Protein AF-0000000083114485 (afdb_homodimer)

Secondary structure (DSSP, 8-state):
-HHHHT---SSHHHHHHHHHHHHHHHHHHHHHHHHHHHHHHHHHHHHHHHHHHHHHHHHHHHHHHHHHHH-HHHHHHHHHHHT---HHHHHHHHHHHHHHHHHHHHHHTTSS-S-SS--S-------HHHHHHHHT--------PPPPEE-GGG-EEETTEEEEEEE--TT--S--SEEEEEE--SBS---EEEEEES-SEEEE-SPPTT-EEEEEEEEEETTEE----PPEEEE--SS-PPPB-GGGS-TTEEEETTTTEEEE-SSS-EEEEBSS-B-SSEEEEEEEEEE--SS---EEEEE-TT--TTS-TTSSTTEEEEEE-SSEEEEEETTEEEEEEE----TT-EEEEEEETTTTEEEEEETTEE-SS-SEE---SSBEEEEEE-TT-EEEEE------EEEEEE-S------HHHHHHHHHT-HHHHHHHHHHTT--HHHHHHHSPPPSS--SHHHHHHHHHHHHHHHTT--EEEEEE--SS-S-EEEEETTEEEEE---TTTT--TT-EE-GGG-EEEEES-EEEEETTEEEEESPEEEEEEEEEEEEE-TTSS-EEEEEEEEEE-S-S--HHHHHTT-HHHHTHHHHHHHGGGT-SS--TTSHHHHHHHHHHHHHHHHHHHHHHHHHHHHHHTTS---GGGTTTTTT-SS---GGG-SS--EEEEEEESSTTTTHHHHHHHIIIIIS---HHHHHHHHHHHEEEE-----GGGS-EEEHHHHHHH-HHHHHHHHHHHHHHHHHHHHH-TT-HHHHHHH-SEE-TTS-EEEHHHHHHHH-SEEEESSHHHHHHIIIIITHHHHHH-GGGEEE------HIIIIIIT-HHHHHHHHHHH-SGGGT-GGGGGGGGGGTT-HHHHHHHHHHHHHHHHHHHHHIIIII-----TTSEEEEEES---GGGTHHHHHHHHHHHHHHHHH-TTS----EEEEEE----TT-HHHHHHHHHHHHHHHHHHT-TTTTTSEEEEEETT--HHHHHHHHHH-SEEEE-PPTTT-S--SHHHHHHHTTPEEEE-S-THHHHHHHHH-GGGSEE-S--HHHHHHHHHH---HHHHHHH-HHHHHHHHHHHTTTT-TT-TTTTHHHHHIIIII--/-HHHHTS--SSHHHHHHHHHHHHHHHHHHHHHHHHHHHHHHHHHHHHHHHHHHHHHHHHHHHHHHHHTTT-HHHHHHHHHHTT---HHHHHHHHHHHHHHHHHHHHHHHTSS-S-SS--S-------HHHHHHHHT--------PPPPEE-GGG-EEETTEEEEEEE--TT--S--SEEEEEE--SBS---EEEEEES-SEEEE-SPPTT-EEEEEEEEEETTEE----PPEEEE--SS--PPB-GGGS-TTEEEETTTTEEEE-SSS-EEEEBSS-B-SSEEEEEEEEEE--SS---EEEEE-TT--TTS-TTSSTTEEEEEE-SSEEEEEETTEEEEEEE----TT-EEEEEEETTTTEEEEEETTEE-SS-SEE---SSBEEEEEE-TT-EEEEE------EEEEEE-S------HHHHHHHHHT-HHHHHHHHHHTT--HHHHHHHSPPPSS--SHHHHHHHHHHHHHHHTT--EEEEEE--SS-S-EEEEETTEEEEE---TTTT--TT-EE-GGG-EEEEES-EEEEETTEEEEES-EEEEEEEEEEEEE-TTSS-EEEEEEEEEE-S-S--HHHHHTT-HHHHTHHHHHHHGGGT-SS--TTSHHHHHHHHHHHHHHHHHHHHHHHHHHHHHHTTS---GGGTTTTTT-SS---GGG-SS--EEEEEEESSTTTTHHHHHHHIIIIIS---HHHHHHHHHHHEEEE-----GGGS-EEEHHHHHHH-HHHHHHHHHHHHHHHHHHHHH-TT-HHHHHHH-SEE-TTS-EEEHHHHHHHH-SEEEESSHHHHHHIIIIITHHHHHH-GGGEEE------HIIIIIIT-HHHHHHHHHHH-SGGGT-GGGGGGGGGGTT-HHHHHHHHHHHHHHHHHHHHHIIIII-----TTSEEEEEES---GGGTHHHHHHHHHHHHHHHHH-TTS----EEEEEE----TT-HHHHHHHHHHHHHHHHHHT-TTTTTSEEEEEETT--HHHHHHHHHH-SEEEE-PPTTT-S--SHHHHHHHTTPEEEE-S-THHHHHHHHH-GGGSEE-S--HHHHHHHHHH---HHHHHHH-HHHHHHHHHHHTTTT-TT-TTTTHHHHHIIIII--

InterPro domains:
  IPR000811 Glycosyl transferase, family 35 [PF00343] (438-1107)
  IPR000811 Glycosyl transferase, family 35 [PTHR11468] (405-1107)
  IPR001870 B30.2/SPRY domain [PS50188] (221-405)
  IPR003649 B-box, C-terminal [SM00502] (1-107)
  IPR003877 SPRY domain [PF00622] (282-392)
  IPR003877 SPRY domain [SM00449] (280-402)
  IPR003961 Fibronectin type III [PF00041] (159-232)
  IPR003961 Fibronectin type III [PS50853] (144-239)
  IPR003961 Fibronectin type III [SM00060] (145-226)
  IPR003961 Fibronectin type III [cd00063] (157-236)
  IPR011833 Glycogen/starch/alpha-glucan phosphorylase [TIGR02093] (405-1106)
  IPR013320 Concanavalin A-like lectin/glucanase domain superfamily [SSF49899] (208-393)
  IPR013783 Immunoglobulin-like fold [G3DSA:2.60.40.10] (140-240)
  IPR017903 COS domain [PS51262] (82-140)
  IPR035090 Phosphorylase pyridoxal-phosphate attachment site [PS00102] (1010-1022)
  IPR036116 Fibronectin type III superfamily [SSF49265] (144-237)
  IPR043136 B30.2/SPRY domain superfamily [G3DSA:2.60.120.920] (244-395)

Sequence (2216 aa):
MLISRRWPKPSGRAENSVEFEACLVAQCDALIDALNRRKAQLLARVNKEHEHKLKVVRDQISHCTVKLRQTTGLMEYCLEVIKENDPSGFLQISDALIRRVHLTEDQWGKGTLTPRMTTDFDLSLDNSPLLQSIHQLDFVQMKIPATPILQLEECCTHNNSATLSWKQPPLSTVPADGYILELDDGNGGQFREVYVGKETMCTVDGLHFNSTYNARIKAFNKTGVSQYSKTLVLQTSEVAWFAFDPGSAHSDIIFSNDNLTVTCSSYDDRVVLGKTGFSKGVHYWELTVDRYDNHPDPAFGVARIDVMKDVMLGKDDKAWAMYVDNNRSWFMHNNSHTNRTEGGITKGSTIGILLDLNRKTLTFFINDEQQGPIAFENVEGLFFPAVSLNRNVQPLTRPLSSLFQRVYYLSLEFYMGRTLQNTMINLGLQNACDEAIYQLGLDMEDLEEVEEDAGLGNGGLGRLAACFLDSMATLGLAAYGYGIRYEYGIFNQKIREGWQIEEADDWLRHGNPWEKARPEFMLPVHFYGKVEHTEAGAKWINTQVVLALPYDTPVPGYLNNTVNTMRLWSARAPNDFNLRDFNVGDYIQAVLDRNLAENISRVLYPNDNFFEGKELRLKQEYFAVAATLQDVIRRFKASKLGSSGSAATAFDAFPDQASIQPERRREQLRVAIQLNDTHPALAIPELMRIFVDIEKLPWSKAWDITQKTFAYTNHTVLPEALERWPVELVEKLLPRHLQIIYEMNQKHLDKIAALFPKDVDRLRRMSLIEEEGGKRINMAHLCIVGSHAVNGVAKIHSDIVKNQVFKDFSELEPDKFQNKTNGITPRRWLLLCNPGLAELIAEKIGEDYVKDLSQLTKLNGFLGDDIFLREISNVKQENKMKFSQFLETEYKVKINPSSMFDVQVKRIHEYKRQLLNCLHVVTMYNRIKKDPKKLFVPRTVIIGGKAAPGYHMAKLIIKLITSVAEVVNNDPMVGSKLKLIFLENYRVSLAEKVIPATDLSEQISTAGTEASGTGNMKFMLNGALTIGTMDGANVEMAEEAGEENLFIFGMRVEDVAALDKKGYKAKEYYEALPELKLAIDQIDKGFFSPKQPDLFKDLVNMLFYHDRMLISRRWPKPSGRAENSVEFEACLVAQCDALIDALNRRKAQLLARVNKEHEHKLKVVRDQISHCTVKLRQTTGLMEYCLEVIKENDPSGFLQISDALIRRVHLTEDQWGKGTLTPRMTTDFDLSLDNSPLLQSIHQLDFVQMKIPATPILQLEECCTHNNSATLSWKQPPLSTVPADGYILELDDGNGGQFREVYVGKETMCTVDGLHFNSTYNARIKAFNKTGVSQYSKTLVLQTSEVAWFAFDPGSAHSDIIFSNDNLTVTCSSYDDRVVLGKTGFSKGVHYWELTVDRYDNHPDPAFGVARIDVMKDVMLGKDDKAWAMYVDNNRSWFMHNNSHTNRTEGGITKGSTIGILLDLNRKTLTFFINDEQQGPIAFENVEGLFFPAVSLNRNVQPLTRPLSSLFQRVYYLSLEFYMGRTLQNTMINLGLQNACDEAIYQLGLDMEDLEEVEEDAGLGNGGLGRLAACFLDSMATLGLAAYGYGIRYEYGIFNQKIREGWQIEEADDWLRHGNPWEKARPEFMLPVHFYGKVEHTEAGAKWINTQVVLALPYDTPVPGYLNNTVNTMRLWSARAPNDFNLRDFNVGDYIQAVLDRNLAENISRVLYPNDNFFEGKELRLKQEYFAVAATLQDVIRRFKASKLGSSGSAATAFDAFPDQASIQPERRREQLRVAIQLNDTHPALAIPELMRIFVDIEKLPWSKAWDITQKTFAYTNHTVLPEALERWPVELVEKLLPRHLQIIYEMNQKHLDKIAALFPKDVDRLRRMSLIEEEGGKRINMAHLCIVGSHAVNGVAKIHSDIVKNQVFKDFSELEPDKFQNKTNGITPRRWLLLCNPGLAELIAEKIGEDYVKDLSQLTKLNGFLGDDIFLREISNVKQENKMKFSQFLETEYKVKINPSSMFDVQVKRIHEYKRQLLNCLHVVTMYNRIKKDPKKLFVPRTVIIGGKAAPGYHMAKLIIKLITSVAEVVNNDPMVGSKLKLIFLENYRVSLAEKVIPATDLSEQISTAGTEASGTGNMKFMLNGALTIGTMDGANVEMAEEAGEENLFIFGMRVEDVAALDKKGYKAKEYYEALPELKLAIDQIDKGFFSPKQPDLFKDLVNMLFYHDR

Foldseek 3Di:
DVVPVVDDPPPVVVVVVVVVVVVVVVVVVVVVVVVVVVVVVVVVVVVVVVVVLVVLVVVLVVVVVPVVPPPPVVVVVVVVLVPPPDVVVNLQCQQVFQVVVQVVCVVPPCYGDPSPDPPPCPPDPPCVVVVVCVVPPDDDPAAWWAEKAWPVVQWAAEAQKIKTAIGGDPPTPDDFQWKFKWKALLAPHDTDGQDTGRHRMDMRGQHDAQGKIWMWMWGTDRRGIHDIYHIDIYHHHNFNDFAWDPVLWDPQWDADPNRQKIWGQAQFKFKIWTPHWHFAAKDKWKKAWQDDPDQKWKKWFKFDSPDDGRHHAQCCQGGWIWTATAFWIFIHHVNRTHGIFTDHDDHGWMKMWIQHQVQQFIWIAINNHTTGPGRHGNNGGGITTMMITRNTTMIGTDSPQPPQAEEEEEDAAAFQFFDVLQVCQLQVCVVVVQVVQVVVVHGPVVVSVVQGGQLRHAADLNQLLNQVQQLCQQVPHHYEYFHARAQQRAFFWDQDLLFTDGHGRRNCVVHDPQKDKDQVLKDKDWWFADWDQDPLGIDGDPTAIKIWIWIWGWRHYRNDPGIYIYIHTFTAHPQQADVVCVVVPNRCVRRVRGVVRRLLRHYDQFDVPDPVSVLSLLVNLRVRLLSVVVVLVVVQVVQCVVPPDDLQCSCVQALPPPPPPVPPSHRGHYAAYEDSALSNLLNLLSQLCCCCPPSNHDNVVSLVSQQSRYEYEHFALDLVPFDKAFLVSCCRTPVPSSVSLVVLQVVVLVVVCVVCVPCPVLSQLLGQWHDPPGIIGGSVSSRLSRYQAYEFAFPLSLCSVCCPNPVSSCVVPVVRYYYHHREGQCCQLDVSLQVQVQVLQCVVQRNCCNSPVVSSVVCVVCPVPPVSVVSLVVSLLVLLVVLQVVCCVPVVAHADLQAAEEEEEGAQDVQQPPVVVLLVLLLVLVVCVVPVPDDAGAYEYEYEHDYRPPDPLSSLSSSLQVLSQVVQRPDVSCDRSYHGYYDGRDGSVVCSRSLLNHAEYERAGDASRGRADHSVVSNVSNPHAYEYECHHCVVVVCVVVPVVSHNYDDDHPVRVVVCVVVPDALVVVCVVDVSSVVSLVCLQQCVSNVVCNNSCVVVSCCSGPVND/DVVPPVDPDDPVVVVVVVVVVVVVVVVVVVVVVVVVVVVVVVVVVVVVVVVVVVVLVVVLVVVVVPVVVPPPCVVPVVVVLVPPPDVVVNQAFQQVFLVVVQVVVVVPVVDGHPSPDPPPCPPDPPCVVVVVCVVPPDDDPAAWWAEKEWPVVPWAAEAQKIKTAIGRDPPTPDDFQWKFKWKALLAPHDTDGQDTGRHRMDMRGQHDAQGKMWMWMWGTDRRGIYDIYHIDIYHHHNFNDFAWDPVLWDPQWDADPNRQKIWGQAQFKFKIWTPAWHFAFKDKWKKAWQDDPDQKWKKWFKFDSPDDGRHHAQCCQGGWIWTATAFWIFIHHVNDTGRIHTDHDDHGKMKMWIQGQVQQFIWIAINNHTTRPGSHGNNGGGITTMMITRNTTMIGTDSCLVLAAEEEEEDAAAFQFFDVLQVCQQQVCVVVVQVVQVVVVHGPVVVSVVQGGQLRHAADLNQLLNQVQQLCQQVPHHYEYFHARAQQRAFAWDQDLLFTDGHGRRNCVVHDPQKDKDQVLKDWDWWFADWDQDPLGIDGDPTAIKIWIWIWGWRHYRNDPGIYIYIHTFTAHPQQADVVCVVVPNRCVRRVRGVVRRLLRHYDQFDVPDPVSVLSLLVNLRVRLLSVVVVLVVVQVVQCVVPPDDLQCSCVQALPPPPPPVPPSRGGHYAAYEYSALSNLLNLLSQLCCCCPPSNHDNVVSLVSQQSRYEYEHFALDLVPFDKAFLVSCCRTPVPSSVSLVVLQVVVLVVVCVVPVPCPVLSQLLGQWHDPPGIIGGSVSSRLSRYQAYEFAFPLSLCSVCCPNPVSSCVVPVVRYYYHHREGQCCLLDVSLQVQVQVLQCVVQRNCCNSPVVSSVVCVVCPVPPVSVVSLVVSLLVLLVVLQVVCCVPVVAHADSQAAEEEEEGAQDVQQPPVVVLLVLLLVLVVCVVPVPDDAGAYEYEYEHDYRPVDPLSSLSSSLQVLSQVVQRPDVSCDRSYHGYYDGRDGSVVCSRSLLNHAEYERAGDASRGRADHSVVSNVSNPHAYEYECHHCVVVVCVVVPVVSHNYDDDHPVRVVVCVVVPDALVVVCVVDVSSVVSLVCLQQCVSNVVCNNSCVVVSCCSGPVND

Nearest PDB structures (foldseek):
  1fc0-assembly1_B  TM=9.814E-01  e=0.000E+00  Homo sapiens
  3ddw-assembly1_A  TM=9.812E-01  e=0.000E+00  Homo sapiens
  3mrx-assembly1_A  TM=9.806E-01  e=0.000E+00  Oryctolagus cuniculus
  2qn8-assembly1_A-2  TM=9.835E-01  e=0.000E+00  Oryctolagus cuniculus
  2g9u-assembly1_A-2  TM=9.840E-01  e=0.000E+00  Oryctolagus cuniculus

Solvent-accessible surface area (backbone atoms only — not comparable to full-atom values): 114164 Å² total; per-residue (Å²): 106,78,70,52,75,75,43,76,77,81,64,69,58,51,50,54,47,50,49,43,49,50,44,46,51,55,55,51,48,54,50,53,51,44,41,52,52,33,47,51,49,54,53,54,46,56,53,46,51,51,52,45,55,51,44,54,52,46,43,55,54,53,55,58,57,50,67,66,62,76,57,57,60,67,64,48,44,59,55,56,58,71,69,62,72,60,59,69,56,39,42,64,44,35,11,58,46,7,50,44,50,49,49,37,41,57,63,50,30,88,71,90,69,71,61,90,54,83,76,72,74,80,56,55,72,72,49,61,63,42,50,52,43,36,69,65,56,49,68,66,96,78,79,62,18,58,46,31,38,72,38,65,91,64,36,45,54,58,42,32,20,38,32,42,25,40,41,69,48,87,83,57,83,55,72,55,67,24,30,38,30,24,34,25,75,26,78,79,56,65,67,34,79,77,38,74,37,72,62,48,58,48,69,49,67,79,42,52,45,53,16,48,23,43,30,31,31,19,14,26,29,98,43,30,65,21,51,64,23,77,68,41,77,40,57,21,33,71,55,79,51,53,34,47,25,72,88,60,33,45,89,58,51,45,69,37,79,87,25,25,23,44,34,16,73,37,83,57,32,32,18,34,32,28,64,46,60,43,60,67,49,74,43,70,46,33,30,34,23,76,33,63,47,90,98,38,69,36,18,44,39,37,21,35,92,83,41,69,37,75,38,50,47,6,50,46,84,41,22,47,15,39,38,32,32,72,60,30,26,29,29,25,40,52,64,40,72,18,25,26,27,80,50,40,53,50,62,68,32,32,38,32,40,35,40,26,46,76,76,12,30,34,36,42,20,51,66,86,36,67,48,62,62,75,64,38,67,81,49,78,56,70,31,15,47,26,38,11,26,14,42,45,27,22,43,28,51,38,58,50,48,73,76,50,55,39,37,34,39,38,30,80,32,41,31,64,30,54,58,68,66,54,50,25,56,18,66,68,36,49,69,61,50,44,53,54,34,43,73,72,74,39,53,54,71,56,55,58,67,68,54,57,53,50,34,31,36,89,45,68,67,9,36,41,47,29,29,50,51,45,48,33,10,46,73,60,46,52,39,37,38,40,30,46,43,29,52,24,4,67,53,36,55,38,71,56,96,45,31,78,42,78,36,59,24,62,52,53,77,84,54,61,91,66,50,44,79,36,69,93,64,48,39,79,43,75,33,40,47,48,72,43,82,50,96,92,41,66,42,85,43,82,52,49,66,32,29,33,35,36,29,40,27,75,38,61,4,59,75,53,94,29,66,22,38,37,38,21,32,30,42,32,31,84,58,58,53,40,48,68,40,39,55,72,54,37,58,63,70,16,35,43,56,23,53,62,30,30,54,50,19,30,48,49,80,52,43,58,90,42,69,62,18,41,51,47,45,53,47,34,33,44,51,44,33,52,50,46,51,53,50,52,49,48,53,45,48,64,64,36,69,80,59,85,71,63,77,86,65,62,59,63,39,34,22,56,79,73,82,69,55,80,81,85,62,64,71,61,56,25,44,40,36,39,25,54,36,58,62,41,37,59,38,53,46,50,50,43,44,46,32,39,62,71,69,60,38,57,65,71,62,36,50,54,40,45,22,54,20,28,31,32,37,51,73,72,72,46,72,86,71,51,60,66,44,50,46,67,60,40,43,51,43,36,40,62,45,48,54,50,50,52,53,53,37,51,56,49,44,52,53,46,45,70,78,40,72,87,46,67,64,53,52,61,75,68,39,33,59,41,74,74,96,57,47,25,35,32,33,58,49,47,35,58,72,39,22,59,35,36,29,22,30,7,69,63,34,22,49,43,41,42,67,58,68,37,28,72,58,28,69,75,41,51,87,33,56,41,69,46,62,72,68,77,46,57,49,59,56,30,50,62,43,29,47,64,55,42,48,53,47,27,72,73,74,40,68,61,38,69,86,37,65,75,55,56,65,64,55,67,76,47,74,83,36,62,67,59,53,48,51,54,49,47,44,37,46,50,34,20,44,54,43,35,50,46,36,32,71,77,67,69,43,86,67,65,60,84,31,46,31,36,34,36,72,48,68,45,39,78,63,49,32,60,62,57,54,46,50,48,50,46,40,51,51,51,50,40,69,74,41,65,83,55,90,68,80,30,29,37,39,35,37,27,42,58,48,59,92,85,37,63,68,33,38,49,47,48,29,47,50,45,32,45,22,55,54,45,59,69,34,78,79,49,44,79,43,39,39,50,46,76,44,73,52,61,43,59,73,53,47,40,45,50,38,40,31,30,46,31,34,57,46,54,32,48,39,70,69,44,37,27,68,62,61,65,55,46,26,44,73,43,66,19,37,42,37,24,23,55,25,23,38,47,45,57,48,29,69,72,68,35,57,87,68,38,50,72,50,83,52,42,49,68,52,48,53,50,41,55,71,72,58,78,60,49,58,60,56,37,71,69,33,66,65,55,35,52,42,53,47,37,49,48,68,9,69,56,34,71,95,45,34,68,73,42,43,66,58,53,47,38,52,56,73,64,59,127,108,78,74,54,71,70,41,76,77,81,64,70,60,50,51,56,47,51,50,42,49,51,46,44,50,57,54,58,49,54,51,55,53,46,40,52,53,36,50,50,47,52,54,53,46,53,54,50,53,52,52,46,56,52,46,51,54,50,42,54,54,53,53,58,59,53,61,71,64,72,70,62,61,71,66,51,50,65,56,56,60,73,69,62,75,60,59,67,56,40,23,60,46,18,10,58,43,8,36,46,47,36,50,42,49,52,53,39,70,76,60,79,71,69,69,89,57,87,76,76,74,83,55,55,73,70,49,60,64,42,50,52,42,34,70,65,52,49,71,63,94,82,80,63,22,59,44,31,39,70,39,67,91,63,36,45,56,58,43,32,22,38,32,43,24,41,42,68,47,87,84,58,82,55,73,54,69,23,30,40,31,23,34,25,74,26,78,77,56,66,70,34,79,76,40,75,38,72,64,49,58,50,69,49,68,84,43,54,44,53,18,49,23,44,29,30,32,20,16,26,33,99,45,30,66,22,50,62,22,77,70,41,78,42,56,23,34,73,56,79,58,54,33,47,26,73,89,62,33,44,90,59,51,44,70,36,80,86,26,25,24,44,33,16,73,38,83,57,33,32,19,36,32,30,64,46,64,44,60,71,46,75,43,72,47,35,30,32,24,75,32,65,48,90,100,40,68,36,17,44,40,38,22,35,92,83,42,70,36,73,38,48,48,6,51,44,85,41,24,46,17,39,39,34,32,70,60,29,28,30,29,24,41,51,64,40,78,21,13,23,16,61,51,40,53,50,62,67,32,32,38,31,41,36,40,26,45,75,74,12,30,36,35,40,22,50,66,87,35,68,48,51,52,63,46,35,57,79,51,79,56,71,30,16,46,28,39,10,27,14,42,45,27,22,42,29,50,38,57,56,47,72,74,50,55,39,37,34,40,36,32,78,32,42,32,66,31,55,58,68,66,56,49,26,56,16,65,68,36,49,68,60,49,42,54,53,33,43,73,72,74,39,51,52,73,57,55,57,66,67,53,56,53,51,34,30,37,87,46,69,67,9,35,39,47,29,29,48,53,44,49,33,8,47,73,60,47,53,40,35,39,40,28,46,44,30,53,24,6,69,54,36,53,38,71,59,94,45,32,79,42,77,37,58,24,62,51,52,76,83,52,62,90,69,50,44,78,36,69,93,64,48,40,79,41,76,33,41,47,48,73,45,81,51,96,91,42,67,41,84,43,82,50,50,66,32,29,32,35,35,29,40,29,76,38,60,5,58,74,55,93,30,66,22,39,37,37,22,31,31,42,33,31,84,58,59,54,41,48,69,40,39,56,72,56,37,58,64,70,16,36,43,56,23,53,62,30,30,53,52,18,31,48,49,82,52,44,58,90,42,69,62,18,40,52,45,46,52,48,33,33,44,51,45,32,54,50,45,50,53,50,52,49,47,55,44,48,64,62,36,68,81,58,86,70,64,78,86,64,62,58,62,41,34,25,59,80,74,83,71,56,80,80,86,58,63,70,63,53,25,44,39,37,39,24,54,35,58,62,42,36,57,39,52,48,49,51,43,44,46,31,39,61,69,68,61,39,57,64,71,60,36,50,55,39,45,23,54,22,28,31,31,37,52,72,71,72,50,72,87,71,53,59,66,44,49,46,67,60,41,43,51,43,37,41,63,46,48,55,48,49,52,51,52,38,51,58,49,45,52,52,46,45,70,77,41,73,86,45,66,67,54,52,62,75,66,39,32,59,41,76,73,96,58,46,24,35,33,33,58,48,47,34,57,72,39,23,58,37,36,29,22,30,7,68,63,35,21,48,44,40,41,67,57,66,38,28,71,59,29,69,74,42,52,87,32,57,41,69,46,62,73,69,77,45,56,50,59,56,30,50,61,41,29,48,65,55,42,50,53,48,29,71,74,75,41,67,61,38,70,85,37,64,74,56,56,64,63,54,66,77,47,75,82,36,63,67,58,53,48,50,55,50,48,44,39,47,49,34,20,45,55,43,36,50,47,36,33,70,76,67,70,42,86,66,67,59,85,32,44,31,36,34,36,72,46,69,44,39,77,62,49,32,61,63,58,55,47,50,48,51,49,40,52,50,50,51,40,70,73,41,63,84,57,92,67,78,31,30,36,40,35,36,29,43,55,46,60,91,85,37,62,68,32,38,49,48,48,28,48,51,44,30,46,20,54,54,44,58,70,33,78,80,49,44,78,42,38,38,51,44,76,45,73,52,62,42,59,74,54,47,41,45,51,38,41,30,29,47,32,35,56,48,55,33,47,40,69,68,45,36,27,68,61,61,64,55,46,25,44,73,43,67,19,37,43,37,24,23,54,25,23,38,47,46,56,48,28,66,73,69,35,57,86,68,37,50,72,47,83,53,43,49,67,51,49,52,51,40,56,72,72,59,78,61,50,59,60,54,39,70,68,34,66,65,56,34,53,43,53,48,38,48,49,69,8,71,57,33,70,95,44,35,68,72,43,42,66,58,54,47,38,54,56,72,63,61,126

Structure (mmCIF, N/CA/C/O backbone):
data_AF-0000000083114485-model_v1
#
loop_
_entity.id
_entity.type
_entity.pdbx_description
1 polymer 'Alpha-1,4 glucan phosphorylase'
#
loop_
_atom_site.group_PDB
_atom_site.id
_atom_site.type_symbol
_atom_site.label_atom_id
_atom_site.label_alt_id
_atom_site.label_comp_id
_atom_site.label_asym_id
_atom_site.label_entity_id
_atom_site.label_seq_id
_atom_site.pdbx_PDB_ins_code
_atom_site.Cartn_x
_atom_site.Cartn_y
_atom_site.Cartn_z
_atom_site.occupancy
_atom_site.B_iso_or_equiv
_atom_site.auth_seq_id
_atom_site.auth_comp_id
_atom_site.auth_asym_id
_atom_site.auth_atom_id
_atom_site.pdbx_PDB_model_num
ATOM 1 N N . MET A 1 1 ? -7.068 16.331 71.438 1 25.59 1 MET A N 1
ATOM 2 C CA . MET A 1 1 ? -7.482 14.939 71.293 1 25.59 1 MET A CA 1
ATOM 3 C C . MET A 1 1 ? -6.732 14.265 70.149 1 25.59 1 MET A C 1
ATOM 5 O O . MET A 1 1 ? -6.267 13.132 70.288 1 25.59 1 MET A O 1
ATOM 9 N N . LEU A 1 2 ? -6.493 14.814 69.168 1 27.55 2 LEU A N 1
ATOM 10 C CA . LEU A 1 2 ? -6.002 14.116 67.985 1 27.55 2 LEU A CA 1
ATOM 11 C C . LEU A 1 2 ? -4.678 13.416 68.277 1 27.55 2 LEU A C 1
ATOM 13 O O . LEU A 1 2 ? -4.435 12.31 67.789 1 27.55 2 LEU A O 1
ATOM 17 N N . ILE A 1 3 ? -3.937 13.816 69.032 1 33.77 3 ILE A N 1
ATOM 18 C CA . ILE A 1 3 ? -2.81 13.201 69.724 1 33.77 3 ILE A CA 1
ATOM 19 C C . ILE A 1 3 ? -3.254 11.89 70.368 1 33.77 3 ILE A C 1
ATOM 21 O O . ILE A 1 3 ? -2.558 10.876 70.272 1 33.77 3 ILE A O 1
ATOM 25 N N . SER A 1 4 ? -4.206 11.943 71.053 1 33.06 4 SER A N 1
ATOM 26 C CA . SER A 1 4 ? -4.618 10.874 71.956 1 33.06 4 SER A CA 1
ATOM 27 C C . SER A 1 4 ? -5.033 9.627 71.183 1 33.06 4 SER A C 1
ATOM 29 O O . SER A 1 4 ? -4.797 8.504 71.634 1 33.06 4 SER A O 1
ATOM 31 N N . ARG A 1 5 ? -5.769 9.614 70.4 1 31.23 5 ARG A N 1
ATOM 32 C CA . ARG A 1 5 ? -6.217 8.349 69.827 1 31.23 5 ARG A CA 1
ATOM 33 C C . ARG A 1 5 ? -5.09 7.666 69.06 1 31.23 5 ARG A C 1
ATOM 35 O O . ARG A 1 5 ? -5.208 6.498 68.682 1 31.23 5 ARG A O 1
ATOM 42 N N . ARG A 1 6 ? -4.226 8.354 68.619 1 32.43 6 ARG A N 1
ATOM 43 C CA . ARG A 1 6 ? -3.007 7.801 68.037 1 32.43 6 ARG A CA 1
ATOM 44 C C . ARG A 1 6 ? -2.098 7.224 69.117 1 32.43 6 ARG A C 1
ATOM 46 O O . ARG A 1 6 ? -0.989 6.772 68.826 1 32.43 6 ARG A O 1
ATOM 53 N N . TRP A 1 7 ? -2.752 7.263 70.388 1 31.99 7 TRP A N 1
ATOM 54 C CA . TRP A 1 7 ? -1.975 6.689 71.482 1 31.99 7 TRP A CA 1
ATOM 55 C C . TRP A 1 7 ? -2.287 5.205 71.65 1 31.99 7 TRP A C 1
ATOM 57 O O . TRP A 1 7 ? -3.444 4.826 71.846 1 31.99 7 TRP A O 1
ATOM 67 N N . PRO A 1 8 ? -1.674 4.138 71.22 1 32.62 8 PRO A N 1
ATOM 68 C CA . PRO A 1 8 ? -2.068 2.889 71.875 1 32.62 8 PRO A CA 1
ATOM 69 C C . PRO A 1 8 ? -2.11 3.007 73.396 1 32.62 8 PRO A C 1
ATOM 71 O O . PRO A 1 8 ? -1.444 3.873 73.97 1 32.62 8 PRO A O 1
ATOM 74 N N . LYS A 1 9 ? -3.138 2.779 74.472 1 33.56 9 LYS A N 1
ATOM 75 C CA . LYS A 1 9 ? -2.753 2.476 75.848 1 33.56 9 LYS A CA 1
ATOM 76 C C . LYS A 1 9 ? -1.444 1.692 75.892 1 33.56 9 LYS A C 1
ATOM 78 O O . LYS A 1 9 ? -1.131 0.943 74.965 1 33.56 9 LYS A O 1
ATOM 83 N N . PRO A 1 10 ? -0.458 1.862 76.733 1 32.42 10 PRO A N 1
ATOM 84 C CA . PRO A 1 10 ? 0.864 1.251 76.888 1 32.42 10 PRO A CA 1
ATOM 85 C C . PRO A 1 10 ? 0.814 -0.275 76.862 1 32.42 10 PRO A C 1
ATOM 87 O O . PRO A 1 10 ? 1.701 -0.915 76.29 1 32.42 10 PRO A O 1
ATOM 90 N N . SER A 1 11 ? 0.092 -0.905 77.811 1 34.5 11 SER A N 1
ATOM 91 C CA . SER A 1 11 ? 0.181 -2.243 78.385 1 34.5 11 SER A CA 1
ATOM 92 C C . SER A 1 11 ? -0.319 -3.299 77.404 1 34.5 11 SER A C 1
ATOM 94 O O . SER A 1 11 ? 0.244 -4.393 77.322 1 34.5 11 SER A O 1
ATOM 96 N N . GLY A 1 12 ? -1.467 -3.233 77.065 1 35 12 GLY A N 1
ATOM 97 C CA . GLY A 1 12 ? -2.104 -4.317 76.334 1 35 12 GLY A CA 1
ATOM 98 C C . GLY A 1 12 ? -1.495 -4.551 74.964 1 35 12 GLY A C 1
ATOM 99 O O . GLY A 1 12 ? -1.929 -5.442 74.231 1 35 12 GLY A O 1
ATOM 100 N N . ARG A 1 13 ? -0.728 -3.843 74.555 1 37.33 13 ARG A N 1
ATOM 101 C CA . ARG A 1 13 ? 0.171 -3.852 73.406 1 37.33 13 ARG A CA 1
ATOM 102 C C . ARG A 1 13 ? 1.266 -4.9 73.574 1 37.33 13 ARG A C 1
ATOM 104 O O . ARG A 1 13 ? 1.692 -5.522 72.599 1 37.33 13 ARG A O 1
ATOM 111 N N . ALA A 1 14 ? 1.567 -5.017 74.705 1 37.27 14 ALA A N 1
ATOM 112 C CA . ALA A 1 14 ? 2.425 -6.094 75.19 1 37.27 14 ALA A CA 1
ATOM 113 C C . ALA A 1 14 ? 1.777 -7.457 74.962 1 37.27 14 ALA A C 1
ATOM 115 O O . ALA A 1 14 ? 2.449 -8.413 74.567 1 37.27 14 ALA A O 1
ATOM 116 N N . GLU A 1 15 ? 0.61 -7.575 75.451 1 40.5 15 GLU A N 1
ATOM 117 C CA . GLU A 1 15 ? -0.162 -8.814 75.442 1 40.5 15 GLU A CA 1
ATOM 118 C C . GLU A 1 15 ? -0.419 -9.294 74.017 1 40.5 15 GLU A C 1
ATOM 120 O O . GLU A 1 15 ? -0.351 -10.493 73.739 1 40.5 15 GLU A O 1
ATOM 125 N N . ASN A 1 16 ? -0.687 -8.407 73.3 1 40.3 16 ASN A N 1
ATOM 126 C CA . ASN A 1 16 ? -0.947 -8.786 71.916 1 40.3 16 ASN A CA 1
ATOM 127 C C . ASN A 1 16 ? 0.331 -9.215 71.202 1 40.3 16 ASN A C 1
ATOM 129 O O . ASN A 1 16 ? 0.295 -10.071 70.316 1 40.3 16 ASN A O 1
ATOM 133 N N . SER A 1 17 ? 1.448 -8.83 71.691 1 43.3 17 SER A N 1
ATOM 134 C CA . SER A 1 17 ? 2.756 -9.365 71.328 1 43.3 17 SER A CA 1
ATOM 135 C C . SER A 1 17 ? 2.904 -10.815 71.779 1 43.3 17 SER A C 1
ATOM 137 O O . SER A 1 17 ? 3.451 -11.644 71.05 1 43.3 17 SER A O 1
ATOM 139 N N . VAL A 1 18 ? 2.548 -10.944 73.03 1 50.38 18 VAL A N 1
ATOM 140 C CA . VAL A 1 18 ? 2.68 -12.251 73.666 1 50.38 18 VAL A CA 1
ATOM 141 C C . VAL A 1 18 ? 1.773 -13.261 72.966 1 50.38 18 VAL A C 1
ATOM 143 O O . VAL A 1 18 ? 2.176 -14.4 72.721 1 50.38 18 VAL A O 1
ATOM 146 N N . GLU A 1 19 ? 0.618 -12.881 72.836 1 53.14 19 GLU A N 1
ATOM 147 C CA . GLU A 1 19 ? -0.341 -13.718 72.121 1 53.14 19 GLU A CA 1
ATOM 148 C C . GLU A 1 19 ? 0.144 -14.03 70.708 1 53.14 19 GLU A C 1
ATOM 150 O O . GLU A 1 19 ? -0.023 -15.151 70.223 1 53.14 19 GLU A O 1
ATOM 155 N N . PHE A 1 20 ? 0.858 -13.086 70.046 1 52.49 20 PHE A N 1
ATOM 156 C CA . PHE A 1 20 ? 1.42 -13.238 68.709 1 52.49 20 PHE A CA 1
ATOM 157 C C . PHE A 1 20 ? 2.56 -14.25 68.713 1 52.49 20 PHE A C 1
ATOM 159 O O . PHE A 1 20 ? 2.683 -15.058 67.791 1 52.49 20 PHE A O 1
ATOM 166 N N . GLU A 1 21 ? 3.275 -14.002 69.697 1 57.41 21 GLU A N 1
ATOM 167 C CA . GLU A 1 21 ? 4.317 -15.006 69.897 1 57.41 21 GLU A CA 1
ATOM 168 C C . GLU A 1 21 ? 3.716 -16.398 70.07 1 57.41 21 GLU A C 1
ATOM 170 O O . GLU A 1 21 ? 4.22 -17.371 69.505 1 57.41 21 GLU A O 1
ATOM 175 N N . ALA A 1 22 ? 2.712 -16.321 70.945 1 63.56 22 ALA A N 1
ATOM 176 C CA . ALA A 1 22 ? 1.973 -17.556 71.196 1 63.56 22 ALA A CA 1
ATOM 177 C C . ALA A 1 22 ? 1.37 -18.105 69.906 1 63.56 22 ALA A C 1
ATOM 179 O O . ALA A 1 22 ? 1.402 -19.314 69.665 1 63.56 22 ALA A O 1
ATOM 180 N N . CYS A 1 23 ? 0.974 -16.593 69.41 1 58.58 23 CYS A N 1
ATOM 181 C CA . CYS A 1 23 ? 0.414 -16.98 68.12 1 58.58 23 CYS A CA 1
ATOM 182 C C . CYS A 1 23 ? 1.514 -17.404 67.154 1 58.58 23 CYS A C 1
ATOM 184 O O . CYS A 1 23 ? 1.353 -18.374 66.411 1 58.58 23 CYS A O 1
ATOM 186 N N . LEU A 1 24 ? 2.555 -17.476 67.01 1 58.47 24 LEU A N 1
ATOM 187 C CA . LEU A 1 24 ? 3.694 -17.84 66.175 1 58.47 24 LEU A CA 1
ATOM 188 C C . LEU A 1 24 ? 4.185 -19.244 66.507 1 58.47 24 LEU A C 1
ATOM 190 O O . LEU A 1 24 ? 4.453 -20.042 65.606 1 58.47 24 LEU A O 1
ATOM 194 N N . VAL A 1 25 ? 4.214 -19.452 67.728 1 66.28 25 VAL A N 1
ATOM 195 C CA . VAL A 1 25 ? 4.717 -20.734 68.21 1 66.28 25 VAL A CA 1
ATOM 196 C C . VAL A 1 25 ? 3.73 -21.844 67.853 1 66.28 25 VAL A C 1
ATOM 198 O O . VAL A 1 25 ? 4.13 -22.911 67.382 1 66.28 25 VAL A O 1
ATOM 201 N N . ALA A 1 26 ? 2.476 -21.578 68.036 1 70.01 26 ALA A N 1
ATOM 202 C CA . ALA A 1 26 ? 1.407 -22.514 67.697 1 70.01 26 ALA A CA 1
ATOM 203 C C . ALA A 1 26 ? 1.422 -22.848 66.208 1 70.01 26 ALA A C 1
ATOM 205 O O . ALA A 1 26 ? 1.238 -24.006 65.823 1 70.01 26 ALA A O 1
ATOM 206 N N . GLN A 1 27 ? 1.803 -21.402 65.494 1 63.35 27 GLN A N 1
ATOM 207 C CA . GLN A 1 27 ? 1.839 -21.558 64.043 1 63.35 27 GLN A CA 1
ATOM 208 C C . GLN A 1 27 ? 3.082 -22.326 63.604 1 63.35 27 GLN A C 1
ATOM 210 O O . GLN A 1 27 ? 3.016 -23.157 62.696 1 63.35 27 GLN A O 1
ATOM 215 N N . CYS A 1 28 ? 4.078 -22.493 64.023 1 63.03 28 CYS A N 1
ATOM 216 C CA . CYS A 1 28 ? 5.282 -23.253 63.705 1 63.03 28 CYS A CA 1
ATOM 217 C C . CYS A 1 28 ? 5.141 -24.706 64.144 1 63.03 28 CYS A C 1
ATOM 219 O O . CYS A 1 28 ? 5.55 -25.619 63.425 1 63.03 28 CYS A O 1
ATOM 221 N N . ASP A 1 29 ? 4.479 -24.907 65.247 1 72.62 29 ASP A N 1
ATOM 222 C CA . ASP A 1 29 ? 4.271 -26.254 65.769 1 72.62 29 ASP A CA 1
ATOM 223 C C . ASP A 1 29 ? 3.304 -27.041 64.887 1 72.62 29 ASP A C 1
ATOM 225 O O . ASP A 1 29 ? 3.488 -28.241 64.673 1 72.62 29 ASP A O 1
ATOM 229 N N . ALA A 1 30 ? 2.379 -26.592 64.484 1 72.66 30 ALA A N 1
ATOM 230 C CA . ALA A 1 30 ? 1.442 -27.203 63.544 1 72.66 30 ALA A CA 1
ATOM 231 C C . ALA A 1 30 ? 2.146 -27.604 62.251 1 72.66 30 ALA A C 1
ATOM 233 O O . ALA A 1 30 ? 1.829 -28.639 61.66 1 72.66 30 ALA A O 1
ATOM 234 N N . LEU A 1 31 ? 3.169 -26.734 61.718 1 65.78 31 LEU A N 1
ATOM 235 C CA . LEU A 1 31 ? 3.962 -27.013 60.526 1 65.78 31 LEU A CA 1
ATOM 236 C C . LEU A 1 31 ? 4.848 -28.236 60.737 1 65.78 31 LEU A C 1
ATOM 238 O O . LEU A 1 31 ? 4.994 -29.065 59.836 1 65.78 31 LEU A O 1
ATOM 242 N N . ILE A 1 32 ? 5.336 -28.238 61.862 1 72.94 32 ILE A N 1
ATOM 243 C CA . ILE A 1 32 ? 6.197 -29.37 62.188 1 72.94 32 ILE A CA 1
ATOM 244 C C . ILE A 1 32 ? 5.367 -30.65 62.245 1 72.94 32 ILE A C 1
ATOM 246 O O . ILE A 1 32 ? 5.793 -31.696 61.75 1 72.94 32 ILE A O 1
ATOM 250 N N . ASP A 1 33 ? 4.105 -30.598 62.769 1 75.75 33 ASP A N 1
ATOM 251 C CA . ASP A 1 33 ? 3.158 -31.708 62.828 1 75.75 33 ASP A CA 1
ATOM 252 C C . ASP A 1 33 ? 2.764 -32.17 61.427 1 75.75 33 ASP A C 1
ATOM 254 O O . ASP A 1 33 ? 2.638 -33.37 61.176 1 75.75 33 ASP A O 1
ATOM 258 N N . ALA A 1 34 ? 2.631 -31.411 60.595 1 71.78 34 ALA A N 1
ATOM 259 C CA . ALA A 1 34 ? 2.269 -31.707 59.212 1 71.78 34 ALA A CA 1
ATOM 260 C C . ALA A 1 34 ? 3.413 -32.406 58.482 1 71.78 34 ALA A C 1
ATOM 262 O O . ALA A 1 34 ? 3.187 -33.348 57.719 1 71.78 34 ALA A O 1
ATOM 263 N N . LEU A 1 35 ? 4.629 -31.827 58.652 1 66.79 35 LEU A N 1
ATOM 264 C CA . LEU A 1 35 ? 5.813 -32.452 58.072 1 66.79 35 LEU A CA 1
ATOM 265 C C . LEU A 1 35 ? 5.972 -33.883 58.573 1 66.79 35 LEU A C 1
ATOM 267 O O . LEU A 1 35 ? 6.319 -34.78 57.802 1 66.79 35 LEU A O 1
ATOM 271 N N . ASN A 1 36 ? 5.599 -33.959 59.801 1 75.43 36 ASN A N 1
ATOM 272 C CA . ASN A 1 36 ? 5.719 -35.289 60.389 1 75.43 36 ASN A CA 1
ATOM 273 C C . ASN A 1 36 ? 4.665 -36.244 59.836 1 75.43 36 ASN A C 1
ATOM 275 O O . ASN A 1 36 ? 4.951 -37.418 59.595 1 75.43 36 ASN A O 1
ATOM 279 N N . ARG A 1 37 ? 3.543 -35.744 59.578 1 75.25 37 ARG A N 1
ATOM 280 C CA . ARG A 1 37 ? 2.488 -36.52 58.934 1 75.25 37 ARG A CA 1
ATOM 281 C C . ARG A 1 37 ? 2.874 -36.891 57.506 1 75.25 37 ARG A C 1
ATOM 283 O O . ARG A 1 37 ? 2.668 -38.027 57.076 1 75.25 37 ARG A O 1
ATOM 290 N N . ARG A 1 38 ? 3.373 -35.057 57.097 1 72.09 38 ARG A N 1
ATOM 291 C CA . ARG A 1 38 ? 3.808 -35.328 55.731 1 72.09 38 ARG A CA 1
ATOM 292 C C . ARG A 1 38 ? 4.951 -36.337 55.71 1 72.09 38 ARG A C 1
ATOM 294 O O . ARG A 1 38 ? 5.009 -37.199 54.831 1 72.09 38 ARG A O 1
ATOM 301 N N . LYS A 1 39 ? 5.871 -36.894 56.23 1 70.95 39 LYS A N 1
ATOM 302 C CA . LYS A 1 39 ? 6.949 -37.869 56.369 1 70.95 39 LYS A CA 1
ATOM 303 C C . LYS A 1 39 ? 6.397 -39.287 56.476 1 70.95 39 LYS A C 1
ATOM 305 O O . LYS A 1 39 ? 6.882 -40.2 55.803 1 70.95 39 LYS A O 1
ATOM 310 N N . ALA A 1 40 ? 5.34 -39.487 57.158 1 74.78 40 ALA A N 1
ATOM 311 C CA . ALA A 1 40 ? 4.686 -40.773 57.386 1 74.78 40 ALA A CA 1
ATOM 312 C C . ALA A 1 40 ? 4.066 -41.309 56.099 1 74.78 40 ALA A C 1
ATOM 314 O O . ALA A 1 40 ? 4.153 -42.506 55.813 1 74.78 40 ALA A O 1
ATOM 315 N N . GLN A 1 41 ? 3.614 -40.522 55.388 1 71.34 41 GLN A N 1
ATOM 316 C CA . GLN A 1 41 ? 3 -40.892 54.117 1 71.34 41 GLN A CA 1
ATOM 317 C C . GLN A 1 41 ? 4.057 -41.295 53.092 1 71.34 41 GLN A C 1
ATOM 319 O O . GLN A 1 41 ? 3.875 -42.264 52.353 1 71.34 41 GLN A O 1
ATOM 324 N N . LEU A 1 42 ? 5.039 -39.753 53.229 1 64.75 42 LEU A N 1
ATOM 325 C CA . LEU A 1 42 ? 6.138 -40.064 52.322 1 64.75 42 LEU A CA 1
ATOM 326 C C . LEU A 1 42 ? 6.783 -41.397 52.686 1 64.75 42 LEU A C 1
ATOM 328 O O . LEU A 1 42 ? 7.119 -42.19 51.803 1 64.75 42 LEU A O 1
ATOM 332 N N . LEU A 1 43 ? 6.873 -41.958 53.681 1 70.82 43 LEU A N 1
ATOM 333 C CA . LEU A 1 43 ? 7.509 -43.203 54.096 1 70.82 43 LEU A CA 1
ATOM 334 C C . LEU A 1 43 ? 6.625 -44.402 53.767 1 70.82 43 LEU A C 1
ATOM 336 O O . LEU A 1 43 ? 7.123 -45.45 53.351 1 70.82 43 LEU A O 1
ATOM 340 N N . ALA A 1 44 ? 5.116 -44.104 53.846 1 73.28 44 ALA A N 1
ATOM 341 C CA . ALA A 1 44 ? 4.119 -45.106 53.477 1 73.28 44 ALA A CA 1
ATOM 342 C C . ALA A 1 44 ? 4.161 -45.397 51.98 1 73.28 44 ALA A C 1
ATOM 344 O O . ALA A 1 44 ? 4.02 -46.548 51.56 1 73.28 44 ALA A O 1
ATOM 345 N N . ARG A 1 45 ? 4.651 -44.708 51 1 63.73 45 ARG A N 1
ATOM 346 C CA . ARG A 1 45 ? 4.745 -44.819 49.548 1 63.73 45 ARG A CA 1
ATOM 347 C C . ARG A 1 45 ? 6.014 -45.558 49.137 1 63.73 45 ARG A C 1
ATOM 349 O O . ARG A 1 45 ? 5.997 -46.354 48.195 1 63.73 45 ARG A O 1
ATOM 356 N N . VAL A 1 46 ? 7.127 -45.283 49.655 1 56.73 46 VAL A N 1
ATOM 357 C CA . VAL A 1 46 ? 8.388 -45.978 49.413 1 56.73 46 VAL A CA 1
ATOM 358 C C . VAL A 1 46 ? 8.208 -47.475 49.652 1 56.73 46 VAL A C 1
ATOM 360 O O . VAL A 1 46 ? 8.678 -48.297 48.863 1 56.73 46 VAL A O 1
ATOM 363 N N . ASN A 1 47 ? 7.41 -47.627 50.62 1 64.8 47 ASN A N 1
ATOM 364 C CA . ASN A 1 47 ? 7.165 -49.024 50.962 1 64.8 47 ASN A CA 1
ATOM 365 C C . ASN A 1 47 ? 6.282 -49.709 49.924 1 64.8 47 ASN A C 1
ATOM 367 O O . ASN A 1 47 ? 6.527 -50.859 49.555 1 64.8 47 ASN A O 1
ATOM 371 N N . LYS A 1 48 ? 5.377 -49.101 49.384 1 61.54 48 LYS A N 1
ATOM 372 C CA . LYS A 1 48 ? 4.51 -49.63 48.335 1 61.54 48 LYS A CA 1
ATOM 373 C C . LYS A 1 48 ? 5.264 -49.768 47.015 1 61.54 48 LYS A C 1
ATOM 375 O O . LYS A 1 48 ? 5.091 -50.753 46.295 1 61.54 48 LYS A O 1
ATOM 380 N N . GLU A 1 49 ? 6.042 -48.637 46.61 1 54.23 49 GLU A N 1
ATOM 381 C CA . GLU A 1 49 ? 6.879 -48.697 45.416 1 54.23 49 GLU A CA 1
ATOM 382 C C . GLU A 1 49 ? 7.847 -49.874 45.478 1 54.23 49 GLU A C 1
ATOM 384 O O . GLU A 1 49 ? 8.094 -50.536 44.468 1 54.23 49 GLU A O 1
ATOM 389 N N . HIS A 1 50 ? 8.198 -49.94 46.567 1 54.98 50 HIS A N 1
ATOM 390 C CA . HIS A 1 50 ? 9.088 -51.072 46.798 1 54.98 50 HIS A CA 1
ATOM 391 C C . HIS A 1 50 ? 8.386 -52.394 46.506 1 54.98 50 HIS A C 1
ATOM 393 O O . HIS A 1 50 ? 8.94 -53.258 45.822 1 54.98 50 HIS A O 1
ATOM 399 N N . GLU A 1 51 ? 7.144 -52.408 46.915 1 60.9 51 GLU A N 1
ATOM 400 C CA . GLU A 1 51 ? 6.339 -53.607 46.706 1 60.9 51 GLU A CA 1
ATOM 401 C C . GLU A 1 51 ? 5.94 -53.756 45.241 1 60.9 51 GLU A C 1
ATOM 403 O O . GLU A 1 51 ? 5.96 -54.862 44.696 1 60.9 51 GLU A O 1
ATOM 408 N N . HIS A 1 52 ? 5.654 -52.735 44.602 1 54.3 52 HIS A N 1
ATOM 409 C CA . HIS A 1 52 ? 5.25 -52.72 43.201 1 54.3 52 HIS A CA 1
ATOM 410 C C . HIS A 1 52 ? 6.427 -53.034 42.284 1 54.3 52 HIS A C 1
ATOM 412 O O . HIS A 1 52 ? 6.294 -53.818 41.342 1 54.3 52 HIS A O 1
ATOM 418 N N . LYS A 1 53 ? 7.533 -52.392 42.447 1 46.51 53 LYS A N 1
ATOM 419 C CA . LYS A 1 53 ? 8.756 -52.737 41.73 1 46.51 53 LYS A CA 1
ATOM 420 C C . LYS A 1 53 ? 9.066 -54.226 41.857 1 46.51 53 LYS A C 1
ATOM 422 O O . LYS A 1 53 ? 9.475 -54.866 40.885 1 46.51 53 LYS A O 1
ATOM 427 N N . LEU A 1 54 ? 8.68 -54.437 42.931 1 52.43 54 LEU A N 1
ATOM 428 C CA . LEU A 1 54 ? 8.946 -55.857 43.129 1 52.43 54 LEU A CA 1
ATOM 429 C C . LEU A 1 54 ? 7.977 -56.711 42.318 1 52.43 54 LEU A C 1
ATOM 431 O O . LEU A 1 54 ? 8.374 -57.721 41.732 1 52.43 54 LEU A O 1
ATOM 435 N N . LYS A 1 55 ? 6.728 -56.26 42.059 1 55.99 55 LYS A N 1
ATOM 436 C CA . LYS A 1 55 ? 5.734 -56.973 41.261 1 55.99 55 LYS A CA 1
ATOM 437 C C . LYS A 1 55 ? 6.026 -56.836 39.77 1 55.99 55 LYS A C 1
ATOM 439 O O . LYS A 1 55 ? 5.94 -57.813 39.023 1 55.99 55 LYS A O 1
ATOM 444 N N . VAL A 1 56 ? 6.261 -55.636 39.301 1 47.19 56 VAL A N 1
ATOM 445 C CA . VAL A 1 56 ? 6.537 -55.354 37.896 1 47.19 56 VAL A CA 1
ATOM 446 C C . VAL A 1 56 ? 7.747 -56.164 37.434 1 47.19 56 VAL A C 1
ATOM 448 O O . VAL A 1 56 ? 7.741 -56.732 36.34 1 47.19 56 VAL A O 1
ATOM 451 N N . VAL A 1 57 ? 8.531 -56.323 38.28 1 45.69 57 VAL A N 1
ATOM 452 C CA . VAL A 1 57 ? 9.658 -57.224 38.059 1 45.69 57 VAL A CA 1
ATOM 453 C C . VAL A 1 57 ? 9.157 -58.664 37.962 1 45.69 57 VAL A C 1
ATOM 455 O O . VAL A 1 57 ? 9.578 -59.416 37.081 1 45.69 57 VAL A O 1
ATOM 458 N N . ARG A 1 58 ? 8.155 -58.751 38.739 1 52.38 58 ARG A N 1
ATOM 459 C CA . ARG A 1 58 ? 7.58 -60.092 38.728 1 52.38 58 ARG A CA 1
ATOM 460 C C . ARG A 1 58 ? 6.802 -60.344 37.44 1 52.38 58 ARG A C 1
ATOM 462 O O . ARG A 1 58 ? 6.92 -61.413 36.837 1 52.38 58 ARG A O 1
ATOM 469 N N . ASP A 1 59 ? 6.166 -59.467 36.94 1 47.44 59 ASP A N 1
ATOM 470 C CA . ASP A 1 59 ? 5.385 -59.633 35.718 1 47.44 59 ASP A CA 1
ATOM 471 C C . ASP A 1 59 ? 6.276 -59.546 34.481 1 47.44 59 ASP A C 1
ATOM 473 O O . ASP A 1 59 ? 6.076 -60.281 33.512 1 47.44 59 ASP A O 1
ATOM 477 N N . GLN A 1 60 ? 7.217 -58.714 34.41 1 41.68 60 GLN A N 1
ATOM 478 C CA . GLN A 1 60 ? 8.305 -58.786 33.44 1 41.68 60 GLN A CA 1
ATOM 479 C C . GLN A 1 60 ? 8.882 -60.197 33.365 1 41.68 60 GLN A C 1
ATOM 481 O O . GLN A 1 60 ? 9.126 -60.717 32.274 1 41.68 60 GLN A O 1
ATOM 486 N N . ILE A 1 61 ? 8.758 -60.446 34.458 1 45.67 61 ILE A N 1
ATOM 487 C CA . ILE A 1 61 ? 9.325 -61.79 34.473 1 45.67 61 ILE A CA 1
ATOM 488 C C . ILE A 1 61 ? 8.322 -62.78 33.885 1 45.67 61 ILE A C 1
ATOM 490 O O . ILE A 1 61 ? 8.683 -63.622 33.059 1 45.67 61 ILE A O 1
ATOM 494 N N . SER A 1 62 ? 6.919 -62.257 34.272 1 50.51 62 SER A N 1
ATOM 495 C CA . SER A 1 62 ? 5.867 -63.167 33.831 1 50.51 62 SER A CA 1
ATOM 496 C C . SER A 1 62 ? 5.544 -62.964 32.354 1 50.51 62 SER A C 1
ATOM 498 O O . SER A 1 62 ? 5.402 -63.933 31.605 1 50.51 62 SER A O 1
ATOM 500 N N . HIS A 1 63 ? 5.61 -62.012 31.486 1 43.83 63 HIS A N 1
ATOM 501 C CA . HIS A 1 63 ? 5.275 -61.701 30.101 1 43.83 63 HIS A CA 1
ATOM 502 C C . HIS A 1 63 ? 6.475 -61.912 29.183 1 43.83 63 HIS A C 1
ATOM 504 O O . HIS A 1 63 ? 6.324 -62.39 28.057 1 43.83 63 HIS A O 1
ATOM 510 N N . CYS A 1 64 ? 7.634 -61.868 29.453 1 40.61 64 CYS A N 1
ATOM 511 C CA . CYS A 1 64 ? 8.784 -62.513 28.829 1 40.61 64 CYS A CA 1
ATOM 512 C C . CYS A 1 64 ? 8.534 -64.004 28.633 1 40.61 64 CYS A C 1
ATOM 514 O O . CYS A 1 64 ? 8.837 -64.555 27.574 1 40.61 64 CYS A O 1
ATOM 516 N N . THR A 1 65 ? 7.815 -64.372 29.427 1 45.31 65 THR A N 1
ATOM 517 C CA . THR A 1 65 ? 7.741 -65.825 29.335 1 45.31 65 THR A CA 1
ATOM 518 C C . THR A 1 65 ? 6.715 -66.249 28.287 1 45.31 65 THR A C 1
ATOM 520 O O . THR A 1 65 ? 6.961 -67.174 27.509 1 45.31 65 THR A O 1
ATOM 523 N N . VAL A 1 66 ? 5.697 -65.522 27.844 1 45.65 66 VAL A N 1
ATOM 524 C CA . VAL A 1 66 ? 4.72 -65.943 26.845 1 45.65 66 VAL A CA 1
ATOM 525 C C . VAL A 1 66 ? 5.165 -65.479 25.459 1 45.65 66 VAL A C 1
ATOM 527 O O . VAL A 1 66 ? 5.105 -66.244 24.493 1 45.65 66 VAL A O 1
ATOM 530 N N . LYS A 1 67 ? 5.437 -64.337 24.982 1 40.01 67 LYS A N 1
ATOM 531 C CA . LYS A 1 67 ? 5.914 -63.878 23.681 1 40.01 67 LYS A CA 1
ATOM 532 C C . LYS A 1 67 ? 7.19 -64.609 23.274 1 40.01 67 LYS A C 1
ATOM 534 O O . LYS A 1 67 ? 7.457 -64.788 22.084 1 40.01 67 LYS A O 1
ATOM 539 N N . LEU A 1 68 ? 7.736 -65.168 24 1 38.11 68 LEU A N 1
ATOM 540 C CA . LEU A 1 68 ? 8.652 -66.226 23.588 1 38.11 68 LEU A CA 1
ATOM 541 C C . LEU A 1 68 ? 7.892 -67.389 22.96 1 38.11 68 LEU A C 1
ATOM 543 O O . LEU A 1 68 ? 8.345 -67.972 21.973 1 38.11 68 LEU A O 1
ATOM 547 N N . ARG A 1 69 ? 6.576 -67.334 23.02 1 42.96 69 ARG A N 1
ATOM 548 C CA . ARG A 1 69 ? 5.898 -68.492 22.446 1 42.96 69 ARG A CA 1
ATOM 549 C C . ARG A 1 69 ? 5.327 -68.165 21.07 1 42.96 69 ARG A C 1
ATOM 551 O O . ARG A 1 69 ? 5.345 -69.007 20.169 1 42.96 69 ARG A O 1
ATOM 558 N N . GLN A 1 70 ? 4.848 -66.98 20.389 1 38.15 70 GLN A N 1
ATOM 559 C CA . GLN A 1 70 ? 4.472 -66.973 18.979 1 38.15 70 GLN A CA 1
ATOM 560 C C . GLN A 1 70 ? 5.605 -66.433 18.111 1 38.15 70 GLN A C 1
ATOM 562 O O . GLN A 1 70 ? 5.466 -66.337 16.89 1 38.15 70 GLN A O 1
ATOM 567 N N . THR A 1 71 ? 6.85 -66.152 17.867 1 31.31 71 THR A N 1
ATOM 568 C CA . THR A 1 71 ? 8.038 -66.414 17.062 1 31.31 71 THR A CA 1
ATOM 569 C C . THR A 1 71 ? 8.084 -67.875 16.625 1 31.31 71 THR A C 1
ATOM 571 O O . THR A 1 71 ? 9.097 -68.339 16.098 1 31.31 71 THR A O 1
ATOM 574 N N . THR A 1 72 ? 7.298 -68.462 16.003 1 35.1 72 THR A N 1
ATOM 575 C CA . THR A 1 72 ? 7.697 -69.691 15.326 1 35.1 72 THR A CA 1
ATOM 576 C C . THR A 1 72 ? 7.904 -69.445 13.835 1 35.1 72 THR A C 1
ATOM 578 O O . THR A 1 72 ? 8.783 -70.049 13.216 1 35.1 72 THR A O 1
ATOM 581 N N . GLY A 1 73 ? 7.471 -68.498 12.913 1 37.89 73 GLY A N 1
ATOM 582 C CA . GLY A 1 73 ? 8.009 -68.562 11.563 1 37.89 73 GLY A CA 1
ATOM 583 C C . GLY A 1 73 ? 9.17 -67.612 11.338 1 37.89 73 GLY A C 1
ATOM 584 O O . GLY A 1 73 ? 10.071 -67.9 10.547 1 37.89 73 GLY A O 1
ATOM 585 N N . LEU A 1 74 ? 9.695 -66.453 11.863 1 36.68 74 LEU A N 1
ATOM 586 C CA . LEU A 1 74 ? 11.11 -66.183 12.095 1 36.68 74 LEU A CA 1
ATOM 587 C C . LEU A 1 74 ? 11.701 -67.188 13.078 1 36.68 74 LEU A C 1
ATOM 589 O O . LEU A 1 74 ? 12.837 -67.635 12.908 1 36.68 74 LEU A O 1
ATOM 593 N N . MET A 1 75 ? 11.551 -68.12 13.679 1 42.97 75 MET A N 1
ATOM 594 C CA . MET A 1 75 ? 12.631 -69.066 13.942 1 42.97 75 MET A CA 1
ATOM 595 C C . MET A 1 75 ? 12.798 -70.038 12.779 1 42.97 75 MET A C 1
ATOM 597 O O . MET A 1 75 ? 13.922 -70.371 12.399 1 42.97 75 MET A O 1
ATOM 601 N N . GLU A 1 76 ? 11.746 -69.937 11.757 1 43.11 76 GLU A N 1
ATOM 602 C CA . GLU A 1 76 ? 11.79 -70.863 10.629 1 43.11 76 GLU A CA 1
ATOM 603 C C . GLU A 1 76 ? 12.273 -70.165 9.361 1 43.11 76 GLU A C 1
ATOM 605 O O . GLU A 1 76 ? 13.063 -70.727 8.599 1 43.11 76 GLU A O 1
ATOM 610 N N . TYR A 1 77 ? 12.037 -68.805 9.131 1 43.88 77 TYR A N 1
ATOM 611 C CA . TYR A 1 77 ? 12.577 -68.19 7.924 1 43.88 77 TYR A CA 1
ATOM 612 C C . TYR A 1 77 ? 14.003 -67.701 8.151 1 43.88 77 TYR A C 1
ATOM 614 O O . TYR A 1 77 ? 14.871 -67.88 7.294 1 43.88 77 TYR A O 1
ATOM 622 N N . CYS A 1 78 ? 14.408 -67.2 9.059 1 38.95 78 CYS A N 1
ATOM 623 C CA . CYS A 1 78 ? 15.846 -67.119 9.293 1 38.95 78 CYS A CA 1
ATOM 624 C C . CYS A 1 78 ? 16.524 -68.45 8.992 1 38.95 78 CYS A C 1
ATOM 626 O O . CYS A 1 78 ? 17.605 -68.481 8.403 1 38.95 78 CYS A O 1
ATOM 628 N N . LEU A 1 79 ? 15.852 -69.508 9.275 1 44.95 79 LEU A N 1
ATOM 629 C CA . LEU A 1 79 ? 16.509 -70.782 9.008 1 44.95 79 LEU A CA 1
ATOM 630 C C . LEU A 1 79 ? 16.556 -71.066 7.51 1 44.95 79 LEU A C 1
ATOM 632 O O . LEU A 1 79 ? 17.541 -71.613 7.008 1 44.95 79 LEU A O 1
ATOM 636 N N . GLU A 1 80 ? 15.648 -70.48 6.801 1 46.05 80 GLU A N 1
ATOM 637 C CA . GLU A 1 80 ? 15.745 -70.821 5.385 1 46.05 80 GLU A CA 1
ATOM 638 C C . GLU A 1 80 ? 16.727 -69.903 4.662 1 46.05 80 GLU A C 1
ATOM 640 O O . GLU A 1 80 ? 17.467 -70.347 3.782 1 46.05 80 GLU A O 1
ATOM 645 N N . VAL A 1 81 ? 16.923 -68.527 5.026 1 44.32 81 VAL A N 1
ATOM 646 C CA . VAL A 1 81 ? 17.994 -67.748 4.413 1 44.32 81 VAL A CA 1
ATOM 647 C C . VAL A 1 81 ? 19.346 -68.224 4.938 1 44.32 81 VAL A C 1
ATOM 649 O O . VAL A 1 81 ? 20.329 -68.262 4.195 1 44.32 81 VAL A O 1
ATOM 652 N N . ILE A 1 82 ? 19.685 -68.605 5.845 1 43.6 82 ILE A N 1
ATOM 653 C CA . ILE A 1 82 ? 21.039 -68.966 6.247 1 43.6 82 ILE A CA 1
ATOM 654 C C . ILE A 1 82 ? 21.56 -70.092 5.356 1 43.6 82 ILE A C 1
ATOM 656 O O . ILE A 1 82 ? 22.768 -70.219 5.148 1 43.6 82 ILE A O 1
ATOM 660 N N . LYS A 1 83 ? 20.83 -70.926 4.643 1 47.2 83 LYS A N 1
ATOM 661 C CA . LYS A 1 83 ? 21.278 -72.001 3.763 1 47.2 83 LYS A CA 1
ATOM 662 C C . LYS A 1 83 ? 21.657 -71.462 2.386 1 47.2 83 LYS A C 1
ATOM 664 O O . LYS A 1 83 ? 22.164 -72.204 1.542 1 47.2 83 LYS A O 1
ATOM 669 N N . GLU A 1 84 ? 21.126 -70.408 2.081 1 44.23 84 GLU A N 1
ATOM 670 C CA . GLU A 1 84 ? 21.458 -69.967 0.729 1 44.23 84 GLU A CA 1
ATOM 671 C C . GLU A 1 84 ? 22.916 -69.525 0.635 1 44.23 84 GLU A C 1
ATOM 673 O O . GLU A 1 84 ? 23.375 -68.71 1.438 1 44.23 84 GLU A O 1
ATOM 678 N N . ASN A 1 85 ? 24.117 -70.158 -0.138 1 43.16 85 ASN A N 1
ATOM 679 C CA . ASN A 1 85 ? 25.559 -70.104 -0.359 1 43.16 85 ASN A CA 1
ATOM 680 C C . ASN A 1 85 ? 25.944 -68.936 -1.262 1 43.16 85 ASN A C 1
ATOM 682 O O . ASN A 1 85 ? 27.106 -68.527 -1.294 1 43.16 85 ASN A O 1
ATOM 686 N N . ASP A 1 86 ? 25.434 -69.142 -2.327 1 40.45 86 ASP A N 1
ATOM 687 C CA . ASP A 1 86 ? 26.056 -68.253 -3.303 1 40.45 86 ASP A CA 1
ATOM 688 C C . ASP A 1 86 ? 26.05 -66.807 -2.812 1 40.45 86 ASP A C 1
ATOM 690 O O . ASP A 1 86 ? 25.021 -66.305 -2.355 1 40.45 86 ASP A O 1
ATOM 694 N N . PRO A 1 87 ? 27.206 -66.013 -2.758 1 40.22 87 PRO A N 1
ATOM 695 C CA . PRO A 1 87 ? 27.428 -64.756 -2.04 1 40.22 87 PRO A CA 1
ATOM 696 C C . PRO A 1 87 ? 26.527 -63.627 -2.535 1 40.22 87 PRO A C 1
ATOM 698 O O . PRO A 1 87 ? 26.036 -62.827 -1.734 1 40.22 87 PRO A O 1
ATOM 701 N N . SER A 1 88 ? 26.692 -63.578 -3.581 1 42.5 88 SER A N 1
ATOM 702 C CA . SER A 1 88 ? 26.009 -62.55 -4.359 1 42.5 88 SER A CA 1
ATOM 703 C C . SER A 1 88 ? 24.536 -62.455 -3.976 1 42.5 88 SER A C 1
ATOM 705 O O . SER A 1 88 ? 23.987 -61.356 -3.869 1 42.5 88 SER A O 1
ATOM 707 N N . GLY A 1 89 ? 24.259 -63.554 -3.988 1 39.1 89 GLY A N 1
ATOM 708 C CA . GLY A 1 89 ? 22.903 -63.878 -3.573 1 39.1 89 GLY A CA 1
ATOM 709 C C . GLY A 1 89 ? 22.571 -63.381 -2.179 1 39.1 89 GLY A C 1
ATOM 710 O O . GLY A 1 89 ? 21.484 -62.848 -1.947 1 39.1 89 GLY A O 1
ATOM 711 N N . PHE A 1 90 ? 23.619 -63.755 -1.669 1 41.26 90 PHE A N 1
ATOM 712 C CA . PHE A 1 90 ? 23.491 -63.462 -0.247 1 41.26 90 PHE A CA 1
ATOM 713 C C . PHE A 1 90 ? 23.302 -61.967 -0.017 1 41.26 90 PHE A C 1
ATOM 715 O O . PHE A 1 90 ? 22.443 -61.558 0.768 1 41.26 90 PHE A O 1
ATOM 722 N N . LEU A 1 91 ? 24.099 -61.369 -0.797 1 38.12 91 LEU A N 1
ATOM 723 C CA . LEU A 1 91 ? 24.229 -59.93 -0.593 1 38.12 91 LEU A CA 1
ATOM 724 C C . LEU A 1 91 ? 22.907 -59.221 -0.867 1 38.12 91 LEU A C 1
ATOM 726 O O . LEU A 1 91 ? 22.547 -58.276 -0.161 1 38.12 91 LEU A O 1
ATOM 730 N N . GLN A 1 92 ? 22.387 -59.619 -1.766 1 41.14 92 GLN A N 1
ATOM 731 C CA . GLN A 1 92 ? 21.136 -59.237 -2.413 1 41.14 92 GLN A CA 1
ATOM 732 C C . GLN A 1 92 ? 19.961 -59.344 -1.446 1 41.14 92 GLN A C 1
ATOM 734 O O . GLN A 1 92 ? 19.105 -58.458 -1.401 1 41.14 92 GLN A O 1
ATOM 739 N N . ILE A 1 93 ? 20.038 -60.294 -0.722 1 40.77 93 ILE A N 1
ATOM 740 C CA . ILE A 1 93 ? 19.047 -60.79 0.227 1 40.77 93 ILE A CA 1
ATOM 741 C C . ILE A 1 93 ? 19.226 -60.09 1.573 1 40.77 93 ILE A C 1
ATOM 743 O O . ILE A 1 93 ? 18.253 -59.861 2.295 1 40.77 93 ILE A O 1
ATOM 747 N N . SER A 1 94 ? 20.407 -59.998 1.673 1 38.26 94 SER A N 1
ATOM 748 C CA . SER A 1 94 ? 20.753 -59.513 3.005 1 38.26 94 SER A CA 1
ATOM 749 C C . SER A 1 94 ? 19.989 -58.237 3.344 1 38.26 94 SER A C 1
ATOM 751 O O . SER A 1 94 ? 19.485 -58.086 4.459 1 38.26 94 SER A O 1
ATOM 753 N N . ASP A 1 95 ? 20.025 -57.456 2.374 1 39.69 95 ASP A N 1
ATOM 754 C CA . ASP A 1 95 ? 19.517 -56.113 2.636 1 39.69 95 ASP A CA 1
ATOM 755 C C . ASP A 1 95 ? 18.04 -56.151 3.021 1 39.69 95 ASP A C 1
ATOM 757 O O . ASP A 1 95 ? 17.608 -55.424 3.918 1 39.69 95 ASP A O 1
ATOM 761 N N . ALA A 1 96 ? 17.4 -56.863 2.593 1 40.56 96 ALA A N 1
ATOM 762 C CA . ALA A 1 96 ? 16.034 -57.328 2.821 1 40.56 96 ALA A CA 1
ATOM 763 C C . ALA A 1 96 ? 15.844 -57.782 4.265 1 40.56 96 ALA A C 1
ATOM 765 O O . ALA A 1 96 ? 14.827 -57.472 4.891 1 40.56 96 ALA A O 1
ATOM 766 N N . LEU A 1 97 ? 16.825 -58.687 4.611 1 44.12 97 LEU A N 1
ATOM 767 C CA . LEU A 1 97 ? 16.815 -59.27 5.949 1 44.12 97 LEU A CA 1
ATOM 768 C C . LEU A 1 97 ? 16.949 -58.187 7.014 1 44.12 97 LEU A C 1
ATOM 770 O O . LEU A 1 97 ? 16.22 -58.195 8.009 1 44.12 97 LEU A O 1
ATOM 774 N N . ILE A 1 98 ? 17.73 -57.476 6.656 1 41.96 98 ILE A N 1
ATOM 775 C CA . ILE A 1 98 ? 17.964 -56.463 7.68 1 41.96 98 ILE A CA 1
ATOM 776 C C . ILE A 1 98 ? 16.683 -55.667 7.92 1 41.96 98 ILE A C 1
ATOM 778 O O . ILE A 1 98 ? 16.313 -55.407 9.068 1 41.96 98 ILE A O 1
ATOM 782 N N . ARG A 1 99 ? 16.15 -55.445 7.075 1 49.02 99 ARG A N 1
ATOM 783 C CA . ARG A 1 99 ? 14.904 -54.688 7.022 1 49.02 99 ARG A CA 1
ATOM 784 C C . ARG A 1 99 ? 13.796 -55.403 7.788 1 49.02 99 ARG A C 1
ATOM 786 O O . ARG A 1 99 ? 13.042 -54.772 8.532 1 49.02 99 ARG A O 1
ATOM 793 N N . ARG A 1 100 ? 13.936 -56.553 7.723 1 42.54 100 ARG A N 1
ATOM 794 C CA . ARG A 1 100 ? 12.977 -57.426 8.392 1 42.54 100 ARG A CA 1
ATOM 795 C C . ARG A 1 100 ? 13.27 -57.518 9.886 1 42.54 100 ARG A C 1
ATOM 797 O O . ARG A 1 100 ? 12.35 -57.499 10.707 1 42.54 100 ARG A O 1
ATOM 804 N N . VAL A 1 101 ? 14.442 -57.886 10.022 1 43.09 101 VAL A N 1
ATOM 805 C CA . VAL A 1 101 ? 14.814 -57.948 11.432 1 43.09 101 VAL A CA 1
ATOM 806 C C . VAL A 1 101 ? 14.481 -56.623 12.114 1 43.09 101 VAL A C 1
ATOM 808 O O . VAL A 1 101 ? 13.918 -56.606 13.211 1 43.09 101 VAL A O 1
ATOM 811 N N . HIS A 1 102 ? 14.753 -55.576 11.411 1 41.72 102 HIS A N 1
ATOM 812 C CA . HIS A 1 102 ? 14.516 -54.27 12.016 1 41.72 102 HIS A CA 1
ATOM 813 C C . HIS A 1 102 ? 13.023 -53.997 12.17 1 41.72 102 HIS A C 1
ATOM 815 O O . HIS A 1 102 ? 12.593 -53.427 13.175 1 41.72 102 HIS A O 1
ATOM 821 N N . LEU A 1 103 ? 12.369 -54.343 11.562 1 41.5 103 LEU A N 1
ATOM 822 C CA . LEU A 1 103 ? 10.934 -54.592 11.48 1 41.5 103 LEU A CA 1
ATOM 823 C C . LEU A 1 103 ? 10.468 -55.467 12.639 1 41.5 103 LEU A C 1
ATOM 825 O O . LEU A 1 103 ? 9.432 -55.196 13.25 1 41.5 103 LEU A O 1
ATOM 829 N N . THR A 1 104 ? 11.252 -56.44 12.753 1 42.05 104 THR A N 1
ATOM 830 C CA . THR A 1 104 ? 10.86 -57.35 13.824 1 42.05 104 THR A CA 1
ATOM 831 C C . THR A 1 104 ? 11.313 -56.816 15.18 1 42.05 104 THR A C 1
ATOM 833 O O . THR A 1 104 ? 10.561 -56.867 16.155 1 42.05 104 THR A O 1
ATOM 836 N N . GLU A 1 105 ? 12.378 -56.666 15.159 1 39.39 105 GLU A N 1
ATOM 837 C CA . GLU A 1 105 ? 12.813 -56 16.383 1 39.39 105 GLU A CA 1
ATOM 838 C C . GLU A 1 105 ? 12.042 -54.702 16.609 1 39.39 105 GLU A C 1
ATOM 840 O O . GLU A 1 105 ? 11.669 -54.385 17.74 1 39.39 105 GLU A O 1
ATOM 845 N N . ASP A 1 106 ? 11.565 -53.754 15.681 1 38.09 106 ASP A N 1
ATOM 846 C CA . ASP A 1 106 ? 10.653 -52.618 15.589 1 38.09 106 ASP A CA 1
ATOM 847 C C . ASP A 1 106 ? 9.235 -53.018 15.989 1 38.09 106 ASP A C 1
ATOM 849 O O . ASP A 1 106 ? 8.543 -52.265 16.677 1 38.09 106 ASP A O 1
ATOM 853 N N . GLN A 1 107 ? 8.934 -54.024 15.756 1 37.04 107 GLN A N 1
ATOM 854 C CA . GLN A 1 107 ? 7.9 -54.932 16.239 1 37.04 107 GLN A CA 1
ATOM 855 C C . GLN A 1 107 ? 8.295 -55.554 17.575 1 37.04 107 GLN A C 1
ATOM 857 O O . GLN A 1 107 ? 7.454 -55.721 18.461 1 37.04 107 GLN A O 1
ATOM 862 N N . TRP A 1 108 ? 9.445 -56.373 17.563 1 37.88 108 TRP A N 1
ATOM 863 C CA . TRP A 1 108 ? 9.729 -56.876 18.904 1 37.88 108 TRP A CA 1
ATOM 864 C C . TRP A 1 108 ? 10.124 -55.738 19.839 1 37.88 108 TRP A C 1
ATOM 866 O O . TRP A 1 108 ? 9.744 -55.73 21.012 1 37.88 108 TRP A O 1
ATOM 876 N N . GLY A 1 109 ? 11.231 -55.408 19.286 1 32.98 109 GLY A N 1
ATOM 877 C CA . GLY A 1 109 ? 11.416 -54.397 20.314 1 32.98 109 GLY A CA 1
ATOM 878 C C . GLY A 1 109 ? 10.171 -53.567 20.566 1 32.98 109 GLY A C 1
ATOM 879 O O . GLY A 1 109 ? 9.834 -53.276 21.716 1 32.98 109 GLY A O 1
ATOM 880 N N . LYS A 1 110 ? 10.222 -52.374 19.393 1 42.32 110 LYS A N 1
ATOM 881 C CA . LYS A 1 110 ? 10.902 -51.213 19.959 1 42.32 110 LYS A CA 1
ATOM 882 C C . LYS A 1 110 ? 10.599 -51.069 21.448 1 42.32 110 LYS A C 1
ATOM 884 O O . LYS A 1 110 ? 10.208 -49.994 21.906 1 42.32 110 LYS A O 1
ATOM 889 N N . GLY A 1 111 ? 9.99 -52.339 22.403 1 34.07 111 GLY A N 1
ATOM 890 C CA . GLY A 1 111 ? 9.231 -53.36 23.106 1 34.07 111 GLY A CA 1
ATOM 891 C C . GLY A 1 111 ? 9.479 -53.364 24.603 1 34.07 111 GLY A C 1
ATOM 892 O O . GLY A 1 111 ? 10.288 -52.581 25.105 1 34.07 111 GLY A O 1
ATOM 893 N N . THR A 1 112 ? 10.218 -55.197 25.403 1 33.08 112 THR A N 1
ATOM 894 C CA . THR A 1 112 ? 9.965 -55.925 26.641 1 33.08 112 THR A CA 1
ATOM 895 C C . THR A 1 112 ? 10.842 -55.394 27.771 1 33.08 112 THR A C 1
ATOM 897 O O . THR A 1 112 ? 10.362 -55.169 28.883 1 33.08 112 THR A O 1
ATOM 900 N N . LEU A 1 113 ? 12.372 -55.979 28.116 1 32.75 113 LEU A N 1
ATOM 901 C CA . LEU A 1 113 ? 13.089 -56.263 29.355 1 32.75 113 LEU A CA 1
ATOM 902 C C . LEU A 1 113 ? 13.665 -54.985 29.955 1 32.75 113 LEU A C 1
ATOM 904 O O . LEU A 1 113 ? 14.288 -55.019 31.018 1 32.75 113 LEU A O 1
ATOM 908 N N . THR A 1 114 ? 14.581 -54.315 29.242 1 34.12 114 THR A N 1
ATOM 909 C CA . THR A 1 114 ? 15.284 -53.402 30.137 1 34.12 114 THR A CA 1
ATOM 910 C C . THR A 1 114 ? 14.304 -52.703 31.075 1 34.12 114 THR A C 1
ATOM 912 O O . THR A 1 114 ? 13.291 -52.16 30.631 1 34.12 114 THR A O 1
ATOM 915 N N . PRO A 1 115 ? 14.589 -53.116 32.439 1 35.26 115 PRO A N 1
ATOM 916 C CA . PRO A 1 115 ? 13.509 -52.892 33.402 1 35.26 115 PRO A CA 1
ATOM 917 C C . PRO A 1 115 ? 12.853 -51.522 33.246 1 35.26 115 PRO A C 1
ATOM 919 O O . PRO A 1 115 ? 13.55 -50.508 33.154 1 35.26 115 PRO A O 1
ATOM 922 N N . ARG A 1 116 ? 12.189 -51.435 32.253 1 35.06 116 ARG A N 1
ATOM 923 C CA . ARG A 1 116 ? 11.715 -50.177 31.684 1 35.06 116 ARG A CA 1
ATOM 924 C C . ARG A 1 116 ? 11.687 -49.075 32.739 1 35.06 116 ARG A C 1
ATOM 926 O O . ARG A 1 116 ? 11.247 -47.957 32.465 1 35.06 116 ARG A O 1
ATOM 933 N N . MET A 1 117 ? 12.129 -49.625 34.112 1 34.2 117 MET A N 1
ATOM 934 C CA . MET A 1 117 ? 11.937 -48.935 35.385 1 34.2 117 MET A CA 1
ATOM 935 C C . MET A 1 117 ? 13.274 -48.676 36.07 1 34.2 117 MET A C 1
ATOM 937 O O . MET A 1 117 ? 14.145 -49.548 36.092 1 34.2 117 MET A O 1
ATOM 941 N N . THR A 1 118 ? 14.088 -47.679 35.959 1 34.3 118 THR A N 1
ATOM 942 C CA . THR A 1 118 ? 15.282 -47.432 36.759 1 34.3 118 THR A CA 1
ATOM 943 C C . THR A 1 118 ? 15.116 -47.997 38.167 1 34.3 118 THR A C 1
ATOM 945 O O . THR A 1 118 ? 14.02 -47.966 38.729 1 34.3 118 THR A O 1
ATOM 948 N N . THR A 1 119 ? 15.666 -49.193 38.612 1 35.16 119 THR A N 1
ATOM 949 C CA . THR A 1 119 ? 15.706 -49.811 39.933 1 35.16 119 THR A CA 1
ATOM 950 C C . THR A 1 119 ? 15.958 -48.762 41.013 1 35.16 119 THR A C 1
ATOM 952 O O . THR A 1 119 ? 15.629 -48.976 42.181 1 35.16 119 THR A O 1
ATOM 955 N N . ASP A 1 120 ? 17.239 -48.156 40.839 1 36.97 120 ASP A N 1
ATOM 956 C CA . ASP A 1 120 ? 17.768 -47.418 41.982 1 36.97 120 ASP A CA 1
ATOM 957 C C . ASP A 1 120 ? 16.797 -46.328 42.43 1 36.97 120 ASP A C 1
ATOM 959 O O . ASP A 1 120 ? 16.095 -45.738 41.606 1 36.97 120 ASP A O 1
ATOM 963 N N . PHE A 1 121 ? 16.1 -46.481 43.473 1 38.1 121 PHE A N 1
ATOM 964 C CA . PHE A 1 121 ? 15.255 -45.496 44.136 1 38.1 121 PHE A CA 1
ATOM 965 C C . PHE A 1 121 ? 15.907 -44.119 44.112 1 38.1 121 PHE A C 1
ATOM 967 O O . PHE A 1 121 ? 16.631 -43.752 45.04 1 38.1 121 PHE A O 1
ATOM 974 N N . ASP A 1 122 ? 16.743 -43.734 43.314 1 40.05 122 ASP A N 1
ATOM 975 C CA . ASP A 1 122 ? 17.432 -42.476 43.586 1 40.05 122 ASP A CA 1
ATOM 976 C C . ASP A 1 122 ? 16.443 -41.317 43.683 1 40.05 122 ASP A C 1
ATOM 978 O O . ASP A 1 122 ? 16.309 -40.528 42.745 1 40.05 122 ASP A O 1
ATOM 982 N N . LEU A 1 123 ? 15.473 -41.578 44.482 1 43.87 123 LEU A N 1
ATOM 983 C CA . LEU A 1 123 ? 14.403 -40.648 44.825 1 43.87 123 LEU A CA 1
ATOM 984 C C . LEU A 1 123 ? 14.86 -39.665 45.898 1 43.87 123 LEU A C 1
ATOM 986 O O . LEU A 1 123 ? 15.56 -40.048 46.839 1 43.87 123 LEU A O 1
ATOM 990 N N . SER A 1 124 ? 15.473 -38.545 45.703 1 50.31 124 SER A N 1
ATOM 991 C CA . SER A 1 124 ? 15.759 -37.619 46.795 1 50.31 124 SER A CA 1
ATOM 992 C C . SER A 1 124 ? 14.513 -36.836 47.196 1 50.31 124 SER A C 1
ATOM 994 O O . SER A 1 124 ? 13.626 -36.605 46.371 1 50.31 124 SER A O 1
ATOM 996 N N . LEU A 1 125 ? 14.356 -36.886 48.459 1 50.96 125 LEU A N 1
ATOM 997 C CA . LEU A 1 125 ? 13.275 -36 48.877 1 50.96 125 LEU A CA 1
ATOM 998 C C . LEU A 1 125 ? 13.524 -34.575 48.397 1 50.96 125 LEU A C 1
ATOM 1000 O O . LEU A 1 125 ? 14.624 -34.042 48.564 1 50.96 125 LEU A O 1
ATOM 1004 N N . ASP A 1 126 ? 13.211 -34.068 47.35 1 51.38 126 ASP A N 1
ATOM 1005 C CA . ASP A 1 126 ? 13.475 -32.687 46.958 1 51.38 126 ASP A CA 1
ATOM 1006 C C . ASP A 1 126 ? 13.144 -31.721 48.094 1 51.38 126 ASP A C 1
ATOM 1008 O O . ASP A 1 126 ? 12.034 -31.187 48.159 1 51.38 126 ASP A O 1
ATOM 1012 N N . ASN A 1 127 ? 14.252 -31.639 49.067 1 52.31 127 ASN A N 1
ATOM 1013 C CA . ASN A 1 127 ? 13.999 -30.894 50.296 1 52.31 127 ASN A CA 1
ATOM 1014 C C . ASN A 1 127 ? 14.283 -29.405 50.117 1 52.31 127 ASN A C 1
ATOM 1016 O O . ASN A 1 127 ? 14.06 -28.612 51.034 1 52.31 127 ASN A O 1
ATOM 1020 N N . SER A 1 128 ? 14.975 -29.15 49.187 1 61.78 128 SER A N 1
ATOM 1021 C CA . SER A 1 128 ? 15.461 -27.787 49.005 1 61.78 128 SER A CA 1
ATOM 1022 C C . SER A 1 128 ? 14.318 -26.779 49.072 1 61.78 128 SER A C 1
ATOM 1024 O O . SER A 1 128 ? 14.431 -25.747 49.737 1 61.78 128 SER A O 1
ATOM 1026 N N . PRO A 1 129 ? 13.129 -27.297 48.362 1 56.72 129 PRO A N 1
ATOM 1027 C CA . PRO A 1 129 ? 12.041 -26.322 48.47 1 56.72 129 PRO A CA 1
ATOM 1028 C C . PRO A 1 129 ? 11.607 -26.08 49.914 1 56.72 129 PRO A C 1
ATOM 1030 O O . PRO A 1 129 ? 11.287 -24.948 50.285 1 56.72 129 PRO A O 1
ATOM 1033 N N . LEU A 1 130 ? 11.762 -27.055 50.409 1 64.18 130 LEU A N 1
ATOM 1034 C CA . LEU A 1 130 ? 11.241 -26.967 51.768 1 64.18 130 LEU A CA 1
ATOM 1035 C C . LEU A 1 130 ? 12.205 -26.206 52.673 1 64.18 130 LEU A C 1
ATOM 1037 O O . LEU A 1 130 ? 11.782 -25.366 53.471 1 64.18 130 LEU A O 1
ATOM 1041 N N . LEU A 1 131 ? 13.508 -26.41 52.563 1 67.76 131 LEU A N 1
ATOM 1042 C CA . LEU A 1 131 ? 14.58 -25.762 53.312 1 67.76 131 LEU A CA 1
ATOM 1043 C C . LEU A 1 131 ? 14.583 -24.258 53.064 1 67.76 131 LEU A C 1
ATOM 1045 O O . LEU A 1 131 ? 14.754 -23.471 53.999 1 67.76 131 LEU A O 1
ATOM 1049 N N . GLN A 1 132 ? 14.566 -23.953 51.909 1 63.92 132 GLN A N 1
ATOM 1050 C CA . GLN A 1 132 ? 14.532 -22.557 51.486 1 63.92 132 GLN A CA 1
ATOM 1051 C C . GLN A 1 132 ? 13.309 -21.84 52.052 1 63.92 132 GLN A C 1
ATOM 1053 O O . GLN A 1 132 ? 13.402 -20.688 52.481 1 63.92 132 GLN A O 1
ATOM 1058 N N . SER A 1 133 ? 12.101 -22.631 51.97 1 61.23 133 SER A N 1
ATOM 1059 C CA . SER A 1 133 ? 10.882 -22.102 52.573 1 61.23 133 SER A CA 1
ATOM 1060 C C . SER A 1 133 ? 11.074 -21.83 54.061 1 61.23 133 SER A C 1
ATOM 1062 O O . SER A 1 133 ? 10.5 -20.883 54.603 1 61.23 133 SER A O 1
ATOM 1064 N N . ILE A 1 134 ? 11.907 -22.587 54.474 1 67.53 134 ILE A N 1
ATOM 1065 C CA . ILE A 1 134 ? 12.131 -22.489 55.912 1 67.53 134 ILE A CA 1
ATOM 1066 C C . ILE A 1 134 ? 12.958 -21.243 56.221 1 67.53 134 ILE A C 1
ATOM 1068 O O . ILE A 1 134 ? 12.635 -20.489 57.142 1 67.53 134 ILE A O 1
ATOM 1072 N N . HIS A 1 135 ? 14.078 -21.017 55.617 1 63.31 135 HIS A N 1
ATOM 1073 C CA . HIS A 1 135 ? 15 -19.907 55.826 1 63.31 135 HIS A CA 1
ATOM 1074 C C . HIS A 1 135 ? 14.324 -18.569 55.546 1 63.31 135 HIS A C 1
ATOM 1076 O O . HIS A 1 135 ? 14.667 -17.555 56.158 1 63.31 135 HIS A O 1
ATOM 1082 N N . GLN A 1 136 ? 13.5 -18.492 54.492 1 53.04 136 GLN A N 1
ATOM 1083 C CA . GLN A 1 136 ? 12.83 -17.283 54.026 1 53.04 136 GLN A CA 1
ATOM 1084 C C . GLN A 1 136 ? 11.586 -16.987 54.859 1 53.04 136 GLN A C 1
ATOM 1086 O O . GLN A 1 136 ? 10.847 -16.045 54.566 1 53.04 136 GLN A O 1
ATOM 1091 N N . LEU A 1 137 ? 11.482 -17.807 55.605 1 52.58 137 LEU A N 1
ATOM 1092 C CA . LEU A 1 137 ? 10.348 -17.61 56.502 1 52.58 137 LEU A CA 1
ATOM 1093 C C . LEU A 1 137 ? 10.475 -16.29 57.256 1 52.58 137 LEU A C 1
ATOM 1095 O O . LEU A 1 137 ? 11.456 -16.07 57.97 1 52.58 137 LEU A O 1
ATOM 1099 N N . ASP A 1 138 ? 10.182 -15.23 56.789 1 57.04 138 ASP A N 1
ATOM 1100 C CA . ASP A 1 138 ? 10.264 -13.921 57.429 1 57.04 138 ASP A CA 1
ATOM 1101 C C . ASP A 1 138 ? 8.876 -13.316 57.623 1 57.04 138 ASP A C 1
ATOM 1103 O O . ASP A 1 138 ? 7.893 -13.815 57.071 1 57.04 138 ASP A O 1
ATOM 1107 N N . PHE A 1 139 ? 9.01 -12.051 58.26 1 46.54 139 PHE A N 1
ATOM 1108 C CA . PHE A 1 139 ? 7.693 -11.456 58.454 1 46.54 139 PHE A CA 1
ATOM 1109 C C . PHE A 1 139 ? 7.232 -10.737 57.192 1 46.54 139 PHE A C 1
ATOM 1111 O O . PHE A 1 139 ? 8.048 -10.181 56.455 1 46.54 139 PHE A O 1
ATOM 1118 N N . VAL A 1 140 ? 7.191 -10.614 55.91 1 41.25 140 VAL A N 1
ATOM 1119 C CA . VAL A 1 140 ? 6.875 -9.844 54.711 1 41.25 140 VAL A CA 1
ATOM 1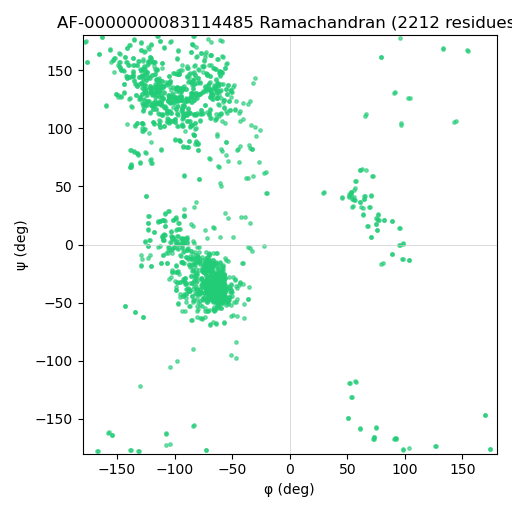120 C C . VAL A 1 140 ? 5.633 -8.991 54.958 1 41.25 140 VAL A C 1
ATOM 1122 O O . VAL A 1 140 ? 4.67 -9.449 55.578 1 41.25 140 VAL A O 1
ATOM 1125 N N . GLN A 1 141 ? 6.278 -7.354 54.594 1 39.96 141 GLN A N 1
ATOM 1126 C CA . GLN A 1 141 ? 5.048 -6.71 54.145 1 39.96 141 GLN A CA 1
ATOM 1127 C C . GLN A 1 141 ? 4.766 -7.024 52.679 1 39.96 141 GLN A C 1
ATOM 1129 O O . GLN A 1 141 ? 5.647 -6.886 51.828 1 39.96 141 GLN A O 1
ATOM 1134 N N . MET A 1 142 ? 5.118 -7.642 51.256 1 43.72 142 MET A N 1
ATOM 1135 C CA . MET A 1 142 ? 5.575 -8.287 50.029 1 43.72 142 MET A CA 1
ATOM 1136 C C . MET A 1 142 ? 5.42 -7.354 48.833 1 43.72 142 MET A C 1
ATOM 1138 O O . MET A 1 142 ? 4.324 -6.856 48.566 1 43.72 142 MET A O 1
ATOM 1142 N N . LYS A 1 143 ? 7.203 -6.168 47.779 1 50.94 143 LYS A N 1
ATOM 1143 C CA . LYS A 1 143 ? 6.954 -5.423 46.549 1 50.94 143 LYS A CA 1
ATOM 1144 C C . LYS A 1 143 ? 7.504 -6.166 45.335 1 50.94 143 LYS A C 1
ATOM 1146 O O . LYS A 1 143 ? 8.407 -6.995 45.465 1 50.94 143 LYS A O 1
ATOM 1151 N N . ILE A 1 144 ? 7.615 -5.555 43.66 1 58.3 144 ILE A N 1
ATOM 1152 C CA . ILE A 1 144 ? 7.945 -6.242 42.415 1 58.3 144 ILE A CA 1
ATOM 1153 C C . ILE A 1 144 ? 9.26 -5.699 41.86 1 58.3 144 ILE A C 1
ATOM 1155 O O . ILE A 1 144 ? 9.496 -4.489 41.876 1 58.3 144 ILE A O 1
ATOM 1159 N N . PRO A 1 145 ? 10.485 -6.316 41.178 1 67.92 145 PRO A N 1
ATOM 1160 C CA . PRO A 1 145 ? 11.781 -5.905 40.633 1 67.92 145 PRO A CA 1
ATOM 1161 C C . PRO A 1 145 ? 11.647 -5.063 39.366 1 67.92 145 PRO A C 1
ATOM 1163 O O . PRO A 1 145 ? 10.63 -5.141 38.673 1 67.92 145 PRO A O 1
ATOM 1166 N N . ALA A 1 146 ? 12.842 -4.347 39.037 1 69.65 146 ALA A N 1
ATOM 1167 C CA . ALA A 1 146 ? 12.853 -3.538 37.821 1 69.65 146 ALA A CA 1
ATOM 1168 C C . ALA A 1 146 ? 13.112 -4.401 36.59 1 69.65 146 ALA A C 1
ATOM 1170 O O . ALA A 1 146 ? 13.653 -5.504 36.7 1 69.65 146 ALA A O 1
ATOM 1171 N N . THR A 1 147 ? 13.017 -4.054 35.234 1 72.49 147 THR A N 1
ATOM 1172 C CA . THR A 1 147 ? 13.208 -4.786 33.987 1 72.49 147 THR A CA 1
ATOM 1173 C C . THR A 1 147 ? 14.692 -4.911 33.654 1 72.49 147 THR A C 1
ATOM 1175 O O . THR A 1 147 ? 15.403 -3.907 33.578 1 72.49 147 THR A O 1
ATOM 1178 N N . PRO A 1 148 ? 15.233 -6.062 33.376 1 77.54 148 PRO A N 1
ATOM 1179 C CA . PRO A 1 148 ? 16.641 -6.255 33.02 1 77.54 148 PRO A CA 1
ATOM 1180 C C . PRO A 1 148 ? 16.993 -5.656 31.66 1 77.54 148 PRO A C 1
ATOM 1182 O O . PRO A 1 148 ? 16.119 -5.507 30.802 1 77.54 148 PRO A O 1
ATOM 1185 N N . ILE A 1 149 ? 18.318 -5.337 31.597 1 75.49 149 ILE A N 1
ATOM 1186 C CA . ILE A 1 149 ? 18.829 -4.78 30.349 1 75.49 149 ILE A CA 1
ATOM 1187 C C . ILE A 1 149 ? 19.709 -5.812 29.647 1 75.49 149 ILE A C 1
ATOM 1189 O O . ILE A 1 149 ? 20.69 -6.294 30.219 1 75.49 149 ILE A O 1
ATOM 1193 N N . LEU A 1 150 ? 19.341 -6.271 28.362 1 72.16 150 LEU A N 1
ATOM 1194 C CA . LEU A 1 150 ? 20.148 -7.191 27.569 1 72.16 150 LEU A CA 1
ATOM 1195 C C . LEU A 1 150 ? 21.451 -6.531 27.13 1 72.16 150 LEU A C 1
ATOM 1197 O O . LEU A 1 150 ? 21.446 -5.396 26.648 1 72.16 150 LEU A O 1
ATOM 1201 N N . GLN A 1 151 ? 22.526 -7.148 27.434 1 68.71 151 GLN A N 1
ATOM 1202 C CA . GLN A 1 151 ? 23.836 -6.68 26.992 1 68.71 151 GLN A CA 1
ATOM 1203 C C . GLN A 1 151 ? 24.119 -7.11 25.556 1 68.71 151 GLN A C 1
ATOM 1205 O O . GLN A 1 151 ? 24.731 -8.155 25.324 1 68.71 151 GLN A O 1
ATOM 1210 N N . LEU A 1 152 ? 23.805 -6.467 24.548 1 63.16 152 LEU A N 1
ATOM 1211 C CA . LEU A 1 152 ? 23.787 -6.823 23.134 1 63.16 152 LEU A CA 1
ATOM 1212 C C . LEU A 1 152 ? 25.18 -7.22 22.655 1 63.16 152 LEU A C 1
ATOM 1214 O O . LEU A 1 152 ? 25.322 -8.117 21.822 1 63.16 152 LEU A O 1
ATOM 1218 N N . GLU A 1 153 ? 26.275 -6.657 23.197 1 62.31 153 GLU A N 1
ATOM 1219 C CA . GLU A 1 153 ? 27.638 -6.963 22.771 1 62.31 153 GLU A CA 1
ATOM 1220 C C . GLU A 1 153 ? 28.041 -8.375 23.186 1 62.31 153 GLU A C 1
ATOM 1222 O O . GLU A 1 153 ? 28.903 -8.991 22.555 1 62.31 153 GLU A O 1
ATOM 1227 N N . GLU A 1 154 ? 27.311 -8.82 24.15 1 65.41 154 GLU A N 1
ATOM 1228 C CA . GLU A 1 154 ? 27.686 -10.14 24.651 1 65.41 154 GLU A CA 1
ATOM 1229 C C . GLU A 1 154 ? 26.698 -11.206 24.188 1 65.41 154 GLU A C 1
ATOM 1231 O O . GLU A 1 154 ? 26.908 -12.398 24.422 1 65.41 154 GLU A O 1
ATOM 1236 N N . CYS A 1 155 ? 25.645 -10.701 23.569 1 68.57 155 CYS A N 1
ATOM 1237 C CA . CYS A 1 155 ? 24.693 -11.663 23.027 1 68.57 155 CYS A CA 1
ATOM 1238 C C . CYS A 1 155 ? 25.094 -12.097 21.622 1 68.57 155 CYS A C 1
ATOM 1240 O O . CYS A 1 155 ? 25.437 -11.261 20.784 1 68.57 155 CYS A O 1
ATOM 1242 N N . CYS A 1 156 ? 25.202 -13.45 21.383 1 67.26 156 CYS A N 1
ATOM 1243 C CA . CYS A 1 156 ? 25.604 -13.978 20.084 1 67.26 156 CYS A CA 1
ATOM 1244 C C . CYS A 1 156 ? 24.905 -15.3 19.792 1 67.26 156 CYS A C 1
ATOM 1246 O O . CYS A 1 156 ? 24.403 -15.957 20.706 1 67.26 156 CYS A O 1
ATOM 1248 N N . THR A 1 157 ? 24.74 -15.438 18.499 1 61.8 157 THR A N 1
ATOM 1249 C CA . THR A 1 157 ? 24.3 -16.744 18.023 1 61.8 157 THR A CA 1
ATOM 1250 C C . THR A 1 157 ? 25.454 -17.498 17.368 1 61.8 157 THR A C 1
ATOM 1252 O O . THR A 1 157 ? 26.305 -16.893 16.713 1 61.8 157 THR A O 1
ATOM 1255 N N . HIS A 1 158 ? 25.682 -18.689 17.766 1 59.76 158 HIS A N 1
ATOM 1256 C CA . HIS A 1 158 ? 26.617 -19.619 17.142 1 59.76 158 HIS A CA 1
ATOM 1257 C C . HIS A 1 158 ? 25.942 -20.95 16.828 1 59.76 158 HIS A C 1
ATOM 1259 O O . HIS A 1 158 ? 25.521 -21.668 17.738 1 59.76 158 HIS A O 1
ATOM 1265 N N . ASN A 1 159 ? 25.802 -21.341 15.492 1 55.67 159 ASN A N 1
ATOM 1266 C CA . ASN A 1 159 ? 25.08 -22.519 15.026 1 55.67 159 ASN A CA 1
ATOM 1267 C C . ASN A 1 159 ? 23.624 -22.501 15.483 1 55.67 159 ASN A C 1
ATOM 1269 O O . ASN A 1 159 ? 22.877 -21.579 15.152 1 55.67 159 ASN A O 1
ATOM 1273 N N . ASN A 1 160 ? 23.252 -23.418 16.228 1 55.62 160 ASN A N 1
ATOM 1274 C CA . ASN A 1 160 ? 21.886 -23.518 16.729 1 55.62 160 ASN A CA 1
ATOM 1275 C C . ASN A 1 160 ? 21.796 -23.116 18.198 1 55.62 160 ASN A C 1
ATOM 1277 O O . ASN A 1 160 ? 20.914 -23.582 18.921 1 55.62 160 ASN A O 1
ATOM 1281 N N . SER A 1 161 ? 22.804 -22.177 18.489 1 62.13 161 SER A N 1
ATOM 1282 C CA . SER A 1 161 ? 22.776 -21.729 19.878 1 62.13 161 SER A CA 1
ATOM 1283 C C . SER A 1 161 ? 22.79 -20.207 19.968 1 62.13 161 SER A C 1
ATOM 1285 O O . SER A 1 161 ? 23.339 -19.533 19.094 1 62.13 161 SER A O 1
ATOM 1287 N N . ALA A 1 162 ? 22.099 -19.667 20.96 1 69.73 162 ALA A N 1
ATOM 1288 C CA . ALA A 1 162 ? 22.085 -18.229 21.218 1 69.73 162 ALA A CA 1
ATOM 1289 C C . ALA A 1 162 ? 22.518 -17.925 22.649 1 69.73 162 ALA A C 1
ATOM 1291 O O . ALA A 1 162 ? 22.021 -18.536 23.598 1 69.73 162 ALA A O 1
ATOM 1292 N N . THR A 1 163 ? 23.498 -17.162 22.723 1 74.2 163 THR A N 1
ATOM 1293 C CA . THR A 1 163 ? 23.935 -16.696 24.035 1 74.2 163 THR A CA 1
ATOM 1294 C C . THR A 1 163 ? 23.368 -15.311 24.333 1 74.2 163 THR A C 1
ATOM 1296 O O . THR A 1 163 ? 23.565 -14.374 23.557 1 74.2 163 THR A O 1
ATOM 1299 N N . LEU A 1 164 ? 22.653 -15.24 25.453 1 76.11 164 LEU A N 1
ATOM 1300 C CA . LEU A 1 164 ? 22.082 -13.969 25.886 1 76.11 164 LEU A CA 1
ATOM 1301 C C . LEU A 1 164 ? 22.709 -13.511 27.198 1 76.11 164 LEU A C 1
ATOM 1303 O O . LEU A 1 164 ? 22.924 -14.319 28.104 1 76.11 164 LEU A O 1
ATOM 1307 N N . SER A 1 165 ? 23.096 -12.289 27.214 1 78.04 165 SER A N 1
ATOM 1308 C CA . SER A 1 165 ? 23.644 -11.65 28.406 1 78.04 165 SER A CA 1
ATOM 1309 C C . SER A 1 165 ? 22.818 -10.433 28.81 1 78.04 165 SER A C 1
ATOM 1311 O O . SER A 1 165 ? 22.394 -9.652 27.955 1 78.04 165 SER A O 1
ATOM 1313 N N . TRP A 1 166 ? 22.468 -10.367 30.084 1 76.33 166 TRP A N 1
ATOM 1314 C CA . TRP A 1 166 ? 21.694 -9.241 30.596 1 76.33 166 TRP A CA 1
ATOM 1315 C C . TRP A 1 166 ? 22.249 -8.761 31.932 1 76.33 166 TRP A C 1
ATOM 1317 O O . TRP A 1 166 ? 23.094 -9.426 32.536 1 76.33 166 TRP A O 1
ATOM 1327 N N . LYS A 1 167 ? 21.876 -7.471 32.295 1 75.88 167 LYS A N 1
ATOM 1328 C CA . LYS A 1 167 ? 22.249 -6.9 33.586 1 75.88 167 LYS A CA 1
ATOM 1329 C C . LYS A 1 167 ? 21.101 -6.089 34.18 1 75.88 167 LYS A C 1
ATOM 1331 O O . LYS A 1 167 ? 20.185 -5.682 33.463 1 75.88 167 LYS A O 1
ATOM 1336 N N . GLN A 1 168 ? 21.031 -5.937 35.388 1 67.23 168 GLN A N 1
ATOM 1337 C CA . GLN A 1 168 ? 20.111 -5.027 36.063 1 67.23 168 GLN A CA 1
ATOM 1338 C C . GLN A 1 168 ? 20.442 -3.573 35.743 1 67.23 168 GLN A C 1
ATOM 1340 O O . GLN A 1 168 ? 21.614 -3.208 35.628 1 67.23 168 GLN A O 1
ATOM 1345 N N . PRO A 1 169 ? 19.373 -2.791 35.438 1 63.66 169 PRO A N 1
ATOM 1346 C CA . PRO A 1 169 ? 19.695 -1.379 35.215 1 63.66 169 PRO A CA 1
ATOM 1347 C C . PRO A 1 169 ? 20.522 -0.776 36.347 1 63.66 169 PRO A C 1
ATOM 1349 O O . PRO A 1 169 ? 20.311 -1.109 37.516 1 63.66 169 PRO A O 1
ATOM 1352 N N . PRO A 1 170 ? 21.456 -0.176 36.101 1 53.61 170 PRO A N 1
ATOM 1353 C CA . PRO A 1 170 ? 22.36 0.354 37.125 1 53.61 170 PRO A CA 1
ATOM 1354 C C . PRO A 1 170 ? 21.621 1.074 38.25 1 53.61 170 PRO A C 1
ATOM 1356 O O . PRO A 1 170 ? 22.072 1.059 39.398 1 53.61 170 PRO A O 1
ATOM 1359 N N . LEU A 1 171 ? 20.432 1.735 38.012 1 48.66 171 LEU A N 1
ATOM 1360 C CA . LEU A 1 171 ? 19.788 2.521 39.059 1 48.66 171 LEU A CA 1
ATOM 1361 C C . LEU A 1 171 ? 18.737 1.693 39.792 1 48.66 171 LEU A C 1
ATOM 1363 O O . LEU A 1 171 ? 18.035 2.206 40.666 1 48.66 171 LEU A O 1
ATOM 1367 N N . SER A 1 172 ? 18.603 0.467 39.415 1 48.15 172 SER A N 1
ATOM 1368 C CA . SER A 1 172 ? 17.596 -0.342 40.094 1 48.15 172 SER A CA 1
ATOM 1369 C C . SER A 1 172 ? 18.087 -0.801 41.463 1 48.15 172 SER A C 1
ATOM 1371 O O . SER A 1 172 ? 19.185 -1.347 41.583 1 48.15 172 SER A O 1
ATOM 1373 N N . THR A 1 173 ? 17.503 -0.317 42.556 1 52.12 173 THR A N 1
ATOM 1374 C CA . THR A 1 173 ? 17.881 -0.656 43.923 1 52.12 173 THR A CA 1
ATOM 1375 C C . THR A 1 173 ? 17.187 -1.939 44.373 1 52.12 173 THR A C 1
ATOM 1377 O O . THR A 1 173 ? 17.465 -2.453 45.459 1 52.12 173 THR A O 1
ATOM 1380 N N . VAL A 1 174 ? 16.034 -2.467 43.667 1 53.96 174 VAL A N 1
ATOM 1381 C CA . VAL A 1 174 ? 15.334 -3.68 44.077 1 53.96 174 VAL A CA 1
ATOM 1382 C C . VAL A 1 174 ? 16.054 -4.906 43.517 1 53.96 174 VAL A C 1
ATOM 1384 O O . VAL A 1 174 ? 16.166 -5.065 42.3 1 53.96 174 VAL A O 1
ATOM 1387 N N . PRO A 1 175 ? 16.62 -5.659 44.345 1 61.09 175 PRO A N 1
ATOM 1388 C CA . PRO A 1 175 ? 17.372 -6.809 43.837 1 61.09 175 PRO A CA 1
ATOM 1389 C C . PRO A 1 175 ? 16.471 -7.879 43.225 1 61.09 175 PRO A C 1
ATOM 1391 O O . PRO A 1 175 ? 15.365 -8.116 43.717 1 61.09 175 PRO A O 1
ATOM 1394 N N . ALA A 1 176 ? 16.777 -8.376 42.026 1 64.2 176 ALA A N 1
ATOM 1395 C CA . ALA A 1 176 ? 16.073 -9.479 41.376 1 64.2 176 ALA A CA 1
ATOM 1396 C C . ALA A 1 176 ? 16.569 -10.826 41.893 1 64.2 176 ALA A C 1
ATOM 1398 O O . ALA A 1 176 ? 17.767 -11.008 42.122 1 64.2 176 ALA A O 1
ATOM 1399 N N . ASP A 1 177 ? 15.618 -11.704 42.298 1 64.67 177 ASP A N 1
ATOM 1400 C CA . ASP A 1 177 ? 15.954 -13.056 42.734 1 64.67 177 ASP A CA 1
ATOM 1401 C C . ASP A 1 177 ? 16.373 -13.926 41.55 1 64.67 177 ASP A C 1
ATOM 1403 O O . ASP A 1 177 ? 17.053 -14.939 41.727 1 64.67 177 ASP A O 1
ATOM 1407 N N . GLY A 1 178 ? 15.967 -13.543 40.437 1 68.79 178 GLY A N 1
ATOM 1408 C CA . GLY A 1 178 ? 16.262 -14.247 39.199 1 68.79 178 GLY A CA 1
ATOM 1409 C C . GLY A 1 178 ? 15.713 -13.547 37.97 1 68.79 178 GLY A C 1
ATOM 1410 O O . GLY A 1 178 ? 15.123 -12.47 38.074 1 68.79 178 GLY A O 1
ATOM 1411 N N . TYR A 1 179 ? 16.085 -14.14 36.891 1 77.39 179 TYR A N 1
ATOM 1412 C CA . TYR A 1 179 ? 15.66 -13.667 35.578 1 77.39 179 TYR A CA 1
ATOM 1413 C C . TYR A 1 179 ? 14.958 -14.774 34.8 1 77.39 179 TYR A C 1
ATOM 1415 O O . TYR A 1 179 ? 15.241 -15.958 35.001 1 77.39 179 TYR A O 1
ATOM 1423 N N . ILE A 1 180 ? 14.046 -14.376 34.114 1 74.23 180 ILE A N 1
ATOM 1424 C CA . ILE A 1 180 ? 13.366 -15.284 33.197 1 74.23 180 ILE A CA 1
ATOM 1425 C C . ILE A 1 180 ? 13.64 -14.863 31.755 1 74.23 180 ILE A C 1
ATOM 1427 O O . ILE A 1 180 ? 13.27 -13.762 31.342 1 74.23 180 ILE A O 1
ATOM 1431 N N . LEU A 1 181 ? 14.38 -15.762 31.124 1 78.21 181 LEU A N 1
ATOM 1432 C CA . LEU A 1 181 ? 14.618 -15.565 29.699 1 78.21 181 LEU A CA 1
ATOM 1433 C C . LEU A 1 181 ? 13.6 -16.337 28.866 1 78.21 181 LEU A C 1
ATOM 1435 O O . LEU A 1 181 ? 13.405 -17.537 29.072 1 78.21 181 LEU A O 1
ATOM 1439 N N . GLU A 1 182 ? 13.039 -15.662 28.082 1 75.22 182 GLU A N 1
ATOM 1440 C CA . GLU A 1 182 ? 12.091 -16.298 27.171 1 75.22 182 GLU A CA 1
ATOM 1441 C C . GLU A 1 182 ? 12.536 -16.148 25.719 1 75.22 182 GLU A C 1
ATOM 1443 O O . GLU A 1 182 ? 13.064 -15.103 25.331 1 75.22 182 GLU A O 1
ATOM 1448 N N . LEU A 1 183 ? 12.543 -17.237 25.03 1 75.23 183 LEU A N 1
ATOM 1449 C CA . LEU A 1 183 ? 12.807 -17.307 23.597 1 75.23 183 LEU A CA 1
ATOM 1450 C C . LEU A 1 183 ? 11.582 -17.815 22.844 1 75.23 183 LEU A C 1
ATOM 1452 O O . LEU A 1 183 ? 10.879 -18.708 23.323 1 75.23 183 LEU A O 1
ATOM 1456 N N . ASP A 1 184 ? 11.367 -17.283 21.763 1 67.42 184 ASP A N 1
ATOM 1457 C CA . ASP A 1 184 ? 10.263 -17.811 20.967 1 67.42 184 ASP A CA 1
ATOM 1458 C C . ASP A 1 184 ? 10.683 -19.07 20.213 1 67.42 184 ASP A C 1
ATOM 1460 O O . ASP A 1 184 ? 11.836 -19.496 20.299 1 67.42 184 ASP A O 1
ATOM 1464 N N . ASP A 1 185 ? 9.848 -19.866 19.742 1 61.91 185 ASP A N 1
ATOM 1465 C CA . ASP A 1 185 ? 10.137 -21.151 19.112 1 61.91 185 ASP A CA 1
ATOM 1466 C C . ASP A 1 185 ? 10.892 -20.961 17.798 1 61.91 185 ASP A C 1
ATOM 1468 O O . ASP A 1 185 ? 11.137 -21.926 17.072 1 61.91 185 ASP A O 1
ATOM 1472 N N . GLY A 1 186 ? 11.5 -19.76 17.459 1 59.46 186 GLY A N 1
ATOM 1473 C CA . GLY A 1 186 ? 12.267 -19.488 16.254 1 59.46 186 GLY A CA 1
ATOM 1474 C C . GLY A 1 186 ? 11.396 -19.221 15.04 1 59.46 186 GLY A C 1
ATOM 1475 O O . GLY A 1 186 ? 11.902 -18.871 13.972 1 59.46 186 GLY A O 1
ATOM 1476 N N . ASN A 1 187 ? 10.059 -19.55 14.985 1 50.61 187 ASN A N 1
ATOM 1477 C CA . ASN A 1 187 ? 9.105 -19.352 13.9 1 50.61 187 ASN A CA 1
ATOM 1478 C C . ASN A 1 187 ? 8.101 -18.251 14.23 1 50.61 187 ASN A C 1
ATOM 1480 O O . ASN A 1 187 ? 6.975 -18.26 13.729 1 50.61 187 ASN A O 1
ATOM 1484 N N . GLY A 1 188 ? 8.54 -17.286 15.111 1 53.43 188 GLY A N 1
ATOM 1485 C CA . GLY A 1 188 ? 7.686 -16.172 15.491 1 53.43 188 GLY A CA 1
ATOM 1486 C C . GLY A 1 188 ? 6.601 -16.56 16.476 1 53.43 188 GLY A C 1
ATOM 1487 O O . GLY A 1 188 ? 5.599 -15.855 16.615 1 53.43 188 GLY A O 1
ATOM 1488 N N . GLY A 1 189 ? 6.526 -17.632 17.127 1 54.06 189 GLY A N 1
ATOM 1489 C CA . GLY A 1 189 ? 5.52 -18.165 18.032 1 54.06 189 GLY A CA 1
ATOM 1490 C C . GLY A 1 189 ? 5.667 -17.657 19.454 1 54.06 189 GLY A C 1
ATOM 1491 O O . GLY A 1 189 ? 6.198 -16.567 19.677 1 54.06 189 GLY A O 1
ATOM 1492 N N . GLN A 1 190 ? 5.102 -18.485 20.426 1 55.23 190 GLN A N 1
ATOM 1493 C CA . GLN A 1 190 ? 4.961 -18.167 21.843 1 55.23 190 GLN A CA 1
ATOM 1494 C C . GLN A 1 190 ? 6.319 -18.139 22.539 1 55.23 190 GLN A C 1
ATOM 1496 O O . GLN A 1 190 ? 7.209 -18.925 22.207 1 55.23 190 GLN A O 1
ATOM 1501 N N . PHE A 1 191 ? 6.562 -17.195 23.27 1 71.21 191 PHE A N 1
ATOM 1502 C CA . PHE A 1 191 ? 7.753 -17.151 24.11 1 71.21 191 PHE A CA 1
ATOM 1503 C C . PHE A 1 191 ? 7.735 -18.278 25.135 1 71.21 191 PHE A C 1
ATOM 1505 O O . PHE A 1 191 ? 6.688 -18.586 25.71 1 71.21 191 PHE A O 1
ATOM 1512 N N . ARG A 1 192 ? 8.799 -18.947 25.07 1 65.04 192 ARG A N 1
ATOM 1513 C CA . ARG A 1 192 ? 8.977 -19.975 26.09 1 65.04 192 ARG A CA 1
ATOM 1514 C C . ARG A 1 192 ? 10.136 -19.63 27.018 1 65.04 192 ARG A C 1
ATOM 1516 O O . ARG A 1 192 ? 11.149 -19.081 26.578 1 65.04 192 ARG A O 1
ATOM 1523 N N . GLU A 1 193 ? 9.864 -19.863 28.201 1 66.54 193 GLU A N 1
ATOM 1524 C CA . GLU A 1 193 ? 10.942 -19.671 29.167 1 66.54 193 GLU A CA 1
ATOM 1525 C C . GLU A 1 193 ? 12.091 -20.642 28.911 1 66.54 193 GLU A C 1
ATOM 1527 O O . GLU A 1 193 ? 11.895 -21.859 28.913 1 66.54 193 GLU A O 1
ATOM 1532 N N . VAL A 1 194 ? 13.124 -20.106 28.442 1 66.23 194 VAL A N 1
ATOM 1533 C CA . VAL A 1 194 ? 14.254 -20.966 28.105 1 66.23 194 VAL A CA 1
ATOM 1534 C C . VAL A 1 194 ? 15.281 -20.937 29.235 1 66.23 194 VAL A C 1
ATOM 1536 O O . VAL A 1 194 ? 16.189 -21.77 29.278 1 66.23 194 VAL A O 1
ATOM 1539 N N . TYR A 1 195 ? 15.076 -19.853 30.019 1 69.2 195 TYR A N 1
ATOM 1540 C CA . TYR A 1 195 ? 15.982 -19.715 31.155 1 69.2 195 TYR A CA 1
ATOM 1541 C C . TYR A 1 195 ? 15.291 -19.022 32.322 1 69.2 195 TYR A C 1
ATOM 1543 O O . TYR A 1 195 ? 14.548 -18.057 32.128 1 69.2 195 TYR A O 1
ATOM 1551 N N . VAL A 1 196 ? 15.312 -19.613 33.508 1 66.63 196 VAL A N 1
ATOM 1552 C CA . VAL A 1 196 ? 14.968 -18.961 34.768 1 66.63 196 VAL A CA 1
ATOM 1553 C C . VAL A 1 196 ? 16.091 -19.172 35.781 1 66.63 196 VAL A C 1
ATOM 1555 O O . VAL A 1 196 ? 16.379 -20.306 36.171 1 66.63 196 VAL A O 1
ATOM 1558 N N . GLY A 1 197 ? 16.873 -18.13 35.99 1 66.51 197 GLY A N 1
ATOM 1559 C CA . GLY A 1 197 ? 17.974 -18.282 36.928 1 66.51 197 GLY A CA 1
ATOM 1560 C C . GLY A 1 197 ? 18.539 -16.957 37.404 1 66.51 197 GLY A C 1
ATOM 1561 O O . GLY A 1 197 ? 18.048 -15.893 37.021 1 66.51 197 GLY A O 1
ATOM 1562 N N . LYS A 1 198 ? 19.505 -17.024 38.273 1 63.6 198 LYS A N 1
ATOM 1563 C CA . LYS A 1 198 ? 20.162 -15.854 38.847 1 63.6 198 LYS A CA 1
ATOM 1564 C C . LYS A 1 198 ? 21.251 -15.324 37.918 1 63.6 198 LYS A C 1
ATOM 1566 O O . LYS A 1 198 ? 21.678 -14.175 38.046 1 63.6 198 LYS A O 1
ATOM 1571 N N . GLU A 1 199 ? 21.668 -16.216 36.906 1 69.48 199 GLU A N 1
ATOM 1572 C CA . GLU A 1 199 ? 22.744 -15.791 36.016 1 69.48 199 GLU A CA 1
ATOM 1573 C C . GLU A 1 199 ? 22.268 -14.704 35.056 1 69.48 199 GLU A C 1
ATOM 1575 O O . GLU A 1 199 ? 21.084 -14.641 34.718 1 69.48 199 GLU A O 1
ATOM 1580 N N . THR A 1 200 ? 23.233 -13.924 34.827 1 74.36 200 THR A N 1
ATOM 1581 C CA . THR A 1 200 ? 22.903 -12.821 33.931 1 74.36 200 THR A CA 1
ATOM 1582 C C . THR A 1 200 ? 23.341 -13.133 32.503 1 74.36 200 THR A C 1
ATOM 1584 O O . THR A 1 200 ? 23.448 -12.232 31.669 1 74.36 200 THR A O 1
ATOM 1587 N N . MET A 1 201 ? 23.691 -14.351 32.175 1 76.16 201 MET A N 1
ATOM 1588 C CA . MET A 1 201 ? 24.033 -14.854 30.847 1 76.16 201 MET A CA 1
ATOM 1589 C C . MET A 1 201 ? 23.53 -16.281 30.66 1 76.16 201 MET A C 1
ATOM 1591 O O . MET A 1 201 ? 23.639 -17.106 31.569 1 76.16 201 MET A O 1
ATOM 1595 N N . CYS A 1 202 ? 22.864 -16.475 29.565 1 73.48 202 CYS A N 1
ATOM 1596 C CA . CYS A 1 202 ? 22.35 -17.807 29.267 1 73.48 202 CYS A CA 1
ATOM 1597 C C . CYS A 1 202 ? 22.53 -18.142 27.791 1 73.48 202 CYS A C 1
ATOM 1599 O O . CYS A 1 202 ? 22.224 -17.324 26.922 1 73.48 202 CYS A O 1
ATOM 1601 N N . THR A 1 203 ? 23.147 -19.231 27.481 1 68.53 203 THR A N 1
ATOM 1602 C CA . THR A 1 203 ? 23.192 -19.772 26.126 1 68.53 203 THR A CA 1
ATOM 1603 C C . THR A 1 203 ? 22.086 -20.802 25.918 1 68.53 203 THR A C 1
ATOM 1605 O O . THR A 1 203 ? 22.013 -21.798 26.641 1 68.53 203 THR A O 1
ATOM 1608 N N . VAL A 1 204 ? 21.222 -20.479 25.089 1 68.04 204 VAL A N 1
ATOM 1609 C CA . VAL A 1 204 ? 20.14 -21.384 24.715 1 68.04 204 VAL A CA 1
ATOM 1610 C C . VAL A 1 204 ? 20.555 -22.214 23.503 1 68.04 204 VAL A C 1
ATOM 1612 O O . VAL A 1 204 ? 20.786 -21.671 22.42 1 68.04 204 VAL A O 1
ATOM 1615 N N . ASP A 1 205 ? 20.741 -23.458 23.68 1 57.38 205 ASP A N 1
ATOM 1616 C CA . ASP A 1 205 ? 21.137 -24.387 22.625 1 57.38 205 ASP A CA 1
ATOM 1617 C C . ASP A 1 205 ? 19.923 -25.113 22.049 1 57.38 205 ASP A C 1
ATOM 1619 O O . ASP A 1 205 ? 18.841 -25.09 22.64 1 57.38 205 ASP A O 1
ATOM 1623 N N . GLY A 1 206 ? 20.029 -25.828 20.855 1 53.24 206 GLY A N 1
ATOM 1624 C CA . GLY A 1 206 ? 18.979 -26.599 20.209 1 53.24 206 GLY A CA 1
ATOM 1625 C C . GLY A 1 206 ? 17.967 -25.736 19.48 1 53.24 206 GLY A C 1
ATOM 1626 O O . GLY A 1 206 ? 16.799 -26.112 19.355 1 53.24 206 GLY A O 1
ATOM 1627 N N . LEU A 1 207 ? 18.439 -24.59 19.101 1 60.53 207 LEU A N 1
ATOM 1628 C CA . LEU A 1 207 ? 17.558 -23.718 18.333 1 60.53 207 LEU A CA 1
ATOM 1629 C C . LEU A 1 207 ? 17.548 -24.113 16.86 1 60.53 207 LEU A C 1
ATOM 1631 O O . LEU A 1 207 ? 18.456 -24.805 16.394 1 60.53 207 LEU A O 1
ATOM 1635 N N . HIS A 1 208 ? 16.482 -23.79 16.243 1 56.54 208 HIS A N 1
ATOM 1636 C CA . HIS A 1 208 ? 16.424 -24.077 14.814 1 56.54 208 HIS A CA 1
ATOM 1637 C C . HIS A 1 208 ? 17.475 -23.279 14.049 1 56.54 208 HIS A C 1
ATOM 1639 O O . HIS A 1 208 ? 17.759 -22.129 14.393 1 56.54 208 HIS A O 1
ATOM 1645 N N . PHE A 1 209 ? 18.116 -24.006 13.244 1 53.24 209 PHE A N 1
ATOM 1646 C CA . PHE A 1 209 ? 19.019 -23.265 12.371 1 53.24 209 PHE A CA 1
ATOM 1647 C C . PHE A 1 209 ? 18.241 -22.301 11.482 1 53.24 209 PHE A C 1
ATOM 1649 O O . PHE A 1 209 ? 17.057 -22.513 11.216 1 53.24 209 PHE A O 1
ATOM 1656 N N . ASN A 1 210 ? 18.923 -21.403 11.032 1 51.38 210 ASN A N 1
ATOM 1657 C CA . ASN A 1 210 ? 18.353 -20.381 10.161 1 51.38 210 ASN A CA 1
ATOM 1658 C C . ASN A 1 210 ? 17.021 -19.866 10.698 1 51.38 210 ASN A C 1
ATOM 1660 O O . ASN A 1 210 ? 16.035 -19.795 9.962 1 51.38 210 ASN A O 1
ATOM 1664 N N . SER A 1 211 ? 17 -19.708 11.959 1 56.8 211 SER A N 1
ATOM 1665 C CA . SER A 1 211 ? 15.768 -19.288 12.619 1 56.8 211 SER A CA 1
ATOM 1666 C C . SER A 1 211 ? 15.987 -18.025 13.445 1 56.8 211 SER A C 1
ATOM 1668 O O . SER A 1 211 ? 17.066 -17.822 14.005 1 56.8 211 SER A O 1
ATOM 1670 N N . THR A 1 212 ? 14.997 -17.292 13.332 1 64.37 212 THR A N 1
ATOM 1671 C CA . THR A 1 212 ? 15.046 -16.056 14.105 1 64.37 212 THR A CA 1
ATOM 1672 C C . THR A 1 212 ? 14.293 -16.212 15.423 1 64.37 212 THR A C 1
ATOM 1674 O O . THR A 1 212 ? 13.114 -16.573 15.431 1 64.37 212 THR A O 1
ATOM 1677 N N . TYR A 1 213 ? 15.045 -16.043 16.389 1 66.22 213 TYR A N 1
ATOM 1678 C CA . TYR A 1 213 ? 14.462 -16.126 17.723 1 66.22 213 TYR A CA 1
ATOM 1679 C C . TYR A 1 213 ? 14.345 -14.743 18.354 1 66.22 213 TYR A C 1
ATOM 1681 O O . TYR A 1 213 ? 15.24 -13.908 18.203 1 66.22 213 TYR A O 1
ATOM 1689 N N . ASN A 1 214 ? 13.233 -14.554 18.973 1 73.27 214 ASN A N 1
ATOM 1690 C CA . ASN A 1 214 ? 13.073 -13.391 19.839 1 73.27 214 ASN A CA 1
ATOM 1691 C C . ASN A 1 214 ? 13.315 -13.745 21.303 1 73.27 214 ASN A C 1
ATOM 1693 O O . ASN A 1 214 ? 12.811 -14.757 21.793 1 73.27 214 ASN A O 1
ATOM 1697 N N . ALA A 1 215 ? 14.18 -13.005 21.841 1 77.2 215 ALA A N 1
ATOM 1698 C CA . ALA A 1 215 ? 14.493 -13.248 23.247 1 77.2 215 ALA A CA 1
ATOM 1699 C C . ALA A 1 215 ? 14.1 -12.053 24.111 1 77.2 215 ALA A C 1
ATOM 1701 O O . ALA A 1 215 ? 14.239 -10.902 23.69 1 77.2 215 ALA A O 1
ATOM 1702 N N . ARG A 1 216 ? 13.467 -12.3 25.238 1 78.52 216 ARG A N 1
ATOM 1703 C CA . ARG A 1 216 ? 13.164 -11.293 26.249 1 78.52 216 ARG A CA 1
ATOM 1704 C C . ARG A 1 216 ? 13.46 -11.817 27.65 1 78.52 216 ARG A C 1
ATOM 1706 O O . ARG A 1 216 ? 13.454 -13.028 27.88 1 78.52 216 ARG A O 1
ATOM 1713 N N . ILE A 1 217 ? 13.837 -10.833 28.412 1 78.33 217 ILE A N 1
ATOM 1714 C CA . ILE A 1 217 ? 14.223 -11.221 29.764 1 78.33 217 ILE A CA 1
ATOM 1715 C C . ILE A 1 217 ? 13.478 -10.359 30.78 1 78.33 217 ILE A C 1
ATOM 1717 O O . ILE A 1 217 ? 13.198 -9.186 30.522 1 78.33 217 ILE A O 1
ATOM 1721 N N . LYS A 1 218 ? 12.992 -10.892 31.851 1 77.68 218 LYS A N 1
ATOM 1722 C CA . LYS A 1 218 ? 12.441 -10.164 32.99 1 77.68 218 LYS A CA 1
ATOM 1723 C C . LYS A 1 218 ? 13.091 -10.612 34.296 1 77.68 218 LYS A C 1
ATOM 1725 O O . LYS A 1 218 ? 13.647 -11.71 34.374 1 77.68 218 LYS A O 1
ATOM 1730 N N . ALA A 1 219 ? 12.997 -9.751 35.211 1 75.59 219 ALA A N 1
ATOM 1731 C CA . ALA A 1 219 ? 13.529 -10.03 36.543 1 75.59 219 ALA A CA 1
ATOM 1732 C C . ALA A 1 219 ? 12.404 -10.317 37.534 1 75.59 219 ALA A C 1
ATOM 1734 O O . ALA A 1 219 ? 11.276 -9.854 37.352 1 75.59 219 ALA A O 1
ATOM 1735 N N . PHE A 1 220 ? 12.57 -11.212 38.333 1 67.59 220 PHE A N 1
ATOM 1736 C CA . PHE A 1 220 ? 11.555 -11.48 39.345 1 67.59 220 PHE A CA 1
ATOM 1737 C C . PHE A 1 220 ? 12.174 -11.51 40.738 1 67.59 220 PHE A C 1
ATOM 1739 O O . PHE A 1 220 ? 13.37 -11.767 40.886 1 67.59 220 PHE A O 1
ATOM 1746 N N . ASN A 1 221 ? 11.319 -10.996 41.661 1 63.39 221 ASN A N 1
ATOM 1747 C CA . ASN A 1 221 ? 11.614 -11.234 43.07 1 63.39 221 ASN A CA 1
ATOM 1748 C C . ASN A 1 221 ? 10.387 -11.742 43.821 1 63.39 221 ASN A C 1
ATOM 1750 O O . ASN A 1 221 ? 9.349 -12.009 43.215 1 63.39 221 ASN A O 1
ATOM 1754 N N . LYS A 1 222 ? 10.354 -11.984 45.039 1 50.77 222 LYS A N 1
ATOM 1755 C CA . LYS A 1 222 ? 9.308 -12.564 45.877 1 50.77 222 LYS A CA 1
ATOM 1756 C C . LYS A 1 222 ? 8.024 -11.743 45.8 1 50.77 222 LYS A C 1
ATOM 1758 O O . LYS A 1 222 ? 6.928 -12.276 45.988 1 50.77 222 LYS A O 1
ATOM 1763 N N . THR A 1 223 ? 7.968 -10.482 45.435 1 54.24 223 THR A N 1
ATOM 1764 C CA . THR A 1 223 ? 6.856 -9.542 45.339 1 54.24 223 THR A CA 1
ATOM 1765 C C . THR A 1 223 ? 6.178 -9.643 43.976 1 54.24 223 THR A C 1
ATOM 1767 O O . THR A 1 223 ? 4.965 -9.454 43.865 1 54.24 223 THR A O 1
ATOM 1770 N N . GLY A 1 224 ? 7.064 -9.838 42.881 1 60.83 224 GLY A N 1
ATOM 1771 C CA . GLY A 1 224 ? 6.488 -9.954 41.551 1 60.83 224 GLY A CA 1
ATOM 1772 C C . GLY A 1 224 ? 7.532 -10.02 40.452 1 60.83 224 GLY A C 1
ATOM 1773 O O . GLY A 1 224 ? 8.709 -10.267 40.722 1 60.83 224 GLY A O 1
ATOM 1774 N N . VAL A 1 225 ? 7.165 -10.049 39.207 1 65.94 225 VAL A N 1
ATOM 1775 C CA . VAL A 1 225 ? 7.973 -10.123 37.994 1 65.94 225 VAL A CA 1
ATOM 1776 C C . VAL A 1 225 ? 8.049 -8.746 37.339 1 65.94 225 VAL A C 1
ATOM 1778 O O . VAL A 1 225 ? 7.059 -8.011 37.308 1 65.94 225 VAL A O 1
ATOM 1781 N N . SER A 1 226 ? 9.208 -8.429 37.006 1 69.12 226 SER A N 1
ATOM 1782 C CA . SER A 1 226 ? 9.381 -7.157 36.313 1 69.12 226 SER A CA 1
ATOM 1783 C C . SER A 1 226 ? 8.765 -7.199 34.919 1 69.12 226 SER A C 1
ATOM 1785 O O . SER A 1 226 ? 8.355 -8.262 34.447 1 69.12 226 SER A O 1
ATOM 1787 N N . GLN A 1 227 ? 8.782 -6.244 34.396 1 71.03 227 GLN A N 1
ATOM 1788 C CA . GLN A 1 227 ? 8.439 -6.231 32.978 1 71.03 227 GLN A CA 1
ATOM 1789 C C . GLN A 1 227 ? 9.555 -6.84 32.136 1 71.03 227 GLN A C 1
ATOM 1791 O O . GLN A 1 227 ? 10.713 -6.87 32.558 1 71.03 227 GLN A O 1
ATOM 1796 N N . TYR A 1 228 ? 9.23 -7.542 30.948 1 74.74 228 TYR A N 1
ATOM 1797 C CA . TYR A 1 228 ? 10.23 -8.099 30.044 1 74.74 228 TYR A CA 1
ATOM 1798 C C . TYR A 1 228 ? 11.139 -7.005 29.495 1 74.74 228 TYR A C 1
ATOM 1800 O O . TYR A 1 228 ? 10.716 -5.857 29.343 1 74.74 228 TYR A O 1
ATOM 1808 N N . SER A 1 229 ? 12.408 -7.363 29.313 1 73.85 229 SER A N 1
ATOM 1809 C CA . SER A 1 229 ? 13.332 -6.508 28.576 1 73.85 229 SER A CA 1
ATOM 1810 C C . SER A 1 229 ? 12.837 -6.254 27.156 1 73.85 229 SER A C 1
ATOM 1812 O O . SER A 1 229 ? 11.895 -6.902 26.696 1 73.85 229 SER A O 1
ATOM 1814 N N . LYS A 1 230 ? 13.472 -5.504 26.494 1 68.67 230 LYS A N 1
ATOM 1815 C CA . LYS A 1 230 ? 13.254 -5.417 25.053 1 68.67 230 LYS A CA 1
ATOM 1816 C C . LYS A 1 230 ? 13.63 -6.723 24.36 1 68.67 230 LYS A C 1
ATOM 1818 O O . LYS A 1 230 ? 14.626 -7.357 24.717 1 68.67 230 LYS A O 1
ATOM 1823 N N . THR A 1 231 ? 12.822 -7.182 23.428 1 70.58 231 THR A N 1
ATOM 1824 C CA . THR A 1 231 ? 13.071 -8.446 22.744 1 70.58 231 THR A CA 1
ATOM 1825 C C . THR A 1 231 ? 14.3 -8.342 21.845 1 70.58 231 THR A C 1
ATOM 1827 O O . THR A 1 231 ? 14.451 -7.371 21.101 1 70.58 231 THR A O 1
ATOM 1830 N N . LEU A 1 232 ? 15.172 -9.203 21.999 1 72.41 232 LEU A N 1
ATOM 1831 C CA . LEU A 1 232 ? 16.348 -9.364 21.152 1 72.41 232 LEU A CA 1
ATOM 1832 C C . LEU A 1 232 ? 16.108 -10.426 20.084 1 72.41 232 LEU A C 1
ATOM 1834 O O . LEU A 1 232 ? 15.664 -11.534 20.392 1 72.41 232 LEU A O 1
ATOM 1838 N N . VAL A 1 233 ? 16.33 -10.052 18.909 1 66.1 233 VAL A N 1
ATOM 1839 C CA . VAL A 1 233 ? 16.221 -11.009 17.812 1 66.1 233 VAL A CA 1
ATOM 1840 C C . VAL A 1 233 ? 17.578 -11.662 17.56 1 66.1 233 VAL A C 1
ATOM 1842 O O . VAL A 1 233 ? 18.577 -10.971 17.351 1 66.1 233 VAL A O 1
ATOM 1845 N N . LEU A 1 234 ? 17.494 -12.888 17.649 1 64.87 234 LEU A N 1
ATOM 1846 C CA . LEU A 1 234 ? 18.668 -13.719 17.406 1 64.87 234 LEU A CA 1
ATOM 1847 C C . LEU A 1 234 ? 18.45 -14.628 16.2 1 64.87 234 LEU A C 1
ATOM 1849 O O . LEU A 1 234 ? 17.394 -15.25 16.07 1 64.87 234 LEU A O 1
ATOM 1853 N N . GLN A 1 235 ? 19.289 -14.59 15.325 1 58.53 235 GLN A N 1
ATOM 1854 C CA . GLN A 1 235 ? 19.259 -15.481 14.171 1 58.53 235 GLN A CA 1
ATOM 1855 C C . GLN A 1 235 ? 20.357 -16.537 14.262 1 58.53 235 GLN A C 1
ATOM 1857 O O . GLN A 1 235 ? 21.54 -16.204 14.357 1 58.53 235 GLN A O 1
ATOM 1862 N N . THR A 1 236 ? 19.807 -17.652 14.316 1 58.46 236 THR A N 1
ATOM 1863 C CA . THR A 1 236 ? 20.757 -18.759 14.349 1 58.46 236 THR A CA 1
ATOM 1864 C C . THR A 1 236 ? 21.396 -18.964 12.979 1 58.46 236 THR A C 1
ATOM 1866 O O . THR A 1 236 ? 20.884 -18.476 11.969 1 58.46 236 THR A O 1
ATOM 1869 N N . SER A 1 237 ? 22.498 -19.628 12.84 1 50.78 237 SER A N 1
ATOM 1870 C CA . SER A 1 237 ? 23.254 -19.847 11.611 1 50.78 237 SER A CA 1
ATOM 1871 C C . SER A 1 237 ? 22.41 -20.566 10.564 1 50.78 237 SER A C 1
ATOM 1873 O O . SER A 1 237 ? 21.563 -21.395 10.903 1 50.78 237 SER A O 1
ATOM 1875 N N . GLU A 1 238 ? 22.232 -20.074 9.285 1 44.91 238 GLU A N 1
ATOM 1876 C CA . GLU A 1 238 ? 21.462 -20.61 8.167 1 44.91 238 GLU A CA 1
ATOM 1877 C C . GLU A 1 238 ? 21.73 -22.1 7.976 1 44.91 238 GLU A C 1
ATOM 1879 O O . GLU A 1 238 ? 20.846 -22.846 7.547 1 44.91 238 GLU A O 1
ATOM 1884 N N . VAL A 1 239 ? 22.923 -22.678 7.912 1 43.78 239 VAL A N 1
ATOM 1885 C CA . VAL A 1 239 ? 23.349 -24.047 7.64 1 43.78 239 VAL A CA 1
ATOM 1886 C C . VAL A 1 239 ? 23.676 -24.757 8.951 1 43.78 239 VAL A C 1
ATOM 1888 O O . VAL A 1 239 ? 24.329 -24.185 9.828 1 43.78 239 VAL A O 1
ATOM 1891 N N . ALA A 1 240 ? 22.79 -25.576 9.224 1 44.97 240 ALA A N 1
ATOM 1892 C CA . ALA A 1 240 ? 23.113 -26.517 10.294 1 44.97 240 ALA A CA 1
ATOM 1893 C C . ALA A 1 240 ? 24.428 -27.238 10.011 1 44.97 240 ALA A C 1
ATOM 1895 O O . ALA A 1 240 ? 24.516 -28.039 9.077 1 44.97 240 ALA A O 1
ATOM 1896 N N . TRP A 1 241 ? 25.498 -26.655 10.095 1 50.55 241 TRP A N 1
ATOM 1897 C CA . TRP A 1 241 ? 26.783 -27.33 9.947 1 50.55 241 TRP A CA 1
ATOM 1898 C C . TRP A 1 241 ? 27.337 -27.751 11.304 1 50.55 241 TRP A C 1
ATOM 1900 O O . TRP A 1 241 ? 27.083 -27.093 12.316 1 50.55 241 TRP A O 1
ATOM 1910 N N . PHE A 1 242 ? 27.41 -29.192 11.26 1 59.51 242 PHE A N 1
ATOM 1911 C CA . PHE A 1 242 ? 28.1 -29.551 12.493 1 59.51 242 PHE A CA 1
ATOM 1912 C C . PHE A 1 242 ? 29.589 -29.759 12.239 1 59.51 242 PHE A C 1
ATOM 1914 O O . PHE A 1 242 ? 29.998 -30.037 11.11 1 59.51 242 PHE A O 1
ATOM 1921 N N . ALA A 1 243 ? 30.356 -29.188 13.008 1 69.84 243 ALA A N 1
ATOM 1922 C CA . ALA A 1 243 ? 31.742 -29.641 13.093 1 69.84 243 ALA A CA 1
ATOM 1923 C C . ALA A 1 243 ? 31.873 -30.835 14.034 1 69.84 243 ALA A C 1
ATOM 1925 O O . ALA A 1 243 ? 31.049 -31.017 14.934 1 69.84 243 ALA A O 1
ATOM 1926 N N . PHE A 1 244 ? 32.752 -31.723 13.599 1 79.96 244 PHE A N 1
ATOM 1927 C CA . PHE A 1 244 ? 32.98 -32.838 14.512 1 79.96 244 PHE A CA 1
ATOM 1928 C C . PHE A 1 244 ? 33.467 -32.337 15.866 1 79.96 244 PHE A C 1
ATOM 1930 O O . PHE A 1 244 ? 34.176 -31.332 15.944 1 79.96 244 PHE A O 1
ATOM 1937 N N . ASP A 1 245 ? 33.029 -32.843 16.891 1 78.17 245 ASP A N 1
ATOM 1938 C CA . ASP A 1 245 ? 33.352 -32.452 18.26 1 78.17 245 ASP A CA 1
ATOM 1939 C C . ASP A 1 245 ? 34.615 -33.158 18.749 1 78.17 245 ASP A C 1
ATOM 1941 O O . ASP A 1 245 ? 34.581 -34.346 19.076 1 78.17 245 ASP A O 1
ATOM 1945 N N . PRO A 1 246 ? 35.659 -32.483 18.762 1 78.32 246 PRO A N 1
ATOM 1946 C CA . PRO A 1 246 ? 36.867 -33.119 19.292 1 78.32 246 PRO A CA 1
ATOM 1947 C C . PRO A 1 246 ? 36.69 -33.621 20.723 1 78.32 246 PRO A C 1
ATOM 1949 O O . PRO A 1 246 ? 37.388 -34.546 21.148 1 78.32 246 PRO A O 1
ATOM 1952 N N . GLY A 1 247 ? 35.815 -33.074 21.489 1 76.15 247 GLY A N 1
ATOM 1953 C CA . GLY A 1 247 ? 35.613 -33.438 22.882 1 76.15 247 GLY A CA 1
ATOM 1954 C C . GLY A 1 247 ? 34.989 -34.81 23.056 1 76.15 247 GLY A C 1
ATOM 1955 O O . GLY A 1 247 ? 35.152 -35.444 24.1 1 76.15 247 GLY A O 1
ATOM 1956 N N . SER A 1 248 ? 34.293 -35.322 21.999 1 71.68 248 SER A N 1
ATOM 1957 C CA . SER A 1 248 ? 33.618 -36.613 22.081 1 71.68 248 SER A CA 1
ATOM 1958 C C . SER A 1 248 ? 34.436 -37.708 21.405 1 71.68 248 SER A C 1
ATOM 1960 O O . SER A 1 248 ? 34.033 -38.873 21.393 1 71.68 248 SER A O 1
ATOM 1962 N N . ALA A 1 249 ? 35.51 -37.293 20.861 1 76.8 249 ALA A N 1
ATOM 1963 C CA . ALA A 1 249 ? 36.196 -38.224 19.969 1 76.8 249 ALA A CA 1
ATOM 1964 C C . ALA A 1 249 ? 37.316 -38.958 20.7 1 76.8 249 ALA A C 1
ATOM 1966 O O . ALA A 1 249 ? 37.865 -38.449 21.68 1 76.8 249 ALA A O 1
ATOM 1967 N N . HIS A 1 250 ? 37.564 -40.158 20.351 1 75.77 250 HIS A N 1
ATOM 1968 C CA . HIS A 1 250 ? 38.72 -40.919 20.811 1 75.77 250 HIS A CA 1
ATOM 1969 C C . HIS A 1 250 ? 40.023 -40.247 20.393 1 75.77 250 HIS A C 1
ATOM 1971 O O . HIS A 1 250 ? 40.071 -39.556 19.373 1 75.77 250 HIS A O 1
ATOM 1977 N N . SER A 1 251 ? 41.043 -40.393 21.17 1 76.45 251 SER A N 1
ATOM 1978 C CA . SER A 1 251 ? 42.338 -39.763 20.936 1 76.45 251 SER A CA 1
ATOM 1979 C C . SER A 1 251 ? 42.912 -40.166 19.582 1 76.45 251 SER A C 1
ATOM 1981 O O . SER A 1 251 ? 43.761 -39.464 19.028 1 76.45 251 SER A O 1
ATOM 1983 N N . ASP A 1 252 ? 42.426 -41.249 18.965 1 81.68 252 ASP A N 1
ATOM 1984 C CA . ASP A 1 252 ? 42.951 -41.724 17.688 1 81.68 252 ASP A CA 1
ATOM 1985 C C . ASP A 1 252 ? 42.379 -40.918 16.525 1 81.68 252 ASP A C 1
ATOM 1987 O O . ASP A 1 252 ? 42.798 -41.089 15.378 1 81.68 252 ASP A O 1
ATOM 1991 N N . ILE A 1 253 ? 41.437 -40.127 16.807 1 81.14 253 ILE A N 1
ATOM 1992 C CA . ILE A 1 253 ? 40.796 -39.339 15.761 1 81.14 253 ILE A CA 1
ATOM 1993 C C . ILE A 1 253 ? 41.522 -38.005 15.601 1 81.14 253 ILE A C 1
ATOM 1995 O O . ILE A 1 253 ? 41.76 -37.3 16.585 1 81.14 253 ILE A O 1
ATOM 1999 N N . ILE A 1 254 ? 41.941 -37.703 14.466 1 84.12 254 ILE A N 1
ATOM 2000 C CA . ILE A 1 254 ? 42.614 -36.453 14.131 1 84.12 254 ILE A CA 1
ATOM 2001 C C . ILE A 1 254 ? 41.644 -35.522 13.407 1 84.12 254 ILE A C 1
ATOM 2003 O O . ILE A 1 254 ? 40.98 -35.929 12.452 1 84.12 254 ILE A O 1
ATOM 2007 N N . PHE A 1 255 ? 41.503 -34.366 13.869 1 82.33 255 PHE A N 1
ATOM 2008 C CA . PHE A 1 255 ? 40.607 -33.353 13.324 1 82.33 255 PHE A CA 1
ATOM 2009 C C . PHE A 1 255 ? 41.369 -32.379 12.434 1 82.33 255 PHE A C 1
ATOM 2011 O O . PHE A 1 255 ? 42.522 -32.045 12.714 1 82.33 255 PHE A O 1
ATOM 2018 N N . SER A 1 256 ? 40.818 -32.141 11.35 1 78.12 256 SER A N 1
ATOM 2019 C CA . SER A 1 256 ? 41.381 -31.126 10.465 1 78.12 256 SER A CA 1
ATOM 2020 C C . SER A 1 256 ? 40.283 -30.289 9.816 1 78.12 256 SER A C 1
ATOM 2022 O O . SER A 1 256 ? 39.102 -30.629 9.905 1 78.12 256 SER A O 1
ATOM 2024 N N . ASN A 1 257 ? 40.649 -29.27 9.162 1 69.15 257 ASN A N 1
ATOM 2025 C CA . ASN A 1 257 ? 39.786 -28.349 8.428 1 69.15 257 ASN A CA 1
ATOM 2026 C C . ASN A 1 257 ? 38.708 -27.753 9.329 1 69.15 257 ASN A C 1
ATOM 2028 O O . ASN A 1 257 ? 37.522 -27.796 8.996 1 69.15 257 ASN A O 1
ATOM 2032 N N . ASP A 1 258 ? 39.103 -27.244 10.505 1 66.73 258 ASP A N 1
ATOM 2033 C CA . ASP A 1 258 ? 38.207 -26.66 11.497 1 66.73 258 ASP A CA 1
ATOM 2034 C C . ASP A 1 258 ? 37.197 -27.689 11.999 1 66.73 258 ASP A C 1
ATOM 2036 O O . ASP A 1 258 ? 36.005 -27.394 12.111 1 66.73 258 ASP A O 1
ATOM 2040 N N . ASN A 1 259 ? 37.584 -28.961 12.066 1 76.25 259 ASN A N 1
ATOM 2041 C CA . ASN A 1 259 ? 36.848 -30.104 12.596 1 76.25 259 ASN A CA 1
ATOM 2042 C C . ASN A 1 259 ? 35.773 -30.579 11.622 1 76.25 259 ASN A C 1
ATOM 2044 O O . ASN A 1 259 ? 34.785 -31.192 12.032 1 76.25 259 ASN A O 1
ATOM 2048 N N . LEU A 1 260 ? 36.009 -30.192 10.424 1 75.18 260 LEU A N 1
ATOM 2049 C CA . LEU A 1 260 ? 35.074 -30.664 9.408 1 75.18 260 LEU A CA 1
ATOM 2050 C C . LEU A 1 260 ? 35.56 -31.969 8.787 1 75.18 260 LEU A C 1
ATOM 2052 O O . LEU A 1 260 ? 34.809 -32.639 8.074 1 75.18 260 LEU A O 1
ATOM 2056 N N . THR A 1 261 ? 36.784 -32.152 9.055 1 80.53 261 THR A N 1
ATOM 2057 C CA . THR A 1 261 ? 37.397 -33.386 8.578 1 80.53 261 THR A CA 1
ATOM 2058 C C . THR A 1 261 ? 37.946 -34.203 9.744 1 80.53 261 THR A C 1
ATOM 2060 O O . THR A 1 261 ? 38.572 -33.654 10.653 1 80.53 261 THR A O 1
ATOM 2063 N N . VAL A 1 262 ? 37.604 -35.489 9.716 1 86.01 262 VAL A N 1
ATOM 2064 C CA . VAL A 1 262 ? 38.135 -36.358 10.761 1 86.01 262 VAL A CA 1
ATOM 2065 C C . VAL A 1 262 ? 38.793 -37.583 10.129 1 86.01 262 VAL A C 1
ATOM 2067 O O . VAL A 1 262 ? 38.315 -38.099 9.116 1 86.01 262 VAL A O 1
ATOM 2070 N N . THR A 1 263 ? 39.987 -37.901 10.655 1 85.55 263 THR A N 1
ATOM 2071 C CA . THR A 1 263 ? 40.727 -39.078 10.214 1 85.55 263 THR A CA 1
ATOM 2072 C C . THR A 1 263 ? 41.098 -39.961 11.402 1 85.55 263 THR A C 1
ATOM 2074 O O . THR A 1 263 ? 41.437 -39.457 12.475 1 85.55 263 THR A O 1
ATOM 2077 N N . CYS A 1 264 ? 40.844 -41.289 11.291 1 83.56 264 CYS A N 1
ATOM 2078 C CA . CYS A 1 264 ? 41.243 -42.235 12.327 1 83.56 264 CYS A CA 1
ATOM 2079 C C . CYS A 1 264 ? 42.363 -43.143 11.835 1 83.56 264 CYS A C 1
ATOM 2081 O O . CYS A 1 264 ? 42.199 -43.857 10.844 1 83.56 264 CYS A O 1
ATOM 2083 N N . SER A 1 265 ? 43.528 -43.118 12.498 1 77.12 265 SER A N 1
ATOM 2084 C CA . SER A 1 265 ? 44.678 -43.92 12.094 1 77.12 265 SER A CA 1
ATOM 2085 C C . SER A 1 265 ? 44.608 -45.324 12.686 1 77.12 265 SER A C 1
ATOM 2087 O O . SER A 1 265 ? 45.339 -46.22 12.259 1 77.12 265 SER A O 1
ATOM 2089 N N . SER A 1 266 ? 43.742 -45.639 13.619 1 79.97 266 SER A N 1
ATOM 2090 C CA . SER A 1 266 ? 43.649 -46.916 14.319 1 79.97 266 SER A CA 1
ATOM 2091 C C . SER A 1 266 ? 42.947 -47.966 13.465 1 79.97 266 SER A C 1
ATOM 2093 O O . SER A 1 266 ? 42.16 -47.627 12.579 1 79.97 266 SER A O 1
ATOM 2095 N N . TYR A 1 267 ? 43.321 -49.235 13.672 1 80.54 267 TYR A N 1
ATOM 2096 C CA . TYR A 1 267 ? 42.627 -50.346 13.031 1 80.54 267 TYR A CA 1
ATOM 2097 C C . TYR A 1 267 ? 41.282 -50.607 13.698 1 80.54 267 TYR A C 1
ATOM 2099 O O . TYR A 1 267 ? 40.39 -51.209 13.096 1 80.54 267 TYR A O 1
ATOM 2107 N N . ASP A 1 268 ? 41.13 -50.126 14.9 1 81.84 268 ASP A N 1
ATOM 2108 C CA . ASP A 1 268 ? 39.87 -50.272 15.622 1 81.84 268 ASP A CA 1
ATOM 2109 C C . ASP A 1 268 ? 38.911 -49.131 15.288 1 81.84 268 ASP A C 1
ATOM 2111 O O . ASP A 1 268 ? 39.342 -48.007 15.025 1 81.84 268 ASP A O 1
ATOM 2115 N N . ASP A 1 269 ? 37.621 -49.438 15.275 1 86.35 269 ASP A N 1
ATOM 2116 C CA . ASP A 1 269 ? 36.613 -48.421 14.993 1 86.35 269 ASP A CA 1
ATOM 2117 C C . ASP A 1 269 ? 36.551 -47.384 16.113 1 86.35 269 ASP A C 1
ATOM 2119 O O . ASP A 1 269 ? 36.563 -47.737 17.294 1 86.35 269 ASP A O 1
ATOM 2123 N N . ARG A 1 270 ? 36.619 -46.127 15.737 1 90.13 270 ARG A N 1
ATOM 2124 C CA . ARG A 1 270 ? 36.46 -45.005 16.657 1 90.13 270 ARG A CA 1
ATOM 2125 C C . ARG A 1 270 ? 35.302 -44.108 16.232 1 90.13 270 ARG A C 1
ATOM 2127 O O . ARG A 1 270 ? 35.155 -43.795 15.049 1 90.13 270 ARG A O 1
ATOM 2134 N N . VAL A 1 271 ? 34.468 -43.725 17.163 1 89.24 271 VAL A N 1
ATOM 2135 C CA . VAL A 1 271 ? 33.287 -42.921 16.864 1 89.24 271 VAL A CA 1
ATOM 2136 C C . VAL A 1 271 ? 33.563 -41.455 17.188 1 89.24 271 VAL A C 1
ATOM 2138 O O . VAL A 1 271 ? 34.198 -41.145 18.199 1 89.24 271 VAL A O 1
ATOM 2141 N N . VAL A 1 272 ? 33.196 -40.553 16.309 1 88.69 272 VAL A N 1
ATOM 2142 C CA . VAL A 1 272 ? 33.203 -39.113 16.544 1 88.69 272 VAL A CA 1
ATOM 2143 C C . VAL A 1 272 ? 31.818 -38.536 16.262 1 88.69 272 VAL A C 1
ATOM 2145 O O . VAL A 1 272 ? 31.156 -38.934 15.301 1 88.69 272 VAL A O 1
ATOM 2148 N N . LEU A 1 273 ? 31.382 -37.747 17.124 1 85.8 273 LEU A N 1
ATOM 2149 C CA . LEU A 1 273 ? 30.074 -37.113 17.005 1 85.8 273 LEU A CA 1
ATOM 2150 C C . LEU A 1 273 ? 30.208 -35.677 16.51 1 85.8 273 LEU A C 1
ATOM 2152 O O . LEU A 1 273 ? 31.249 -35.044 16.705 1 85.8 273 LEU A O 1
ATOM 2156 N N . GLY A 1 274 ? 29.234 -35.259 15.782 1 80.68 274 GLY A N 1
ATOM 2157 C CA . GLY A 1 274 ? 29.129 -33.839 15.486 1 80.68 274 GLY A CA 1
ATOM 2158 C C . GLY A 1 274 ? 28.835 -32.994 16.711 1 80.68 274 GLY A C 1
ATOM 2159 O O . GLY A 1 274 ? 28.303 -33.495 17.704 1 80.68 274 GLY A O 1
ATOM 2160 N N . LYS A 1 275 ? 29.255 -31.855 16.658 1 72.47 275 LYS A N 1
ATOM 2161 C CA . LYS A 1 275 ? 29.098 -30.936 17.782 1 72.47 275 LYS A CA 1
ATOM 2162 C C . LYS A 1 275 ? 27.636 -30.542 17.969 1 72.47 275 LYS A C 1
ATOM 2164 O O . LYS A 1 275 ? 27.218 -30.193 19.075 1 72.47 275 LYS A O 1
ATOM 2169 N N . THR A 1 276 ? 26.928 -30.718 16.897 1 67.42 276 THR A N 1
ATOM 2170 C CA . THR A 1 276 ? 25.557 -30.223 16.919 1 67.42 276 THR A CA 1
ATOM 2171 C C . THR A 1 276 ? 24.564 -31.382 16.946 1 67.42 276 THR A C 1
ATOM 2173 O O . THR A 1 276 ? 24.635 -32.287 16.113 1 67.42 276 THR A O 1
ATOM 2176 N N . GLY A 1 277 ? 23.667 -31.459 17.883 1 66.99 277 GLY A N 1
ATOM 2177 C CA . GLY A 1 277 ? 22.64 -32.486 17.946 1 66.99 277 GLY A CA 1
ATOM 2178 C C . GLY A 1 277 ? 21.315 -32.042 17.356 1 66.99 277 GLY A C 1
ATOM 2179 O O . GLY A 1 277 ? 21.011 -30.848 17.328 1 66.99 277 GLY A O 1
ATOM 2180 N N . PHE A 1 278 ? 20.596 -32.986 16.767 1 67.01 278 PHE A N 1
ATOM 2181 C CA . PHE A 1 278 ? 19.297 -32.753 16.147 1 67.01 278 PHE A CA 1
ATOM 2182 C C . PHE A 1 278 ? 18.196 -33.485 16.905 1 67.01 278 PHE A C 1
ATOM 2184 O O . PHE A 1 278 ? 18.337 -34.666 17.228 1 67.01 278 PHE A O 1
ATOM 2191 N N . SER A 1 279 ? 17.12 -32.797 17.327 1 62.75 279 SER A N 1
ATOM 2192 C CA . SER A 1 279 ? 16.034 -33.466 18.035 1 62.75 279 SER A CA 1
ATOM 2193 C C . SER A 1 279 ? 14.706 -33.288 17.305 1 62.75 279 SER A C 1
ATOM 2195 O O . SER A 1 279 ? 13.708 -33.92 17.657 1 62.75 279 SER A O 1
ATOM 2197 N N . LYS A 1 280 ? 14.688 -32.431 16.296 1 61.61 280 LYS A N 1
ATOM 2198 C CA . LYS A 1 280 ? 13.483 -32.22 15.498 1 61.61 280 LYS A CA 1
ATOM 2199 C C . LYS A 1 280 ? 13.831 -31.71 14.103 1 61.61 280 LYS A C 1
ATOM 2201 O O . LYS A 1 280 ? 14.954 -31.262 13.862 1 61.61 280 LYS A O 1
ATOM 2206 N N . GLY A 1 281 ? 12.936 -31.91 13.091 1 61.76 281 GLY A N 1
ATOM 2207 C CA . GLY A 1 281 ? 13.104 -31.401 11.739 1 61.76 281 GLY A CA 1
ATOM 2208 C C . GLY A 1 281 ? 13.712 -32.416 10.79 1 61.76 281 GLY A C 1
ATOM 2209 O O . GLY A 1 281 ? 13.889 -33.582 11.15 1 61.76 281 GLY A O 1
ATOM 2210 N N . VAL A 1 282 ? 13.836 -32.008 9.558 1 64.26 282 VAL A N 1
ATOM 2211 C CA . VAL A 1 282 ? 14.488 -32.811 8.529 1 64.26 282 VAL A CA 1
ATOM 2212 C C . VAL A 1 282 ? 15.904 -32.292 8.288 1 64.26 282 VAL A C 1
ATOM 2214 O O . VAL A 1 282 ? 16.099 -31.102 8.027 1 64.26 282 VAL A O 1
ATOM 2217 N N . HIS A 1 283 ? 16.796 -33.147 8.55 1 67.44 283 HIS A N 1
ATOM 2218 C CA . HIS A 1 283 ? 18.205 -32.786 8.431 1 67.44 283 HIS A CA 1
ATOM 2219 C C . HIS A 1 283 ? 18.914 -33.666 7.408 1 67.44 283 HIS A C 1
ATOM 2221 O O . HIS A 1 283 ? 18.712 -34.882 7.381 1 67.44 283 HIS A O 1
ATOM 2227 N N . TYR A 1 284 ? 19.575 -32.997 6.526 1 71.62 284 TYR A N 1
ATOM 2228 C CA . TYR A 1 284 ? 20.381 -33.726 5.553 1 71.62 284 TYR A CA 1
ATOM 2229 C C . TYR A 1 284 ? 21.81 -33.197 5.524 1 71.62 284 TYR A C 1
ATOM 2231 O O . TYR A 1 284 ? 22.029 -31.984 5.518 1 71.62 284 TYR A O 1
ATOM 2239 N N . TRP A 1 285 ? 22.732 -34.054 5.787 1 72.86 285 TRP A N 1
ATOM 2240 C CA . TRP A 1 285 ? 24.127 -33.672 5.596 1 72.86 285 TRP A CA 1
ATOM 2241 C C . TRP A 1 285 ? 24.869 -34.716 4.768 1 72.86 285 TRP A C 1
ATOM 2243 O O . TRP A 1 285 ? 24.443 -35.87 4.685 1 72.86 285 TRP A O 1
ATOM 2253 N N . GLU A 1 286 ? 25.8 -34.217 4.077 1 73.73 286 GLU A N 1
ATOM 2254 C CA . GLU A 1 286 ? 26.621 -35.11 3.265 1 73.73 286 GLU A CA 1
ATOM 2255 C C . GLU A 1 286 ? 28.072 -35.109 3.738 1 73.73 286 GLU A C 1
ATOM 2257 O O . GLU A 1 286 ? 28.581 -34.083 4.194 1 73.73 286 GLU A O 1
ATOM 2262 N N . LEU A 1 287 ? 28.567 -36.284 3.766 1 79.25 287 LEU A N 1
ATOM 2263 C CA . LEU A 1 287 ? 29.996 -36.454 4.009 1 79.25 287 LEU A CA 1
ATOM 2264 C C . LEU A 1 287 ? 30.702 -36.975 2.762 1 79.25 287 LEU A C 1
ATOM 2266 O O . LEU A 1 287 ? 30.166 -37.83 2.052 1 79.25 287 LEU A O 1
ATOM 2270 N N . THR A 1 288 ? 31.722 -36.275 2.421 1 79.32 288 THR A N 1
ATOM 2271 C CA . THR A 1 288 ? 32.525 -36.766 1.307 1 79.32 288 THR A CA 1
ATOM 2272 C C . THR A 1 288 ? 33.74 -37.538 1.815 1 79.32 288 THR A C 1
ATOM 2274 O O . THR A 1 288 ? 34.433 -37.084 2.728 1 79.32 288 THR A O 1
ATOM 2277 N N . VAL A 1 289 ? 33.971 -38.689 1.187 1 80.79 289 VAL A N 1
ATOM 2278 C CA . VAL A 1 289 ? 35.121 -39.5 1.571 1 80.79 289 VAL A CA 1
ATOM 2279 C C . VAL A 1 289 ? 36.364 -39.02 0.826 1 80.79 289 VAL A C 1
ATOM 2281 O O . VAL A 1 289 ? 36.517 -39.278 -0.37 1 80.79 289 VAL A O 1
ATOM 2284 N N . ASP A 1 290 ? 37.184 -38.301 1.55 1 78.57 290 ASP A N 1
ATOM 2285 C CA . ASP A 1 290 ? 38.372 -37.718 0.934 1 78.57 290 ASP A CA 1
ATOM 2286 C C . ASP A 1 290 ? 39.5 -38.743 0.838 1 78.57 290 ASP A C 1
ATOM 2288 O O . ASP A 1 290 ? 40.373 -38.633 -0.025 1 78.57 290 ASP A O 1
ATOM 2292 N N . ARG A 1 291 ? 39.534 -39.752 1.796 1 80.86 291 ARG A N 1
ATOM 2293 C CA . ARG A 1 291 ? 40.552 -40.797 1.802 1 80.86 291 ARG A CA 1
ATOM 2294 C C . ARG A 1 291 ? 39.936 -42.16 2.098 1 80.86 291 ARG A C 1
ATOM 2296 O O . ARG A 1 291 ? 39.109 -42.291 3.002 1 80.86 291 ARG A O 1
ATOM 2303 N N . TYR A 1 292 ? 40.031 -43.05 1.239 1 80.75 292 TYR A N 1
ATOM 2304 C CA . TYR A 1 292 ? 39.554 -44.419 1.394 1 80.75 292 TYR A CA 1
ATOM 2305 C C . TYR A 1 292 ? 40.627 -45.421 0.985 1 80.75 292 TYR A C 1
ATOM 2307 O O . TYR A 1 292 ? 40.66 -45.87 -0.163 1 80.75 292 TYR A O 1
ATOM 2315 N N . ASP A 1 293 ? 41.594 -45.603 1.898 1 75.76 293 ASP A N 1
ATOM 2316 C CA . ASP A 1 293 ? 42.723 -46.493 1.643 1 75.76 293 ASP A CA 1
ATOM 2317 C C . ASP A 1 293 ? 42.576 -47.8 2.419 1 75.76 293 ASP A C 1
ATOM 2319 O O . ASP A 1 293 ? 41.961 -47.829 3.487 1 75.76 293 ASP A O 1
ATOM 2323 N N . ASN A 1 294 ? 43.019 -49.157 1.93 1 69.74 294 ASN A N 1
ATOM 2324 C CA . ASN A 1 294 ? 43.233 -50.433 2.605 1 69.74 294 ASN A CA 1
ATOM 2325 C C . ASN A 1 294 ? 41.914 -51.072 3.028 1 69.74 294 ASN A C 1
ATOM 2327 O O . ASN A 1 294 ? 41.818 -51.65 4.112 1 69.74 294 ASN A O 1
ATOM 2331 N N . HIS A 1 295 ? 40.465 -51.607 2.256 1 74.88 295 HIS A N 1
ATOM 2332 C CA . HIS A 1 295 ? 39.17 -52.25 2.447 1 74.88 295 HIS A CA 1
ATOM 2333 C C . HIS A 1 295 ? 38.617 -51.972 3.841 1 74.88 295 HIS A C 1
ATOM 2335 O O . HIS A 1 295 ? 38.336 -52.903 4.599 1 74.88 295 HIS A O 1
ATOM 2341 N N . PRO A 1 296 ? 38.843 -49.982 4.298 1 81.85 296 PRO A N 1
ATOM 2342 C CA . PRO A 1 296 ? 38.246 -49.636 5.59 1 81.85 296 PRO A CA 1
ATOM 2343 C C . PRO A 1 296 ? 36.753 -49.952 5.654 1 81.85 296 PRO A C 1
ATOM 2345 O O . PRO A 1 296 ? 36.126 -50.199 4.621 1 81.85 296 PRO A O 1
ATOM 2348 N N . ASP A 1 297 ? 36.212 -50.012 6.898 1 80.83 297 ASP A N 1
ATOM 2349 C CA . ASP A 1 297 ? 34.795 -50.249 7.154 1 80.83 297 ASP A CA 1
ATOM 2350 C C . ASP A 1 297 ? 34.175 -49.088 7.93 1 80.83 297 ASP A C 1
ATOM 2352 O O . ASP A 1 297 ? 33.799 -49.244 9.093 1 80.83 297 ASP A O 1
ATOM 2356 N N . PRO A 1 298 ? 34.059 -47.967 7.223 1 87.92 298 PRO A N 1
ATOM 2357 C CA . PRO A 1 298 ? 33.454 -46.848 7.949 1 87.92 298 PRO A CA 1
ATOM 2358 C C . PRO A 1 298 ? 31.945 -47.003 8.121 1 87.92 298 PRO A C 1
ATOM 2360 O O . PRO A 1 298 ? 31.3 -47.711 7.343 1 87.92 298 PRO A O 1
ATOM 2363 N N . ALA A 1 299 ? 31.329 -46.442 9.122 1 91.48 299 ALA A N 1
ATOM 2364 C CA . ALA A 1 299 ? 29.891 -46.351 9.362 1 91.48 299 ALA A CA 1
ATOM 2365 C C . ALA A 1 299 ? 29.463 -44.903 9.583 1 91.48 299 ALA A C 1
ATOM 2367 O O . ALA A 1 299 ? 30.173 -44.131 10.231 1 91.48 299 ALA A O 1
ATOM 2368 N N . PHE A 1 300 ? 28.483 -44.514 8.928 1 91.94 300 PHE A N 1
ATOM 2369 C CA . PHE A 1 300 ? 27.925 -43.168 8.983 1 91.94 300 PHE A CA 1
ATOM 2370 C C . PHE A 1 300 ? 26.513 -43.189 9.556 1 91.94 300 PHE A C 1
ATOM 2372 O O . PHE A 1 300 ? 25.732 -44.096 9.26 1 91.94 300 PHE A O 1
ATOM 2379 N N . GLY A 1 301 ? 26.164 -42.229 10.335 1 91.11 301 GLY A N 1
ATOM 2380 C CA . GLY A 1 301 ? 24.802 -42.171 10.842 1 91.11 301 GLY A CA 1
ATOM 2381 C C . GLY A 1 301 ? 24.615 -41.134 11.933 1 91.11 301 GLY A C 1
ATOM 2382 O O . GLY A 1 301 ? 25.214 -40.058 11.883 1 91.11 301 GLY A O 1
ATOM 2383 N N . VAL A 1 302 ? 23.728 -41.461 12.849 1 89.72 302 VAL A N 1
ATOM 2384 C CA . VAL A 1 302 ? 23.4 -40.601 13.981 1 89.72 302 VAL A CA 1
ATOM 2385 C C . VAL A 1 302 ? 23.558 -41.381 15.285 1 89.72 302 VAL A C 1
ATOM 2387 O O . VAL A 1 302 ? 23.475 -42.611 15.294 1 89.72 302 VAL A O 1
ATOM 2390 N N . ALA A 1 303 ? 23.851 -40.626 16.327 1 89.4 303 ALA A N 1
ATOM 2391 C CA . ALA A 1 303 ? 24.055 -41.273 17.621 1 89.4 303 ALA A CA 1
ATOM 2392 C C . ALA A 1 303 ? 23.602 -40.368 18.763 1 89.4 303 ALA A C 1
ATOM 2394 O O . ALA A 1 303 ? 23.498 -39.151 18.595 1 89.4 303 ALA A O 1
ATOM 2395 N N . ARG A 1 304 ? 23.328 -40.981 19.795 1 83.77 304 ARG A N 1
ATOM 2396 C CA . ARG A 1 304 ? 23.124 -40.257 21.046 1 83.77 304 ARG A CA 1
ATOM 2397 C C . ARG A 1 304 ? 24.455 -39.821 21.65 1 83.77 304 ARG A C 1
ATOM 2399 O O . ARG A 1 304 ? 25.51 -40.338 21.277 1 83.77 304 ARG A O 1
ATOM 2406 N N . ILE A 1 305 ? 24.358 -38.944 22.565 1 77.62 305 ILE A N 1
ATOM 2407 C CA . ILE A 1 305 ? 25.563 -38.325 23.106 1 77.62 305 ILE A CA 1
ATOM 2408 C C . ILE A 1 305 ? 26.401 -39.375 23.83 1 77.62 305 ILE A C 1
ATOM 2410 O O . ILE A 1 305 ? 27.63 -39.274 23.877 1 77.62 305 ILE A O 1
ATOM 2414 N N . ASP A 1 306 ? 25.834 -40.36 24.396 1 78.79 306 ASP A N 1
ATOM 2415 C CA . ASP A 1 306 ? 26.532 -41.342 25.221 1 78.79 306 ASP A CA 1
ATOM 2416 C C . ASP A 1 306 ? 26.839 -42.609 24.425 1 78.79 306 ASP A C 1
ATOM 2418 O O . ASP A 1 306 ? 27.049 -43.676 25.005 1 78.79 306 ASP A O 1
ATOM 2422 N N . VAL A 1 307 ? 26.915 -42.546 23.13 1 86.55 307 VAL A N 1
ATOM 2423 C CA . VAL A 1 307 ? 27.269 -43.666 22.265 1 86.55 307 VAL A CA 1
ATOM 2424 C C . VAL A 1 307 ? 28.662 -44.179 22.627 1 86.55 307 VAL A C 1
ATOM 2426 O O . VAL A 1 307 ? 29.518 -43.408 23.067 1 86.55 307 VAL A O 1
ATOM 2429 N N . MET A 1 308 ? 28.893 -45.493 22.461 1 83.12 308 MET A N 1
ATOM 2430 C CA . MET A 1 308 ? 30.218 -46.059 22.694 1 83.12 308 MET A CA 1
ATOM 2431 C C . MET A 1 308 ? 31.21 -45.577 21.64 1 83.12 308 MET A C 1
ATOM 2433 O O . MET A 1 308 ? 30.974 -45.736 20.441 1 83.12 308 MET A O 1
ATOM 2437 N N . LYS A 1 309 ? 32.246 -45.112 22.062 1 85.04 309 LYS A N 1
ATOM 2438 C CA . LYS A 1 309 ? 33.165 -44.431 21.155 1 85.04 309 LYS A CA 1
ATOM 2439 C C . LYS A 1 309 ? 34.237 -45.387 20.639 1 85.04 309 LYS A C 1
ATOM 2441 O O . LYS A 1 309 ? 34.988 -45.05 19.722 1 85.04 309 LYS A O 1
ATOM 2446 N N . ASP A 1 310 ? 34.341 -46.597 21.203 1 82.99 310 ASP A N 1
ATOM 2447 C CA . ASP A 1 310 ? 35.434 -47.497 20.85 1 82.99 310 ASP A CA 1
ATOM 2448 C C . ASP A 1 310 ? 34.929 -48.677 20.023 1 82.99 310 ASP A C 1
ATOM 2450 O O . ASP A 1 310 ? 35.632 -49.677 19.865 1 82.99 310 ASP A O 1
ATOM 2454 N N . VAL A 1 311 ? 33.667 -48.68 19.577 1 85.68 311 VAL A N 1
ATOM 2455 C CA . VAL A 1 311 ? 33.117 -49.706 18.698 1 85.68 311 VAL A CA 1
ATOM 2456 C C . VAL A 1 311 ? 32.508 -49.054 17.458 1 85.68 311 VAL A C 1
ATOM 2458 O O . VAL A 1 311 ? 32.32 -47.836 17.419 1 85.68 311 VAL A O 1
ATOM 2461 N N . MET A 1 312 ? 32.23 -49.846 16.498 1 87.09 312 MET A N 1
ATOM 2462 C CA . MET A 1 312 ? 31.616 -49.34 15.274 1 87.09 312 MET A CA 1
ATOM 2463 C C . MET A 1 312 ? 30.238 -48.751 15.56 1 87.09 312 MET A C 1
ATOM 2465 O O . MET A 1 312 ? 29.463 -49.32 16.33 1 87.09 312 MET A O 1
ATOM 2469 N N . LEU A 1 313 ? 30.033 -47.694 14.931 1 89.61 313 LEU A N 1
ATOM 2470 C CA . LEU A 1 313 ? 28.737 -47.036 15.061 1 89.61 313 LEU A CA 1
ATOM 2471 C C . LEU A 1 313 ? 27.604 -47.998 14.72 1 89.61 313 LEU A C 1
ATOM 2473 O O . LEU A 1 313 ? 27.647 -48.676 13.691 1 89.61 313 LEU A O 1
ATOM 2477 N N . GLY A 1 314 ? 26.609 -48.099 15.571 1 86.64 314 GLY A N 1
ATOM 2478 C CA . GLY A 1 314 ? 25.487 -48.999 15.358 1 86.64 314 GLY A CA 1
ATOM 2479 C C . GLY A 1 314 ? 25.626 -50.313 16.103 1 86.64 314 GLY A C 1
ATOM 2480 O O . GLY A 1 314 ? 24.68 -51.102 16.164 1 86.64 314 GLY A O 1
ATOM 2481 N N . LYS A 1 315 ? 26.755 -50.584 16.612 1 87.3 315 LYS A N 1
ATOM 2482 C CA . LYS A 1 315 ? 26.965 -51.823 17.356 1 87.3 315 LYS A CA 1
ATOM 2483 C C . LYS A 1 315 ? 26.261 -51.778 18.709 1 87.3 315 LYS A C 1
ATOM 2485 O O . LYS A 1 315 ? 25.924 -52.82 19.275 1 87.3 315 LYS A O 1
ATOM 2490 N N . ASP A 1 316 ? 26.117 -50.588 19.193 1 81.93 316 ASP A N 1
ATOM 2491 C CA . ASP A 1 316 ? 25.333 -50.445 20.415 1 81.93 316 ASP A CA 1
ATOM 2492 C C . ASP A 1 316 ? 23.943 -49.889 20.114 1 81.93 316 ASP A C 1
ATOM 2494 O O . ASP A 1 316 ? 23.615 -49.614 18.958 1 81.93 316 ASP A O 1
ATOM 2498 N N . ASP A 1 317 ? 23.027 -49.8 21.121 1 82.69 317 ASP A N 1
ATOM 2499 C CA . ASP A 1 317 ? 21.64 -49.386 20.926 1 82.69 317 ASP A CA 1
ATOM 2500 C C . ASP A 1 317 ? 21.515 -47.864 20.936 1 82.69 317 ASP A C 1
ATOM 2502 O O . ASP A 1 317 ? 20.409 -47.328 21.029 1 82.69 317 ASP A O 1
ATOM 2506 N N . LYS A 1 318 ? 22.609 -47.232 20.795 1 87.54 318 LYS A N 1
ATOM 2507 C CA . LYS A 1 318 ? 22.577 -45.776 20.902 1 87.54 318 LYS A CA 1
ATOM 2508 C C . LYS A 1 318 ? 22.879 -45.119 19.558 1 87.54 318 LYS A C 1
ATOM 2510 O O . LYS A 1 318 ? 22.925 -43.892 19.457 1 87.54 318 LYS A O 1
ATOM 2515 N N . ALA A 1 319 ? 23.125 -45.912 18.586 1 89.95 319 ALA A N 1
ATOM 2516 C CA . ALA A 1 319 ? 23.483 -45.34 17.291 1 89.95 319 ALA A CA 1
ATOM 2517 C C . ALA A 1 319 ? 22.763 -46.062 16.155 1 89.95 319 ALA A C 1
ATOM 2519 O O . ALA A 1 319 ? 22.416 -47.239 16.28 1 89.95 319 ALA A O 1
ATOM 2520 N N . TRP A 1 320 ? 22.389 -45.385 15.117 1 91.28 320 TRP A N 1
ATOM 2521 C CA . TRP A 1 320 ? 21.837 -45.847 13.848 1 91.28 320 TRP A CA 1
ATOM 2522 C C . TRP A 1 320 ? 22.777 -45.52 12.693 1 91.28 320 TRP A C 1
ATOM 2524 O O . TRP A 1 320 ? 23.063 -44.35 12.429 1 91.28 320 TRP A O 1
ATOM 2534 N N . ALA A 1 321 ? 23.273 -46.542 12.047 1 92.33 321 ALA A N 1
ATOM 2535 C CA . ALA A 1 321 ? 24.347 -46.243 11.102 1 92.33 321 ALA A CA 1
ATOM 2536 C C . ALA A 1 321 ? 24.226 -47.101 9.846 1 92.33 321 ALA A C 1
ATOM 2538 O O . ALA A 1 321 ? 23.524 -48.115 9.843 1 92.33 321 ALA A O 1
ATOM 2539 N N . MET A 1 322 ? 24.793 -46.604 8.848 1 91.26 322 MET A N 1
ATOM 2540 C CA . MET A 1 322 ? 25.063 -47.384 7.643 1 91.26 322 MET A CA 1
ATOM 2541 C C . MET A 1 322 ? 26.54 -47.756 7.556 1 91.26 322 MET A C 1
ATOM 2543 O O . MET A 1 322 ? 27.404 -46.879 7.52 1 91.26 322 MET A O 1
ATOM 2547 N N . TYR A 1 323 ? 26.742 -49.052 7.637 1 89.13 323 TYR A N 1
ATOM 2548 C CA . TYR A 1 323 ? 28.063 -49.628 7.412 1 89.13 323 TYR A CA 1
ATOM 2549 C C . TYR A 1 323 ? 28.308 -49.869 5.928 1 89.13 323 TYR A C 1
ATOM 2551 O O . TYR A 1 323 ? 27.461 -50.44 5.237 1 89.13 323 TYR A O 1
ATOM 2559 N N . VAL A 1 324 ? 29.382 -49.263 5.458 1 86.89 324 VAL A N 1
ATOM 2560 C CA . VAL A 1 324 ? 29.572 -49.324 4.013 1 86.89 324 VAL A CA 1
ATOM 2561 C C . VAL A 1 324 ? 30.98 -49.824 3.697 1 86.89 324 VAL A C 1
ATOM 2563 O O . VAL A 1 324 ? 31.953 -49.393 4.321 1 86.89 324 VAL A O 1
ATOM 2566 N N . ASP A 1 325 ? 31.127 -50.807 2.854 1 80.84 325 ASP A N 1
ATOM 2567 C CA . ASP A 1 325 ? 32.427 -51.214 2.331 1 80.84 325 ASP A CA 1
ATOM 2568 C C . ASP A 1 325 ? 32.58 -50.813 0.866 1 80.84 325 ASP A C 1
ATOM 2570 O O . ASP A 1 325 ? 31.841 -49.961 0.369 1 80.84 325 ASP A O 1
ATOM 2574 N N . ASN A 1 326 ? 33.495 -51.368 0.133 1 78.31 326 ASN A N 1
ATOM 2575 C CA . ASN A 1 326 ? 33.794 -50.976 -1.24 1 78.31 326 ASN A CA 1
ATOM 2576 C C . ASN A 1 326 ? 32.666 -51.364 -2.192 1 78.31 326 ASN A C 1
ATOM 2578 O O . ASN A 1 326 ? 32.548 -50.801 -3.282 1 78.31 326 ASN A O 1
ATOM 2582 N N . ASN A 1 327 ? 31.835 -52.281 -1.89 1 78.34 327 ASN A N 1
ATOM 2583 C CA . ASN A 1 327 ? 30.862 -52.795 -2.849 1 78.34 327 ASN A CA 1
ATOM 2584 C C . ASN A 1 327 ? 29.45 -52.797 -2.269 1 78.34 327 ASN A C 1
ATOM 2586 O O . ASN A 1 327 ? 28.473 -52.949 -3.004 1 78.34 327 ASN A O 1
ATOM 2590 N N . ARG A 1 328 ? 29.406 -52.709 -1 1 81.28 328 ARG A N 1
ATOM 2591 C CA . ARG A 1 328 ? 28.111 -52.906 -0.357 1 81.28 328 ARG A CA 1
ATOM 2592 C C . ARG A 1 328 ? 27.944 -51.972 0.837 1 81.28 328 ARG A C 1
ATOM 2594 O O . ARG A 1 328 ? 28.929 -51.46 1.374 1 81.28 328 ARG A O 1
ATOM 2601 N N . SER A 1 329 ? 26.616 -51.802 1.255 1 84.46 329 SER A N 1
ATOM 2602 C CA . SER A 1 329 ? 26.259 -51.077 2.47 1 84.46 329 SER A CA 1
ATOM 2603 C C . SER A 1 329 ? 25.19 -51.822 3.263 1 84.46 329 SER A C 1
ATOM 2605 O O . SER A 1 329 ? 24.418 -52.598 2.697 1 84.46 329 SER A O 1
ATOM 2607 N N . TRP A 1 330 ? 25.264 -51.753 4.614 1 86.28 330 TRP A N 1
ATOM 2608 C CA . TRP A 1 330 ? 24.32 -52.335 5.562 1 86.28 330 TRP A CA 1
ATOM 2609 C C . TRP A 1 330 ? 23.86 -51.296 6.579 1 86.28 330 TRP A C 1
ATOM 2611 O O . TRP A 1 330 ? 24.585 -50.342 6.873 1 86.28 330 TRP A O 1
ATOM 2621 N N . PHE A 1 331 ? 22.667 -51.52 7.016 1 89.79 331 PHE A N 1
ATOM 2622 C CA . PHE A 1 331 ? 22.212 -50.715 8.144 1 89.79 331 PHE A CA 1
ATOM 2623 C C . PHE A 1 331 ? 22.508 -51.417 9.464 1 89.79 331 PHE A C 1
ATOM 2625 O O . PHE A 1 331 ? 22.387 -52.64 9.564 1 89.79 331 PHE A O 1
ATOM 2632 N N . MET A 1 332 ? 22.972 -50.659 10.367 1 89.45 332 MET A N 1
ATOM 2633 C CA . MET A 1 332 ? 23.393 -51.265 11.627 1 89.45 332 MET A CA 1
ATOM 2634 C C . MET A 1 332 ? 22.79 -50.523 12.815 1 89.45 332 MET A C 1
ATOM 2636 O O . MET A 1 332 ? 22.856 -49.294 12.884 1 89.45 332 MET A O 1
ATOM 2640 N N . HIS A 1 333 ? 22.154 -51.233 13.678 1 89.11 333 HIS A N 1
ATOM 2641 C CA . HIS A 1 333 ? 21.651 -50.758 14.961 1 89.11 333 HIS A CA 1
ATOM 2642 C C . HIS A 1 333 ? 21.618 -51.883 15.991 1 89.11 333 HIS A C 1
ATOM 2644 O O . HIS A 1 333 ? 21.079 -52.959 15.723 1 89.11 333 HIS A O 1
ATOM 2650 N N . ASN A 1 334 ? 22.17 -51.63 17.115 1 85.79 334 ASN A N 1
ATOM 2651 C CA . ASN A 1 334 ? 22.201 -52.594 18.211 1 85.79 334 ASN A CA 1
ATOM 2652 C C . ASN A 1 334 ? 22.807 -53.923 17.771 1 85.79 334 ASN A C 1
ATOM 2654 O O . ASN A 1 334 ? 22.246 -54.986 18.042 1 85.79 334 ASN A O 1
ATOM 2658 N N . ASN A 1 335 ? 23.821 -53.794 16.969 1 80.84 335 ASN A N 1
ATOM 2659 C CA . ASN A 1 335 ? 24.637 -54.901 16.482 1 80.84 335 ASN A CA 1
ATOM 2660 C C . ASN A 1 335 ? 23.844 -55.816 15.553 1 80.84 335 ASN A C 1
ATOM 2662 O O . ASN A 1 335 ? 24.181 -56.991 15.397 1 80.84 335 ASN A O 1
ATOM 2666 N N . SER A 1 336 ? 22.64 -55.321 15.041 1 80.22 336 SER A N 1
ATOM 2667 C CA . SER A 1 336 ? 21.87 -56.058 14.044 1 80.22 336 SER A CA 1
ATOM 2668 C C . SER A 1 336 ? 22.038 -55.449 12.656 1 80.22 336 SER A C 1
ATOM 2670 O O . SER A 1 336 ? 21.918 -54.234 12.486 1 80.22 336 SER A O 1
ATOM 2672 N N . HIS A 1 337 ? 22.473 -56.194 11.789 1 79.25 337 HIS A N 1
ATOM 2673 C CA . HIS A 1 337 ? 22.619 -55.8 10.392 1 79.25 337 HIS A CA 1
ATOM 2674 C C . HIS A 1 337 ? 21.349 -56.094 9.601 1 79.25 337 HIS A C 1
ATOM 2676 O O . HIS A 1 337 ? 20.837 -57.215 9.633 1 79.25 337 HIS A O 1
ATOM 2682 N N . THR A 1 338 ? 20.701 -55.083 9.176 1 74.92 338 THR A N 1
ATOM 2683 C CA . THR A 1 338 ? 19.522 -55.335 8.355 1 74.92 338 THR A CA 1
ATOM 2684 C C . THR A 1 338 ? 19.705 -54.758 6.954 1 74.92 338 THR A C 1
ATOM 2686 O O . THR A 1 338 ? 20.557 -53.893 6.74 1 74.92 338 THR A O 1
ATOM 2689 N N . ASN A 1 339 ? 19.17 -55.216 5.887 1 75.49 339 ASN A N 1
ATOM 2690 C CA . ASN A 1 339 ? 18.988 -54.676 4.544 1 75.49 339 ASN A CA 1
ATOM 2691 C C . ASN A 1 339 ? 20.324 -54.494 3.828 1 75.49 339 ASN A C 1
ATOM 2693 O O . ASN A 1 339 ? 20.686 -53.376 3.456 1 75.49 339 ASN A O 1
ATOM 2697 N N . ARG A 1 340 ? 21.105 -55.495 3.515 1 76.37 340 ARG A N 1
ATOM 2698 C CA . ARG A 1 340 ? 22.333 -55.444 2.729 1 76.37 340 ARG A CA 1
ATOM 2699 C C . ARG A 1 340 ? 22.047 -55.015 1.294 1 76.37 340 ARG A C 1
ATOM 2701 O O . ARG A 1 340 ? 21.229 -55.631 0.607 1 76.37 340 ARG A O 1
ATOM 2708 N N . THR A 1 341 ? 22.407 -53.844 0.953 1 77.34 341 THR A N 1
ATOM 2709 C CA . THR A 1 341 ? 22.16 -53.286 -0.371 1 77.34 341 THR A CA 1
ATOM 2710 C C . THR A 1 341 ? 23.467 -53.122 -1.142 1 77.34 341 THR A C 1
ATOM 2712 O O . THR A 1 341 ? 24.529 -52.942 -0.542 1 77.34 341 THR A O 1
ATOM 2715 N N . GLU A 1 342 ? 23.321 -53.198 -2.426 1 77.18 342 GLU A N 1
ATOM 2716 C CA . GLU A 1 342 ? 24.478 -52.922 -3.273 1 77.18 342 GLU A CA 1
ATOM 2717 C C . GLU A 1 342 ? 24.804 -51.431 -3.293 1 77.18 342 GLU A C 1
ATOM 2719 O O . GLU A 1 342 ? 23.904 -50.593 -3.205 1 77.18 342 GLU A O 1
ATOM 2724 N N . GLY A 1 343 ? 26.025 -51.046 -3.152 1 75.79 343 GLY A N 1
ATOM 2725 C CA . GLY A 1 343 ? 26.526 -49.681 -3.151 1 75.79 343 GLY A CA 1
ATOM 2726 C C . GLY A 1 343 ? 27.65 -49.459 -2.156 1 75.79 343 GLY A C 1
ATOM 2727 O O . GLY A 1 343 ? 27.42 -49.449 -0.945 1 75.79 343 GLY A O 1
ATOM 2728 N N . GLY A 1 344 ? 28.749 -49.359 -2.59 1 79.23 344 GLY A N 1
ATOM 2729 C CA . GLY A 1 344 ? 29.927 -49.12 -1.771 1 79.23 344 GLY A CA 1
ATOM 2730 C C . GLY A 1 344 ? 30.502 -47.727 -1.943 1 79.23 344 GLY A C 1
ATOM 2731 O O . GLY A 1 344 ? 29.921 -46.892 -2.64 1 79.23 344 GLY A O 1
ATOM 2732 N N . ILE A 1 345 ? 31.462 -47.449 -1.006 1 82.32 345 ILE A N 1
ATOM 2733 C CA . ILE A 1 345 ? 32.053 -46.116 -1.058 1 82.32 345 ILE A CA 1
ATOM 2734 C C . ILE A 1 345 ? 33.505 -46.212 -1.521 1 82.32 345 ILE A C 1
ATOM 2736 O O . ILE A 1 345 ? 34.163 -47.234 -1.311 1 82.32 345 ILE A O 1
ATOM 2740 N N . THR A 1 346 ? 33.88 -45.321 -2.397 1 80.39 346 THR A N 1
ATOM 2741 C CA . THR A 1 346 ? 35.266 -45.109 -2.797 1 80.39 346 THR A CA 1
ATOM 2742 C C . THR A 1 346 ? 35.702 -43.678 -2.497 1 80.39 346 THR A C 1
ATOM 2744 O O . THR A 1 346 ? 34.91 -42.872 -2.003 1 80.39 346 THR A O 1
ATOM 2747 N N . LYS A 1 347 ? 36.964 -43.518 -2.692 1 80.02 347 LYS A N 1
ATOM 2748 C CA . LYS A 1 347 ? 37.43 -42.142 -2.553 1 80.02 347 LYS A CA 1
ATOM 2749 C C . LYS A 1 347 ? 36.613 -41.194 -3.425 1 80.02 347 LYS A C 1
ATOM 2751 O O . LYS A 1 347 ? 36.406 -41.457 -4.612 1 80.02 347 LYS A O 1
ATOM 2756 N N . GLY A 1 348 ? 36.024 -40.2 -2.836 1 75.35 348 GLY A N 1
ATOM 2757 C CA . GLY A 1 348 ? 35.218 -39.227 -3.556 1 75.35 348 GLY A CA 1
ATOM 2758 C C . GLY A 1 348 ? 33.727 -39.443 -3.385 1 75.35 348 GLY A C 1
ATOM 2759 O O . GLY A 1 348 ? 32.923 -38.591 -3.768 1 75.35 348 GLY A O 1
ATOM 2760 N N . SER A 1 349 ? 33.36 -40.574 -2.866 1 80.12 349 SER A N 1
ATOM 2761 C CA . SER A 1 349 ? 31.943 -40.854 -2.659 1 80.12 349 SER A CA 1
ATOM 2762 C C . SER A 1 349 ? 31.331 -39.889 -1.649 1 80.12 349 SER A C 1
ATOM 2764 O O . SER A 1 349 ? 32.01 -39.434 -0.727 1 80.12 349 SER A O 1
ATOM 2766 N N . THR A 1 350 ? 30.147 -39.54 -1.958 1 80.7 350 THR A N 1
ATOM 2767 C CA . THR A 1 350 ? 29.389 -38.72 -1.019 1 80.7 350 THR A CA 1
ATOM 2768 C C . THR A 1 350 ? 28.355 -39.562 -0.277 1 80.7 350 THR A C 1
ATOM 2770 O O . THR A 1 350 ? 27.628 -40.345 -0.892 1 80.7 350 THR A O 1
ATOM 2773 N N . ILE A 1 351 ? 28.441 -39.455 1.025 1 84.07 351 ILE A N 1
ATOM 2774 C CA . ILE A 1 351 ? 27.467 -40.132 1.874 1 84.07 351 ILE A CA 1
ATOM 2775 C C . ILE A 1 351 ? 26.448 -39.122 2.399 1 84.07 351 ILE A C 1
ATOM 2777 O O . ILE A 1 351 ? 26.814 -38.155 3.072 1 84.07 351 ILE A O 1
ATOM 2781 N N . GLY A 1 352 ? 25.284 -39.31 1.935 1 81.74 352 GLY A N 1
ATOM 2782 C CA . GLY A 1 352 ? 24.206 -38.472 2.434 1 81.74 352 GLY A CA 1
ATOM 2783 C C . GLY A 1 352 ? 23.395 -39.133 3.532 1 81.74 352 GLY A C 1
ATOM 2784 O O . GLY A 1 352 ? 23.139 -40.338 3.482 1 81.74 352 GLY A O 1
ATOM 2785 N N . ILE A 1 353 ? 23.125 -38.465 4.574 1 84.3 353 ILE A N 1
ATOM 2786 C CA . ILE A 1 353 ? 22.29 -38.916 5.682 1 84.3 353 ILE A CA 1
ATOM 2787 C C . ILE A 1 353 ? 21.078 -37.998 5.822 1 84.3 353 ILE A C 1
ATOM 2789 O O . ILE A 1 353 ? 21.226 -36.783 5.973 1 84.3 353 ILE A O 1
ATOM 2793 N N . LEU A 1 354 ? 20.023 -38.543 5.63 1 81.67 354 LEU A N 1
ATOM 2794 C CA . LEU A 1 354 ? 18.769 -37.821 5.816 1 81.67 354 LEU A CA 1
ATOM 2795 C C . LEU A 1 354 ? 18.086 -38.244 7.112 1 81.67 354 LEU A C 1
ATOM 2797 O O . LEU A 1 354 ? 17.604 -39.373 7.225 1 81.67 354 LEU A O 1
ATOM 2801 N N . LEU A 1 355 ? 18.192 -37.401 8.001 1 80 355 LEU A N 1
ATOM 2802 C CA . LEU A 1 355 ? 17.488 -37.588 9.265 1 80 355 LEU A CA 1
ATOM 2803 C C . LEU A 1 355 ? 16.176 -36.812 9.276 1 80 355 LEU A C 1
ATOM 2805 O O . LEU A 1 355 ? 16.177 -35.583 9.37 1 80 355 LEU A O 1
ATOM 2809 N N . ASP A 1 356 ? 15.148 -37.472 9.079 1 75.6 356 ASP A N 1
ATOM 2810 C CA . ASP A 1 356 ? 13.815 -36.878 9.102 1 75.6 356 ASP A CA 1
ATOM 2811 C C . ASP A 1 356 ? 13.125 -37.13 10.44 1 75.6 356 ASP A C 1
ATOM 2813 O O . ASP A 1 356 ? 12.53 -38.19 10.648 1 75.6 356 ASP A O 1
ATOM 2817 N N . LEU A 1 357 ? 13.29 -36.316 11.308 1 67.94 357 LEU A N 1
ATOM 2818 C CA . LEU A 1 357 ? 12.737 -36.511 12.644 1 67.94 357 LEU A CA 1
ATOM 2819 C C . LEU A 1 357 ? 11.236 -36.241 12.656 1 67.94 357 LEU A C 1
ATOM 2821 O O . LEU A 1 357 ? 10.541 -36.619 13.602 1 67.94 357 LEU A O 1
ATOM 2825 N N . ASN A 1 358 ? 10.741 -35.687 11.592 1 64.12 358 ASN A N 1
ATOM 2826 C CA . ASN A 1 358 ? 9.294 -35.569 11.439 1 64.12 358 ASN A CA 1
ATOM 2827 C C . ASN A 1 358 ? 8.655 -36.912 11.099 1 64.12 358 ASN A C 1
ATOM 2829 O O . ASN A 1 358 ? 7.619 -37.271 11.66 1 64.12 358 ASN A O 1
ATOM 2833 N N . ARG A 1 359 ? 9.215 -37.616 10.201 1 66.05 359 ARG A N 1
ATOM 2834 C CA . ARG A 1 359 ? 8.782 -38.954 9.808 1 66.05 359 ARG A CA 1
ATOM 2835 C C . ARG A 1 359 ? 9.521 -40.024 10.605 1 66.05 359 ARG A C 1
ATOM 2837 O O . ARG A 1 359 ? 9.278 -41.219 10.424 1 66.05 359 ARG A O 1
ATOM 2844 N N . LYS A 1 360 ? 10.367 -39.543 11.484 1 77.88 360 LYS A N 1
ATOM 2845 C CA . LYS A 1 360 ? 11.161 -40.421 12.338 1 77.88 360 LYS A CA 1
ATOM 2846 C C . LYS A 1 360 ? 11.896 -41.474 11.513 1 77.88 360 LYS A C 1
ATOM 2848 O O . LYS A 1 360 ? 11.895 -42.656 11.863 1 77.88 360 LYS A O 1
ATOM 2853 N N . THR A 1 361 ? 12.414 -40.996 10.489 1 85.09 361 THR A N 1
ATOM 2854 C CA . THR A 1 361 ? 13.118 -41.937 9.625 1 85.09 361 THR A CA 1
ATOM 2855 C C . THR A 1 361 ? 14.56 -41.49 9.401 1 85.09 361 THR A C 1
ATOM 2857 O O . THR A 1 361 ? 14.877 -40.306 9.537 1 85.09 361 THR A O 1
ATOM 2860 N N . LEU A 1 362 ? 15.337 -42.46 9.124 1 88.61 362 LEU A N 1
ATOM 2861 C CA . LEU A 1 362 ? 16.729 -42.258 8.737 1 88.61 362 LEU A CA 1
ATOM 2862 C C . LEU A 1 362 ? 17.034 -42.958 7.417 1 88.61 362 LEU A C 1
ATOM 2864 O O . LEU A 1 362 ? 16.811 -44.164 7.283 1 88.61 362 LEU A O 1
ATOM 2868 N N . THR A 1 363 ? 17.39 -42.115 6.481 1 88.11 363 THR A N 1
ATOM 2869 C CA . THR A 1 363 ? 17.699 -42.64 5.156 1 88.11 363 THR A CA 1
ATOM 2870 C C . THR A 1 363 ? 19.128 -42.287 4.754 1 88.11 363 THR A C 1
ATOM 2872 O O . THR A 1 363 ? 19.63 -41.216 5.102 1 88.11 363 THR A O 1
ATOM 2875 N N . PHE A 1 364 ? 19.738 -43.187 4.089 1 87.08 364 PHE A N 1
ATOM 2876 C CA . PHE A 1 364 ? 21.125 -42.98 3.69 1 87.08 364 PHE A CA 1
ATOM 2877 C C . PHE A 1 364 ? 21.253 -42.948 2.172 1 87.08 364 PHE A C 1
ATOM 2879 O O . PHE A 1 364 ? 20.513 -43.635 1.466 1 87.08 364 PHE A O 1
ATOM 2886 N N . PHE A 1 365 ? 22.167 -42.151 1.759 1 83.67 365 PHE A N 1
ATOM 2887 C CA . PHE A 1 365 ? 22.442 -41.999 0.336 1 83.67 365 PHE A CA 1
ATOM 2888 C C . PHE A 1 365 ? 23.93 -42.164 0.051 1 83.67 365 PHE A C 1
ATOM 2890 O O . PHE A 1 365 ? 24.77 -41.753 0.854 1 83.67 365 PHE A O 1
ATOM 2897 N N . ILE A 1 366 ? 24.252 -42.84 -1.002 1 82.18 366 ILE A N 1
ATOM 2898 C CA . ILE A 1 366 ? 25.615 -42.871 -1.523 1 82.18 366 ILE A CA 1
ATOM 2899 C C . ILE A 1 366 ? 25.638 -42.301 -2.94 1 82.18 366 ILE A C 1
ATOM 2901 O O . ILE A 1 366 ? 24.936 -42.794 -3.826 1 82.18 366 ILE A O 1
ATOM 2905 N N . ASN A 1 367 ? 26.405 -41.223 -3.051 1 73.94 367 ASN A N 1
ATOM 2906 C CA . ASN A 1 367 ? 26.476 -40.525 -4.33 1 73.94 367 ASN A CA 1
ATOM 2907 C C . ASN A 1 367 ? 25.088 -40.163 -4.85 1 73.94 367 ASN A C 1
ATOM 2909 O O . ASN A 1 367 ? 24.763 -40.435 -6.007 1 73.94 367 ASN A O 1
ATOM 2913 N N . ASP A 1 368 ? 24.336 -39.663 -3.921 1 69.32 368 ASP A N 1
ATOM 2914 C CA . ASP A 1 368 ? 23.004 -39.117 -4.16 1 69.32 368 ASP A CA 1
ATOM 2915 C C . ASP A 1 368 ? 22.007 -40.226 -4.49 1 69.32 368 ASP A C 1
ATOM 2917 O O . ASP A 1 368 ? 20.901 -39.954 -4.96 1 69.32 368 ASP A O 1
ATOM 2921 N N . GLU A 1 369 ? 22.401 -41.391 -4.386 1 75.57 369 GLU A N 1
ATOM 2922 C CA . GLU A 1 369 ? 21.505 -42.531 -4.556 1 75.57 369 GLU A CA 1
ATOM 2923 C C . GLU A 1 369 ? 21.142 -43.153 -3.211 1 75.57 369 GLU A C 1
ATOM 2925 O O . GLU A 1 369 ? 22.024 -43.518 -2.432 1 75.57 369 GLU A O 1
ATOM 2930 N N . GLN A 1 370 ? 19.846 -43.185 -3.01 1 80.31 370 GLN A N 1
ATOM 2931 C CA . GLN A 1 370 ? 19.4 -43.776 -1.753 1 80.31 370 GLN A CA 1
ATOM 2932 C C . GLN A 1 370 ? 19.844 -45.232 -1.642 1 80.31 370 GLN A C 1
ATOM 2934 O O . GLN A 1 370 ? 19.68 -46.01 -2.584 1 80.31 370 GLN A O 1
ATOM 2939 N N . GLN A 1 371 ? 20.36 -45.541 -0.592 1 81.2 371 GLN A N 1
ATOM 2940 C CA . GLN A 1 371 ? 20.812 -46.908 -0.355 1 81.2 371 GLN A CA 1
ATOM 2941 C C . GLN A 1 371 ? 19.73 -47.733 0.335 1 81.2 371 GLN A C 1
ATOM 2943 O O . GLN A 1 371 ? 19.465 -47.549 1.525 1 81.2 371 GLN A O 1
ATOM 2948 N N . GLY A 1 372 ? 19.046 -48.564 -0.451 1 73.38 372 GLY A N 1
ATOM 2949 C CA . GLY A 1 372 ? 18.028 -49.43 0.122 1 73.38 372 GLY A CA 1
ATOM 2950 C C . GLY A 1 372 ? 16.77 -48.684 0.527 1 73.38 372 GLY A C 1
ATOM 2951 O O . GLY A 1 372 ? 16.593 -47.517 0.172 1 73.38 372 GLY A O 1
ATOM 2952 N N . PRO A 1 373 ? 15.939 -49.275 1.244 1 76.94 373 PRO A N 1
ATOM 2953 C CA . PRO A 1 373 ? 14.743 -48.626 1.785 1 76.94 373 PRO A CA 1
ATOM 2954 C C . PRO A 1 373 ? 15.06 -47.655 2.92 1 76.94 373 PRO A C 1
ATOM 2956 O O . PRO A 1 373 ? 16.23 -47.456 3.258 1 76.94 373 PRO A O 1
ATOM 2959 N N . ILE A 1 374 ? 14.054 -47.11 3.469 1 80.28 374 ILE A N 1
ATOM 2960 C CA . ILE A 1 374 ? 14.26 -46.349 4.697 1 80.28 374 ILE A CA 1
ATOM 2961 C C . ILE A 1 374 ? 15.028 -47.197 5.708 1 80.28 374 ILE A C 1
ATOM 2963 O O . ILE A 1 374 ? 14.589 -48.291 6.071 1 80.28 374 ILE A O 1
ATOM 2967 N N . ALA A 1 375 ? 16.181 -46.736 6.015 1 87.32 375 ALA A N 1
ATOM 2968 C CA . ALA A 1 375 ? 17.095 -47.554 6.809 1 87.32 375 ALA A CA 1
ATOM 2969 C C . ALA A 1 375 ? 16.509 -47.85 8.187 1 87.32 375 ALA A C 1
ATOM 2971 O O . ALA A 1 375 ? 16.565 -48.987 8.661 1 87.32 375 ALA A O 1
ATOM 2972 N N . PHE A 1 376 ? 16.064 -46.77 8.787 1 86.38 376 PHE A N 1
ATOM 2973 C CA . PHE A 1 376 ? 15.507 -46.918 10.127 1 86.38 376 PHE A CA 1
ATOM 2974 C C . PHE A 1 376 ? 14.205 -46.138 10.261 1 86.38 376 PHE A C 1
ATOM 2976 O O . PHE A 1 376 ? 14.064 -45.052 9.695 1 86.38 376 PHE A O 1
ATOM 2983 N N . GLU A 1 377 ? 13.399 -46.675 10.873 1 80.33 377 GLU A N 1
ATOM 2984 C CA . GLU A 1 377 ? 12.117 -46.063 11.212 1 80.33 377 GLU A CA 1
ATOM 2985 C C . GLU A 1 377 ? 11.962 -45.911 12.722 1 80.33 377 GLU A C 1
ATOM 2987 O O . GLU A 1 377 ? 12.671 -46.56 13.494 1 80.33 377 GLU A O 1
ATOM 2992 N N . ASN A 1 378 ? 11.15 -45.034 13.258 1 75.91 378 ASN A N 1
ATOM 2993 C CA . ASN A 1 378 ? 10.872 -44.739 14.659 1 75.91 378 ASN A CA 1
ATOM 2994 C C . ASN A 1 378 ? 12.105 -44.191 15.372 1 75.91 378 ASN A C 1
ATOM 2996 O O . ASN A 1 378 ? 12.409 -44.596 16.495 1 75.91 378 ASN A O 1
ATOM 3000 N N . VAL A 1 379 ? 12.855 -43.332 14.62 1 78.64 379 VAL A N 1
ATOM 3001 C CA . VAL A 1 379 ? 14.028 -42.666 15.174 1 78.64 379 VAL A CA 1
ATOM 3002 C C . VAL A 1 379 ? 13.607 -41.377 15.877 1 78.64 379 VAL A C 1
ATOM 3004 O O . VAL A 1 379 ? 13.242 -40.397 15.224 1 78.64 379 VAL A O 1
ATOM 3007 N N . GLU A 1 380 ? 13.53 -41.43 17.188 1 74.76 380 GLU A N 1
ATOM 3008 C CA . GLU A 1 380 ? 13.098 -40.286 17.986 1 74.76 380 GLU A CA 1
ATOM 3009 C C . GLU A 1 380 ? 14.129 -39.939 19.056 1 74.76 380 GLU A C 1
ATOM 3011 O O . GLU A 1 380 ? 14.831 -40.82 19.558 1 74.76 380 GLU A O 1
ATOM 3016 N N . GLY A 1 381 ? 14.45 -38.577 19.297 1 68.33 381 GLY A N 1
ATOM 3017 C CA . GLY A 1 381 ? 15.35 -38.11 20.339 1 68.33 381 GLY A CA 1
ATOM 3018 C C . GLY A 1 381 ? 16.355 -37.087 19.845 1 68.33 381 GLY A C 1
ATOM 3019 O O . GLY A 1 381 ? 16.221 -36.562 18.737 1 68.33 381 GLY A O 1
ATOM 3020 N N . LEU A 1 382 ? 17.271 -36.246 20.98 1 73.38 382 LEU A N 1
ATOM 3021 C CA . LEU A 1 382 ? 18.407 -35.394 20.643 1 73.38 382 LEU A CA 1
ATOM 3022 C C . LEU A 1 382 ? 19.53 -36.21 20.012 1 73.38 382 LEU A C 1
ATOM 3024 O O . LEU A 1 382 ? 20.061 -37.131 20.637 1 73.38 382 LEU A O 1
ATOM 3028 N N . PHE A 1 383 ? 19.754 -36.433 18.493 1 82.95 383 PHE A N 1
ATOM 3029 C CA . PHE A 1 383 ? 20.764 -37.178 17.752 1 82.95 383 PHE A CA 1
ATOM 3030 C C . PHE A 1 383 ? 21.884 -36.255 17.285 1 82.95 383 PHE A C 1
ATOM 3032 O O . PHE A 1 383 ? 21.639 -35.096 16.945 1 82.95 383 PHE A O 1
ATOM 3039 N N . PHE A 1 384 ? 23.056 -36.874 17.269 1 83.31 384 PHE A N 1
ATOM 3040 C CA . PHE A 1 384 ? 24.23 -36.197 16.729 1 83.31 384 PHE A CA 1
ATOM 3041 C C . PHE A 1 384 ? 24.725 -36.894 15.467 1 83.31 384 PHE A C 1
ATOM 3043 O O . PHE A 1 384 ? 24.745 -38.125 15.399 1 83.31 384 PHE A O 1
ATOM 3050 N N . PRO A 1 385 ? 25.032 -36.14 14.427 1 86.05 385 PRO A N 1
ATOM 3051 C CA . PRO A 1 385 ? 25.766 -36.803 13.347 1 86.05 385 PRO A CA 1
ATOM 3052 C C . PRO A 1 385 ? 26.992 -37.565 13.846 1 86.05 385 PRO A C 1
ATOM 3054 O O . PRO A 1 385 ? 27.696 -37.09 14.742 1 86.05 385 PRO A O 1
ATOM 3057 N N . ALA A 1 386 ? 27.087 -38.733 13.382 1 89.68 386 ALA A N 1
ATOM 3058 C CA . ALA A 1 386 ? 28.181 -39.555 13.894 1 89.68 386 ALA A CA 1
ATOM 3059 C C . ALA A 1 386 ? 28.833 -40.359 12.774 1 89.68 386 ALA A C 1
ATOM 3061 O O . ALA A 1 386 ? 28.161 -40.772 11.825 1 89.68 386 ALA A O 1
ATOM 3062 N N . VAL A 1 387 ? 30.121 -40.495 12.905 1 90.73 387 VAL A N 1
ATOM 3063 C CA . VAL A 1 387 ? 30.854 -41.364 11.991 1 90.73 387 VAL A CA 1
ATOM 3064 C C . VAL A 1 387 ? 31.789 -42.276 12.782 1 90.73 387 VAL A C 1
ATOM 3066 O O . VAL A 1 387 ? 32.305 -41.885 13.832 1 90.73 387 VAL A O 1
ATOM 3069 N N . SER A 1 388 ? 31.881 -43.529 12.484 1 91.41 388 SER A N 1
ATOM 3070 C CA . SER A 1 388 ? 32.925 -44.423 12.975 1 91.41 388 SER A CA 1
ATOM 3071 C C . SER A 1 388 ? 33.951 -44.724 11.888 1 91.41 388 SER A C 1
ATOM 3073 O O . SER A 1 388 ? 33.588 -45.067 10.761 1 91.41 388 SER A O 1
ATOM 3075 N N . LEU A 1 389 ? 35.096 -44.502 12.206 1 89.42 389 LEU A N 1
ATOM 3076 C CA . LEU A 1 389 ? 36.175 -44.581 11.226 1 89.42 389 LEU A CA 1
ATOM 3077 C C . LEU A 1 389 ? 37.269 -45.532 11.698 1 89.42 389 LEU A C 1
ATOM 3079 O O . LEU A 1 389 ? 37.437 -45.745 12.901 1 89.42 389 LEU A O 1
ATOM 3083 N N . ASN A 1 390 ? 37.877 -46.143 10.731 1 86.04 390 ASN A N 1
ATOM 3084 C CA . ASN A 1 390 ? 39.076 -46.945 10.952 1 86.04 390 ASN A CA 1
ATOM 3085 C C . ASN A 1 390 ? 40.003 -46.912 9.741 1 86.04 390 ASN A C 1
ATOM 3087 O O . ASN A 1 390 ? 39.632 -46.402 8.683 1 86.04 390 ASN A O 1
ATOM 3091 N N . ARG A 1 391 ? 41.176 -47.284 9.83 1 84.23 391 ARG A N 1
ATOM 3092 C CA . ARG A 1 391 ? 42.17 -47.54 8.793 1 84.23 391 ARG A CA 1
ATOM 3093 C C . ARG A 1 391 ? 42.36 -46.318 7.901 1 84.23 391 ARG A C 1
ATOM 3095 O O . ARG A 1 391 ? 42.368 -46.434 6.674 1 84.23 391 ARG A O 1
ATOM 3102 N N . ASN A 1 392 ? 42.353 -45.034 8.389 1 79.62 392 ASN A N 1
ATOM 3103 C CA . ASN A 1 392 ? 42.728 -43.776 7.752 1 79.62 392 ASN A CA 1
ATOM 3104 C C . ASN A 1 392 ? 41.669 -43.314 6.756 1 79.62 392 ASN A C 1
ATOM 3106 O O . ASN A 1 392 ? 41.983 -42.622 5.786 1 79.62 392 ASN A O 1
ATOM 3110 N N . VAL A 1 393 ? 40.426 -43.772 6.907 1 83.01 393 VAL A N 1
ATOM 3111 C CA . VAL A 1 393 ? 39.35 -43.175 6.122 1 83.01 393 VAL A CA 1
ATOM 3112 C C . VAL A 1 393 ? 39.055 -41.768 6.636 1 83.01 393 VAL A C 1
ATOM 3114 O O . VAL A 1 393 ? 39.097 -41.519 7.843 1 83.01 393 VAL A O 1
ATOM 3117 N N . GLN A 1 394 ? 38.851 -40.798 5.682 1 82.23 394 GLN A N 1
ATOM 3118 C CA . GLN A 1 394 ? 38.672 -39.39 6.024 1 82.23 394 GLN A CA 1
ATOM 3119 C C . GLN A 1 394 ? 37.387 -38.836 5.417 1 82.23 394 GLN A C 1
ATOM 3121 O O . GLN A 1 394 ? 37.333 -38.546 4.22 1 82.23 394 GLN A O 1
ATOM 3126 N N . PRO A 1 395 ? 36.372 -38.786 6.265 1 79.73 395 PRO A N 1
ATOM 3127 C CA . PRO A 1 395 ? 35.171 -38.084 5.806 1 79.73 395 PRO A CA 1
ATOM 3128 C C . PRO A 1 395 ? 35.241 -36.577 6.045 1 79.73 395 PRO A C 1
ATOM 3130 O O . PRO A 1 395 ? 35.829 -36.132 7.034 1 79.73 395 PRO A O 1
ATOM 3133 N N . LEU A 1 396 ? 34.849 -35.82 5.214 1 74.83 396 LEU A N 1
ATOM 3134 C CA . LEU A 1 396 ? 34.714 -34.368 5.279 1 74.83 396 LEU A CA 1
ATOM 3135 C C . LEU A 1 396 ? 33.245 -33.958 5.273 1 74.83 396 LEU A C 1
ATOM 3137 O O . LEU A 1 396 ? 32.473 -34.413 4.425 1 74.83 396 LEU A O 1
ATOM 3141 N N . THR A 1 397 ? 32.933 -33.424 6.481 1 66.21 397 THR A N 1
ATOM 3142 C CA . THR A 1 397 ? 31.575 -32.892 6.533 1 66.21 397 THR A CA 1
ATOM 3143 C C . THR A 1 397 ? 31.4 -31.759 5.526 1 66.21 397 THR A C 1
ATOM 3145 O O . THR A 1 397 ? 32.252 -30.874 5.425 1 66.21 397 THR A O 1
ATOM 3148 N N . ARG A 1 398 ? 30.752 -31.957 4.702 1 49.15 398 ARG A N 1
ATOM 3149 C CA . ARG A 1 398 ? 30.477 -30.908 3.725 1 49.15 398 ARG A CA 1
ATOM 3150 C C . ARG A 1 398 ? 29.292 -30.052 4.16 1 49.15 398 ARG A C 1
ATOM 3152 O O . ARG A 1 398 ? 28.206 -30.573 4.421 1 49.15 398 ARG A O 1
ATOM 3159 N N . PRO A 1 399 ? 29.584 -29.058 4.885 1 43.21 399 PRO A N 1
ATOM 3160 C CA . PRO A 1 399 ? 28.404 -28.209 5.058 1 43.21 399 PRO A CA 1
ATOM 3161 C C . PRO A 1 399 ? 27.508 -28.185 3.822 1 43.21 399 PRO A C 1
ATOM 3163 O O . PRO A 1 399 ? 28.004 -28.085 2.697 1 43.21 399 PRO A O 1
ATOM 3166 N N . LEU A 1 400 ? 26.781 -29.209 3.883 1 36.22 400 LEU A N 1
ATOM 3167 C CA . LEU A 1 400 ? 25.954 -29.073 2.689 1 36.22 400 LEU A CA 1
ATOM 3168 C C . LEU A 1 400 ? 25.583 -27.613 2.448 1 36.22 400 LEU A C 1
ATOM 3170 O O . LEU A 1 400 ? 24.97 -26.974 3.306 1 36.22 400 LEU A O 1
ATOM 3174 N N . SER A 1 401 ? 26.544 -26.885 2.349 1 32.88 401 SER A N 1
ATOM 3175 C CA . SER A 1 401 ? 26.054 -25.708 1.639 1 32.88 401 SER A CA 1
ATOM 3176 C C . SER A 1 401 ? 24.853 -26.051 0.763 1 32.88 401 SER A C 1
ATOM 3178 O O . SER A 1 401 ? 24.803 -27.127 0.162 1 32.88 401 SER A O 1
ATOM 3180 N N . SER A 1 402 ? 23.73 -25.802 1.216 1 33.91 402 SER A N 1
ATOM 3181 C CA . SER A 1 402 ? 22.524 -25.921 0.402 1 33.91 402 SER A CA 1
ATOM 3182 C C . SER A 1 402 ? 22.849 -25.82 -1.085 1 33.91 402 SER A C 1
ATOM 3184 O O . SER A 1 402 ? 23.388 -24.81 -1.541 1 33.91 402 SER A O 1
ATOM 3186 N N . LEU A 1 403 ? 23.567 -26.595 -1.691 1 34.33 403 LEU A N 1
ATOM 3187 C CA . LEU A 1 403 ? 23.46 -26.793 -3.132 1 34.33 403 LEU A CA 1
ATOM 3188 C C . LEU A 1 403 ? 22.092 -26.352 -3.641 1 34.33 403 LEU A C 1
ATOM 3190 O O . LEU A 1 403 ? 21.139 -27.135 -3.634 1 34.33 403 LEU A O 1
ATOM 3194 N N . PHE A 1 404 ? 21.677 -25.375 -3.255 1 38.16 404 PHE A N 1
ATOM 3195 C CA . PHE A 1 404 ? 20.326 -24.92 -3.562 1 38.16 404 PHE A CA 1
ATOM 3196 C C . PHE A 1 404 ? 20.205 -24.539 -5.033 1 38.16 404 PHE A C 1
ATOM 3198 O O . PHE A 1 404 ? 20.958 -23.695 -5.525 1 38.16 404 PHE A O 1
ATOM 3205 N N . GLN A 1 405 ? 20.174 -25.43 -5.904 1 47.1 405 GLN A N 1
ATOM 3206 C CA . GLN A 1 405 ? 19.638 -25.095 -7.219 1 47.1 405 GLN A CA 1
ATOM 3207 C C . GLN A 1 405 ? 18.313 -24.348 -7.098 1 47.1 405 GLN A C 1
ATOM 3209 O O . GLN A 1 405 ? 17.398 -24.803 -6.408 1 47.1 405 GLN A O 1
ATOM 3214 N N . ARG A 1 406 ? 18.374 -23.027 -7.589 1 67.3 406 ARG A N 1
ATOM 3215 C CA . ARG A 1 406 ? 17.128 -22.267 -7.622 1 67.3 406 ARG 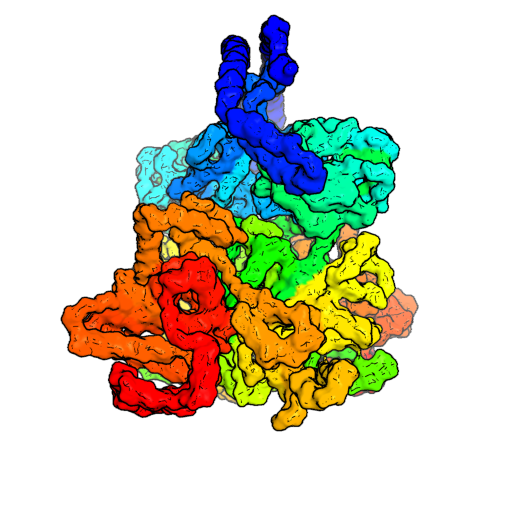A CA 1
ATOM 3216 C C . ARG A 1 406 ? 16.449 -22.388 -8.982 1 67.3 406 ARG A C 1
ATOM 3218 O O . ARG A 1 406 ? 17.1 -22.257 -10.021 1 67.3 406 ARG A O 1
ATOM 3225 N N . VAL A 1 407 ? 15.329 -22.925 -9.033 1 84.97 407 VAL A N 1
ATOM 3226 C CA . VAL A 1 407 ? 14.525 -23.054 -10.244 1 84.97 407 VAL A CA 1
ATOM 3227 C C . VAL A 1 407 ? 13.743 -21.765 -10.486 1 84.97 407 VAL A C 1
ATOM 3229 O O . VAL A 1 407 ? 13.148 -21.21 -9.559 1 84.97 407 VAL A O 1
ATOM 3232 N N . TYR A 1 408 ? 14.004 -21.292 -11.696 1 93.56 408 TYR A N 1
ATOM 3233 C CA . TYR A 1 408 ? 13.225 -20.131 -12.112 1 93.56 408 TYR A CA 1
ATOM 3234 C C . TYR A 1 408 ? 12.183 -20.518 -13.155 1 93.56 408 TYR A C 1
ATOM 3236 O O . TYR A 1 408 ? 12.527 -21.004 -14.235 1 93.56 408 TYR A O 1
ATOM 3244 N N . TYR A 1 409 ? 10.987 -20.415 -12.757 1 96.33 409 TYR A N 1
ATOM 3245 C CA . TYR A 1 409 ? 9.873 -20.763 -13.632 1 96.33 409 TYR A CA 1
ATOM 3246 C C . TYR A 1 409 ? 9.293 -19.521 -14.298 1 96.33 409 TYR A C 1
ATOM 3248 O O . TYR A 1 409 ? 8.655 -18.696 -13.639 1 96.33 409 TYR A O 1
ATOM 3256 N N . LEU A 1 410 ? 9.459 -19.366 -15.671 1 97.31 410 LEU A N 1
ATOM 3257 C CA . LEU A 1 410 ? 8.974 -18.2 -16.4 1 97.31 410 LEU A CA 1
ATOM 3258 C C . LEU A 1 410 ? 7.644 -18.5 -17.083 1 97.31 410 LEU A C 1
ATOM 3260 O O . LEU A 1 410 ? 7.562 -19.397 -17.925 1 97.31 410 LEU A O 1
ATOM 3264 N N . SER A 1 411 ? 6.673 -17.797 -16.657 1 95.57 411 SER A N 1
ATOM 3265 C CA . SER A 1 411 ? 5.34 -17.904 -17.242 1 95.57 411 SER A CA 1
ATOM 3266 C C . SER A 1 411 ? 4.665 -16.539 -17.333 1 95.57 411 SER A C 1
ATOM 3268 O O . SER A 1 411 ? 4.834 -15.697 -16.449 1 95.57 411 SER A O 1
ATOM 3270 N N . LEU A 1 412 ? 3.912 -16.327 -18.344 1 93.23 412 LEU A N 1
ATOM 3271 C CA . LEU A 1 412 ? 3.221 -15.05 -18.485 1 93.23 412 LEU A CA 1
ATOM 3272 C C . LEU A 1 412 ? 1.974 -15.007 -17.609 1 93.23 412 LEU A C 1
ATOM 3274 O O . LEU A 1 412 ? 1.41 -13.936 -17.376 1 93.23 412 LEU A O 1
ATOM 3278 N N . GLU A 1 413 ? 1.589 -16.211 -17.131 1 92.78 413 GLU A N 1
ATOM 3279 C CA . GLU A 1 413 ? 0.382 -16.173 -16.311 1 92.78 413 GLU A CA 1
ATOM 3280 C C . GLU A 1 413 ? 0.49 -17.126 -15.124 1 92.78 413 GLU A C 1
ATOM 3282 O O . GLU A 1 413 ? 1.088 -18.198 -15.234 1 92.78 413 GLU A O 1
ATOM 3287 N N . PHE A 1 414 ? -0.03 -16.744 -13.999 1 94.92 414 PHE A N 1
ATOM 3288 C CA . PHE A 1 414 ? -0.219 -17.505 -12.77 1 94.92 414 PHE A CA 1
ATOM 3289 C C . PHE A 1 414 ? -1.634 -17.325 -12.233 1 94.92 414 PHE A C 1
ATOM 3291 O O . PHE A 1 414 ? -1.947 -16.299 -11.625 1 94.92 414 PHE A O 1
ATOM 3298 N N . TYR A 1 415 ? -2.377 -18.339 -12.438 1 93.72 415 TYR A N 1
ATOM 3299 C CA . TYR A 1 415 ? -3.747 -18.229 -11.951 1 93.72 415 TYR A CA 1
ATOM 3300 C C . TYR A 1 415 ? -3.871 -18.794 -10.541 1 93.72 415 TYR A C 1
ATOM 3302 O O . TYR A 1 415 ? -4.447 -19.867 -10.344 1 93.72 415 TYR A O 1
ATOM 3310 N N . MET A 1 416 ? -3.594 -18.073 -9.535 1 91.4 416 MET A N 1
ATOM 3311 C CA . MET A 1 416 ? -3.394 -18.529 -8.162 1 91.4 416 MET A CA 1
ATOM 3312 C C . MET A 1 416 ? -4.729 -18.696 -7.445 1 91.4 416 MET A C 1
ATOM 3314 O O . MET A 1 416 ? -4.854 -19.527 -6.543 1 91.4 416 MET A O 1
ATOM 3318 N N . GLY A 1 417 ? -5.719 -17.974 -7.828 1 90.77 417 GLY A N 1
ATOM 3319 C CA . GLY A 1 417 ? -6.925 -17.907 -7.018 1 90.77 417 GLY A CA 1
ATOM 3320 C C . GLY A 1 417 ? -6.76 -17.058 -5.772 1 90.77 417 GLY A C 1
ATOM 3321 O O . GLY A 1 417 ? -5.915 -16.162 -5.732 1 90.77 417 GLY A O 1
ATOM 3322 N N . ARG A 1 418 ? -7.59 -17.317 -4.817 1 91.31 418 ARG A N 1
ATOM 3323 C CA . ARG A 1 418 ? -7.541 -16.565 -3.568 1 91.31 418 ARG A CA 1
ATOM 3324 C C . ARG A 1 418 ? -6.404 -17.054 -2.678 1 91.31 418 ARG A C 1
ATOM 3326 O O . ARG A 1 418 ? -6.12 -18.253 -2.627 1 91.31 418 ARG A O 1
ATOM 3333 N N . THR A 1 419 ? -5.761 -16.183 -2.076 1 91.63 419 THR A N 1
ATOM 3334 C CA . THR A 1 419 ? -4.541 -16.482 -1.334 1 91.63 419 THR A CA 1
ATOM 3335 C C . THR A 1 419 ? -4.856 -16.766 0.132 1 91.63 419 THR A C 1
ATOM 3337 O O . THR A 1 419 ? -4.194 -17.59 0.766 1 91.63 419 THR A O 1
ATOM 3340 N N . LEU A 1 420 ? -5.874 -16.165 0.71 1 89.63 420 LEU A N 1
ATOM 3341 C CA . LEU A 1 420 ? -6.151 -16.247 2.14 1 89.63 420 LEU A CA 1
ATOM 3342 C C . LEU A 1 420 ? -6.378 -17.693 2.568 1 89.63 420 LEU A C 1
ATOM 3344 O O . LEU A 1 420 ? -5.697 -18.192 3.467 1 89.63 420 LEU A O 1
ATOM 3348 N N . GLN A 1 421 ? -7.296 -18.362 1.922 1 87.19 421 GLN A N 1
ATOM 3349 C CA . GLN A 1 421 ? -7.63 -19.73 2.305 1 87.19 421 GLN A CA 1
ATOM 3350 C C . GLN A 1 421 ? -6.453 -20.671 2.068 1 87.19 421 GLN A C 1
ATOM 3352 O O . GLN A 1 421 ? -6.163 -21.532 2.901 1 87.19 421 GLN A O 1
ATOM 3357 N N . ASN A 1 422 ? -5.865 -20.557 0.914 1 90.28 422 ASN A N 1
ATOM 3358 C CA . ASN A 1 422 ? -4.729 -21.408 0.578 1 90.28 422 ASN A CA 1
ATOM 3359 C C . ASN A 1 422 ? -3.587 -21.239 1.576 1 90.28 422 ASN A C 1
ATOM 3361 O O . ASN A 1 422 ? -2.957 -22.22 1.976 1 90.28 422 ASN A O 1
ATOM 3365 N N . THR A 1 423 ? -3.341 -20.007 1.933 1 89.84 423 THR A N 1
ATOM 3366 C CA . THR A 1 423 ? -2.274 -19.729 2.888 1 89.84 423 THR A CA 1
ATOM 3367 C C . THR A 1 423 ? -2.626 -20.277 4.268 1 89.84 423 THR A C 1
ATOM 3369 O O . THR A 1 423 ? -1.766 -20.82 4.964 1 89.84 423 THR A O 1
ATOM 3372 N N . MET A 1 424 ? -3.879 -20.179 4.687 1 87.48 424 MET A N 1
ATOM 3373 C CA . MET A 1 424 ? -4.308 -20.695 5.983 1 87.48 424 MET A CA 1
ATOM 3374 C C . MET A 1 424 ? -4.119 -22.207 6.056 1 87.48 424 MET A C 1
ATOM 3376 O O . MET A 1 424 ? -3.665 -22.731 7.075 1 87.48 424 MET A O 1
ATOM 3380 N N . ILE A 1 425 ? -4.41 -22.867 4.971 1 87.59 425 ILE A N 1
ATOM 3381 C CA . ILE A 1 425 ? -4.3 -24.321 4.918 1 87.59 425 ILE A CA 1
ATOM 3382 C C . ILE A 1 425 ? -2.828 -24.727 4.914 1 87.59 425 ILE A C 1
ATOM 3384 O O . ILE A 1 425 ? -2.426 -25.635 5.645 1 87.59 425 ILE A O 1
ATOM 3388 N N . ASN A 1 426 ? -2.071 -24.103 4.084 1 90.5 426 ASN A N 1
ATOM 3389 C CA . ASN A 1 426 ? -0.661 -24.452 3.945 1 90.5 426 ASN A CA 1
ATOM 3390 C C . ASN A 1 426 ? 0.112 -24.187 5.233 1 90.5 426 ASN A C 1
ATOM 3392 O O . ASN A 1 426 ? 1.071 -24.896 5.544 1 90.5 426 ASN A O 1
ATOM 3396 N N . LEU A 1 427 ? -0.41 -23.144 6.017 1 85.75 427 LEU A N 1
ATOM 3397 C CA . LEU A 1 427 ? 0.271 -22.813 7.264 1 85.75 427 LEU A CA 1
ATOM 3398 C C . LEU A 1 427 ? -0.345 -23.568 8.437 1 85.75 427 LEU A C 1
ATOM 3400 O O . LEU A 1 427 ? 0.172 -23.514 9.556 1 85.75 427 LEU A O 1
ATOM 3404 N N . GLY A 1 428 ? -1.442 -24.282 8.216 1 80.49 428 GLY A N 1
ATOM 3405 C CA . GLY A 1 428 ? -2.112 -25.011 9.281 1 80.49 428 GLY A CA 1
ATOM 3406 C C . GLY A 1 428 ? -2.79 -24.104 10.29 1 80.49 428 GLY A C 1
ATOM 3407 O O . GLY A 1 428 ? -2.786 -24.389 11.489 1 80.49 428 GLY A O 1
ATOM 3408 N N . LEU A 1 429 ? -3.3 -22.904 9.808 1 80.71 429 LEU A N 1
ATOM 3409 C CA . LEU A 1 429 ? -3.851 -21.897 10.709 1 80.71 429 LEU A CA 1
ATOM 3410 C C . LEU A 1 429 ? -5.361 -21.78 10.536 1 80.71 429 LEU A C 1
ATOM 3412 O O . LEU A 1 429 ? -5.983 -20.862 11.074 1 80.71 429 LEU A O 1
ATOM 3416 N N . GLN A 1 430 ? -5.964 -22.611 9.782 1 81.42 430 GLN A N 1
ATOM 3417 C CA . GLN A 1 430 ? -7.38 -22.488 9.45 1 81.42 430 GLN A CA 1
ATOM 3418 C C . GLN A 1 430 ? -8.234 -22.391 10.711 1 81.42 430 GLN A C 1
ATOM 3420 O O . GLN A 1 430 ? -9.067 -21.491 10.834 1 81.42 430 GLN A O 1
ATOM 3425 N N . ASN A 1 431 ? -7.98 -23.293 11.615 1 69.82 431 ASN A N 1
ATOM 3426 C CA . ASN A 1 431 ? -8.803 -23.338 12.818 1 69.82 431 ASN A CA 1
ATOM 3427 C C . ASN A 1 431 ? -8.552 -22.129 13.715 1 69.82 431 ASN A C 1
ATOM 3429 O O . ASN A 1 431 ? -9.492 -21.551 14.264 1 69.82 431 ASN A O 1
ATOM 3433 N N . ALA A 1 432 ? -7.324 -21.781 13.788 1 73.08 432 ALA A N 1
ATOM 3434 C CA . ALA A 1 432 ? -6.953 -20.637 14.616 1 73.08 432 ALA A CA 1
ATOM 3435 C C . ALA A 1 432 ? -7.547 -19.344 14.064 1 73.08 432 ALA A C 1
ATOM 3437 O O . ALA A 1 432 ? -8.02 -18.496 14.824 1 73.08 432 ALA A O 1
ATOM 3438 N N . CYS A 1 433 ? -7.522 -19.136 12.757 1 80.47 433 CYS A N 1
ATOM 3439 C CA . CYS A 1 433 ? -8.063 -17.942 12.117 1 80.47 433 CYS A CA 1
ATOM 3440 C C . CYS A 1 433 ? -9.582 -17.899 12.239 1 80.47 433 CYS A C 1
ATOM 3442 O O . CYS A 1 433 ? -10.16 -16.837 12.48 1 80.47 433 CYS A O 1
ATOM 3444 N N . ASP A 1 434 ? -10.147 -19.033 12.039 1 73.67 434 ASP A N 1
ATOM 3445 C CA . ASP A 1 434 ? -11.601 -19.11 12.143 1 73.67 434 ASP A CA 1
ATOM 3446 C C . ASP A 1 434 ? -12.076 -18.687 13.532 1 73.67 434 ASP A C 1
ATOM 3448 O O . ASP A 1 434 ? -13.056 -17.951 13.662 1 73.67 434 ASP A O 1
ATOM 3452 N N . GLU A 1 435 ? -11.397 -19.112 14.477 1 66.74 435 GLU A N 1
ATOM 3453 C CA . GLU A 1 435 ? -11.734 -18.779 15.858 1 66.74 435 GLU A CA 1
ATOM 3454 C C . GLU A 1 435 ? -11.506 -17.297 16.139 1 66.74 435 GLU A C 1
ATOM 3456 O O . GLU A 1 435 ? -12.338 -16.646 16.775 1 66.74 435 GLU A O 1
ATOM 3461 N N . ALA A 1 436 ? -10.412 -16.824 15.664 1 74.1 436 ALA A N 1
ATOM 3462 C CA . ALA A 1 436 ? -10.056 -15.426 15.887 1 74.1 436 ALA A CA 1
ATOM 3463 C C . ALA A 1 436 ? -11.053 -14.491 15.208 1 74.1 436 ALA A C 1
ATOM 3465 O O . ALA A 1 436 ? -11.452 -13.475 15.783 1 74.1 436 ALA A O 1
ATOM 3466 N N . ILE A 1 437 ? -11.498 -14.754 13.999 1 76.36 437 ILE A N 1
ATOM 3467 C CA . ILE A 1 437 ? -12.407 -13.925 13.214 1 76.36 437 ILE A CA 1
ATOM 3468 C C . ILE A 1 437 ? -13.808 -13.981 13.819 1 76.36 437 ILE A C 1
ATOM 3470 O O . ILE A 1 437 ? -14.514 -12.971 13.86 1 76.36 437 ILE A O 1
ATOM 3474 N N . TYR A 1 438 ? -14.112 -15.144 14.275 1 61.87 438 TYR A N 1
ATOM 3475 C CA . TYR A 1 438 ? -15.401 -15.295 14.94 1 61.87 438 TYR A CA 1
ATOM 3476 C C . TYR A 1 438 ? -15.471 -14.434 16.195 1 61.87 438 TYR A C 1
ATOM 3478 O O . TYR A 1 438 ? -16.507 -13.83 16.484 1 61.87 438 TYR A O 1
ATOM 3486 N N . GLN A 1 439 ? -14.353 -14.189 16.848 1 53.84 439 GLN A N 1
ATOM 3487 C CA . GLN A 1 439 ? -14.256 -13.395 18.068 1 53.84 439 GLN A CA 1
ATOM 3488 C C . GLN A 1 439 ? -14.41 -11.906 17.769 1 53.84 439 GLN A C 1
ATOM 3490 O O . GLN A 1 439 ? -14.868 -11.141 18.62 1 53.84 439 GLN A O 1
ATOM 3495 N N . LEU A 1 440 ? -14.096 -11.665 16.533 1 63.83 440 LEU A N 1
ATOM 3496 C CA . LEU A 1 440 ? -14.231 -10.283 16.085 1 63.83 440 LEU A CA 1
ATOM 3497 C C . LEU A 1 440 ? -15.629 -10.026 15.532 1 63.83 440 LEU A C 1
ATOM 3499 O O . LEU A 1 440 ? -15.93 -8.916 15.087 1 63.83 440 LEU A O 1
ATOM 3503 N N . GLY A 1 441 ? -16.527 -11.083 15.668 1 62.58 441 GLY A N 1
ATOM 3504 C CA . GLY A 1 441 ? -17.884 -10.968 15.16 1 62.58 441 GLY A CA 1
ATOM 3505 C C . GLY A 1 441 ? -17.968 -11.081 13.649 1 62.58 441 GLY A C 1
ATOM 3506 O O . GLY A 1 441 ? -18.957 -10.662 13.044 1 62.58 441 GLY A O 1
ATOM 3507 N N . LEU A 1 442 ? -16.883 -11.616 13.149 1 76.47 442 LEU A N 1
ATOM 3508 C CA . LEU A 1 442 ? -16.842 -11.772 11.7 1 76.47 442 LEU A CA 1
ATOM 3509 C C . LEU A 1 442 ? -16.909 -13.244 11.309 1 76.47 442 LEU A C 1
ATOM 3511 O O . LEU A 1 442 ? -16.75 -14.124 12.158 1 76.47 442 LEU A O 1
ATOM 3515 N N . ASP A 1 443 ? -17.354 -13.505 10.111 1 77.6 443 ASP A N 1
ATOM 3516 C CA . ASP A 1 443 ? -17.43 -14.852 9.552 1 77.6 443 ASP A CA 1
ATOM 3517 C C . ASP A 1 443 ? -16.336 -15.077 8.51 1 77.6 443 ASP A C 1
ATOM 3519 O O . ASP A 1 443 ? -16.204 -14.299 7.563 1 77.6 443 ASP A O 1
ATOM 3523 N N . MET A 1 444 ? -15.592 -16.128 8.809 1 78.59 444 MET A N 1
ATOM 3524 C CA . MET A 1 444 ? -14.459 -16.411 7.934 1 78.59 444 MET A CA 1
ATOM 3525 C C . MET A 1 444 ? -14.922 -16.633 6.498 1 78.59 444 MET A C 1
ATOM 3527 O O . MET A 1 444 ? -14.224 -16.263 5.552 1 78.59 444 MET A O 1
ATOM 3531 N N . GLU A 1 445 ? -16.058 -17.289 6.337 1 76.32 445 GLU A N 1
ATOM 3532 C CA . GLU A 1 445 ? -16.578 -17.545 4.997 1 76.32 445 GLU A CA 1
ATOM 3533 C C . GLU A 1 445 ? -16.869 -16.24 4.26 1 76.32 445 GLU A C 1
ATOM 3535 O O . GLU A 1 445 ? -16.618 -16.131 3.058 1 76.32 445 GLU A O 1
ATOM 3540 N N . ASP A 1 446 ? -17.255 -15.302 5.054 1 78.93 446 ASP A N 1
ATOM 3541 C CA . ASP A 1 446 ? -17.527 -13.991 4.471 1 78.93 446 ASP A CA 1
ATOM 3542 C C . ASP A 1 446 ? -16.231 -13.286 4.077 1 78.93 446 ASP A C 1
ATOM 3544 O O . ASP A 1 446 ? -16.18 -12.596 3.056 1 78.93 446 ASP A O 1
ATOM 3548 N N . LEU A 1 447 ? -15.296 -13.471 4.927 1 81.96 447 LEU A N 1
ATOM 3549 C CA . LEU A 1 447 ? -14.015 -12.828 4.654 1 81.96 447 LEU A CA 1
ATOM 3550 C C . LEU A 1 447 ? -13.362 -13.423 3.411 1 81.96 447 LEU A C 1
ATOM 3552 O O . LEU A 1 447 ? -12.708 -12.71 2.646 1 81.96 447 LEU A O 1
ATOM 3556 N N . GLU A 1 448 ? -13.558 -14.702 3.279 1 84.05 448 GLU A N 1
ATOM 3557 C CA . GLU A 1 448 ? -13.01 -15.372 2.103 1 84.05 448 GLU A CA 1
ATOM 3558 C C . GLU A 1 448 ? -13.661 -14.858 0.822 1 84.05 448 GLU A C 1
ATOM 3560 O O . GLU A 1 448 ? -13.008 -14.773 -0.22 1 84.05 448 GLU A O 1
ATOM 3565 N N . GLU A 1 449 ? -14.898 -14.456 0.93 1 83.51 449 GLU A N 1
ATOM 3566 C CA . GLU A 1 449 ? -15.648 -14.029 -0.248 1 83.51 449 GLU A CA 1
ATOM 3567 C C . GLU A 1 449 ? -15.303 -12.593 -0.631 1 83.51 449 GLU A C 1
ATOM 3569 O O . GLU A 1 449 ? -15.556 -12.169 -1.761 1 83.51 449 GLU A O 1
ATOM 3574 N N . VAL A 1 450 ? -14.658 -11.923 0.332 1 82.77 450 VAL A N 1
ATOM 3575 C CA . VAL A 1 450 ? -14.282 -10.538 0.068 1 82.77 450 VAL A CA 1
ATOM 3576 C C . VAL A 1 450 ? -13.051 -10.499 -0.834 1 82.77 450 VAL A C 1
ATOM 3578 O O . VAL A 1 450 ? -12.891 -9.577 -1.637 1 82.77 450 VAL A O 1
ATOM 3581 N N . GLU A 1 451 ? -12.226 -11.477 -0.743 1 88.22 451 GLU A N 1
ATOM 3582 C CA . GLU A 1 451 ? -11.021 -11.514 -1.566 1 88.22 451 GLU A CA 1
ATOM 3583 C C . GLU A 1 451 ? -11.349 -11.894 -3.008 1 88.22 451 GLU A C 1
ATOM 3585 O O . GLU A 1 451 ? -12.043 -12.883 -3.252 1 88.22 451 GLU A O 1
ATOM 3590 N N . GLU A 1 452 ? -10.844 -11.167 -3.925 1 87.71 452 GLU A N 1
ATOM 3591 C CA . GLU A 1 452 ? -11.028 -11.467 -5.341 1 87.71 452 GLU A CA 1
ATOM 3592 C C . GLU A 1 452 ? -9.929 -12.391 -5.857 1 87.71 452 GLU A C 1
ATOM 3594 O O . GLU A 1 452 ? -8.826 -12.42 -5.307 1 87.71 452 GLU A O 1
ATOM 3599 N N . ASP A 1 453 ? -10.286 -13.154 -6.868 1 91.47 453 ASP A N 1
ATOM 3600 C CA . ASP A 1 453 ? -9.243 -13.911 -7.553 1 91.47 453 ASP A CA 1
ATOM 3601 C C . ASP A 1 453 ? -8.239 -12.978 -8.226 1 91.47 453 ASP A C 1
ATOM 3603 O O . ASP A 1 453 ? -8.627 -12.021 -8.9 1 91.47 453 ASP A O 1
ATOM 3607 N N . ALA A 1 454 ? -7.023 -13.219 -8.006 1 90.61 454 ALA A N 1
ATOM 3608 C CA . ALA A 1 454 ? -6.019 -12.387 -8.665 1 90.61 454 ALA A CA 1
ATOM 3609 C C . ALA A 1 454 ? -6.091 -12.539 -10.182 1 90.61 454 ALA A C 1
ATOM 3611 O O . ALA A 1 454 ? -6.145 -13.657 -10.698 1 90.61 454 ALA A O 1
ATOM 3612 N N . GLY A 1 455 ? -6.206 -11.481 -10.925 1 91.1 455 GLY A N 1
ATOM 3613 C CA . GLY A 1 455 ? -6.302 -11.506 -12.376 1 91.1 455 GLY A CA 1
ATOM 3614 C C . GLY A 1 455 ? -4.962 -11.702 -13.06 1 91.1 455 GLY A C 1
ATOM 3615 O O . GLY A 1 455 ? -4.592 -10.929 -13.946 1 91.1 455 GLY A O 1
ATOM 3616 N N . LEU A 1 456 ? -4.222 -12.804 -12.722 1 92.24 456 LEU A N 1
ATOM 3617 C CA . LEU A 1 456 ? -2.865 -13.032 -13.207 1 92.24 456 LEU A CA 1
ATOM 3618 C C . LEU A 1 456 ? -2.835 -14.173 -14.218 1 92.24 456 LEU A C 1
ATOM 3620 O O . LEU A 1 456 ? -1.759 -14.618 -14.626 1 92.24 456 LEU A O 1
ATOM 3624 N N . GLY A 1 457 ? -4.099 -14.662 -14.494 1 87.73 457 GLY A N 1
ATOM 3625 C CA . GLY A 1 457 ? -4.15 -15.762 -15.443 1 87.73 457 GLY A CA 1
ATOM 3626 C C . GLY A 1 457 ? -5.547 -16.032 -15.97 1 87.73 457 GLY A C 1
ATOM 3627 O O . GLY A 1 457 ? -6.519 -15.436 -15.501 1 87.73 457 GLY A O 1
ATOM 3628 N N . ASN A 1 458 ? -5.842 -16.711 -16.99 1 75.05 458 ASN A N 1
ATOM 3629 C CA . ASN A 1 458 ? -7.144 -16.959 -17.599 1 75.05 458 ASN A CA 1
ATOM 3630 C C . ASN A 1 458 ? -7.38 -18.448 -17.831 1 75.05 458 ASN A C 1
ATOM 3632 O O . ASN A 1 458 ? -8.508 -18.868 -18.097 1 75.05 458 ASN A O 1
ATOM 3636 N N . GLY A 1 459 ? -6.366 -19.343 -17.658 1 74.53 459 GLY A N 1
ATOM 3637 C CA . GLY A 1 459 ? -6.662 -20.688 -18.124 1 74.53 459 GLY A CA 1
ATOM 3638 C C . GLY A 1 459 ? -5.791 -21.749 -17.477 1 74.53 459 GLY A C 1
ATOM 3639 O O . GLY A 1 459 ? -5.322 -21.572 -16.351 1 74.53 459 GLY A O 1
ATOM 3640 N N . GLY A 1 460 ? -5.89 -22.818 -18.264 1 80.61 460 GLY A N 1
ATOM 3641 C CA . GLY A 1 460 ? -5.23 -24.012 -17.763 1 80.61 460 GLY A CA 1
ATOM 3642 C C . GLY A 1 460 ? -3.734 -23.836 -17.582 1 80.61 460 GLY A C 1
ATOM 3643 O O . GLY A 1 460 ? -3.156 -24.343 -16.618 1 80.61 460 GLY A O 1
ATOM 3644 N N . LEU A 1 461 ? -3.189 -22.969 -18.496 1 85.79 461 LEU A N 1
ATOM 3645 C CA . LEU A 1 461 ? -1.747 -22.77 -18.406 1 85.79 461 LEU A CA 1
ATOM 3646 C C . LEU A 1 461 ? -1.38 -22.023 -17.128 1 85.79 461 LEU A C 1
ATOM 3648 O O . LEU A 1 461 ? -0.406 -22.371 -16.458 1 85.79 461 LEU A O 1
ATOM 3652 N N . GLY A 1 462 ? -2.226 -21.015 -16.859 1 91.07 462 GLY A N 1
ATOM 3653 C CA . GLY A 1 462 ? -1.975 -20.258 -15.642 1 91.07 462 GLY A CA 1
ATOM 3654 C C . GLY A 1 462 ? -2.232 -21.057 -14.379 1 91.07 462 GLY A C 1
ATOM 3655 O O . GLY A 1 462 ? -1.518 -20.904 -13.386 1 91.07 462 GLY A O 1
ATOM 3656 N N . ARG A 1 463 ? -3.259 -21.829 -14.439 1 92.83 463 ARG A N 1
ATOM 3657 C CA . ARG A 1 463 ? -3.57 -22.656 -13.277 1 92.83 463 ARG A CA 1
ATOM 3658 C C . ARG A 1 463 ? -2.493 -23.712 -13.053 1 92.83 463 ARG A C 1
ATOM 3660 O O . ARG A 1 463 ? -2.14 -24.013 -11.91 1 92.83 463 ARG A O 1
ATOM 3667 N N . LEU A 1 464 ? -2.035 -24.3 -14.128 1 93.56 464 LEU A N 1
ATOM 3668 C CA . LEU A 1 464 ? -0.946 -25.268 -14.042 1 93.56 464 LEU A CA 1
ATOM 3669 C C . LEU A 1 464 ? 0.293 -24.637 -13.416 1 93.56 464 LEU A C 1
ATOM 3671 O O . LEU A 1 464 ? 0.915 -25.227 -12.529 1 93.56 464 LEU A O 1
ATOM 3675 N N . ALA A 1 465 ? 0.63 -23.453 -13.952 1 94.63 465 ALA A N 1
ATOM 3676 C CA . ALA A 1 465 ? 1.789 -22.751 -13.406 1 94.63 465 ALA A CA 1
ATOM 3677 C C . ALA A 1 465 ? 1.626 -22.505 -11.908 1 94.63 465 ALA A C 1
ATOM 3679 O O . ALA A 1 465 ? 2.588 -22.623 -11.145 1 94.63 465 ALA A O 1
ATOM 3680 N N . ALA A 1 466 ? 0.4 -22.153 -11.504 1 94.46 466 ALA A N 1
ATOM 3681 C CA . ALA A 1 466 ? 0.112 -21.94 -10.088 1 94.46 466 ALA A CA 1
ATOM 3682 C C . ALA A 1 466 ? 0.287 -23.231 -9.293 1 94.46 466 ALA A C 1
ATOM 3684 O O . ALA A 1 466 ? 0.81 -23.213 -8.176 1 94.46 466 ALA A O 1
ATOM 3685 N N . CYS A 1 467 ? -0.168 -24.321 -9.816 1 93.98 467 CYS A N 1
ATOM 3686 C CA . CYS A 1 467 ? -0.03 -25.617 -9.16 1 93.98 467 CYS A CA 1
ATOM 3687 C C . CYS A 1 467 ? 1.439 -25.987 -8.989 1 93.98 467 CYS A C 1
ATOM 3689 O O . CYS A 1 467 ? 1.828 -26.539 -7.958 1 93.98 467 CYS A O 1
ATOM 3691 N N . PHE A 1 468 ? 2.258 -25.701 -9.992 1 93.3 468 PHE A N 1
ATOM 3692 C CA . PHE A 1 468 ? 3.685 -25.992 -9.908 1 93.3 468 PHE A CA 1
ATOM 3693 C C . PHE A 1 468 ? 4.33 -25.212 -8.768 1 93.3 468 PHE A C 1
ATOM 3695 O O . PHE A 1 468 ? 5.139 -25.759 -8.015 1 93.3 468 PHE A O 1
ATOM 3702 N N . LEU A 1 469 ? 3.941 -23.964 -8.674 1 93.56 469 LEU A N 1
ATOM 3703 C CA . LEU A 1 469 ? 4.534 -23.14 -7.627 1 93.56 469 LEU A CA 1
ATOM 3704 C C . LEU A 1 469 ? 4.163 -23.667 -6.244 1 93.56 469 LEU A C 1
ATOM 3706 O O . LEU A 1 469 ? 5.009 -23.721 -5.349 1 93.56 469 LEU A O 1
ATOM 3710 N N . ASP A 1 470 ? 2.914 -23.974 -6.118 1 92.1 470 ASP A N 1
ATOM 3711 C CA . ASP A 1 470 ? 2.449 -24.543 -4.857 1 92.1 470 ASP A CA 1
ATOM 3712 C C . ASP A 1 470 ? 3.158 -25.861 -4.554 1 92.1 470 ASP A C 1
ATOM 3714 O O . ASP A 1 470 ? 3.602 -26.089 -3.427 1 92.1 470 ASP A O 1
ATOM 3718 N N . SER A 1 471 ? 3.26 -26.709 -5.523 1 91.44 471 SER A N 1
ATOM 3719 C CA . SER A 1 471 ? 3.854 -28.029 -5.34 1 91.44 471 SER A CA 1
ATOM 3720 C C . SER A 1 471 ? 5.351 -27.928 -5.067 1 91.44 471 SER A C 1
ATOM 3722 O O . SER A 1 471 ? 5.891 -28.681 -4.254 1 91.44 471 SER A O 1
ATOM 3724 N N . MET A 1 472 ? 6.025 -27.024 -5.758 1 91.15 472 MET A N 1
ATOM 3725 C CA . MET A 1 472 ? 7.454 -26.841 -5.516 1 91.15 472 MET A CA 1
ATOM 3726 C C . MET A 1 472 ? 7.711 -26.405 -4.078 1 91.15 472 MET A C 1
ATOM 3728 O O . MET A 1 472 ? 8.65 -26.882 -3.438 1 91.15 472 MET A O 1
ATOM 3732 N N . ALA A 1 473 ? 6.862 -25.482 -3.634 1 90.43 473 ALA A N 1
ATOM 3733 C CA . ALA A 1 473 ? 6.998 -25.033 -2.25 1 90.43 473 ALA A CA 1
ATOM 3734 C C . ALA A 1 473 ? 6.759 -26.183 -1.275 1 90.43 473 ALA A C 1
ATOM 3736 O O . ALA A 1 473 ? 7.48 -26.325 -0.285 1 90.43 473 ALA A O 1
ATOM 3737 N N . THR A 1 474 ? 5.759 -27 -1.568 1 88.58 474 THR A N 1
ATOM 3738 C CA . THR A 1 474 ? 5.392 -28.112 -0.698 1 88.58 474 THR A CA 1
ATOM 3739 C C . THR A 1 474 ? 6.473 -29.189 -0.713 1 88.58 474 THR A C 1
ATOM 3741 O O . THR A 1 474 ? 6.733 -29.829 0.308 1 88.58 474 THR A O 1
ATOM 3744 N N . LEU A 1 475 ? 7.183 -29.369 -1.843 1 84.41 475 LEU A N 1
ATOM 3745 C CA . LEU A 1 475 ? 8.232 -30.374 -1.978 1 84.41 475 LEU A CA 1
ATOM 3746 C C . LEU A 1 475 ? 9.567 -29.837 -1.474 1 84.41 475 LEU A C 1
ATOM 3748 O O . LEU A 1 475 ? 10.571 -30.554 -1.477 1 84.41 475 LEU A O 1
ATOM 3752 N N . GLY A 1 476 ? 9.542 -28.543 -1.132 1 76.93 476 GLY A N 1
ATOM 3753 C CA . GLY A 1 476 ? 10.733 -27.938 -0.556 1 76.93 476 GLY A CA 1
ATOM 3754 C C . GLY A 1 476 ? 11.755 -27.523 -1.598 1 76.93 476 GLY A C 1
ATOM 3755 O O . GLY A 1 476 ? 12.952 -27.461 -1.311 1 76.93 476 GLY A O 1
ATOM 3756 N N . LEU A 1 477 ? 11.376 -27.34 -2.806 1 82.58 477 LEU A N 1
ATOM 3757 C CA . LEU A 1 477 ? 12.267 -26.89 -3.87 1 82.58 477 LEU A CA 1
ATOM 3758 C C . LEU A 1 477 ? 12.36 -25.368 -3.893 1 82.58 477 LEU A C 1
ATOM 3760 O O . LEU A 1 477 ? 11.339 -24.678 -3.83 1 82.58 477 LEU A O 1
ATOM 3764 N N . ALA A 1 478 ? 13.497 -24.844 -3.854 1 80.37 478 ALA A N 1
ATOM 3765 C CA . ALA A 1 478 ? 13.688 -23.399 -3.951 1 80.37 478 ALA A CA 1
ATOM 3766 C C . ALA A 1 478 ? 13.379 -22.898 -5.359 1 80.37 478 ALA A C 1
ATOM 3768 O O . ALA A 1 478 ? 14.075 -23.247 -6.315 1 80.37 478 ALA A O 1
ATOM 3769 N N . ALA A 1 479 ? 12.366 -22.192 -5.445 1 88.96 479 ALA A N 1
ATOM 3770 C CA . ALA A 1 479 ? 11.94 -21.79 -6.783 1 88.96 479 ALA A CA 1
ATOM 3771 C C . ALA A 1 479 ? 11.363 -20.377 -6.773 1 88.96 479 ALA A C 1
ATOM 3773 O O . ALA A 1 479 ? 10.914 -19.89 -5.733 1 88.96 479 ALA A O 1
ATOM 3774 N N . TYR A 1 480 ? 11.535 -19.682 -7.913 1 92.38 480 TYR A N 1
ATOM 3775 C CA . TYR A 1 480 ? 10.869 -18.416 -8.201 1 92.38 480 TYR A CA 1
ATOM 3776 C C . TYR A 1 480 ? 9.918 -18.557 -9.384 1 92.38 480 TYR A C 1
ATOM 3778 O O . TYR A 1 480 ? 10.229 -19.245 -10.359 1 92.38 480 TYR A O 1
ATOM 3786 N N . GLY A 1 481 ? 8.746 -18.079 -9.161 1 95.93 481 GLY A N 1
ATOM 3787 C CA . GLY A 1 481 ? 7.895 -17.851 -10.318 1 95.93 481 GLY A CA 1
ATOM 3788 C C . GLY A 1 481 ? 7.916 -16.413 -10.801 1 95.93 481 GLY A C 1
ATOM 3789 O O . GLY A 1 481 ? 7.801 -15.482 -10.001 1 95.93 481 GLY A O 1
ATOM 3790 N N . TYR A 1 482 ? 8.221 -16.219 -12.115 1 97.31 482 TYR A N 1
ATOM 3791 C CA . TYR A 1 482 ? 8.299 -14.869 -12.663 1 97.31 482 TYR A CA 1
ATOM 3792 C C . TYR A 1 482 ? 7.184 -14.625 -13.673 1 97.31 482 TYR A C 1
ATOM 3794 O O . TYR A 1 482 ? 6.908 -15.478 -14.52 1 97.31 482 TYR A O 1
ATOM 3802 N N . GLY A 1 483 ? 6.523 -13.563 -13.522 1 96.48 483 GLY A N 1
ATOM 3803 C CA . GLY A 1 483 ? 5.485 -13.143 -14.45 1 96.48 483 GLY A CA 1
ATOM 3804 C C . GLY A 1 483 ? 5.259 -11.643 -14.454 1 96.48 483 GLY A C 1
ATOM 3805 O O . GLY A 1 483 ? 6.166 -10.872 -14.134 1 96.48 483 GLY A O 1
ATOM 3806 N N . ILE A 1 484 ? 4.161 -11.184 -14.987 1 96.94 484 ILE A N 1
ATOM 3807 C CA . ILE A 1 484 ? 3.807 -9.77 -15.052 1 96.94 484 ILE A CA 1
ATOM 3808 C C . ILE A 1 484 ? 2.619 -9.493 -14.134 1 96.94 484 ILE A C 1
ATOM 3810 O O . ILE A 1 484 ? 1.699 -10.309 -14.034 1 96.94 484 ILE A O 1
ATOM 3814 N N . ARG A 1 485 ? 2.716 -8.43 -13.422 1 96.81 485 ARG A N 1
ATOM 3815 C CA . ARG A 1 485 ? 1.632 -7.998 -12.546 1 96.81 485 ARG A CA 1
ATOM 3816 C C . ARG A 1 485 ? 0.539 -7.288 -13.337 1 96.81 485 ARG A C 1
ATOM 3818 O O . ARG A 1 485 ? 0.411 -6.063 -13.268 1 96.81 485 ARG A O 1
ATOM 3825 N N . TYR A 1 486 ? -0.33 -8.015 -13.967 1 95.79 486 TYR A N 1
ATOM 3826 C CA . TYR A 1 486 ? -1.393 -7.419 -14.768 1 95.79 486 TYR A CA 1
ATOM 3827 C C . TYR A 1 486 ? -2.382 -6.664 -13.887 1 95.79 486 TYR A C 1
ATOM 3829 O O . TYR A 1 486 ? -2.971 -7.241 -12.969 1 95.79 486 TYR A O 1
ATOM 3837 N N . GLU A 1 487 ? -2.625 -5.506 -14.221 1 92.23 487 GLU A N 1
ATOM 3838 C CA . GLU A 1 487 ? -3.498 -4.668 -13.404 1 92.23 487 GLU A CA 1
ATOM 3839 C C . GLU A 1 487 ? -4.964 -5.037 -13.605 1 92.23 487 GLU A C 1
ATOM 3841 O O . GLU A 1 487 ? -5.769 -4.933 -12.676 1 92.23 487 GLU A O 1
ATOM 3846 N N . TYR A 1 488 ? -5.303 -5.429 -14.865 1 91.31 488 TYR A N 1
ATOM 3847 C CA . TYR A 1 488 ? -6.708 -5.682 -15.163 1 91.31 488 TYR A CA 1
ATOM 3848 C C . TYR A 1 488 ? -6.909 -7.101 -15.681 1 91.31 488 TYR A C 1
ATOM 3850 O O . TYR A 1 488 ? -7.918 -7.396 -16.325 1 91.31 488 TYR A O 1
ATOM 3858 N N . GLY A 1 489 ? -5.882 -7.948 -15.39 1 88.63 489 GLY A N 1
ATOM 3859 C CA . GLY A 1 489 ? -6.022 -9.328 -15.824 1 88.63 489 GLY A CA 1
ATOM 3860 C C . GLY A 1 489 ? -6.407 -9.458 -17.286 1 88.63 489 GLY A C 1
ATOM 3861 O O . GLY A 1 489 ? -5.949 -8.68 -18.125 1 88.63 489 GLY A O 1
ATOM 3862 N N . ILE A 1 490 ? -7.135 -10.485 -17.661 1 86.62 490 ILE A N 1
ATOM 3863 C CA . ILE A 1 490 ? -7.647 -10.638 -19.018 1 86.62 490 ILE A CA 1
ATOM 3864 C C . ILE A 1 490 ? -8.97 -9.888 -19.158 1 86.62 490 ILE A C 1
ATOM 3866 O O . ILE A 1 490 ? -9.07 -8.931 -19.93 1 86.62 490 ILE A O 1
ATOM 3870 N N . PHE A 1 491 ? -10.029 -10.299 -18.452 1 89.87 491 PHE A N 1
ATOM 3871 C CA . PHE A 1 491 ? -11.276 -9.549 -18.37 1 89.87 491 PHE A CA 1
ATOM 3872 C C . PHE A 1 491 ? -12.255 -10.228 -17.419 1 89.87 491 PHE A C 1
ATOM 3874 O O . PHE A 1 491 ? -12.071 -11.393 -17.059 1 89.87 491 PHE A O 1
ATOM 3881 N N . ASN A 1 492 ? -13.147 -9.493 -16.927 1 91.09 492 ASN A N 1
ATOM 3882 C CA . ASN A 1 492 ? -14.321 -9.985 -16.214 1 91.09 492 ASN A CA 1
ATOM 3883 C C . ASN A 1 492 ? -15.482 -10.257 -17.167 1 91.09 492 ASN A C 1
ATOM 3885 O O . ASN A 1 492 ? -15.959 -9.346 -17.846 1 91.09 492 ASN A O 1
ATOM 3889 N N . GLN A 1 493 ? -15.881 -11.528 -17.226 1 94.14 493 GLN A N 1
ATOM 3890 C CA . GLN A 1 493 ? -16.94 -11.928 -18.147 1 94.14 493 GLN A CA 1
ATOM 3891 C C . GLN A 1 493 ? -18.318 -11.615 -17.57 1 94.14 493 GLN A C 1
ATOM 3893 O O . GLN A 1 493 ? -18.619 -11.984 -16.433 1 94.14 493 GLN A O 1
ATOM 3898 N N . LYS A 1 494 ? -19.072 -10.904 -18.351 1 93.18 494 LYS A N 1
ATOM 3899 C CA . LYS A 1 494 ? -20.482 -10.675 -18.047 1 93.18 494 LYS A CA 1
ATOM 3900 C C . LYS A 1 494 ? -21.376 -11.178 -19.176 1 93.18 494 LYS A C 1
ATOM 3902 O O . LYS A 1 494 ? -21.01 -11.094 -20.35 1 93.18 494 LYS A O 1
ATOM 3907 N N . ILE A 1 495 ? -22.473 -11.864 -18.792 1 95.19 495 ILE A N 1
ATOM 3908 C CA . ILE A 1 495 ? -23.443 -12.304 -19.789 1 95.19 495 ILE A CA 1
ATOM 3909 C C . ILE A 1 495 ? -24.624 -11.338 -19.821 1 95.19 495 ILE A C 1
ATOM 3911 O O . ILE A 1 495 ? -25.362 -11.217 -18.84 1 95.19 495 ILE A O 1
ATOM 3915 N N . ARG A 1 496 ? -24.688 -10.505 -20.864 1 93.43 496 ARG A N 1
ATOM 3916 C CA . ARG A 1 496 ? -25.798 -9.579 -21.059 1 93.43 496 ARG A CA 1
ATOM 3917 C C . ARG A 1 496 ? -26.629 -9.969 -22.277 1 93.43 496 ARG A C 1
ATOM 3919 O O . ARG A 1 496 ? -26.103 -10.074 -23.387 1 93.43 496 ARG A O 1
ATOM 3926 N N . GLU A 1 497 ? -27.802 -10.218 -22.135 1 92.79 497 GLU A N 1
ATOM 3927 C CA . GLU A 1 497 ? -28.697 -10.686 -23.189 1 92.79 497 GLU A CA 1
ATOM 3928 C C . GLU A 1 497 ? -28.148 -11.94 -23.864 1 92.79 497 GLU A C 1
ATOM 3930 O O . GLU A 1 497 ? -28.214 -12.073 -25.087 1 92.79 497 GLU A O 1
ATOM 3935 N N . GLY A 1 498 ? -27.458 -12.756 -23.098 1 93.96 498 GLY A N 1
ATOM 3936 C CA . GLY A 1 498 ? -26.954 -14.039 -23.561 1 93.96 498 GLY A CA 1
ATOM 3937 C C . GLY A 1 498 ? -25.577 -13.947 -24.191 1 93.96 498 GLY A C 1
ATOM 3938 O O . GLY A 1 498 ? -24.959 -14.969 -24.497 1 93.96 498 GLY A O 1
ATOM 3939 N N . TRP A 1 499 ? -25.141 -12.713 -24.365 1 95.17 499 TRP A N 1
ATOM 3940 C CA . TRP A 1 499 ? -23.838 -12.522 -24.993 1 95.17 499 TRP A CA 1
ATOM 3941 C C . TRP A 1 499 ? -22.753 -12.31 -23.942 1 95.17 499 TRP A C 1
ATOM 3943 O O . TRP A 1 499 ? -22.99 -11.663 -22.919 1 95.17 499 TRP A O 1
ATOM 3953 N N . GLN A 1 500 ? -21.567 -12.8 -24.277 1 95.04 500 GLN A N 1
ATOM 3954 C CA . GLN A 1 500 ? -20.41 -12.46 -23.456 1 95.04 500 GLN A CA 1
ATOM 3955 C C . GLN A 1 500 ? -19.97 -11.019 -23.695 1 95.04 500 GLN A C 1
ATOM 3957 O O . GLN A 1 500 ? -19.745 -10.614 -24.837 1 95.04 500 GLN A O 1
ATOM 3962 N N . ILE A 1 501 ? -19.993 -10.215 -22.615 1 92.41 501 ILE A N 1
ATOM 3963 C CA . ILE A 1 501 ? -19.429 -8.87 -22.611 1 92.41 501 ILE A CA 1
ATOM 3964 C C . ILE A 1 501 ? -18.206 -8.825 -21.698 1 92.41 501 ILE A C 1
ATOM 3966 O O . ILE A 1 501 ? -18.227 -9.374 -20.594 1 92.41 501 ILE A O 1
ATOM 3970 N N . GLU A 1 502 ? -17.048 -8.214 -22.191 1 91.18 502 GLU A N 1
ATOM 3971 C CA . GLU A 1 502 ? -15.797 -8.189 -21.44 1 91.18 502 GLU A CA 1
ATOM 3972 C C . GLU A 1 502 ? -15.62 -6.863 -20.706 1 91.18 502 GLU A C 1
ATOM 3974 O O . GLU A 1 502 ? -15.738 -5.793 -21.309 1 91.18 502 GLU A O 1
ATOM 3979 N N . GLU A 1 503 ? -15.438 -7.01 -19.434 1 90.22 503 GLU A N 1
ATOM 3980 C CA . GLU A 1 503 ? -15.135 -5.844 -18.609 1 90.22 503 GLU A CA 1
ATOM 3981 C C . GLU A 1 503 ? -13.768 -5.978 -17.945 1 90.22 503 GLU A C 1
ATOM 3983 O O . GLU A 1 503 ? -13.25 -7.087 -17.798 1 90.22 503 GLU A O 1
ATOM 3988 N N . ALA A 1 504 ? -13.205 -4.823 -17.581 1 89.02 504 ALA A N 1
ATOM 3989 C CA . ALA A 1 504 ? -11.903 -4.851 -16.919 1 89.02 504 ALA A CA 1
ATOM 3990 C C . ALA A 1 504 ? -11.981 -5.591 -15.587 1 89.02 504 ALA A C 1
ATOM 3992 O O . ALA A 1 504 ? -12.95 -5.437 -14.84 1 89.02 504 ALA A O 1
ATOM 3993 N N . ASP A 1 505 ? -11.086 -6.467 -15.342 1 90.16 505 ASP A N 1
ATOM 3994 C CA . ASP A 1 505 ? -10.962 -7.174 -14.071 1 90.16 505 ASP A CA 1
ATOM 3995 C C . ASP A 1 505 ? -10.19 -6.34 -13.051 1 90.16 505 ASP A C 1
ATOM 3997 O O . ASP A 1 505 ? -8.96 -6.41 -12.988 1 90.16 505 ASP A O 1
ATOM 4001 N N . ASP A 1 506 ? -10.814 -5.625 -12.244 1 85.74 506 ASP A N 1
ATOM 4002 C CA . ASP A 1 506 ? -10.189 -4.697 -11.307 1 85.74 506 ASP A CA 1
ATOM 4003 C C . ASP A 1 506 ? -9.927 -5.369 -9.961 1 85.74 506 ASP A C 1
ATOM 4005 O O . ASP A 1 506 ? -10.364 -4.876 -8.919 1 85.74 506 ASP A O 1
ATOM 4009 N N . TRP A 1 507 ? -9.139 -6.429 -9.988 1 89.69 507 TRP A N 1
ATOM 4010 C CA . TRP A 1 507 ? -8.895 -7.227 -8.791 1 89.69 507 TRP A CA 1
ATOM 4011 C C . TRP A 1 507 ? -8.043 -6.456 -7.787 1 89.69 507 TRP A C 1
ATOM 4013 O O . TRP A 1 507 ? -8.018 -6.79 -6.6 1 89.69 507 TRP A O 1
ATOM 4023 N N . LEU A 1 508 ? -7.395 -5.343 -8.152 1 86.73 508 LEU A N 1
ATOM 4024 C CA . LEU A 1 508 ? -6.535 -4.545 -7.285 1 86.73 508 LEU A CA 1
ATOM 4025 C C . LEU A 1 508 ? -7.293 -3.35 -6.717 1 86.73 508 LEU A C 1
ATOM 4027 O O . LEU A 1 508 ? -6.698 -2.477 -6.081 1 86.73 508 LEU A O 1
ATOM 4031 N N . ARG A 1 509 ? -8.538 -3.273 -6.931 1 75.99 509 ARG A N 1
ATOM 4032 C CA . ARG A 1 509 ? -9.356 -2.131 -6.536 1 75.99 509 ARG A CA 1
ATOM 4033 C C . ARG A 1 509 ? -9.137 -1.782 -5.068 1 75.99 509 ARG A C 1
ATOM 4035 O O . ARG A 1 509 ? -9.081 -0.604 -4.706 1 75.99 509 ARG A O 1
ATOM 4042 N N . HIS A 1 510 ? -9.002 -2.792 -4.237 1 72.43 510 HIS A N 1
ATOM 4043 C CA . HIS A 1 510 ? -8.853 -2.557 -2.805 1 72.43 510 HIS A CA 1
ATOM 4044 C C . HIS A 1 510 ? -7.429 -2.85 -2.344 1 72.43 510 HIS A C 1
ATOM 4046 O O . HIS A 1 510 ? -7.182 -3.022 -1.148 1 72.43 510 HIS A O 1
ATOM 4052 N N . GLY A 1 511 ? -6.543 -2.925 -3.345 1 74.22 511 GLY A N 1
ATOM 4053 C CA . GLY A 1 511 ? -5.185 -3.308 -2.99 1 74.22 511 GLY A CA 1
ATOM 4054 C C . GLY A 1 511 ? -5.023 -4.8 -2.775 1 74.22 511 GLY A C 1
ATOM 4055 O O . GLY A 1 511 ? -6.009 -5.538 -2.736 1 74.22 511 GLY A O 1
ATOM 4056 N N . ASN A 1 512 ? -3.834 -5.271 -2.819 1 86.23 512 ASN A N 1
ATOM 4057 C CA . ASN A 1 512 ? -3.478 -6.658 -2.537 1 86.23 512 ASN A CA 1
ATOM 4058 C C . ASN A 1 512 ? -2.542 -6.763 -1.337 1 86.23 512 ASN A C 1
ATOM 4060 O O . ASN A 1 512 ? -1.361 -6.425 -1.434 1 86.23 512 ASN A O 1
ATOM 4064 N N . PRO A 1 513 ? -3.073 -7.172 -0.209 1 80.21 513 PRO A N 1
ATOM 4065 C CA . PRO A 1 513 ? -2.257 -7.215 1.006 1 80.21 513 PRO A CA 1
ATOM 4066 C C . PRO A 1 513 ? -1.191 -8.308 0.963 1 80.21 513 PRO A C 1
ATOM 4068 O O . PRO A 1 513 ? -0.273 -8.313 1.787 1 80.21 513 PRO A O 1
ATOM 4071 N N . TRP A 1 514 ? -1.27 -9.152 -0.03 1 88.91 514 TRP A N 1
ATOM 4072 C CA . TRP A 1 514 ? -0.391 -10.317 -0.044 1 88.91 514 TRP A CA 1
ATOM 4073 C C . TRP A 1 514 ? 0.877 -10.032 -0.844 1 88.91 514 TRP A C 1
ATOM 4075 O O . TRP A 1 514 ? 1.759 -10.888 -0.947 1 88.91 514 TRP A O 1
ATOM 4085 N N . GLU A 1 515 ? 0.993 -8.921 -1.408 1 89.99 515 GLU A N 1
ATOM 4086 C CA . GLU A 1 515 ? 2.175 -8.601 -2.203 1 89.99 515 GLU A CA 1
ATOM 4087 C C . GLU A 1 515 ? 2.97 -7.46 -1.574 1 89.99 515 GLU A C 1
ATOM 4089 O O . GLU A 1 515 ? 2.427 -6.672 -0.798 1 89.99 515 GLU A O 1
ATOM 4094 N N . LYS A 1 516 ? 4.25 -7.444 -1.766 1 83.55 516 LYS A N 1
ATOM 4095 C CA . LYS A 1 516 ? 5.147 -6.382 -1.318 1 83.55 516 LYS A CA 1
ATOM 4096 C C . LYS A 1 516 ? 5.952 -5.814 -2.484 1 83.55 516 LYS A C 1
ATOM 4098 O O . LYS A 1 516 ? 6.607 -6.56 -3.214 1 83.55 516 LYS A O 1
ATOM 4103 N N . ALA A 1 517 ? 5.797 -4.549 -2.733 1 85.71 517 ALA A N 1
ATOM 4104 C CA . ALA A 1 517 ? 6.603 -3.889 -3.756 1 85.71 517 ALA A CA 1
ATOM 4105 C C . ALA A 1 517 ? 8.061 -3.778 -3.318 1 85.71 517 ALA A C 1
ATOM 4107 O O . ALA A 1 517 ? 8.346 -3.518 -2.147 1 85.71 517 ALA A O 1
ATOM 4108 N N . ARG A 1 518 ? 8.946 -4.01 -4.267 1 81.87 518 ARG A N 1
ATOM 4109 C CA . ARG A 1 518 ? 10.379 -3.928 -4.004 1 81.87 518 ARG A CA 1
ATOM 4110 C C . ARG A 1 518 ? 11.043 -2.894 -4.907 1 81.87 518 ARG A C 1
ATOM 4112 O O . ARG A 1 518 ? 11.779 -3.249 -5.831 1 81.87 518 ARG A O 1
ATOM 4119 N N . PRO A 1 519 ? 10.812 -1.644 -4.637 1 78.42 519 PRO A N 1
ATOM 4120 C CA . PRO A 1 519 ? 11.389 -0.616 -5.506 1 78.42 519 PRO A CA 1
ATOM 4121 C C . PRO A 1 519 ? 12.916 -0.642 -5.518 1 78.42 519 PRO A C 1
ATOM 4123 O O . PRO A 1 519 ? 13.537 -0.187 -6.482 1 78.42 519 PRO A O 1
ATOM 4126 N N . GLU A 1 520 ? 13.573 -1.162 -4.435 1 73.35 520 GLU A N 1
ATOM 4127 C CA . GLU A 1 520 ? 15.029 -1.244 -4.36 1 73.35 520 GLU A CA 1
ATOM 4128 C C . GLU A 1 520 ? 15.585 -2.176 -5.432 1 73.35 520 GLU A C 1
ATOM 4130 O O . GLU A 1 520 ? 16.769 -2.106 -5.769 1 73.35 520 GLU A O 1
ATOM 4135 N N . PHE A 1 521 ? 14.718 -2.998 -6.034 1 83.74 521 PHE A N 1
ATOM 4136 C CA . PHE A 1 521 ? 15.163 -3.942 -7.052 1 83.74 521 PHE A CA 1
ATOM 4137 C C . PHE A 1 521 ? 14.594 -3.575 -8.417 1 83.74 521 PHE A C 1
ATOM 4139 O O . PHE A 1 521 ? 14.457 -4.434 -9.291 1 83.74 521 PHE A O 1
ATOM 4146 N N . MET A 1 522 ? 14.191 -2.334 -8.549 1 89.48 522 MET A N 1
ATOM 4147 C CA . MET A 1 522 ? 13.678 -1.864 -9.833 1 89.48 522 MET A CA 1
ATOM 4148 C C . MET A 1 522 ? 14.752 -1.95 -10.912 1 89.48 522 MET A C 1
ATOM 4150 O O . MET A 1 522 ? 15.915 -1.629 -10.663 1 89.48 522 MET A O 1
ATOM 4154 N N . LEU A 1 523 ? 14.44 -2.427 -12.142 1 93.16 523 LEU A N 1
ATOM 4155 C CA . LEU A 1 523 ? 15.405 -2.678 -13.207 1 93.16 523 LEU A CA 1
ATOM 4156 C C . LEU A 1 523 ? 14.983 -1.983 -14.498 1 93.16 523 LEU A C 1
ATOM 4158 O O . LEU A 1 523 ? 13.795 -1.935 -14.822 1 93.16 523 LEU A O 1
ATOM 4162 N N . PRO A 1 524 ? 15.876 -1.463 -15.254 1 94.79 524 PRO A N 1
ATOM 4163 C CA . PRO A 1 524 ? 15.565 -0.848 -16.547 1 94.79 524 PRO A CA 1
ATOM 4164 C C . PRO A 1 524 ? 15.482 -1.867 -17.68 1 94.79 524 PRO A C 1
ATOM 4166 O O . PRO A 1 524 ? 16.272 -2.814 -17.724 1 94.79 524 PRO A O 1
ATOM 4169 N N . VAL A 1 525 ? 14.528 -1.799 -18.477 1 97.55 525 VAL A N 1
ATOM 4170 C CA . VAL A 1 525 ? 14.369 -2.592 -19.692 1 97.55 525 VAL A CA 1
ATOM 4171 C C . VAL A 1 525 ? 14.375 -1.675 -20.913 1 97.55 525 VAL A C 1
ATOM 4173 O O . VAL A 1 525 ? 13.641 -0.685 -20.957 1 97.55 525 VAL A O 1
ATOM 4176 N N . HIS A 1 526 ? 15.147 -2.004 -21.916 1 96.59 526 HIS A N 1
ATOM 4177 C CA . HIS A 1 526 ? 15.362 -1.134 -23.067 1 96.59 526 HIS A CA 1
ATOM 4178 C C . HIS A 1 526 ? 14.574 -1.619 -24.279 1 96.59 526 HIS A C 1
ATOM 4180 O O . HIS A 1 526 ? 14.443 -2.825 -24.497 1 96.59 526 HIS A O 1
ATOM 4186 N N . PHE A 1 527 ? 14.016 -0.762 -25.031 1 97.01 527 PHE A N 1
ATOM 4187 C CA . PHE A 1 527 ? 13.323 -1.042 -26.283 1 97.01 527 PHE A CA 1
ATOM 4188 C C . PHE A 1 527 ? 13.806 -0.112 -27.39 1 97.01 527 PHE A C 1
ATOM 4190 O O . PHE A 1 527 ? 14.35 0.96 -27.114 1 97.01 527 PHE A O 1
ATOM 4197 N N . TYR A 1 528 ? 13.617 -0.531 -28.589 1 96.62 528 TYR A N 1
ATOM 4198 C CA . TYR A 1 528 ? 13.909 0.286 -29.762 1 96.62 528 TYR A CA 1
ATOM 4199 C C . TYR A 1 528 ? 15.386 0.657 -29.815 1 96.62 528 TYR A C 1
ATOM 4201 O O . TYR A 1 528 ? 16.241 -0.107 -29.361 1 96.62 528 TYR A O 1
ATOM 4209 N N . GLY A 1 529 ? 15.708 1.621 -30.475 1 95.02 529 GLY A N 1
ATOM 4210 C CA . GLY A 1 529 ? 17.083 2.082 -30.586 1 95.02 529 GLY A CA 1
ATOM 4211 C C . GLY A 1 529 ? 17.824 1.47 -31.761 1 95.02 529 GLY A C 1
ATOM 4212 O O . GLY A 1 529 ? 17.203 1.017 -32.725 1 95.02 529 GLY A O 1
ATOM 4213 N N . LYS A 1 530 ? 19.147 1.679 -31.683 1 95.32 530 LYS A N 1
ATOM 4214 C CA . LYS A 1 530 ? 20.005 1.188 -32.758 1 95.32 530 LYS A CA 1
ATOM 4215 C C . LYS A 1 530 ? 21.254 0.512 -32.199 1 95.32 530 LYS A C 1
ATOM 4217 O O . LYS A 1 530 ? 21.606 0.712 -31.034 1 95.32 530 LYS A O 1
ATOM 4222 N N . VAL A 1 531 ? 21.809 -0.404 -33.006 1 95.93 531 VAL A N 1
ATOM 4223 C CA . VAL A 1 531 ? 23.004 -1.125 -32.58 1 95.93 531 VAL A CA 1
ATOM 4224 C C . VAL A 1 531 ? 24.232 -0.548 -33.28 1 95.93 531 VAL A C 1
ATOM 4226 O O . VAL A 1 531 ? 24.252 -0.418 -34.506 1 95.93 531 VAL A O 1
ATOM 4229 N N . GLU A 1 532 ? 25.206 -0.098 -32.442 1 94.21 532 GLU A N 1
ATOM 4230 C CA . GLU A 1 532 ? 26.487 0.37 -32.965 1 94.21 532 GLU A CA 1
ATOM 4231 C C . GLU A 1 532 ? 27.589 -0.659 -32.726 1 94.21 532 GLU A C 1
ATOM 4233 O O . GLU A 1 532 ? 27.722 -1.189 -31.622 1 94.21 532 GLU A O 1
ATOM 4238 N N . HIS A 1 533 ? 28.285 -1.02 -33.81 1 91.92 533 HIS A N 1
ATOM 4239 C CA . HIS A 1 533 ? 29.387 -1.97 -33.704 1 91.92 533 HIS A CA 1
ATOM 4240 C C . HIS A 1 533 ? 30.718 -1.251 -33.512 1 91.92 533 HIS A C 1
ATOM 4242 O O . HIS A 1 533 ? 31.133 -0.465 -34.366 1 91.92 533 HIS A O 1
ATOM 4248 N N . THR A 1 534 ? 31.277 -1.442 -32.356 1 87.31 534 THR A N 1
ATOM 4249 C CA . THR A 1 534 ? 32.581 -0.873 -32.034 1 87.31 534 THR A CA 1
ATOM 4250 C C . THR A 1 534 ? 33.629 -1.972 -31.886 1 87.31 534 THR A C 1
ATOM 4252 O O . THR A 1 534 ? 33.305 -3.16 -31.955 1 87.31 534 THR A O 1
ATOM 4255 N N . GLU A 1 535 ? 34.93 -1.568 -31.691 1 80.92 535 GLU A N 1
ATOM 4256 C CA . GLU A 1 535 ? 36.008 -2.529 -31.479 1 80.92 535 GLU A CA 1
ATOM 4257 C C . GLU A 1 535 ? 35.797 -3.321 -30.192 1 80.92 535 GLU A C 1
ATOM 4259 O O . GLU A 1 535 ? 36.194 -4.484 -30.1 1 80.92 535 GLU A O 1
ATOM 4264 N N . ALA A 1 536 ? 35.125 -2.746 -29.34 1 81.04 536 ALA A N 1
ATOM 4265 C CA . ALA A 1 536 ? 34.907 -3.383 -28.044 1 81.04 536 ALA A CA 1
ATOM 4266 C C . ALA A 1 536 ? 33.664 -4.269 -28.07 1 81.04 536 ALA A C 1
ATOM 4268 O O . ALA A 1 536 ? 33.383 -4.983 -27.105 1 81.04 536 ALA A O 1
ATOM 4269 N N . GLY A 1 537 ? 32.98 -4.234 -29.225 1 86.44 537 GLY A N 1
ATOM 4270 C CA . GLY A 1 537 ? 31.777 -5.043 -29.332 1 86.44 537 GLY A CA 1
ATOM 4271 C C . GLY A 1 537 ? 30.563 -4.252 -29.78 1 86.44 537 GLY A C 1
ATOM 4272 O O . GLY A 1 537 ? 30.676 -3.072 -30.122 1 86.44 537 GLY A O 1
ATOM 4273 N N . ALA A 1 538 ? 29.362 -4.839 -29.795 1 92.77 538 ALA A N 1
ATOM 4274 C CA . ALA A 1 538 ? 28.107 -4.211 -30.201 1 92.77 538 ALA A CA 1
ATOM 4275 C C . ALA A 1 538 ? 27.468 -3.458 -29.037 1 92.77 538 ALA A C 1
ATOM 4277 O O . ALA A 1 538 ? 27.473 -3.939 -27.902 1 92.77 538 ALA A O 1
ATOM 4278 N N . LYS A 1 539 ? 27.064 -2.163 -29.281 1 92.26 539 LYS A N 1
ATOM 4279 C CA . LYS A 1 539 ? 26.405 -1.343 -28.268 1 92.26 539 LYS A CA 1
ATOM 4280 C C . LYS A 1 539 ? 24.99 -0.968 -28.699 1 92.26 539 LYS A C 1
ATOM 4282 O O . LYS A 1 539 ? 24.785 -0.472 -29.809 1 92.26 539 LYS A O 1
ATOM 4287 N N . TRP A 1 540 ? 23.999 -1.289 -27.917 1 94.72 540 TRP A N 1
ATOM 4288 C CA . TRP A 1 540 ? 22.599 -0.925 -28.112 1 94.72 540 TRP A CA 1
ATOM 4289 C C . TRP A 1 540 ? 22.303 0.443 -27.508 1 94.72 540 TRP A C 1
ATOM 4291 O O . TRP A 1 540 ? 22.306 0.603 -26.285 1 94.72 540 TRP A O 1
ATOM 4301 N N . ILE A 1 541 ? 22.106 1.607 -28.395 1 92.7 541 ILE A N 1
ATOM 4302 C CA . ILE A 1 541 ? 22.055 2.981 -27.91 1 92.7 541 ILE A CA 1
ATOM 4303 C C . ILE A 1 541 ? 20.736 3.628 -28.326 1 92.7 541 ILE A C 1
ATOM 4305 O O . ILE A 1 541 ? 20.018 3.096 -29.177 1 92.7 541 ILE A O 1
ATOM 4309 N N . ASN A 1 542 ? 20.312 4.838 -27.86 1 90.58 542 ASN A N 1
ATOM 4310 C CA . ASN A 1 542 ? 19.113 5.621 -28.141 1 90.58 542 ASN A CA 1
ATOM 4311 C C . ASN A 1 542 ? 17.845 4.801 -27.92 1 90.58 542 ASN A C 1
ATOM 4313 O O . ASN A 1 542 ? 16.947 4.8 -28.764 1 90.58 542 ASN A O 1
ATOM 4317 N N . THR A 1 543 ? 17.911 4.049 -26.72 1 94.89 543 THR A N 1
ATOM 4318 C CA . THR A 1 543 ? 16.804 3.145 -26.432 1 94.89 543 THR A CA 1
ATOM 4319 C C . THR A 1 543 ? 15.757 3.832 -25.56 1 94.89 543 THR A C 1
ATOM 4321 O O . THR A 1 543 ? 16.041 4.849 -24.925 1 94.89 543 THR A O 1
ATOM 4324 N N . GLN A 1 544 ? 14.548 3.446 -25.596 1 93.41 544 GLN A N 1
ATOM 4325 C CA . GLN A 1 544 ? 13.501 3.804 -24.644 1 93.41 544 GLN A CA 1
ATOM 4326 C C . GLN A 1 544 ? 13.558 2.916 -23.404 1 93.41 544 GLN A C 1
ATOM 4328 O O . GLN A 1 544 ? 13.563 1.688 -23.513 1 93.41 544 GLN A O 1
ATOM 4333 N N . VAL A 1 545 ? 13.603 3.577 -22.277 1 94.31 545 VAL A N 1
ATOM 4334 C CA . VAL A 1 545 ? 13.794 2.821 -21.044 1 94.31 545 VAL A CA 1
ATOM 4335 C C . VAL A 1 545 ? 12.464 2.691 -20.305 1 94.31 545 VAL A C 1
ATOM 4337 O O . VAL A 1 545 ? 11.739 3.676 -20.142 1 94.31 545 VAL A O 1
ATOM 4340 N N . VAL A 1 546 ? 12.088 1.502 -19.97 1 95.94 546 VAL A N 1
ATOM 4341 C CA . VAL A 1 546 ? 10.966 1.189 -19.09 1 95.94 546 VAL A CA 1
ATOM 4342 C C . VAL A 1 546 ? 11.48 0.528 -17.813 1 95.94 546 VAL A C 1
ATOM 4344 O O . VAL A 1 546 ? 12.36 -0.335 -17.863 1 95.94 546 VAL A O 1
ATOM 4347 N N . LEU A 1 547 ? 11.02 0.977 -16.688 1 94.61 547 LEU A N 1
ATOM 4348 C CA . LEU A 1 547 ? 11.458 0.4 -15.422 1 94.61 547 LEU A CA 1
ATOM 4349 C C . LEU A 1 547 ? 10.55 -0.752 -15.007 1 94.61 547 LEU A C 1
ATOM 4351 O O . LEU A 1 547 ? 9.33 -0.679 -15.173 1 94.61 547 LEU A O 1
ATOM 4355 N N . ALA A 1 548 ? 11.112 -1.827 -14.6 1 97.34 548 ALA A N 1
ATOM 4356 C CA . ALA A 1 548 ? 10.384 -2.979 -14.073 1 97.34 548 ALA A CA 1
ATOM 4357 C C . ALA A 1 548 ? 10.405 -2.99 -12.548 1 97.34 548 ALA A C 1
ATOM 4359 O O . ALA A 1 548 ? 11.455 -3.206 -11.937 1 97.34 548 ALA A O 1
ATOM 4360 N N . LEU A 1 549 ? 9.274 -2.699 -11.984 1 93.83 549 LEU A N 1
ATOM 4361 C CA . LEU A 1 549 ? 9.128 -2.734 -10.533 1 93.83 549 LEU A CA 1
ATOM 4362 C C . LEU A 1 549 ? 8.637 -4.101 -10.068 1 93.83 549 LEU A C 1
ATOM 4364 O O . LEU A 1 549 ? 7.567 -4.553 -10.481 1 93.83 549 LEU A O 1
ATOM 4368 N N . PRO A 1 550 ? 9.397 -4.809 -9.254 1 94.76 550 PRO A N 1
ATOM 4369 C CA . PRO A 1 550 ? 8.989 -6.148 -8.824 1 94.76 550 PRO A CA 1
ATOM 4370 C C . PRO A 1 550 ? 8.021 -6.119 -7.643 1 94.76 550 PRO A C 1
ATOM 4372 O O . PRO A 1 550 ? 8.159 -5.282 -6.747 1 94.76 550 PRO A O 1
ATOM 4375 N N . TYR A 1 551 ? 7.029 -6.923 -7.649 1 94.37 551 TYR A N 1
ATOM 4376 C CA . TYR A 1 551 ? 6.136 -7.25 -6.542 1 94.37 551 TYR A CA 1
ATOM 4377 C C . TYR A 1 551 ? 6.303 -8.704 -6.118 1 94.37 551 TYR A C 1
ATOM 4379 O O . TYR A 1 551 ? 6.124 -9.618 -6.927 1 94.37 551 TYR A O 1
ATOM 4387 N N . ASP A 1 552 ? 6.619 -8.945 -4.884 1 91.9 552 ASP A N 1
ATOM 4388 C CA . ASP A 1 552 ? 6.827 -10.299 -4.379 1 91.9 552 ASP A CA 1
ATOM 4389 C C . ASP A 1 552 ? 5.591 -10.804 -3.638 1 91.9 552 ASP A C 1
ATOM 4391 O O . ASP A 1 552 ? 5.009 -10.082 -2.826 1 91.9 552 ASP A O 1
ATOM 4395 N N . THR A 1 553 ? 5.111 -11.953 -4.014 1 93.78 553 THR A N 1
ATOM 4396 C CA . THR A 1 553 ? 4.071 -12.67 -3.286 1 93.78 553 THR A CA 1
ATOM 4397 C C . THR A 1 553 ? 4.608 -13.987 -2.733 1 93.78 553 THR A C 1
ATOM 4399 O O . THR A 1 553 ? 5.037 -14.857 -3.494 1 93.78 553 THR A O 1
ATOM 4402 N N . PRO A 1 554 ? 4.566 -14.187 -1.465 1 91.16 554 PRO A N 1
ATOM 4403 C CA . PRO A 1 554 ? 5.037 -15.447 -0.885 1 91.16 554 PRO A CA 1
ATOM 4404 C C . PRO A 1 554 ? 4.084 -16.61 -1.148 1 91.16 554 PRO A C 1
ATOM 4406 O O . PRO A 1 554 ? 2.863 -16.434 -1.109 1 91.16 554 PRO A O 1
ATOM 4409 N N . VAL A 1 555 ? 4.562 -17.694 -1.549 1 93.52 555 VAL A N 1
ATOM 4410 C CA . VAL A 1 555 ? 3.819 -18.935 -1.742 1 93.52 555 VAL A CA 1
ATOM 4411 C C . VAL A 1 555 ? 4.284 -19.978 -0.728 1 93.52 555 VAL A C 1
ATOM 4413 O O . VAL A 1 555 ? 5.253 -20.702 -0.973 1 93.52 555 VAL A O 1
ATOM 4416 N N . PRO A 1 556 ? 3.541 -20.18 0.324 1 90.55 556 PRO A N 1
ATOM 4417 C CA . PRO A 1 556 ? 3.969 -21.119 1.364 1 90.55 556 PRO A CA 1
ATOM 4418 C C . PRO A 1 556 ? 3.693 -22.574 0.995 1 90.55 556 PRO A C 1
ATOM 4420 O O . PRO A 1 556 ? 2.666 -22.875 0.38 1 90.55 556 PRO A O 1
ATOM 4423 N N . GLY A 1 557 ? 4.574 -23.455 1.278 1 89.39 557 GLY A N 1
ATOM 4424 C CA . GLY A 1 557 ? 4.351 -24.885 1.141 1 89.39 557 GLY A CA 1
ATOM 4425 C C . GLY A 1 557 ? 3.463 -25.458 2.229 1 89.39 557 GLY A C 1
ATOM 4426 O O . GLY A 1 557 ? 3.251 -24.821 3.263 1 89.39 557 GLY A O 1
ATOM 4427 N N . TYR A 1 558 ? 2.861 -26.595 1.923 1 90.63 558 TYR A N 1
ATOM 4428 C CA . TYR A 1 558 ? 1.935 -27.233 2.853 1 90.63 558 TYR A CA 1
ATOM 4429 C C . TYR A 1 558 ? 2.671 -27.764 4.077 1 90.63 558 TYR A C 1
ATOM 4431 O O . TYR A 1 558 ? 3.412 -28.746 3.986 1 90.63 558 TYR A O 1
ATOM 4439 N N . LEU A 1 559 ? 2.452 -27.098 5.202 1 79.57 559 LEU A N 1
ATOM 4440 C CA . LEU A 1 559 ? 2.917 -27.489 6.528 1 79.57 559 LEU A CA 1
ATOM 4441 C C . LEU A 1 559 ? 4.415 -27.774 6.517 1 79.57 559 LEU A C 1
ATOM 4443 O O . LEU A 1 559 ? 4.855 -28.825 6.989 1 79.57 559 LEU A O 1
ATOM 4447 N N . ASN A 1 560 ? 5.08 -26.892 5.773 1 73.7 560 ASN A N 1
ATOM 4448 C CA . ASN A 1 560 ? 6.538 -26.946 5.772 1 73.7 560 ASN A CA 1
ATOM 4449 C C . ASN A 1 560 ? 7.151 -25.555 5.91 1 73.7 560 ASN A C 1
ATOM 4451 O O . ASN A 1 560 ? 6.438 -24.579 6.148 1 73.7 560 ASN A O 1
ATOM 4455 N N . ASN A 1 561 ? 8.366 -25.352 6.005 1 62.31 561 ASN A N 1
ATOM 4456 C CA . ASN A 1 561 ? 9.013 -24.066 6.239 1 62.31 561 ASN A CA 1
ATOM 4457 C C . ASN A 1 561 ? 9.587 -23.485 4.95 1 62.31 561 ASN A C 1
ATOM 4459 O O . ASN A 1 561 ? 10.588 -22.767 4.98 1 62.31 561 ASN A O 1
ATOM 4463 N N . THR A 1 562 ? 9 -24.009 3.87 1 78.87 562 THR A N 1
ATOM 4464 C CA . THR A 1 562 ? 9.462 -23.498 2.584 1 78.87 562 THR A CA 1
ATOM 4465 C C . THR A 1 562 ? 8.456 -22.509 2.002 1 78.87 562 THR A C 1
ATOM 4467 O O . THR A 1 562 ? 7.257 -22.792 1.953 1 78.87 562 THR A O 1
ATOM 4470 N N . VAL A 1 563 ? 8.975 -21.309 1.757 1 87.41 563 VAL A N 1
ATOM 4471 C CA . VAL A 1 563 ? 8.154 -20.299 1.096 1 87.41 563 VAL A CA 1
ATOM 4472 C C . VAL A 1 563 ? 8.827 -19.853 -0.2 1 87.41 563 VAL A C 1
ATOM 4474 O O . VAL A 1 563 ? 9.976 -19.405 -0.188 1 87.41 563 VAL A O 1
ATOM 4477 N N . ASN A 1 564 ? 8.24 -20.15 -1.241 1 91.25 564 ASN A N 1
ATOM 4478 C CA . ASN A 1 564 ? 8.712 -19.655 -2.53 1 91.25 564 ASN A CA 1
ATOM 4479 C C . ASN A 1 564 ? 8.144 -18.274 -2.842 1 91.25 564 ASN A C 1
ATOM 4481 O O . ASN A 1 564 ? 7.243 -17.798 -2.15 1 91.25 564 ASN A O 1
ATOM 4485 N N . THR A 1 565 ? 8.727 -17.622 -3.827 1 91.69 565 THR A N 1
ATOM 4486 C CA . THR A 1 565 ? 8.322 -16.265 -4.175 1 91.69 565 THR A CA 1
ATOM 4487 C C . THR A 1 565 ? 7.813 -16.204 -5.613 1 91.69 565 THR A C 1
ATOM 4489 O O . THR A 1 565 ? 8.46 -16.718 -6.528 1 91.69 565 THR A O 1
ATOM 4492 N N . MET A 1 566 ? 6.68 -15.799 -5.741 1 96.12 566 MET A N 1
ATOM 4493 C CA . MET A 1 566 ? 6.224 -15.374 -7.061 1 96.12 566 MET A CA 1
ATOM 4494 C C . MET A 1 566 ? 6.502 -13.891 -7.281 1 96.12 566 MET A C 1
ATOM 4496 O O . MET A 1 566 ? 5.992 -13.044 -6.546 1 96.12 566 MET A O 1
ATOM 4500 N N . ARG A 1 567 ? 7.385 -13.545 -8.142 1 96.08 567 ARG A N 1
ATOM 4501 C CA . ARG A 1 567 ? 7.73 -12.157 -8.428 1 96.08 567 ARG A CA 1
ATOM 4502 C C . ARG A 1 567 ? 7.05 -11.675 -9.705 1 96.08 567 ARG A C 1
ATOM 4504 O O . ARG A 1 567 ? 7.287 -12.221 -10.785 1 96.08 567 ARG A O 1
ATOM 4511 N N . LEU A 1 568 ? 6.301 -10.666 -9.618 1 97.38 568 LEU A N 1
ATOM 4512 C CA . LEU A 1 568 ? 5.565 -10.089 -10.738 1 97.38 568 LEU A CA 1
ATOM 4513 C C . LEU A 1 568 ? 6.085 -8.694 -11.068 1 97.38 568 LEU A C 1
ATOM 4515 O O . LEU A 1 568 ? 6.3 -7.878 -10.169 1 97.38 568 LEU A O 1
ATOM 4519 N N . TRP A 1 569 ? 6.33 -8.431 -12.318 1 97.74 569 TRP A N 1
ATOM 4520 C CA . TRP A 1 569 ? 6.896 -7.159 -12.752 1 97.74 569 TRP A CA 1
ATOM 4521 C C . TRP A 1 569 ? 5.797 -6.182 -13.154 1 97.74 569 TRP A C 1
ATOM 4523 O O . TRP A 1 569 ? 4.859 -6.551 -13.865 1 97.74 569 TRP A O 1
ATOM 4533 N N . SER A 1 570 ? 5.905 -5.038 -12.655 1 96.19 570 SER A N 1
ATOM 4534 C CA . SER A 1 570 ? 5.062 -3.931 -13.094 1 96.19 570 SER A CA 1
ATOM 4535 C C . SER A 1 570 ? 5.863 -2.909 -13.893 1 96.19 570 SER A C 1
ATOM 4537 O O . SER A 1 570 ? 6.972 -2.539 -13.503 1 96.19 570 SER A O 1
ATOM 4539 N N . ALA A 1 571 ? 5.379 -2.514 -15.036 1 96.58 571 ALA A N 1
ATOM 4540 C CA . ALA A 1 571 ? 6.076 -1.555 -15.891 1 96.58 571 ALA A CA 1
ATOM 4541 C C . ALA A 1 571 ? 5.827 -0.124 -15.426 1 96.58 571 ALA A C 1
ATOM 4543 O O . ALA A 1 571 ? 4.687 0.256 -15.146 1 96.58 571 ALA A O 1
ATOM 4544 N N . ARG A 1 572 ? 6.906 0.654 -15.277 1 92.1 572 ARG A N 1
ATOM 4545 C CA . ARG A 1 572 ? 6.846 2.055 -14.873 1 92.1 572 ARG A CA 1
ATOM 4546 C C . ARG A 1 572 ? 7.718 2.923 -15.774 1 92.1 572 ARG A C 1
ATOM 4548 O O . ARG A 1 572 ? 8.681 2.436 -16.371 1 92.1 572 ARG A O 1
ATOM 4555 N N . ALA A 1 573 ? 7.374 4.139 -15.866 1 89.66 573 ALA A N 1
ATOM 4556 C CA . ALA A 1 573 ? 8.216 5.084 -16.596 1 89.66 573 ALA A CA 1
ATOM 4557 C C . ALA A 1 573 ? 9.256 5.717 -15.676 1 89.66 573 ALA A C 1
ATOM 4559 O O . ALA A 1 573 ? 9.01 5.896 -14.481 1 89.66 573 ALA A O 1
ATOM 4560 N N . PRO A 1 574 ? 10.467 5.961 -16.251 1 81.69 574 PRO A N 1
ATOM 4561 C CA . PRO A 1 574 ? 11.441 6.693 -15.437 1 81.69 574 PRO A CA 1
ATOM 4562 C C . PRO A 1 574 ? 10.918 8.048 -14.966 1 81.69 574 PRO A C 1
ATOM 4564 O O . PRO A 1 574 ? 11.147 8.437 -13.818 1 81.69 574 PRO A O 1
ATOM 4567 N N . ASN A 1 575 ? 10.212 8.716 -15.883 1 78.96 575 ASN A N 1
ATOM 4568 C CA . ASN A 1 575 ? 9.545 9.968 -15.54 1 78.96 575 ASN A CA 1
ATOM 4569 C C . ASN A 1 575 ? 8.029 9.8 -15.492 1 78.96 575 ASN A C 1
ATOM 4571 O O . ASN A 1 575 ? 7.377 9.71 -16.533 1 78.96 575 ASN A O 1
ATOM 4575 N N . ASP A 1 576 ? 7.605 9.716 -14.268 1 76.21 576 ASP A N 1
ATOM 4576 C CA . ASP A 1 576 ? 6.185 9.444 -14.064 1 76.21 576 ASP A CA 1
ATOM 4577 C C . ASP A 1 576 ? 5.341 10.683 -14.352 1 76.21 576 ASP A C 1
ATOM 4579 O O . ASP A 1 576 ? 4.14 10.577 -14.608 1 76.21 576 ASP A O 1
ATOM 4583 N N . PHE A 1 577 ? 5.99 11.854 -14.273 1 86.09 577 PHE A N 1
ATOM 4584 C CA . PHE A 1 577 ? 5.215 13.088 -14.336 1 86.09 577 PHE A CA 1
ATOM 4585 C C . PHE A 1 577 ? 6.099 14.263 -14.735 1 86.09 577 PHE A C 1
ATOM 4587 O O . PHE A 1 577 ? 7.137 14.505 -14.114 1 86.09 577 PHE A O 1
ATOM 4594 N N . ASN A 1 578 ? 5.706 14.8 -15.822 1 85.78 578 ASN A N 1
ATOM 4595 C CA . ASN A 1 578 ? 6.418 15.99 -16.278 1 85.78 578 ASN A CA 1
ATOM 4596 C C . ASN A 1 578 ? 5.744 17.268 -15.788 1 85.78 578 ASN A C 1
ATOM 4598 O O . ASN A 1 578 ? 4.785 17.743 -16.399 1 85.78 578 ASN A O 1
ATOM 4602 N N . LEU A 1 579 ? 6.326 17.849 -14.796 1 87.28 579 LEU A N 1
ATOM 4603 C CA . LEU A 1 579 ? 5.747 19.031 -14.169 1 87.28 579 LEU A CA 1
ATOM 4604 C C . LEU A 1 579 ? 5.716 20.204 -15.143 1 87.28 579 LEU A C 1
ATOM 4606 O O . LEU A 1 579 ? 4.796 21.024 -15.106 1 87.28 579 LEU A O 1
ATOM 4610 N N . ARG A 1 580 ? 6.648 20.384 -16.089 1 85.13 580 ARG A N 1
ATOM 4611 C CA . ARG A 1 580 ? 6.712 21.484 -17.045 1 85.13 580 ARG A CA 1
ATOM 4612 C C . ARG A 1 580 ? 5.49 21.487 -17.958 1 85.13 580 ARG A C 1
ATOM 4614 O O . ARG A 1 580 ? 4.848 22.524 -18.142 1 85.13 580 ARG A O 1
ATOM 4621 N N . ASP A 1 581 ? 5.214 20.291 -18.389 1 85.88 581 ASP A N 1
ATOM 4622 C CA . ASP A 1 581 ? 4.048 20.169 -19.259 1 85.88 581 ASP A CA 1
ATOM 4623 C C . ASP A 1 581 ? 2.757 20.432 -18.488 1 85.88 581 ASP A C 1
ATOM 4625 O O . ASP A 1 581 ? 1.828 21.048 -19.014 1 85.88 581 ASP A O 1
ATOM 4629 N N . PHE A 1 582 ? 2.744 19.982 -17.331 1 87.97 582 PHE A N 1
ATOM 4630 C CA . PHE A 1 582 ? 1.562 20.184 -16.502 1 87.97 582 PHE A CA 1
ATOM 4631 C C . PHE A 1 582 ? 1.318 21.669 -16.262 1 87.97 582 PHE A C 1
ATOM 4633 O O . PHE A 1 582 ? 0.175 22.13 -16.303 1 87.97 582 PHE A O 1
ATOM 4640 N N . ASN A 1 583 ? 2.373 22.362 -16.002 1 84.55 583 ASN A N 1
ATOM 4641 C CA . ASN A 1 583 ? 2.275 23.775 -15.649 1 84.55 583 ASN A CA 1
ATOM 4642 C C . ASN A 1 583 ? 1.831 24.62 -16.84 1 84.55 583 ASN A C 1
ATOM 4644 O O . ASN A 1 583 ? 1.404 25.763 -16.67 1 84.55 583 ASN A O 1
ATOM 4648 N N . VAL A 1 584 ? 1.93 24.02 -18.109 1 82.77 584 VAL A N 1
ATOM 4649 C CA . VAL A 1 584 ? 1.479 24.788 -19.265 1 82.77 584 VAL A CA 1
ATOM 4650 C C . VAL A 1 584 ? 0.101 24.299 -19.705 1 82.77 584 VAL A C 1
ATOM 4652 O O . VAL A 1 584 ? -0.392 24.686 -20.767 1 82.77 584 VAL A O 1
ATOM 4655 N N . GLY A 1 585 ? -0.489 23.382 -18.914 1 79.48 585 GLY A N 1
ATOM 4656 C CA . GLY A 1 585 ? -1.869 22.987 -19.147 1 79.48 585 GLY A CA 1
ATOM 4657 C C . GLY A 1 585 ? -1.996 21.734 -19.993 1 79.48 585 GLY A C 1
ATOM 4658 O O . GLY A 1 585 ? -3.106 21.31 -20.32 1 79.48 585 GLY A O 1
ATOM 4659 N N . ASP A 1 586 ? -0.9 21.164 -20.408 1 84.38 586 ASP A N 1
ATOM 4660 C CA . ASP A 1 586 ? -0.94 19.917 -21.164 1 84.38 586 ASP A CA 1
ATOM 4661 C C . ASP A 1 586 ? -0.925 18.708 -20.232 1 84.38 586 ASP A C 1
ATOM 4663 O O . ASP A 1 586 ? 0.076 17.994 -20.149 1 84.38 586 ASP A O 1
ATOM 4667 N N . TYR A 1 587 ? -2.01 18.429 -19.817 1 84.77 587 TYR A N 1
ATOM 4668 C CA . TYR A 1 587 ? -2.126 17.45 -18.742 1 84.77 587 TYR A CA 1
ATOM 4669 C C . TYR A 1 587 ? -1.936 16.033 -19.271 1 84.77 587 TYR A C 1
ATOM 4671 O O . TYR A 1 587 ? -1.448 15.156 -18.555 1 84.77 587 TYR A O 1
ATOM 4679 N N . ILE A 1 588 ? -2.282 15.779 -20.557 1 80.71 588 ILE A N 1
ATOM 4680 C CA . ILE A 1 588 ? -2.121 14.449 -21.133 1 80.71 588 ILE A CA 1
ATOM 4681 C C . ILE A 1 588 ? -0.644 14.185 -21.417 1 80.71 588 ILE A C 1
ATOM 4683 O O . ILE A 1 588 ? -0.128 13.11 -21.104 1 80.71 588 ILE A O 1
ATOM 4687 N N . GLN A 1 589 ? -0.027 15.195 -21.921 1 81.56 589 GLN A N 1
ATOM 4688 C CA . GLN A 1 589 ? 1.393 15.057 -22.226 1 81.56 589 GLN A CA 1
ATOM 4689 C C . GLN A 1 589 ? 2.212 14.856 -20.954 1 81.56 589 GLN A C 1
ATOM 4691 O O . GLN A 1 589 ? 3.245 14.183 -20.973 1 81.56 589 GLN A O 1
ATOM 4696 N N . ALA A 1 590 ? 1.654 15.395 -19.899 1 87.01 590 ALA A N 1
ATOM 4697 C CA . ALA A 1 590 ? 2.378 15.334 -18.631 1 87.01 590 ALA A CA 1
ATOM 4698 C C . ALA A 1 590 ? 2.478 13.897 -18.126 1 87.01 590 ALA A C 1
ATOM 4700 O O . ALA A 1 590 ? 3.387 13.563 -17.363 1 87.01 590 ALA A O 1
ATOM 4701 N N . VAL A 1 591 ? 1.551 13.055 -18.608 1 86.28 591 VAL A N 1
ATOM 4702 C CA . VAL A 1 591 ? 1.539 11.694 -18.081 1 86.28 591 VAL A CA 1
ATOM 4703 C C . VAL A 1 591 ? 1.695 10.696 -19.226 1 86.28 591 VAL A C 1
ATOM 4705 O O . VAL A 1 591 ? 1.491 9.494 -19.042 1 86.28 591 VAL A O 1
ATOM 4708 N N . LEU A 1 592 ? 2.059 11.111 -20.392 1 85.19 592 LEU A N 1
ATOM 4709 C CA . LEU A 1 592 ? 2.107 10.263 -21.579 1 85.19 592 LEU A CA 1
ATOM 4710 C C . LEU A 1 592 ? 3.123 9.139 -21.404 1 85.19 592 LEU A C 1
ATOM 4712 O O . LEU A 1 592 ? 2.829 7.98 -21.703 1 85.19 592 LEU A O 1
ATOM 4716 N N . ASP A 1 593 ? 4.306 9.425 -20.91 1 85.07 593 ASP A N 1
ATOM 4717 C CA . ASP A 1 593 ? 5.35 8.422 -20.726 1 85.07 593 ASP A CA 1
ATOM 4718 C C . ASP A 1 593 ? 4.906 7.34 -19.744 1 85.07 593 ASP A C 1
ATOM 4720 O O . ASP A 1 593 ? 5.163 6.154 -19.962 1 85.07 593 ASP A O 1
ATOM 4724 N N . ARG A 1 594 ? 4.283 7.788 -18.785 1 87.96 594 ARG A N 1
ATOM 4725 C CA . ARG A 1 594 ? 3.783 6.856 -17.781 1 87.96 594 ARG A CA 1
ATOM 4726 C C . ARG A 1 594 ? 2.745 5.912 -18.378 1 87.96 594 ARG A C 1
ATOM 4728 O O . ARG A 1 594 ? 2.8 4.7 -18.156 1 87.96 594 ARG A O 1
ATOM 4735 N N . ASN A 1 595 ? 1.842 6.385 -19.138 1 87.16 595 ASN A N 1
ATOM 4736 C CA . ASN A 1 595 ? 0.766 5.579 -19.706 1 87.16 595 ASN A CA 1
ATOM 4737 C C . ASN A 1 595 ? 1.294 4.583 -20.734 1 87.16 595 ASN A C 1
ATOM 4739 O O . ASN A 1 595 ? 0.843 3.437 -20.782 1 87.16 595 ASN A O 1
ATOM 4743 N N . LEU A 1 596 ? 2.223 5.043 -21.444 1 87.75 596 LEU A N 1
ATOM 4744 C CA . LEU A 1 596 ? 2.803 4.159 -22.449 1 87.75 596 LEU A CA 1
ATOM 4745 C C . LEU A 1 596 ? 3.562 3.012 -21.79 1 87.75 596 LEU A C 1
ATOM 4747 O O . LEU A 1 596 ? 3.467 1.864 -22.232 1 87.75 596 LEU A O 1
ATOM 4751 N N . ALA A 1 597 ? 4.252 3.328 -20.792 1 92.26 597 ALA A N 1
ATOM 4752 C CA . ALA A 1 597 ? 5.011 2.298 -20.088 1 92.26 597 ALA A CA 1
ATOM 4753 C C . ALA A 1 597 ? 4.08 1.32 -19.376 1 92.26 597 ALA A C 1
ATOM 4755 O O . ALA A 1 597 ? 4.264 0.104 -19.461 1 92.26 597 ALA A O 1
ATOM 4756 N N . GLU A 1 598 ? 3.069 1.799 -18.794 1 92.05 598 GLU A N 1
ATOM 4757 C CA . GLU A 1 598 ? 2.19 0.985 -17.959 1 92.05 598 GLU A CA 1
ATOM 4758 C C . GLU A 1 598 ? 1.314 0.07 -18.81 1 92.05 598 GLU A C 1
ATOM 4760 O O . GLU A 1 598 ? 0.752 -0.904 -18.306 1 92.05 598 GLU A O 1
ATOM 4765 N N . ASN A 1 599 ? 1.172 0.335 -20.044 1 91.99 599 ASN A N 1
ATOM 4766 C CA . ASN A 1 599 ? 0.389 -0.531 -20.92 1 91.99 599 ASN A CA 1
ATOM 4767 C C . ASN A 1 599 ? 0.951 -1.949 -20.955 1 91.99 599 ASN A C 1
ATOM 4769 O O . ASN A 1 599 ? 0.207 -2.912 -21.151 1 91.99 599 ASN A O 1
ATOM 4773 N N . ILE A 1 600 ? 2.181 -2.043 -20.725 1 95.31 600 ILE A N 1
ATOM 4774 C CA . ILE A 1 600 ? 2.855 -3.335 -20.793 1 95.31 600 ILE A CA 1
ATOM 4775 C C . ILE A 1 600 ? 2.314 -4.258 -19.703 1 95.31 600 ILE A C 1
ATOM 4777 O O . ILE A 1 600 ? 2.206 -5.469 -19.904 1 95.31 600 ILE A O 1
ATOM 4781 N N . SER A 1 601 ? 1.923 -3.719 -18.608 1 95.08 601 SER A N 1
ATOM 4782 C CA . SER A 1 601 ? 1.496 -4.557 -17.493 1 95.08 601 SER A CA 1
ATOM 4783 C C . SER A 1 601 ? 0.01 -4.372 -17.2 1 95.08 601 SER A C 1
ATOM 4785 O O . SER A 1 601 ? -0.469 -4.752 -16.13 1 95.08 601 SER A O 1
ATOM 4787 N N . ARG A 1 602 ? -0.761 -3.878 -18.088 1 92.98 602 ARG A N 1
ATOM 4788 C CA . ARG A 1 602 ? -2.162 -3.591 -17.795 1 92.98 602 ARG A CA 1
ATOM 4789 C C . ARG A 1 602 ? -3.034 -4.82 -18.033 1 92.98 602 ARG A C 1
ATOM 4791 O O . ARG A 1 602 ? -3.801 -5.222 -17.155 1 92.98 602 ARG A O 1
ATOM 4798 N N . VAL A 1 603 ? -2.874 -5.368 -19.25 1 92.09 603 VAL A N 1
ATOM 4799 C CA . VAL A 1 603 ? -3.796 -6.435 -19.622 1 92.09 603 VAL A CA 1
ATOM 4800 C C . VAL A 1 603 ? -3.011 -7.654 -20.101 1 92.09 603 VAL A C 1
ATOM 4802 O O . VAL A 1 603 ? -2.01 -7.516 -20.808 1 92.09 603 VAL A O 1
ATOM 4805 N N . LEU A 1 604 ? -3.485 -8.752 -19.681 1 90.96 604 LEU A N 1
ATOM 4806 C CA . LEU A 1 604 ? -2.939 -10.019 -20.153 1 90.96 604 LEU A CA 1
ATOM 4807 C C . LEU A 1 604 ? -3.471 -10.358 -21.541 1 90.96 604 LEU A C 1
ATOM 4809 O O . LEU A 1 604 ? -4.677 -10.276 -21.785 1 90.96 604 LEU A O 1
ATOM 4813 N N . TYR A 1 605 ? -2.626 -10.697 -22.536 1 81.06 605 TYR A N 1
ATOM 4814 C CA . TYR A 1 605 ? -2.949 -11.134 -23.89 1 81.06 605 TYR A CA 1
ATOM 4815 C C . TYR A 1 605 ? -3.718 -10.055 -24.642 1 81.06 605 TYR A C 1
ATOM 4817 O O . TYR A 1 605 ? -4.881 -10.25 -25.003 1 81.06 605 TYR A O 1
ATOM 4825 N N . PRO A 1 606 ? -3.116 -8.951 -24.864 1 85.01 606 PRO A N 1
ATOM 4826 C CA . PRO A 1 606 ? -3.79 -7.934 -25.674 1 85.01 606 PRO A CA 1
ATOM 4827 C C . PRO A 1 606 ? -4.207 -8.454 -27.048 1 85.01 606 PRO A C 1
ATOM 4829 O O . PRO A 1 606 ? -3.595 -9.389 -27.57 1 85.01 606 PRO A O 1
ATOM 4832 N N . ASN A 1 607 ? -5.238 -7.87 -27.549 1 80.72 607 ASN A N 1
ATOM 4833 C CA . ASN A 1 607 ? -5.756 -8.268 -28.854 1 80.72 607 ASN A CA 1
ATOM 4834 C C . ASN A 1 607 ? -4.712 -8.085 -29.951 1 80.72 607 ASN A C 1
ATOM 4836 O O . ASN A 1 607 ? -4.304 -6.96 -30.245 1 80.72 607 ASN A O 1
ATOM 4840 N N . ASP A 1 608 ? -4.273 -9.181 -30.505 1 77.12 608 ASP A N 1
ATOM 4841 C CA . ASP A 1 608 ? -3.174 -9.114 -31.464 1 77.12 608 ASP A CA 1
ATOM 4842 C C . ASP A 1 608 ? -3.698 -9.098 -32.899 1 77.12 608 ASP A C 1
ATOM 4844 O O . ASP A 1 608 ? -2.973 -9.444 -33.834 1 77.12 608 ASP A O 1
ATOM 4848 N N . ASN A 1 609 ? -4.969 -8.754 -33.011 1 77.12 609 ASN A N 1
ATOM 4849 C CA . ASN A 1 609 ? -5.525 -8.65 -34.356 1 77.12 609 ASN A CA 1
ATOM 4850 C C . ASN A 1 609 ? -5.036 -7.393 -35.07 1 77.12 609 ASN A C 1
ATOM 4852 O O . ASN A 1 609 ? -5.129 -7.293 -36.294 1 77.12 609 ASN A O 1
ATOM 4856 N N . PHE A 1 610 ? -4.5 -6.461 -34.27 1 81.54 610 PHE A N 1
ATOM 4857 C CA . PHE A 1 610 ? -3.962 -5.227 -34.829 1 81.54 610 PHE A CA 1
ATOM 4858 C C . PHE A 1 610 ? -2.485 -5.076 -34.488 1 81.54 610 PHE A C 1
ATOM 4860 O O . PHE A 1 610 ? -1.976 -5.755 -33.594 1 81.54 610 PHE A O 1
ATOM 4867 N N . PHE A 1 611 ? -1.842 -4.281 -35.225 1 84.26 611 PHE A N 1
ATOM 4868 C CA . PHE A 1 611 ? -0.398 -4.112 -35.107 1 84.26 611 PHE A CA 1
ATOM 4869 C C . PHE A 1 611 ? -0.017 -3.676 -33.697 1 84.26 611 PHE A C 1
ATOM 4871 O O . PHE A 1 611 ? 0.942 -4.194 -33.12 1 84.26 611 PHE A O 1
ATOM 4878 N N . GLU A 1 612 ? -0.788 -2.72 -33.138 1 85.84 612 GLU A N 1
ATOM 4879 C CA . GLU A 1 612 ? -0.485 -2.203 -31.806 1 85.84 612 GLU A CA 1
ATOM 4880 C C . GLU A 1 612 ? -0.563 -3.306 -30.755 1 85.84 612 GLU A C 1
ATOM 4882 O O . GLU A 1 612 ? 0.229 -3.329 -29.811 1 85.84 612 GLU A O 1
ATOM 4887 N N . GLY A 1 613 ? -1.462 -4.156 -30.977 1 87.63 613 GLY A N 1
ATOM 4888 C CA . GLY A 1 613 ? -1.607 -5.27 -30.054 1 87.63 613 GLY A CA 1
ATOM 4889 C C . GLY A 1 613 ? -0.483 -6.283 -30.158 1 87.63 613 GLY A C 1
ATOM 4890 O O . GLY A 1 613 ? -0.027 -6.819 -29.146 1 87.63 613 GLY A O 1
ATOM 4891 N N . LYS A 1 614 ? -0.058 -6.528 -31.33 1 90.8 614 LYS A N 1
ATOM 4892 C CA . LYS A 1 614 ? 1.066 -7.436 -31.54 1 90.8 614 LYS A CA 1
ATOM 4893 C C . LYS A 1 614 ? 2.346 -6.879 -30.924 1 90.8 614 LYS A C 1
ATOM 4895 O O . LYS A 1 614 ? 3.114 -7.616 -30.303 1 90.8 614 LYS A O 1
ATOM 4900 N N . GLU A 1 615 ? 2.503 -5.628 -31.199 1 93.83 615 GLU A N 1
ATOM 4901 C CA . GLU A 1 615 ? 3.68 -4.978 -30.631 1 93.83 615 GLU A CA 1
ATOM 4902 C C . GLU A 1 615 ? 3.662 -5.038 -29.107 1 93.83 615 GLU A C 1
ATOM 4904 O O . GLU A 1 615 ? 4.683 -5.327 -28.479 1 93.83 615 GLU A O 1
ATOM 4909 N N . LEU A 1 616 ? 2.499 -4.732 -28.583 1 93.87 616 LEU A N 1
ATOM 4910 C CA . LEU A 1 616 ? 2.378 -4.75 -27.13 1 93.87 616 LEU A CA 1
ATOM 4911 C C . LEU A 1 616 ? 2.635 -6.148 -26.58 1 93.87 616 LEU A C 1
ATOM 4913 O O . LEU A 1 616 ? 3.266 -6.301 -25.531 1 93.87 616 LEU A O 1
ATOM 4917 N N . ARG A 1 617 ? 2.173 -7.158 -27.252 1 93.26 617 ARG A N 1
ATOM 4918 C CA . ARG A 1 617 ? 2.371 -8.532 -26.803 1 93.26 617 ARG A CA 1
ATOM 4919 C C . ARG A 1 617 ? 3.851 -8.903 -26.81 1 93.26 617 ARG A C 1
ATOM 4921 O O . ARG A 1 617 ? 4.344 -9.529 -25.87 1 93.26 617 ARG A O 1
ATOM 4928 N N . LEU A 1 618 ? 4.489 -8.558 -27.867 1 95.7 618 LEU A N 1
ATOM 4929 C CA . LEU A 1 618 ? 5.92 -8.833 -27.938 1 95.7 618 LEU A CA 1
ATOM 4930 C C . LEU A 1 618 ? 6.678 -8.051 -26.87 1 95.7 618 LEU A C 1
ATOM 4932 O O . LEU A 1 618 ? 7.624 -8.566 -26.271 1 95.7 618 LEU A O 1
ATOM 4936 N N . LYS A 1 619 ? 6.24 -6.801 -26.593 1 96.37 619 LYS A N 1
ATOM 4937 C CA . LYS A 1 619 ? 6.847 -5.995 -25.537 1 96.37 619 LYS A CA 1
ATOM 4938 C C . LYS A 1 619 ? 6.679 -6.66 -24.173 1 96.37 619 LYS A C 1
ATOM 4940 O O . LYS A 1 619 ? 7.596 -6.638 -23.349 1 96.37 619 LYS A O 1
ATOM 4945 N N . GLN A 1 620 ? 5.543 -7.21 -23.987 1 96.31 620 GLN A N 1
ATOM 4946 C CA . GLN A 1 620 ? 5.269 -7.887 -22.723 1 96.31 620 GLN A CA 1
ATOM 4947 C C . GLN A 1 620 ? 6.2 -9.079 -22.525 1 96.31 620 GLN A C 1
ATOM 4949 O O . GLN A 1 620 ? 6.761 -9.263 -21.443 1 96.31 620 GLN A O 1
ATOM 4954 N N . GLU A 1 621 ? 6.312 -9.809 -23.532 1 96.74 621 GLU A N 1
ATOM 4955 C CA . GLU A 1 621 ? 7.148 -11.003 -23.454 1 96.74 621 GLU A CA 1
ATOM 4956 C C . GLU A 1 621 ? 8.601 -10.642 -23.159 1 96.74 621 GLU A C 1
ATOM 4958 O O . GLU A 1 621 ? 9.223 -11.226 -22.269 1 96.74 621 GLU A O 1
ATOM 4963 N N . TYR A 1 622 ? 9.106 -9.704 -23.877 1 98.01 622 TYR A N 1
ATOM 4964 C CA . TYR A 1 622 ? 10.496 -9.315 -23.665 1 98.01 622 TYR A CA 1
ATOM 4965 C C . TYR A 1 622 ? 10.672 -8.637 -22.312 1 98.01 622 TYR A C 1
ATOM 4967 O O . TYR A 1 622 ? 11.674 -8.856 -21.626 1 98.01 622 TYR A O 1
ATOM 4975 N N . PHE A 1 623 ? 9.727 -7.784 -21.945 1 97.99 623 PHE A N 1
ATOM 4976 C CA . PHE A 1 623 ? 9.774 -7.089 -20.664 1 97.99 623 PHE A CA 1
ATOM 4977 C C . PHE A 1 623 ? 9.931 -8.08 -19.516 1 97.99 623 PHE A C 1
ATOM 4979 O O . PHE A 1 623 ? 10.773 -7.891 -18.636 1 97.99 623 PHE A O 1
ATOM 4986 N N . ALA A 1 624 ? 9.11 -9.057 -19.599 1 97.58 624 ALA A N 1
ATOM 4987 C CA . ALA A 1 624 ? 9.107 -10.067 -18.544 1 97.58 624 ALA A CA 1
ATOM 4988 C C . ALA A 1 624 ? 10.45 -10.788 -18.47 1 97.58 624 ALA A C 1
ATOM 4990 O O . ALA A 1 624 ? 11.016 -10.949 -17.386 1 97.58 624 ALA A O 1
ATOM 4991 N N . VAL A 1 625 ? 10.989 -11.2 -19.577 1 97.87 625 VAL A N 1
ATOM 4992 C CA . VAL A 1 625 ? 12.189 -12.029 -19.554 1 97.87 625 VAL A CA 1
ATOM 4993 C C . VAL A 1 625 ? 13.414 -11.158 -19.284 1 97.87 625 VAL A C 1
ATOM 4995 O O . VAL A 1 625 ? 14.369 -11.602 -18.642 1 97.87 625 VAL A O 1
ATOM 4998 N N . ALA A 1 626 ? 13.453 -9.952 -19.846 1 98.17 626 ALA A N 1
ATOM 4999 C CA . ALA A 1 626 ? 14.587 -9.059 -19.622 1 98.17 626 ALA A CA 1
ATOM 5000 C C . ALA A 1 626 ? 14.739 -8.725 -18.141 1 98.17 626 ALA A C 1
ATOM 5002 O O . ALA A 1 626 ? 15.843 -8.787 -17.594 1 98.17 626 ALA A O 1
ATOM 5003 N N . ALA A 1 627 ? 13.621 -8.325 -17.535 1 97.79 627 ALA A N 1
ATOM 5004 C CA . ALA A 1 627 ? 13.649 -8.02 -16.106 1 97.79 627 ALA A CA 1
ATOM 5005 C C . ALA A 1 627 ? 14.061 -9.243 -15.292 1 97.79 627 ALA A C 1
ATOM 5007 O O . ALA A 1 627 ? 14.872 -9.138 -14.369 1 97.79 627 ALA A O 1
ATOM 5008 N N . THR A 1 628 ? 13.553 -10.386 -15.636 1 97.79 628 THR A N 1
ATOM 5009 C CA . THR A 1 628 ? 13.797 -11.623 -14.903 1 97.79 628 THR A CA 1
ATOM 5010 C C . THR A 1 628 ? 15.269 -12.017 -14.981 1 97.79 628 THR A C 1
ATOM 5012 O O . THR A 1 628 ? 15.885 -12.34 -13.964 1 97.79 628 THR A O 1
ATOM 5015 N N . LEU A 1 629 ? 15.837 -12.003 -16.145 1 97.53 629 LEU A N 1
ATOM 5016 C CA . LEU A 1 629 ? 17.214 -12.452 -16.317 1 97.53 629 LEU A CA 1
ATOM 5017 C C . LEU A 1 629 ? 18.184 -11.513 -15.607 1 97.53 629 LEU A C 1
ATOM 5019 O O . LEU A 1 629 ? 19.199 -11.956 -15.065 1 97.53 629 LEU A O 1
ATOM 5023 N N . GLN A 1 630 ? 17.912 -10.221 -15.639 1 95.65 630 GLN A N 1
ATOM 5024 C CA . GLN A 1 630 ? 18.732 -9.294 -14.867 1 95.65 630 GLN A CA 1
ATOM 5025 C C . GLN A 1 630 ? 18.695 -9.634 -13.38 1 95.65 630 GLN A C 1
ATOM 5027 O O . GLN A 1 630 ? 19.719 -9.567 -12.696 1 95.65 630 GLN A O 1
ATOM 5032 N N . ASP A 1 631 ? 17.522 -9.934 -12.936 1 93.7 631 ASP A N 1
ATOM 5033 C CA . ASP A 1 631 ? 17.369 -10.289 -11.529 1 93.7 631 ASP A CA 1
ATOM 5034 C C . ASP A 1 631 ? 18.099 -11.591 -11.208 1 93.7 631 ASP A C 1
ATOM 5036 O O . ASP A 1 631 ? 18.723 -11.715 -10.152 1 93.7 631 ASP A O 1
ATOM 5040 N N . VAL A 1 632 ? 17.957 -12.598 -12.075 1 91.96 632 VAL A N 1
ATOM 5041 C CA . VAL A 1 632 ? 18.593 -13.897 -11.879 1 91.96 632 VAL A CA 1
ATOM 5042 C C . VAL A 1 632 ? 20.109 -13.728 -11.831 1 91.96 632 VAL A C 1
ATOM 5044 O O . VAL A 1 632 ? 20.779 -14.311 -10.975 1 91.96 632 VAL A O 1
ATOM 5047 N N . ILE A 1 633 ? 20.629 -12.962 -12.724 1 90 633 ILE A N 1
ATOM 5048 C CA . ILE A 1 633 ? 22.069 -12.74 -12.786 1 90 633 ILE A CA 1
ATOM 5049 C C . ILE A 1 633 ? 22.527 -11.973 -11.548 1 90 633 ILE A C 1
ATOM 5051 O O . ILE A 1 633 ? 23.58 -12.271 -10.979 1 90 633 ILE A O 1
ATOM 5055 N N . ARG A 1 634 ? 21.737 -10.928 -11.206 1 85.4 634 ARG A N 1
ATOM 5056 C CA . ARG A 1 634 ? 22.057 -10.191 -9.988 1 85.4 634 ARG A CA 1
ATOM 5057 C C . ARG A 1 634 ? 22.133 -11.126 -8.786 1 85.4 634 ARG A C 1
ATOM 5059 O O . ARG A 1 634 ? 23.066 -11.04 -7.984 1 85.4 634 ARG A O 1
ATOM 5066 N N . ARG A 1 635 ? 21.14 -11.94 -8.637 1 78.99 635 ARG A N 1
ATOM 5067 C CA . ARG A 1 635 ? 21.098 -12.879 -7.52 1 78.99 635 ARG A CA 1
ATOM 5068 C C . ARG A 1 635 ? 22.27 -13.852 -7.579 1 78.99 635 ARG A C 1
ATOM 5070 O O . ARG A 1 635 ? 22.835 -14.214 -6.545 1 78.99 635 ARG A O 1
ATOM 5077 N N . PHE A 1 636 ? 22.653 -14.31 -8.768 1 82.52 636 PHE A N 1
ATOM 5078 C CA . PHE A 1 636 ? 23.782 -15.212 -8.963 1 82.52 636 PHE A CA 1
ATOM 5079 C C . PHE A 1 636 ? 25.087 -14.543 -8.55 1 82.52 636 PHE A C 1
ATOM 5081 O O . PHE A 1 636 ? 25.9 -15.14 -7.841 1 82.52 636 PHE A O 1
ATOM 5088 N N . LYS A 1 637 ? 25.172 -13.269 -8.968 1 75.6 637 LYS A N 1
ATOM 5089 C CA . LYS A 1 637 ? 26.389 -12.527 -8.651 1 75.6 637 LYS A CA 1
ATOM 5090 C C . LYS A 1 637 ? 26.475 -12.225 -7.158 1 75.6 637 LYS A C 1
ATOM 5092 O O . LYS A 1 637 ? 27.564 -12.232 -6.58 1 75.6 637 LYS A O 1
ATOM 5097 N N . ALA A 1 638 ? 25.352 -11.797 -6.623 1 63.21 638 ALA A N 1
ATOM 5098 C CA . ALA A 1 638 ? 25.32 -11.482 -5.197 1 63.21 638 ALA A CA 1
ATOM 5099 C C . ALA A 1 638 ? 25.694 -12.701 -4.358 1 63.21 638 ALA A C 1
ATOM 5101 O O . ALA A 1 638 ? 26.262 -12.563 -3.272 1 63.21 638 ALA A O 1
ATOM 5102 N N . SER A 1 639 ? 25.341 -13.791 -4.748 1 52.96 639 SER A N 1
ATOM 5103 C CA . SER A 1 639 ? 25.638 -15.023 -4.025 1 52.96 639 SER A CA 1
ATOM 5104 C C . SER A 1 639 ? 27.122 -15.366 -4.103 1 52.96 639 SER A C 1
ATOM 5106 O O . SER A 1 639 ? 27.665 -16.004 -3.199 1 52.96 639 SER A O 1
ATOM 5108 N N . LYS A 1 640 ? 27.918 -14.966 -5.143 1 48.46 640 LYS A N 1
ATOM 5109 C CA . LYS A 1 640 ? 29.329 -15.28 -5.348 1 48.46 640 LYS A CA 1
ATOM 5110 C C . LYS A 1 640 ? 30.226 -14.251 -4.666 1 48.46 640 LYS A C 1
ATOM 5112 O O . LYS A 1 640 ? 31.436 -14.457 -4.545 1 48.46 640 LYS A O 1
ATOM 5117 N N . LEU A 1 641 ? 29.955 -12.942 -4.609 1 42.93 641 LEU A N 1
ATOM 5118 C CA . LEU A 1 641 ? 30.894 -11.935 -4.127 1 42.93 641 LEU A CA 1
ATOM 5119 C C . LEU A 1 641 ? 31.654 -12.44 -2.905 1 42.93 641 LEU A C 1
ATOM 5121 O O . LEU A 1 641 ? 32.602 -11.797 -2.449 1 42.93 641 LEU A O 1
ATOM 5125 N N . GLY A 1 642 ? 31.388 -13.393 -2.175 1 34.41 642 GLY A N 1
ATOM 5126 C CA . GLY A 1 642 ? 32.493 -13.706 -1.283 1 34.41 642 GLY A CA 1
ATOM 5127 C C . GLY A 1 642 ? 33.705 -14.262 -2.006 1 34.41 642 GLY A C 1
ATOM 5128 O O . GLY A 1 642 ? 34.752 -14.481 -1.394 1 34.41 642 GLY A O 1
ATOM 5129 N N . SER A 1 643 ? 33.542 -14.981 -3.127 1 33.39 643 SER A N 1
ATOM 5130 C CA . SER A 1 643 ? 34.766 -15.619 -3.6 1 33.39 643 SER A CA 1
ATOM 5131 C C . SER A 1 643 ? 35.497 -14.736 -4.606 1 33.39 643 SER A C 1
ATOM 5133 O O . SER A 1 643 ? 34.865 -14.056 -5.416 1 33.39 643 SER A O 1
ATOM 5135 N N . SER A 1 644 ? 36.586 -14.143 -4.374 1 34.39 644 SER A N 1
ATOM 5136 C CA . SER A 1 644 ? 37.591 -13.345 -5.067 1 34.39 644 SER A CA 1
ATOM 5137 C C . SER A 1 644 ? 37.79 -13.829 -6.5 1 34.39 644 SER A C 1
ATOM 5139 O O . SER A 1 644 ? 38.777 -13.477 -7.148 1 34.39 644 SER A O 1
ATOM 5141 N N . GLY A 1 645 ? 37.206 -14.861 -7.127 1 35.16 645 GLY A N 1
ATOM 5142 C CA . GLY A 1 645 ? 37.804 -15.337 -8.364 1 35.16 645 GLY A CA 1
ATOM 5143 C C . GLY A 1 645 ? 37.542 -14.421 -9.544 1 35.16 645 GLY A C 1
ATOM 5144 O O . GLY A 1 645 ? 36.682 -13.54 -9.474 1 35.16 645 GLY A O 1
ATOM 5145 N N . SER A 1 646 ? 38.416 -14.361 -10.609 1 39.32 646 SER A N 1
ATOM 5146 C CA . SER A 1 646 ? 38.416 -13.601 -11.855 1 39.32 646 SER A CA 1
ATOM 5147 C C . SER A 1 646 ? 37.065 -13.691 -12.557 1 39.32 646 SER A C 1
ATOM 5149 O O . SER A 1 646 ? 36.36 -14.695 -12.432 1 39.32 646 SER A O 1
ATOM 5151 N N . ALA A 1 647 ? 36.466 -12.635 -13.114 1 43.83 647 ALA A N 1
ATOM 5152 C CA . ALA A 1 647 ? 35.238 -12.45 -13.883 1 43.83 647 ALA A CA 1
ATOM 5153 C C . ALA A 1 647 ? 34.98 -13.643 -14.799 1 43.83 647 ALA A C 1
ATOM 5155 O O . ALA A 1 647 ? 33.83 -14.037 -15.006 1 43.83 647 ALA A O 1
ATOM 5156 N N . ALA A 1 648 ? 35.967 -14.162 -15.568 1 45.06 648 ALA A N 1
ATOM 5157 C CA . ALA A 1 648 ? 35.882 -15.143 -16.646 1 45.06 648 ALA A CA 1
ATOM 5158 C C . ALA A 1 648 ? 35.369 -16.484 -16.129 1 45.06 648 ALA A C 1
ATOM 5160 O O . ALA A 1 648 ? 34.671 -17.206 -16.845 1 45.06 648 ALA A O 1
ATOM 5161 N N . THR A 1 649 ? 35.603 -16.935 -15.066 1 52.35 649 THR A N 1
ATOM 5162 C CA . THR A 1 649 ? 35.251 -18.234 -14.503 1 52.35 649 THR A CA 1
ATOM 5163 C C . THR A 1 649 ? 34.045 -18.113 -13.576 1 52.35 649 THR A C 1
ATOM 5165 O O . THR A 1 649 ? 33.515 -19.12 -13.104 1 52.35 649 THR A O 1
ATOM 5168 N N . ALA A 1 650 ? 33.572 -16.875 -13.599 1 60.67 650 ALA A N 1
ATOM 5169 C CA . ALA A 1 650 ? 32.534 -16.608 -12.606 1 60.67 650 ALA A CA 1
ATOM 5170 C C . ALA A 1 650 ? 31.206 -17.236 -13.02 1 60.67 650 ALA A C 1
ATOM 5172 O O . ALA A 1 650 ? 30.443 -17.704 -12.172 1 60.67 650 ALA A O 1
ATOM 5173 N N . PHE A 1 651 ? 31.01 -17.494 -14.481 1 76.86 651 PHE A N 1
ATOM 5174 C CA . PHE A 1 651 ? 29.697 -17.938 -14.932 1 76.86 651 PHE A CA 1
ATOM 5175 C C . PHE A 1 651 ? 29.716 -19.422 -15.278 1 76.86 651 PHE A C 1
ATOM 5177 O O . PHE A 1 651 ? 28.705 -19.976 -15.714 1 76.86 651 PHE A O 1
ATOM 5184 N N . ASP A 1 652 ? 30.836 -20.053 -15.17 1 68.9 652 ASP A N 1
ATOM 5185 C CA . ASP A 1 652 ? 30.912 -21.486 -15.437 1 68.9 652 ASP A CA 1
ATOM 5186 C C . ASP A 1 652 ? 29.95 -22.263 -14.542 1 68.9 652 ASP A C 1
ATOM 5188 O O . ASP A 1 652 ? 29.408 -23.293 -14.949 1 68.9 652 ASP A O 1
ATOM 5192 N N . ALA A 1 653 ? 29.695 -21.63 -13.398 1 65.4 653 ALA A N 1
ATOM 5193 C CA . ALA A 1 653 ? 28.84 -22.303 -12.424 1 65.4 653 ALA A CA 1
ATOM 5194 C C . ALA A 1 653 ? 27.37 -21.964 -12.659 1 65.4 653 ALA A C 1
ATOM 5196 O O . ALA A 1 653 ? 26.486 -22.52 -12.002 1 65.4 653 ALA A O 1
ATOM 5197 N N . PHE A 1 654 ? 27.135 -21.176 -13.701 1 78.65 654 PHE A N 1
ATOM 5198 C CA . PHE A 1 654 ? 25.781 -20.685 -13.928 1 78.65 654 PHE A CA 1
ATOM 5199 C C . PHE A 1 654 ? 24.837 -21.834 -14.262 1 78.65 654 PHE A C 1
ATOM 5201 O O . PHE A 1 654 ? 23.83 -22.035 -13.58 1 78.65 654 PHE A O 1
ATOM 5208 N N . PRO A 1 655 ? 25.179 -22.69 -15.402 1 59.15 655 PRO A N 1
ATOM 5209 C CA . PRO A 1 655 ? 24.293 -23.811 -15.727 1 59.15 655 PRO A CA 1
ATOM 5210 C C . PRO A 1 655 ? 24.701 -25.107 -15.032 1 59.15 655 PRO A C 1
ATOM 5212 O O . PRO A 1 655 ? 23.991 -26.112 -15.124 1 59.15 655 PRO A O 1
ATOM 5215 N N . ASP A 1 656 ? 26.013 -25.295 -14.742 1 50.77 656 ASP A N 1
ATOM 5216 C CA . ASP A 1 656 ? 26.723 -26.544 -14.487 1 50.77 656 ASP A CA 1
ATOM 5217 C C . ASP A 1 656 ? 25.815 -27.561 -13.799 1 50.77 656 ASP A C 1
ATOM 5219 O O . ASP A 1 656 ? 25.492 -27.414 -12.619 1 50.77 656 ASP A O 1
ATOM 5223 N N . GLN A 1 657 ? 25.099 -28.141 -14.669 1 41.25 657 GLN A N 1
ATOM 5224 C CA . GLN A 1 657 ? 24.374 -29.351 -14.297 1 41.25 657 GLN A CA 1
ATOM 5225 C C . GLN A 1 657 ? 25.324 -30.42 -13.764 1 41.25 657 GLN A C 1
ATOM 5227 O O . GLN A 1 657 ? 24.967 -31.181 -12.862 1 41.25 657 GLN A O 1
ATOM 5232 N N . ALA A 1 658 ? 26.339 -31.088 -14.684 1 32.9 658 ALA A N 1
ATOM 5233 C CA . ALA A 1 658 ? 27.198 -32.267 -14.618 1 32.9 658 ALA A CA 1
ATOM 5234 C C . ALA A 1 658 ? 28.318 -32.074 -13.599 1 32.9 658 ALA A C 1
ATOM 5236 O O . ALA A 1 658 ? 28.77 -33.037 -12.975 1 32.9 658 ALA A O 1
ATOM 5237 N N . SER A 1 659 ? 29.284 -31.098 -14.024 1 30.18 659 SER A N 1
ATOM 5238 C CA . SER A 1 659 ? 30.639 -31.301 -13.524 1 30.18 659 SER A CA 1
ATOM 5239 C C . SER A 1 659 ? 30.682 -31.233 -12.001 1 30.18 659 SER A C 1
ATOM 5241 O O . SER A 1 659 ? 30.693 -30.145 -11.423 1 30.18 659 SER A O 1
ATOM 5243 N N . ILE A 1 660 ? 30.115 -32.098 -11.467 1 31.55 660 ILE A N 1
ATOM 5244 C CA . ILE A 1 660 ? 30.244 -32.468 -10.062 1 31.55 660 ILE A CA 1
ATOM 5245 C C . ILE A 1 660 ? 31.715 -32.694 -9.72 1 31.55 660 ILE A C 1
ATOM 5247 O O . ILE A 1 660 ? 32.206 -33.824 -9.777 1 31.55 660 ILE A O 1
ATOM 5251 N N . GLN A 1 661 ? 32.665 -32.154 -10.424 1 27.33 661 GLN A N 1
ATOM 5252 C CA . GLN A 1 661 ? 33.94 -32.401 -9.76 1 27.33 661 GLN A CA 1
ATOM 5253 C C . GLN A 1 661 ? 33.908 -31.926 -8.311 1 27.33 661 GLN A C 1
ATOM 5255 O O . GLN A 1 661 ? 33.498 -30.797 -8.031 1 27.33 661 GLN A O 1
ATOM 5260 N N . PRO A 1 662 ? 33.987 -32.976 -7.32 1 29.21 662 PRO A N 1
ATOM 5261 C CA . PRO A 1 662 ? 33.892 -32.849 -5.864 1 29.21 662 PRO A CA 1
ATOM 5262 C C . PRO A 1 662 ? 34.635 -31.626 -5.33 1 29.21 662 PRO A C 1
ATOM 5264 O O . PRO A 1 662 ? 34.425 -31.225 -4.182 1 29.21 662 PRO A O 1
ATOM 5267 N N . GLU A 1 663 ? 35.723 -31.271 -5.954 1 28.88 663 GLU A N 1
ATOM 5268 C CA . GLU A 1 663 ? 36.592 -30.338 -5.241 1 28.88 663 GLU A CA 1
ATOM 5269 C C . GLU A 1 663 ? 35.899 -28.997 -5.022 1 28.88 663 GLU A C 1
ATOM 5271 O O . GLU A 1 663 ? 36.11 -28.344 -3.997 1 28.88 663 GLU A O 1
ATOM 5276 N N . ARG A 1 664 ? 35.627 -28.191 -5.988 1 30.28 664 ARG A N 1
ATOM 5277 C CA . ARG A 1 664 ? 35.294 -26.771 -5.939 1 30.28 664 ARG A CA 1
ATOM 5278 C C . ARG A 1 664 ? 33.785 -26.565 -5.859 1 30.28 664 ARG A C 1
ATOM 5280 O O . ARG A 1 664 ? 33.218 -25.788 -6.63 1 30.28 664 ARG A O 1
ATOM 5287 N N . ARG A 1 665 ? 32.88 -27.503 -5.339 1 32.13 665 ARG A N 1
ATOM 5288 C CA . ARG A 1 665 ? 31.427 -27.634 -5.38 1 32.13 665 ARG A CA 1
ATOM 5289 C C . ARG A 1 665 ? 30.758 -26.591 -4.492 1 32.13 665 ARG A C 1
ATOM 5291 O O . ARG A 1 665 ? 29.542 -26.627 -4.29 1 32.13 665 ARG A O 1
ATOM 5298 N N . ARG A 1 666 ? 31.444 -25.972 -3.644 1 32.89 666 ARG A N 1
ATOM 5299 C CA . ARG A 1 666 ? 30.754 -25.257 -2.575 1 32.89 666 ARG A CA 1
ATOM 5300 C C . ARG A 1 666 ? 29.666 -24.349 -3.138 1 32.89 666 ARG A C 1
ATOM 5302 O O . ARG A 1 666 ? 28.541 -24.333 -2.634 1 32.89 666 ARG A O 1
ATOM 5309 N N . GLU A 1 667 ? 29.945 -23.11 -3.352 1 34.63 667 GLU A N 1
ATOM 5310 C CA . GLU A 1 667 ? 29.37 -21.769 -3.284 1 34.63 667 GLU A CA 1
ATOM 5311 C C . GLU A 1 667 ? 28.559 -21.452 -4.537 1 34.63 667 GLU A C 1
ATOM 5313 O O . GLU A 1 667 ? 28.228 -20.292 -4.791 1 34.63 667 GLU A O 1
ATOM 5318 N N . GLN A 1 668 ? 28.397 -22.399 -5.585 1 38.78 668 GLN A N 1
ATOM 5319 C CA . GLN A 1 668 ? 27.999 -21.656 -6.776 1 38.78 668 GLN A CA 1
ATOM 5320 C C . GLN A 1 668 ? 26.518 -21.858 -7.082 1 38.78 668 GLN A C 1
ATOM 5322 O O . GLN A 1 668 ? 26.026 -22.989 -7.074 1 38.78 668 GLN A O 1
ATOM 5327 N N . LEU A 1 669 ? 25.564 -20.924 -6.913 1 49.24 669 LEU A N 1
ATOM 5328 C CA . LEU A 1 669 ? 24.186 -20.804 -7.378 1 49.24 669 LEU A CA 1
ATOM 5329 C C . LEU A 1 669 ? 24.057 -21.274 -8.823 1 49.24 669 LEU A C 1
ATOM 5331 O O . LEU A 1 669 ? 24.809 -20.831 -9.694 1 49.24 669 LEU A O 1
ATOM 5335 N N . ARG A 1 670 ? 23.36 -22.573 -8.949 1 66.47 670 ARG A N 1
ATOM 5336 C CA . ARG A 1 670 ? 23.021 -23.004 -10.302 1 66.47 670 ARG A CA 1
ATOM 5337 C C . ARG A 1 670 ? 21.656 -22.469 -10.722 1 66.47 670 ARG A C 1
ATOM 5339 O O . ARG A 1 670 ? 20.774 -22.276 -9.882 1 66.47 670 ARG A O 1
ATOM 5346 N N . VAL A 1 671 ? 21.64 -22.092 -11.926 1 83.52 671 VAL A N 1
ATOM 5347 C CA . VAL A 1 671 ? 20.438 -21.462 -12.463 1 83.52 671 VAL A CA 1
ATOM 5348 C C . VAL A 1 671 ? 19.778 -22.391 -13.48 1 83.52 671 VAL A C 1
ATOM 5350 O O . VAL A 1 671 ? 20.431 -22.866 -14.411 1 83.52 671 VAL A O 1
ATOM 5353 N N . ALA A 1 672 ? 18.641 -22.904 -13.137 1 89.95 672 ALA A N 1
ATOM 5354 C CA . ALA A 1 672 ? 17.788 -23.59 -14.103 1 89.95 672 ALA A CA 1
ATOM 5355 C C . ALA A 1 672 ? 16.53 -22.778 -14.399 1 89.95 672 ALA A C 1
ATOM 5357 O O . ALA A 1 672 ? 15.825 -22.356 -13.479 1 89.95 672 ALA A O 1
ATOM 5358 N N . ILE A 1 673 ? 16.316 -22.536 -15.692 1 95.14 673 ILE A N 1
ATOM 5359 C CA . ILE A 1 673 ? 15.167 -21.723 -16.075 1 95.14 673 ILE A CA 1
ATOM 5360 C C . ILE A 1 673 ? 14.217 -22.547 -16.942 1 95.14 673 ILE A C 1
ATOM 5362 O O . ILE A 1 673 ? 14.628 -23.114 -17.957 1 95.14 673 ILE A O 1
ATOM 5366 N N . GLN A 1 674 ? 13.044 -22.693 -16.483 1 96.03 674 GLN A N 1
ATOM 5367 C CA . GLN A 1 674 ? 12.013 -23.377 -17.257 1 96.03 674 GLN A CA 1
ATOM 5368 C C . GLN A 1 674 ? 11.168 -22.383 -18.048 1 96.03 674 GLN A C 1
ATOM 5370 O O . GLN A 1 674 ? 10.602 -21.448 -17.476 1 96.03 674 GLN A O 1
ATOM 5375 N N . LEU A 1 675 ? 11.091 -22.585 -19.364 1 97.08 675 LEU A N 1
ATOM 5376 C CA . LEU A 1 675 ? 10.232 -21.791 -20.236 1 97.08 675 LEU A CA 1
ATOM 5377 C C . LEU A 1 675 ? 8.87 -22.455 -20.41 1 97.08 675 LEU A C 1
ATOM 5379 O O . LEU A 1 675 ? 8.766 -23.513 -21.035 1 97.08 675 LEU A O 1
ATOM 5383 N N . ASN A 1 676 ? 7.924 -21.816 -19.81 1 94.55 676 ASN A N 1
ATOM 5384 C CA . ASN A 1 676 ? 6.572 -22.35 -19.934 1 94.55 676 ASN A CA 1
ATOM 5385 C C . ASN A 1 676 ? 5.907 -21.895 -21.23 1 94.55 676 ASN A C 1
ATOM 5387 O O . ASN A 1 676 ? 5.297 -20.825 -21.278 1 94.55 676 ASN A O 1
ATOM 5391 N N . ASP A 1 677 ? 6.011 -22.71 -22.218 1 91.81 677 ASP A N 1
ATOM 5392 C CA . ASP A 1 677 ? 5.528 -22.43 -23.567 1 91.81 677 ASP A CA 1
ATOM 5393 C C . ASP A 1 677 ? 6.428 -21.42 -24.274 1 91.81 677 ASP A C 1
ATOM 5395 O O . ASP A 1 677 ? 7.527 -21.122 -23.801 1 91.81 677 ASP A O 1
ATOM 5399 N N . THR A 1 678 ? 6.025 -20.814 -25.371 1 93.13 678 THR A N 1
ATOM 5400 C CA . THR A 1 678 ? 6.905 -20.012 -26.214 1 93.13 678 THR A CA 1
ATOM 5401 C C . THR A 1 678 ? 6.919 -18.558 -25.752 1 93.13 678 THR A C 1
ATOM 5403 O O . THR A 1 678 ? 7.772 -17.775 -26.176 1 93.13 678 THR A O 1
ATOM 5406 N N . HIS A 1 679 ? 6.16 -18.211 -24.838 1 92.01 679 HIS A N 1
ATOM 5407 C CA . HIS A 1 679 ? 6.049 -16.812 -24.439 1 92.01 679 HIS A CA 1
ATOM 5408 C C . HIS A 1 679 ? 7.377 -16.282 -23.911 1 92.01 679 HIS A C 1
ATOM 5410 O O . HIS A 1 679 ? 7.768 -15.155 -24.222 1 92.01 679 HIS A O 1
ATOM 5416 N N . PRO A 1 680 ? 8.032 -17.075 -23.121 1 96.09 680 PRO A N 1
ATOM 5417 C CA . PRO A 1 680 ? 9.309 -16.569 -22.613 1 96.09 680 PRO A CA 1
ATOM 5418 C C . PRO A 1 680 ? 10.492 -16.957 -23.497 1 96.09 680 PRO A C 1
ATOM 5420 O O . PRO A 1 680 ? 11.621 -17.066 -23.012 1 96.09 680 PRO A O 1
ATOM 5423 N N . ALA A 1 681 ? 10.283 -17.218 -24.719 1 96.91 681 ALA A N 1
ATOM 5424 C CA . ALA A 1 681 ? 11.307 -17.725 -25.629 1 96.91 681 ALA A CA 1
ATOM 5425 C C . ALA A 1 681 ? 12.438 -16.714 -25.8 1 96.91 681 ALA A C 1
ATOM 5427 O O . ALA A 1 681 ? 13.593 -17.095 -26.003 1 96.91 681 ALA A O 1
ATOM 5428 N N . LEU A 1 682 ? 12.157 -15.444 -25.657 1 97.97 682 LEU A N 1
ATOM 5429 C CA . LEU A 1 682 ? 13.151 -14.392 -25.844 1 97.97 682 LEU A CA 1
ATOM 5430 C C . LEU A 1 682 ? 14.18 -14.411 -24.719 1 97.97 682 LEU A C 1
ATOM 5432 O O . LEU A 1 682 ? 15.199 -13.72 -24.793 1 97.97 682 LEU A O 1
ATOM 5436 N N . ALA A 1 683 ? 13.938 -15.215 -23.736 1 98.05 683 ALA A N 1
ATOM 5437 C CA . ALA A 1 683 ? 14.908 -15.361 -22.653 1 98.05 683 ALA A CA 1
ATOM 5438 C C . ALA A 1 683 ? 16.243 -15.88 -23.18 1 98.05 683 ALA A C 1
ATOM 5440 O O . ALA A 1 683 ? 17.303 -15.526 -22.657 1 98.05 683 ALA A O 1
ATOM 5441 N N . ILE A 1 684 ? 16.219 -16.653 -24.243 1 98.29 684 ILE A N 1
ATOM 5442 C CA . ILE A 1 684 ? 17.413 -17.283 -24.794 1 98.29 684 ILE A CA 1
ATOM 5443 C C . ILE A 1 684 ? 18.305 -16.224 -25.438 1 98.29 684 ILE A C 1
ATOM 5445 O O . ILE A 1 684 ? 19.46 -16.051 -25.041 1 98.29 684 ILE A O 1
ATOM 5449 N N . PRO A 1 685 ? 17.782 -15.45 -26.419 1 98.43 685 PRO A N 1
ATOM 5450 C CA . PRO A 1 685 ? 18.656 -14.413 -26.973 1 98.43 685 PRO A CA 1
ATOM 5451 C C . PRO A 1 685 ? 19 -13.327 -25.956 1 98.43 685 PRO A C 1
ATOM 5453 O O . PRO A 1 685 ? 20.072 -12.72 -26.035 1 98.43 685 PRO A O 1
ATOM 5456 N N . GLU A 1 686 ? 18.156 -13.028 -25.005 1 98.29 686 GLU A N 1
ATOM 5457 C CA . GLU A 1 686 ? 18.453 -12.025 -23.987 1 98.29 686 GLU A CA 1
ATOM 5458 C C . GLU A 1 686 ? 19.616 -12.464 -23.102 1 98.29 686 GLU A C 1
ATOM 5460 O O . GLU A 1 686 ? 20.475 -11.653 -22.749 1 98.29 686 GLU A O 1
ATOM 5465 N N . LEU A 1 687 ? 19.583 -13.703 -22.696 1 97.64 687 LEU A N 1
ATOM 5466 C CA . LEU A 1 687 ? 20.7 -14.193 -21.895 1 97.64 687 LEU A CA 1
ATOM 5467 C C . LEU A 1 687 ? 22.006 -14.114 -22.678 1 97.64 687 LEU A C 1
ATOM 5469 O O . LEU A 1 687 ? 23.044 -13.742 -22.127 1 97.64 687 LEU A O 1
ATOM 5473 N N . MET A 1 688 ? 22.001 -14.47 -23.958 1 97.51 688 MET A N 1
ATOM 5474 C CA . MET A 1 688 ? 23.167 -14.344 -24.827 1 97.51 688 MET A CA 1
ATOM 5475 C C . MET A 1 688 ? 23.657 -12.901 -24.876 1 97.51 688 MET A C 1
ATOM 5477 O O . MET A 1 688 ? 24.86 -12.647 -24.793 1 97.51 688 MET A O 1
ATOM 5481 N N . ARG A 1 689 ? 22.72 -12.011 -25.021 1 97.66 689 ARG A N 1
ATOM 5482 C CA . ARG A 1 689 ? 23.078 -10.598 -25.085 1 97.66 689 ARG A CA 1
ATOM 5483 C C . ARG A 1 689 ? 23.783 -10.154 -23.807 1 97.66 689 ARG A C 1
ATOM 5485 O O . ARG A 1 689 ? 24.799 -9.458 -23.863 1 97.66 689 ARG A O 1
ATOM 5492 N N . ILE A 1 690 ? 23.196 -10.49 -22.675 1 95.82 690 ILE A N 1
ATOM 5493 C CA . ILE A 1 690 ? 23.786 -10.103 -21.399 1 95.82 690 ILE A CA 1
ATOM 5494 C C . ILE A 1 690 ? 25.196 -10.68 -21.286 1 95.82 690 ILE A C 1
ATOM 5496 O O . ILE A 1 690 ? 26.133 -9.975 -20.902 1 95.82 690 ILE A O 1
ATOM 5500 N N . PHE A 1 691 ? 25.41 -11.928 -21.663 1 94.8 691 PHE A N 1
ATOM 5501 C CA . PHE A 1 691 ? 26.695 -12.602 -21.52 1 94.8 691 PHE A CA 1
ATOM 5502 C C . PHE A 1 691 ? 27.723 -12.017 -22.481 1 94.8 691 PHE A C 1
ATOM 5504 O O . PHE A 1 691 ? 28.875 -11.791 -22.103 1 94.8 691 PHE A O 1
ATOM 5511 N N . VAL A 1 692 ? 27.331 -11.739 -23.682 1 95.65 692 VAL A N 1
ATOM 5512 C CA . VAL A 1 692 ? 28.274 -11.332 -24.719 1 95.65 692 VAL A CA 1
ATOM 5513 C C . VAL A 1 692 ? 28.533 -9.831 -24.621 1 95.65 692 VAL A C 1
ATOM 5515 O O . VAL A 1 692 ? 29.685 -9.39 -24.657 1 95.65 692 VAL A O 1
ATOM 5518 N N . ASP A 1 693 ? 27.475 -9.057 -24.437 1 94.52 693 ASP A N 1
ATOM 5519 C CA . ASP A 1 693 ? 27.605 -7.607 -24.545 1 94.52 693 ASP A CA 1
ATOM 5520 C C . ASP A 1 693 ? 27.958 -6.985 -23.196 1 94.52 693 ASP A C 1
ATOM 5522 O O . ASP A 1 693 ? 28.638 -5.959 -23.138 1 94.52 693 ASP A O 1
ATOM 5526 N N . ILE A 1 694 ? 27.386 -7.504 -22.183 1 91.59 694 ILE A N 1
ATOM 5527 C CA . ILE A 1 694 ? 27.56 -6.874 -20.878 1 91.59 694 ILE A CA 1
ATOM 5528 C C . ILE A 1 694 ? 28.676 -7.578 -20.11 1 91.59 694 ILE A C 1
ATOM 5530 O O . ILE A 1 694 ? 29.628 -6.936 -19.66 1 91.59 694 ILE A O 1
ATOM 5534 N N . GLU A 1 695 ? 28.627 -8.901 -20.01 1 89.26 695 GLU A N 1
ATOM 5535 C CA . GLU A 1 695 ? 29.611 -9.659 -19.243 1 89.26 695 GLU A CA 1
ATOM 5536 C C . GLU A 1 695 ? 30.847 -9.965 -20.084 1 89.26 695 GLU A C 1
ATOM 5538 O O . GLU A 1 695 ? 31.863 -10.426 -19.558 1 89.26 695 GLU A O 1
ATOM 5543 N N . LYS A 1 696 ? 30.808 -9.766 -21.408 1 91.3 696 LYS A N 1
ATOM 5544 C CA . LYS A 1 696 ? 31.923 -9.853 -22.346 1 91.3 696 LYS A CA 1
ATOM 5545 C C . LYS A 1 696 ? 32.464 -11.278 -22.425 1 91.3 696 LYS A C 1
ATOM 5547 O O . LYS A 1 696 ? 33.679 -11.487 -22.41 1 91.3 696 LYS A O 1
ATOM 5552 N N . LEU A 1 697 ? 31.571 -12.248 -22.45 1 91.62 697 LEU A N 1
ATOM 5553 C CA . LEU A 1 697 ? 31.955 -13.635 -22.687 1 91.62 697 LEU A CA 1
ATOM 5554 C C . LEU A 1 697 ? 32.079 -13.917 -24.181 1 91.62 697 LEU A C 1
ATOM 5556 O O . LEU A 1 697 ? 31.343 -13.345 -24.988 1 91.62 697 LEU A O 1
ATOM 5560 N N . PRO A 1 698 ? 33.008 -14.815 -24.457 1 91.7 698 PRO A N 1
ATOM 5561 C CA . PRO A 1 698 ? 33.015 -15.246 -25.856 1 91.7 698 PRO A CA 1
ATOM 5562 C C . PRO A 1 698 ? 31.733 -15.973 -26.257 1 91.7 698 PRO A C 1
ATOM 5564 O O . PRO A 1 698 ? 31.138 -16.678 -25.439 1 91.7 698 PRO A O 1
ATOM 5567 N N . TRP A 1 699 ? 31.402 -15.89 -27.442 1 94.58 699 TRP A N 1
ATOM 5568 C CA . TRP A 1 699 ? 30.137 -16.409 -27.953 1 94.58 699 TRP A CA 1
ATOM 5569 C C . TRP A 1 699 ? 29.994 -17.896 -27.643 1 94.58 699 TRP A C 1
ATOM 5571 O O . TRP A 1 699 ? 28.928 -18.348 -27.22 1 94.58 699 TRP A O 1
ATOM 5581 N N . SER A 1 700 ? 31.032 -18.682 -27.891 1 93.22 700 SER A N 1
ATOM 5582 C CA . SER A 1 700 ? 30.952 -20.129 -27.722 1 93.22 700 SER A CA 1
ATOM 5583 C C . SER A 1 700 ? 30.683 -20.502 -26.268 1 93.22 700 SER A C 1
ATOM 5585 O O . SER A 1 700 ? 29.883 -21.397 -25.988 1 93.22 700 SER A O 1
ATOM 5587 N N . LYS A 1 701 ? 31.315 -19.82 -25.436 1 91.92 701 LYS A N 1
ATOM 5588 C CA . LYS A 1 701 ? 31.102 -20.07 -24.013 1 91.92 701 LYS A CA 1
ATOM 5589 C C . LYS A 1 701 ? 29.701 -19.645 -23.584 1 91.92 701 LYS A C 1
ATOM 5591 O O . LYS A 1 701 ? 29.022 -20.371 -22.854 1 91.92 701 LYS A O 1
ATOM 5596 N N . ALA A 1 702 ? 29.325 -18.459 -24.028 1 94.51 702 ALA A N 1
ATOM 5597 C CA . ALA A 1 702 ? 27.993 -17.948 -23.718 1 94.51 702 ALA A CA 1
ATOM 5598 C C . ALA A 1 702 ? 26.91 -18.906 -24.204 1 94.51 702 ALA A C 1
ATOM 5600 O O . ALA A 1 702 ? 25.938 -19.168 -23.492 1 94.51 702 ALA A O 1
ATOM 5601 N N . TRP A 1 703 ? 27.089 -19.451 -25.342 1 95.64 703 TRP A N 1
ATOM 5602 C CA . TRP A 1 703 ? 26.101 -20.336 -25.951 1 95.64 703 TRP A CA 1
ATOM 5603 C C . TRP A 1 703 ? 26.02 -21.66 -25.2 1 95.64 703 TRP A C 1
ATOM 5605 O O . TRP A 1 703 ? 24.93 -22.198 -24.992 1 95.64 703 TRP A O 1
ATOM 5615 N N . ASP A 1 704 ? 27.145 -22.159 -24.799 1 91.67 704 ASP A N 1
ATOM 5616 C CA . ASP A 1 704 ? 27.187 -23.403 -24.036 1 91.67 704 ASP A CA 1
ATOM 5617 C C . ASP A 1 704 ? 26.441 -23.259 -22.711 1 91.67 704 ASP A C 1
ATOM 5619 O O . ASP A 1 704 ? 25.648 -24.128 -22.342 1 91.67 704 ASP A O 1
ATOM 5623 N N . ILE A 1 705 ? 26.659 -22.158 -22.081 1 91.92 705 ILE A N 1
ATOM 5624 C CA . ILE A 1 705 ? 26 -21.903 -20.804 1 91.92 705 ILE A CA 1
ATOM 5625 C C . ILE A 1 705 ? 24.5 -21.724 -21.024 1 91.92 705 ILE A C 1
ATOM 5627 O O . ILE A 1 705 ? 23.687 -22.26 -20.267 1 91.92 705 ILE A O 1
ATOM 5631 N N . THR A 1 706 ? 24.127 -21.008 -22.065 1 95.25 706 THR A N 1
ATOM 5632 C CA . THR A 1 706 ? 22.728 -20.717 -22.356 1 95.25 706 THR A CA 1
ATOM 5633 C C . THR A 1 706 ? 21.951 -22.004 -22.618 1 95.25 706 THR A C 1
ATOM 5635 O O . THR A 1 706 ? 20.874 -22.211 -22.055 1 95.25 706 THR A O 1
ATOM 5638 N N . GLN A 1 707 ? 22.466 -22.892 -23.363 1 94.32 707 GLN A N 1
ATOM 5639 C CA . GLN A 1 707 ? 21.783 -24.135 -23.704 1 94.32 707 GLN A CA 1
ATOM 5640 C C . GLN A 1 707 ? 21.596 -25.015 -22.471 1 94.32 707 GLN A C 1
ATOM 5642 O O . GLN A 1 707 ? 20.581 -25.704 -22.342 1 94.32 707 GLN A O 1
ATOM 5647 N N . LYS A 1 708 ? 22.511 -24.949 -21.581 1 91.53 708 LYS A N 1
ATOM 5648 C CA . LYS A 1 708 ? 22.461 -25.785 -20.385 1 91.53 708 LYS A CA 1
ATOM 5649 C C . LYS A 1 708 ? 21.548 -25.175 -19.325 1 91.53 708 LYS A C 1
ATOM 5651 O O . LYS A 1 708 ? 21.153 -25.852 -18.374 1 91.53 708 LYS A O 1
ATOM 5656 N N . THR A 1 709 ? 21.181 -23.96 -19.548 1 92.98 709 THR A N 1
ATOM 5657 C CA . THR A 1 709 ? 20.415 -23.225 -18.547 1 92.98 709 THR A CA 1
ATOM 5658 C C . THR A 1 709 ? 18.917 -23.418 -18.765 1 92.98 709 THR A C 1
ATOM 5660 O O . THR A 1 709 ? 18.155 -23.539 -17.803 1 92.98 709 THR A O 1
ATOM 5663 N N . PHE A 1 710 ? 18.458 -23.569 -20.016 1 95.62 710 PHE A N 1
ATOM 5664 C CA . PHE A 1 710 ? 17.033 -23.485 -20.317 1 95.62 710 PHE A CA 1
ATOM 5665 C C . PHE A 1 710 ? 16.448 -24.871 -20.557 1 95.62 710 PHE A C 1
ATOM 5667 O O . PHE A 1 710 ? 17.121 -25.749 -21.101 1 95.62 710 PHE A O 1
ATOM 5674 N N . ALA A 1 711 ? 15.273 -25.091 -20.048 1 95.63 711 ALA A N 1
ATOM 5675 C CA . ALA A 1 711 ? 14.366 -26.174 -20.42 1 95.63 711 ALA A CA 1
ATOM 5676 C C . ALA A 1 711 ? 13.047 -25.625 -20.956 1 95.63 711 ALA A C 1
ATOM 5678 O O . ALA A 1 711 ? 12.634 -24.521 -20.594 1 95.63 711 ALA A O 1
ATOM 5679 N N . TYR A 1 712 ? 12.437 -26.354 -21.95 1 96.48 712 TYR A N 1
ATOM 5680 C CA . TYR A 1 712 ? 11.26 -25.858 -22.656 1 96.48 712 TYR A CA 1
ATOM 5681 C C . TYR A 1 712 ? 10.111 -26.855 -22.567 1 96.48 712 TYR A C 1
ATOM 5683 O O . TYR A 1 712 ? 10.292 -28.045 -22.835 1 96.48 712 TYR A O 1
ATOM 5691 N N . THR A 1 713 ? 8.882 -26.314 -22.127 1 95.88 713 THR A N 1
ATOM 5692 C CA . THR A 1 713 ? 7.653 -27.099 -22.175 1 95.88 713 THR A CA 1
ATOM 5693 C C . THR A 1 713 ? 6.75 -26.623 -23.309 1 95.88 713 THR A C 1
ATOM 5695 O O . THR A 1 713 ? 6.391 -25.445 -23.371 1 95.88 713 THR A O 1
ATOM 5698 N N . ASN A 1 714 ? 6.409 -27.479 -24.144 1 93.94 714 ASN A N 1
ATOM 5699 C CA . ASN A 1 714 ? 5.501 -27.156 -25.24 1 93.94 714 ASN A CA 1
ATOM 5700 C C . ASN A 1 714 ? 4.063 -27.544 -24.909 1 93.94 714 ASN A C 1
ATOM 5702 O O . ASN A 1 714 ? 3.812 -28.638 -24.401 1 93.94 714 ASN A O 1
ATOM 5706 N N . HIS A 1 715 ? 3.144 -26.655 -25.165 1 88.63 715 HIS A N 1
ATOM 5707 C CA . HIS A 1 715 ? 1.732 -26.92 -24.909 1 88.63 715 HIS A CA 1
ATOM 5708 C C . HIS A 1 715 ? 0.922 -26.88 -26.2 1 88.63 715 HIS A C 1
ATOM 5710 O O . HIS A 1 715 ? -0.31 -26.832 -26.164 1 88.63 715 HIS A O 1
ATOM 5716 N N . THR A 1 716 ? 1.623 -26.836 -27.333 1 83.18 716 THR A N 1
ATOM 5717 C CA . THR A 1 716 ? 0.93 -26.679 -28.606 1 83.18 716 THR A CA 1
ATOM 5718 C C . THR A 1 716 ? 1.004 -27.965 -29.425 1 83.18 716 THR A C 1
ATOM 5720 O O . THR A 1 716 ? 2.064 -28.589 -29.516 1 83.18 716 THR A O 1
ATOM 5723 N N . VAL A 1 717 ? -0.108 -28.328 -29.988 1 75.75 717 VAL A N 1
ATOM 5724 C CA . VAL A 1 717 ? -0.175 -29.574 -30.745 1 75.75 717 VAL A CA 1
ATOM 5725 C C . VAL A 1 717 ? -0.027 -29.282 -32.236 1 75.75 717 VAL A C 1
ATOM 5727 O O . VAL A 1 717 ? 0.445 -30.129 -32.997 1 75.75 717 VAL A O 1
ATOM 5730 N N . LEU A 1 718 ? -0.521 -28.139 -32.632 1 75.48 718 LEU A N 1
ATOM 5731 C CA . LEU A 1 718 ? -0.555 -27.851 -34.062 1 75.48 718 LEU A CA 1
ATOM 5732 C C . LEU A 1 718 ? 0.572 -26.901 -34.452 1 75.48 718 LEU A C 1
ATOM 5734 O O . LEU A 1 718 ? 0.749 -25.852 -33.829 1 75.48 718 LEU A O 1
ATOM 5738 N N . PRO A 1 719 ? 1.247 -27.288 -35.426 1 70.94 719 PRO A N 1
ATOM 5739 C CA . PRO A 1 719 ? 2.355 -26.437 -35.866 1 70.94 719 PRO A CA 1
ATOM 5740 C C . PRO A 1 719 ? 1.907 -25.022 -36.224 1 70.94 719 PRO A C 1
ATOM 5742 O O . PRO A 1 719 ? 2.632 -24.058 -35.968 1 70.94 719 PRO A O 1
ATOM 5745 N N . GLU A 1 720 ? 0.678 -24.93 -36.695 1 62.69 720 GLU A N 1
ATOM 5746 C CA . GLU A 1 720 ? 0.167 -23.631 -37.123 1 62.69 720 GLU A CA 1
ATOM 5747 C C . GLU A 1 720 ? -0.117 -22.728 -35.926 1 62.69 720 GLU A C 1
ATOM 5749 O O . GLU A 1 720 ? -0.176 -21.504 -36.065 1 62.69 720 GLU A O 1
ATOM 5754 N N . ALA A 1 721 ? -0.089 -23.373 -34.81 1 71.84 721 ALA A N 1
ATOM 5755 C CA . ALA A 1 721 ? -0.474 -22.607 -33.627 1 71.84 721 ALA A CA 1
ATOM 5756 C C . ALA A 1 721 ? 0.753 -22.173 -32.831 1 71.84 721 ALA A C 1
ATOM 5758 O O . ALA A 1 721 ? 0.633 -21.458 -31.833 1 71.84 721 ALA A O 1
ATOM 5759 N N . LEU A 1 722 ? 1.877 -22.465 -33.447 1 85.34 722 LEU A N 1
ATOM 5760 C CA . LEU A 1 722 ? 3.097 -22.044 -32.767 1 85.34 722 LEU A CA 1
ATOM 5761 C C . LEU A 1 722 ? 3.362 -20.559 -32.995 1 85.34 722 LEU A C 1
ATOM 5763 O O . LEU A 1 722 ? 3.107 -20.039 -34.084 1 85.34 722 LEU A O 1
ATOM 5767 N N . GLU A 1 723 ? 3.826 -19.965 -32.041 1 89.07 723 GLU A N 1
ATOM 5768 C CA . GLU A 1 723 ? 4.026 -18.519 -32.078 1 89.07 723 GLU A CA 1
ATOM 5769 C C . GLU A 1 723 ? 5.149 -18.142 -33.041 1 89.07 723 GLU A C 1
ATOM 5771 O O . GLU A 1 723 ? 6.207 -18.774 -33.046 1 89.07 723 GLU A O 1
ATOM 5776 N N . ARG A 1 724 ? 4.885 -17.174 -33.852 1 93.4 724 ARG A N 1
ATOM 5777 C CA . ARG A 1 724 ? 5.845 -16.604 -34.792 1 93.4 724 ARG A CA 1
ATOM 5778 C C . ARG A 1 724 ? 5.808 -15.08 -34.756 1 93.4 724 ARG A C 1
ATOM 5780 O O . ARG A 1 724 ? 4.738 -14.483 -34.622 1 93.4 724 ARG A O 1
ATOM 5787 N N . TRP A 1 725 ? 6.959 -14.509 -34.801 1 94.42 725 TRP A N 1
ATOM 5788 C CA . TRP A 1 725 ? 7.009 -13.051 -34.818 1 94.42 725 TRP A CA 1
ATOM 5789 C C . TRP A 1 725 ? 7.619 -12.543 -36.12 1 94.42 725 TRP A C 1
ATOM 5791 O O . TRP A 1 725 ? 8.625 -13.077 -36.592 1 94.42 725 TRP A O 1
ATOM 5801 N N . PRO A 1 726 ? 7.002 -11.505 -36.716 1 94.36 726 PRO A N 1
ATOM 5802 C CA . PRO A 1 726 ? 7.614 -10.908 -37.905 1 94.36 726 PRO A CA 1
ATOM 5803 C C . PRO A 1 726 ? 8.986 -10.301 -37.62 1 94.36 726 PRO A C 1
ATOM 5805 O O . PRO A 1 726 ? 9.171 -9.637 -36.597 1 94.36 726 PRO A O 1
ATOM 5808 N N . VAL A 1 727 ? 9.876 -10.513 -38.485 1 96.15 727 VAL A N 1
ATOM 5809 C CA . VAL A 1 727 ? 11.243 -10.032 -38.318 1 96.15 727 VAL A CA 1
ATOM 5810 C C . VAL A 1 727 ? 11.247 -8.508 -38.22 1 96.15 727 VAL A C 1
ATOM 5812 O O . VAL A 1 727 ? 12.028 -7.931 -37.46 1 96.15 727 VAL A O 1
ATOM 5815 N N . GLU A 1 728 ? 10.372 -7.821 -38.91 1 94.36 728 GLU A N 1
ATOM 5816 C CA . GLU A 1 728 ? 10.305 -6.363 -38.909 1 94.36 728 GLU A CA 1
ATOM 5817 C C . GLU A 1 728 ? 9.948 -5.828 -37.525 1 94.36 728 GLU A C 1
ATOM 5819 O O . GLU A 1 728 ? 10.493 -4.813 -37.086 1 94.36 728 GLU A O 1
ATOM 5824 N N . LEU A 1 729 ? 9.057 -6.501 -36.974 1 95.43 729 LEU A N 1
ATOM 5825 C CA . LEU A 1 729 ? 8.635 -6.093 -35.639 1 95.43 729 LEU A CA 1
ATOM 5826 C C . LEU A 1 729 ? 9.769 -6.265 -34.634 1 95.43 729 LEU A C 1
ATOM 5828 O O . LEU A 1 729 ? 10.01 -5.383 -33.807 1 95.43 729 LEU A O 1
ATOM 5832 N N . VAL A 1 730 ? 10.463 -7.36 -34.741 1 96.95 730 VAL A N 1
ATOM 5833 C CA . VAL A 1 730 ? 11.565 -7.627 -33.822 1 96.95 730 VAL A CA 1
ATOM 5834 C C . VAL A 1 730 ? 12.724 -6.677 -34.115 1 96.95 730 VAL A C 1
ATOM 5836 O O . VAL A 1 730 ? 13.415 -6.23 -33.197 1 96.95 730 VAL A O 1
ATOM 5839 N N . GLU A 1 731 ? 12.95 -6.353 -35.324 1 95.98 731 GLU A N 1
ATOM 5840 C CA . GLU A 1 731 ? 14.007 -5.421 -35.703 1 95.98 731 GLU A CA 1
ATOM 5841 C C . GLU A 1 731 ? 13.768 -4.04 -35.099 1 95.98 731 GLU A C 1
ATOM 5843 O O . GLU A 1 731 ? 14.701 -3.402 -34.607 1 95.98 731 GLU A O 1
ATOM 5848 N N . LYS A 1 732 ? 12.582 -3.653 -35.141 1 95.62 732 LYS A N 1
ATOM 5849 C CA . LYS A 1 732 ? 12.223 -2.337 -34.62 1 95.62 732 LYS A CA 1
ATOM 5850 C C . LYS A 1 732 ? 12.319 -2.304 -33.097 1 95.62 732 LYS A C 1
ATOM 5852 O O . LYS A 1 732 ? 12.863 -1.357 -32.525 1 95.62 732 LYS A O 1
ATOM 5857 N N . LEU A 1 733 ? 11.87 -3.323 -32.463 1 96.49 733 LEU A N 1
ATOM 5858 C CA . LEU A 1 733 ? 11.743 -3.341 -31.01 1 96.49 733 LEU A CA 1
ATOM 5859 C C . LEU A 1 733 ? 13.04 -3.807 -30.357 1 96.49 733 LEU A C 1
ATOM 5861 O O . LEU A 1 733 ? 13.42 -3.307 -29.296 1 96.49 733 LEU A O 1
ATOM 5865 N N . LEU A 1 734 ? 13.661 -4.829 -31.005 1 97.9 734 LEU A N 1
ATOM 5866 C CA . LEU A 1 734 ? 14.814 -5.495 -30.41 1 97.9 734 LEU A CA 1
ATOM 5867 C C . LEU A 1 734 ? 15.89 -5.759 -31.458 1 97.9 734 LEU A C 1
ATOM 5869 O O . LEU A 1 734 ? 16.252 -6.912 -31.705 1 97.9 734 LEU A O 1
ATOM 5873 N N . PRO A 1 735 ? 16.466 -4.692 -31.901 1 97.63 735 PRO A N 1
ATOM 5874 C CA . PRO A 1 735 ? 17.403 -4.86 -33.014 1 97.63 735 PRO A CA 1
ATOM 5875 C C . PRO A 1 735 ? 18.611 -5.716 -32.645 1 97.63 735 PRO A C 1
ATOM 5877 O O . PRO A 1 735 ? 19.075 -6.52 -33.458 1 97.63 735 PRO A O 1
ATOM 5880 N N . ARG A 1 736 ? 19.161 -5.627 -31.509 1 97.7 736 ARG A N 1
ATOM 5881 C CA . ARG A 1 736 ? 20.327 -6.41 -31.114 1 97.7 736 ARG A CA 1
ATOM 5882 C C . ARG A 1 736 ? 19.976 -7.888 -30.983 1 97.7 736 ARG A C 1
ATOM 5884 O O . ARG A 1 736 ? 20.759 -8.755 -31.376 1 97.7 736 ARG A O 1
ATOM 5891 N N . HIS A 1 737 ? 18.837 -8.216 -30.478 1 98.18 737 HIS A N 1
ATOM 5892 C CA . HIS A 1 737 ? 18.385 -9.593 -30.314 1 98.18 737 HIS A CA 1
ATOM 5893 C C . HIS A 1 737 ? 18.226 -10.285 -31.663 1 98.18 737 HIS A C 1
ATOM 5895 O O . HIS A 1 737 ? 18.525 -11.474 -31.794 1 98.18 737 HIS A O 1
ATOM 5901 N N . LEU A 1 738 ? 17.722 -9.488 -32.612 1 97.87 738 LEU A N 1
ATOM 5902 C CA . LEU A 1 738 ? 17.589 -10.064 -33.945 1 97.87 738 LEU A CA 1
ATOM 5903 C C . LEU A 1 738 ? 18.948 -10.485 -34.494 1 97.87 738 LEU A C 1
ATOM 5905 O O . LEU A 1 738 ? 19.072 -11.545 -35.112 1 97.87 738 LEU A O 1
ATOM 5909 N N . GLN A 1 739 ? 19.96 -9.687 -34.231 1 97.39 739 GLN A N 1
ATOM 5910 C CA . GLN A 1 739 ? 21.308 -10.025 -34.677 1 97.39 739 GLN A CA 1
ATOM 5911 C C . GLN A 1 739 ? 21.802 -11.306 -34.01 1 97.39 739 GLN A C 1
ATOM 5913 O O . GLN A 1 739 ? 22.438 -12.142 -34.655 1 97.39 739 GLN A O 1
ATOM 5918 N N . ILE A 1 740 ? 21.517 -11.448 -32.826 1 97.96 740 ILE A N 1
ATOM 5919 C CA . ILE A 1 740 ? 21.929 -12.628 -32.074 1 97.96 740 ILE A CA 1
ATOM 5920 C C . ILE A 1 740 ? 21.197 -13.859 -32.603 1 97.96 740 ILE A C 1
ATOM 5922 O O . ILE A 1 740 ? 21.797 -14.924 -32.764 1 97.96 740 ILE A O 1
ATOM 5926 N N . ILE A 1 741 ? 19.918 -13.753 -32.936 1 98.15 741 ILE A N 1
ATOM 5927 C CA . ILE A 1 741 ? 19.118 -14.861 -33.448 1 98.15 741 ILE A CA 1
ATOM 5928 C C . ILE A 1 741 ? 19.653 -15.297 -34.81 1 98.15 741 ILE A C 1
ATOM 5930 O O . ILE A 1 741 ? 19.729 -16.493 -35.1 1 98.15 741 ILE A O 1
ATOM 5934 N N . TYR A 1 742 ? 20.046 -14.466 -35.617 1 97.33 742 TYR A N 1
ATOM 5935 C CA . TYR A 1 742 ? 20.62 -14.795 -36.917 1 97.33 742 TYR A CA 1
ATOM 5936 C C . TYR A 1 742 ? 21.919 -15.575 -36.758 1 97.33 742 TYR A C 1
ATOM 5938 O O . TYR A 1 742 ? 22.171 -16.531 -37.495 1 97.33 742 TYR A O 1
ATOM 5946 N N . GLU A 1 743 ? 22.715 -15.032 -35.801 1 96.81 743 GLU A N 1
ATOM 5947 C CA . GLU A 1 743 ? 23.968 -15.738 -35.553 1 96.81 743 GLU A CA 1
ATOM 5948 C C . GLU A 1 743 ? 23.713 -17.147 -35.025 1 96.81 743 GLU A C 1
ATOM 5950 O O . GLU A 1 743 ? 24.381 -18.099 -35.434 1 96.81 743 GLU A O 1
ATOM 5955 N N . MET A 1 744 ? 22.803 -17.313 -34.142 1 97.14 744 MET A N 1
ATOM 5956 C CA . MET A 1 744 ? 22.399 -18.624 -33.642 1 97.14 744 MET A CA 1
ATOM 5957 C C . MET A 1 744 ? 21.919 -19.517 -34.782 1 97.14 744 MET A C 1
ATOM 5959 O O . MET A 1 744 ? 22.287 -20.691 -34.854 1 97.14 744 MET A O 1
ATOM 5963 N N . ASN A 1 745 ? 21.079 -19.245 -35.662 1 97.22 745 ASN A N 1
ATOM 5964 C CA . ASN A 1 745 ? 20.513 -19.984 -36.786 1 97.22 745 ASN A CA 1
ATOM 5965 C C . ASN A 1 745 ? 21.599 -20.46 -37.747 1 97.22 745 ASN A C 1
ATOM 5967 O O . ASN A 1 745 ? 21.554 -21.594 -38.228 1 97.22 745 ASN A O 1
ATOM 5971 N N . GLN A 1 746 ? 22.575 -19.247 -38.015 1 96.6 746 GLN A N 1
ATOM 5972 C CA . GLN A 1 746 ? 23.659 -19.602 -38.925 1 96.6 746 GLN A CA 1
ATOM 5973 C C . GLN A 1 746 ? 24.478 -20.767 -38.377 1 96.6 746 GLN A C 1
ATOM 5975 O O . GLN A 1 746 ? 24.755 -21.731 -39.095 1 96.6 746 GLN A O 1
ATOM 5980 N N . LYS A 1 747 ? 24.823 -20.68 -37.159 1 95.99 747 LYS A N 1
ATOM 5981 C CA . LYS A 1 747 ? 25.621 -21.733 -36.536 1 95.99 747 LYS A CA 1
ATOM 5982 C C . LYS A 1 747 ? 24.844 -23.044 -36.468 1 95.99 747 LYS A C 1
ATOM 5984 O O . LYS A 1 747 ? 25.421 -24.122 -36.626 1 95.99 747 LYS A O 1
ATOM 5989 N N . HIS A 1 748 ? 23.596 -22.956 -36.188 1 95.88 748 HIS A N 1
ATOM 5990 C CA . HIS A 1 748 ? 22.732 -24.13 -36.135 1 95.88 748 HIS A CA 1
ATOM 5991 C C . HIS A 1 748 ? 22.602 -24.78 -37.509 1 95.88 748 HIS A C 1
ATOM 5993 O O . HIS A 1 748 ? 22.74 -25.998 -37.64 1 95.88 748 HIS A O 1
ATOM 5999 N N . LEU A 1 749 ? 22.398 -23.988 -38.498 1 96.01 749 LEU A N 1
ATOM 6000 C CA . LEU A 1 749 ? 22.218 -24.52 -39.844 1 96.01 749 LEU A CA 1
ATOM 6001 C C . LEU A 1 749 ? 23.524 -25.098 -40.38 1 96.01 749 LEU A C 1
ATOM 6003 O O . LEU A 1 749 ? 23.513 -26.075 -41.132 1 96.01 749 LEU A O 1
ATOM 6007 N N . ASP A 1 750 ? 24.642 -24.493 -39.985 1 95.44 750 ASP A N 1
ATOM 6008 C CA . ASP A 1 750 ? 25.936 -25.053 -40.361 1 95.44 750 ASP A CA 1
ATOM 6009 C C . ASP A 1 750 ? 26.11 -26.462 -39.799 1 95.44 750 ASP A C 1
ATOM 6011 O O . ASP A 1 750 ? 26.626 -27.349 -40.481 1 95.44 750 ASP A O 1
ATOM 6015 N N . LYS A 1 751 ? 25.699 -26.615 -38.611 1 94.78 751 LYS A N 1
ATOM 6016 C CA . LYS A 1 751 ? 25.769 -27.926 -37.974 1 94.78 751 LYS A CA 1
ATOM 6017 C C . LYS A 1 751 ? 24.862 -28.93 -38.681 1 94.78 751 LYS A C 1
ATOM 6019 O O . LYS A 1 751 ? 25.258 -30.074 -38.915 1 94.78 751 LYS A O 1
ATOM 6024 N N . ILE A 1 752 ? 23.685 -28.527 -39.067 1 95.38 752 ILE A N 1
ATOM 6025 C CA . ILE A 1 752 ? 22.721 -29.399 -39.73 1 95.38 752 ILE A CA 1
ATOM 6026 C C . ILE A 1 752 ? 23.23 -29.767 -41.122 1 95.38 752 ILE A C 1
ATOM 6028 O O . ILE A 1 752 ? 23.117 -30.919 -41.546 1 95.38 752 ILE A O 1
ATOM 6032 N N . ALA A 1 753 ? 23.79 -28.761 -41.739 1 94.97 753 ALA A N 1
ATOM 6033 C CA . ALA A 1 753 ? 24.326 -29.002 -43.076 1 94.97 753 ALA A CA 1
ATOM 6034 C C . ALA A 1 753 ? 25.472 -30.009 -43.034 1 94.97 753 ALA A C 1
ATOM 6036 O O . ALA A 1 753 ? 25.646 -30.801 -43.963 1 94.97 753 ALA A O 1
ATOM 6037 N N . ALA A 1 754 ? 26.222 -29.962 -42.009 1 94.48 754 ALA A N 1
ATOM 6038 C CA . ALA A 1 754 ? 27.35 -30.876 -41.849 1 94.48 754 ALA A CA 1
ATOM 6039 C C . ALA A 1 754 ? 26.869 -32.291 -41.541 1 94.48 754 ALA A C 1
ATOM 6041 O O . ALA A 1 754 ? 27.448 -33.269 -42.021 1 94.48 754 ALA A O 1
ATOM 6042 N N . LEU A 1 755 ? 25.82 -32.479 -40.832 1 93.88 755 LEU A N 1
ATOM 6043 C CA . LEU A 1 755 ? 25.322 -33.778 -40.395 1 93.88 755 LEU A CA 1
ATOM 6044 C C . LEU A 1 755 ? 24.444 -34.413 -41.469 1 93.88 755 LEU A C 1
ATOM 6046 O O . LEU A 1 755 ? 24.413 -35.638 -41.608 1 93.88 755 LEU A O 1
ATOM 6050 N N . PHE A 1 756 ? 23.687 -33.469 -42.255 1 93.9 756 PHE A N 1
ATOM 6051 C CA . PHE A 1 756 ? 22.776 -33.976 -43.275 1 93.9 756 PHE A CA 1
ATOM 6052 C C . PHE A 1 756 ? 23.01 -33.272 -44.607 1 93.9 756 PHE A C 1
ATOM 6054 O O . PHE A 1 756 ? 22.119 -32.591 -45.119 1 93.9 756 PHE A O 1
ATOM 6061 N N . PRO A 1 757 ? 24.045 -33.464 -45.306 1 88.91 757 PRO A N 1
ATOM 6062 C CA . PRO A 1 757 ? 24.42 -32.708 -46.504 1 88.91 757 PRO A CA 1
ATOM 6063 C C . PRO A 1 757 ? 23.466 -32.944 -47.673 1 88.91 757 PRO A C 1
ATOM 6065 O O . PRO A 1 757 ? 23.32 -32.078 -48.539 1 88.91 757 PRO A O 1
ATOM 6068 N N . LYS A 1 758 ? 22.712 -34.059 -47.74 1 89.29 758 LYS A N 1
ATOM 6069 C CA . LYS A 1 758 ? 21.877 -34.388 -48.891 1 89.29 758 LYS A CA 1
ATOM 6070 C C . LYS A 1 758 ? 20.432 -33.954 -48.664 1 89.29 758 LYS A C 1
ATOM 6072 O O . LYS A 1 758 ? 19.599 -34.052 -49.568 1 89.29 758 LYS A O 1
ATOM 6077 N N . ASP A 1 759 ? 20.126 -33.449 -47.529 1 90.95 759 ASP A N 1
ATOM 6078 C CA . ASP A 1 759 ? 18.754 -33.077 -47.199 1 90.95 759 ASP A CA 1
ATOM 6079 C C . ASP A 1 759 ? 18.608 -31.561 -47.085 1 90.95 759 ASP A C 1
ATOM 6081 O O . ASP A 1 759 ? 18.546 -31.02 -45.979 1 90.95 759 ASP A O 1
ATOM 6085 N N . VAL A 1 760 ? 18.45 -30.868 -48.129 1 88.22 760 VAL A N 1
ATOM 6086 C CA . VAL A 1 760 ? 18.393 -29.411 -48.165 1 88.22 760 VAL A CA 1
ATOM 6087 C C . VAL A 1 760 ? 17.083 -28.929 -47.546 1 88.22 760 VAL A C 1
ATOM 6089 O O . VAL A 1 760 ? 17.034 -27.858 -46.936 1 88.22 760 VAL A O 1
ATOM 6092 N N . ASP A 1 761 ? 16.077 -29.686 -47.703 1 91.8 761 ASP A N 1
ATOM 6093 C CA . ASP A 1 761 ? 14.778 -29.293 -47.165 1 91.8 761 ASP A CA 1
ATOM 6094 C C . ASP A 1 761 ? 14.785 -29.318 -45.638 1 91.8 761 ASP A C 1
ATOM 6096 O O . ASP A 1 761 ? 14.033 -28.581 -44.997 1 91.8 761 ASP A O 1
ATOM 6100 N N . ARG A 1 762 ? 15.595 -30.088 -45.145 1 92.74 762 ARG A N 1
ATOM 6101 C CA . ARG A 1 762 ? 15.716 -30.163 -43.692 1 92.74 762 ARG A CA 1
ATOM 6102 C C . ARG A 1 762 ? 16.231 -28.847 -43.117 1 92.74 762 ARG A C 1
ATOM 6104 O O . ARG A 1 762 ? 15.844 -28.453 -42.015 1 92.74 762 ARG A O 1
ATOM 6111 N N . LEU A 1 763 ? 17.092 -28.142 -43.809 1 93.08 763 LEU A N 1
ATOM 6112 C CA . LEU A 1 763 ? 17.592 -26.843 -43.375 1 93.08 763 LEU A CA 1
ATOM 6113 C C . LEU A 1 763 ? 16.451 -25.842 -43.229 1 93.08 763 LEU A C 1
ATOM 6115 O O . LEU A 1 763 ? 16.405 -25.084 -42.258 1 93.08 763 LEU A O 1
ATOM 6119 N N . ARG A 1 764 ? 15.558 -25.966 -44.142 1 91.22 764 ARG A N 1
ATOM 6120 C CA . ARG A 1 764 ? 14.413 -25.061 -44.109 1 91.22 764 ARG A CA 1
ATOM 6121 C C . ARG A 1 764 ? 13.481 -25.398 -42.95 1 91.22 764 ARG A C 1
ATOM 6123 O O . ARG A 1 764 ? 13.003 -24.503 -42.25 1 91.22 764 ARG A O 1
ATOM 6130 N N . ARG A 1 765 ? 13.247 -26.644 -42.707 1 92.35 765 ARG A N 1
ATOM 6131 C CA . ARG A 1 765 ? 12.303 -27.091 -41.688 1 92.35 765 ARG A CA 1
ATOM 6132 C C . ARG A 1 765 ? 12.861 -26.863 -40.287 1 92.35 765 ARG A C 1
ATOM 6134 O O . ARG A 1 765 ? 12.103 -26.676 -39.333 1 92.35 765 ARG A O 1
ATOM 6141 N N . MET A 1 766 ? 14.158 -26.737 -40.175 1 95.47 766 MET A N 1
ATOM 6142 C CA . MET A 1 766 ? 14.762 -26.624 -38.85 1 95.47 766 MET A CA 1
ATOM 6143 C C . MET A 1 766 ? 15.301 -25.217 -38.615 1 95.47 766 MET A C 1
ATOM 6145 O O . MET A 1 766 ? 15.87 -24.935 -37.559 1 95.47 766 MET A O 1
ATOM 6149 N N . SER A 1 767 ? 15.067 -24.365 -39.557 1 95.53 767 SER A N 1
ATOM 6150 C CA . SER A 1 767 ? 15.556 -22.995 -39.439 1 95.53 767 SER A CA 1
ATOM 6151 C C . SER A 1 767 ? 14.774 -22.219 -38.384 1 95.53 767 SER A C 1
ATOM 6153 O O . SER A 1 767 ? 13.561 -22.393 -38.249 1 95.53 767 SER A O 1
ATOM 6155 N N . LEU A 1 768 ? 15.448 -21.322 -37.703 1 96.32 768 LEU A N 1
ATOM 6156 C CA . LEU A 1 768 ? 14.789 -20.421 -36.764 1 96.32 768 LEU A CA 1
ATOM 6157 C C . LEU A 1 768 ? 14.031 -19.323 -37.503 1 96.32 768 LEU A C 1
ATOM 6159 O O . LEU A 1 768 ? 13.132 -18.695 -36.939 1 96.32 768 LEU A O 1
ATOM 6163 N N . ILE A 1 769 ? 14.421 -19.051 -38.722 1 95.82 769 ILE A N 1
ATOM 6164 C CA . ILE A 1 769 ? 13.829 -17.983 -39.52 1 95.82 769 ILE A CA 1
ATOM 6165 C C . ILE A 1 769 ? 13.104 -18.58 -40.724 1 95.82 769 ILE A C 1
ATOM 6167 O O . ILE A 1 769 ? 13.688 -19.353 -41.487 1 95.82 769 ILE A O 1
ATOM 6171 N N . GLU A 1 770 ? 11.853 -18.245 -40.742 1 91.38 770 GLU A N 1
ATOM 6172 C CA . GLU A 1 770 ? 11.062 -18.626 -41.909 1 91.38 770 GLU A CA 1
ATOM 6173 C C . GLU A 1 770 ? 11.197 -17.597 -43.027 1 91.38 770 GLU A C 1
ATOM 6175 O O . GLU A 1 770 ? 11.059 -16.395 -42.792 1 91.38 770 GLU A O 1
ATOM 6180 N N . GLU A 1 771 ? 11.488 -17.978 -44.25 1 86.44 771 GLU A N 1
ATOM 6181 C CA . GLU A 1 771 ? 11.751 -17.066 -45.359 1 86.44 771 GLU A CA 1
ATOM 6182 C C . GLU A 1 771 ? 10.509 -16.878 -46.226 1 86.44 771 GLU A C 1
ATOM 6184 O O . GLU A 1 771 ? 10.376 -15.866 -46.917 1 86.44 771 GLU A O 1
ATOM 6189 N N . GLU A 1 772 ? 9.573 -17.802 -46.246 1 79.98 772 GLU A N 1
ATOM 6190 C CA . GLU A 1 772 ? 8.434 -17.743 -47.157 1 79.98 772 GLU A CA 1
ATOM 6191 C C . GLU A 1 772 ? 7.319 -16.868 -46.591 1 79.98 772 GLU A C 1
ATOM 6193 O O . GLU A 1 772 ? 6.934 -17.018 -45.429 1 79.98 772 GLU A O 1
ATOM 6198 N N . GLY A 1 773 ? 6.552 -16.011 -47.388 1 70.85 773 GLY A N 1
ATOM 6199 C CA . GLY A 1 773 ? 5.402 -15.192 -47.039 1 70.85 773 GLY A CA 1
ATOM 6200 C C . GLY A 1 773 ? 5.724 -14.114 -46.022 1 70.85 773 GLY A C 1
ATOM 6201 O O . GLY A 1 773 ? 4.855 -13.699 -45.253 1 70.85 773 GLY A O 1
ATOM 6202 N N . GLY A 1 774 ? 6.815 -13.622 -45.847 1 83.35 774 GLY A N 1
ATOM 6203 C CA . GLY A 1 774 ? 7.316 -12.687 -44.852 1 83.35 774 GLY A CA 1
ATOM 6204 C C . GLY A 1 774 ? 8.172 -13.348 -43.788 1 83.35 774 GLY A C 1
ATOM 6205 O O . GLY A 1 774 ? 7.797 -14.386 -43.239 1 83.35 774 GLY A O 1
ATOM 6206 N N . LYS A 1 775 ? 9.344 -12.889 -43.578 1 92.56 775 LYS A N 1
ATOM 6207 C CA . LYS A 1 775 ? 10.302 -13.474 -42.645 1 92.56 775 LYS A CA 1
ATOM 6208 C C . LYS A 1 775 ? 9.765 -13.451 -41.217 1 92.56 775 LYS A C 1
ATOM 6210 O O . LYS A 1 775 ? 9.253 -12.428 -40.758 1 92.56 775 LYS A O 1
ATOM 6215 N N . ARG A 1 776 ? 9.654 -14.609 -40.677 1 95.49 776 ARG A N 1
ATOM 6216 C CA . ARG A 1 776 ? 9.186 -14.74 -39.301 1 95.49 776 ARG A CA 1
ATOM 6217 C C . ARG A 1 776 ? 10.17 -15.551 -38.464 1 95.49 776 ARG A C 1
ATOM 6219 O O . ARG A 1 776 ? 10.886 -16.405 -38.992 1 95.49 776 ARG A O 1
ATOM 6226 N N . ILE A 1 777 ? 10.231 -15.311 -37.291 1 96.52 777 ILE A N 1
ATOM 6227 C CA . ILE A 1 777 ? 11.05 -16.07 -36.352 1 96.52 777 ILE A CA 1
ATOM 6228 C C . ILE A 1 777 ? 10.212 -17.174 -35.712 1 96.52 777 ILE A C 1
ATOM 6230 O O . ILE A 1 777 ? 9.148 -16.908 -35.15 1 96.52 777 ILE A O 1
ATOM 6234 N N . ASN A 1 778 ? 10.635 -18.392 -35.808 1 95.41 778 ASN A N 1
ATOM 6235 C CA . ASN A 1 778 ? 9.976 -19.523 -35.164 1 95.41 778 ASN A CA 1
ATOM 6236 C C . ASN A 1 778 ? 10.383 -19.649 -33.699 1 95.41 778 ASN A C 1
ATOM 6238 O O . ASN A 1 778 ? 11.421 -20.235 -33.387 1 95.41 778 ASN A O 1
ATOM 6242 N N . MET A 1 779 ? 9.481 -19.252 -32.919 1 96.51 779 MET A N 1
ATOM 6243 C CA . MET A 1 779 ? 9.833 -19.141 -31.506 1 96.51 779 MET A CA 1
ATOM 6244 C C . MET A 1 779 ? 10.014 -20.519 -30.88 1 96.51 779 MET A C 1
ATOM 6246 O O . MET A 1 779 ? 10.848 -20.697 -29.991 1 96.51 779 MET A O 1
ATOM 6250 N N . ALA A 1 780 ? 9.207 -21.493 -31.294 1 95.85 780 ALA A N 1
ATOM 6251 C CA . ALA A 1 780 ? 9.367 -22.846 -30.767 1 95.85 780 ALA A CA 1
ATOM 6252 C C . ALA A 1 780 ? 10.735 -23.417 -31.129 1 95.85 780 ALA A C 1
ATOM 6254 O O . ALA A 1 780 ? 11.369 -24.09 -30.313 1 95.85 780 ALA A O 1
ATOM 6255 N N . HIS A 1 781 ? 11.168 -23.167 -32.352 1 96.01 781 HIS A N 1
ATOM 6256 C CA . HIS A 1 781 ? 12.488 -23.614 -32.783 1 96.01 781 HIS A CA 1
ATOM 6257 C C . HIS A 1 781 ? 13.588 -22.974 -31.942 1 96.01 781 HIS A C 1
ATOM 6259 O O . HIS A 1 781 ? 14.555 -23.641 -31.567 1 96.01 781 HIS A O 1
ATOM 6265 N N . LEU A 1 782 ? 13.34 -21.719 -31.74 1 97.5 782 LEU A N 1
ATOM 6266 C CA . LEU A 1 782 ? 14.294 -20.998 -30.904 1 97.5 782 LEU A CA 1
ATOM 6267 C C . LEU A 1 782 ? 14.424 -21.657 -29.535 1 97.5 782 LEU A C 1
ATOM 6269 O O . LEU A 1 782 ? 15.533 -21.814 -29.02 1 97.5 782 LEU A O 1
ATOM 6273 N N . CYS A 1 783 ? 13.309 -22.078 -28.966 1 97.38 783 CYS A N 1
ATOM 6274 C CA . CYS A 1 783 ? 13.31 -22.731 -27.662 1 97.38 783 CYS A CA 1
ATOM 6275 C C . CYS A 1 783 ? 14.006 -24.085 -27.731 1 97.38 783 CYS A C 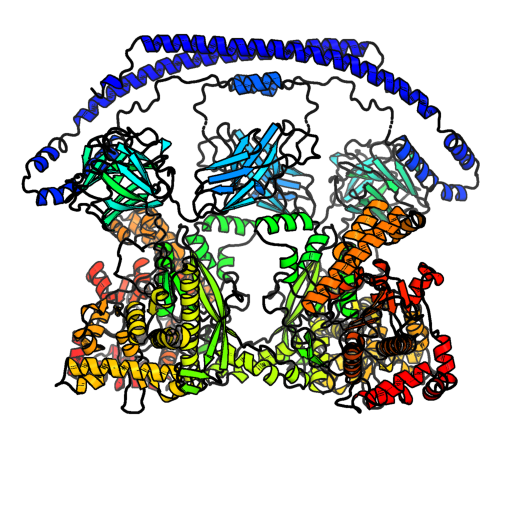1
ATOM 6277 O O . CYS A 1 783 ? 14.804 -24.424 -26.855 1 97.38 783 CYS A O 1
ATOM 6279 N N . ILE A 1 784 ? 13.756 -24.821 -28.73 1 96.39 784 ILE A N 1
ATOM 6280 C CA . ILE A 1 784 ? 14.303 -26.168 -28.854 1 96.39 784 ILE A CA 1
ATOM 6281 C C . ILE A 1 784 ? 15.82 -26.095 -29.017 1 96.39 784 ILE A C 1
ATOM 6283 O O . ILE A 1 784 ? 16.558 -26.818 -28.343 1 96.39 784 ILE A O 1
ATOM 6287 N N . VAL A 1 785 ? 16.282 -25.193 -29.854 1 96.78 785 VAL A N 1
ATOM 6288 C CA . VAL A 1 785 ? 17.706 -25.071 -30.146 1 96.78 785 VAL A CA 1
ATOM 6289 C C . VAL A 1 785 ? 18.439 -24.522 -28.923 1 96.78 785 VAL A C 1
ATOM 6291 O O . VAL A 1 785 ? 19.582 -24.899 -28.656 1 96.78 785 VAL A O 1
ATOM 6294 N N . GLY A 1 786 ? 17.755 -23.667 -28.193 1 96.57 786 GLY A N 1
ATOM 6295 C CA . GLY A 1 786 ? 18.407 -22.974 -27.093 1 96.57 786 GLY A CA 1
ATOM 6296 C C . GLY A 1 786 ? 18.256 -23.69 -25.764 1 96.57 786 GLY A C 1
ATOM 6297 O O . GLY A 1 786 ? 18.702 -23.189 -24.73 1 96.57 786 GLY A O 1
ATOM 6298 N N . SER A 1 787 ? 17.635 -24.92 -25.712 1 95.29 787 SER A N 1
ATOM 6299 C CA . SER A 1 787 ? 17.386 -25.608 -24.449 1 95.29 787 SER A CA 1
ATOM 6300 C C . SER A 1 787 ? 18.051 -26.98 -24.428 1 95.29 787 SER A C 1
ATOM 6302 O O . SER A 1 787 ? 18.359 -27.544 -25.48 1 95.29 787 SER A O 1
ATOM 6304 N N . HIS A 1 788 ? 18.307 -27.504 -23.204 1 93.4 788 HIS A N 1
ATOM 6305 C CA . HIS A 1 788 ? 18.911 -28.824 -23.06 1 93.4 788 HIS A CA 1
ATOM 6306 C C . HIS A 1 788 ? 17.845 -29.903 -22.901 1 93.4 788 HIS A C 1
ATOM 6308 O O . HIS A 1 788 ? 18.13 -31.092 -23.061 1 93.4 788 HIS A O 1
ATOM 6314 N N . ALA A 1 789 ? 16.619 -29.449 -22.602 1 94.58 789 ALA A N 1
ATOM 6315 C CA . ALA A 1 789 ? 15.515 -30.386 -22.409 1 94.58 789 ALA A CA 1
ATOM 6316 C C . ALA A 1 789 ? 14.206 -29.807 -22.938 1 94.58 789 ALA A C 1
ATOM 6318 O O . ALA A 1 789 ? 13.943 -28.611 -22.789 1 94.58 789 ALA A O 1
ATOM 6319 N N . VAL A 1 790 ? 13.378 -30.614 -23.636 1 95.52 790 VAL A N 1
ATOM 6320 C CA . VAL A 1 790 ? 12.069 -30.262 -24.175 1 95.52 790 VAL A CA 1
ATOM 6321 C C . VAL A 1 790 ? 11.043 -31.319 -23.774 1 95.52 790 VAL A C 1
ATOM 6323 O O . VAL A 1 790 ? 11.271 -32.517 -23.959 1 95.52 790 VAL A O 1
ATOM 6326 N N . ASN A 1 791 ? 9.994 -30.909 -23.169 1 93.87 791 ASN A N 1
ATOM 6327 C CA . ASN A 1 791 ? 9.032 -31.939 -22.79 1 93.87 791 ASN A CA 1
ATOM 6328 C C . ASN A 1 791 ? 7.631 -31.612 -23.3 1 93.87 791 ASN A C 1
ATOM 6330 O O . ASN A 1 791 ? 7.251 -30.442 -23.375 1 93.87 791 ASN A O 1
ATOM 6334 N N . GLY A 1 792 ? 6.852 -32.652 -23.665 1 93.5 792 GLY A N 1
ATOM 6335 C CA . GLY A 1 792 ? 5.41 -32.566 -23.832 1 93.5 792 GLY A CA 1
ATOM 6336 C C . GLY A 1 792 ? 4.648 -32.716 -22.529 1 93.5 792 GLY A C 1
ATOM 6337 O O . GLY A 1 792 ? 5.25 -32.904 -21.47 1 93.5 792 GLY A O 1
ATOM 6338 N N . VAL A 1 793 ? 3.347 -32.627 -22.623 1 93.8 793 VAL A N 1
ATOM 6339 C CA . VAL A 1 793 ? 2.641 -32.476 -21.354 1 93.8 793 VAL A CA 1
ATOM 6340 C C . VAL A 1 793 ? 1.643 -33.619 -21.179 1 93.8 793 VAL A C 1
ATOM 6342 O O . VAL A 1 793 ? 0.843 -33.614 -20.24 1 93.8 793 VAL A O 1
ATOM 6345 N N . ALA A 1 794 ? 1.526 -34.601 -22.012 1 92.67 794 ALA A N 1
ATOM 6346 C CA . ALA A 1 794 ? 0.89 -35.914 -21.938 1 92.67 794 ALA A CA 1
ATOM 6347 C C . ALA A 1 794 ? 1.566 -36.905 -22.882 1 92.67 794 ALA A C 1
ATOM 6349 O O . ALA A 1 794 ? 2.271 -36.504 -23.811 1 92.67 794 ALA A O 1
ATOM 6350 N N . LYS A 1 795 ? 1.402 -38.157 -22.625 1 90.68 795 LYS A N 1
ATOM 6351 C CA . LYS A 1 795 ? 2.098 -39.151 -23.439 1 90.68 795 LYS A CA 1
ATOM 6352 C C . LYS A 1 795 ? 1.739 -39.002 -24.914 1 90.68 795 LYS A C 1
ATOM 6354 O O . LYS A 1 795 ? 2.623 -38.961 -25.773 1 90.68 795 LYS A O 1
ATOM 6359 N N . ILE A 1 796 ? 0.515 -38.883 -25.147 1 87.63 796 ILE A N 1
ATOM 6360 C CA . ILE A 1 796 ? 0.062 -38.739 -26.526 1 87.63 796 ILE A CA 1
ATOM 6361 C C . ILE A 1 796 ? 0.616 -37.447 -27.12 1 87.63 796 ILE A C 1
ATOM 6363 O O . ILE A 1 796 ? 1.06 -37.425 -28.271 1 87.63 796 ILE A O 1
ATOM 6367 N N . HIS A 1 797 ? 0.541 -36.414 -26.426 1 90.45 797 HIS A N 1
ATOM 6368 C CA . HIS A 1 797 ? 1.06 -35.13 -26.882 1 90.45 797 HIS A CA 1
ATOM 6369 C C . HIS A 1 797 ? 2.561 -35.203 -27.143 1 90.45 797 HIS A C 1
ATOM 6371 O O . HIS A 1 797 ? 3.049 -34.664 -28.139 1 90.45 797 HIS A O 1
ATOM 6377 N N . SER A 1 798 ? 3.266 -35.837 -26.216 1 92.13 798 SER A N 1
ATOM 6378 C CA . SER A 1 798 ? 4.711 -35.979 -26.366 1 92.13 798 SER A CA 1
ATOM 6379 C C . SER A 1 798 ? 5.061 -36.761 -27.628 1 92.13 798 SER A C 1
ATOM 6381 O O . SER A 1 798 ? 6.036 -36.442 -28.312 1 92.13 798 SER A O 1
ATOM 6383 N N . ASP A 1 799 ? 4.283 -37.707 -27.866 1 89.39 799 ASP A N 1
ATOM 6384 C CA . ASP A 1 799 ? 4.508 -38.511 -29.063 1 89.39 799 ASP A CA 1
ATOM 6385 C C . ASP A 1 799 ? 4.246 -37.696 -30.328 1 89.39 799 ASP A C 1
ATOM 6387 O O . ASP A 1 799 ? 4.97 -37.825 -31.317 1 89.39 799 ASP A O 1
ATOM 6391 N N . ILE A 1 800 ? 3.23 -36.911 -30.261 1 87.27 800 ILE A N 1
ATOM 6392 C CA . ILE A 1 800 ? 2.907 -36.059 -31.401 1 87.27 800 ILE A CA 1
ATOM 6393 C C . ILE A 1 800 ? 4.033 -35.053 -31.628 1 87.27 800 ILE A C 1
ATOM 6395 O O . ILE A 1 800 ? 4.435 -34.809 -32.769 1 87.27 800 ILE A O 1
ATOM 6399 N N . VAL A 1 801 ? 4.503 -34.527 -30.557 1 90.3 801 VAL A N 1
ATOM 6400 C CA . VAL A 1 801 ? 5.568 -33.531 -30.627 1 90.3 801 VAL A CA 1
ATOM 6401 C C . VAL A 1 801 ? 6.84 -34.171 -31.177 1 90.3 801 VAL A C 1
ATOM 6403 O O . VAL A 1 801 ? 7.521 -33.587 -32.023 1 90.3 801 VAL A O 1
ATOM 6406 N N . LYS A 1 802 ? 7.105 -35.358 -30.778 1 91.17 802 LYS A N 1
ATOM 6407 C CA . LYS A 1 802 ? 8.329 -36.065 -31.144 1 91.17 802 LYS A CA 1
ATOM 6408 C C . LYS A 1 802 ? 8.261 -36.575 -32.581 1 91.17 802 LYS A C 1
ATOM 6410 O O . LYS A 1 802 ? 9.25 -36.512 -33.315 1 91.17 802 LYS A O 1
ATOM 6415 N N . ASN A 1 803 ? 7.11 -36.969 -32.97 1 88.37 803 ASN A N 1
ATOM 6416 C CA . ASN A 1 803 ? 7.036 -37.74 -34.206 1 88.37 803 ASN A CA 1
ATOM 6417 C C . ASN A 1 803 ? 6.451 -36.914 -35.348 1 88.37 803 ASN A C 1
ATOM 6419 O O . ASN A 1 803 ? 6.582 -37.283 -36.517 1 88.37 803 ASN A O 1
ATOM 6423 N N . GLN A 1 804 ? 5.819 -35.803 -35.001 1 87.34 804 GLN A N 1
ATOM 6424 C CA . GLN A 1 804 ? 5.149 -35.061 -36.064 1 87.34 804 GLN A CA 1
ATOM 6425 C C . GLN A 1 804 ? 5.575 -33.596 -36.066 1 87.34 804 GLN A C 1
ATOM 6427 O O . GLN A 1 804 ? 6.259 -33.145 -36.987 1 87.34 804 GLN A O 1
ATOM 6432 N N . VAL A 1 805 ? 5.301 -32.88 -35.025 1 89.15 805 VAL A N 1
ATOM 6433 C CA . VAL A 1 805 ? 5.487 -31.433 -34.995 1 89.15 805 VAL A CA 1
ATOM 6434 C C . VAL A 1 805 ? 6.974 -31.101 -35.095 1 89.15 805 VAL A C 1
ATOM 6436 O O . VAL A 1 805 ? 7.369 -30.217 -35.859 1 89.15 805 VAL A O 1
ATOM 6439 N N . PHE A 1 806 ? 7.804 -31.838 -34.297 1 94.15 806 PHE A N 1
ATOM 6440 C CA . PHE A 1 806 ? 9.236 -31.565 -34.264 1 94.15 806 PHE A CA 1
ATOM 6441 C C . PHE A 1 806 ? 10.034 -32.822 -34.592 1 94.15 806 PHE A C 1
ATOM 6443 O O . PHE A 1 806 ? 11.03 -33.122 -33.93 1 94.15 806 PHE A O 1
ATOM 6450 N N . LYS A 1 807 ? 9.622 -33.514 -35.488 1 93.06 807 LYS A N 1
ATOM 6451 C CA . LYS A 1 807 ? 10.223 -34.789 -35.865 1 93.06 807 LYS A CA 1
ATOM 6452 C C . LYS A 1 807 ? 11.705 -34.624 -36.193 1 93.06 807 LYS A C 1
ATOM 6454 O O . LYS A 1 807 ? 12.54 -35.401 -35.725 1 93.06 807 LYS A O 1
ATOM 6459 N N . ASP A 1 808 ? 12.075 -33.635 -36.985 1 94.47 808 ASP A N 1
ATOM 6460 C CA . ASP A 1 808 ? 13.454 -33.421 -37.416 1 94.47 808 ASP A CA 1
ATOM 6461 C C . ASP A 1 808 ? 14.363 -33.132 -36.224 1 94.47 808 ASP A C 1
ATOM 6463 O O . ASP A 1 808 ? 15.498 -33.609 -36.172 1 94.47 808 ASP A O 1
ATOM 6467 N N . PHE A 1 809 ? 13.856 -32.34 -35.331 1 95.89 809 PHE A N 1
ATOM 6468 C CA . PHE A 1 809 ? 14.641 -32.001 -34.15 1 95.89 809 PHE A CA 1
ATOM 6469 C C . PHE A 1 809 ? 14.815 -33.217 -33.248 1 95.89 809 PHE A C 1
ATOM 6471 O O . PHE A 1 809 ? 15.879 -33.411 -32.657 1 95.89 809 PHE A O 1
ATOM 6478 N N . SER A 1 810 ? 13.707 -33.967 -33.114 1 94.73 810 SER A N 1
ATOM 6479 C CA . SER A 1 810 ? 13.755 -35.165 -32.282 1 94.73 810 SER A CA 1
ATOM 6480 C C . SER A 1 810 ? 14.716 -36.2 -32.857 1 94.73 810 SER A C 1
ATOM 6482 O O . SER A 1 810 ? 15.373 -36.928 -32.11 1 94.73 810 SER A O 1
ATOM 6484 N N . GLU A 1 811 ? 14.811 -36.303 -34.108 1 93.14 811 GLU A N 1
ATOM 6485 C CA . GLU A 1 811 ? 15.751 -37.212 -34.756 1 93.14 811 GLU A CA 1
ATOM 6486 C C . GLU A 1 811 ? 17.194 -36.793 -34.495 1 93.14 811 GLU A C 1
ATOM 6488 O O . GLU A 1 811 ? 18.072 -37.642 -34.327 1 93.14 811 GLU A O 1
ATOM 6493 N N . LEU A 1 812 ? 17.366 -35.552 -34.511 1 93.83 812 LEU A N 1
ATOM 6494 C CA . LEU A 1 812 ? 18.7 -35.015 -34.272 1 93.83 812 LEU A CA 1
ATOM 6495 C C . LEU A 1 812 ? 19.134 -35.258 -32.83 1 93.83 812 LEU A C 1
ATOM 6497 O O . LEU A 1 812 ? 20.279 -35.64 -32.578 1 93.83 812 LEU A O 1
ATOM 6501 N N . GLU A 1 813 ? 18.201 -34.981 -31.871 1 93.13 813 GLU A N 1
ATOM 6502 C CA . GLU A 1 813 ? 18.479 -35.145 -30.447 1 93.13 813 GLU A CA 1
ATOM 6503 C C . GLU A 1 813 ? 17.318 -35.833 -29.734 1 93.13 813 GLU A C 1
ATOM 6505 O O . GLU A 1 813 ? 16.605 -35.205 -28.948 1 93.13 813 GLU A O 1
ATOM 6510 N N . PRO A 1 814 ? 17.224 -37.111 -29.831 1 88.18 814 PRO A N 1
ATOM 6511 C CA . PRO A 1 814 ? 16.073 -37.84 -29.292 1 88.18 814 PRO A CA 1
ATOM 6512 C C . PRO A 1 814 ? 15.986 -37.765 -27.77 1 88.18 814 PRO A C 1
ATOM 6514 O O . PRO A 1 814 ? 14.888 -37.695 -27.213 1 88.18 814 PRO A O 1
ATOM 6517 N N . ASP A 1 815 ? 17.105 -37.743 -27.096 1 87.97 815 ASP A N 1
ATOM 6518 C CA . ASP A 1 815 ? 17.115 -37.769 -25.636 1 87.97 815 ASP A CA 1
ATOM 6519 C C . ASP A 1 815 ? 16.672 -36.426 -25.06 1 87.97 815 ASP A C 1
ATOM 6521 O O . ASP A 1 815 ? 16.334 -36.333 -23.878 1 87.97 815 ASP A O 1
ATOM 6525 N N . LYS A 1 816 ? 16.646 -35.463 -25.903 1 92.99 816 LYS A N 1
ATOM 6526 C CA . LYS A 1 816 ? 16.238 -34.123 -25.489 1 92.99 816 LYS A CA 1
ATOM 6527 C C . LYS A 1 816 ? 14.732 -34.057 -25.249 1 92.99 816 LYS A C 1
ATOM 6529 O O . LYS A 1 816 ? 14.267 -33.293 -24.401 1 92.99 816 LYS A O 1
ATOM 6534 N N . PHE A 1 817 ? 13.942 -34.819 -25.945 1 94.86 817 PHE A N 1
ATOM 6535 C CA . PHE A 1 817 ? 12.486 -34.8 -25.879 1 94.86 817 PHE A CA 1
ATOM 6536 C C . PHE A 1 817 ? 11.976 -35.823 -24.871 1 94.86 817 PHE A C 1
ATOM 6538 O O . PHE A 1 817 ? 12.289 -37.011 -24.972 1 94.86 817 PHE A O 1
ATOM 6545 N N . GLN A 1 818 ? 11.266 -35.276 -23.871 1 92.94 818 GLN A N 1
ATOM 6546 C CA . GLN A 1 818 ? 10.765 -36.116 -22.788 1 92.94 818 GLN A CA 1
ATOM 6547 C C . GLN A 1 818 ? 9.275 -35.884 -22.555 1 92.94 818 GLN A C 1
ATOM 6549 O O . GLN A 1 818 ? 8.674 -35.006 -23.178 1 92.94 818 GLN A O 1
ATOM 6554 N N . ASN A 1 819 ? 8.686 -36.78 -21.777 1 92.33 819 ASN A N 1
ATOM 6555 C CA . ASN A 1 819 ? 7.277 -36.661 -21.417 1 92.33 819 ASN A CA 1
ATOM 6556 C C . ASN A 1 819 ? 7.101 -36.357 -19.932 1 92.33 819 ASN A C 1
ATOM 6558 O O . ASN A 1 819 ? 7.725 -37 -19.085 1 92.33 819 ASN A O 1
ATOM 6562 N N . LYS A 1 820 ? 6.462 -35.302 -19.678 1 91.85 820 LYS A N 1
ATOM 6563 C CA . LYS A 1 820 ? 6.006 -34.973 -18.33 1 91.85 820 LYS A CA 1
ATOM 6564 C C . LYS A 1 820 ? 4.52 -34.63 -18.321 1 91.85 820 LYS A C 1
ATOM 6566 O O . LYS A 1 820 ? 4.131 -33.523 -18.699 1 91.85 820 LYS A O 1
ATOM 6571 N N . THR A 1 821 ? 3.681 -35.503 -17.854 1 91.39 821 THR A N 1
ATOM 6572 C CA . THR A 1 821 ? 2.249 -35.226 -17.824 1 91.39 821 THR A CA 1
ATOM 6573 C C . THR A 1 821 ? 1.927 -34.155 -16.787 1 91.39 821 THR A C 1
ATOM 6575 O O . THR A 1 821 ? 2.412 -34.213 -15.655 1 91.39 821 THR A O 1
ATOM 6578 N N . ASN A 1 822 ? 1.106 -33.19 -17.181 1 91.25 822 ASN A N 1
ATOM 6579 C CA . ASN A 1 822 ? 0.701 -32.132 -16.262 1 91.25 822 ASN A CA 1
ATOM 6580 C C . ASN A 1 822 ? -0.039 -32.693 -15.052 1 91.25 822 ASN A C 1
ATOM 6582 O O . ASN A 1 822 ? -0.621 -33.777 -15.122 1 91.25 822 ASN A O 1
ATOM 6586 N N . GLY A 1 823 ? 0.09 -32.071 -13.952 1 90.01 823 GLY A N 1
ATOM 6587 C CA . GLY A 1 823 ? -0.6 -32.485 -12.74 1 90.01 823 GLY A CA 1
ATOM 6588 C C . GLY A 1 823 ? -1.348 -31.352 -12.063 1 90.01 823 GLY A C 1
ATOM 6589 O O . GLY A 1 823 ? -1.398 -30.236 -12.584 1 90.01 823 GLY A O 1
ATOM 6590 N N . ILE A 1 824 ? -2.099 -31.668 -11.034 1 92.26 824 ILE A N 1
ATOM 6591 C CA . ILE A 1 824 ? -2.855 -30.687 -10.263 1 92.26 824 ILE A CA 1
ATOM 6592 C C . ILE A 1 824 ? -2.416 -30.732 -8.801 1 92.26 824 ILE A C 1
ATOM 6594 O O . ILE A 1 824 ? -1.798 -31.705 -8.361 1 92.26 824 ILE A O 1
ATOM 6598 N N . THR A 1 825 ? -2.7 -29.7 -8.064 1 91.56 825 THR A N 1
ATOM 6599 C CA . THR A 1 825 ? -2.416 -29.645 -6.634 1 91.56 825 THR A CA 1
ATOM 6600 C C . THR A 1 825 ? -3.594 -30.184 -5.828 1 91.56 825 THR A C 1
ATOM 6602 O O . THR A 1 825 ? -4.617 -29.51 -5.688 1 91.56 825 THR A O 1
ATOM 6605 N N . PRO A 1 826 ? -3.447 -31.355 -5.293 1 91.59 826 PRO A N 1
ATOM 6606 C CA . PRO A 1 826 ? -4.575 -31.956 -4.579 1 91.59 826 PRO A CA 1
ATOM 6607 C C . PRO A 1 826 ? -4.988 -31.156 -3.345 1 91.59 826 PRO A C 1
ATOM 6609 O O . PRO A 1 826 ? -6.136 -31.243 -2.904 1 91.59 826 PRO A O 1
ATOM 6612 N N . ARG A 1 827 ? -4.157 -30.402 -2.774 1 92.13 827 ARG A N 1
ATOM 6613 C CA . ARG A 1 827 ? -4.474 -29.597 -1.599 1 92.13 827 ARG A CA 1
ATOM 6614 C C . ARG A 1 827 ? -5.544 -28.557 -1.92 1 92.13 827 ARG A C 1
ATOM 6616 O O . ARG A 1 827 ? -6.417 -28.283 -1.095 1 92.13 827 ARG A O 1
ATOM 6623 N N . ARG A 1 828 ? -5.426 -28.007 -3.107 1 91.48 828 ARG A N 1
ATOM 6624 C CA . ARG A 1 828 ? -6.42 -27.017 -3.51 1 91.48 828 ARG A CA 1
ATOM 6625 C C . ARG A 1 828 ? -7.718 -27.689 -3.945 1 91.48 828 ARG A C 1
ATOM 6627 O O . ARG A 1 828 ? -8.806 -27.266 -3.548 1 91.48 828 ARG A O 1
ATOM 6634 N N . TRP A 1 829 ? -7.564 -28.759 -4.658 1 95.28 829 TRP A N 1
ATOM 6635 C CA . TRP A 1 829 ? -8.722 -29.27 -5.384 1 95.28 829 TRP A CA 1
ATOM 6636 C C . TRP A 1 829 ? -9.38 -30.415 -4.622 1 95.28 829 TRP A C 1
ATOM 6638 O O . TRP A 1 829 ? -10.346 -31.014 -5.101 1 95.28 829 TRP A O 1
ATOM 6648 N N . LEU A 1 830 ? -8.847 -30.734 -3.451 1 95.11 830 LEU A N 1
ATOM 6649 C CA . LEU A 1 830 ? -9.495 -31.711 -2.582 1 95.11 830 LEU A CA 1
ATOM 6650 C C . LEU A 1 830 ? -9.53 -31.216 -1.14 1 95.11 830 LEU A C 1
ATOM 6652 O O . LEU A 1 830 ? -10.605 -30.957 -0.594 1 95.11 830 LEU A O 1
ATOM 6656 N N . LEU A 1 831 ? -8.45 -30.95 -0.613 1 93.12 831 LEU A N 1
ATOM 6657 C CA . LEU A 1 831 ? -8.362 -30.569 0.792 1 93.12 831 LEU A CA 1
ATOM 6658 C C . LEU A 1 831 ? -9.123 -29.274 1.053 1 93.12 831 LEU A C 1
ATOM 6660 O O . LEU A 1 831 ? -9.861 -29.17 2.036 1 93.12 831 LEU A O 1
ATOM 6664 N N . LEU A 1 832 ? -8.915 -28.345 0.185 1 91.29 832 LEU A N 1
ATOM 6665 C CA . LEU A 1 832 ? -9.51 -27.027 0.377 1 91.29 832 LEU A CA 1
ATOM 6666 C C . LEU A 1 832 ? -10.946 -26.998 -0.135 1 91.29 832 LEU A C 1
ATOM 6668 O O . LEU A 1 832 ? -11.854 -26.557 0.573 1 91.29 832 LEU A O 1
ATOM 6672 N N . CYS A 1 833 ? -11.212 -27.488 -1.308 1 92 833 CYS A N 1
ATOM 6673 C CA . CYS A 1 833 ? -12.493 -27.25 -1.963 1 92 833 CYS A CA 1
ATOM 6674 C C . CYS A 1 833 ? -13.522 -28.294 -1.545 1 92 833 CYS A C 1
ATOM 6676 O O . CYS A 1 833 ? -14.725 -28.088 -1.714 1 92 833 CYS A O 1
ATOM 6678 N N . ASN A 1 834 ? -13.06 -29.409 -0.982 1 95.44 834 ASN A N 1
ATOM 6679 C CA . ASN A 1 834 ? -13.945 -30.489 -0.56 1 95.44 834 ASN A CA 1
ATOM 6680 C C . ASN A 1 834 ? -13.527 -31.061 0.791 1 95.44 834 ASN A C 1
ATOM 6682 O O . ASN A 1 834 ? -13.151 -32.23 0.886 1 95.44 834 ASN A O 1
ATOM 6686 N N . PRO A 1 835 ? -13.68 -30.23 1.795 1 90.77 835 PRO A N 1
ATOM 6687 C CA . PRO A 1 835 ? -13.209 -30.668 3.111 1 90.77 835 PRO A CA 1
ATOM 6688 C C . PRO A 1 835 ? -13.943 -31.907 3.619 1 90.77 835 PRO A C 1
ATOM 6690 O O . PRO A 1 835 ? -13.353 -32.737 4.314 1 90.77 835 PRO A O 1
ATOM 6693 N N . GLY A 1 836 ? -15.244 -32.082 3.302 1 91.54 836 GLY A N 1
ATOM 6694 C CA . GLY A 1 836 ? -15.981 -33.267 3.711 1 91.54 836 GLY A CA 1
ATOM 6695 C C . GLY A 1 836 ? -15.374 -34.556 3.192 1 91.54 836 GLY A C 1
ATOM 6696 O O . GLY A 1 836 ? -15.198 -35.514 3.948 1 91.54 836 GLY A O 1
ATOM 6697 N N . LEU A 1 837 ? -15.079 -34.56 1.952 1 95.38 837 LEU A N 1
ATOM 6698 C CA . LEU A 1 837 ? -14.472 -35.743 1.353 1 95.38 837 LEU A CA 1
ATOM 6699 C C . LEU A 1 837 ? -13.057 -35.956 1.883 1 95.38 837 LEU A C 1
ATOM 6701 O O . LEU A 1 837 ? -12.65 -37.091 2.138 1 95.38 837 LEU A O 1
ATOM 6705 N N . ALA A 1 838 ? -12.322 -34.893 1.978 1 94.34 838 ALA A N 1
ATOM 6706 C CA . ALA A 1 838 ? -10.959 -34.968 2.499 1 94.34 838 ALA A CA 1
ATOM 6707 C C . ALA A 1 838 ? -10.937 -35.594 3.89 1 94.34 838 ALA A C 1
ATOM 6709 O O . ALA A 1 838 ? -10.067 -36.413 4.196 1 94.34 838 ALA A O 1
ATOM 6710 N N . GLU A 1 839 ? -11.901 -35.227 4.661 1 89.52 839 GLU A N 1
ATOM 6711 C CA . GLU A 1 839 ? -11.989 -35.75 6.021 1 89.52 839 GLU A CA 1
ATOM 6712 C C . GLU A 1 839 ? -12.355 -37.232 6.019 1 89.52 839 GLU A C 1
ATOM 6714 O O . GLU A 1 839 ? -11.82 -38.01 6.813 1 89.52 839 GLU A O 1
ATOM 6719 N N . LEU A 1 840 ? -13.279 -37.53 5.214 1 91.71 840 LEU A N 1
ATOM 6720 C CA . LEU A 1 840 ? -13.698 -38.923 5.105 1 91.71 840 LEU A CA 1
ATOM 6721 C C . LEU A 1 840 ? -12.536 -39.807 4.666 1 91.71 840 LEU A C 1
ATOM 6723 O O . LEU A 1 840 ? -12.349 -40.904 5.198 1 91.71 840 LEU A O 1
ATOM 6727 N N . ILE A 1 841 ? -11.782 -39.358 3.686 1 94.04 841 ILE A N 1
ATOM 6728 C CA . ILE A 1 841 ? -10.617 -40.094 3.21 1 94.04 841 ILE A CA 1
ATOM 6729 C C . ILE A 1 841 ? -9.588 -40.214 4.332 1 94.04 841 ILE A C 1
ATOM 6731 O O . ILE A 1 841 ? -9.037 -41.292 4.566 1 94.04 841 ILE A O 1
ATOM 6735 N N . ALA A 1 842 ? -9.385 -39.136 4.988 1 90.8 842 ALA A N 1
ATOM 6736 C CA . ALA A 1 842 ? -8.413 -39.116 6.077 1 90.8 842 ALA A CA 1
ATOM 6737 C C . ALA A 1 842 ? -8.811 -40.087 7.185 1 90.8 842 ALA A C 1
ATOM 6739 O O . ALA A 1 842 ? -7.951 -40.712 7.811 1 90.8 842 ALA A O 1
ATOM 6740 N N . GLU A 1 843 ? -10.097 -40.179 7.4 1 86.15 843 GLU A N 1
ATOM 6741 C CA . GLU A 1 843 ? -10.61 -41.077 8.43 1 86.15 843 GLU A CA 1
ATOM 6742 C C . GLU A 1 843 ? -10.337 -42.536 8.076 1 86.15 843 GLU A C 1
ATOM 6744 O O . GLU A 1 843 ? -10.088 -43.358 8.96 1 86.15 843 GLU A O 1
ATOM 6749 N N . LYS A 1 844 ?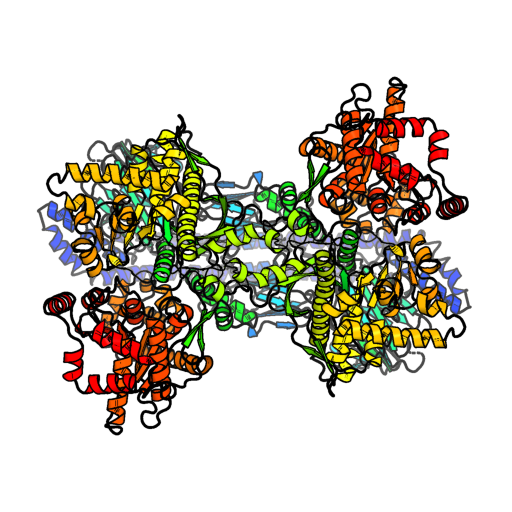 -10.361 -42.78 6.885 1 88.08 844 LYS A N 1
ATOM 6750 C CA . LYS A 1 844 ? -10.238 -44.169 6.452 1 88.08 844 LYS A CA 1
ATOM 6751 C C . LYS A 1 844 ? -8.778 -44.546 6.221 1 88.08 844 LYS A C 1
ATOM 6753 O O . LYS A 1 844 ? -8.357 -45.655 6.558 1 88.08 844 LYS A O 1
ATOM 6758 N N . ILE A 1 845 ? -8.036 -43.605 5.57 1 91.75 845 ILE A N 1
ATOM 6759 C CA . ILE A 1 845 ? -6.711 -44.047 5.15 1 91.75 845 ILE A CA 1
ATOM 6760 C C . ILE A 1 845 ? -5.647 -43.133 5.753 1 91.75 845 ILE A C 1
ATOM 6762 O O . ILE A 1 845 ? -4.453 -43.303 5.492 1 91.75 845 ILE A O 1
ATOM 6766 N N . GLY A 1 846 ? -5.991 -42.204 6.433 1 83.56 846 GLY A N 1
ATOM 6767 C CA . GLY A 1 846 ? -5.039 -41.274 7.019 1 83.56 846 GLY A CA 1
ATOM 6768 C C . GLY A 1 846 ? -4.881 -39.997 6.214 1 83.56 846 GLY A C 1
ATOM 6769 O O . GLY A 1 846 ? -5.521 -39.829 5.174 1 83.56 846 GLY A O 1
ATOM 6770 N N . GLU A 1 847 ? -3.996 -39.122 6.642 1 83.27 847 GLU A N 1
ATOM 6771 C CA . GLU A 1 847 ? -3.86 -37.787 6.067 1 83.27 847 GLU A CA 1
ATOM 6772 C C . GLU A 1 847 ? -2.649 -37.705 5.142 1 83.27 847 GLU A C 1
ATOM 6774 O O . GLU A 1 847 ? -2.435 -36.687 4.479 1 83.27 847 GLU A O 1
ATOM 6779 N N . ASP A 1 848 ? -1.955 -38.667 4.927 1 79.04 848 ASP A N 1
ATOM 6780 C CA . ASP A 1 848 ? -0.708 -38.652 4.169 1 79.04 848 ASP A CA 1
ATOM 6781 C C . ASP A 1 848 ? -0.974 -38.472 2.676 1 79.04 848 ASP A C 1
ATOM 6783 O O . ASP A 1 848 ? -0.086 -38.062 1.927 1 79.04 848 ASP A O 1
ATOM 6787 N N . TYR A 1 849 ? -2.143 -38.777 2.306 1 89.44 849 TYR A N 1
ATOM 6788 C CA . TYR A 1 849 ? -2.478 -38.68 0.89 1 89.44 849 TYR A CA 1
ATOM 6789 C C . TYR A 1 849 ? -2.352 -37.243 0.397 1 89.44 849 TYR A C 1
ATOM 6791 O O . TYR A 1 849 ? -2.205 -37.002 -0.804 1 89.44 849 TYR A O 1
ATOM 6799 N N . VAL A 1 850 ? -2.339 -36.259 1.348 1 87.75 850 VAL A N 1
ATOM 6800 C CA . VAL A 1 850 ? -2.298 -34.845 0.991 1 87.75 850 VAL A CA 1
ATOM 6801 C C . VAL A 1 850 ? -0.943 -34.507 0.373 1 87.75 850 VAL A C 1
ATOM 6803 O O . VAL A 1 850 ? -0.852 -33.651 -0.51 1 87.75 850 VAL A O 1
ATOM 6806 N N . LYS A 1 851 ? 0.066 -35.167 0.752 1 82.98 851 LYS A N 1
ATOM 6807 C CA . LYS A 1 851 ? 1.408 -34.933 0.228 1 82.98 851 LYS A CA 1
ATOM 6808 C C . LYS A 1 851 ? 1.788 -35.994 -0.802 1 82.98 851 LYS A C 1
ATOM 6810 O O . LYS A 1 851 ? 2.671 -35.771 -1.633 1 82.98 851 LYS A O 1
ATOM 6815 N N . ASP A 1 852 ? 1.088 -37.157 -0.643 1 83.99 852 ASP A N 1
ATOM 6816 C CA . ASP A 1 852 ? 1.341 -38.274 -1.548 1 83.99 852 ASP A CA 1
ATOM 6817 C C . ASP A 1 852 ? 0.033 -38.888 -2.042 1 83.99 852 ASP A C 1
ATOM 6819 O O . ASP A 1 852 ? -0.514 -39.792 -1.406 1 83.99 852 ASP A O 1
ATOM 6823 N N . LEU A 1 853 ? -0.296 -38.58 -3.179 1 89.78 853 LEU A N 1
ATOM 6824 C CA . LEU A 1 853 ? -1.605 -38.935 -3.716 1 89.78 853 LEU A CA 1
ATOM 6825 C C . LEU A 1 853 ? -1.673 -40.423 -4.044 1 89.78 853 LEU A C 1
ATOM 6827 O O . LEU A 1 853 ? -2.762 -40.977 -4.212 1 89.78 853 LEU A O 1
ATOM 6831 N N . SER A 1 854 ? -0.579 -41.116 -4.144 1 85.78 854 SER A N 1
ATOM 6832 C CA . SER A 1 854 ? -0.589 -42.546 -4.432 1 85.78 854 SER A CA 1
ATOM 6833 C C . SER A 1 854 ? -1.239 -43.334 -3.299 1 85.78 854 SER A C 1
ATOM 6835 O O . SER A 1 854 ? -1.727 -44.446 -3.51 1 85.78 854 SER A O 1
ATOM 6837 N N . GLN A 1 855 ? -1.368 -42.676 -2.182 1 87.86 855 GLN A N 1
ATOM 6838 C CA . GLN A 1 855 ? -1.963 -43.319 -1.015 1 87.86 855 GLN A CA 1
ATOM 6839 C C . GLN A 1 855 ? -3.462 -43.529 -1.207 1 87.86 855 GLN A C 1
ATOM 6841 O O . GLN A 1 855 ? -4.072 -44.352 -0.521 1 87.86 855 GLN A O 1
ATOM 6846 N N . LEU A 1 856 ? -3.994 -42.919 -2.198 1 91.69 856 LEU A N 1
ATOM 6847 C CA . LEU A 1 856 ? -5.424 -43.062 -2.447 1 91.69 856 LEU A CA 1
ATOM 6848 C C . LEU A 1 856 ? -5.754 -44.472 -2.924 1 91.69 856 LEU A C 1
ATOM 6850 O O . LEU A 1 856 ? -6.91 -44.899 -2.861 1 91.69 856 LEU A O 1
ATOM 6854 N N . THR A 1 857 ? -4.793 -45.174 -3.414 1 89.68 857 THR A N 1
ATOM 6855 C CA . THR A 1 857 ? -5.004 -46.547 -3.86 1 89.68 857 THR A CA 1
ATOM 6856 C C . THR A 1 857 ? -5.488 -47.421 -2.706 1 89.68 857 THR A C 1
ATOM 6858 O O . THR A 1 857 ? -6.132 -48.449 -2.927 1 89.68 857 THR A O 1
ATOM 6861 N N . LYS A 1 858 ? -5.347 -46.955 -1.543 1 88.01 858 LYS A N 1
ATOM 6862 C CA . LYS A 1 858 ? -5.789 -47.676 -0.353 1 88.01 858 LYS A CA 1
ATOM 6863 C C . LYS A 1 858 ? -7.311 -47.696 -0.256 1 88.01 858 LYS A C 1
ATOM 6865 O O . LYS A 1 858 ? -7.885 -48.564 0.405 1 88.01 858 LYS A O 1
ATOM 6870 N N . LEU A 1 859 ? -7.87 -46.882 -0.919 1 92.09 859 LEU A N 1
ATOM 6871 C CA . LEU A 1 859 ? -9.326 -46.806 -0.886 1 92.09 859 LEU A CA 1
ATOM 6872 C C . LEU A 1 859 ? -9.95 -48.002 -1.597 1 92.09 859 LEU A C 1
ATOM 6874 O O . LEU A 1 859 ? -11.127 -48.306 -1.394 1 92.09 859 LEU A O 1
ATOM 6878 N N . ASN A 1 860 ? -9.232 -48.686 -2.436 1 89.32 860 ASN A N 1
ATOM 6879 C CA . ASN A 1 860 ? -9.731 -49.864 -3.138 1 89.32 860 ASN A CA 1
ATOM 6880 C C . ASN A 1 860 ? -10.203 -50.94 -2.164 1 89.32 860 ASN A C 1
ATOM 6882 O O . ASN A 1 860 ? -11.063 -51.755 -2.502 1 89.32 860 ASN A O 1
ATOM 6886 N N . GLY A 1 861 ? -9.836 -50.87 -1.17 1 80.7 861 GLY A N 1
ATOM 6887 C CA . GLY A 1 861 ? -10.207 -51.846 -0.158 1 80.7 861 GLY A CA 1
ATOM 6888 C C . GLY A 1 861 ? -11.589 -51.61 0.421 1 80.7 861 GLY A C 1
ATOM 6889 O O . GLY A 1 861 ? -12.147 -52.485 1.086 1 80.7 861 GLY A O 1
ATOM 6890 N N . PHE A 1 862 ? -12.07 -50.57 0.191 1 91.91 862 PHE A N 1
ATOM 6891 C CA . PHE A 1 862 ? -13.359 -50.212 0.771 1 91.91 862 PHE A CA 1
ATOM 6892 C C . PHE A 1 862 ? -14.452 -50.217 -0.291 1 91.91 862 PHE A C 1
ATOM 6894 O O . PHE A 1 862 ? -15.513 -49.62 -0.101 1 91.91 862 PHE A O 1
ATOM 6901 N N . LEU A 1 863 ? -14.293 -50.869 -1.387 1 86.4 863 LEU A N 1
ATOM 6902 C CA . LEU A 1 863 ? -15.261 -50.932 -2.477 1 86.4 863 LEU A CA 1
ATOM 6903 C C . LEU A 1 863 ? -16.53 -51.654 -2.037 1 86.4 863 LEU A C 1
ATOM 6905 O O . LEU A 1 863 ? -17.615 -51.383 -2.556 1 86.4 863 LEU A O 1
ATOM 6909 N N . GLY A 1 864 ? -16.528 -52.555 -1.199 1 77.77 864 GLY A N 1
ATOM 6910 C CA . GLY A 1 864 ? -17.686 -53.293 -0.723 1 77.77 864 GLY A CA 1
ATOM 6911 C C . GLY A 1 864 ? -18.232 -52.764 0.59 1 77.77 864 GLY A C 1
ATOM 6912 O O . GLY A 1 864 ? -19.174 -53.329 1.15 1 77.77 864 GLY A O 1
ATOM 6913 N N . ASP A 1 865 ? -17.649 -51.691 1.105 1 88.75 865 ASP A N 1
ATOM 6914 C CA . ASP A 1 865 ? -18.112 -51.056 2.335 1 88.75 865 ASP A CA 1
ATOM 6915 C C . ASP A 1 865 ? -19.301 -50.136 2.065 1 88.75 865 ASP A C 1
ATOM 6917 O O . ASP A 1 865 ? -19.121 -48.966 1.722 1 88.75 865 ASP A O 1
ATOM 6921 N N . ASP A 1 866 ? -20.418 -50.607 2.332 1 84.81 866 ASP A N 1
ATOM 6922 C CA . ASP A 1 866 ? -21.646 -49.883 2.021 1 84.81 866 ASP A CA 1
ATOM 6923 C C . ASP A 1 866 ? -21.738 -48.586 2.822 1 84.81 866 ASP A C 1
ATOM 6925 O O . ASP A 1 866 ? -22.289 -47.592 2.345 1 84.81 866 ASP A O 1
ATOM 6929 N N . ILE A 1 867 ? -21.269 -48.603 4.034 1 85.49 867 ILE A N 1
ATOM 6930 C CA . ILE A 1 867 ? -21.329 -47.414 4.877 1 85.49 867 ILE A CA 1
ATOM 6931 C C . ILE A 1 867 ? -20.434 -46.323 4.295 1 85.49 867 ILE A C 1
ATOM 6933 O O . ILE A 1 867 ? -20.826 -45.155 4.237 1 85.49 867 ILE A O 1
ATOM 6937 N N . PHE A 1 868 ? -19.271 -46.735 3.919 1 90.59 868 PHE A N 1
ATOM 6938 C CA . PHE A 1 868 ? -18.34 -45.783 3.324 1 90.59 868 PHE A CA 1
ATOM 6939 C C . PHE A 1 868 ? -18.905 -45.208 2.031 1 90.59 868 PHE A C 1
ATOM 6941 O O . PHE A 1 868 ? -18.837 -43.999 1.801 1 90.59 868 PHE A O 1
ATOM 6948 N N . LEU A 1 869 ? -19.449 -46.023 1.274 1 90.2 869 LEU A N 1
ATOM 6949 C CA . LEU A 1 869 ? -20.007 -45.595 -0.004 1 90.2 869 LEU A CA 1
ATOM 6950 C C . LEU A 1 869 ? -21.199 -44.668 0.206 1 90.2 869 LEU A C 1
ATOM 6952 O O . LEU A 1 869 ? -21.394 -43.718 -0.555 1 90.2 869 LEU A O 1
ATOM 6956 N N . ARG A 1 870 ? -21.886 -44.902 1.197 1 89.1 870 ARG A N 1
ATOM 6957 C CA . ARG A 1 870 ? -23.011 -44.032 1.526 1 89.1 870 ARG A CA 1
ATOM 6958 C C . ARG A 1 870 ? -22.526 -42.675 2.025 1 89.1 870 ARG A C 1
ATOM 6960 O O . ARG A 1 870 ? -23.127 -41.644 1.715 1 89.1 870 ARG A O 1
ATOM 6967 N N . GLU A 1 871 ? -21.476 -42.754 2.826 1 91.13 871 GLU A N 1
ATOM 6968 C CA . GLU A 1 871 ? -20.922 -41.503 3.334 1 91.13 871 GLU A CA 1
ATOM 6969 C C . GLU A 1 871 ? -20.362 -40.647 2.201 1 91.13 871 GLU A C 1
ATOM 6971 O O . GLU A 1 871 ? -20.507 -39.423 2.211 1 91.13 871 GLU A O 1
ATOM 6976 N N . ILE A 1 872 ? -19.72 -41.271 1.259 1 93.13 872 ILE A N 1
ATOM 6977 C CA . ILE A 1 872 ? -19.211 -40.559 0.092 1 93.13 872 ILE A CA 1
ATOM 6978 C C . ILE A 1 872 ? -20.372 -39.934 -0.678 1 93.13 872 ILE A C 1
ATOM 6980 O O . ILE A 1 872 ? -20.288 -38.782 -1.111 1 93.13 872 ILE A O 1
ATOM 6984 N N . SER A 1 873 ? -21.395 -40.705 -0.781 1 93.01 873 SER A N 1
ATOM 6985 C CA . SER A 1 873 ? -22.584 -40.224 -1.478 1 93.01 873 SER A CA 1
ATOM 6986 C C . SER A 1 873 ? -23.217 -39.048 -0.744 1 93.01 873 SER A C 1
ATOM 6988 O O . SER A 1 873 ? -23.74 -38.125 -1.373 1 93.01 873 SER A O 1
ATOM 6990 N N . ASN A 1 874 ? -23.161 -39.124 0.541 1 91.6 874 ASN A N 1
ATOM 6991 C CA . ASN A 1 874 ? -23.713 -38.04 1.346 1 91.6 874 ASN A CA 1
ATOM 6992 C C . ASN A 1 874 ? -22.917 -36.75 1.17 1 91.6 874 ASN A C 1
ATOM 6994 O O . ASN A 1 874 ? -23.494 -35.663 1.11 1 91.6 874 ASN A O 1
ATOM 6998 N N . VAL A 1 875 ? -21.619 -36.88 1.17 1 95.49 875 VAL A N 1
ATOM 6999 C CA . VAL A 1 875 ? -20.772 -35.71 0.962 1 95.49 875 VAL A CA 1
ATOM 7000 C C . VAL A 1 875 ? -21.07 -35.092 -0.402 1 95.49 875 VAL A C 1
ATOM 7002 O O . VAL A 1 875 ? -21.144 -33.868 -0.533 1 95.49 875 VAL A O 1
ATOM 7005 N N . LYS A 1 876 ? -21.216 -35.945 -1.411 1 95.94 876 LYS A N 1
ATOM 7006 C CA . LYS A 1 876 ? -21.565 -35.481 -2.751 1 95.94 876 LYS A CA 1
ATOM 7007 C C . LYS A 1 876 ? -22.902 -34.746 -2.747 1 95.94 876 LYS A C 1
ATOM 7009 O O . LYS A 1 876 ? -23.029 -33.674 -3.343 1 95.94 876 LYS A O 1
ATOM 7014 N N . GLN A 1 877 ? -23.802 -35.285 -2.018 1 94.44 877 GLN A N 1
ATOM 7015 C CA . GLN A 1 877 ? -25.13 -34.683 -1.951 1 94.44 877 GLN A CA 1
ATOM 7016 C C . GLN A 1 877 ? -25.087 -33.334 -1.24 1 94.44 877 GLN A C 1
ATOM 7018 O O . GLN A 1 877 ? -25.777 -32.393 -1.639 1 94.44 877 GLN A O 1
ATOM 7023 N N . GLU A 1 878 ? -24.278 -33.315 -0.26 1 93.97 878 GLU A N 1
ATOM 7024 C CA . GLU A 1 878 ? -24.131 -32.057 0.466 1 93.97 878 GLU A CA 1
ATOM 7025 C C . GLU A 1 878 ? -23.514 -30.978 -0.419 1 93.97 878 GLU A C 1
ATOM 7027 O O . GLU A 1 878 ? -23.934 -29.819 -0.379 1 93.97 878 GLU A O 1
ATOM 7032 N N . ASN A 1 879 ? -22.518 -31.3 -1.154 1 96.54 879 ASN A N 1
ATOM 7033 C CA . ASN A 1 879 ? -21.884 -30.364 -2.077 1 96.54 879 ASN A CA 1
ATOM 7034 C C . ASN A 1 879 ? -22.858 -29.891 -3.153 1 96.54 879 ASN A C 1
ATOM 7036 O O . ASN A 1 879 ? -22.844 -28.72 -3.537 1 96.54 879 ASN A O 1
ATOM 7040 N N . LYS A 1 880 ? -23.689 -30.814 -3.62 1 96.61 880 LYS A N 1
ATOM 7041 C CA . LYS A 1 880 ? -24.685 -30.475 -4.632 1 96.61 880 LYS A CA 1
ATOM 7042 C C . LYS A 1 880 ? -25.739 -29.525 -4.069 1 96.61 880 LYS A C 1
ATOM 7044 O O . LYS A 1 880 ? -26.177 -28.599 -4.755 1 96.61 880 LYS A O 1
ATOM 7049 N N . MET A 1 881 ? -26.067 -29.73 -2.817 1 95.22 881 MET A N 1
ATOM 7050 C CA . MET A 1 881 ? -27.045 -28.855 -2.178 1 95.22 881 MET A CA 1
ATOM 7051 C C . MET A 1 881 ? -26.483 -27.448 -2.002 1 95.22 881 MET A C 1
ATOM 7053 O O . MET A 1 881 ? -27.165 -26.462 -2.288 1 95.22 881 MET A O 1
ATOM 7057 N N . LYS A 1 882 ? -25.255 -27.402 -1.535 1 92.96 882 LYS A N 1
ATOM 7058 C CA . LYS A 1 882 ? -24.603 -26.107 -1.365 1 92.96 882 LYS A CA 1
ATOM 7059 C C . LYS A 1 882 ? -24.489 -25.37 -2.697 1 92.96 882 LYS A C 1
ATOM 7061 O O . LYS A 1 882 ? -24.712 -24.159 -2.763 1 92.96 882 LYS A O 1
ATOM 7066 N N . PHE A 1 883 ? -24.13 -26.076 -3.735 1 96.3 883 PHE A N 1
ATOM 7067 C CA . PHE A 1 883 ? -23.961 -25.477 -5.053 1 96.3 883 PHE A CA 1
ATOM 7068 C C . PHE A 1 883 ? -25.306 -25.052 -5.631 1 96.3 883 PHE A C 1
ATOM 7070 O O . PHE A 1 883 ? -25.404 -24.017 -6.293 1 96.3 883 PHE A O 1
ATOM 7077 N N . SER A 1 884 ? -26.329 -25.848 -5.358 1 94.77 884 SER A N 1
ATOM 7078 C CA . SER A 1 884 ? -27.673 -25.5 -5.807 1 94.77 884 SER A CA 1
ATOM 7079 C C . SER A 1 884 ? -28.16 -24.213 -5.151 1 94.77 884 SER A C 1
ATOM 7081 O O . SER A 1 884 ? -28.806 -23.386 -5.798 1 94.77 884 SER A O 1
ATOM 7083 N N . GLN A 1 885 ? -27.795 -24.082 -3.927 1 92.11 885 GLN A N 1
ATOM 7084 C CA . GLN A 1 885 ? -28.154 -22.856 -3.223 1 92.11 885 GLN A CA 1
ATOM 7085 C C . GLN A 1 885 ? -27.412 -21.653 -3.798 1 92.11 885 GLN A C 1
ATOM 7087 O O . GLN A 1 885 ? -27.974 -20.561 -3.9 1 92.11 885 GLN A O 1
ATOM 7092 N N . PHE A 1 886 ? -26.265 -21.783 -4.098 1 92.42 886 PHE A N 1
ATOM 7093 C CA . PHE A 1 886 ? -25.464 -20.734 -4.718 1 92.42 886 PHE A CA 1
ATOM 7094 C C . PHE A 1 886 ? -26.063 -20.314 -6.055 1 92.42 886 PHE A C 1
ATOM 7096 O O . PHE A 1 886 ? -26.164 -19.121 -6.349 1 92.42 886 PHE A O 1
ATOM 7103 N N . LEU A 1 887 ? -26.436 -21.38 -6.892 1 94.37 887 LEU A N 1
ATOM 7104 C CA . LEU A 1 887 ? -27.023 -21.095 -8.197 1 94.37 887 LEU A CA 1
ATOM 7105 C C . LEU A 1 887 ? -28.351 -20.361 -8.047 1 94.37 887 LEU A C 1
ATOM 7107 O O . LEU A 1 887 ? -28.677 -19.488 -8.854 1 94.37 887 LEU A O 1
ATOM 7111 N N . GLU A 1 888 ? -29.008 -20.701 -6.989 1 92.09 888 GLU A N 1
ATOM 7112 C CA . GLU A 1 888 ? -30.285 -20.039 -6.743 1 92.09 888 GLU A CA 1
ATOM 7113 C C . GLU A 1 888 ? -30.083 -18.587 -6.32 1 92.09 888 GLU A C 1
ATOM 7115 O O . GLU A 1 888 ? -30.804 -17.696 -6.774 1 92.09 888 GLU A O 1
ATOM 7120 N N . THR A 1 889 ? -29.101 -18.385 -5.547 1 89.33 889 THR A N 1
ATOM 7121 C CA . THR A 1 889 ? -28.868 -17.055 -4.997 1 89.33 889 THR A CA 1
ATOM 7122 C C . THR A 1 889 ? -28.189 -16.155 -6.026 1 89.33 889 THR A C 1
ATOM 7124 O O . THR A 1 889 ? -28.593 -15.006 -6.216 1 89.33 889 THR A O 1
ATOM 7127 N N . GLU A 1 890 ? -27.21 -16.663 -6.76 1 87.38 890 GLU A N 1
ATOM 7128 C CA . GLU A 1 890 ? -26.38 -15.831 -7.626 1 87.38 890 GLU A CA 1
ATOM 7129 C C . GLU A 1 890 ? -26.903 -15.832 -9.059 1 87.38 890 GLU A C 1
ATOM 7131 O O . GLU A 1 890 ? -26.764 -14.84 -9.777 1 87.38 890 GLU A O 1
ATOM 7136 N N . TYR A 1 891 ? -27.511 -16.977 -9.506 1 89.37 891 TYR A N 1
ATOM 7137 C CA . TYR A 1 891 ? -27.949 -17.12 -10.89 1 89.37 891 TYR A CA 1
ATOM 7138 C C . TYR A 1 891 ? -29.47 -17.112 -10.984 1 89.37 891 TYR A C 1
ATOM 7140 O O . TYR A 1 891 ? -30.03 -17.058 -12.082 1 89.37 891 TYR A O 1
ATOM 7148 N N . LYS A 1 892 ? -30.15 -17.166 -9.871 1 89.25 892 LYS A N 1
ATOM 7149 C CA . LYS A 1 892 ? -31.607 -17.134 -9.793 1 89.25 892 LYS A CA 1
ATOM 7150 C C . LYS A 1 892 ? -32.223 -18.319 -10.531 1 89.25 892 LYS A C 1
ATOM 7152 O O . LYS A 1 892 ? -33.209 -18.162 -11.255 1 89.25 892 LYS A O 1
ATOM 7157 N N . VAL A 1 893 ? -31.546 -19.5 -10.459 1 89.7 893 VAL A N 1
ATOM 7158 C CA . VAL A 1 893 ? -32.048 -20.729 -11.066 1 89.7 893 VAL A CA 1
ATOM 7159 C C . VAL A 1 893 ? -32.185 -21.814 -10 1 89.7 893 VAL A C 1
ATOM 7161 O O . VAL A 1 893 ? -31.242 -22.079 -9.251 1 89.7 893 VAL A O 1
ATOM 7164 N N . LYS A 1 894 ? -33.308 -22.303 -9.896 1 89.84 894 LYS A N 1
ATOM 7165 C CA . LYS A 1 894 ? -33.554 -23.403 -8.968 1 89.84 894 LYS A CA 1
ATOM 7166 C C . LYS A 1 894 ? -33.323 -24.753 -9.642 1 89.84 894 LYS A C 1
ATOM 7168 O O . LYS A 1 894 ? -33.872 -25.019 -10.714 1 89.84 894 LYS A O 1
ATOM 7173 N N . ILE A 1 895 ? -32.467 -25.571 -9.104 1 92.99 895 ILE A N 1
ATOM 7174 C CA . ILE A 1 895 ? -32.176 -26.87 -9.699 1 92.99 895 ILE A CA 1
ATOM 7175 C C . ILE A 1 895 ? -32.447 -27.977 -8.682 1 92.99 895 ILE A C 1
ATOM 7177 O O . ILE A 1 895 ? -32.489 -27.723 -7.476 1 92.99 895 ILE A O 1
ATOM 7181 N N . ASN A 1 896 ? -32.673 -29.137 -9.203 1 92.03 896 ASN A N 1
ATOM 7182 C CA . ASN A 1 896 ? -32.867 -30.339 -8.399 1 92.03 896 ASN A CA 1
ATOM 7183 C C . ASN A 1 896 ? -31.535 -30.957 -7.983 1 92.03 896 ASN A C 1
ATOM 7185 O O . ASN A 1 896 ? -30.812 -31.504 -8.819 1 92.03 896 ASN A O 1
ATOM 7189 N N . PRO A 1 897 ? -31.215 -30.931 -6.755 1 93.23 897 PRO A N 1
ATOM 7190 C CA . PRO A 1 897 ? -29.926 -31.468 -6.313 1 93.23 897 PRO A CA 1
ATOM 7191 C C . PRO A 1 897 ? -29.825 -32.981 -6.492 1 93.23 897 PRO A C 1
ATOM 7193 O O . PRO A 1 897 ? -28.728 -33.542 -6.43 1 93.23 897 PRO A O 1
ATOM 7196 N N . SER A 1 898 ? -30.935 -33.584 -6.734 1 92.71 898 SER A N 1
ATOM 7197 C CA . SER A 1 898 ? -30.926 -35.031 -6.92 1 92.71 898 SER A CA 1
ATOM 7198 C C . SER A 1 898 ? -30.682 -35.4 -8.379 1 92.71 898 SER A C 1
ATOM 7200 O O . SER A 1 898 ? -30.464 -36.569 -8.702 1 92.71 898 SER A O 1
ATOM 7202 N N . SER A 1 899 ? -30.764 -34.446 -9.212 1 96.19 899 SER A N 1
ATOM 7203 C CA . SER A 1 899 ? -30.456 -34.709 -10.614 1 96.19 899 SER A CA 1
ATOM 7204 C C . SER A 1 899 ? -28.971 -34.997 -10.809 1 96.19 899 SER A C 1
ATOM 7206 O O . SER A 1 899 ? -28.154 -34.686 -9.94 1 96.19 899 SER A O 1
ATOM 7208 N N . MET A 1 900 ? -28.614 -35.567 -11.934 1 96.64 900 MET A N 1
ATOM 7209 C CA . MET A 1 900 ? -27.214 -35.785 -12.286 1 96.64 900 MET A CA 1
ATOM 7210 C C . MET A 1 900 ? -26.564 -34.489 -12.76 1 96.64 900 MET A C 1
ATOM 7212 O O . MET A 1 900 ? -26.983 -33.911 -13.764 1 96.64 900 MET A O 1
ATOM 7216 N N . PHE A 1 901 ? -25.58 -34.003 -12.009 1 98 901 PHE A N 1
ATOM 7217 C CA . PHE A 1 901 ? -24.841 -32.82 -12.433 1 98 901 PHE A CA 1
ATOM 7218 C C . PHE A 1 901 ? -23.817 -33.177 -13.504 1 98 901 PHE A C 1
ATOM 7220 O O . PHE A 1 901 ? -22.81 -33.827 -13.216 1 98 901 PHE A O 1
ATOM 7227 N N . ASP A 1 902 ? -24.045 -32.825 -14.727 1 97.76 902 ASP A N 1
ATOM 7228 C CA . ASP A 1 902 ? -23.212 -33.029 -15.908 1 97.76 902 ASP A CA 1
ATOM 7229 C C . ASP A 1 902 ? -22.482 -31.744 -16.293 1 97.76 902 ASP A C 1
ATOM 7231 O O . ASP A 1 902 ? -23.09 -30.815 -16.829 1 97.76 902 ASP A O 1
ATOM 7235 N N . VAL A 1 903 ? -21.156 -31.699 -16.033 1 98 903 VAL A N 1
ATOM 7236 C CA . VAL A 1 903 ? -20.468 -30.411 -16.016 1 98 903 VAL A CA 1
ATOM 7237 C C . VAL A 1 903 ? -19.361 -30.403 -17.068 1 98 903 VAL A C 1
ATOM 7239 O O . VAL A 1 903 ? -18.606 -31.37 -17.191 1 98 903 VAL A O 1
ATOM 7242 N N . GLN A 1 904 ? -19.281 -29.38 -17.855 1 97.31 904 GLN A N 1
ATOM 7243 C CA . GLN A 1 904 ? -18.185 -29.084 -18.771 1 97.31 904 GLN A CA 1
ATOM 7244 C C . GLN A 1 904 ? -17.66 -27.666 -18.561 1 97.31 904 GLN A C 1
ATOM 7246 O O . GLN A 1 904 ? -18.223 -26.706 -19.092 1 97.31 904 GLN A O 1
ATOM 7251 N N . VAL A 1 905 ? -16.591 -27.548 -17.82 1 95.05 905 VAL A N 1
ATOM 7252 C CA . VAL A 1 905 ? -16.026 -26.228 -17.562 1 95.05 905 VAL A CA 1
ATOM 7253 C C . VAL A 1 905 ? -14.603 -26.158 -18.112 1 95.05 905 VAL A C 1
ATOM 7255 O O . VAL A 1 905 ? -13.676 -26.722 -17.526 1 95.05 905 VAL A O 1
ATOM 7258 N N . LYS A 1 906 ? -14.412 -25.495 -19.197 1 91.21 906 LYS A N 1
ATOM 7259 C CA . LYS A 1 906 ? -13.167 -25.263 -19.925 1 91.21 906 LYS A CA 1
ATOM 7260 C C . LYS A 1 906 ? -13.255 -24 -20.777 1 91.21 906 LYS A C 1
ATOM 7262 O O . LYS A 1 906 ? -14.339 -23.444 -20.961 1 91.21 906 LYS A O 1
ATOM 7267 N N . ARG A 1 907 ? -12.022 -23.609 -21.263 1 88.82 907 ARG A N 1
ATOM 7268 C CA . ARG A 1 907 ? -12.038 -22.503 -22.215 1 88.82 907 ARG A CA 1
ATOM 7269 C C . ARG A 1 907 ? -12.981 -22.793 -23.377 1 88.82 907 ARG A C 1
ATOM 7271 O O . ARG A 1 907 ? -13.048 -23.924 -23.862 1 88.82 907 ARG A O 1
ATOM 7278 N N . ILE A 1 908 ? -13.746 -21.809 -23.759 1 92.55 908 ILE A N 1
ATOM 7279 C CA . ILE A 1 908 ? -14.692 -22.014 -24.85 1 92.55 908 ILE A CA 1
ATOM 7280 C C . ILE A 1 908 ? -13.969 -21.894 -26.19 1 92.55 908 ILE A C 1
ATOM 7282 O O . ILE A 1 908 ? -13.381 -20.854 -26.494 1 92.55 908 ILE A O 1
ATOM 7286 N N . HIS A 1 909 ? -13.879 -22.912 -26.858 1 87.71 909 HIS A N 1
ATOM 7287 C CA . HIS A 1 909 ? -13.26 -23.01 -28.175 1 87.71 909 HIS A CA 1
ATOM 7288 C C . HIS A 1 909 ? -13.874 -24.144 -28.989 1 87.71 909 HIS A C 1
ATOM 7290 O O . HIS A 1 909 ? -14.378 -25.117 -28.424 1 87.71 909 HIS A O 1
ATOM 7296 N N . GLU A 1 910 ? -13.735 -24.125 -30.19 1 86.21 910 GLU A N 1
ATOM 7297 C CA . GLU A 1 910 ? -14.354 -25.109 -31.073 1 86.21 910 GLU A CA 1
ATOM 7298 C C . GLU A 1 910 ? -13.802 -26.508 -30.813 1 86.21 910 GLU A C 1
ATOM 7300 O O . GLU A 1 910 ? -14.557 -27.482 -30.785 1 86.21 910 GLU A O 1
ATOM 7305 N N . TYR A 1 911 ? -12.505 -26.629 -30.537 1 81.02 911 TYR A N 1
ATOM 7306 C CA . TYR A 1 911 ? -11.914 -27.957 -30.406 1 81.02 911 TYR A CA 1
ATOM 7307 C C . TYR A 1 911 ? -12.239 -28.566 -29.047 1 81.02 911 TYR A C 1
ATOM 7309 O O . TYR A 1 911 ? -12.1 -29.776 -28.854 1 81.02 911 TYR A O 1
ATOM 7317 N N . LYS A 1 912 ? -12.671 -27.779 -28.127 1 88.21 912 LYS A N 1
ATOM 7318 C CA . LYS A 1 912 ? -13.081 -28.268 -26.813 1 88.21 912 LYS A CA 1
ATOM 7319 C C . LYS A 1 912 ? -14.519 -28.779 -26.841 1 88.21 912 LYS A C 1
ATOM 7321 O O . LYS A 1 912 ? -14.958 -29.463 -25.914 1 88.21 912 LYS A O 1
ATOM 7326 N N . ARG A 1 913 ? -15.318 -28.47 -27.78 1 92.04 913 ARG A N 1
ATOM 7327 C CA . ARG A 1 913 ? -16.566 -29.074 -28.235 1 92.04 913 ARG A CA 1
ATOM 7328 C C . ARG A 1 913 ? -17.684 -28.851 -27.223 1 92.04 913 ARG A C 1
ATOM 7330 O O . ARG A 1 913 ? -18.407 -29.786 -26.872 1 92.04 913 ARG A O 1
ATOM 7337 N N . GLN A 1 914 ? -17.752 -27.677 -26.699 1 95.45 914 GLN A N 1
ATOM 7338 C CA . GLN A 1 914 ? -18.948 -27.316 -25.946 1 95.45 914 GLN A CA 1
ATOM 7339 C C . GLN A 1 914 ? -20.185 -27.33 -26.838 1 95.45 914 GLN A C 1
ATOM 7341 O O . GLN A 1 914 ? -21.288 -27.628 -26.375 1 95.45 914 GLN A O 1
ATOM 7346 N N . LEU A 1 915 ? -19.914 -27.08 -28.112 1 95.1 915 LEU A N 1
ATOM 7347 C CA . LEU A 1 915 ? -21.001 -27.128 -29.084 1 95.1 915 LEU A CA 1
ATOM 7348 C C . LEU A 1 915 ? -21.598 -28.529 -29.164 1 95.1 915 LEU A C 1
ATOM 7350 O O . LEU A 1 915 ? -22.818 -28.683 -29.257 1 95.1 915 LEU A O 1
ATOM 7354 N N . LEU A 1 916 ? -20.759 -29.576 -29.167 1 94.6 916 LEU A N 1
ATOM 7355 C CA . LEU A 1 916 ? -21.236 -30.954 -29.192 1 94.6 916 LEU A CA 1
ATOM 7356 C C . LEU A 1 916 ? -22.112 -31.248 -27.978 1 94.6 916 LEU A C 1
ATOM 7358 O O . LEU A 1 916 ? -23.137 -31.923 -28.096 1 94.6 916 LEU A O 1
ATOM 7362 N N . ASN A 1 917 ? -21.713 -30.833 -26.861 1 96.58 917 ASN A N 1
ATOM 7363 C CA . ASN A 1 917 ? -22.497 -31.021 -25.645 1 96.58 917 ASN A CA 1
ATOM 7364 C C . ASN A 1 917 ? -23.845 -30.312 -25.733 1 96.58 917 ASN A C 1
ATOM 7366 O O . ASN A 1 917 ? -24.857 -30.833 -25.261 1 96.58 917 ASN A O 1
ATOM 7370 N N . CYS A 1 918 ? -23.795 -29.138 -26.318 1 97.13 918 CYS A N 1
ATOM 7371 C CA . CYS A 1 918 ? -25.036 -28.393 -26.499 1 97.13 918 CYS A CA 1
ATOM 7372 C C . CYS A 1 918 ? -25.988 -29.136 -27.428 1 97.13 918 CYS A C 1
ATOM 7374 O O . CYS A 1 918 ? -27.191 -29.202 -27.169 1 97.13 918 CYS A O 1
ATOM 7376 N N . LEU A 1 919 ? -25.463 -29.72 -28.469 1 96.7 919 LEU A N 1
ATOM 7377 C CA . LEU A 1 919 ? -26.267 -30.519 -29.387 1 96.7 919 LEU A CA 1
ATOM 7378 C C . LEU A 1 919 ? -26.866 -31.727 -28.676 1 96.7 919 LEU A C 1
ATOM 7380 O O . LEU A 1 919 ? -27.996 -32.127 -28.966 1 96.7 919 LEU A O 1
ATOM 7384 N N . HIS A 1 920 ? -26.141 -32.259 -27.806 1 96.38 920 HIS A N 1
ATOM 7385 C CA . HIS A 1 920 ? -26.642 -33.383 -27.023 1 96.38 920 HIS A CA 1
ATOM 7386 C C . HIS A 1 920 ? -27.817 -32.964 -26.147 1 96.38 920 HIS A C 1
ATOM 7388 O O . HIS A 1 920 ? -28.778 -33.72 -25.986 1 96.38 920 HIS A O 1
ATOM 7394 N N . VAL A 1 921 ? -27.701 -31.794 -25.527 1 97.28 921 VAL A N 1
ATOM 7395 C CA . VAL A 1 921 ? -28.785 -31.279 -24.698 1 97.28 921 VAL A CA 1
ATOM 7396 C C . VAL A 1 921 ? -30.047 -31.113 -25.542 1 97.28 921 VAL A C 1
ATOM 7398 O O . VAL A 1 921 ? -31.145 -31.461 -25.103 1 97.28 921 VAL A O 1
ATOM 7401 N N . VAL A 1 922 ? -29.868 -30.577 -26.718 1 97.86 922 VAL A N 1
ATOM 7402 C CA . VAL A 1 922 ? -30.998 -30.393 -27.622 1 97.86 922 VAL A CA 1
ATOM 7403 C C . VAL A 1 922 ? -31.609 -31.749 -27.968 1 97.86 922 VAL A C 1
ATOM 7405 O O . VAL A 1 922 ? -32.833 -31.885 -28.042 1 97.86 922 VAL A O 1
ATOM 7408 N N . THR A 1 923 ? -30.763 -32.75 -28.19 1 96.92 923 THR A N 1
ATOM 7409 C CA . THR A 1 923 ? -31.23 -34.097 -28.499 1 96.92 923 THR A CA 1
ATOM 7410 C C . THR A 1 923 ? -32.036 -34.67 -27.337 1 96.92 923 THR A C 1
ATOM 7412 O O . THR A 1 923 ? -33.091 -35.273 -27.544 1 96.92 923 THR A O 1
ATOM 7415 N N . MET A 1 924 ? -31.568 -34.508 -26.136 1 96.4 924 MET A N 1
ATOM 7416 C CA . MET A 1 924 ? -32.278 -34.982 -24.952 1 96.4 924 MET A CA 1
ATOM 7417 C C . MET A 1 924 ? -33.606 -34.252 -24.784 1 96.4 924 MET A C 1
ATOM 7419 O O . MET A 1 924 ? -34.604 -34.853 -24.384 1 96.4 924 MET A O 1
ATOM 7423 N N . TYR A 1 925 ? -33.604 -32.929 -25.042 1 96.91 925 TYR A N 1
ATOM 7424 C CA . TYR A 1 925 ? -34.822 -32.128 -25.006 1 96.91 925 TYR A CA 1
ATOM 7425 C C . TYR A 1 925 ? -35.875 -32.693 -25.952 1 96.91 925 TYR A C 1
ATOM 7427 O O . TYR A 1 925 ? -37.031 -32.876 -25.566 1 96.91 925 TYR A O 1
ATOM 7435 N N . ASN A 1 926 ? -35.387 -33.045 -27.16 1 96.86 926 ASN A N 1
ATOM 7436 C CA . ASN A 1 926 ? -36.294 -33.581 -28.169 1 96.86 926 ASN A CA 1
ATOM 7437 C C . ASN A 1 926 ? -36.813 -34.962 -27.779 1 96.86 926 ASN A C 1
ATOM 7439 O O . ASN A 1 926 ? -37.965 -35.299 -28.059 1 96.86 926 ASN A O 1
ATOM 7443 N N . ARG A 1 927 ? -35.998 -35.758 -27.154 1 95.79 927 ARG A N 1
ATOM 7444 C CA . ARG A 1 927 ? -36.417 -37.078 -26.693 1 95.79 927 ARG A CA 1
ATOM 7445 C C . ARG A 1 927 ? -37.489 -36.967 -25.615 1 95.79 927 ARG A C 1
ATOM 7447 O O . ARG A 1 927 ? -38.461 -37.725 -25.618 1 95.79 927 ARG A O 1
ATOM 7454 N N . ILE A 1 928 ? -37.304 -36.047 -24.712 1 95.91 928 ILE A N 1
ATOM 7455 C CA . ILE A 1 928 ? -38.257 -35.848 -23.626 1 95.91 928 ILE A CA 1
ATOM 7456 C C . ILE A 1 928 ? -39.577 -35.325 -24.187 1 95.91 928 ILE A C 1
ATOM 7458 O O . ILE A 1 928 ? -40.653 -35.743 -23.752 1 95.91 928 ILE A O 1
ATOM 7462 N N . LYS A 1 929 ? -39.493 -34.42 -25.165 1 94.82 929 LYS A N 1
ATOM 7463 C CA . LYS A 1 929 ? -40.684 -33.836 -25.775 1 94.82 929 LYS A CA 1
ATOM 7464 C C . LYS A 1 929 ? -41.459 -34.879 -26.575 1 94.82 929 LYS A C 1
ATOM 7466 O O . LYS A 1 929 ? -42.687 -34.816 -26.661 1 94.82 929 LYS A O 1
ATOM 7471 N N . LYS A 1 930 ? -40.722 -35.782 -27.147 1 93.71 930 LYS A N 1
ATOM 7472 C CA . LYS A 1 930 ? -41.342 -36.835 -27.946 1 93.71 930 LYS A CA 1
ATOM 7473 C C . LYS A 1 930 ? -42.091 -37.827 -27.061 1 93.71 930 LYS A C 1
ATOM 7475 O O . LYS A 1 930 ? -43.167 -38.303 -27.427 1 93.71 930 LYS A O 1
ATOM 7480 N N . ASP A 1 931 ? -41.493 -38.179 -25.934 1 91.99 931 ASP A N 1
ATOM 7481 C CA . ASP A 1 931 ? -42.128 -39.101 -24.997 1 91.99 931 ASP A CA 1
ATOM 7482 C C . ASP A 1 931 ? -42.043 -38.575 -23.566 1 91.99 931 ASP A C 1
ATOM 7484 O O . ASP A 1 931 ? -41.259 -39.078 -22.759 1 91.99 931 ASP A O 1
ATOM 7488 N N . PRO A 1 932 ? -42.904 -37.636 -23.199 1 88.11 932 PRO A N 1
ATOM 7489 C CA . PRO A 1 932 ? -42.801 -36.973 -21.897 1 88.11 932 PRO A CA 1
ATOM 7490 C C . PRO A 1 932 ? -43.066 -37.921 -20.729 1 88.11 932 PRO A C 1
ATOM 7492 O O . PRO A 1 932 ? -42.654 -37.644 -19.6 1 88.11 932 PRO A O 1
ATOM 7495 N N . LYS A 1 933 ? -43.722 -39.086 -21.035 1 84.73 933 LYS A N 1
ATOM 7496 C CA . LYS A 1 933 ? -44.105 -39.988 -19.953 1 84.73 933 LYS A CA 1
ATOM 7497 C C . LYS A 1 933 ? -43.005 -41.009 -19.672 1 84.73 933 LYS A C 1
ATOM 7499 O O . LYS A 1 933 ? -43.038 -41.701 -18.653 1 84.73 933 LYS A O 1
ATOM 7504 N N . LYS A 1 934 ? -42.081 -41.045 -20.524 1 90 934 LYS A N 1
ATOM 7505 C CA . LYS A 1 934 ? -40.968 -41.97 -20.335 1 90 934 LYS A CA 1
ATOM 7506 C C . LYS A 1 934 ? -40.098 -41.549 -19.154 1 90 934 LYS A C 1
ATOM 7508 O O . LYS A 1 934 ? -39.95 -40.357 -18.879 1 90 934 LYS A O 1
ATOM 7513 N N . LEU A 1 935 ? -39.593 -42.591 -18.475 1 87.96 935 LEU A N 1
ATOM 7514 C CA . LEU A 1 935 ? -38.735 -42.332 -17.324 1 87.96 935 LEU A CA 1
ATOM 7515 C C . LEU A 1 935 ? -37.345 -41.891 -17.769 1 87.96 935 LEU A C 1
ATOM 7517 O O . LEU A 1 935 ? -36.668 -42.61 -18.508 1 87.96 935 LEU A O 1
ATOM 7521 N N . PHE A 1 936 ? -36.975 -40.642 -17.506 1 91.88 936 PHE A N 1
ATOM 7522 C CA . PHE A 1 936 ? -35.648 -40.102 -17.775 1 91.88 936 PHE A CA 1
ATOM 7523 C C . PHE A 1 936 ? -34.902 -39.827 -16.475 1 91.88 936 PHE A C 1
ATOM 7525 O O . PHE A 1 936 ? -35.502 -39.399 -15.487 1 91.88 936 PHE A O 1
ATOM 7532 N N . VAL A 1 937 ? -33.663 -40.094 -16.431 1 92.58 937 VAL A N 1
ATOM 7533 C CA . VAL A 1 937 ? -32.84 -39.667 -15.304 1 92.58 937 VAL A CA 1
ATOM 7534 C C . VAL A 1 937 ? -32.679 -38.149 -15.328 1 92.58 937 VAL A C 1
ATOM 7536 O O . VAL A 1 937 ? -32.218 -37.583 -16.323 1 92.58 937 VAL A O 1
ATOM 7539 N N . PRO A 1 938 ? -33.196 -37.497 -14.31 1 94.68 938 PRO A N 1
ATOM 7540 C CA . PRO A 1 938 ? -33.058 -36.039 -14.292 1 94.68 938 PRO A CA 1
ATOM 7541 C C . PRO A 1 938 ? -31.605 -35.582 -14.412 1 94.68 938 PRO A C 1
ATOM 7543 O O . PRO A 1 938 ? -30.715 -36.177 -13.799 1 94.68 938 PRO A O 1
ATOM 7546 N N . ARG A 1 939 ? -31.386 -34.598 -15.277 1 96.14 939 ARG A N 1
ATOM 7547 C CA . ARG A 1 939 ? -30.029 -34.149 -15.57 1 96.14 939 ARG A CA 1
ATOM 7548 C C . ARG A 1 939 ? -29.939 -32.627 -15.549 1 96.14 939 ARG A C 1
ATOM 7550 O O . ARG A 1 939 ? -30.826 -31.941 -16.06 1 96.14 939 ARG A O 1
ATOM 7557 N N . THR A 1 940 ? -28.992 -32.074 -14.811 1 97.48 940 THR A N 1
ATOM 7558 C CA . THR A 1 940 ? -28.623 -30.663 -14.851 1 97.48 940 THR A CA 1
ATOM 7559 C C . THR A 1 940 ? -27.284 -30.475 -15.56 1 97.48 940 THR A C 1
ATOM 7561 O O . THR A 1 940 ? -26.233 -30.814 -15.013 1 97.48 940 THR A O 1
ATOM 7564 N N . VAL A 1 941 ? -27.288 -29.97 -16.79 1 97.9 941 VAL A N 1
ATOM 7565 C CA . VAL A 1 941 ? -26.077 -29.749 -17.573 1 97.9 941 VAL A CA 1
ATOM 7566 C C . VAL A 1 941 ? -25.506 -28.367 -17.264 1 97.9 941 VAL A C 1
ATOM 7568 O O . VAL A 1 941 ? -26.215 -27.362 -17.35 1 97.9 941 VAL A O 1
ATOM 7571 N N . ILE A 1 942 ? -24.276 -28.325 -16.859 1 97.97 942 ILE A N 1
ATOM 7572 C CA . ILE A 1 942 ? -23.618 -27.082 -16.472 1 97.97 942 ILE A CA 1
ATOM 7573 C C . ILE A 1 942 ? -22.397 -26.847 -17.359 1 97.97 942 ILE A C 1
ATOM 7575 O O . ILE A 1 942 ? -21.491 -27.682 -17.413 1 97.97 942 ILE A O 1
ATOM 7579 N N . ILE A 1 943 ? -22.382 -25.769 -18.07 1 97.49 943 ILE A N 1
ATOM 7580 C CA . ILE A 1 943 ? -21.272 -25.404 -18.944 1 97.49 943 ILE A CA 1
ATOM 7581 C C . ILE A 1 943 ? -20.672 -24.076 -18.488 1 97.49 943 ILE A C 1
ATOM 7583 O O . ILE A 1 943 ? -21.398 -23.169 -18.074 1 97.49 943 ILE A O 1
ATOM 7587 N N . GLY A 1 944 ? -19.437 -24.029 -18.439 1 95.03 944 GLY A N 1
ATOM 7588 C CA . GLY A 1 944 ? -18.779 -22.786 -18.068 1 95.03 944 GLY A CA 1
ATOM 7589 C C . GLY A 1 944 ? -17.443 -22.589 -18.757 1 95.03 944 GLY A C 1
ATOM 7590 O O . GLY A 1 944 ? -16.787 -23.56 -19.141 1 95.03 944 GLY A O 1
ATOM 7591 N N . GLY A 1 945 ? -17.033 -21.354 -18.966 1 93.66 945 GLY A N 1
ATOM 7592 C CA . GLY A 1 945 ? -15.781 -20.978 -19.604 1 93.66 945 GLY A CA 1
ATOM 7593 C C . GLY A 1 945 ? -15.826 -19.603 -20.243 1 93.66 945 GLY A C 1
ATOM 7594 O O . GLY A 1 945 ? -16.901 -19.017 -20.393 1 93.66 945 GLY A O 1
ATOM 7595 N N . LYS A 1 946 ? -14.613 -19.094 -20.599 1 92.1 946 LYS A N 1
ATOM 7596 C CA . LYS A 1 946 ? -14.498 -17.787 -21.239 1 92.1 946 LYS A CA 1
ATOM 7597 C C . LYS A 1 946 ? -13.996 -17.92 -22.674 1 92.1 946 LYS A C 1
ATOM 7599 O O . LYS A 1 946 ? -13.214 -18.822 -22.983 1 92.1 946 LYS A O 1
ATOM 7604 N N . ALA A 1 947 ? -14.538 -17.118 -23.472 1 91.45 947 ALA A N 1
ATOM 7605 C CA . ALA A 1 947 ? -14.023 -16.991 -24.833 1 91.45 947 ALA A CA 1
ATOM 7606 C C . ALA A 1 947 ? -13.095 -15.786 -24.958 1 91.45 947 ALA A C 1
ATOM 7608 O O . ALA A 1 947 ? -13.374 -14.72 -24.405 1 91.45 947 ALA A O 1
ATOM 7609 N N . ALA A 1 948 ? -11.975 -15.927 -25.61 1 84.15 948 ALA A N 1
ATOM 7610 C CA . ALA A 1 948 ? -11.093 -14.784 -25.831 1 84.15 948 ALA A CA 1
ATOM 7611 C C . ALA A 1 948 ? -11.81 -13.679 -26.603 1 84.15 948 ALA A C 1
ATOM 7613 O O . ALA A 1 948 ? -12.663 -13.958 -27.449 1 84.15 948 ALA A O 1
ATOM 7614 N N . PRO A 1 949 ? -11.499 -12.439 -26.37 1 79.49 949 PRO A N 1
ATOM 7615 C CA . PRO A 1 949 ? -12.216 -11.316 -26.978 1 79.49 949 PRO A CA 1
ATOM 7616 C C . PRO A 1 949 ? -12.229 -11.381 -28.504 1 79.49 949 PRO A C 1
ATOM 7618 O O . PRO A 1 949 ? -13.231 -11.03 -29.132 1 79.49 949 PRO A O 1
ATOM 7621 N N . GLY A 1 950 ? -11.273 -11.958 -29.11 1 77.71 950 GLY A N 1
ATOM 7622 C CA . GLY A 1 950 ? -11.179 -11.973 -30.562 1 77.71 950 GLY A CA 1
ATOM 7623 C C . GLY A 1 950 ? -11.814 -13.2 -31.188 1 77.71 950 GLY A C 1
ATOM 7624 O O . GLY A 1 950 ? -11.886 -13.311 -32.413 1 77.71 950 GLY A O 1
ATOM 7625 N N . TYR A 1 951 ? -12.395 -14.085 -30.362 1 84.93 951 TYR A N 1
ATOM 7626 C CA . TYR A 1 951 ? -12.95 -15.333 -30.874 1 84.93 951 TYR A CA 1
ATOM 7627 C C . TYR A 1 951 ? -14.45 -15.204 -31.115 1 84.93 951 TYR A C 1
ATOM 7629 O O . TYR A 1 951 ? -15.256 -15.557 -30.251 1 84.93 951 TYR A O 1
ATOM 7637 N N . HIS A 1 952 ? -14.731 -14.823 -32.23 1 87.6 952 HIS A N 1
ATOM 7638 C CA . HIS A 1 952 ? -16.126 -14.559 -32.564 1 87.6 952 HIS A CA 1
ATOM 7639 C C . HIS A 1 952 ? -16.963 -15.832 -32.483 1 87.6 952 HIS A C 1
ATOM 7641 O O . HIS A 1 952 ? -18.056 -15.826 -31.912 1 87.6 952 HIS A O 1
ATOM 7647 N N . MET A 1 953 ? -16.456 -16.943 -33.031 1 92.31 953 MET A N 1
ATOM 7648 C CA . MET A 1 953 ? -17.195 -18.203 -33.041 1 92.31 953 MET A CA 1
ATOM 7649 C C . MET A 1 953 ? -17.419 -18.713 -31.622 1 92.31 953 MET A C 1
ATOM 7651 O O . MET A 1 953 ? -18.499 -19.213 -31.301 1 92.31 953 MET A O 1
ATOM 7655 N N . ALA A 1 954 ? -16.443 -18.629 -30.808 1 93.84 954 ALA A N 1
ATOM 7656 C CA . ALA A 1 954 ? -16.564 -19.067 -29.419 1 93.84 954 ALA A CA 1
ATOM 7657 C C . ALA A 1 954 ? -17.643 -18.274 -28.687 1 93.84 954 ALA A C 1
ATOM 7659 O O . ALA A 1 954 ? -18.393 -18.831 -27.882 1 93.84 954 ALA A O 1
ATOM 7660 N N . LYS A 1 955 ? -17.743 -17.017 -28.955 1 94.17 955 LYS A N 1
ATOM 7661 C CA . LYS A 1 955 ? -18.765 -16.177 -28.338 1 94.17 955 LYS A CA 1
ATOM 7662 C C . LYS A 1 955 ? -20.156 -16.538 -28.848 1 94.17 955 LYS A C 1
ATOM 7664 O O . LYS A 1 955 ? -21.132 -16.485 -28.097 1 94.17 955 LYS A O 1
ATOM 7669 N N . LEU A 1 956 ? -20.195 -16.885 -30.114 1 96.24 956 LEU A N 1
ATOM 7670 C CA . LEU A 1 956 ? -21.464 -17.32 -30.688 1 96.24 956 LEU A CA 1
ATOM 7671 C C . LEU A 1 956 ? -21.931 -18.623 -30.049 1 96.24 956 LEU A C 1
ATOM 7673 O O . LEU A 1 956 ? -23.131 -18.83 -29.855 1 96.24 956 LEU A O 1
ATOM 7677 N N . ILE A 1 957 ? -20.991 -19.519 -29.736 1 96.65 957 ILE A N 1
ATOM 7678 C CA . ILE A 1 957 ? -21.323 -20.772 -29.066 1 96.65 957 ILE A CA 1
ATOM 7679 C C . ILE A 1 957 ? -21.91 -20.48 -27.687 1 96.65 957 ILE A C 1
ATOM 7681 O O . ILE A 1 957 ? -22.883 -21.115 -27.273 1 96.65 957 ILE A O 1
ATOM 7685 N N . ILE A 1 958 ? -21.327 -19.543 -27.012 1 97.42 958 ILE A N 1
ATOM 7686 C CA . ILE A 1 958 ? -21.853 -19.153 -25.708 1 97.42 958 ILE A CA 1
ATOM 7687 C C . ILE A 1 958 ? -23.283 -18.64 -25.861 1 97.42 958 ILE A C 1
ATOM 7689 O O . ILE A 1 958 ? -24.163 -18.993 -25.072 1 97.42 958 ILE A O 1
ATOM 7693 N N . LYS A 1 959 ? -23.517 -17.8 -26.883 1 97.87 959 LYS A N 1
ATOM 7694 C CA . LYS A 1 959 ? -24.853 -17.27 -27.14 1 97.87 959 LYS A CA 1
ATOM 7695 C C . LYS A 1 959 ? -25.846 -18.395 -27.416 1 97.87 959 LYS A C 1
ATOM 7697 O O . LYS A 1 959 ? -26.987 -18.351 -26.951 1 97.87 959 LYS A O 1
ATOM 7702 N N . LEU A 1 960 ? -25.395 -19.406 -28.132 1 97.93 960 LEU A N 1
ATOM 7703 C CA . LEU A 1 960 ? -26.264 -20.542 -28.418 1 97.93 960 LEU A CA 1
ATOM 7704 C C . LEU A 1 960 ? -26.626 -21.287 -27.137 1 97.93 960 LEU A C 1
ATOM 7706 O O . LEU A 1 960 ? -27.789 -21.638 -26.926 1 97.93 960 LEU A O 1
ATOM 7710 N N . ILE A 1 961 ? -25.664 -21.582 -26.324 1 97.99 961 ILE A N 1
ATOM 7711 C CA . ILE A 1 961 ? -25.878 -22.329 -25.089 1 97.99 961 ILE A CA 1
ATOM 7712 C C . ILE A 1 961 ? -26.889 -21.596 -24.211 1 97.99 961 ILE A C 1
ATOM 7714 O O . ILE A 1 961 ? -27.799 -22.213 -23.653 1 97.99 961 ILE A O 1
ATOM 7718 N N . THR A 1 962 ? -26.711 -20.28 -24.102 1 97.13 962 THR A N 1
ATOM 7719 C CA . THR A 1 962 ? -27.612 -19.51 -23.252 1 97.13 962 THR A CA 1
ATOM 7720 C C . THR A 1 962 ? -29.009 -19.449 -23.862 1 97.13 962 THR A C 1
ATOM 7722 O O . THR A 1 962 ? -30.007 -19.422 -23.139 1 97.13 962 THR A O 1
ATOM 7725 N N . SER A 1 963 ? -29.114 -19.394 -25.179 1 97.54 963 SER A N 1
ATOM 7726 C CA . SER A 1 963 ? -30.413 -19.402 -25.846 1 97.54 963 SER A CA 1
ATOM 7727 C C . SER A 1 963 ? -31.132 -20.73 -25.638 1 97.54 963 SER A C 1
ATOM 7729 O O . SER A 1 963 ? -32.339 -20.756 -25.388 1 97.54 963 SER A O 1
ATOM 7731 N N . VAL A 1 964 ? -30.404 -21.824 -25.769 1 97.76 964 VAL A N 1
ATOM 7732 C CA . VAL A 1 964 ? -30.972 -23.148 -25.539 1 97.76 964 VAL A CA 1
ATOM 7733 C C . VAL A 1 964 ? -31.422 -23.273 -24.085 1 97.76 964 VAL A C 1
ATOM 7735 O O . VAL A 1 964 ? -32.476 -23.847 -23.802 1 97.76 964 VAL A O 1
ATOM 7738 N N . ALA A 1 965 ? -30.605 -22.769 -23.185 1 96.96 965 ALA A N 1
ATOM 7739 C CA . ALA A 1 965 ? -30.934 -22.801 -21.763 1 96.96 965 ALA A CA 1
ATOM 7740 C C . ALA A 1 965 ? -32.258 -22.093 -21.489 1 96.96 965 ALA A C 1
ATOM 7742 O O . ALA A 1 965 ? -33.057 -22.552 -20.67 1 96.96 965 ALA A O 1
ATOM 7743 N N . GLU A 1 966 ? -32.451 -20.975 -22.168 1 94.76 966 GLU A N 1
ATOM 7744 C CA . GLU A 1 966 ? -33.675 -20.203 -21.974 1 94.76 966 GLU A CA 1
ATOM 7745 C C . GLU A 1 966 ? -34.907 -21.013 -22.37 1 94.76 966 GLU A C 1
ATOM 7747 O O . GLU A 1 966 ? -35.92 -20.995 -21.668 1 94.76 966 GLU A O 1
ATOM 7752 N N . VAL A 1 967 ? -34.812 -21.764 -23.425 1 95.59 967 VAL A N 1
ATOM 7753 C CA . VAL A 1 967 ? -35.935 -22.547 -23.93 1 95.59 967 VAL A CA 1
ATOM 7754 C C . VAL A 1 967 ? -36.146 -23.777 -23.05 1 95.59 967 VAL A C 1
ATOM 7756 O O . VAL A 1 967 ? -37.269 -24.061 -22.628 1 95.59 967 VAL A O 1
ATOM 7759 N N . VAL A 1 968 ? -35.124 -24.508 -22.722 1 95.71 968 VAL A N 1
ATOM 7760 C CA . VAL A 1 968 ? -35.185 -25.768 -21.989 1 95.71 968 VAL A CA 1
ATOM 7761 C C . VAL A 1 968 ? -35.66 -25.513 -20.561 1 95.71 968 VAL A C 1
ATOM 7763 O O . VAL A 1 968 ? -36.51 -26.241 -20.043 1 95.71 968 VAL A O 1
ATOM 7766 N N . ASN A 1 969 ? -35.12 -24.494 -19.907 1 94.71 969 ASN A N 1
ATOM 7767 C CA . ASN A 1 969 ? -35.371 -24.242 -18.492 1 94.71 969 ASN A CA 1
ATOM 7768 C C . ASN A 1 969 ? -36.775 -23.688 -18.262 1 94.71 969 ASN A C 1
ATOM 7770 O O . ASN A 1 969 ? -37.304 -23.766 -17.152 1 94.71 969 ASN A O 1
ATOM 7774 N N . ASN A 1 970 ? -37.389 -23.151 -19.368 1 91.65 970 ASN A N 1
ATOM 7775 C CA . ASN A 1 970 ? -38.696 -22.527 -19.192 1 91.65 970 ASN A CA 1
ATOM 7776 C C . ASN A 1 970 ? -39.807 -23.369 -19.814 1 91.65 970 ASN A C 1
ATOM 7778 O O . ASN A 1 970 ? -40.962 -22.941 -19.863 1 91.65 970 ASN A O 1
ATOM 7782 N N . ASP A 1 971 ? -39.51 -24.593 -20.249 1 93.17 971 ASP A N 1
ATOM 7783 C CA . ASP A 1 971 ? -40.512 -25.495 -20.809 1 93.17 971 ASP A CA 1
ATOM 7784 C C . ASP A 1 971 ? -41.148 -26.354 -19.72 1 93.17 971 ASP A C 1
ATOM 7786 O O . ASP A 1 971 ? -40.477 -27.187 -19.107 1 93.17 971 ASP A O 1
ATOM 7790 N N . PRO A 1 972 ? -42.511 -26.527 -19.414 1 90.79 972 PRO A N 1
ATOM 7791 C CA . PRO A 1 972 ? -43.172 -27.253 -18.326 1 90.79 972 PRO A CA 1
ATOM 7792 C C . PRO A 1 972 ? -43.217 -28.76 -18.564 1 90.79 972 PRO A C 1
ATOM 7794 O O . PRO A 1 972 ? -43.261 -29.539 -17.608 1 90.79 972 PRO A O 1
ATOM 7797 N N . MET A 1 973 ? -43.076 -28.9 -19.838 1 91.69 973 MET A N 1
ATOM 7798 C CA . MET A 1 973 ? -43.101 -30.327 -20.148 1 91.69 973 MET A CA 1
ATOM 7799 C C . MET A 1 973 ? -41.783 -30.991 -19.761 1 91.69 973 MET A C 1
ATOM 7801 O O . MET A 1 973 ? -41.753 -32.18 -19.442 1 91.69 973 MET A O 1
ATOM 7805 N N . VAL A 1 974 ? -40.752 -30.317 -19.853 1 92.07 974 VAL A N 1
ATOM 7806 C CA . VAL A 1 974 ? -39.432 -30.829 -19.501 1 92.07 974 VAL A CA 1
ATOM 7807 C C . VAL A 1 974 ? -39.232 -30.749 -17.989 1 92.07 974 VAL A C 1
ATOM 7809 O O . VAL A 1 974 ? -38.738 -31.695 -17.371 1 92.07 974 VAL A O 1
ATOM 7812 N N . GLY A 1 975 ? -39.755 -29.632 -17.353 1 86.79 975 GLY A N 1
ATOM 7813 C CA . GLY A 1 975 ? -39.714 -29.446 -15.912 1 86.79 975 GLY A CA 1
ATOM 7814 C C . GLY A 1 975 ? -38.326 -29.625 -15.326 1 86.79 975 GLY A C 1
ATOM 7815 O O . GLY A 1 975 ? -37.368 -28.999 -15.785 1 86.79 975 GLY A O 1
ATOM 7816 N N . SER A 1 976 ? -38.181 -30.658 -14.39 1 86.92 976 SER A N 1
ATOM 7817 C CA . SER A 1 976 ? -36.916 -30.848 -13.688 1 86.92 976 SER A CA 1
ATOM 7818 C C . SER A 1 976 ? -36.138 -32.027 -14.261 1 86.92 976 SER A C 1
ATOM 7820 O O . SER A 1 976 ? -35.103 -32.418 -13.717 1 86.92 976 SER A O 1
ATOM 7822 N N . LYS A 1 977 ? -36.604 -32.504 -15.401 1 93.79 977 LYS A N 1
ATOM 7823 C CA . LYS A 1 977 ? -35.924 -33.632 -16.03 1 93.79 977 LYS A CA 1
ATOM 7824 C C . LYS A 1 977 ? -34.612 -33.193 -16.675 1 93.79 977 LYS A C 1
ATOM 7826 O O . LYS A 1 977 ? -33.675 -33.985 -16.791 1 93.79 977 LYS A O 1
ATOM 7831 N N . LEU A 1 978 ? -34.648 -31.898 -17.156 1 95.92 978 LEU A N 1
ATOM 7832 C CA . LEU A 1 978 ? -33.466 -31.382 -17.837 1 95.92 978 LEU A CA 1
ATOM 7833 C C . LEU A 1 978 ? -33.299 -29.888 -17.58 1 95.92 978 LEU A C 1
ATOM 7835 O O . LEU A 1 978 ? -34.26 -29.124 -17.692 1 95.92 978 LEU A O 1
ATOM 7839 N N . LYS A 1 979 ? -32.153 -29.489 -17.135 1 96.58 979 LYS A N 1
ATOM 7840 C CA . LYS A 1 979 ? -31.785 -28.088 -16.949 1 96.58 979 LYS A CA 1
ATOM 7841 C C . LYS A 1 979 ? -30.43 -27.787 -17.582 1 96.58 979 LYS A C 1
ATOM 7843 O O . LYS A 1 979 ? -29.552 -28.651 -17.623 1 96.58 979 LYS A O 1
ATOM 7848 N N . LEU A 1 980 ? -30.264 -26.611 -18.145 1 97.02 980 LEU A N 1
ATOM 7849 C CA . LEU A 1 980 ? -29.009 -26.147 -18.726 1 97.02 980 LEU A CA 1
ATOM 7850 C C . LEU A 1 980 ? -28.6 -24.802 -18.134 1 97.02 980 LEU A C 1
ATOM 7852 O O . LEU A 1 980 ? -29.371 -23.841 -18.175 1 97.02 980 LEU A O 1
ATOM 7856 N N . ILE A 1 981 ? -27.424 -24.788 -17.52 1 96.93 981 ILE A N 1
ATOM 7857 C CA . ILE A 1 981 ? -26.951 -23.576 -16.86 1 96.93 981 ILE A CA 1
ATOM 7858 C C . ILE A 1 981 ? -25.57 -23.203 -17.395 1 96.93 981 ILE A C 1
ATOM 7860 O O . ILE A 1 981 ? -24.692 -24.06 -17.515 1 96.93 981 ILE A O 1
ATOM 7864 N N . PHE A 1 982 ? -25.402 -21.946 -17.759 1 97.4 982 PHE A N 1
ATOM 7865 C CA . PHE A 1 982 ? -24.085 -21.432 -18.115 1 97.4 982 PHE A CA 1
ATOM 7866 C C . PHE A 1 982 ? -23.478 -20.649 -16.956 1 97.4 982 PHE A C 1
ATOM 7868 O O . PHE A 1 982 ? -24.072 -19.683 -16.474 1 97.4 982 PHE A O 1
ATOM 7875 N N . LEU A 1 983 ? -22.272 -21.028 -16.572 1 96.45 983 LEU A N 1
ATOM 7876 C CA . LEU A 1 983 ? -21.605 -20.379 -15.45 1 96.45 983 LEU A CA 1
ATOM 7877 C C . LEU A 1 983 ? -20.834 -19.147 -15.913 1 96.45 983 LEU A C 1
ATOM 7879 O O . LEU A 1 983 ? -19.84 -19.266 -16.634 1 96.45 983 LEU A O 1
ATOM 7883 N N . GLU A 1 984 ? -21.298 -18.019 -15.465 1 95.19 984 GLU A N 1
ATOM 7884 C CA . GLU A 1 984 ? -20.693 -16.736 -15.813 1 95.19 984 GLU A CA 1
ATOM 7885 C C . GLU A 1 984 ? -19.372 -16.532 -15.078 1 95.19 984 GLU A C 1
ATOM 7887 O O . GLU A 1 984 ? -19.261 -16.844 -13.89 1 95.19 984 GLU A O 1
ATOM 7892 N N . ASN A 1 985 ? -18.35 -16.06 -15.783 1 93.55 985 ASN A N 1
ATOM 7893 C CA . ASN A 1 985 ? -17.05 -15.67 -15.246 1 93.55 985 ASN A CA 1
ATOM 7894 C C . ASN A 1 985 ? -16.387 -16.821 -14.494 1 93.55 985 ASN A C 1
ATOM 7896 O O . ASN A 1 985 ? -16.019 -16.676 -13.327 1 93.55 985 ASN A O 1
ATOM 7900 N N . TYR A 1 986 ? -16.28 -17.885 -15.19 1 93.39 986 TYR A N 1
ATOM 7901 C CA . TYR A 1 986 ? -15.643 -19.063 -14.612 1 93.39 986 TYR A CA 1
ATOM 7902 C C . TYR A 1 986 ? -14.227 -18.745 -14.147 1 93.39 986 TYR A C 1
ATOM 7904 O O . TYR A 1 986 ? -13.409 -18.249 -14.925 1 93.39 986 TYR A O 1
ATOM 7912 N N . ARG A 1 987 ? -14 -18.858 -12.935 1 92.44 987 ARG A N 1
ATOM 7913 C CA . ARG A 1 987 ? -12.739 -18.565 -12.261 1 92.44 987 ARG A CA 1
ATOM 7914 C C . ARG A 1 987 ? -12.412 -19.633 -11.222 1 92.44 987 ARG A C 1
ATOM 7916 O O . ARG A 1 987 ? -13.146 -20.613 -11.08 1 92.44 987 ARG A O 1
ATOM 7923 N N . VAL A 1 988 ? -11.33 -19.442 -10.509 1 92.85 988 VAL A N 1
ATOM 7924 C CA . VAL A 1 988 ? -10.86 -20.465 -9.581 1 92.85 988 VAL A CA 1
ATOM 7925 C C . VAL A 1 988 ? -11.874 -20.646 -8.454 1 92.85 988 VAL A C 1
ATOM 7927 O O . VAL A 1 988 ? -12.206 -21.775 -8.085 1 92.85 988 VAL A O 1
ATOM 7930 N N . SER A 1 989 ? -12.421 -19.572 -7.931 1 92.18 989 SER A N 1
ATOM 7931 C CA . SER A 1 989 ? -13.372 -19.637 -6.826 1 92.18 989 SER A CA 1
ATOM 7932 C C . SER A 1 989 ? -14.644 -20.373 -7.234 1 92.18 989 SER A C 1
ATOM 7934 O O . SER A 1 989 ? -15.246 -21.079 -6.422 1 92.18 989 SER A O 1
ATOM 7936 N N . LEU A 1 990 ? -15.045 -20.185 -8.437 1 93.57 990 LEU A N 1
ATOM 7937 C CA . LEU A 1 990 ? -16.221 -20.891 -8.935 1 93.57 990 LEU A CA 1
ATOM 7938 C C . LEU A 1 990 ? -15.912 -22.367 -9.164 1 93.57 990 LEU A C 1
ATOM 7940 O O . LEU A 1 990 ? -16.756 -23.229 -8.908 1 93.57 990 LEU A O 1
ATOM 7944 N N . ALA A 1 991 ? -14.742 -22.688 -9.639 1 94.9 991 ALA A N 1
ATOM 7945 C CA . ALA A 1 991 ? -14.309 -24.071 -9.823 1 94.9 991 ALA A CA 1
ATOM 7946 C C . ALA A 1 991 ? -14.312 -24.827 -8.497 1 94.9 991 ALA A C 1
ATOM 7948 O O . ALA A 1 991 ? -14.635 -26.016 -8.453 1 94.9 991 ALA A O 1
ATOM 7949 N N . GLU A 1 992 ? -13.989 -24.137 -7.472 1 93.62 992 GLU A N 1
ATOM 7950 C CA . GLU A 1 992 ? -13.925 -24.743 -6.146 1 93.62 992 GLU A CA 1
ATOM 7951 C C . GLU A 1 992 ? -15.312 -25.158 -5.662 1 93.62 992 GLU A C 1
ATOM 7953 O O . GLU A 1 992 ? -15.437 -25.991 -4.761 1 93.62 992 GLU A O 1
ATOM 7958 N N . LYS A 1 993 ? -16.302 -24.622 -6.276 1 94.42 993 LYS A N 1
ATOM 7959 C CA . LYS A 1 993 ? -17.67 -24.958 -5.891 1 94.42 993 LYS A CA 1
ATOM 7960 C C . LYS A 1 993 ? -18.257 -26.017 -6.82 1 94.42 993 LYS A C 1
ATOM 7962 O O . LYS A 1 993 ? -18.901 -26.963 -6.362 1 94.42 993 LYS A O 1
ATOM 7967 N N . VAL A 1 994 ? -17.973 -25.938 -8.085 1 96.92 994 VAL A N 1
ATOM 7968 C CA . VAL A 1 994 ? -18.65 -26.781 -9.064 1 96.92 994 VAL A CA 1
ATOM 7969 C C . VAL A 1 994 ? -17.977 -28.151 -9.121 1 96.92 994 VAL A C 1
ATOM 7971 O O . VAL A 1 994 ? -18.642 -29.168 -9.328 1 96.92 994 VAL A O 1
ATOM 7974 N N . ILE A 1 995 ? -16.734 -28.251 -8.896 1 97.2 995 ILE A N 1
ATOM 7975 C CA . ILE A 1 995 ? -15.986 -29.489 -9.083 1 97.2 995 ILE A CA 1
ATOM 7976 C C . ILE A 1 995 ? -16.406 -30.51 -8.028 1 97.2 995 ILE A C 1
ATOM 7978 O O . ILE A 1 995 ? -16.756 -31.646 -8.359 1 97.2 995 ILE A O 1
ATOM 7982 N N . PRO A 1 996 ? -16.537 -30.111 -6.764 1 97.01 996 PRO A N 1
ATOM 7983 C CA . PRO A 1 996 ? -16.968 -31.094 -5.767 1 97.01 996 PRO A CA 1
ATOM 7984 C C . PRO A 1 996 ? -18.416 -31.537 -5.962 1 97.01 996 PRO A C 1
ATOM 7986 O O . PRO A 1 996 ? -18.798 -32.624 -5.521 1 97.01 996 PRO A O 1
ATOM 7989 N N . ALA A 1 997 ? -19.213 -30.775 -6.666 1 97.8 997 ALA A N 1
ATOM 7990 C CA . ALA A 1 997 ? -20.643 -31.039 -6.812 1 97.8 997 ALA A CA 1
ATOM 7991 C C . ALA A 1 997 ? -20.923 -31.872 -8.059 1 97.8 997 ALA A C 1
ATOM 7993 O O . ALA A 1 997 ? -22.055 -32.307 -8.281 1 97.8 997 ALA A O 1
ATOM 7994 N N . THR A 1 998 ? -19.977 -32.299 -8.824 1 98.21 998 THR A N 1
ATOM 7995 C CA . THR A 1 998 ? -20.152 -32.868 -10.156 1 98.21 998 THR A CA 1
ATOM 7996 C C . THR A 1 998 ? -20.265 -34.388 -10.084 1 98.21 998 THR A C 1
ATOM 7998 O O . THR A 1 998 ? -19.508 -35.038 -9.361 1 98.21 998 THR A O 1
ATOM 8001 N N . ASP A 1 999 ? -21.243 -34.943 -10.787 1 97.26 999 ASP A N 1
ATOM 8002 C CA . ASP A 1 999 ? -21.394 -36.389 -10.92 1 97.26 999 ASP A CA 1
ATOM 8003 C C . ASP A 1 999 ? -20.686 -36.903 -12.171 1 97.26 999 ASP A C 1
ATOM 8005 O O . ASP A 1 999 ? -20.021 -37.94 -12.133 1 97.26 999 ASP A O 1
ATOM 8009 N N . LEU A 1 1000 ? -20.898 -36.161 -13.235 1 96.6 1000 LEU A N 1
ATOM 8010 C CA . LEU A 1 1000 ? -20.346 -36.521 -14.537 1 96.6 1000 LEU A CA 1
ATOM 8011 C C . LEU A 1 1000 ? -19.552 -35.363 -15.13 1 96.6 1000 LEU A C 1
ATOM 8013 O O . LEU A 1 1000 ? -20.063 -34.246 -15.239 1 96.6 1000 LEU A O 1
ATOM 8017 N N . SER A 1 1001 ? -18.294 -35.636 -15.473 1 96.41 1001 SER A N 1
ATOM 8018 C CA . SER A 1 1001 ? -17.425 -34.613 -16.047 1 96.41 1001 SER A CA 1
ATOM 8019 C C . SER A 1 1001 ? -17.249 -34.816 -17.548 1 96.41 1001 SER A C 1
ATOM 8021 O O . SER A 1 1001 ? -16.82 -35.884 -17.989 1 96.41 1001 SER A O 1
ATOM 8023 N N . GLU A 1 1002 ? -17.5 -33.769 -18.307 1 96.19 1002 GLU A N 1
ATOM 8024 C CA . GLU A 1 1002 ? -17.382 -33.821 -19.761 1 96.19 1002 GLU A CA 1
ATOM 8025 C C . GLU A 1 1002 ? -15.973 -33.448 -20.214 1 96.19 1002 GLU A C 1
ATOM 8027 O O . GLU A 1 1002 ? -15.509 -32.334 -19.962 1 96.19 1002 GLU A O 1
ATOM 8032 N N . GLN A 1 1003 ? -15.266 -34.419 -20.757 1 94.87 1003 GLN A N 1
ATOM 8033 C CA . GLN A 1 1003 ? -13.943 -34.232 -21.342 1 94.87 1003 GLN A CA 1
ATOM 8034 C C . GLN A 1 1003 ? -13.9 -34.74 -22.78 1 94.87 1003 GLN A C 1
ATOM 8036 O O . GLN A 1 1003 ? -13.304 -35.783 -23.059 1 94.87 1003 GLN A O 1
ATOM 8041 N N . ILE A 1 1004 ? -14.423 -33.916 -23.757 1 93.24 1004 ILE A N 1
ATOM 8042 C CA . ILE A 1 1004 ? -14.824 -34.503 -25.031 1 93.24 1004 ILE A CA 1
ATOM 8043 C C . ILE A 1 1004 ? -14.076 -33.818 -26.172 1 93.24 1004 ILE A C 1
ATOM 8045 O O . ILE A 1 1004 ? -14.58 -33.742 -27.295 1 93.24 1004 ILE A O 1
ATOM 8049 N N . SER A 1 1005 ? -12.945 -33.258 -25.907 1 89.8 1005 SER A N 1
ATOM 8050 C CA . SER A 1 1005 ? -12.158 -32.655 -26.978 1 89.8 1005 SER A CA 1
ATOM 8051 C C . SER A 1 1005 ? -11.888 -33.656 -28.096 1 89.8 1005 SER A C 1
ATOM 8053 O O . SER A 1 1005 ? -11.877 -34.867 -27.864 1 89.8 1005 SER A O 1
ATOM 8055 N N . THR A 1 1006 ? -11.667 -33.089 -29.217 1 84.42 1006 THR A N 1
ATOM 8056 C CA . THR A 1 1006 ? -11.327 -33.968 -30.331 1 84.42 1006 THR A CA 1
ATOM 8057 C C . THR A 1 1006 ? -9.999 -34.674 -30.077 1 84.42 1006 THR A C 1
ATOM 8059 O O . THR A 1 1006 ? -9.042 -34.058 -29.603 1 84.42 1006 THR A O 1
ATOM 8062 N N . ALA A 1 1007 ? -9.987 -35.954 -30.353 1 83.83 1007 ALA A N 1
ATOM 8063 C CA . ALA A 1 1007 ? -8.776 -36.733 -30.111 1 83.83 1007 ALA A CA 1
ATOM 8064 C C . ALA A 1 1007 ? -7.585 -36.143 -30.862 1 83.83 1007 ALA A C 1
ATOM 8066 O O . ALA A 1 1007 ? -7.669 -35.882 -32.065 1 83.83 1007 ALA A O 1
ATOM 8067 N N . GLY A 1 1008 ? -6.594 -35.865 -30.12 1 80.76 1008 GLY A N 1
ATOM 8068 C CA . GLY A 1 1008 ? -5.374 -35.358 -30.728 1 80.76 1008 GLY A CA 1
ATOM 8069 C C . GLY A 1 1008 ? -5.257 -33.847 -30.658 1 80.76 1008 GLY A C 1
ATOM 8070 O O . GLY A 1 1008 ? -4.263 -33.275 -31.111 1 80.76 1008 GLY A O 1
ATOM 8071 N N . THR A 1 1009 ? -6.191 -33.115 -30.074 1 84.06 1009 THR A N 1
ATOM 8072 C CA . THR A 1 1009 ? -6.175 -31.656 -30.085 1 84.06 1009 THR A CA 1
ATOM 8073 C C . THR A 1 1009 ? -5.925 -31.108 -28.683 1 84.06 1009 THR A C 1
ATOM 8075 O O . THR A 1 1009 ? -5.576 -29.936 -28.523 1 84.06 1009 THR A O 1
ATOM 8078 N N . GLU A 1 1010 ? -6.097 -31.942 -27.712 1 83.84 1010 GLU A N 1
ATOM 8079 C CA . GLU A 1 1010 ? -5.838 -31.517 -26.339 1 83.84 1010 GLU A CA 1
ATOM 8080 C C . GLU A 1 1010 ? -4.422 -31.882 -25.906 1 83.84 1010 GLU A C 1
ATOM 8082 O O . GLU A 1 1010 ? -4.001 -33.033 -26.046 1 83.84 1010 GLU A O 1
ATOM 8087 N N . ALA A 1 1011 ? -3.676 -30.908 -25.404 1 84.38 1011 ALA A N 1
ATOM 8088 C CA . ALA A 1 1011 ? -2.319 -31.188 -24.942 1 84.38 1011 ALA A CA 1
ATOM 8089 C C . ALA A 1 1011 ? -2.333 -32.109 -23.725 1 84.38 1011 ALA A C 1
ATOM 8091 O O . ALA A 1 1011 ? -1.742 -33.191 -23.752 1 84.38 1011 ALA A O 1
ATOM 8092 N N . SER A 1 1012 ? -2.985 -31.784 -22.661 1 88.12 1012 SER A N 1
ATOM 8093 C CA . SER A 1 1012 ? -3.063 -32.594 -21.449 1 88.12 1012 SER A CA 1
ATOM 8094 C C . SER A 1 1012 ? -4.444 -32.498 -20.809 1 88.12 1012 SER A C 1
ATOM 8096 O O . SER A 1 1012 ? -5.16 -33.496 -20.711 1 88.12 1012 SER A O 1
ATOM 8098 N N . GLY A 1 1013 ? -4.958 -31.407 -20.55 1 82.86 1013 GLY A N 1
ATOM 8099 C CA . GLY A 1 1013 ? -6.199 -31.192 -19.823 1 82.86 1013 GLY A CA 1
ATOM 8100 C C . GLY A 1 1013 ? -6.123 -31.627 -18.372 1 82.86 1013 GLY A C 1
ATOM 8101 O O . GLY A 1 1013 ? -5.946 -32.812 -18.082 1 82.86 1013 GLY A O 1
ATOM 8102 N N . THR A 1 1014 ? -6.15 -30.675 -17.478 1 89.03 1014 THR A N 1
ATOM 8103 C CA . THR A 1 1014 ? -6.048 -31.017 -16.064 1 89.03 1014 THR A CA 1
ATOM 8104 C C . THR A 1 1014 ? -7.41 -30.914 -15.383 1 89.03 1014 THR A C 1
ATOM 8106 O O . THR A 1 1014 ? -7.575 -31.35 -14.242 1 89.03 1014 THR A O 1
ATOM 8109 N N . GLY A 1 1015 ? -8.374 -30.464 -16.118 1 90.77 1015 GLY A N 1
ATOM 8110 C CA . GLY A 1 1015 ? -9.721 -30.422 -15.571 1 90.77 1015 GLY A CA 1
ATOM 8111 C C . GLY A 1 1015 ? -10.26 -31.792 -15.205 1 90.77 1015 GLY A C 1
ATOM 8112 O O . GLY A 1 1015 ? -10.917 -31.951 -14.175 1 90.77 1015 GLY A O 1
ATOM 8113 N N . ASN A 1 1016 ? -9.949 -32.758 -16.022 1 92.93 1016 ASN A N 1
ATOM 8114 C CA . ASN A 1 1016 ? -10.414 -34.119 -15.775 1 92.93 1016 ASN A CA 1
ATOM 8115 C C . ASN A 1 1016 ? -9.845 -34.677 -14.473 1 92.93 1016 ASN A C 1
ATOM 8117 O O . ASN A 1 1016 ? -10.537 -35.389 -13.744 1 92.93 1016 ASN A O 1
ATOM 8121 N N . MET A 1 1017 ? -8.618 -34.256 -14.183 1 93.29 1017 MET A N 1
ATOM 8122 C CA . MET A 1 1017 ? -7.977 -34.722 -12.957 1 93.29 1017 MET A CA 1
ATOM 8123 C C . MET A 1 1017 ? -8.66 -34.132 -11.727 1 93.29 1017 MET A C 1
ATOM 8125 O O . MET A 1 1017 ? -8.859 -34.827 -10.729 1 93.29 1017 MET A O 1
ATOM 8129 N N . LYS A 1 1018 ? -9.009 -32.903 -11.79 1 94.61 1018 LYS A N 1
ATOM 8130 C CA . LYS A 1 1018 ? -9.666 -32.226 -10.676 1 94.61 1018 LYS A CA 1
ATOM 8131 C C . LYS A 1 1018 ? -11.03 -32.845 -10.383 1 94.61 1018 LYS A C 1
ATOM 8133 O O . LYS A 1 1018 ? -11.379 -33.071 -9.223 1 94.61 1018 LYS A O 1
ATOM 8138 N N . PHE A 1 1019 ? -11.736 -33.171 -11.435 1 96.13 1019 PHE A N 1
ATOM 8139 C CA . PHE A 1 1019 ? -13.063 -33.756 -11.29 1 96.13 1019 PHE A CA 1
ATOM 8140 C C . PHE A 1 1019 ? -12.971 -35.183 -10.762 1 96.13 1019 PHE A C 1
ATOM 8142 O O . PHE A 1 1019 ? -13.716 -35.565 -9.857 1 96.13 1019 PHE A O 1
ATOM 8149 N N . MET A 1 1020 ? -12.093 -35.947 -11.288 1 93.9 1020 MET A N 1
ATOM 8150 C CA . MET A 1 1020 ? -11.963 -37.34 -10.871 1 93.9 1020 MET A CA 1
ATOM 8151 C C . MET A 1 1020 ? -11.512 -37.433 -9.417 1 93.9 1020 MET A C 1
ATOM 8153 O O . MET A 1 1020 ? -11.93 -38.335 -8.689 1 93.9 1020 MET A O 1
ATOM 8157 N N . LEU A 1 1021 ? -10.687 -36.529 -9.059 1 93.84 1021 LEU A N 1
ATOM 8158 C CA . LEU A 1 1021 ? -10.196 -36.479 -7.686 1 93.84 1021 LEU A CA 1
ATOM 8159 C C . LEU A 1 1021 ? -11.344 -36.27 -6.705 1 93.84 1021 LEU A C 1
ATOM 8161 O O . LEU A 1 1021 ? -11.265 -36.694 -5.55 1 93.84 1021 LEU A O 1
ATOM 8165 N N . ASN A 1 1022 ? -12.433 -35.698 -7.181 1 95.36 1022 ASN A N 1
ATOM 8166 C CA . ASN A 1 1022 ? -13.585 -35.415 -6.331 1 95.36 1022 ASN A CA 1
ATOM 8167 C C . ASN A 1 1022 ? -14.705 -36.428 -6.55 1 95.36 1022 ASN A C 1
ATOM 8169 O O . ASN A 1 1022 ? -15.84 -36.207 -6.124 1 95.36 1022 ASN A O 1
ATOM 8173 N N . GLY A 1 1023 ? -14.456 -37.463 -7.315 1 92.61 1023 GLY A N 1
ATOM 8174 C CA . GLY A 1 1023 ? -15.388 -38.574 -7.428 1 92.61 1023 GLY A CA 1
ATOM 8175 C C . GLY A 1 1023 ? -16.319 -38.453 -8.62 1 92.61 1023 GLY A C 1
ATOM 8176 O O . GLY A 1 1023 ? -17.287 -39.208 -8.737 1 92.61 1023 GLY A O 1
ATOM 8177 N N . ALA A 1 1024 ? -16.043 -37.598 -9.526 1 95.41 1024 ALA A N 1
ATOM 8178 C CA . ALA A 1 1024 ? -16.875 -37.476 -10.72 1 95.41 1024 ALA A CA 1
ATOM 8179 C C . ALA A 1 1024 ? -16.441 -38.466 -11.796 1 95.41 1024 ALA A C 1
ATOM 8181 O O . ALA A 1 1024 ? -15.245 -38.707 -11.981 1 95.41 1024 ALA A O 1
ATOM 8182 N N . LEU A 1 1025 ? -17.373 -39.035 -12.443 1 94.36 1025 LEU A N 1
ATOM 8183 C CA . LEU A 1 1025 ? -17.069 -39.935 -13.55 1 94.36 1025 LEU A CA 1
ATOM 8184 C C . LEU A 1 1025 ? -16.807 -39.151 -14.832 1 94.36 1025 LEU A C 1
ATOM 8186 O O . LEU A 1 1025 ? -17.433 -38.116 -15.07 1 94.36 1025 LEU A O 1
ATOM 8190 N N . THR A 1 1026 ? -15.932 -39.679 -15.596 1 94.55 1026 THR A N 1
ATOM 8191 C CA . THR A 1 1026 ? -15.534 -38.972 -16.809 1 94.55 1026 THR A CA 1
ATOM 8192 C C . THR A 1 1026 ? -16.264 -39.534 -18.026 1 94.55 1026 THR A C 1
ATOM 8194 O O . THR A 1 1026 ? -16.277 -40.747 -18.242 1 94.55 1026 THR A O 1
ATOM 8197 N N . ILE A 1 1027 ? -16.928 -38.734 -18.734 1 94.94 1027 ILE A N 1
ATOM 8198 C CA . ILE A 1 1027 ? -17.392 -39.051 -20.081 1 94.94 1027 ILE A CA 1
ATOM 8199 C C . ILE A 1 1027 ? -16.562 -38.283 -21.107 1 94.94 1027 ILE A C 1
ATOM 8201 O O . ILE A 1 1027 ? -16.485 -37.053 -21.057 1 94.94 1027 ILE A O 1
ATOM 8205 N N . GLY A 1 1028 ? -15.845 -39.064 -21.888 1 92.7 1028 GLY A N 1
ATOM 8206 C CA . GLY A 1 1028 ? -14.962 -38.303 -22.757 1 92.7 1028 GLY A CA 1
ATOM 8207 C C . GLY A 1 1028 ? -14.353 -39.138 -23.868 1 92.7 1028 GLY A C 1
ATOM 8208 O O . GLY A 1 1028 ? -14.766 -40.277 -24.094 1 92.7 1028 GLY A O 1
ATOM 8209 N N . THR A 1 1029 ? -13.506 -38.423 -24.613 1 91.81 1029 THR A N 1
ATOM 8210 C CA . THR A 1 1029 ? -12.758 -39.03 -25.708 1 91.81 1029 THR A CA 1
ATOM 8211 C C . THR A 1 1029 ? -11.349 -39.405 -25.258 1 91.81 1029 THR A C 1
ATOM 8213 O O . THR A 1 1029 ? -10.879 -38.939 -24.218 1 91.81 1029 THR A O 1
ATOM 8216 N N . MET A 1 1030 ? -10.789 -40.296 -26.026 1 90.16 1030 MET A N 1
ATOM 8217 C CA . MET A 1 1030 ? -9.43 -40.711 -25.69 1 90.16 1030 MET A CA 1
ATOM 8218 C C . MET A 1 1030 ? -8.411 -39.689 -26.183 1 90.16 1030 MET A C 1
ATOM 8220 O O . MET A 1 1030 ? -7.8 -39.875 -27.237 1 90.16 1030 MET A O 1
ATOM 8224 N N . ASP A 1 1031 ? -8.227 -38.784 -25.368 1 89.08 1031 ASP A N 1
ATOM 8225 C CA . ASP A 1 1031 ? -7.335 -37.675 -25.691 1 89.08 1031 ASP A CA 1
ATOM 8226 C C . ASP A 1 1031 ? -6.648 -37.14 -24.436 1 89.08 1031 ASP A C 1
ATOM 8228 O O . ASP A 1 1031 ? -7.146 -37.322 -23.323 1 89.08 1031 ASP A O 1
ATOM 8232 N N . GLY A 1 1032 ? -5.494 -36.562 -24.631 1 88.04 1032 GLY A N 1
ATOM 8233 C CA . GLY A 1 1032 ? -4.763 -35.954 -23.53 1 88.04 1032 GLY A CA 1
ATOM 8234 C C . GLY A 1 1032 ? -4.542 -36.902 -22.366 1 88.04 1032 GLY A C 1
ATOM 8235 O O . GLY A 1 1032 ? -4.143 -38.052 -22.562 1 88.04 1032 GLY A O 1
ATOM 8236 N N . ALA A 1 1033 ? -4.886 -36.36 -21.174 1 88.46 1033 ALA A N 1
ATOM 8237 C CA . ALA A 1 1033 ? -4.625 -37.137 -19.965 1 88.46 1033 ALA A CA 1
ATOM 8238 C C . ALA A 1 1033 ? -5.703 -38.196 -19.75 1 88.46 1033 ALA A C 1
ATOM 8240 O O . ALA A 1 1033 ? -5.548 -39.087 -18.912 1 88.46 1033 ALA A O 1
ATOM 8241 N N . ASN A 1 1034 ? -6.77 -38.101 -20.524 1 91.5 1034 ASN A N 1
ATOM 8242 C CA . ASN A 1 1034 ? -7.815 -39.112 -20.407 1 91.5 1034 ASN A CA 1
ATOM 8243 C C . ASN A 1 1034 ? -7.272 -40.513 -20.676 1 91.5 1034 ASN A C 1
ATOM 8245 O O . ASN A 1 1034 ? -7.74 -41.488 -20.087 1 91.5 1034 ASN A O 1
ATOM 8249 N N . VAL A 1 1035 ? -6.324 -40.581 -21.585 1 89.88 1035 VAL A N 1
ATOM 8250 C CA . VAL A 1 1035 ? -5.727 -41.866 -21.933 1 89.88 1035 VAL A CA 1
ATOM 8251 C C . VAL A 1 1035 ? -5.012 -42.45 -20.717 1 89.88 1035 VAL A C 1
ATOM 8253 O O . VAL A 1 1035 ? -5.229 -43.609 -20.358 1 89.88 1035 VAL A O 1
ATOM 8256 N N . GLU A 1 1036 ? -4.254 -41.6 -20.117 1 91.49 1036 GLU A N 1
ATOM 8257 C CA . GLU A 1 1036 ? -3.491 -42.053 -18.958 1 91.49 1036 GLU A CA 1
ATOM 8258 C C . GLU A 1 1036 ? -4.407 -42.343 -17.773 1 91.49 1036 GLU A C 1
ATOM 8260 O O . GLU A 1 1036 ? -4.138 -43.248 -16.98 1 91.49 1036 GLU A O 1
ATOM 8265 N N . MET A 1 1037 ? -5.433 -41.633 -17.669 1 91.49 1037 MET A N 1
ATOM 8266 C CA . MET A 1 1037 ? -6.399 -41.859 -16.598 1 91.49 1037 MET A CA 1
ATOM 8267 C C . MET A 1 1037 ? -7.14 -43.177 -16.803 1 91.49 1037 MET A C 1
ATOM 8269 O O . MET A 1 1037 ? -7.388 -43.91 -15.845 1 91.49 1037 MET A O 1
ATOM 8273 N N . ALA A 1 1038 ? -7.48 -43.432 -18.022 1 91.39 1038 ALA A N 1
ATOM 8274 C CA . ALA A 1 1038 ? -8.134 -44.697 -18.346 1 91.39 1038 ALA A CA 1
ATOM 8275 C C . ALA A 1 1038 ? -7.207 -45.878 -18.078 1 91.39 1038 ALA A C 1
ATOM 8277 O O . ALA A 1 1038 ? -7.655 -46.942 -17.643 1 91.39 1038 ALA A O 1
ATOM 8278 N N . GLU A 1 1039 ? -5.963 -45.67 -18.352 1 90.68 1039 GLU A N 1
ATOM 8279 C CA . GLU A 1 1039 ? -4.974 -46.713 -18.097 1 90.68 1039 GLU A CA 1
ATOM 8280 C C . GLU A 1 1039 ? -4.822 -46.976 -16.601 1 90.68 1039 GLU A C 1
ATOM 8282 O O . GLU A 1 1039 ? -4.686 -48.126 -16.178 1 90.68 1039 GLU A O 1
ATOM 8287 N N . GLU A 1 1040 ? -4.88 -45.932 -15.841 1 88.66 1040 GLU A N 1
ATOM 8288 C CA . GLU A 1 1040 ? -4.673 -46.047 -14.4 1 88.66 1040 GLU A CA 1
ATOM 8289 C C . GLU A 1 1040 ? -5.926 -46.569 -13.703 1 88.66 1040 GLU A C 1
ATOM 8291 O O . GLU A 1 1040 ? -5.842 -47.441 -12.834 1 88.66 1040 GLU A O 1
ATOM 8296 N N . ALA A 1 1041 ? -7.104 -46.083 -14.073 1 88.41 1041 ALA A N 1
ATOM 8297 C CA . ALA A 1 1041 ? -8.35 -46.418 -13.388 1 88.41 1041 ALA A CA 1
ATOM 8298 C C . ALA A 1 1041 ? -9.049 -47.594 -14.064 1 88.41 1041 ALA A C 1
ATOM 8300 O O . ALA A 1 1041 ? -9.91 -48.241 -13.463 1 88.41 1041 ALA A O 1
ATOM 8301 N N . GLY A 1 1042 ? -8.696 -47.956 -15.245 1 87.82 1042 GLY A N 1
ATOM 8302 C CA . GLY A 1 1042 ? -9.427 -48.914 -16.06 1 87.82 1042 GLY A CA 1
ATOM 8303 C C . GLY A 1 1042 ? -10.458 -48.264 -16.963 1 87.82 1042 GLY A C 1
ATOM 8304 O O . GLY A 1 1042 ? -11.204 -47.383 -16.529 1 87.82 1042 GLY A O 1
ATOM 8305 N N . GLU A 1 1043 ? -10.467 -48.584 -18.151 1 88.91 1043 GLU A N 1
ATOM 8306 C CA . GLU A 1 1043 ? -11.352 -47.987 -19.147 1 88.91 1043 GLU A CA 1
ATOM 8307 C C . GLU A 1 1043 ? -12.818 -48.191 -18.776 1 88.91 1043 GLU A C 1
ATOM 8309 O O . GLU A 1 1043 ? -13.676 -47.388 -19.149 1 88.91 1043 GLU A O 1
ATOM 8314 N N . GLU A 1 1044 ? -13.138 -49.19 -18.067 1 87.2 1044 GLU A N 1
ATOM 8315 C CA . GLU A 1 1044 ? -14.513 -49.5 -17.687 1 87.2 1044 GLU A CA 1
ATOM 8316 C C . GLU A 1 1044 ? -15.055 -48.477 -16.692 1 87.2 1044 GLU A C 1
ATOM 8318 O O . GLU A 1 1044 ? -16.27 -48.358 -16.516 1 87.2 1044 GLU A O 1
ATOM 8323 N N . ASN A 1 1045 ? -14.149 -47.84 -16.072 1 90.41 1045 ASN A N 1
ATOM 8324 C CA . ASN A 1 1045 ? -14.57 -46.849 -15.087 1 90.41 1045 ASN A CA 1
ATOM 8325 C C . ASN A 1 1045 ? -14.763 -45.475 -15.721 1 90.41 1045 ASN A C 1
ATOM 8327 O O . ASN A 1 1045 ? -14.992 -44.489 -15.018 1 90.41 1045 ASN A O 1
ATOM 8331 N N . LEU A 1 1046 ? -14.639 -45.356 -17.049 1 93.94 1046 LEU A N 1
ATOM 8332 C CA . LEU A 1 1046 ? -14.89 -44.145 -17.822 1 93.94 1046 LEU A CA 1
ATOM 8333 C C . LEU A 1 1046 ? -15.92 -44.401 -18.916 1 93.94 1046 LEU A C 1
ATOM 8335 O O . LEU A 1 1046 ? -16.058 -45.531 -19.392 1 93.94 1046 LEU A O 1
ATOM 8339 N N . PHE A 1 1047 ? -16.639 -43.437 -19.21 1 95.15 1047 PHE A N 1
ATOM 8340 C CA . PHE A 1 1047 ? -17.552 -43.525 -20.344 1 95.15 1047 PHE A CA 1
ATOM 8341 C C . PHE A 1 1047 ? -16.916 -42.936 -21.598 1 95.15 1047 PHE A C 1
ATOM 8343 O O . PHE A 1 1047 ? -17.018 -41.732 -21.845 1 95.15 1047 PHE A O 1
ATOM 8350 N N . ILE A 1 1048 ? -16.245 -43.787 -22.297 1 91.8 1048 ILE A N 1
ATOM 8351 C CA . ILE A 1 1048 ? -15.469 -43.34 -23.449 1 91.8 1048 ILE A CA 1
ATOM 8352 C C . ILE A 1 1048 ? -16.295 -43.506 -24.722 1 91.8 1048 ILE A C 1
ATOM 8354 O O . ILE A 1 1048 ? -17.008 -44.499 -24.883 1 91.8 1048 ILE A O 1
ATOM 8358 N N . PHE A 1 1049 ? -16.214 -42.428 -25.501 1 91.46 1049 PHE A N 1
ATOM 8359 C CA . PHE A 1 1049 ? -16.86 -42.53 -26.803 1 91.46 1049 PHE A CA 1
ATOM 8360 C C . PHE A 1 1049 ? -16.025 -41.844 -27.878 1 91.46 1049 PHE A C 1
ATOM 8362 O O . PHE A 1 1049 ? -15.009 -41.216 -27.574 1 91.46 1049 PHE A O 1
ATOM 8369 N N . GLY A 1 1050 ? -16.352 -42.033 -29.06 1 86.27 1050 GLY A N 1
ATOM 8370 C CA . GLY A 1 1050 ? -15.717 -41.337 -30.167 1 86.27 1050 GLY A CA 1
ATOM 8371 C C . GLY A 1 1050 ? -14.546 -42.098 -30.758 1 86.27 1050 GLY A C 1
ATOM 8372 O O . GLY A 1 1050 ? -14.31 -43.256 -30.407 1 86.27 1050 GLY A O 1
ATOM 8373 N N . MET A 1 1051 ? -13.829 -41.314 -31.561 1 86.94 1051 MET A N 1
ATOM 8374 C CA . MET A 1 1051 ? -12.728 -41.906 -32.316 1 86.94 1051 MET A CA 1
ATOM 8375 C C . MET A 1 1051 ? -11.406 -41.731 -31.577 1 86.94 1051 MET A C 1
ATOM 8377 O O . MET A 1 1051 ? -11.259 -40.813 -30.767 1 86.94 1051 MET A O 1
ATOM 8381 N N . ARG A 1 1052 ? -10.578 -42.648 -31.805 1 87.45 1052 ARG A N 1
ATOM 8382 C CA . ARG A 1 1052 ? -9.202 -42.502 -31.342 1 87.45 1052 ARG A CA 1
ATOM 8383 C C . ARG A 1 1052 ? -8.367 -41.712 -32.345 1 87.45 1052 ARG A C 1
ATOM 8385 O O . ARG A 1 1052 ? -8.836 -41.402 -33.442 1 87.45 1052 ARG A O 1
ATOM 8392 N N . VAL A 1 1053 ? -7.229 -41.401 -31.999 1 83.83 1053 VAL A N 1
ATOM 8393 C CA . VAL A 1 1053 ? -6.385 -40.526 -32.807 1 83.83 1053 VAL A CA 1
ATOM 8394 C C . VAL A 1 1053 ? -6.162 -41.15 -34.183 1 83.83 1053 VAL A C 1
ATOM 8396 O O . VAL A 1 1053 ? -6.218 -40.458 -35.202 1 83.83 1053 VAL A O 1
ATOM 8399 N N . GLU A 1 1054 ? -5.964 -42.471 -34.206 1 82.83 1054 GLU A N 1
ATOM 8400 C CA . GLU A 1 1054 ? -5.711 -43.173 -35.46 1 82.83 1054 GLU A CA 1
ATOM 8401 C C . GLU A 1 1054 ? -6.953 -43.187 -36.347 1 82.83 1054 GLU A C 1
ATOM 8403 O O . GLU A 1 1054 ? -6.85 -43.088 -37.571 1 82.83 1054 GLU A O 1
ATOM 8408 N N . ASP A 1 1055 ? -8.108 -43.29 -35.671 1 86.11 1055 ASP A N 1
ATOM 8409 C CA . ASP A 1 1055 ? -9.369 -43.309 -36.407 1 86.11 1055 ASP A CA 1
ATOM 8410 C C . ASP A 1 1055 ? -9.668 -41.943 -37.02 1 86.11 1055 ASP A C 1
ATOM 8412 O O . ASP A 1 1055 ? -10.236 -41.858 -38.111 1 86.11 1055 ASP A O 1
ATOM 8416 N N . VAL A 1 1056 ? -9.297 -40.917 -36.289 1 83.99 1056 VAL A N 1
ATOM 8417 C CA . VAL A 1 1056 ? -9.517 -39.563 -36.785 1 83.99 1056 VAL A CA 1
ATOM 8418 C C . VAL A 1 1056 ? -8.651 -39.317 -38.018 1 83.99 1056 VAL A C 1
ATOM 8420 O O . VAL A 1 1056 ? -9.119 -38.754 -39.011 1 83.99 1056 VAL A O 1
ATOM 8423 N N . ALA A 1 1057 ? -7.417 -39.782 -37.895 1 80.96 1057 ALA A N 1
ATOM 8424 C CA . ALA A 1 1057 ? -6.494 -39.622 -39.016 1 80.96 1057 ALA A CA 1
ATOM 8425 C C . ALA A 1 1057 ? -6.971 -40.406 -40.235 1 80.96 1057 ALA A C 1
ATOM 8427 O O . ALA A 1 1057 ? -6.853 -39.934 -41.369 1 80.96 1057 ALA A O 1
ATOM 8428 N N . ALA A 1 1058 ? -7.506 -41.587 -40.046 1 86.02 1058 ALA A N 1
ATOM 8429 C CA . ALA A 1 1058 ? -8.008 -42.432 -41.127 1 86.02 1058 ALA A CA 1
ATOM 8430 C C . ALA A 1 1058 ? -9.227 -41.802 -41.795 1 86.02 1058 ALA A C 1
ATOM 8432 O O . ALA A 1 1058 ? -9.38 -41.876 -43.016 1 86.02 1058 ALA A O 1
ATOM 8433 N N . LEU A 1 1059 ? -10.032 -41.255 -40.925 1 87.58 1059 LEU A N 1
ATOM 8434 C CA . LEU A 1 1059 ? -11.221 -40.6 -41.458 1 87.58 1059 LEU A CA 1
ATOM 8435 C C . LEU A 1 1059 ? -10.843 -39.371 -42.279 1 87.58 1059 LEU A C 1
ATOM 8437 O O . LEU A 1 1059 ? -11.462 -39.093 -43.309 1 87.58 1059 LEU A O 1
ATOM 8441 N N . ASP A 1 1060 ? -9.919 -38.689 -41.816 1 83.13 1060 ASP A N 1
ATOM 8442 C CA . ASP A 1 1060 ? -9.449 -37.507 -42.531 1 83.13 1060 ASP A CA 1
ATOM 8443 C C . ASP A 1 1060 ? -8.876 -37.881 -43.896 1 83.13 1060 ASP A C 1
ATOM 8445 O O . ASP A 1 1060 ? -9.081 -37.165 -44.879 1 83.13 1060 ASP A O 1
ATOM 8449 N N . LYS A 1 1061 ? -8.191 -38.965 -43.928 1 84.3 1061 LYS A N 1
ATOM 8450 C CA . LYS A 1 1061 ? -7.616 -39.445 -45.181 1 84.3 1061 LYS A CA 1
ATOM 8451 C C . LYS A 1 1061 ? -8.708 -39.877 -46.157 1 84.3 1061 LYS A C 1
ATOM 8453 O O . LYS A 1 1061 ? -8.584 -39.672 -47.366 1 84.3 1061 LYS A O 1
ATOM 8458 N N . LYS A 1 1062 ? -9.652 -40.537 -45.547 1 86.08 1062 LYS A N 1
ATOM 8459 C CA . LYS A 1 1062 ? -10.758 -41.001 -46.38 1 86.08 1062 LYS A CA 1
ATOM 8460 C C . LYS A 1 1062 ? -11.609 -39.832 -46.867 1 86.08 1062 LYS A C 1
ATOM 8462 O O . LYS A 1 1062 ? -12.264 -39.924 -47.907 1 86.08 1062 LYS A O 1
ATOM 8467 N N . GLY A 1 1063 ? -11.543 -38.711 -46.249 1 82.97 1063 GLY A N 1
ATOM 8468 C CA . GLY A 1 1063 ? -12.343 -37.545 -46.588 1 82.97 1063 GLY A CA 1
ATOM 8469 C C . GLY A 1 1063 ? -13.587 -37.406 -45.73 1 82.97 1063 GLY A C 1
ATOM 8470 O O . GLY A 1 1063 ? -14.558 -38.143 -45.912 1 82.97 1063 GLY A O 1
ATOM 8471 N N . TYR A 1 1064 ? -13.669 -36.58 -44.775 1 86.77 1064 TYR A N 1
ATOM 8472 C CA . TYR A 1 1064 ? -14.766 -36.34 -43.844 1 86.77 1064 TYR A CA 1
ATOM 8473 C C . TYR A 1 1064 ? -15.75 -35.323 -44.411 1 86.77 1064 TYR A C 1
ATOM 8475 O O . TYR A 1 1064 ? -15.358 -34.219 -44.796 1 86.77 1064 TYR A O 1
ATOM 8483 N N . LYS A 1 1065 ? -16.98 -35.754 -44.705 1 87.68 1065 LYS A N 1
ATOM 8484 C CA . LYS A 1 1065 ? -18.08 -34.887 -45.117 1 87.68 1065 LYS A CA 1
ATOM 8485 C C . LYS A 1 1065 ? -19.177 -34.851 -44.058 1 87.68 1065 LYS A C 1
ATOM 8487 O O . LYS A 1 1065 ? -19.985 -35.777 -43.961 1 87.68 1065 LYS A O 1
ATOM 8492 N N . ALA A 1 1066 ? -19.345 -33.836 -43.326 1 89.24 1066 ALA A N 1
ATOM 8493 C CA . ALA A 1 1066 ? -20.243 -33.666 -42.187 1 89.24 1066 ALA A CA 1
ATOM 8494 C C . ALA A 1 1066 ? -21.698 -33.867 -42.6 1 89.24 1066 ALA A C 1
ATOM 8496 O O . ALA A 1 1066 ? -22.505 -34.382 -41.823 1 89.24 1066 ALA A O 1
ATOM 8497 N N . LYS A 1 1067 ? -22.059 -33.556 -43.778 1 89.37 1067 LYS A N 1
ATOM 8498 C CA . LYS A 1 1067 ? -23.437 -33.597 -44.257 1 89.37 1067 LYS A CA 1
ATOM 8499 C C . LYS A 1 1067 ? -23.948 -35.033 -44.339 1 89.37 1067 LYS A C 1
ATOM 8501 O O . LYS A 1 1067 ? -25.138 -35.286 -44.141 1 89.37 1067 LYS A O 1
ATOM 8506 N N . GLU A 1 1068 ? -23.089 -35.96 -44.609 1 90.01 1068 GLU A N 1
ATOM 8507 C CA . GLU A 1 1068 ? -23.478 -37.365 -44.684 1 90.01 1068 GLU A CA 1
ATOM 8508 C C . GLU A 1 1068 ? -23.973 -37.873 -43.333 1 90.01 1068 GLU A C 1
ATOM 8510 O O . GLU A 1 1068 ? -24.92 -38.661 -43.269 1 90.01 1068 GLU A O 1
ATOM 8515 N N . TYR A 1 1069 ? -23.34 -37.463 -42.337 1 90.59 1069 TYR A N 1
ATOM 8516 C CA . TYR A 1 1069 ? -23.753 -37.874 -41 1 90.59 1069 TYR A CA 1
ATOM 8517 C C . TYR A 1 1069 ? -25.049 -37.182 -40.592 1 90.59 1069 TYR A C 1
ATOM 8519 O O . TYR A 1 1069 ? -25.89 -37.776 -39.914 1 90.59 1069 TYR A O 1
ATOM 8527 N N . TYR A 1 1070 ? -25.184 -35.955 -41.028 1 91.96 1070 TYR A N 1
ATOM 8528 C CA . TYR A 1 1070 ? -26.402 -35.182 -40.811 1 91.96 1070 TYR A CA 1
ATOM 8529 C C . TYR A 1 1070 ? -27.605 -35.87 -41.445 1 91.96 1070 TYR A C 1
ATOM 8531 O O . TYR A 1 1070 ? -28.665 -35.977 -40.825 1 91.96 1070 TYR A O 1
ATOM 8539 N N . GLU A 1 1071 ? -27.394 -36.41 -42.571 1 92.86 1071 GLU A N 1
ATOM 8540 C CA . GLU A 1 1071 ? -28.492 -37.042 -43.296 1 92.86 1071 GLU A CA 1
ATOM 8541 C C . GLU A 1 1071 ? -28.759 -38.451 -42.774 1 92.86 1071 GLU A C 1
ATOM 8543 O O . GLU A 1 1071 ? -29.895 -38.928 -42.811 1 92.86 1071 GLU A O 1
ATOM 8548 N N . ALA A 1 1072 ? -27.794 -39.03 -42.219 1 93.21 1072 ALA A N 1
ATOM 8549 C CA . ALA A 1 1072 ? -27.888 -40.429 -41.812 1 93.21 1072 ALA A CA 1
ATOM 8550 C C . ALA A 1 1072 ? -28.517 -40.557 -40.427 1 93.21 1072 ALA A C 1
ATOM 8552 O O . ALA A 1 1072 ? -29.135 -41.575 -40.111 1 93.21 1072 ALA A O 1
ATOM 8553 N N . LEU A 1 1073 ? -28.396 -39.57 -39.585 1 94.16 1073 LEU A N 1
ATOM 8554 C CA . LEU A 1 1073 ? -28.87 -39.653 -38.208 1 94.16 1073 LEU A CA 1
ATOM 8555 C C . LEU A 1 1073 ? -30.03 -38.692 -37.973 1 94.16 1073 LEU A C 1
ATOM 8557 O O . LEU A 1 1073 ? -29.817 -37.502 -37.727 1 94.16 1073 LEU A O 1
ATOM 8561 N N . PRO A 1 1074 ? -31.19 -39.142 -37.915 1 94.41 1074 PRO A N 1
ATOM 8562 C CA . PRO A 1 1074 ? -32.38 -38.294 -37.809 1 94.41 1074 PRO A CA 1
ATOM 8563 C C . PRO A 1 1074 ? -32.348 -37.384 -36.583 1 94.41 1074 PRO A C 1
ATOM 8565 O O . PRO A 1 1074 ? -32.793 -36.236 -36.65 1 94.41 1074 PRO A O 1
ATOM 8568 N N . GLU A 1 1075 ? -31.848 -37.851 -35.479 1 94.9 1075 GLU A N 1
ATOM 8569 C CA . GLU A 1 1075 ? -31.798 -37.04 -34.267 1 94.9 1075 GLU A CA 1
ATOM 8570 C C . GLU A 1 1075 ? -30.849 -35.856 -34.433 1 94.9 1075 GLU A C 1
ATOM 8572 O O . GLU A 1 1075 ? -31.119 -34.763 -33.932 1 94.9 1075 GLU A O 1
ATOM 8577 N N . LEU A 1 1076 ? -29.788 -36.103 -35.115 1 95.05 1076 LEU A N 1
ATOM 8578 C CA . LEU A 1 1076 ? -28.829 -35.036 -35.377 1 95.05 1076 LEU A CA 1
ATOM 8579 C C . LEU A 1 1076 ? -29.409 -34.01 -36.345 1 95.05 1076 LEU A C 1
ATOM 8581 O O . LEU A 1 1076 ? -29.226 -32.804 -36.162 1 95.05 1076 LEU A O 1
ATOM 8585 N N . LYS A 1 1077 ? -30.081 -34.5 -37.315 1 95.31 1077 LYS A N 1
ATOM 8586 C CA . LYS A 1 1077 ? -30.711 -33.628 -38.302 1 95.31 1077 LYS A CA 1
ATOM 8587 C C . LYS A 1 1077 ? -31.74 -32.71 -37.647 1 95.31 1077 LYS A C 1
ATOM 8589 O O . LYS A 1 1077 ? -31.773 -31.509 -37.923 1 95.31 1077 LYS A O 1
ATOM 8594 N N . LEU A 1 1078 ? -32.565 -33.264 -36.801 1 96.56 1078 LEU A N 1
ATOM 8595 C CA . LEU A 1 1078 ? -33.587 -32.476 -36.121 1 96.56 1078 LEU A CA 1
ATOM 8596 C C . LEU A 1 1078 ? -32.952 -31.379 -35.273 1 96.56 1078 LEU A C 1
ATOM 8598 O O . LEU A 1 1078 ? -33.42 -30.238 -35.274 1 96.56 1078 LEU A O 1
ATOM 8602 N N . ALA A 1 1079 ? -31.925 -31.705 -34.525 1 96.63 1079 ALA A N 1
ATOM 8603 C CA . ALA A 1 1079 ? -31.258 -30.743 -33.651 1 96.63 1079 ALA A CA 1
ATOM 8604 C C . ALA A 1 1079 ? -30.649 -29.6 -34.458 1 96.63 1079 ALA A C 1
ATOM 8606 O O . ALA A 1 1079 ? -30.804 -28.429 -34.102 1 96.63 1079 ALA A O 1
ATOM 8607 N N . ILE A 1 1080 ? -29.941 -29.865 -35.556 1 96.05 1080 ILE A N 1
ATOM 8608 C CA . ILE A 1 1080 ? -29.271 -28.865 -36.381 1 96.05 1080 ILE A CA 1
ATOM 8609 C C . ILE A 1 1080 ? -30.311 -27.997 -37.085 1 96.05 1080 ILE A C 1
ATOM 8611 O O . ILE A 1 1080 ? -30.142 -26.78 -37.194 1 96.05 1080 ILE A O 1
ATOM 8615 N N . ASP A 1 1081 ? -31.425 -28.635 -37.478 1 95.33 1081 ASP A N 1
ATOM 8616 C CA . ASP A 1 1081 ? -32.491 -27.891 -38.141 1 95.33 1081 ASP A CA 1
ATOM 8617 C C . ASP A 1 1081 ? -33.142 -26.894 -37.185 1 95.33 1081 ASP A C 1
ATOM 8619 O O . ASP A 1 1081 ? -33.498 -25.784 -37.586 1 95.33 1081 ASP A O 1
ATOM 8623 N N . GLN A 1 1082 ? -33.345 -27.265 -35.96 1 97.11 1082 GLN A N 1
ATOM 8624 C CA . GLN A 1 1082 ? -33.926 -26.373 -34.961 1 97.11 1082 GLN A CA 1
ATOM 8625 C C . GLN A 1 1082 ? -33.048 -25.144 -34.744 1 97.11 1082 GLN A C 1
ATOM 8627 O O . GLN A 1 1082 ? -33.556 -24.032 -34.588 1 97.11 1082 GLN A O 1
ATOM 8632 N N . ILE A 1 1083 ? -31.701 -25.333 -34.751 1 96.86 1083 ILE A N 1
ATOM 8633 C CA . ILE A 1 1083 ? -30.76 -24.234 -34.56 1 96.86 1083 ILE A CA 1
ATOM 8634 C C . ILE A 1 1083 ? -30.737 -23.352 -35.806 1 96.86 1083 ILE A C 1
ATOM 8636 O O . ILE A 1 1083 ? -30.729 -22.123 -35.704 1 96.86 1083 ILE A O 1
ATOM 8640 N N . ASP A 1 1084 ? -30.805 -24.021 -36.931 1 94.99 1084 ASP A N 1
ATOM 8641 C CA . ASP A 1 1084 ? -30.714 -23.332 -38.215 1 94.99 1084 ASP A CA 1
ATOM 8642 C C . ASP A 1 1084 ? -31.974 -22.516 -38.49 1 94.99 1084 ASP A C 1
ATOM 8644 O O . ASP A 1 1084 ? -31.902 -21.427 -39.063 1 94.99 1084 ASP A O 1
ATOM 8648 N N . LYS A 1 1085 ? -33.141 -23.023 -38.099 1 94.02 1085 LYS A N 1
ATOM 8649 C CA . LYS A 1 1085 ? -34.415 -22.399 -38.444 1 94.02 1085 LYS A CA 1
ATOM 8650 C C . LYS A 1 1085 ? -34.885 -21.459 -37.338 1 94.02 1085 LYS A C 1
ATOM 8652 O O . LYS A 1 1085 ? -36.037 -21.021 -37.335 1 94.02 1085 LYS A O 1
ATOM 8657 N N . GLY A 1 1086 ? -34.133 -21.205 -36.293 1 94.86 1086 GLY A N 1
ATOM 8658 C CA . GLY A 1 1086 ? -34.377 -20.148 -35.325 1 94.86 1086 GLY A CA 1
ATOM 8659 C C . GLY A 1 1086 ? -35.268 -20.583 -34.177 1 94.86 1086 GLY A C 1
ATOM 8660 O O . GLY A 1 1086 ? -35.882 -19.748 -33.51 1 94.86 1086 GLY A O 1
ATOM 8661 N N . PHE A 1 1087 ? -35.356 -21.859 -33.972 1 95.9 1087 PHE A N 1
ATOM 8662 C CA . PHE A 1 1087 ? -36.158 -22.364 -32.864 1 95.9 1087 PHE A CA 1
ATOM 8663 C C . PHE A 1 1087 ? -35.675 -21.787 -31.539 1 95.9 1087 PHE A C 1
ATOM 8665 O O . PHE A 1 1087 ? -36.483 -21.467 -30.664 1 95.9 1087 PHE A O 1
ATOM 8672 N N . PHE A 1 1088 ? -34.428 -21.543 -31.396 1 96.59 1088 PHE A N 1
ATOM 8673 C CA . PHE A 1 1088 ? -33.848 -21.071 -30.144 1 96.59 1088 PHE A CA 1
ATOM 8674 C C . PHE A 1 1088 ? -33.565 -19.574 -30.209 1 96.59 1088 PHE A C 1
ATOM 8676 O O . PHE A 1 1088 ? -33.017 -18.999 -29.266 1 96.59 1088 PHE A O 1
ATOM 8683 N N . SER A 1 1089 ? -33.761 -18.941 -31.276 1 93.85 1089 SER A N 1
ATOM 8684 C CA . SER A 1 1089 ? -33.644 -17.496 -31.444 1 93.85 1089 SER A CA 1
ATOM 8685 C C . SER A 1 1089 ? -34.78 -16.945 -32.3 1 93.85 1089 SER A C 1
ATOM 8687 O O . SER A 1 1089 ? -34.541 -16.384 -33.371 1 93.85 1089 SER A O 1
ATOM 8689 N N . PRO A 1 1090 ? -35.926 -17.014 -31.799 1 91.4 1090 PRO A N 1
ATOM 8690 C CA . PRO A 1 1090 ? -37.092 -16.672 -32.617 1 91.4 1090 PRO A CA 1
ATOM 8691 C C . PRO A 1 1090 ? -37.094 -15.211 -33.061 1 91.4 1090 PRO A C 1
ATOM 8693 O O . PRO A 1 1090 ? -37.6 -14.891 -34.14 1 91.4 1090 PRO A O 1
ATOM 8696 N N . LYS A 1 1091 ? -36.556 -14.298 -32.278 1 92.12 1091 LYS A N 1
ATOM 8697 C CA . LYS A 1 1091 ? -36.533 -12.879 -32.623 1 92.12 1091 LYS A CA 1
ATOM 8698 C C . LYS A 1 1091 ? -35.491 -12.592 -33.701 1 92.12 1091 LYS A C 1
ATOM 8700 O O . LYS A 1 1091 ? -35.575 -11.579 -34.398 1 92.12 1091 LYS A O 1
ATOM 8705 N N . GLN A 1 1092 ? -34.438 -13.547 -33.848 1 94.63 1092 GLN A N 1
ATOM 8706 C CA . GLN A 1 1092 ? -33.392 -13.455 -34.861 1 94.63 1092 GLN A CA 1
ATOM 8707 C C . GLN A 1 1092 ? -33.096 -14.821 -35.471 1 94.63 1092 GLN A C 1
ATOM 8709 O O . GLN A 1 1092 ? -32.056 -15.421 -35.189 1 94.63 1092 GLN A O 1
ATOM 8714 N N . PRO A 1 1093 ? -33.834 -15.268 -36.367 1 92.74 1093 PRO A N 1
ATOM 8715 C CA . PRO A 1 1093 ? -33.757 -16.646 -36.858 1 92.74 1093 PRO A CA 1
ATOM 8716 C C . PRO A 1 1093 ? -32.424 -16.957 -37.535 1 92.74 1093 PRO A C 1
ATOM 8718 O O . PRO A 1 1093 ? -31.999 -18.114 -37.567 1 92.74 1093 PRO A O 1
ATOM 8721 N N . ASP A 1 1094 ? -31.73 -15.91 -38.067 1 93.54 1094 ASP A N 1
ATOM 8722 C CA . ASP A 1 1094 ? -30.485 -16.152 -38.789 1 93.54 1094 ASP A CA 1
ATOM 8723 C C . ASP A 1 1094 ? -29.275 -15.975 -37.874 1 93.54 1094 ASP A C 1
ATOM 8725 O O . ASP A 1 1094 ? -28.132 -15.996 -38.336 1 93.54 1094 ASP A O 1
ATOM 8729 N N . LEU A 1 1095 ? -29.528 -15.929 -36.651 1 95.49 1095 LEU A N 1
ATOM 8730 C CA . LEU A 1 1095 ? -28.473 -15.598 -35.699 1 95.49 1095 LEU A CA 1
ATOM 8731 C C . LEU A 1 1095 ? -27.381 -16.663 -35.707 1 95.49 1095 LEU A C 1
ATOM 8733 O O . LEU A 1 1095 ? -26.194 -16.342 -35.611 1 95.49 1095 LEU A O 1
ATOM 8737 N N . PHE A 1 1096 ? -27.737 -17.984 -35.896 1 96.63 1096 PHE A N 1
ATOM 8738 C CA . PHE A 1 1096 ? -26.778 -19.068 -35.715 1 96.63 1096 PHE A CA 1
ATOM 8739 C C . PHE A 1 1096 ? -26.432 -19.712 -37.052 1 96.63 1096 PHE A C 1
ATOM 8741 O O . PHE A 1 1096 ? -25.922 -20.833 -37.093 1 96.63 1096 PHE A O 1
ATOM 8748 N N . LYS A 1 1097 ? -26.634 -19.044 -38.088 1 94.84 1097 LYS A N 1
ATOM 8749 C CA . LYS A 1 1097 ? -26.353 -19.577 -39.418 1 94.84 1097 LYS A CA 1
ATOM 8750 C C . LYS A 1 1097 ? -24.857 -19.809 -39.611 1 94.84 1097 LYS A C 1
ATOM 8752 O O . LYS A 1 1097 ? -24.452 -20.796 -40.23 1 94.84 1097 LYS A O 1
ATOM 8757 N N . ASP A 1 1098 ? -24.107 -18.908 -39.122 1 93.19 1098 ASP A N 1
ATOM 8758 C CA . ASP A 1 1098 ? -22.658 -19.035 -39.24 1 93.19 1098 ASP A CA 1
ATOM 8759 C C . ASP A 1 1098 ? -22.151 -20.263 -38.487 1 93.19 1098 ASP A C 1
ATOM 8761 O O . ASP A 1 1098 ? -21.183 -20.9 -38.908 1 93.19 1098 ASP A O 1
ATOM 8765 N N . LEU A 1 1099 ? -22.801 -20.504 -37.445 1 94.04 1099 LEU A N 1
ATOM 8766 C CA . LEU A 1 1099 ? -22.423 -21.667 -36.649 1 94.04 1099 LEU A CA 1
ATOM 8767 C C . LEU A 1 1099 ? -22.744 -22.96 -37.39 1 94.04 1099 LEU A C 1
ATOM 8769 O O . LEU A 1 1099 ? -21.929 -23.886 -37.414 1 94.04 1099 LEU A O 1
ATOM 8773 N N . VAL A 1 1100 ? -23.847 -23.023 -38.014 1 93.73 1100 VAL A N 1
ATOM 8774 C CA . VAL A 1 1100 ? -24.268 -24.194 -38.776 1 93.73 1100 VAL A CA 1
ATOM 8775 C C . VAL A 1 1100 ? -23.37 -24.365 -39.999 1 93.73 1100 VAL A C 1
ATOM 8777 O O . VAL A 1 1100 ? -22.981 -25.485 -40.34 1 93.73 1100 VAL A O 1
ATOM 8780 N N . ASN A 1 1101 ? -22.997 -23.278 -40.572 1 92.77 1101 ASN A N 1
ATOM 8781 C CA . ASN A 1 1101 ? -22.083 -23.32 -41.707 1 92.77 1101 ASN A CA 1
ATOM 8782 C C . ASN A 1 1101 ? -20.711 -23.853 -41.303 1 92.77 1101 ASN A C 1
ATOM 8784 O O . ASN A 1 1101 ? -20.078 -24.589 -42.062 1 92.77 1101 ASN A O 1
ATOM 8788 N N . MET A 1 1102 ? -20.327 -23.487 -40.196 1 91.46 1102 MET A N 1
ATOM 8789 C CA . MET A 1 1102 ? -19.04 -23.968 -39.7 1 91.46 1102 MET A CA 1
ATOM 8790 C C . MET A 1 1102 ? -19.067 -25.478 -39.494 1 91.46 1102 MET A C 1
ATOM 8792 O O . MET A 1 1102 ? -18.103 -26.171 -39.822 1 91.46 1102 MET A O 1
ATOM 8796 N N . LEU A 1 1103 ? -20.163 -26.005 -39.024 1 90.94 1103 LEU A N 1
ATOM 8797 C CA . LEU A 1 1103 ? -20.31 -27.436 -38.782 1 90.94 1103 LEU A CA 1
ATOM 8798 C C . LEU A 1 1103 ? -20.305 -28.212 -40.096 1 90.94 1103 LEU A C 1
ATOM 8800 O O . LEU A 1 1103 ? -19.758 -29.315 -40.168 1 90.94 1103 LEU A O 1
ATOM 8804 N N . PHE A 1 1104 ? -20.785 -27.616 -41.152 1 91.27 1104 PHE A N 1
ATOM 8805 C CA . PHE A 1 1104 ? -20.952 -28.34 -42.407 1 91.27 1104 PHE A CA 1
ATOM 8806 C C . PHE A 1 1104 ? -19.718 -28.19 -43.288 1 91.27 1104 PHE A C 1
ATOM 8808 O O . PHE A 1 1104 ? -19.361 -29.108 -44.029 1 91.27 1104 PHE A O 1
ATOM 8815 N N . TYR A 1 1105 ? -19.091 -27.064 -43.106 1 86.5 1105 TYR A N 1
ATOM 8816 C CA . TYR A 1 1105 ? -18.089 -26.787 -44.129 1 86.5 1105 TYR A CA 1
ATOM 8817 C C . TYR A 1 1105 ? -16.703 -26.646 -43.511 1 86.5 1105 TYR A C 1
ATOM 8819 O O . TYR A 1 1105 ? -15.693 -26.701 -44.217 1 86.5 1105 TYR A O 1
ATOM 8827 N N . HIS A 1 1106 ? -16.624 -26.425 -42.253 1 80.11 1106 HIS A N 1
ATOM 8828 C CA . HIS A 1 1106 ? -15.312 -26.162 -41.673 1 80.11 1106 HIS A CA 1
ATOM 8829 C C . HIS A 1 1106 ? -15.021 -27.111 -40.516 1 80.11 1106 HIS A C 1
ATOM 8831 O O . HIS A 1 1106 ? -13.988 -26.992 -39.854 1 80.11 1106 HIS A O 1
ATOM 8837 N N . ASP A 1 1107 ? -15.922 -27.987 -40.291 1 76.43 1107 ASP A N 1
ATOM 8838 C CA . ASP A 1 1107 ? -15.742 -28.918 -39.182 1 76.43 1107 ASP A CA 1
ATOM 8839 C C . ASP A 1 1107 ? -14.611 -29.903 -39.469 1 76.43 1107 ASP A C 1
ATOM 8841 O O . ASP A 1 1107 ? -14.466 -30.378 -40.597 1 76.43 1107 ASP A O 1
ATOM 8845 N N . ARG A 1 1108 ? -13.667 -30.023 -38.599 1 64.64 1108 ARG A N 1
ATOM 8846 C CA . ARG A 1 1108 ? -12.586 -30.996 -38.719 1 64.64 1108 ARG A CA 1
ATOM 8847 C C . ARG A 1 1108 ? -12.718 -32.094 -37.669 1 64.64 1108 ARG A C 1
ATOM 8849 O O . ARG A 1 1108 ? -13.29 -31.872 -36.599 1 64.64 1108 ARG A O 1
ATOM 8856 N N . MET B 1 1 ? 22.377 -65.643 28.521 1 25.4 1 MET B N 1
ATOM 8857 C CA . MET B 1 1 ? 22.883 -64.667 29.482 1 25.4 1 MET B CA 1
ATOM 8858 C C . MET B 1 1 ? 22.033 -63.401 29.47 1 25.4 1 MET B C 1
ATOM 8860 O O . MET B 1 1 ? 21.698 -62.864 30.527 1 25.4 1 MET B O 1
ATOM 8864 N N . LEU B 1 2 ? 21.621 -62.881 28.51 1 24.9 2 LEU B N 1
ATOM 8865 C CA . LEU B 1 2 ? 21.132 -61.508 28.461 1 24.9 2 LEU B CA 1
ATOM 8866 C C . LEU B 1 2 ? 19.912 -61.333 29.36 1 24.9 2 LEU B C 1
ATOM 8868 O O . LEU B 1 2 ? 19.745 -60.287 29.991 1 24.9 2 LEU B O 1
ATOM 8872 N N . ILE B 1 3 ? 19.136 -62.095 29.541 1 32.38 3 ILE B N 1
ATOM 8873 C CA . ILE B 1 3 ? 18.194 -62.283 30.639 1 32.38 3 ILE B CA 1
ATOM 8874 C C . ILE B 1 3 ? 18.878 -61.967 31.967 1 32.38 3 ILE B C 1
ATOM 8876 O O . ILE B 1 3 ? 18.299 -61.299 32.827 1 32.38 3 ILE B O 1
ATOM 8880 N N . SER B 1 4 ? 19.88 -62.511 32.139 1 32.1 4 SER B N 1
ATOM 8881 C CA . SER B 1 4 ? 20.531 -62.549 33.444 1 32.1 4 SER B CA 1
ATOM 8882 C C . SER B 1 4 ? 20.936 -61.151 33.901 1 32.1 4 SER B C 1
ATOM 8884 O O . SER B 1 4 ? 20.885 -60.843 35.093 1 32.1 4 SER B O 1
ATOM 8886 N N . ARG B 1 5 ? 21.56 -60.459 33.251 1 30.48 5 ARG B N 1
ATOM 8887 C CA . ARG B 1 5 ? 22.127 -59.245 33.828 1 30.48 5 ARG B CA 1
ATOM 8888 C C . ARG B 1 5 ? 21.035 -58.233 34.158 1 30.48 5 ARG B C 1
ATOM 8890 O O . ARG B 1 5 ? 21.269 -57.281 34.906 1 30.48 5 ARG B O 1
ATOM 8897 N N . ARG B 1 6 ? 20.133 -58.169 33.482 1 31.87 6 ARG B N 1
ATOM 8898 C CA . ARG B 1 6 ? 19.066 -57.215 33.765 1 31.87 6 ARG B CA 1
ATOM 8899 C C . ARG B 1 6 ? 18.234 -57.663 34.962 1 31.87 6 ARG B C 1
ATOM 8901 O O . ARG B 1 6 ? 17.198 -57.066 35.263 1 31.87 6 ARG B O 1
ATOM 8908 N N . TRP B 1 7 ? 18.913 -58.685 35.599 1 31.23 7 TRP B N 1
ATOM 8909 C CA . TRP B 1 7 ? 18.335 -59.211 36.831 1 31.23 7 TRP B CA 1
ATOM 8910 C C . TRP B 1 7 ? 18.851 -58.446 38.045 1 31.23 7 TRP B C 1
ATOM 8912 O O . TRP B 1 7 ? 20.06 -58.385 38.28 1 31.23 7 TRP B O 1
ATOM 8922 N N . PRO B 1 8 ? 18.557 -57.376 38.652 1 32.65 8 PRO B N 1
ATOM 8923 C CA . PRO B 1 8 ? 19.228 -57.189 39.941 1 32.65 8 PRO B CA 1
ATOM 8924 C C . PRO B 1 8 ? 19.304 -58.477 40.758 1 32.65 8 PRO B C 1
ATOM 8926 O O . PRO B 1 8 ? 18.489 -59.383 40.568 1 32.65 8 PRO B O 1
ATOM 8929 N N . LYS B 1 9 ? 20.471 -59.205 41.302 1 33.59 9 LYS B N 1
ATOM 8930 C CA . LYS B 1 9 ? 20.39 -60.121 42.436 1 33.59 9 LYS B CA 1
ATOM 8931 C C . LYS B 1 9 ? 19.276 -59.71 43.395 1 33.59 9 LYS B C 1
ATOM 8933 O O . LYS B 1 9 ? 18.949 -58.526 43.504 1 33.59 9 LYS B O 1
ATOM 8938 N N . PRO B 1 10 ? 18.479 -60.488 44.078 1 32.43 10 PRO B N 1
ATOM 8939 C CA . PRO B 1 10 ? 17.352 -60.334 45 1 32.43 10 PRO B CA 1
ATOM 8940 C C . PRO B 1 10 ? 17.649 -59.36 46.138 1 32.43 10 PRO B C 1
ATOM 8942 O O . PRO B 1 10 ? 16.778 -58.58 46.532 1 32.43 10 PRO B O 1
ATOM 8945 N N . SER B 1 11 ? 18.652 -59.637 47 1 34.25 11 SER B N 1
ATOM 8946 C CA . SER B 1 11 ? 18.85 -59.315 48.409 1 34.25 11 SER B CA 1
ATOM 8947 C C . SER B 1 11 ? 19.26 -57.858 48.591 1 34.25 11 SER B C 1
ATOM 8949 O O . SER B 1 11 ? 18.824 -57.199 49.537 1 34.25 11 SER B O 1
ATOM 8951 N N . GLY B 1 12 ? 20.352 -57.49 48.101 1 35.5 12 GLY B N 1
ATOM 8952 C CA . GLY B 1 12 ? 20.958 -56.201 48.392 1 35.5 12 GLY B CA 1
ATOM 8953 C C . GLY B 1 12 ? 20.123 -55.028 47.915 1 35.5 12 GLY B C 1
ATOM 8954 O O . GLY B 1 12 ? 20.494 -53.87 48.122 1 35.5 12 GLY B O 1
ATOM 8955 N N . ARG B 1 13 ? 19.232 -55.188 47.301 1 37.67 13 ARG B N 1
ATOM 8956 C CA . ARG B 1 13 ? 18.142 -54.349 46.812 1 37.67 13 ARG B CA 1
ATOM 8957 C C . ARG B 1 13 ? 17.2 -53.959 47.946 1 37.67 13 ARG B C 1
ATOM 8959 O O . ARG B 1 13 ? 16.657 -52.852 47.957 1 37.67 13 ARG B O 1
ATOM 8966 N N . ALA B 1 14 ? 17.174 -54.818 48.807 1 37.63 14 ALA B N 1
ATOM 8967 C CA . ALA B 1 14 ? 16.534 -54.616 50.104 1 37.63 14 ALA B CA 1
ATOM 8968 C C . ALA B 1 14 ? 17.275 -53.564 50.924 1 37.63 14 ALA B C 1
ATOM 8970 O O . ALA B 1 14 ? 16.651 -52.721 51.573 1 37.63 14 ALA B O 1
ATOM 8971 N N . GLU B 1 15 ? 18.519 -53.775 51.121 1 40.8 15 GLU B N 1
ATOM 8972 C CA . GLU B 1 15 ? 19.412 -52.952 51.931 1 40.8 15 GLU B CA 1
ATOM 8973 C C . GLU B 1 15 ? 19.469 -51.52 51.409 1 40.8 15 GLU B C 1
ATOM 8975 O O . GLU B 1 15 ? 19.477 -50.568 52.191 1 40.8 15 GLU B O 1
ATOM 8980 N N . ASN B 1 16 ? 19.539 -51.482 50.235 1 40.99 16 ASN B N 1
ATOM 8981 C CA . ASN B 1 16 ? 19.574 -50.148 49.645 1 40.99 16 ASN B CA 1
ATOM 8982 C C . ASN B 1 16 ? 18.234 -49.434 49.794 1 40.99 16 ASN B C 1
ATOM 8984 O O . ASN B 1 16 ? 18.19 -48.21 49.931 1 40.99 16 ASN B O 1
ATOM 8988 N N . SER B 1 17 ? 17.22 -50.122 50.015 1 43.86 17 SER B N 1
ATOM 8989 C CA . SER B 1 17 ? 15.916 -49.616 50.432 1 43.86 17 SER B CA 1
ATOM 8990 C C . SER B 1 17 ? 15.962 -49.079 51.858 1 43.86 17 SER B C 1
ATOM 8992 O O . SER B 1 17 ? 15.367 -48.041 52.155 1 43.86 17 SER B O 1
ATOM 8994 N N . VAL B 1 18 ? 16.563 -49.941 52.671 1 50.32 18 VAL B N 1
ATOM 8995 C CA . VAL B 1 18 ? 16.647 -49.623 54.093 1 50.32 18 VAL B CA 1
ATOM 8996 C C . VAL B 1 18 ? 17.509 -48.379 54.294 1 50.32 18 VAL B C 1
ATOM 8998 O O . VAL B 1 18 ? 17.17 -47.504 55.094 1 50.32 18 VAL B O 1
ATOM 9001 N N . GLU B 1 19 ? 18.572 -48.407 53.737 1 53.23 19 GLU B N 1
ATOM 9002 C CA . GLU B 1 19 ? 19.463 -47.251 53.771 1 53.23 19 GLU B CA 1
ATOM 9003 C C . GLU B 1 19 ? 18.765 -46.001 53.244 1 53.23 19 GLU B C 1
ATOM 9005 O O . GLU B 1 19 ? 18.943 -44.908 53.788 1 53.23 19 GLU B O 1
ATOM 9010 N N . PHE B 1 20 ? 17.902 -46.134 52.234 1 53.22 20 PHE B N 1
ATOM 9011 C CA . PHE B 1 20 ? 17.131 -45.051 51.635 1 53.22 20 PHE B CA 1
ATOM 9012 C C . PHE B 1 20 ? 16.096 -44.515 52.617 1 53.22 20 PHE B C 1
ATOM 9014 O O . PHE B 1 20 ? 15.89 -43.304 52.711 1 53.22 20 PHE B O 1
ATOM 9021 N N . GLU B 1 21 ? 15.517 -45.461 53.153 1 57.57 21 GLU B N 1
ATOM 9022 C CA . GLU B 1 21 ? 14.614 -45.071 54.231 1 57.57 21 GLU B CA 1
ATOM 9023 C C . GLU B 1 21 ? 15.351 -44.284 55.311 1 57.57 21 GLU B C 1
ATOM 9025 O O . GLU B 1 21 ? 14.843 -43.277 55.808 1 57.57 21 GLU B O 1
ATOM 9030 N N . ALA B 1 22 ? 16.509 -44.9 55.625 1 64.05 22 ALA B N 1
ATOM 9031 C CA . ALA B 1 22 ? 17.378 -44.254 56.606 1 64.05 22 ALA B CA 1
ATOM 9032 C C . ALA B 1 22 ? 17.796 -42.863 56.137 1 64.05 22 ALA B C 1
ATOM 9034 O O . ALA B 1 22 ? 17.823 -41.917 56.928 1 64.05 22 ALA B O 1
ATOM 9035 N N . CYS B 1 23 ? 17.966 -43.349 54.603 1 59.32 23 CYS B N 1
ATOM 9036 C CA . CYS B 1 23 ? 18.309 -42.06 54.013 1 59.32 23 CYS B CA 1
ATOM 9037 C C . CYS B 1 23 ? 17.095 -41.14 53.966 1 59.32 23 CYS B C 1
ATOM 9039 O O . CYS B 1 23 ? 17.205 -39.945 54.244 1 59.32 23 CYS B O 1
ATOM 9041 N N . LEU B 1 24 ? 16.05 -41.091 54.086 1 59.35 24 LEU B N 1
ATOM 9042 C CA . LEU B 1 24 ? 14.817 -40.312 54.061 1 59.35 24 LEU B CA 1
ATOM 9043 C C . LEU B 1 24 ? 14.508 -39.738 55.44 1 59.35 24 LEU B C 1
ATOM 9045 O O . LEU B 1 24 ? 14.152 -38.564 55.564 1 59.35 24 LEU B O 1
ATOM 9049 N N . VAL B 1 25 ? 14.695 -40.538 56.353 1 66.27 25 VAL B N 1
ATOM 9050 C CA . VAL B 1 25 ? 14.394 -40.15 57.727 1 66.27 25 VAL B CA 1
ATOM 9051 C C . VAL B 1 25 ? 15.392 -39.094 58.197 1 66.27 25 VAL B C 1
ATOM 9053 O O . VAL B 1 25 ? 15.006 -38.092 58.804 1 66.27 25 VAL B O 1
ATOM 9056 N N . ALA B 1 26 ? 16.664 -39.268 57.883 1 70.23 26 ALA B N 1
ATOM 9057 C CA . ALA B 1 26 ? 17.733 -38.33 58.213 1 70.23 26 ALA B CA 1
ATOM 9058 C C . ALA B 1 26 ? 17.486 -36.968 57.57 1 70.23 26 ALA B C 1
ATOM 9060 O O . ALA B 1 26 ? 17.698 -35.93 58.2 1 70.23 26 ALA B O 1
ATOM 9061 N N . GLN B 1 27 ? 16.847 -37.313 56.12 1 63.88 27 GLN B N 1
ATOM 9062 C CA . GLN B 1 27 ? 16.563 -36.095 55.368 1 63.88 27 GLN B CA 1
ATOM 9063 C C . GLN B 1 27 ? 15.33 -35.384 55.919 1 63.88 27 GLN B C 1
ATOM 9065 O O . GLN B 1 27 ? 15.308 -34.155 56.016 1 63.88 27 GLN B O 1
ATOM 9070 N N . CYS B 1 28 ? 14.346 -36.128 56.157 1 62.92 28 CYS B N 1
ATOM 9071 C CA . CYS B 1 28 ? 13.175 -35.517 56.777 1 62.92 28 CYS B CA 1
ATOM 9072 C C . CYS B 1 28 ? 13.514 -34.964 58.156 1 62.92 28 CYS B C 1
ATOM 9074 O O . CYS B 1 28 ? 13.054 -33.882 58.525 1 62.92 28 CYS B O 1
ATOM 9076 N N . ASP B 1 29 ? 14.47 -35.228 59.126 1 72.62 29 ASP B N 1
ATOM 9077 C CA . ASP B 1 29 ? 14.869 -34.783 60.458 1 72.62 29 ASP B CA 1
ATOM 9078 C C . ASP B 1 29 ? 15.729 -33.524 60.381 1 72.62 29 ASP B C 1
ATOM 9080 O O . ASP B 1 29 ? 15.603 -32.629 61.22 1 72.62 29 ASP B O 1
ATOM 9084 N N . ALA B 1 30 ? 16.552 -33.332 59.632 1 72.37 30 ALA B N 1
ATOM 9085 C CA . ALA B 1 30 ? 17.352 -32.136 59.381 1 72.37 30 ALA B CA 1
ATOM 9086 C C . ALA B 1 30 ? 16.464 -30.943 59.04 1 72.37 30 ALA B C 1
ATOM 9088 O O . ALA B 1 30 ? 16.752 -29.812 59.44 1 72.37 30 ALA B O 1
ATOM 9089 N N . LEU B 1 31 ? 15.309 -31.151 58.245 1 66.16 31 LEU B N 1
ATOM 9090 C CA . LEU B 1 31 ? 14.343 -30.119 57.883 1 66.16 31 LEU B CA 1
ATOM 9091 C C . LEU B 1 31 ? 13.607 -29.608 59.117 1 66.16 31 LEU B C 1
ATOM 9093 O O . LEU B 1 31 ? 13.37 -28.405 59.25 1 66.16 31 LEU B O 1
ATOM 9097 N N . ILE B 1 32 ? 13.301 -30.508 59.884 1 72.46 32 ILE B N 1
ATOM 9098 C CA . ILE B 1 32 ? 12.608 -30.131 61.112 1 72.46 32 ILE B CA 1
ATOM 9099 C C . ILE B 1 32 ? 13.541 -29.311 62 1 72.46 32 ILE B C 1
ATOM 9101 O O . ILE B 1 32 ? 13.125 -28.314 62.594 1 72.46 32 ILE B O 1
ATOM 9105 N N . ASP B 1 33 ? 14.867 -29.644 62.071 1 75.55 33 ASP B N 1
ATOM 9106 C CA . ASP B 1 33 ? 15.903 -28.925 62.806 1 75.55 33 ASP B CA 1
ATOM 9107 C C . ASP B 1 33 ? 16.089 -27.514 62.253 1 75.55 33 ASP B C 1
ATOM 9109 O O . ASP B 1 33 ? 16.273 -26.562 63.015 1 75.55 33 ASP B O 1
ATOM 9113 N N . ALA B 1 34 ? 16.035 -27.336 61.15 1 71.26 34 ALA B N 1
ATOM 9114 C CA . ALA B 1 34 ? 16.175 -26.043 60.485 1 71.26 34 ALA B CA 1
ATOM 9115 C C . ALA B 1 34 ? 14.979 -25.142 60.779 1 71.26 34 ALA B C 1
ATOM 9117 O O . ALA B 1 34 ? 15.14 -23.941 61.01 1 71.26 34 ALA B O 1
ATOM 9118 N N . LEU B 1 35 ? 13.751 -25.744 60.672 1 66.22 35 LEU B N 1
ATOM 9119 C CA . LEU B 1 35 ? 12.537 -25.008 61.011 1 66.22 35 LEU B CA 1
ATOM 9120 C C . LEU B 1 35 ? 12.58 -24.524 62.456 1 66.22 35 LEU B C 1
ATOM 9122 O O . LEU B 1 35 ? 12.17 -23.399 62.751 1 66.22 35 LEU B O 1
ATOM 9126 N N . ASN B 1 36 ? 13.157 -25.374 63.182 1 74.86 36 ASN B N 1
ATOM 9127 C CA . ASN B 1 36 ? 13.241 -25.01 64.593 1 74.86 36 ASN B CA 1
ATOM 9128 C C . ASN B 1 36 ? 14.257 -23.895 64.825 1 74.86 36 ASN B C 1
ATOM 9130 O O . ASN B 1 36 ? 14.029 -23.002 65.643 1 74.86 36 ASN B O 1
ATOM 9134 N N . ARG B 1 37 ? 15.313 -23.866 64.1 1 74.9 37 ARG B N 1
ATOM 9135 C CA . ARG B 1 37 ? 16.297 -22.789 64.135 1 74.9 37 ARG B CA 1
ATOM 9136 C C . ARG B 1 37 ? 15.699 -21.484 63.621 1 74.9 37 ARG B C 1
ATOM 9138 O O . ARG B 1 37 ? 15.92 -20.421 64.206 1 74.9 37 ARG B O 1
ATOM 9145 N N . ARG B 1 38 ? 14.971 -22.116 62.164 1 70.44 38 ARG B N 1
ATOM 9146 C CA . ARG B 1 38 ? 14.326 -20.929 61.612 1 70.44 38 ARG B CA 1
ATOM 9147 C C . ARG B 1 38 ? 13.275 -20.381 62.571 1 70.44 38 ARG B C 1
ATOM 9149 O O . ARG B 1 38 ? 13.133 -19.165 62.717 1 70.44 38 ARG B O 1
ATOM 9156 N N . LYS B 1 39 ? 12.509 -20.758 63.343 1 69.63 39 LYS B N 1
ATOM 9157 C CA . LYS B 1 39 ? 11.555 -20.354 64.372 1 69.63 39 LYS B CA 1
ATOM 9158 C C . LYS B 1 39 ? 12.232 -19.513 65.45 1 69.63 39 LYS B C 1
ATOM 9160 O O . LYS B 1 39 ? 11.713 -18.468 65.846 1 69.63 39 LYS B O 1
ATOM 9165 N N . ALA B 1 40 ? 13.394 -19.832 65.831 1 74.36 40 ALA B N 1
ATOM 9166 C CA . ALA B 1 40 ? 14.181 -19.153 66.858 1 74.36 40 ALA B CA 1
ATOM 9167 C C . ALA B 1 40 ? 14.617 -17.768 66.388 1 74.36 40 ALA B C 1
ATOM 9169 O O . ALA B 1 40 ? 14.592 -16.807 67.16 1 74.36 40 ALA B O 1
ATOM 9170 N N . GLN B 1 41 ? 14.9 -17.581 65.29 1 70.16 41 GLN B N 1
ATOM 9171 C CA . GLN B 1 41 ? 15.311 -16.307 64.709 1 70.16 41 GLN B CA 1
ATOM 9172 C C . GLN B 1 41 ? 14.124 -15.358 64.57 1 70.16 41 GLN B C 1
ATOM 9174 O O . GLN B 1 41 ? 14.247 -14.159 64.832 1 70.16 41 GLN B O 1
ATOM 9179 N N . LEU B 1 42 ? 12.987 -15.897 64.023 1 64.4 42 LEU B N 1
ATOM 9180 C CA . LEU B 1 42 ? 11.775 -15.098 63.878 1 64.4 42 LEU B CA 1
ATOM 9181 C C . LEU B 1 42 ? 11.303 -14.575 65.23 1 64.4 42 LEU B C 1
ATOM 9183 O O . LEU B 1 42 ? 10.878 -13.423 65.342 1 64.4 42 LEU B O 1
ATOM 9187 N N . LEU B 1 43 ? 11.508 -15.517 65.941 1 68.84 43 LEU B N 1
ATOM 9188 C CA . LEU B 1 43 ? 11.057 -15.111 67.268 1 68.84 43 LEU B CA 1
ATOM 9189 C C . LEU B 1 43 ? 11.966 -14.031 67.845 1 68.84 43 LEU B C 1
ATOM 9191 O O . LEU B 1 43 ? 11.492 -13.099 68.499 1 68.84 43 LEU B O 1
ATOM 9195 N N . ALA B 1 44 ? 13.438 -14.505 67.214 1 71.58 44 ALA B N 1
ATOM 9196 C CA . ALA B 1 44 ? 14.436 -13.516 67.611 1 71.58 44 ALA B CA 1
ATOM 9197 C C . ALA B 1 44 ? 14.173 -12.171 66.939 1 71.58 44 ALA B C 1
ATOM 9199 O O . ALA B 1 44 ? 14.341 -11.118 67.558 1 71.58 44 ALA B O 1
ATOM 9200 N N . ARG B 1 45 ? 13.488 -11.765 65.97 1 62.75 45 ARG B N 1
ATOM 9201 C CA . ARG B 1 45 ? 13.169 -10.578 65.184 1 62.75 45 ARG B CA 1
ATOM 9202 C C . ARG B 1 45 ? 11.895 -9.911 65.692 1 62.75 45 ARG B C 1
ATOM 9204 O O . ARG B 1 45 ? 11.797 -8.683 65.715 1 62.75 45 ARG B O 1
ATOM 9211 N N . VAL B 1 46 ? 10.84 -10.568 65.984 1 56.3 46 VAL B N 1
ATOM 9212 C CA . VAL B 1 46 ? 9.605 -10.067 66.578 1 56.3 46 VAL B CA 1
ATOM 9213 C C . VAL B 1 46 ? 9.924 -9.284 67.85 1 56.3 46 VAL B C 1
ATOM 9215 O O . VAL B 1 46 ? 9.375 -8.203 68.075 1 56.3 46 VAL B O 1
ATOM 9218 N N . ASN B 1 47 ? 10.864 -9.842 68.452 1 64.71 47 ASN B N 1
ATOM 9219 C CA . ASN B 1 47 ? 11.247 -9.204 69.706 1 64.71 47 ASN B CA 1
ATOM 9220 C C . ASN B 1 47 ? 11.99 -7.893 69.465 1 64.71 47 ASN B C 1
ATOM 9222 O O . ASN B 1 47 ? 11.758 -6.905 70.163 1 64.71 47 ASN B O 1
ATOM 9226 N N . LYS B 1 48 ? 12.748 -7.73 68.517 1 62.15 48 LYS B N 1
ATOM 9227 C CA . LYS B 1 48 ? 13.447 -6.502 68.149 1 62.15 48 LYS B CA 1
ATOM 9228 C C . LYS B 1 48 ? 12.481 -5.473 67.567 1 62.15 48 LYS B C 1
ATOM 9230 O O . LYS B 1 48 ? 12.584 -4.281 67.862 1 62.15 48 LYS B O 1
ATOM 9235 N N . GLU B 1 49 ? 11.578 -5.889 66.578 1 54.51 49 GLU B N 1
ATOM 9236 C CA . GLU B 1 49 ? 10.559 -5.013 66.007 1 54.51 49 GLU B CA 1
ATOM 9237 C C . GLU B 1 49 ? 9.676 -4.411 67.095 1 54.51 49 GLU B C 1
ATOM 9239 O O . GLU B 1 49 ? 9.298 -3.24 67.019 1 54.51 49 GLU B O 1
ATOM 9244 N N . HIS B 1 50 ? 9.508 -5.215 67.873 1 54.51 50 HIS B N 1
ATOM 9245 C CA . HIS B 1 50 ? 8.743 -4.766 69.03 1 54.51 50 HIS B CA 1
ATOM 9246 C C . HIS B 1 50 ? 9.461 -3.637 69.762 1 54.51 50 HIS B C 1
ATOM 9248 O O . HIS B 1 50 ? 8.851 -2.618 70.093 1 54.51 50 HIS B O 1
ATOM 9254 N N . GLU B 1 51 ? 10.728 -3.825 69.857 1 61.2 51 GLU B N 1
ATOM 9255 C CA . GLU B 1 51 ? 11.555 -2.832 70.536 1 61.2 51 GLU B CA 1
ATOM 9256 C C . GLU B 1 51 ? 11.694 -1.564 69.698 1 61.2 51 GLU B C 1
ATOM 9258 O O . GLU B 1 51 ? 11.643 -0.453 70.231 1 61.2 51 GLU B O 1
ATOM 9263 N N . HIS B 1 52 ? 11.786 -1.644 68.515 1 55.08 52 HIS B N 1
ATOM 9264 C CA . HIS B 1 52 ? 11.927 -0.523 67.592 1 55.08 52 HIS B CA 1
ATOM 9265 C C . HIS B 1 52 ? 10.625 0.262 67.476 1 55.08 52 HIS B C 1
ATOM 9267 O O . HIS B 1 52 ? 10.635 1.495 67.497 1 55.08 52 HIS B O 1
ATOM 9273 N N . LYS B 1 53 ? 9.497 -0.339 67.247 1 46.85 53 LYS B N 1
ATOM 9274 C CA . LYS B 1 53 ? 8.188 0.306 67.274 1 46.85 53 LYS B CA 1
ATOM 9275 C C . LYS B 1 53 ? 7.993 1.1 68.563 1 46.85 53 LYS B C 1
ATOM 9277 O O . LYS B 1 53 ? 7.451 2.208 68.54 1 46.85 53 LYS B O 1
ATOM 9282 N N . LEU B 1 54 ? 8.542 0.459 69.325 1 52.85 54 LEU B N 1
ATOM 9283 C CA . LEU B 1 54 ? 8.389 1.159 70.596 1 52.85 54 LEU B CA 1
ATOM 9284 C C . LEU B 1 54 ? 9.246 2.42 70.63 1 52.85 54 LEU B C 1
ATOM 9286 O O . LEU B 1 54 ? 8.808 3.46 71.125 1 52.85 54 LEU B O 1
ATOM 9290 N N . LYS B 1 55 ? 10.371 2.492 69.999 1 57.06 55 LYS B N 1
ATOM 9291 C CA . LYS B 1 55 ? 11.256 3.651 69.929 1 57.06 55 LYS B CA 1
ATOM 9292 C C . LYS B 1 55 ? 10.698 4.713 68.986 1 57.06 55 LYS B C 1
ATOM 9294 O O . LYS B 1 55 ? 10.719 5.904 69.303 1 57.06 55 LYS B O 1
ATOM 9299 N N . VAL B 1 56 ? 10.239 4.449 67.852 1 47.59 56 VAL B N 1
ATOM 9300 C CA . VAL B 1 56 ? 9.69 5.354 66.847 1 47.59 56 VAL B CA 1
ATOM 9301 C C . VAL B 1 56 ? 8.459 6.062 67.407 1 47.59 56 VAL B C 1
ATOM 9303 O O . VAL B 1 56 ? 8.29 7.269 67.218 1 47.59 56 VAL B O 1
ATOM 9306 N N . VAL B 1 57 ? 7.799 5.382 68.039 1 45.74 57 VAL B N 1
ATOM 9307 C CA . VAL B 1 57 ? 6.699 5.97 68.795 1 45.74 57 VAL B CA 1
ATOM 9308 C C . VAL B 1 57 ? 7.244 6.99 69.793 1 45.74 57 VAL B C 1
ATOM 9310 O O . VAL B 1 57 ? 6.703 8.09 69.923 1 45.74 57 VAL B O 1
ATOM 9313 N N . ARG B 1 58 ? 8.354 6.532 70.175 1 52.85 58 ARG B N 1
ATOM 9314 C CA . ARG B 1 58 ? 8.967 7.435 71.144 1 52.85 58 ARG B CA 1
ATOM 9315 C C . ARG B 1 58 ? 9.524 8.678 70.458 1 52.85 58 ARG B C 1
ATOM 9317 O O . ARG B 1 58 ? 9.351 9.795 70.95 1 52.85 58 ARG B O 1
ATOM 9324 N N . ASP B 1 59 ? 9.99 8.649 69.343 1 48.47 59 ASP B N 1
ATOM 9325 C CA . ASP B 1 59 ? 10.539 9.781 68.604 1 48.47 59 ASP B CA 1
ATOM 9326 C C . ASP B 1 59 ? 9.429 10.602 67.951 1 48.47 59 ASP B C 1
ATOM 9328 O O . ASP B 1 59 ? 9.496 11.833 67.921 1 48.47 59 ASP B O 1
ATOM 9332 N N . GLN B 1 60 ? 8.447 10.036 67.362 1 42.28 60 GLN B N 1
ATOM 9333 C CA . GLN B 1 60 ? 7.213 10.714 66.979 1 42.28 60 GLN B CA 1
ATOM 9334 C C . GLN B 1 60 ? 6.687 11.583 68.117 1 42.28 60 GLN B C 1
ATOM 9336 O O . GLN B 1 60 ? 6.276 12.724 67.894 1 42.28 60 GLN B O 1
ATOM 9341 N N . ILE B 1 61 ? 6.944 10.942 68.934 1 46.13 61 ILE B N 1
ATOM 9342 C CA . ILE B 1 61 ? 6.445 11.696 70.079 1 46.13 61 ILE B CA 1
ATOM 9343 C C . ILE B 1 61 ? 7.367 12.881 70.358 1 46.13 61 ILE B C 1
ATOM 9345 O O . ILE B 1 61 ? 6.899 14.002 70.572 1 46.13 61 ILE B O 1
ATOM 9349 N N . SER B 1 62 ? 8.676 12.527 69.993 1 51.92 62 SER B N 1
ATOM 9350 C CA . SER B 1 62 ? 9.669 13.561 70.264 1 51.92 62 SER B CA 1
ATOM 9351 C C . SER B 1 62 ? 9.672 14.625 69.172 1 51.92 62 SER B C 1
ATOM 9353 O O . SER B 1 62 ? 9.719 15.822 69.464 1 51.92 62 SER B O 1
ATOM 9355 N N . HIS B 1 63 ? 9.412 14.549 67.899 1 44.84 63 HIS B N 1
ATOM 9356 C CA . HIS B 1 63 ? 9.446 15.471 66.77 1 44.84 63 HIS B CA 1
ATOM 9357 C C . HIS B 1 63 ? 8.109 16.185 66.6 1 44.84 63 HIS B C 1
ATOM 9359 O O . HIS B 1 63 ? 8.072 17.379 66.297 1 44.84 63 HIS B O 1
ATOM 9365 N N . CYS B 1 64 ? 7.025 15.786 66.807 1 40.84 64 CYS B N 1
ATOM 9366 C CA . CYS B 1 64 ? 5.796 16.515 67.1 1 40.84 64 CYS B CA 1
ATOM 9367 C C . CYS B 1 64 ? 6.052 17.635 68.101 1 40.84 64 CYS B C 1
ATOM 9369 O O . CYS B 1 64 ? 5.57 18.755 67.922 1 40.84 64 CYS B O 1
ATOM 9371 N N . THR B 1 65 ? 6.811 17.325 68.738 1 43.61 65 THR B N 1
ATOM 9372 C CA . THR B 1 65 ? 6.899 18.313 69.808 1 43.61 65 THR B CA 1
ATOM 9373 C C . THR B 1 65 ? 7.716 19.522 69.362 1 43.61 65 THR B C 1
ATOM 9375 O O . THR B 1 65 ? 7.348 20.664 69.642 1 43.61 65 THR B O 1
ATOM 9378 N N . VAL B 1 66 ? 8.537 19.527 68.435 1 46.92 66 VAL B N 1
ATOM 9379 C CA . VAL B 1 66 ? 9.312 20.68 67.988 1 46.92 66 VAL B CA 1
ATOM 9380 C C . VAL B 1 66 ? 8.551 21.421 66.891 1 46.92 66 VAL B C 1
ATOM 9382 O O . VAL B 1 66 ? 8.451 22.65 66.918 1 46.92 66 VAL B O 1
ATOM 9385 N N . LYS B 1 67 ? 8.094 21.027 65.754 1 40.9 67 LYS B N 1
ATOM 9386 C CA . LYS B 1 67 ? 7.404 21.697 64.656 1 40.9 67 LYS B CA 1
ATOM 9387 C C . LYS B 1 67 ? 6.093 22.319 65.129 1 40.9 67 LYS B C 1
ATOM 9389 O O . LYS B 1 67 ? 5.679 23.365 64.624 1 40.9 67 LYS B O 1
ATOM 9394 N N . LEU B 1 68 ? 5.62 21.997 65.944 1 37.63 68 LEU B N 1
ATOM 9395 C CA . LEU B 1 68 ? 4.64 22.79 66.679 1 37.63 68 LEU B CA 1
ATOM 9396 C C . LEU B 1 68 ? 5.237 24.124 67.114 1 37.63 68 LEU B C 1
ATOM 9398 O O . LEU B 1 68 ? 4.571 25.159 67.042 1 37.63 68 LEU B O 1
ATOM 9402 N N . ARG B 1 69 ? 6.414 24.192 66.984 1 44.25 69 ARG B N 1
ATOM 9403 C CA . ARG B 1 69 ? 6.963 25.466 67.438 1 44.25 69 ARG B CA 1
ATOM 9404 C C . ARG B 1 69 ? 7.21 26.406 66.263 1 44.25 69 ARG B C 1
ATOM 9406 O O . ARG B 1 69 ? 7.013 27.618 66.378 1 44.25 69 ARG B O 1
ATOM 9413 N N . GLN B 1 70 ? 7.438 26.224 64.847 1 38.45 70 GLN B N 1
ATOM 9414 C CA . GLN B 1 70 ? 7.608 27.263 63.836 1 38.45 70 GLN B CA 1
ATOM 9415 C C . GLN B 1 70 ? 6.33 27.453 63.023 1 38.45 70 GLN B C 1
ATOM 9417 O O . GLN B 1 70 ? 6.253 28.349 62.18 1 38.45 70 GLN B O 1
ATOM 9422 N N . THR B 1 71 ? 5.141 27.22 62.605 1 30.73 71 THR B N 1
ATOM 9423 C CA . THR B 1 71 ? 3.823 27.793 62.353 1 30.73 71 THR B CA 1
ATOM 9424 C C . THR B 1 71 ? 3.569 28.988 63.267 1 30.73 71 THR B C 1
ATOM 9426 O O . THR B 1 71 ? 2.43 29.436 63.41 1 30.73 71 THR B O 1
ATOM 9429 N N . THR B 1 72 ? 4.06 30.046 63.231 1 34.82 72 THR B N 1
ATOM 9430 C CA . THR B 1 72 ? 3.499 31.254 63.826 1 34.82 72 THR B CA 1
ATOM 9431 C C . THR B 1 72 ? 2.806 32.107 62.767 1 34.82 72 THR B C 1
ATOM 9433 O O . THR B 1 72 ? 1.769 32.716 63.035 1 34.82 72 THR B O 1
ATOM 9436 N N . GLY B 1 73 ? 2.953 32.37 61.406 1 38.06 73 GLY B N 1
ATOM 9437 C CA . GLY B 1 73 ? 2.059 33.332 60.781 1 38.06 73 GLY B CA 1
ATOM 9438 C C . GLY B 1 73 ? 0.809 32.697 60.203 1 38.06 73 GLY B C 1
ATOM 9439 O O . GLY B 1 73 ? -0.276 33.279 60.266 1 38.06 73 GLY B O 1
ATOM 9440 N N . LEU B 1 74 ? 0.332 31.59 59.599 1 37.01 74 LEU B N 1
ATOM 9441 C CA . LEU B 1 74 ? -0.997 30.994 59.689 1 37.01 74 LEU B CA 1
ATOM 9442 C C . LEU B 1 74 ? -1.426 30.839 61.144 1 37.01 74 LEU B C 1
ATOM 9444 O O . LEU B 1 74 ? -2.59 31.068 61.48 1 37.01 74 LEU B O 1
ATOM 9448 N N . MET B 1 75 ? -1.193 31.052 62.242 1 43.62 75 MET B N 1
ATOM 9449 C CA . MET B 1 75 ? -2.203 31.262 63.276 1 43.62 75 MET B CA 1
ATOM 9450 C C . MET B 1 75 ? -2.675 32.713 63.289 1 43.62 75 MET B C 1
ATOM 9452 O O . MET B 1 75 ? -3.868 32.981 63.437 1 43.62 75 MET B O 1
ATOM 9456 N N . GLU B 1 76 ? -1.893 33.529 62.525 1 44.62 76 GLU B N 1
ATOM 9457 C CA . GLU B 1 76 ? -2.251 34.944 62.565 1 44.62 76 GLU B CA 1
ATOM 9458 C C . GLU B 1 76 ? -3.086 35.337 61.35 1 44.62 76 GLU B C 1
ATOM 9460 O O . GLU B 1 76 ? -4.062 36.079 61.474 1 44.62 76 GLU B O 1
ATOM 9465 N N . TYR B 1 77 ? -2.878 34.799 60.033 1 44.14 77 TYR B N 1
ATOM 9466 C CA . TYR B 1 77 ? -3.685 35.246 58.903 1 44.14 77 TYR B CA 1
ATOM 9467 C C . TYR B 1 77 ? -5.038 34.544 58.889 1 44.14 77 TYR B C 1
ATOM 9469 O O . TYR B 1 77 ? -6.069 35.175 58.642 1 44.14 77 TYR B O 1
ATOM 9477 N N . CYS B 1 78 ? -5.33 33.497 59.014 1 39.23 78 CYS B N 1
ATOM 9478 C CA . CYS B 1 78 ? -6.645 32.963 59.35 1 39.23 78 CYS B CA 1
ATOM 9479 C C . CYS B 1 78 ? -7.381 33.89 60.311 1 39.23 78 CYS B C 1
ATOM 9481 O O . CYS B 1 78 ? -8.579 34.13 60.153 1 39.23 78 CYS B O 1
ATOM 9483 N N . LEU B 1 79 ? -6.678 34.477 61.188 1 45.13 79 LEU B N 1
ATOM 9484 C CA . LEU B 1 79 ? -7.377 35.364 62.111 1 45.13 79 LEU B CA 1
ATOM 9485 C C . LEU B 1 79 ? -7.8 36.652 61.412 1 45.13 79 LEU B C 1
ATOM 9487 O O . LEU B 1 79 ? -8.883 37.179 61.674 1 45.13 79 LEU B O 1
ATOM 9491 N N . GLU B 1 80 ? -7.097 37.005 60.386 1 45.39 80 GLU B N 1
ATOM 9492 C CA . GLU B 1 80 ? -7.52 38.272 59.798 1 45.39 80 GLU B CA 1
ATOM 9493 C C . GLU B 1 80 ? -8.677 38.069 58.823 1 45.39 80 GLU B C 1
ATOM 9495 O O . GLU B 1 80 ? -9.595 38.89 58.762 1 45.39 80 GLU B O 1
ATOM 9500 N N . VAL B 1 81 ? -8.878 36.968 57.874 1 45.02 81 VAL B N 1
ATOM 9501 C CA . VAL B 1 81 ? -10.059 36.756 57.043 1 45.02 81 VAL B CA 1
ATOM 9502 C C . VAL B 1 81 ? -11.273 36.486 57.929 1 45.02 81 VAL B C 1
ATOM 9504 O O . VAL B 1 81 ? -12.383 36.927 57.623 1 45.02 81 VAL B O 1
ATOM 9507 N N . ILE B 1 82 ? -11.439 36.049 58.814 1 44.04 82 ILE B N 1
ATOM 9508 C CA . ILE B 1 82 ? -12.668 35.807 59.563 1 44.04 82 ILE B CA 1
ATOM 9509 C C . ILE B 1 82 ? -13.317 37.138 59.934 1 44.04 82 ILE B C 1
ATOM 9511 O O . ILE B 1 82 ? -14.537 37.216 60.097 1 44.04 82 ILE B O 1
ATOM 9515 N N . LYS B 1 83 ? -12.662 38.288 59.983 1 49.25 83 LYS B N 1
ATOM 9516 C CA . LYS B 1 83 ? -13.247 39.573 60.353 1 49.25 83 LYS B CA 1
ATOM 9517 C C . LYS B 1 83 ? -13.929 40.231 59.156 1 49.25 83 LYS B C 1
ATOM 9519 O O . LYS B 1 83 ? -14.588 41.263 59.301 1 49.25 83 LYS B O 1
ATOM 9524 N N . GLU B 1 84 ? -13.49 39.8 57.988 1 42.23 84 GLU B N 1
ATOM 9525 C CA . GLU B 1 84 ? -14.105 40.496 56.862 1 42.23 84 GLU B CA 1
ATOM 9526 C C . GLU B 1 84 ? -15.565 40.087 56.691 1 42.23 84 GLU B C 1
ATOM 9528 O O . GLU B 1 84 ? -15.878 38.896 56.624 1 42.23 84 GLU B O 1
ATOM 9533 N N . ASN B 1 85 ? -16.855 40.926 56.855 1 42.69 85 ASN B N 1
ATOM 9534 C CA . ASN B 1 85 ? -18.312 40.851 56.884 1 42.69 85 ASN B CA 1
ATOM 9535 C C . ASN B 1 85 ? -18.899 40.801 55.477 1 42.69 85 ASN B C 1
ATOM 9537 O O . ASN B 1 85 ? -20.079 40.491 55.302 1 42.69 85 ASN B O 1
ATOM 9541 N N . ASP B 1 86 ? -18.44 41.76 54.802 1 41.35 86 ASP B N 1
ATOM 9542 C CA . ASP B 1 86 ? -19.169 41.898 53.545 1 41.35 86 ASP B CA 1
ATOM 9543 C C . ASP B 1 86 ? -19.104 40.61 52.727 1 41.35 86 ASP B C 1
ATOM 9545 O O . ASP B 1 86 ? -18.02 40.069 52.498 1 41.35 86 ASP B O 1
ATOM 9549 N N . PRO B 1 87 ? -20.246 39.906 52.299 1 41.54 87 PRO B N 1
ATOM 9550 C CA . PRO B 1 87 ? -20.34 38.536 51.79 1 41.54 87 PRO B CA 1
ATOM 9551 C C . PRO B 1 87 ? -19.532 38.323 50.512 1 41.54 87 PRO B C 1
ATOM 9553 O O . PRO B 1 87 ? -18.907 37.274 50.34 1 41.54 87 PRO B O 1
ATOM 9556 N N . SER B 1 88 ? -19.944 39.192 49.88 1 41.84 88 SER B N 1
ATOM 9557 C CA . SER B 1 88 ? -19.448 39.168 48.508 1 41.84 88 SER B CA 1
ATOM 9558 C C . SER B 1 88 ? -17.933 38.993 48.471 1 41.84 88 SER B C 1
ATOM 9560 O O . SER B 1 88 ? -17.411 38.236 47.65 1 41.84 88 SER B O 1
ATOM 9562 N N . GLY B 1 89 ? -17.626 39.8 49.225 1 36.7 89 GLY B N 1
ATOM 9563 C CA . GLY B 1 89 ? -16.213 39.86 49.563 1 36.7 89 GLY B CA 1
ATOM 9564 C C . GLY B 1 89 ? -15.65 38.525 50.015 1 36.7 89 GLY B C 1
ATOM 9565 O O . GLY B 1 89 ? -14.559 38.132 49.598 1 36.7 89 GLY B O 1
ATOM 9566 N N . PHE B 1 90 ? -16.575 38.216 50.863 1 41.97 90 PHE B N 1
ATOM 9567 C CA . PHE B 1 90 ? -16.202 36.961 51.505 1 41.97 90 PHE B CA 1
ATOM 9568 C C . PHE B 1 90 ? -15.995 35.864 50.468 1 41.97 90 PHE B C 1
ATOM 9570 O O . PHE B 1 90 ? -15.018 35.115 50.536 1 41.97 90 PHE B O 1
ATOM 9577 N N . LEU B 1 91 ? -16.918 36.027 49.618 1 38.64 91 LEU B N 1
ATOM 9578 C CA . LEU B 1 91 ? -17.03 34.941 48.65 1 38.64 91 LEU B CA 1
ATOM 9579 C C . LEU B 1 91 ? -15.789 34.87 47.767 1 38.64 91 LEU B C 1
ATOM 9581 O O . LEU B 1 91 ? -15.331 33.779 47.42 1 38.64 91 LEU B O 1
ATOM 9585 N N . GLN B 1 92 ? -15.403 35.918 47.478 1 41.82 92 GLN B N 1
ATOM 9586 C CA . GLN B 1 92 ? -14.288 36.322 46.628 1 41.82 92 GLN B CA 1
ATOM 9587 C C . GLN B 1 92 ? -12.965 35.778 47.16 1 41.82 92 GLN B C 1
ATOM 9589 O O . GLN B 1 92 ? -12.137 35.284 46.392 1 41.82 92 GLN B O 1
ATOM 9594 N N . ILE B 1 93 ? -12.819 35.839 48.38 1 41.25 93 ILE B N 1
ATOM 9595 C CA . ILE B 1 93 ? -11.665 35.547 49.223 1 41.25 93 ILE B CA 1
ATOM 9596 C C . ILE B 1 93 ? -11.601 34.049 49.511 1 41.25 93 ILE B C 1
ATOM 9598 O O . ILE B 1 93 ? -10.514 33.481 49.641 1 41.25 93 ILE B O 1
ATOM 9602 N N . SER B 1 94 ? -12.678 33.707 49.61 1 38.27 94 SER B N 1
ATOM 9603 C CA . SER B 1 94 ? -12.758 32.321 50.059 1 38.27 94 SER B CA 1
ATOM 9604 C C . SER B 1 94 ? -11.921 31.404 49.174 1 38.27 94 SER B C 1
ATOM 9606 O O . SER B 1 94 ? -11.212 30.528 49.674 1 38.27 94 SER B O 1
ATOM 9608 N N . ASP B 1 95 ? -12.083 31.631 48.046 1 40.92 95 ASP B N 1
ATOM 9609 C CA . ASP B 1 95 ? -11.532 30.695 47.07 1 40.92 95 ASP B CA 1
ATOM 9610 C C . ASP B 1 95 ? -10.009 30.635 47.165 1 40.92 95 ASP B C 1
ATOM 9612 O O . ASP B 1 95 ? -9.418 29.558 47.072 1 40.92 95 ASP B O 1
ATOM 9616 N N . ALA B 1 96 ? -9.41 31.527 47.379 1 39.93 96 ALA B N 1
ATOM 9617 C CA . ALA B 1 96 ? -8.019 31.805 47.729 1 39.93 96 ALA B CA 1
ATOM 9618 C C . ALA B 1 96 ? -7.585 30.987 48.942 1 39.93 96 ALA B C 1
ATOM 9620 O O . ALA B 1 96 ? -6.479 30.442 48.968 1 39.93 96 ALA B O 1
ATOM 9621 N N . LEU B 1 97 ? -8.46 31.107 50.014 1 44.95 97 LEU B N 1
ATOM 9622 C CA . LEU B 1 97 ? -8.187 30.439 51.282 1 44.95 97 LEU B CA 1
ATOM 9623 C C . LEU B 1 97 ? -8.104 28.928 51.093 1 44.95 97 LEU B C 1
ATOM 9625 O O . LEU B 1 97 ? -7.185 28.284 51.604 1 44.95 97 LEU B O 1
ATOM 9629 N N . ILE B 1 98 ? -8.88 28.634 50.426 1 42.01 98 ILE B N 1
ATOM 9630 C CA . ILE B 1 98 ? -8.928 27.184 50.28 1 42.01 98 ILE B CA 1
ATOM 9631 C C . ILE B 1 98 ? -7.645 26.689 49.616 1 42.01 98 ILE B C 1
ATOM 9633 O O . ILE B 1 98 ? -7.06 25.692 50.047 1 42.01 98 ILE B O 1
ATOM 9637 N N . ARG B 1 99 ? -7.256 27.296 48.915 1 50.09 99 ARG B N 1
ATOM 9638 C CA . ARG B 1 99 ? -6.045 27.07 48.133 1 50.09 99 ARG B CA 1
ATOM 9639 C C . ARG B 1 99 ? -4.81 27.062 49.027 1 50.09 99 ARG B C 1
ATOM 9641 O O . ARG B 1 99 ? -3.932 26.21 48.874 1 50.09 99 ARG B O 1
ATOM 9648 N N . ARG B 1 100 ? -4.888 27.778 49.879 1 42.96 100 ARG B N 1
ATOM 9649 C CA . ARG B 1 100 ? -3.795 27.944 50.831 1 42.96 100 ARG B CA 1
ATOM 9650 C C . ARG B 1 100 ? -3.769 26.802 51.841 1 42.96 100 ARG B C 1
ATOM 9652 O O . ARG B 1 100 ? -2.699 26.3 52.192 1 42.96 100 ARG B O 1
ATOM 9659 N N . VAL B 1 101 ? -4.812 26.655 52.335 1 43.17 101 VAL B N 1
ATOM 9660 C CA . VAL B 1 101 ? -4.905 25.544 53.275 1 43.17 101 VAL B CA 1
ATOM 9661 C C . VAL B 1 101 ? -4.409 24.261 52.611 1 43.17 101 VAL B C 1
ATOM 9663 O O . VAL B 1 101 ? -3.623 23.514 53.198 1 43.17 101 VAL B O 1
ATOM 9666 N N . HIS B 1 102 ? -4.812 24.06 51.504 1 43.64 102 HIS B N 1
ATOM 9667 C CA . HIS B 1 102 ? -4.454 22.808 50.848 1 43.64 102 HIS B CA 1
ATOM 9668 C C . HIS B 1 102 ? -2.961 22.753 50.542 1 43.64 102 HIS B C 1
ATOM 9670 O O . HIS B 1 102 ? -2.328 21.708 50.705 1 43.64 102 HIS B O 1
ATOM 9676 N N . LEU B 1 103 ? -2.474 23.603 50.396 1 42.25 103 LEU B N 1
ATOM 9677 C CA . LEU B 1 103 ? -1.064 23.974 50.34 1 42.25 103 LEU B CA 1
ATOM 9678 C C . LEU B 1 103 ? -0.37 23.676 51.665 1 42.25 103 LEU B C 1
ATOM 9680 O O . LEU B 1 103 ? 0.742 23.143 51.682 1 42.25 103 LEU B O 1
ATOM 9684 N N . THR B 1 104 ? -1.114 23.966 52.568 1 43.1 104 THR B N 1
ATOM 9685 C CA . THR B 1 104 ? -0.487 23.774 53.871 1 43.1 104 THR B CA 1
ATOM 9686 C C . THR B 1 104 ? -0.602 22.319 54.317 1 43.1 104 THR B C 1
ATOM 9688 O O . THR B 1 104 ? 0.357 21.748 54.841 1 43.1 104 THR B O 1
ATOM 9691 N N . GLU B 1 105 ? -1.564 21.925 54.242 1 41.22 105 GLU B N 1
ATOM 9692 C CA . GLU B 1 105 ? -1.703 20.501 54.531 1 41.22 105 GLU B CA 1
ATOM 9693 C C . GLU B 1 105 ? -0.797 19.664 53.632 1 41.22 105 GLU B C 1
ATOM 9695 O O . GLU B 1 105 ? -0.174 18.704 54.09 1 41.22 105 GLU B O 1
ATOM 9700 N N . ASP B 1 106 ? -0.606 19.842 52.434 1 40.05 106 ASP B N 1
ATOM 9701 C CA . ASP B 1 106 ? 0.264 19.264 51.414 1 40.05 106 ASP B CA 1
ATOM 9702 C C . ASP B 1 106 ? 1.735 19.429 51.789 1 40.05 106 ASP B C 1
ATOM 9704 O O . ASP B 1 106 ? 2.531 18.503 51.621 1 40.05 106 ASP B O 1
ATOM 9708 N N . GLN B 1 107 ? 1.992 20.286 52.425 1 37.83 107 GLN B N 1
ATOM 9709 C CA . GLN B 1 107 ? 3.174 20.653 53.198 1 37.83 107 GLN B CA 1
ATOM 9710 C C . GLN B 1 107 ? 3.213 19.908 54.53 1 37.83 107 GLN B C 1
ATOM 9712 O O . GLN B 1 107 ? 4.282 19.491 54.982 1 37.83 107 GLN B O 1
ATOM 9717 N N . TRP B 1 108 ? 2.184 19.919 55.226 1 37.46 108 TRP B N 1
ATOM 9718 C CA . TRP B 1 108 ? 2.28 19.149 56.462 1 37.46 108 TRP B CA 1
ATOM 9719 C C . TRP B 1 108 ? 2.278 17.652 56.173 1 37.46 108 TRP B C 1
ATOM 9721 O O . TRP B 1 108 ? 3.026 16.892 56.794 1 37.46 108 TRP B O 1
ATOM 9731 N N . GLY B 1 109 ? 1.422 17.113 55.592 1 37.29 109 GLY B N 1
ATOM 9732 C CA . GLY B 1 109 ? 1.515 15.676 55.395 1 37.29 109 GLY B CA 1
ATOM 9733 C C . GLY B 1 109 ? 2.701 15.266 54.542 1 37.29 109 GLY B C 1
ATOM 9734 O O . GLY B 1 109 ? 3.155 14.122 54.609 1 37.29 109 GLY B O 1
ATOM 9735 N N . LYS B 1 110 ? 3.31 15.778 53.745 1 36.57 110 LYS B N 1
ATOM 9736 C CA . LYS B 1 110 ? 4.677 15.594 53.265 1 36.57 110 LYS B CA 1
ATOM 9737 C C . LYS B 1 110 ? 5.682 15.713 54.407 1 36.57 110 LYS B C 1
ATOM 9739 O O . LYS B 1 110 ? 6.809 15.226 54.302 1 36.57 110 LYS B O 1
ATOM 9744 N N . GLY B 1 111 ? 5.255 16.198 55.485 1 34.07 111 GLY B N 1
ATOM 9745 C CA . GLY B 1 111 ? 5.998 16.216 56.735 1 34.07 111 GLY B CA 1
ATOM 9746 C C . GLY B 1 111 ? 5.515 15.179 57.732 1 34.07 111 GLY B C 1
ATOM 9747 O O . GLY B 1 111 ? 5.837 13.995 57.609 1 34.07 111 GLY B O 1
ATOM 9748 N N . THR B 1 112 ? 4.663 15.393 59.024 1 33.59 112 THR B N 1
ATOM 9749 C CA . THR B 1 112 ? 4.871 15.073 60.432 1 33.59 112 THR B CA 1
ATOM 9750 C C . THR B 1 112 ? 4.154 13.779 60.805 1 33.59 112 THR B C 1
ATOM 9752 O O . THR B 1 112 ? 4.743 12.894 61.428 1 33.59 112 THR B O 1
ATOM 9755 N N . LEU B 1 113 ? 2.743 13.518 61.565 1 32.73 113 LEU B N 1
ATOM 9756 C CA . LEU B 1 113 ? 2.259 12.65 62.633 1 32.73 113 LEU B CA 1
ATOM 9757 C C . LEU B 1 113 ? 1.747 11.328 62.07 1 32.73 113 LEU B C 1
ATOM 9759 O O . LEU B 1 113 ? 1.236 10.488 62.814 1 32.73 113 LEU B O 1
ATOM 9763 N N . THR B 1 114 ? 0.959 11.248 61.121 1 33.54 114 THR B N 1
ATOM 9764 C CA . THR B 1 114 ? 0.383 9.909 61.051 1 33.54 114 THR B CA 1
ATOM 9765 C C . THR B 1 114 ? 1.46 8.846 61.243 1 33.54 114 THR B C 1
ATOM 9767 O O . THR B 1 114 ? 2.507 8.891 60.594 1 33.54 114 THR B O 1
ATOM 9770 N N . PRO B 1 115 ? 1.254 8.148 62.46 1 35.34 115 PRO B N 1
ATOM 9771 C CA . PRO B 1 115 ? 2.408 7.309 62.792 1 35.34 115 PRO B CA 1
ATOM 9772 C C . PRO B 1 115 ? 2.959 6.557 61.582 1 35.34 115 PRO B C 1
ATOM 9774 O O . PRO B 1 115 ? 2.189 6.017 60.784 1 35.34 115 PRO B O 1
ATOM 9777 N N . ARG B 1 116 ? 3.671 7.17 61.007 1 35.56 116 ARG B N 1
ATOM 9778 C CA . ARG B 1 116 ? 4.039 6.813 59.641 1 35.56 116 ARG B CA 1
ATOM 9779 C C . ARG B 1 116 ? 4.033 5.301 59.449 1 35.56 116 ARG B C 1
ATOM 9781 O O . ARG B 1 116 ? 4.303 4.808 58.352 1 35.56 116 ARG B O 1
ATOM 9788 N N . MET B 1 117 ? 3.785 4.488 60.757 1 34.76 117 MET B N 1
ATOM 9789 C CA . MET B 1 117 ? 4.152 3.083 60.911 1 34.76 117 MET B CA 1
ATOM 9790 C C . MET B 1 117 ? 2.935 2.239 61.273 1 34.76 117 MET B C 1
ATOM 9792 O O . MET B 1 117 ? 2.094 2.664 62.067 1 34.76 117 MET B O 1
ATOM 9796 N N . THR B 1 118 ? 2.125 1.528 60.526 1 34.44 118 THR B N 1
ATOM 9797 C CA . THR B 1 118 ? 1.103 0.59 60.98 1 34.44 118 THR B CA 1
ATOM 9798 C C . THR B 1 118 ? 1.542 -0.107 62.264 1 34.44 118 THR B C 1
ATOM 9800 O O . THR B 1 118 ? 2.717 -0.442 62.425 1 34.44 118 THR B O 1
ATOM 9803 N N . THR B 1 119 ? 1.114 0.168 63.513 1 35.06 119 THR B N 1
ATOM 9804 C CA . THR B 1 119 ? 1.329 -0.472 64.806 1 35.06 119 THR B CA 1
ATOM 9805 C C . THR B 1 119 ? 1.165 -1.985 64.694 1 35.06 119 THR B C 1
ATOM 9807 O O . THR B 1 119 ? 1.684 -2.734 65.525 1 35.06 119 THR B O 1
ATOM 9810 N N . ASP B 1 120 ? -0.118 -2.349 64.289 1 37.15 120 ASP B N 1
ATOM 9811 C CA . ASP B 1 120 ? -0.541 -3.725 64.53 1 37.15 120 ASP B CA 1
ATOM 9812 C C . ASP B 1 120 ? 0.392 -4.716 63.837 1 37.15 120 ASP B C 1
ATOM 9814 O O . ASP B 1 120 ? 0.914 -4.433 62.757 1 37.15 120 ASP B O 1
ATOM 9818 N N . PHE B 1 121 ? 1.234 -5.408 64.486 1 38.06 121 PHE B N 1
ATOM 9819 C CA . PHE B 1 121 ? 2.112 -6.473 64.013 1 38.06 121 PHE B CA 1
ATOM 9820 C C . PHE B 1 121 ? 1.37 -7.402 63.06 1 38.06 121 PHE B C 1
ATOM 9822 O O . PHE B 1 121 ? 0.81 -8.416 63.483 1 38.06 121 PHE B O 1
ATOM 9829 N N . ASP B 1 122 ? 0.389 -7.131 62.406 1 39.56 122 ASP B N 1
ATOM 9830 C CA . ASP B 1 122 ? -0.348 -8.2 61.739 1 39.56 122 ASP B CA 1
ATOM 9831 C C . ASP B 1 122 ? 0.539 -8.937 60.738 1 39.56 122 ASP B C 1
ATOM 9833 O O . ASP B 1 122 ? 0.449 -8.704 59.531 1 39.56 122 ASP B O 1
ATOM 9837 N N . LEU B 1 123 ? 1.665 -9.367 61.292 1 44.23 123 LEU B N 1
ATOM 9838 C CA . LEU B 1 123 ? 2.7 -10.146 60.62 1 44.23 123 LEU B CA 1
ATOM 9839 C C . LEU B 1 123 ? 2.334 -11.626 60.592 1 44.23 123 LEU B C 1
ATOM 9841 O O . LEU B 1 123 ? 1.796 -12.156 61.567 1 44.23 123 LEU B O 1
ATOM 9845 N N . SER B 1 124 ? 1.64 -12.244 59.757 1 50.44 124 SER B N 1
ATOM 9846 C CA . SER B 1 124 ? 1.434 -13.688 59.769 1 50.44 124 SER B CA 1
ATOM 9847 C C . SER B 1 124 ? 2.641 -14.424 59.197 1 50.44 124 SER B C 1
ATOM 9849 O O . SER B 1 124 ? 3.361 -13.884 58.354 1 50.44 124 SER B O 1
ATOM 9851 N N . LEU B 1 125 ? 2.997 -15.355 60.021 1 51.28 125 LEU B N 1
ATOM 9852 C CA . LEU B 1 125 ? 4.048 -16.163 59.413 1 51.28 125 LEU B CA 1
ATOM 9853 C C . LEU B 1 125 ? 3.599 -16.711 58.062 1 51.28 125 LEU B C 1
ATOM 9855 O O . LEU B 1 125 ? 2.5 -17.258 57.944 1 51.28 125 LEU B O 1
ATOM 9859 N N . ASP B 1 126 ? 3.697 -16.206 56.967 1 51.71 126 ASP B N 1
ATOM 9860 C CA . ASP B 1 126 ? 3.26 -16.793 55.704 1 51.71 126 ASP B CA 1
ATOM 9861 C C . ASP B 1 126 ? 3.703 -18.25 55.593 1 51.71 126 ASP B C 1
ATOM 9863 O O . ASP B 1 126 ? 4.764 -18.541 55.038 1 51.71 126 ASP B O 1
ATOM 9867 N N . ASN B 1 127 ? 2.784 -19.117 56.323 1 53.32 127 ASN B N 1
ATOM 9868 C CA . ASN B 1 127 ? 3.17 -20.518 56.448 1 53.32 127 ASN B CA 1
ATOM 9869 C C . ASN B 1 127 ? 2.763 -21.324 55.218 1 53.32 127 ASN B C 1
ATOM 9871 O O . ASN B 1 127 ? 3.071 -22.513 55.12 1 53.32 127 ASN B O 1
ATOM 9875 N N . SER B 1 128 ? 1.909 -20.846 54.602 1 61.27 128 SER B N 1
ATOM 9876 C CA . SER B 1 128 ? 1.286 -21.592 53.513 1 61.27 128 SER B CA 1
ATOM 9877 C C . SER B 1 128 ? 2.334 -22.174 52.571 1 61.27 128 SER B C 1
ATOM 9879 O O . SER B 1 128 ? 2.249 -23.342 52.186 1 61.27 128 SER B O 1
ATOM 9881 N N . PRO B 1 129 ? 3.416 -21.17 52.35 1 56.41 129 PRO B N 1
ATOM 9882 C CA . PRO B 1 129 ? 4.418 -21.771 51.467 1 56.41 129 PRO B CA 1
ATOM 9883 C C . PRO B 1 129 ? 5.056 -23.023 52.064 1 56.41 129 PRO B C 1
ATOM 9885 O O . PRO B 1 129 ? 5.334 -23.984 51.342 1 56.41 129 PRO B O 1
ATOM 9888 N N . LEU B 1 130 ? 5.031 -22.83 53.166 1 64.63 130 LEU B N 1
ATOM 9889 C CA . LEU B 1 130 ? 5.767 -23.907 53.82 1 64.63 130 LEU B CA 1
ATOM 9890 C C . LEU B 1 130 ? 4.912 -25.165 53.923 1 64.63 130 LEU B C 1
ATOM 9892 O O . LEU B 1 130 ? 5.395 -26.271 53.673 1 64.63 130 LEU B O 1
ATOM 9896 N N . LEU B 1 131 ? 3.638 -25.057 54.239 1 67.74 131 LEU B N 1
ATOM 9897 C CA . LEU B 1 131 ? 2.658 -26.131 54.36 1 67.74 131 LEU B CA 1
ATOM 9898 C C . LEU B 1 131 ? 2.489 -26.865 53.034 1 67.74 131 LEU B C 1
ATOM 9900 O O . LEU B 1 131 ? 2.414 -28.096 53.006 1 67.74 131 LEU B O 1
ATOM 9904 N N . GLN B 1 132 ? 2.306 -26.153 52.079 1 63.48 132 GLN B N 1
ATOM 9905 C CA . GLN B 1 132 ? 2.148 -26.68 50.728 1 63.48 132 GLN B CA 1
ATOM 9906 C C . GLN B 1 132 ? 3.379 -27.474 50.3 1 63.48 132 GLN B C 1
ATOM 9908 O O . GLN B 1 132 ? 3.257 -28.528 49.672 1 63.48 132 GLN B O 1
ATOM 9913 N N . SER B 1 133 ? 4.595 -26.834 50.639 1 60.71 133 SER B N 1
ATOM 9914 C CA . SER B 1 133 ? 5.847 -27.537 50.379 1 60.71 133 SER B CA 1
ATOM 9915 C C . SER B 1 133 ? 5.881 -28.885 51.091 1 60.71 133 SER B C 1
ATOM 9917 O O . SER B 1 133 ? 6.453 -29.85 50.579 1 60.71 133 SER B O 1
ATOM 9919 N N . ILE B 1 134 ? 5.221 -28.779 52.064 1 66.97 134 ILE B N 1
ATOM 9920 C CA . ILE B 1 134 ? 5.21 -29.983 52.888 1 66.97 134 ILE B CA 1
ATOM 9921 C C . ILE B 1 134 ? 4.355 -31.057 52.219 1 66.97 134 ILE B C 1
ATOM 9923 O O . ILE B 1 134 ? 4.761 -32.218 52.132 1 66.97 134 ILE B O 1
ATOM 9927 N N . HIS B 1 135 ? 3.151 -30.835 51.929 1 62.97 135 HIS B N 1
ATOM 9928 C CA . HIS B 1 135 ? 2.19 -31.757 51.334 1 62.97 135 HIS B CA 1
ATOM 9929 C C . HIS B 1 135 ? 2.701 -32.306 50.007 1 62.97 135 HIS B C 1
ATOM 9931 O O . HIS B 1 135 ? 2.386 -33.439 49.636 1 62.97 135 HIS B O 1
ATOM 9937 N N . GLN B 1 136 ? 3.315 -31.453 49.203 1 52.64 136 GLN B N 1
ATOM 9938 C CA . GLN B 1 136 ? 3.796 -31.79 47.867 1 52.64 136 GLN B CA 1
ATOM 9939 C C . GLN B 1 136 ? 5.116 -32.552 47.934 1 52.64 136 GLN B C 1
ATOM 9941 O O . GLN B 1 136 ? 5.702 -32.881 46.9 1 52.64 136 GLN B O 1
ATOM 9946 N N . LEU B 1 137 ? 5.405 -32.623 49.03 1 52.35 137 LEU B N 1
ATOM 9947 C CA . LEU B 1 137 ? 6.649 -33.359 49.232 1 52.35 137 LEU B CA 1
ATOM 9948 C C . LEU B 1 137 ? 6.531 -34.782 48.697 1 52.35 137 LEU B C 1
ATOM 9950 O O . LEU B 1 137 ? 5.654 -35.539 49.12 1 52.35 137 LEU B O 1
ATOM 9954 N N . ASP B 1 138 ? 6.675 -35.051 47.567 1 57.05 138 ASP B N 1
ATOM 9955 C CA . ASP B 1 138 ? 6.584 -36.379 46.968 1 57.05 138 ASP B CA 1
ATOM 9956 C C . ASP B 1 138 ? 7.933 -36.82 46.403 1 57.05 138 ASP B C 1
ATOM 9958 O O . ASP B 1 138 ? 8.859 -36.014 46.292 1 57.05 138 ASP B O 1
ATOM 9962 N N . PHE B 1 139 ? 7.802 -38.114 45.855 1 46.28 139 PHE B N 1
ATOM 9963 C CA . PHE B 1 139 ? 9.084 -38.551 45.316 1 46.28 139 PHE B CA 1
ATOM 9964 C C . PHE B 1 139 ? 9.317 -37.963 43.93 1 46.28 139 PHE B C 1
ATOM 9966 O O . PHE B 1 139 ? 8.37 -37.77 43.165 1 46.28 139 PHE B O 1
ATOM 9973 N N . VAL B 1 140 ? 9.195 -36.997 43.121 1 40.61 140 VAL B N 1
ATOM 9974 C CA . VAL B 1 140 ? 9.249 -36.517 41.744 1 40.61 140 VAL B CA 1
ATOM 9975 C C . VAL B 1 140 ? 10.379 -37.221 40.995 1 40.61 140 VAL B C 1
ATOM 9977 O O . VAL B 1 140 ? 11.463 -37.427 41.546 1 40.61 140 VAL B O 1
ATOM 9980 N N . GLN B 1 141 ? 9.548 -38.02 39.638 1 39.27 141 GLN B N 1
ATOM 9981 C CA . GLN B 1 141 ? 10.675 -38.035 38.711 1 39.27 141 GLN B CA 1
ATOM 9982 C C . GLN B 1 141 ? 10.866 -36.671 38.054 1 39.27 141 GLN B C 1
ATOM 9984 O O . GLN B 1 141 ? 9.902 -36.062 37.584 1 39.27 141 GLN B O 1
ATOM 9989 N N . MET B 1 142 ? 10.416 -35.224 37.785 1 42.9 142 MET B N 1
ATOM 9990 C CA . MET B 1 142 ? 9.842 -33.886 37.664 1 42.9 142 MET B CA 1
ATOM 9991 C C . MET B 1 142 ? 9.581 -33.536 36.203 1 42.9 142 MET B C 1
ATOM 9993 O O . MET B 1 142 ? 10.499 -33.559 35.381 1 42.9 142 MET B O 1
ATOM 9997 N N . LYS B 1 143 ? 7.431 -33.651 35.066 1 50.68 143 LYS B N 1
ATOM 9998 C CA . LYS B 1 143 ? 7.291 -33.146 33.703 1 50.68 143 LYS B CA 1
ATOM 9999 C C . LYS B 1 143 ? 6.509 -31.836 33.678 1 50.68 143 LYS B C 1
ATOM 10001 O O . LYS B 1 143 ? 5.738 -31.551 34.597 1 50.68 143 LYS B O 1
ATOM 10006 N N . ILE B 1 144 ? 5.917 -30.905 32.22 1 56.73 144 ILE B N 1
ATOM 10007 C CA . ILE B 1 144 ? 5.347 -29.57 32.074 1 56.73 144 ILE B CA 1
ATOM 10008 C C . ILE B 1 144 ? 3.892 -29.677 31.622 1 56.73 144 ILE B C 1
ATOM 10010 O O . ILE B 1 144 ? 3.562 -30.492 30.758 1 56.73 144 ILE B O 1
ATOM 10014 N N . PRO B 1 145 ? 2.56 -28.883 31.922 1 67.08 145 PRO B N 1
ATOM 10015 C CA . PRO B 1 145 ? 1.135 -28.915 31.584 1 67.08 145 PRO B CA 1
ATOM 10016 C C . PRO B 1 145 ? 0.859 -28.472 30.149 1 67.08 145 PRO B C 1
ATOM 10018 O O . PRO B 1 145 ? 1.668 -27.756 29.553 1 67.08 145 PRO B O 1
ATOM 10021 N N . ALA B 1 146 ? -0.498 -28.798 29.672 1 69.34 146 ALA B N 1
ATOM 10022 C CA . ALA B 1 146 ? -0.895 -28.395 28.325 1 69.34 146 ALA B CA 1
ATOM 10023 C C . ALA B 1 146 ? -1.384 -26.95 28.306 1 69.34 146 ALA B C 1
ATOM 10025 O O . ALA B 1 146 ? -1.777 -26.408 29.342 1 69.34 146 ALA B O 1
ATOM 10026 N N . THR B 1 147 ? -1.708 -26.097 27.182 1 71.89 147 THR B N 1
ATOM 10027 C CA . THR B 1 147 ? -2.143 -24.712 27.033 1 71.89 147 THR B CA 1
ATOM 10028 C C . THR B 1 147 ? -3.646 -24.589 27.267 1 71.89 147 THR B C 1
ATOM 10030 O O . THR B 1 147 ? -4.439 -25.274 26.617 1 71.89 147 THR B O 1
ATOM 10033 N N . PRO B 1 148 ? -4.16 -23.684 28.098 1 77.32 148 PRO B N 1
ATOM 10034 C CA . PRO B 1 148 ? -5.59 -23.49 28.354 1 77.32 148 PRO B CA 1
ATOM 10035 C C . PRO B 1 148 ? -6.328 -22.891 27.159 1 77.32 148 PRO B C 1
ATOM 10037 O O . PRO B 1 148 ? -5.718 -22.209 26.332 1 77.32 148 PRO B O 1
ATOM 10040 N N . ILE B 1 149 ? -7.652 -23.225 27.184 1 75.41 149 ILE B N 1
ATOM 10041 C CA . ILE B 1 149 ? -8.512 -22.707 26.125 1 75.41 149 ILE B CA 1
ATOM 10042 C C . ILE B 1 149 ? -9.448 -21.644 26.695 1 75.41 149 ILE B C 1
ATOM 10044 O O . ILE B 1 149 ? -10.204 -21.911 27.632 1 75.41 149 ILE B O 1
ATOM 10048 N N . LEU B 1 150 ? -9.385 -20.319 26.214 1 72.28 150 LEU B N 1
ATOM 10049 C CA . LEU B 1 150 ? -10.29 -19.251 26.624 1 72.28 150 LEU B CA 1
ATOM 10050 C C . LEU B 1 150 ? -11.712 -19.532 26.151 1 72.28 150 LEU B C 1
ATOM 10052 O O . LEU B 1 150 ? -11.926 -19.891 24.991 1 72.28 150 LEU B O 1
ATOM 10056 N N . GLN B 1 151 ? -12.639 -19.524 27.043 1 68.7 151 GLN B N 1
ATOM 10057 C CA . GLN B 1 151 ? -14.053 -19.69 26.724 1 68.7 151 GLN B CA 1
ATOM 10058 C C . GLN B 1 151 ? -14.669 -18.376 26.251 1 68.7 151 GLN B C 1
ATOM 10060 O O . GLN B 1 151 ? -15.229 -17.624 27.05 1 68.7 151 GLN B O 1
ATOM 10065 N N . LEU B 1 152 ? -14.698 -17.98 25.08 1 62.74 152 LEU B N 1
ATOM 10066 C CA . LEU B 1 152 ? -15.031 -16.688 24.49 1 62.74 152 LEU B CA 1
ATOM 10067 C C . LEU B 1 152 ? -16.463 -16.288 24.831 1 62.74 152 LEU B C 1
ATOM 10069 O O . LEU B 1 152 ? -16.749 -15.107 25.043 1 62.74 152 LEU B O 1
ATOM 10073 N N . GLU B 1 153 ? -17.447 -17.228 24.999 1 61.74 153 GLU B N 1
ATOM 10074 C CA . GLU B 1 153 ? -18.844 -16.922 25.294 1 61.74 153 GLU B CA 1
ATOM 10075 C C . GLU B 1 153 ? -19.005 -16.395 26.717 1 61.74 153 GLU B C 1
ATOM 10077 O O . GLU B 1 153 ? -19.95 -15.659 27.009 1 61.74 153 GLU B O 1
ATOM 10082 N N . GLU B 1 154 ? -17.991 -16.698 27.455 1 65.03 154 GLU B N 1
ATOM 10083 C CA . GLU B 1 154 ? -18.11 -16.292 28.852 1 65.03 154 GLU B CA 1
ATOM 10084 C C . GLU B 1 154 ? -17.192 -15.114 29.165 1 65.03 154 GLU B C 1
ATOM 10086 O O . GLU B 1 154 ? -17.231 -14.564 30.267 1 65.03 154 GLU B O 1
ATOM 10091 N N . CYS B 1 155 ? -16.39 -14.82 28.172 1 67.94 155 CYS B N 1
ATOM 10092 C CA . CYS B 1 155 ? -15.541 -13.651 28.367 1 67.94 155 CYS B CA 1
ATOM 10093 C C . CYS B 1 155 ? -16.268 -12.375 27.959 1 67.94 155 CYS B C 1
ATOM 10095 O O . CYS B 1 155 ? -16.904 -12.328 26.905 1 67.94 155 CYS B O 1
ATOM 10097 N N . CYS B 1 156 ? -16.311 -11.301 28.882 1 66.72 156 CYS B N 1
ATOM 10098 C CA . CYS B 1 156 ? -16.996 -10.043 28.608 1 66.72 156 CYS B CA 1
ATOM 10099 C C . CYS B 1 156 ? -16.279 -8.874 29.273 1 66.72 156 CYS B C 1
ATOM 10101 O O . CYS B 1 156 ? -15.489 -9.071 30.199 1 66.72 156 CYS B O 1
ATOM 10103 N N . THR B 1 157 ? -16.452 -7.791 28.571 1 61.64 157 THR B N 1
ATOM 10104 C CA . THR B 1 157 ? -16.032 -6.532 29.176 1 61.64 157 THR B CA 1
ATOM 10105 C C . THR B 1 157 ? -17.241 -5.722 29.634 1 61.64 157 THR B C 1
ATOM 10107 O O . THR B 1 157 ? -18.287 -5.735 28.981 1 61.64 157 THR B O 1
ATOM 10110 N N . HIS B 1 158 ? -17.255 -5.285 30.845 1 60.16 158 HIS B N 1
ATOM 10111 C CA . HIS B 1 158 ? -18.23 -4.355 31.404 1 60.16 158 HIS B CA 1
ATOM 10112 C C . HIS B 1 158 ? -17.541 -3.171 32.073 1 60.16 158 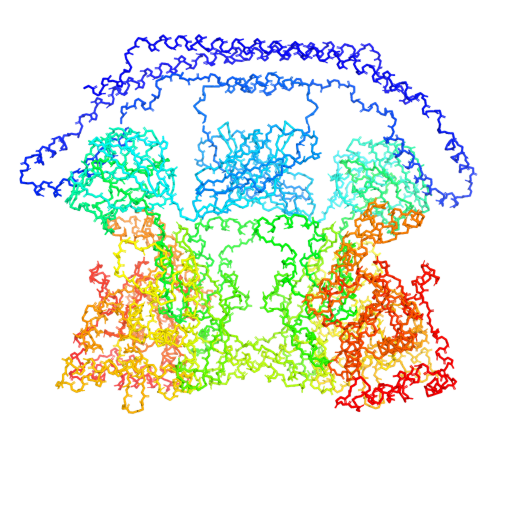HIS B C 1
ATOM 10114 O O . HIS B 1 158 ? -16.827 -3.341 33.064 1 60.16 158 HIS B O 1
ATOM 10120 N N . ASN B 1 159 ? -17.738 -1.88 31.543 1 56.08 159 ASN B N 1
ATOM 10121 C CA . ASN B 1 159 ? -17.062 -0.67 31.997 1 56.08 159 ASN B CA 1
ATOM 10122 C C . ASN B 1 159 ? -15.545 -0.81 31.912 1 56.08 159 ASN B C 1
ATOM 10124 O O . ASN B 1 159 ? -14.998 -1.038 30.831 1 56.08 159 ASN B O 1
ATOM 10128 N N . ASN B 1 160 ? -14.899 -0.746 32.974 1 55.97 160 ASN B N 1
ATOM 10129 C CA . ASN B 1 160 ? -13.445 -0.856 33.025 1 55.97 160 ASN B CA 1
ATOM 10130 C C . ASN B 1 160 ? -13.005 -2.21 33.576 1 55.97 160 ASN B C 1
ATOM 10132 O O . ASN B 1 160 ? -11.926 -2.326 34.159 1 55.97 160 ASN B O 1
ATOM 10136 N N . SER B 1 161 ? -13.994 -3.171 33.256 1 62.06 161 SER B N 1
ATOM 10137 C CA . SER B 1 161 ? -13.644 -4.503 33.738 1 62.06 161 SER B CA 1
ATOM 10138 C C . SER B 1 161 ? -13.768 -5.543 32.63 1 62.06 161 SER B C 1
ATOM 10140 O O . SER B 1 161 ? -14.58 -5.389 31.715 1 62.06 161 SER B O 1
ATOM 10142 N N . ALA B 1 162 ? -12.891 -6.549 32.634 1 69.71 162 ALA B N 1
ATOM 10143 C CA . ALA B 1 162 ? -12.938 -7.661 31.688 1 69.71 162 ALA B CA 1
ATOM 10144 C C . ALA B 1 162 ? -13.003 -9 32.418 1 69.71 162 ALA B C 1
ATOM 10146 O O . ALA B 1 162 ? -12.224 -9.249 33.341 1 69.71 162 ALA B O 1
ATOM 10147 N N . THR B 1 163 ? -13.98 -9.697 32.101 1 73.76 163 THR B N 1
ATOM 10148 C CA . THR B 1 163 ? -14.094 -11.05 32.635 1 73.76 163 THR B CA 1
ATOM 10149 C C . THR B 1 163 ? -13.591 -12.075 31.622 1 73.76 163 THR B C 1
ATOM 10151 O O . THR B 1 163 ? -14.066 -12.116 30.485 1 73.76 163 THR B O 1
ATOM 10154 N N . LEU B 1 164 ? -12.602 -12.874 32.068 1 76.1 164 LEU B N 1
ATOM 10155 C CA . LEU B 1 164 ? -12.048 -13.927 31.224 1 76.1 164 LEU B CA 1
ATOM 10156 C C . LEU B 1 164 ? -12.343 -15.304 31.809 1 76.1 164 LEU B C 1
ATOM 10158 O O . LEU B 1 164 ? -12.24 -15.504 33.022 1 76.1 164 LEU B O 1
ATOM 10162 N N . SER B 1 165 ? -12.814 -16.156 30.971 1 77.9 165 SER B N 1
ATOM 10163 C CA . SER B 1 165 ? -13.081 -17.545 31.328 1 77.9 165 SER B CA 1
ATOM 10164 C C . SER B 1 165 ? -12.282 -18.505 30.453 1 77.9 165 SER B C 1
ATOM 10166 O O . SER B 1 165 ? -12.161 -18.296 29.244 1 77.9 165 SER B O 1
ATOM 10168 N N . TRP B 1 166 ? -11.607 -19.471 31.077 1 76.5 166 TRP B N 1
ATOM 10169 C CA . TRP B 1 166 ? -10.822 -20.462 30.349 1 76.5 166 TRP B CA 1
ATOM 10170 C C . TRP B 1 166 ? -11.049 -21.86 30.915 1 76.5 166 TRP B C 1
ATOM 10172 O O . TRP B 1 166 ? -11.648 -22.015 31.982 1 76.5 166 TRP B O 1
ATOM 10182 N N . LYS B 1 167 ? -10.698 -22.916 30.056 1 76.08 167 LYS B N 1
ATOM 10183 C CA . LYS B 1 167 ? -10.769 -24.311 30.483 1 76.08 167 LYS B CA 1
ATOM 10184 C C . LYS B 1 167 ? -9.587 -25.111 29.944 1 76.08 167 LYS B C 1
ATOM 10186 O O . LYS B 1 167 ? -8.929 -24.691 28.99 1 76.08 167 LYS B O 1
ATOM 10191 N N . GLN B 1 168 ? -9.195 -26.118 30.523 1 67.28 168 GLN B N 1
ATOM 10192 C CA . GLN B 1 168 ? -8.221 -27.074 30.008 1 67.28 168 GLN B CA 1
ATOM 10193 C C . GLN B 1 168 ? -8.765 -27.809 28.785 1 67.28 168 GLN B C 1
ATOM 10195 O O . GLN B 1 168 ? -9.957 -28.115 28.718 1 67.28 168 GLN B O 1
ATOM 10200 N N . PRO B 1 169 ? -7.904 -27.926 27.744 1 63.57 169 PRO B N 1
ATOM 10201 C CA . PRO B 1 169 ? -8.408 -28.714 26.616 1 63.57 169 PRO B CA 1
ATOM 10202 C C . PRO B 1 169 ? -8.973 -30.065 27.047 1 63.57 169 PRO B C 1
ATOM 10204 O O . PRO B 1 169 ? -8.437 -30.7 27.959 1 63.57 169 PRO B O 1
ATOM 10207 N N . PRO B 1 170 ? -9.988 -30.4 26.677 1 53.7 170 PRO B N 1
ATOM 10208 C CA . PRO B 1 170 ? -10.643 -31.635 27.116 1 53.7 170 PRO B CA 1
ATOM 10209 C C . PRO B 1 170 ? -9.709 -32.842 27.083 1 53.7 170 PRO B C 1
ATOM 10211 O O . PRO B 1 170 ? -9.845 -33.755 27.902 1 53.7 170 PRO B O 1
ATOM 10214 N N . LEU B 1 171 ? -8.648 -32.927 26.169 1 48.67 171 LEU B N 1
ATOM 10215 C CA . LEU B 1 171 ? -7.833 -34.132 26.063 1 48.67 171 LEU B CA 1
ATOM 10216 C C . LEU B 1 171 ? -6.566 -34.007 26.902 1 48.67 171 LEU B C 1
ATOM 10218 O O . LEU B 1 171 ? -5.716 -34.9 26.887 1 48.67 171 LEU B O 1
ATOM 10222 N N . SER B 1 172 ? -6.385 -32.915 27.566 1 47.86 172 SER B N 1
ATOM 10223 C CA . SER B 1 172 ? -5.176 -32.764 28.369 1 47.86 172 SER B CA 1
ATOM 10224 C C . SER B 1 172 ? -5.266 -33.573 29.659 1 47.86 172 SER B C 1
ATOM 10226 O O . SER B 1 172 ? -6.249 -33.47 30.396 1 47.86 172 SER B O 1
ATOM 10228 N N . THR B 1 173 ? -4.447 -34.624 29.805 1 51.6 173 THR B N 1
ATOM 10229 C CA . THR B 1 173 ? -4.44 -35.496 30.974 1 51.6 173 THR B CA 1
ATOM 10230 C C . THR B 1 173 ? -3.546 -34.923 32.07 1 51.6 173 THR B C 1
ATOM 10232 O O . THR B 1 173 ? -3.495 -35.459 33.18 1 51.6 173 THR B O 1
ATOM 10235 N N . VAL B 1 174 ? -2.533 -33.924 31.8 1 53.44 174 VAL B N 1
ATOM 10236 C CA . VAL B 1 174 ? -1.648 -33.357 32.813 1 53.44 174 VAL B CA 1
ATOM 10237 C C . VAL B 1 174 ? -2.375 -32.25 33.572 1 53.44 174 VAL B C 1
ATOM 10239 O O . VAL B 1 174 ? -2.783 -31.247 32.98 1 53.44 174 VAL B O 1
ATOM 10242 N N . PRO B 1 175 ? -2.654 -32.455 34.772 1 60.92 175 PRO B N 1
ATOM 10243 C CA . PRO B 1 175 ? -3.397 -31.435 35.514 1 60.92 175 PRO B CA 1
ATOM 10244 C C . PRO B 1 175 ? -2.581 -30.166 35.75 1 60.92 175 PRO B C 1
ATOM 10246 O O . PRO B 1 175 ? -1.369 -30.238 35.967 1 60.92 175 PRO B O 1
ATOM 10249 N N . ALA B 1 176 ? -3.124 -28.989 35.487 1 64 176 ALA B N 1
ATOM 10250 C CA . ALA B 1 176 ? -2.503 -27.697 35.771 1 64 176 ALA B CA 1
ATOM 10251 C C . ALA B 1 176 ? -2.722 -27.292 37.226 1 64 176 ALA B C 1
ATOM 10253 O O . ALA B 1 176 ? -3.8 -27.514 37.783 1 64 176 ALA B O 1
ATOM 10254 N N . ASP B 1 177 ? -1.629 -26.91 37.934 1 64.38 177 ASP B N 1
ATOM 10255 C CA . ASP B 1 177 ? -1.718 -26.421 39.306 1 64.38 177 ASP B CA 1
ATOM 10256 C C . ASP B 1 177 ? -2.348 -25.031 39.354 1 64.38 177 ASP B C 1
ATOM 10258 O O . ASP B 1 177 ? -2.858 -24.61 40.394 1 64.38 177 ASP B O 1
ATOM 10262 N N . GLY B 1 178 ? -2.299 -24.372 38.271 1 68.37 178 GLY B N 1
ATOM 10263 C CA . GLY B 1 178 ? -2.84 -23.029 38.134 1 68.37 178 GLY B CA 1
ATOM 10264 C C . GLY B 1 178 ? -2.699 -22.47 36.73 1 68.37 178 GLY B C 1
ATOM 10265 O O . GLY B 1 178 ? -2.205 -23.153 35.831 1 68.37 178 GLY B O 1
ATOM 10266 N N . TYR B 1 179 ? -3.305 -21.314 36.627 1 77.17 179 TYR B N 1
ATOM 10267 C CA . TYR B 1 179 ? -3.286 -20.567 35.375 1 77.17 179 TYR B CA 1
ATOM 10268 C C . TYR B 1 179 ? -2.713 -19.17 35.582 1 77.17 179 TYR B C 1
ATOM 10270 O O . TYR B 1 179 ? -2.818 -18.605 36.673 1 77.17 179 TYR B O 1
ATOM 10278 N N . ILE B 1 180 ? -2.069 -18.772 34.648 1 73.99 180 ILE B N 1
ATOM 10279 C CA . ILE B 1 180 ? -1.573 -17.401 34.624 1 73.99 180 ILE B CA 1
ATOM 10280 C C . ILE B 1 180 ? -2.251 -16.626 33.497 1 73.99 180 ILE B C 1
ATOM 10282 O O . ILE B 1 180 ? -2.102 -16.969 32.322 1 73.99 180 ILE B O 1
ATOM 10286 N N . LEU B 1 181 ? -3.058 -15.656 33.952 1 78.38 181 LEU B N 1
ATOM 10287 C CA . LEU B 1 181 ? -3.678 -14.74 33.001 1 78.38 181 LEU B CA 1
ATOM 10288 C C . LEU B 1 181 ? -2.851 -13.468 32.851 1 78.38 181 LEU B C 1
ATOM 10290 O O . LEU B 1 181 ? -2.499 -12.831 33.846 1 78.38 181 LEU B O 1
ATOM 10294 N N . GLU B 1 182 ? -2.606 -13.222 31.728 1 75.29 182 GLU B N 1
ATOM 10295 C CA . GLU B 1 182 ? -1.879 -11.988 31.447 1 75.29 182 GLU B CA 1
ATOM 10296 C C . GLU B 1 182 ? -2.7 -11.052 30.564 1 75.29 182 GLU B C 1
ATOM 10298 O O . GLU B 1 182 ? -3.402 -11.503 29.656 1 75.29 182 GLU B O 1
ATOM 10303 N N . LEU B 1 183 ? -2.81 -9.819 30.981 1 75.64 183 LEU B N 1
ATOM 10304 C CA . LEU B 1 183 ? -3.433 -8.728 30.239 1 75.64 183 LEU B CA 1
ATOM 10305 C C . LEU B 1 183 ? -2.41 -7.651 29.895 1 75.64 183 LEU B C 1
ATOM 10307 O O . LEU B 1 183 ? -1.536 -7.337 30.707 1 75.64 183 LEU B O 1
ATOM 10311 N N . ASP B 1 184 ? -2.543 -7.131 28.789 1 68.35 184 ASP B N 1
ATOM 10312 C CA . ASP B 1 184 ? -1.644 -6.029 28.459 1 68.35 184 ASP B CA 1
ATOM 10313 C C . ASP B 1 184 ? -2.136 -4.718 29.066 1 68.35 184 ASP B C 1
ATOM 10315 O O . ASP B 1 184 ? -3.183 -4.683 29.717 1 68.35 184 ASP B O 1
ATOM 10319 N N . ASP B 1 185 ? -1.395 -3.726 29.219 1 62.89 185 ASP B N 1
ATOM 10320 C CA . ASP B 1 185 ? -1.724 -2.472 29.89 1 62.89 185 ASP B CA 1
ATOM 10321 C C . ASP B 1 185 ? -2.806 -1.709 29.128 1 62.89 185 ASP B C 1
ATOM 10323 O O . ASP B 1 185 ? -3.141 -0.578 29.484 1 62.89 185 ASP B O 1
ATOM 10327 N N . GLY B 1 186 ? -3.567 -2.304 28.126 1 60.26 186 GLY B N 1
ATOM 10328 C CA . GLY B 1 186 ? -4.644 -1.68 27.373 1 60.26 186 GLY B CA 1
ATOM 10329 C C . GLY B 1 186 ? -4.149 -0.806 26.236 1 60.26 186 GLY B C 1
ATOM 10330 O O . GLY B 1 186 ? -4.945 -0.303 25.441 1 60.26 186 GLY B O 1
ATOM 10331 N N . ASN B 1 187 ? -2.856 -0.372 26.137 1 51.66 187 ASN B N 1
ATOM 10332 C CA . ASN B 1 187 ? -2.234 0.458 25.111 1 51.66 187 ASN B CA 1
ATOM 10333 C C . ASN B 1 187 ? -1.285 -0.352 24.233 1 51.66 187 ASN B C 1
ATOM 10335 O O . ASN B 1 187 ? -0.336 0.194 23.669 1 51.66 187 ASN B O 1
ATOM 10339 N N . GLY B 1 188 ? -1.559 -1.707 24.13 1 54.08 188 GLY B N 1
ATOM 10340 C CA . GLY B 1 188 ? -0.736 -2.582 23.31 1 54.08 188 GLY B CA 1
ATOM 10341 C C . GLY B 1 188 ? 0.602 -2.91 23.945 1 54.08 188 GLY B C 1
ATOM 10342 O O . GLY B 1 188 ? 1.54 -3.315 23.255 1 54.08 188 GLY B O 1
ATOM 10343 N N . GLY B 1 189 ? 0.947 -2.709 25.115 1 54.56 189 GLY B N 1
ATOM 10344 C CA . GLY B 1 189 ? 2.193 -2.896 25.841 1 54.56 189 GLY B CA 1
ATOM 10345 C C . GLY B 1 189 ? 2.389 -4.318 26.334 1 54.56 189 GLY B C 1
ATOM 10346 O O . GLY B 1 189 ? 1.859 -5.263 25.746 1 54.56 189 GLY B O 1
ATOM 10347 N N . GLN B 1 190 ? 3.235 -4.434 27.447 1 55.59 190 GLN B N 1
ATOM 10348 C CA . GLN B 1 190 ? 3.716 -5.684 28.026 1 55.59 190 GLN B CA 1
ATOM 10349 C C . GLN B 1 190 ? 2.587 -6.435 28.728 1 55.59 190 GLN B C 1
ATOM 10351 O O . GLN B 1 190 ? 1.707 -5.819 29.332 1 55.59 190 GLN B O 1
ATOM 10356 N N . PHE B 1 191 ? 2.482 -7.625 28.502 1 71.58 191 PHE B N 1
ATOM 10357 C CA . PHE B 1 191 ? 1.553 -8.465 29.249 1 71.58 191 PHE B CA 1
ATOM 10358 C C . PHE B 1 191 ? 1.933 -8.515 30.724 1 71.58 191 PHE B C 1
ATOM 10360 O O . PHE B 1 191 ? 3.116 -8.597 31.063 1 71.58 191 PHE B O 1
ATOM 10367 N N . ARG B 1 192 ? 0.959 -8.2 31.448 1 66.14 192 ARG B N 1
ATOM 10368 C CA . ARG B 1 192 ? 1.14 -8.34 32.889 1 66.14 192 ARG B CA 1
ATOM 10369 C C . ARG B 1 192 ? 0.236 -9.431 33.451 1 66.14 192 ARG B C 1
ATOM 10371 O O . ARG B 1 192 ? -0.898 -9.6 32.998 1 66.14 192 ARG B O 1
ATOM 10378 N N . GLU B 1 193 ? 0.85 -10.139 34.293 1 66.75 193 GLU B N 1
ATOM 10379 C CA . GLU B 1 193 ? 0.049 -11.148 34.979 1 66.75 193 GLU B CA 1
ATOM 10380 C C . GLU B 1 193 ? -1.038 -10.503 35.834 1 66.75 193 GLU B C 1
ATOM 10382 O O . GLU B 1 193 ? -0.743 -9.69 36.712 1 66.75 193 GLU B O 1
ATOM 10387 N N . VAL B 1 194 ? -2.187 -10.64 35.394 1 67.09 194 VAL B N 1
ATOM 10388 C CA . VAL B 1 194 ? -3.285 -10.004 36.113 1 67.09 194 VAL B CA 1
ATOM 10389 C C . VAL B 1 194 ? -3.98 -11.028 37.007 1 67.09 194 VAL B C 1
ATOM 10391 O O . VAL B 1 194 ? -4.775 -10.664 37.877 1 67.09 194 VAL B O 1
ATOM 10394 N N . TYR B 1 195 ? -3.688 -12.231 36.639 1 69.35 195 TYR B N 1
ATOM 10395 C CA . TYR B 1 195 ? -4.265 -13.307 37.437 1 69.35 195 TYR B CA 1
ATOM 10396 C C . TYR B 1 195 ? -3.353 -14.529 37.446 1 69.35 195 TYR B C 1
ATOM 10398 O O . TYR B 1 195 ? -2.774 -14.886 36.417 1 69.35 195 TYR B O 1
ATOM 10406 N N . VAL B 1 196 ? -2.988 -15.119 38.598 1 66.53 196 VAL B N 1
ATOM 10407 C CA . VAL B 1 196 ? -2.385 -16.435 38.781 1 66.53 196 VAL B CA 1
ATOM 10408 C C . VAL B 1 196 ? -3.179 -17.228 39.816 1 66.53 196 VAL B C 1
ATOM 10410 O O . VAL B 1 196 ? -3.261 -16.833 40.981 1 66.53 196 VAL B O 1
ATOM 10413 N N . GLY B 1 197 ? -3.956 -18.167 39.324 1 66.49 197 GLY B N 1
ATOM 10414 C CA . GLY B 1 197 ? -4.756 -18.942 40.261 1 66.49 197 GLY B CA 1
ATOM 10415 C C . GLY B 1 197 ? -5.296 -20.227 39.663 1 66.49 197 GLY B C 1
ATOM 10416 O O . GLY B 1 197 ? -5.023 -20.541 38.502 1 66.49 197 GLY B O 1
ATOM 10417 N N . LYS B 1 198 ? -5.987 -20.983 40.455 1 63.42 198 LYS B N 1
ATOM 10418 C CA . LYS B 1 198 ? -6.579 -22.257 40.057 1 63.42 198 LYS B CA 1
ATOM 10419 C C . LYS B 1 198 ? -7.912 -22.045 39.345 1 63.42 198 LYS B C 1
ATOM 10421 O O . LYS B 1 198 ? -8.402 -22.941 38.655 1 63.42 198 LYS B O 1
ATOM 10426 N N . GLU B 1 199 ? -8.48 -20.759 39.485 1 69.49 199 GLU B N 1
ATOM 10427 C CA . GLU B 1 199 ? -9.783 -20.504 38.879 1 69.49 199 GLU B CA 1
ATOM 10428 C C . GLU B 1 199 ? -9.679 -20.427 37.359 1 69.49 199 GLU B C 1
ATOM 10430 O O . GLU B 1 199 ? -8.635 -20.052 36.821 1 69.49 199 GLU B O 1
ATOM 10435 N N . THR B 1 200 ? -10.775 -20.899 36.859 1 74.42 200 THR B N 1
ATOM 10436 C CA . THR B 1 200 ? -10.797 -20.891 35.401 1 74.42 200 THR B CA 1
ATOM 10437 C C . THR B 1 200 ? -11.561 -19.678 34.878 1 74.42 200 THR B C 1
ATOM 10439 O O . THR B 1 200 ? -11.964 -19.646 33.713 1 74.42 200 THR B O 1
ATOM 10442 N N . MET B 1 201 ? -11.871 -18.685 35.695 1 76.42 201 MET B N 1
ATOM 10443 C CA . MET B 1 201 ? -12.498 -17.411 35.358 1 76.42 201 MET B CA 1
ATOM 10444 C C . MET B 1 201 ? -11.934 -16.283 36.215 1 76.42 201 MET B C 1
ATOM 10446 O O . MET B 1 201 ? -11.72 -16.457 37.416 1 76.42 201 MET B O 1
ATOM 10450 N N . CYS B 1 202 ? -11.575 -15.236 35.554 1 73.59 202 CYS B N 1
ATOM 10451 C CA . CYS B 1 202 ? -11.036 -14.084 36.269 1 73.59 202 CYS B CA 1
ATOM 10452 C C . CYS B 1 202 ? -11.573 -12.781 35.688 1 73.59 202 CYS B C 1
ATOM 10454 O O . CYS B 1 202 ? -11.584 -12.598 34.469 1 73.59 202 CYS B O 1
ATOM 10456 N N . THR B 1 203 ? -12.168 -11.929 36.475 1 69.16 203 THR B N 1
ATOM 10457 C CA . THR B 1 203 ? -12.522 -10.567 36.091 1 69.16 203 THR B CA 1
ATOM 10458 C C . THR B 1 203 ? -11.42 -9.59 36.49 1 69.16 203 THR B C 1
ATOM 10460 O O . THR B 1 203 ? -11.064 -9.494 37.667 1 69.16 203 THR B O 1
ATOM 10463 N N . VAL B 1 204 ? -10.863 -9.034 35.547 1 68.48 204 VAL B N 1
ATOM 10464 C CA . VAL B 1 204 ? -9.841 -8.014 35.757 1 68.48 204 VAL B CA 1
ATOM 10465 C C . VAL B 1 204 ? -10.486 -6.63 35.765 1 68.48 204 VAL B C 1
ATOM 10467 O O . VAL B 1 204 ? -11.049 -6.195 34.757 1 68.48 204 VAL B O 1
ATOM 10470 N N . ASP B 1 205 ? -10.512 -5.984 36.859 1 58.42 205 ASP B N 1
ATOM 10471 C CA . ASP B 1 205 ? -11.084 -4.652 37.03 1 58.42 205 ASP B CA 1
ATOM 10472 C C . ASP B 1 205 ? -10.003 -3.576 36.951 1 58.42 205 ASP B C 1
ATOM 10474 O O . ASP B 1 205 ? -8.81 -3.88 37.027 1 58.42 205 ASP B O 1
ATOM 10478 N N . GLY B 1 206 ? -10.349 -2.224 36.818 1 53.99 206 GLY B N 1
ATOM 10479 C CA . GLY B 1 206 ? -9.439 -1.091 36.772 1 53.99 206 GLY B CA 1
ATOM 10480 C C . GLY B 1 206 ? -8.737 -0.943 35.435 1 53.99 206 GLY B C 1
ATOM 10481 O O . GLY B 1 206 ? -7.613 -0.44 35.371 1 53.99 206 GLY B O 1
ATOM 10482 N N . LEU B 1 207 ? -9.421 -1.446 34.449 1 61.15 207 LEU B N 1
ATOM 10483 C CA . LEU B 1 207 ? -8.854 -1.294 33.114 1 61.15 207 LEU B CA 1
ATOM 10484 C C . LEU B 1 207 ? -9.193 0.075 32.533 1 61.15 207 LEU B C 1
ATOM 10486 O O . LEU B 1 207 ? -10.123 0.738 32.997 1 61.15 207 LEU B O 1
ATOM 10490 N N . HIS B 1 208 ? -8.355 0.481 31.675 1 58 208 HIS B N 1
ATOM 10491 C CA . HIS B 1 208 ? -8.648 1.752 31.023 1 58 208 HIS B CA 1
ATOM 10492 C C . HIS B 1 208 ? -9.926 1.665 30.195 1 58 208 HIS B C 1
ATOM 10494 O O . HIS B 1 208 ? -10.204 0.632 29.582 1 58 208 HIS B O 1
ATOM 10500 N N . PHE B 1 209 ? -10.685 2.645 30.399 1 54.11 209 PHE B N 1
ATOM 10501 C CA . PHE B 1 209 ? -11.845 2.7 29.518 1 54.11 209 PHE B CA 1
ATOM 10502 C C . PHE B 1 209 ? -11.415 2.876 28.067 1 54.11 209 PHE B C 1
ATOM 10504 O O . PHE B 1 209 ? -10.329 3.392 27.794 1 54.11 209 PHE B O 1
ATOM 10511 N N . ASN B 1 210 ? -12.262 2.537 27.252 1 52.68 210 ASN B N 1
ATOM 10512 C CA . ASN B 1 210 ? -12.026 2.629 25.815 1 52.68 210 ASN B CA 1
ATOM 10513 C C . ASN B 1 210 ? -10.649 2.089 25.438 1 52.68 210 ASN B C 1
ATOM 10515 O O . ASN B 1 210 ? -9.898 2.745 24.714 1 52.68 210 ASN B O 1
ATOM 10519 N N . SER B 1 211 ? -10.311 1.034 26.05 1 57.48 211 SER B N 1
ATOM 10520 C CA . SER B 1 211 ? -8.991 0.448 25.839 1 57.48 211 SER B CA 1
ATOM 10521 C C . SER B 1 211 ? -9.095 -1.013 25.416 1 57.48 211 SER B C 1
ATOM 10523 O O . SER B 1 211 ? -10.015 -1.721 25.832 1 57.48 211 SER B O 1
ATOM 10525 N N . THR B 1 212 ? -8.227 -1.26 24.561 1 64.98 212 THR B N 1
ATOM 10526 C CA . THR B 1 212 ? -8.174 -2.638 24.084 1 64.98 212 THR B CA 1
ATOM 10527 C C . THR B 1 212 ? -7.093 -3.424 24.82 1 64.98 212 THR B C 1
ATOM 10529 O O . THR B 1 212 ? -5.928 -3.023 24.835 1 64.98 212 THR B O 1
ATOM 10532 N N . TYR B 1 213 ? -7.567 -4.394 25.438 1 66.24 213 TYR B N 1
ATOM 10533 C CA . TYR B 1 213 ? -6.65 -5.262 26.168 1 66.24 213 TYR B CA 1
ATOM 10534 C C . TYR B 1 213 ? -6.489 -6.603 25.462 1 66.24 213 TYR B C 1
ATOM 10536 O O . TYR B 1 213 ? -7.46 -7.159 24.942 1 66.24 213 TYR B O 1
ATOM 10544 N N . ASN B 1 214 ? -5.272 -7.025 25.428 1 73.68 214 ASN B N 1
ATOM 10545 C CA . ASN B 1 214 ? -4.99 -8.397 25.018 1 73.68 214 ASN B CA 1
ATOM 10546 C C . ASN B 1 214 ? -4.82 -9.318 26.223 1 73.68 214 ASN B C 1
ATOM 10548 O O . ASN B 1 214 ? -4.127 -8.972 27.181 1 73.68 214 ASN B O 1
ATOM 10552 N N . ALA B 1 215 ? -5.563 -10.341 26.175 1 77.81 215 ALA B N 1
ATOM 10553 C CA . ALA B 1 215 ? -5.486 -11.295 27.278 1 77.81 215 ALA B CA 1
ATOM 10554 C C . ALA B 1 215 ? -4.986 -12.654 26.794 1 77.81 215 ALA B C 1
ATOM 10556 O O . ALA B 1 215 ? -5.325 -13.091 25.693 1 77.81 215 ALA B O 1
ATOM 10557 N N . ARG B 1 216 ? -4.049 -13.266 27.528 1 78.75 216 ARG B N 1
ATOM 10558 C CA . ARG B 1 216 ? -3.577 -14.628 27.299 1 78.75 216 ARG B CA 1
ATOM 10559 C C . ARG B 1 216 ? -3.454 -15.393 28.612 1 78.75 216 ARG B C 1
ATOM 10561 O O . ARG B 1 216 ? -3.284 -14.791 29.674 1 78.75 216 ARG B O 1
ATOM 10568 N N . ILE B 1 217 ? -3.673 -16.683 28.414 1 78.52 217 ILE B N 1
ATOM 10569 C CA . ILE B 1 217 ? -3.661 -17.508 29.617 1 78.52 217 ILE B CA 1
ATOM 10570 C C . ILE B 1 217 ? -2.758 -18.721 29.401 1 78.52 217 ILE B C 1
ATOM 10572 O O . ILE B 1 217 ? -2.657 -19.237 28.286 1 78.52 217 ILE B O 1
ATOM 10576 N N . LYS B 1 218 ? -1.95 -19.137 30.343 1 77.66 218 LYS B N 1
ATOM 10577 C CA . LYS B 1 218 ? -1.19 -20.384 30.353 1 77.66 218 LYS B CA 1
ATOM 10578 C C . LYS B 1 218 ? -1.442 -21.172 31.635 1 77.66 218 LYS B C 1
ATOM 10580 O O . LYS B 1 218 ? -1.87 -20.607 32.643 1 77.66 218 LYS B O 1
ATOM 10585 N N . ALA B 1 219 ? -1.164 -22.416 31.541 1 75.3 219 ALA B N 1
ATOM 10586 C CA . ALA B 1 219 ? -1.313 -23.317 32.682 1 75.3 219 ALA B CA 1
ATOM 10587 C C . ALA B 1 219 ? 0.048 -23.726 33.238 1 75.3 219 ALA B C 1
ATOM 10589 O O . ALA B 1 219 ? 1.047 -23.728 32.514 1 75.3 219 ALA B O 1
ATOM 10590 N N . PHE B 1 220 ? 0.241 -23.818 34.475 1 67.56 220 PHE B N 1
ATOM 10591 C CA . PHE B 1 220 ? 1.5 -24.268 35.056 1 67.56 220 PHE B CA 1
ATOM 10592 C C . PHE B 1 220 ? 1.263 -25.388 36.061 1 67.56 220 PHE B C 1
ATOM 10594 O O . PHE B 1 220 ? 0.173 -25.503 36.625 1 67.56 220 PHE B O 1
ATOM 10601 N N . ASN B 1 221 ? 2.312 -26.322 36.038 1 63.13 221 ASN B N 1
ATOM 10602 C CA . ASN B 1 221 ? 2.406 -27.281 37.133 1 63.13 221 ASN B CA 1
ATOM 10603 C C . ASN B 1 221 ? 3.824 -27.358 37.691 1 63.13 221 ASN B C 1
ATOM 10605 O O . ASN B 1 221 ? 4.696 -26.585 37.292 1 63.13 221 ASN B O 1
ATOM 10609 N N . LYS B 1 222 ? 4.213 -28.136 38.616 1 50.97 222 LYS B N 1
ATOM 10610 C CA . LYS B 1 222 ? 5.49 -28.255 39.315 1 50.97 222 LYS B CA 1
ATOM 10611 C C . LYS B 1 222 ? 6.626 -28.542 38.337 1 50.97 222 LYS B C 1
ATOM 10613 O O . LYS B 1 222 ? 7.779 -28.189 38.596 1 50.97 222 LYS B O 1
ATOM 10618 N N . THR B 1 223 ? 6.472 -29.062 37.149 1 53.87 223 THR B N 1
ATOM 10619 C CA . THR B 1 223 ? 7.43 -29.435 36.114 1 53.87 223 THR B CA 1
ATOM 10620 C C . THR B 1 223 ? 7.739 -28.246 35.209 1 53.87 223 THR B C 1
ATOM 10622 O O . THR B 1 223 ? 8.86 -28.11 34.714 1 53.87 223 THR B O 1
ATOM 10625 N N . GLY B 1 224 ? 6.6 -27.387 34.885 1 60.09 224 GLY B N 1
ATOM 10626 C CA . GLY B 1 224 ? 6.823 -26.228 34.037 1 60.09 224 GLY B CA 1
ATOM 10627 C C . GLY B 1 224 ? 5.541 -25.508 33.661 1 60.09 224 GLY B C 1
ATOM 10628 O O . GLY B 1 224 ? 4.496 -25.729 34.276 1 60.09 224 GLY B O 1
ATOM 10629 N N . VAL B 1 225 ? 5.553 -24.477 32.82 1 65.35 225 VAL B N 1
ATOM 10630 C CA . VAL B 1 225 ? 4.474 -23.622 32.336 1 65.35 225 VAL B CA 1
ATOM 10631 C C . VAL B 1 225 ? 4.104 -24.016 30.908 1 65.35 225 VAL B C 1
ATOM 10633 O O . VAL B 1 225 ? 4.979 -24.324 30.095 1 65.35 225 VAL B O 1
ATOM 10636 N N . SER B 1 226 ? 2.847 -24.088 30.716 1 69.02 226 SER B N 1
ATOM 10637 C CA . SER B 1 226 ? 2.385 -24.397 29.367 1 69.02 226 SER B CA 1
ATOM 10638 C C . SER B 1 226 ? 2.625 -23.227 28.419 1 69.02 226 SER B C 1
ATOM 10640 O O . SER B 1 226 ? 2.993 -22.134 28.855 1 69.02 226 SER B O 1
ATOM 10642 N N . GLN B 1 227 ? 2.35 -23.422 27.363 1 70.85 227 GLN B N 1
ATOM 10643 C CA . GLN B 1 227 ? 2.314 -22.306 26.423 1 70.85 227 GLN B CA 1
ATOM 10644 C C . GLN B 1 227 ? 1.07 -21.448 26.637 1 70.85 227 GLN B C 1
ATOM 10646 O O . GLN B 1 227 ? 0.071 -21.918 27.186 1 70.85 227 GLN B O 1
ATOM 10651 N N . TYR B 1 228 ? 1.124 -20.019 26.368 1 74.31 228 TYR B N 1
ATOM 10652 C CA . TYR B 1 228 ? -0.024 -19.126 26.477 1 74.31 228 TYR B CA 1
ATOM 10653 C C . TYR B 1 228 ? -1.133 -19.544 25.518 1 74.31 228 TYR B C 1
ATOM 10655 O O . TYR B 1 228 ? -0.862 -20.1 24.451 1 74.31 228 TYR B O 1
ATOM 10663 N N . SER B 1 229 ? -2.389 -19.336 25.957 1 73.75 229 SER B N 1
ATOM 10664 C CA . SER B 1 229 ? -3.542 -19.466 25.072 1 73.75 229 SER B CA 1
ATOM 10665 C C . SER B 1 229 ? -3.458 -18.484 23.908 1 73.75 229 SER B C 1
ATOM 10667 O O . SER B 1 229 ? -2.618 -17.582 23.909 1 73.75 229 SER B O 1
ATOM 10669 N N . LYS B 1 230 ? -4.313 -18.552 23.073 1 68.73 230 LYS B N 1
ATOM 10670 C CA . LYS B 1 230 ? -4.482 -17.488 22.088 1 68.73 230 LYS B CA 1
ATOM 10671 C C . LYS B 1 230 ? -4.919 -16.187 22.755 1 68.73 230 LYS B C 1
ATOM 10673 O O . LYS B 1 230 ? -5.734 -16.2 23.68 1 68.73 230 LYS B O 1
ATOM 10678 N N . THR B 1 231 ? -4.342 -15.066 22.349 1 70.23 231 THR B N 1
ATOM 10679 C CA . THR B 1 231 ? -4.65 -13.777 22.957 1 70.23 231 THR B CA 1
ATOM 10680 C C . THR B 1 231 ? -6.075 -13.346 22.621 1 70.23 231 THR B C 1
ATOM 10682 O O . THR B 1 231 ? -6.498 -13.431 21.466 1 70.23 231 THR B O 1
ATOM 10685 N N . LEU B 1 232 ? -6.796 -13.03 23.595 1 71.92 232 LEU B N 1
ATOM 10686 C CA . LEU B 1 232 ? -8.135 -12.461 23.483 1 71.92 232 LEU B CA 1
ATOM 10687 C C . LEU B 1 232 ? -8.09 -10.941 23.598 1 71.92 232 LEU B C 1
ATOM 10689 O O . LEU B 1 232 ? -7.486 -10.402 24.528 1 71.92 232 LEU B O 1
ATOM 10693 N N . VAL B 1 233 ? -8.637 -10.315 22.658 1 66.02 233 VAL B N 1
ATOM 10694 C CA . VAL B 1 233 ? -8.735 -8.86 22.705 1 66.02 233 VAL B CA 1
ATOM 10695 C C . VAL B 1 233 ? -10.053 -8.451 23.359 1 66.02 233 VAL B C 1
ATOM 10697 O O . VAL B 1 233 ? -11.127 -8.874 22.924 1 66.02 233 VAL B O 1
ATOM 10700 N N . LEU B 1 234 ? -9.868 -7.722 24.351 1 65.16 234 LEU B N 1
ATOM 10701 C CA . LEU B 1 234 ? -10.993 -7.183 25.109 1 65.16 234 LEU B CA 1
ATOM 10702 C C . LEU B 1 234 ? -11.027 -5.661 25.023 1 65.16 234 LEU B C 1
ATOM 10704 O O . LEU B 1 234 ? -9.996 -5.003 25.176 1 65.16 234 LEU B O 1
ATOM 10708 N N . GLN B 1 235 ? -12.066 -5.133 24.674 1 58.4 235 GLN B N 1
ATOM 10709 C CA . GLN B 1 235 ? -12.274 -3.689 24.65 1 58.4 235 GLN B CA 1
ATOM 10710 C C . GLN B 1 235 ? -13.216 -3.25 25.768 1 58.4 235 GLN B C 1
ATOM 10712 O O . GLN B 1 235 ? -14.352 -3.723 25.851 1 58.4 235 GLN B O 1
ATOM 10717 N N . THR B 1 236 ? -12.604 -2.487 26.556 1 58.83 236 THR B N 1
ATOM 10718 C CA . THR B 1 236 ? -13.41 -1.954 27.649 1 58.83 236 THR B CA 1
ATOM 10719 C C . THR B 1 236 ? -14.364 -0.877 27.141 1 58.83 236 THR B C 1
ATOM 10721 O O . THR B 1 236 ? -14.176 -0.338 26.049 1 58.83 236 THR B O 1
ATOM 10724 N N . SER B 1 237 ? -15.381 -0.491 27.864 1 50.67 237 SER B N 1
ATOM 10725 C CA . SER B 1 237 ? -16.407 0.475 27.485 1 50.67 237 SER B CA 1
ATOM 10726 C C . SER B 1 237 ? -15.801 1.85 27.223 1 50.67 237 SER B C 1
ATOM 10728 O O . SER B 1 237 ? -14.819 2.234 27.862 1 50.67 237 SER B O 1
ATOM 10730 N N . GLU B 1 238 ? -16.029 2.558 26.119 1 45.58 238 GLU B N 1
ATOM 10731 C CA . GLU B 1 238 ? -15.532 3.86 25.687 1 45.58 238 GLU B CA 1
ATOM 10732 C C . GLU B 1 238 ? -15.703 4.908 26.783 1 45.58 238 GLU B C 1
ATOM 10734 O O . GLU B 1 238 ? -14.909 5.846 26.882 1 45.58 238 GLU B O 1
ATOM 10739 N N . VAL B 1 239 ? -16.773 5.123 27.562 1 44.39 239 VAL B N 1
ATOM 10740 C CA . VAL B 1 239 ? -17.144 6.129 28.551 1 44.39 239 VAL B CA 1
ATOM 10741 C C . VAL B 1 239 ? -17.071 5.528 29.953 1 44.39 239 VAL B C 1
ATOM 10743 O O . VAL B 1 239 ? -17.527 4.404 30.178 1 44.39 239 VAL B O 1
ATOM 10746 N N . ALA B 1 240 ? -16.083 5.991 30.621 1 46.03 240 ALA B N 1
ATOM 10747 C CA . ALA B 1 240 ? -16.073 5.719 32.056 1 46.03 240 ALA B CA 1
ATOM 10748 C C . ALA B 1 240 ? -17.364 6.199 32.714 1 46.03 240 ALA B C 1
ATOM 10750 O O . ALA B 1 240 ? -17.661 7.395 32.712 1 46.03 240 ALA B O 1
ATOM 10751 N N . TRP B 1 241 ? -18.419 5.603 32.636 1 50.9 241 TRP B N 1
ATOM 10752 C CA . TRP B 1 241 ? -19.647 5.987 33.324 1 50.9 241 TRP B CA 1
ATOM 10753 C C . TRP B 1 241 ? -19.826 5.184 34.608 1 50.9 241 TRP B C 1
ATOM 10755 O O . TRP B 1 241 ? -19.442 4.014 34.675 1 50.9 241 TRP B O 1
ATOM 10765 N N . PHE B 1 242 ? -19.707 6.142 35.718 1 60.83 242 PHE B N 1
ATOM 10766 C CA . PHE B 1 242 ? -20.083 5.408 36.921 1 60.83 242 PHE B CA 1
ATOM 10767 C C . PHE B 1 242 ? -21.564 5.592 37.227 1 60.83 242 PHE B C 1
ATOM 10769 O O . PHE B 1 242 ? -22.175 6.574 36.799 1 60.83 242 PHE B O 1
ATOM 10776 N N . ALA B 1 243 ? -22.178 4.548 37.512 1 70.65 243 ALA B N 1
ATOM 10777 C CA . ALA B 1 243 ? -23.468 4.645 38.191 1 70.65 243 ALA B CA 1
ATOM 10778 C C . ALA B 1 243 ? -23.289 4.696 39.705 1 70.65 243 ALA B C 1
ATOM 10780 O O . ALA B 1 243 ? -22.274 4.235 40.233 1 70.65 243 ALA B O 1
ATOM 10781 N N . PHE B 1 244 ? -24.147 5.467 40.3 1 80.38 244 PHE B N 1
ATOM 10782 C CA . PHE B 1 244 ? -24.077 5.474 41.757 1 80.38 244 PHE B CA 1
ATOM 10783 C C . PHE B 1 244 ? -24.312 4.076 42.317 1 80.38 244 PHE B C 1
ATOM 10785 O O . PHE B 1 244 ? -25.076 3.293 41.748 1 80.38 244 PHE B O 1
ATOM 10792 N N . ASP B 1 245 ? -23.625 3.679 43.242 1 78.79 245 ASP B N 1
ATOM 10793 C CA . ASP B 1 245 ? -23.675 2.355 43.854 1 78.79 245 ASP B CA 1
ATOM 10794 C C . ASP B 1 245 ? -24.739 2.295 44.948 1 78.79 245 ASP B C 1
ATOM 10796 O O . ASP B 1 245 ? -24.538 2.819 46.045 1 78.79 245 ASP B O 1
ATOM 10800 N N . PRO B 1 246 ? -25.796 1.722 44.658 1 78.81 246 PRO B N 1
ATOM 10801 C CA . PRO B 1 246 ? -26.804 1.587 45.712 1 78.81 246 PRO B CA 1
ATOM 10802 C C . PRO B 1 246 ? -26.276 0.852 46.943 1 78.81 246 PRO B C 1
ATOM 10804 O O . PRO B 1 246 ? -26.793 1.04 48.047 1 78.81 246 PRO B O 1
ATOM 10807 N N . GLY B 1 247 ? -25.296 0.027 46.833 1 76.66 247 GLY B N 1
ATOM 10808 C CA . GLY B 1 247 ? -24.761 -0.765 47.929 1 76.66 247 GLY B CA 1
ATOM 10809 C C . GLY B 1 247 ? -24.016 0.066 48.956 1 76.66 247 GLY B C 1
ATOM 10810 O O . GLY B 1 247 ? -23.908 -0.327 50.12 1 76.66 247 GLY B O 1
ATOM 10811 N N . SER B 1 248 ? -23.508 1.291 48.544 1 72.21 248 SER B N 1
ATOM 10812 C CA . SER B 1 248 ? -22.737 2.144 49.442 1 72.21 248 SER B CA 1
ATOM 10813 C C . SER B 1 248 ? -23.597 3.266 50.014 1 72.21 248 SER B C 1
ATOM 10815 O O . SER B 1 248 ? -23.121 4.074 50.814 1 72.21 248 SER B O 1
ATOM 10817 N N . ALA B 1 249 ? -24.811 3.277 49.574 1 77.23 249 ALA B N 1
ATOM 10818 C CA . ALA B 1 249 ? -25.602 4.471 49.861 1 77.23 249 ALA B CA 1
ATOM 10819 C C . ALA B 1 249 ? -26.465 4.271 51.104 1 77.23 249 ALA B C 1
ATOM 10821 O O . ALA B 1 249 ? -26.819 3.141 51.446 1 77.23 249 ALA B O 1
ATOM 10822 N N . HIS B 1 250 ? -26.674 5.283 51.832 1 75.57 250 HIS B N 1
ATOM 10823 C CA . HIS B 1 250 ? -27.63 5.303 52.934 1 75.57 250 HIS B CA 1
ATOM 10824 C C . HIS B 1 250 ? -29.047 5.037 52.438 1 75.57 250 HIS B C 1
ATOM 10826 O O . HIS B 1 250 ? -29.377 5.347 51.291 1 75.57 250 HIS B O 1
ATOM 10832 N N . SER B 1 251 ? -29.873 4.443 53.236 1 76.59 251 SER B N 1
ATOM 10833 C CA . SER B 1 251 ? -31.238 4.068 52.884 1 76.59 251 SER B CA 1
ATOM 10834 C C . SER B 1 251 ? -32.056 5.285 52.465 1 76.59 251 SER B C 1
ATOM 10836 O O . SER B 1 251 ? -33.063 5.152 51.766 1 76.59 251 SER B O 1
ATOM 10838 N N . ASP B 1 252 ? -31.64 6.501 52.792 1 81.65 252 ASP B N 1
ATOM 10839 C CA . ASP B 1 252 ? -32.385 7.713 52.465 1 81.65 252 ASP B CA 1
ATOM 10840 C C . ASP B 1 252 ? -32.144 8.131 51.017 1 81.65 252 ASP B C 1
ATOM 10842 O O . ASP B 1 252 ? -32.786 9.058 50.518 1 81.65 252 ASP B O 1
ATOM 10846 N N . ILE B 1 253 ? -31.234 7.508 50.405 1 80.92 253 ILE B N 1
ATOM 10847 C CA . ILE B 1 253 ? -30.899 7.857 49.029 1 80.92 253 ILE B CA 1
ATOM 10848 C C . ILE B 1 253 ? -31.758 7.041 48.065 1 80.92 253 ILE B C 1
ATOM 10850 O O . ILE B 1 253 ? -31.85 5.817 48.191 1 80.92 253 ILE B O 1
ATOM 10854 N N . ILE B 1 254 ? -32.427 7.666 47.218 1 84.13 254 ILE B N 1
ATOM 10855 C CA . ILE B 1 254 ? -33.263 7.044 46.198 1 84.13 254 ILE B CA 1
ATOM 10856 C C . ILE B 1 254 ? -32.552 7.094 44.847 1 84.13 254 ILE B C 1
ATOM 10858 O O . ILE B 1 254 ? -32.074 8.151 44.429 1 84.13 254 ILE B O 1
ATOM 10862 N N . PHE B 1 255 ? -32.417 6 44.217 1 81.88 255 PHE B N 1
ATOM 10863 C CA . PHE B 1 255 ? -31.748 5.855 42.93 1 81.88 255 PHE B CA 1
ATOM 10864 C C . PHE B 1 255 ? -32.763 5.823 41.793 1 81.88 255 PHE B C 1
ATOM 10866 O O . PHE B 1 255 ? -33.859 5.281 41.948 1 81.88 255 PHE B O 1
ATOM 10873 N N . SER B 1 256 ? -32.486 6.561 40.847 1 77.5 256 SER B N 1
ATOM 10874 C CA . SER B 1 256 ? -33.303 6.517 39.639 1 77.5 256 SER B CA 1
ATOM 10875 C C . SER B 1 256 ? -32.438 6.591 38.384 1 77.5 256 SER B C 1
ATOM 10877 O O . SER B 1 256 ? -31.239 6.867 38.466 1 77.5 256 SER B O 1
ATOM 10879 N N . ASN B 1 257 ? -33.04 6.391 37.261 1 68.47 257 ASN B N 1
ATOM 10880 C CA . ASN B 1 257 ? -32.432 6.455 35.937 1 68.47 257 ASN B CA 1
ATOM 10881 C C . ASN B 1 257 ? -31.239 5.51 35.82 1 68.47 257 ASN B C 1
ATOM 10883 O O . ASN B 1 257 ? -30.153 5.923 35.412 1 68.47 257 ASN B O 1
ATOM 10887 N N . ASP B 1 258 ? -31.401 4.249 36.268 1 67.02 258 ASP B N 1
ATOM 10888 C CA . ASP B 1 258 ? -30.369 3.218 36.251 1 67.02 258 ASP B CA 1
ATOM 10889 C C . ASP B 1 258 ? -29.19 3.605 37.14 1 67.02 258 ASP B C 1
ATOM 10891 O O . ASP B 1 258 ? -28.031 3.453 36.746 1 67.02 258 ASP B O 1
ATOM 10895 N N . ASN B 1 259 ? -29.43 4.336 38.218 1 76.25 259 ASN B N 1
ATOM 10896 C CA . ASN B 1 259 ? -28.501 4.749 39.265 1 76.25 259 ASN B CA 1
ATOM 10897 C C . ASN B 1 259 ? -27.624 5.911 38.81 1 76.25 259 ASN B C 1
ATOM 10899 O O . ASN B 1 259 ? -26.526 6.109 39.335 1 76.25 259 ASN B O 1
ATOM 10903 N N . LEU B 1 260 ? -28.154 6.55 37.832 1 75.43 260 LEU B N 1
ATOM 10904 C CA . LEU B 1 260 ? -27.424 7.727 37.373 1 75.43 260 LEU B CA 1
ATOM 10905 C C . LEU B 1 260 ? -27.921 8.984 38.077 1 75.43 260 LEU B C 1
ATOM 10907 O O . LEU B 1 260 ? -27.29 10.04 37.992 1 75.43 260 LEU B O 1
ATOM 10911 N N . THR B 1 261 ? -29.043 8.767 38.642 1 80.44 261 THR B N 1
ATOM 10912 C CA . THR B 1 261 ? -29.642 9.852 39.411 1 80.44 261 THR B CA 1
ATOM 10913 C C . THR B 1 261 ? -29.858 9.431 40.862 1 80.44 261 THR B C 1
ATOM 10915 O O . THR B 1 261 ? -30.315 8.317 41.129 1 80.44 261 THR B O 1
ATOM 10918 N N . VAL B 1 262 ? -29.419 10.312 41.744 1 85.65 262 VAL B N 1
ATOM 10919 C CA . VAL B 1 262 ? -29.641 10.027 43.157 1 85.65 262 VAL B CA 1
ATOM 10920 C C . VAL B 1 262 ? -30.314 11.222 43.827 1 85.65 262 VAL B C 1
ATOM 10922 O O . VAL B 1 262 ? -30.023 12.374 43.494 1 85.65 262 VAL B O 1
ATOM 10925 N N . THR B 1 263 ? -31.331 10.89 44.615 1 85.21 263 THR B N 1
ATOM 10926 C CA . THR B 1 263 ? -32.051 11.902 45.381 1 85.21 263 THR B CA 1
ATOM 10927 C C . THR B 1 263 ? -32.085 11.535 46.862 1 85.21 263 THR B C 1
ATOM 10929 O O . THR B 1 263 ? -32.212 10.361 47.213 1 85.21 263 THR B O 1
ATOM 10932 N N . CYS B 1 264 ? -31.768 12.511 47.778 1 83.21 264 CYS B N 1
ATOM 10933 C CA . CYS B 1 264 ? -31.849 12.298 49.219 1 83.21 264 CYS B CA 1
ATOM 10934 C C . CYS B 1 264 ? -32.963 13.137 49.833 1 83.21 264 CYS B C 1
ATOM 10936 O O . CYS B 1 264 ? -32.955 14.364 49.722 1 83.21 264 CYS B O 1
ATOM 10938 N N . SER B 1 265 ? -33.952 12.495 50.473 1 77.19 265 SER B N 1
ATOM 10939 C CA . SER B 1 265 ? -35.086 13.192 51.071 1 77.19 265 SER B CA 1
ATOM 10940 C C . SER B 1 265 ? -34.769 13.648 52.491 1 77.19 265 SER B C 1
ATOM 10942 O O . SER B 1 265 ? -35.501 14.454 53.068 1 77.19 265 SER B O 1
ATOM 10944 N N . SER B 1 266 ? -33.679 13.252 53.105 1 80.11 266 SER B N 1
ATOM 10945 C CA . SER B 1 266 ? -33.326 13.549 54.489 1 80.11 266 SER B CA 1
ATOM 10946 C C . SER B 1 266 ? -32.746 14.954 54.622 1 80.11 266 SER B C 1
ATOM 10948 O O . SER B 1 266 ? -32.209 15.503 53.658 1 80.11 266 SER B O 1
ATOM 10950 N N . TYR B 1 267 ? -32.942 15.553 55.797 1 80.76 267 TYR B N 1
ATOM 10951 C CA . TYR B 1 267 ? -32.316 16.831 56.112 1 80.76 267 TYR B CA 1
ATOM 10952 C C . TYR B 1 267 ? -30.838 16.649 56.437 1 80.76 267 TYR B C 1
ATOM 10954 O O . TYR B 1 267 ? -30.051 17.592 56.326 1 80.76 267 TYR B O 1
ATOM 10962 N N . ASP B 1 268 ? -30.479 15.452 56.789 1 81.82 268 ASP B N 1
ATOM 10963 C CA . ASP B 1 268 ? -29.083 15.146 57.085 1 81.82 268 ASP B CA 1
ATOM 10964 C C . ASP B 1 268 ? -28.323 14.768 55.816 1 81.82 268 ASP B C 1
ATOM 10966 O O . ASP B 1 268 ? -28.898 14.195 54.889 1 81.82 268 ASP B O 1
ATOM 10970 N N . ASP B 1 269 ? -27.041 15.103 55.78 1 86.31 269 ASP B N 1
ATOM 10971 C CA . ASP B 1 269 ? -26.211 14.769 54.626 1 86.31 269 ASP B CA 1
ATOM 10972 C C . ASP B 1 269 ? -26.003 13.261 54.516 1 86.31 269 ASP B C 1
ATOM 10974 O O . ASP B 1 269 ? -25.733 12.592 55.516 1 86.31 269 ASP B O 1
ATOM 10978 N N . ARG B 1 270 ? -26.257 12.731 53.347 1 90.28 270 ARG B N 1
ATOM 10979 C CA . ARG B 1 270 ? -26.002 11.33 53.028 1 90.28 270 ARG B CA 1
ATOM 10980 C C . ARG B 1 270 ? -25.042 11.202 51.85 1 90.28 270 ARG B C 1
ATOM 10982 O O . ARG B 1 270 ? -25.178 11.913 50.852 1 90.28 270 ARG B O 1
ATOM 10989 N N . VAL B 1 271 ? -24.07 10.333 51.953 1 89.22 271 VAL B N 1
ATOM 10990 C CA . VAL B 1 271 ? -23.049 10.176 50.922 1 89.22 271 VAL B CA 1
ATOM 10991 C C . VAL B 1 271 ? -23.362 8.95 50.067 1 89.22 271 VAL B C 1
ATOM 10993 O O . VAL B 1 271 ? -23.789 7.916 50.585 1 89.22 271 VAL B O 1
ATOM 10996 N N . VAL B 1 272 ? -23.253 9.075 48.764 1 89.04 272 VAL B N 1
ATOM 10997 C CA . VAL B 1 272 ? -23.321 7.967 47.817 1 89.04 272 VAL B CA 1
ATOM 10998 C C . VAL B 1 272 ? -22.078 7.969 46.929 1 89.04 272 VAL B C 1
ATOM 11000 O O . VAL B 1 272 ? -21.611 9.03 46.507 1 89.04 272 VAL B O 1
ATOM 11003 N N . LEU B 1 273 ? -21.529 6.852 46.76 1 86.45 273 LEU B N 1
ATOM 11004 C CA . LEU B 1 273 ? -20.333 6.682 45.943 1 86.45 273 LEU B CA 1
ATOM 11005 C C . LEU B 1 273 ? -20.686 6.114 44.573 1 86.45 273 LEU B C 1
ATOM 11007 O O . LEU B 1 273 ? -21.711 5.445 44.419 1 86.45 273 LEU B O 1
ATOM 11011 N N . GLY B 1 274 ? -19.929 6.5 43.608 1 81.53 274 GLY B N 1
ATOM 11012 C CA . GLY B 1 274 ? -20.004 5.822 42.324 1 81.53 274 GLY B CA 1
ATOM 11013 C C . GLY B 1 274 ? -19.531 4.382 42.381 1 81.53 274 GLY B C 1
ATOM 11014 O O . GLY B 1 274 ? -18.76 4.011 43.269 1 81.53 274 GLY B O 1
ATOM 11015 N N . LYS B 1 275 ? -20.045 3.645 41.544 1 73.93 275 LYS B N 1
ATOM 11016 C CA . LYS B 1 275 ? -19.734 2.219 41.508 1 73.93 275 LYS B CA 1
ATOM 11017 C C . LYS B 1 275 ? -18.304 1.98 41.032 1 73.93 275 LYS B C 1
ATOM 11019 O O . LYS B 1 275 ? -17.703 0.95 41.346 1 73.93 275 LYS B O 1
ATOM 11024 N N . THR B 1 276 ? -17.83 2.982 40.395 1 70.71 276 THR B N 1
ATOM 11025 C CA . THR B 1 276 ? -16.524 2.802 39.77 1 70.71 276 THR B CA 1
ATOM 11026 C C . THR B 1 276 ? -15.47 3.659 40.464 1 70.71 276 THR B C 1
ATOM 11028 O O . THR B 1 276 ? -15.658 4.865 40.636 1 70.71 276 THR B O 1
ATOM 11031 N N . GLY B 1 277 ? -14.363 3.108 40.92 1 70.31 277 GLY B N 1
ATOM 11032 C CA . GLY B 1 277 ? -13.27 3.85 41.529 1 70.31 277 GLY B CA 1
ATOM 11033 C C . GLY B 1 277 ? -12.143 4.154 40.56 1 70.31 277 GLY B C 1
ATOM 11034 O O . GLY B 1 277 ? -11.955 3.438 39.574 1 70.31 277 GLY B O 1
ATOM 11035 N N . PHE B 1 278 ? -11.471 5.278 40.788 1 69.76 278 PHE B N 1
ATOM 11036 C CA . PHE B 1 278 ? -10.357 5.739 39.968 1 69.76 278 PHE B CA 1
ATOM 11037 C C . PHE B 1 278 ? -9.065 5.767 40.776 1 69.76 278 PHE B C 1
ATOM 11039 O O . PHE B 1 278 ? -9.043 6.263 41.904 1 69.76 278 PHE B O 1
ATOM 11046 N N . SER B 1 279 ? -7.954 5.14 40.261 1 65.55 279 SER B N 1
ATOM 11047 C CA . SER B 1 279 ? -6.689 5.152 40.988 1 65.55 279 SER B CA 1
ATOM 11048 C C . SER B 1 279 ? -5.568 5.742 40.139 1 65.55 279 SER B C 1
ATOM 11050 O O . SER B 1 279 ? -4.478 6.017 40.644 1 65.55 279 SER B O 1
ATOM 11052 N N . LYS B 1 280 ? -5.807 5.925 38.844 1 64.75 280 LYS B N 1
ATOM 11053 C CA . LYS B 1 280 ? -4.818 6.522 37.951 1 64.75 280 LYS B CA 1
ATOM 11054 C C . LYS B 1 280 ? -5.491 7.216 36.77 1 64.75 280 LYS B C 1
ATOM 11056 O O . LYS B 1 280 ? -6.672 6.988 36.5 1 64.75 280 LYS B O 1
ATOM 11061 N N . GLY B 1 281 ? -4.838 8.392 36.191 1 63.7 281 GLY B N 1
ATOM 11062 C CA . GLY B 1 281 ? -5.32 9.075 35.001 1 63.7 281 GLY B CA 1
ATOM 11063 C C . GLY B 1 281 ? -6.039 10.375 35.31 1 63.7 281 GLY B C 1
ATOM 11064 O O . GLY B 1 281 ? -6.067 10.816 36.461 1 63.7 281 GLY B O 1
ATOM 11065 N N . VAL B 1 282 ? -6.517 10.862 34.198 1 66.74 282 VAL B N 1
ATOM 11066 C CA . VAL B 1 282 ? -7.3 12.089 34.307 1 66.74 282 VAL B CA 1
ATOM 11067 C C . VAL B 1 282 ? -8.773 11.787 34.044 1 66.74 282 VAL B C 1
ATOM 11069 O O . VAL B 1 282 ? -9.119 11.199 33.017 1 66.74 282 VAL B O 1
ATOM 11072 N N . HIS B 1 283 ? -9.537 12.045 35.034 1 69.84 283 HIS B N 1
ATOM 11073 C CA . HIS B 1 283 ? -10.964 11.749 34.967 1 69.84 283 HIS B CA 1
ATOM 11074 C C . HIS B 1 283 ? -11.798 13.014 35.144 1 69.84 283 HIS B C 1
ATOM 11076 O O . HIS B 1 283 ? -11.506 13.839 36.013 1 69.84 283 HIS B O 1
ATOM 11082 N N . TYR B 1 284 ? -12.706 13.186 34.227 1 73.33 284 TYR B N 1
ATOM 11083 C CA . TYR B 1 284 ? -13.64 14.3 34.344 1 73.33 284 TYR B CA 1
ATOM 11084 C C . TYR B 1 284 ? -15.08 13.823 34.199 1 73.33 284 TYR B C 1
ATOM 11086 O O . TYR B 1 284 ? -15.39 13.029 33.307 1 73.33 284 TYR B O 1
ATOM 11094 N N . TRP B 1 285 ? -15.86 14.073 35.203 1 73.96 285 TRP B N 1
ATOM 11095 C CA . TRP B 1 285 ? -17.29 13.81 35.072 1 73.96 285 TRP B CA 1
ATOM 11096 C C . TRP B 1 285 ? -18.108 15.02 35.51 1 73.96 285 TRP B C 1
ATOM 11098 O O . TRP B 1 285 ? -17.616 15.875 36.251 1 73.96 285 TRP B O 1
ATOM 11108 N N . GLU B 1 286 ? -19.226 15.11 34.908 1 74.08 286 GLU B N 1
ATOM 11109 C CA . GLU B 1 286 ? -20.126 16.206 35.256 1 74.08 286 GLU B CA 1
ATOM 11110 C C . GLU B 1 286 ? -21.436 15.681 35.837 1 74.08 286 GLU B C 1
ATOM 11112 O O . GLU B 1 286 ? -21.916 14.618 35.438 1 74.08 286 GLU B O 1
ATOM 11117 N N . LEU B 1 287 ? -21.83 16.371 36.855 1 79.22 287 LEU B N 1
ATOM 11118 C CA . LEU B 1 287 ? -23.152 16.134 37.426 1 79.22 287 LEU B CA 1
ATOM 11119 C C . LEU B 1 287 ? -24.066 17.332 37.195 1 79.22 287 LEU B C 1
ATOM 11121 O O . LEU B 1 287 ? -23.632 18.481 37.305 1 79.22 287 LEU B O 1
ATOM 11125 N N . THR B 1 288 ? -25.2 17.023 36.662 1 79.03 288 THR B N 1
ATOM 11126 C CA . THR B 1 288 ? -26.185 18.087 36.507 1 79.03 288 THR B CA 1
ATOM 11127 C C . THR B 1 288 ? -27.193 18.062 37.652 1 79.03 288 THR B C 1
ATOM 11129 O O . THR B 1 288 ? -27.709 17.001 38.009 1 79.03 288 THR B O 1
ATOM 11132 N N . VAL B 1 289 ? -27.451 19.256 38.183 1 80.32 289 VAL B N 1
ATOM 11133 C CA . VAL B 1 289 ? -28.422 19.361 39.267 1 80.32 289 VAL B CA 1
ATOM 11134 C C . VAL B 1 289 ? -29.831 19.475 38.691 1 80.32 289 VAL B C 1
ATOM 11136 O O . VAL B 1 289 ? -30.213 20.527 38.173 1 80.32 289 VAL B O 1
ATOM 11139 N N . ASP B 1 290 ? -30.538 18.373 38.751 1 77.67 290 ASP B N 1
ATOM 11140 C CA . ASP B 1 290 ? -31.875 18.33 38.167 1 77.67 290 ASP B CA 1
ATOM 11141 C C . ASP B 1 290 ? -32.907 18.94 39.113 1 77.67 290 ASP B C 1
ATOM 11143 O O . ASP B 1 290 ? -33.951 19.424 38.671 1 77.67 290 ASP B O 1
ATOM 11147 N N . ARG B 1 291 ? -32.64 18.854 40.474 1 80.21 291 ARG B N 1
ATOM 11148 C CA . ARG B 1 291 ? -33.544 19.405 41.478 1 80.21 291 ARG B CA 1
ATOM 11149 C C . ARG B 1 291 ? -32.769 20.126 42.576 1 80.21 291 ARG B C 1
ATOM 11151 O O . ARG B 1 291 ? -31.755 19.621 43.061 1 80.21 291 ARG B O 1
ATOM 11158 N N . TYR B 1 292 ? -32.992 21.353 42.749 1 80.16 292 TYR B N 1
ATOM 11159 C CA . TYR B 1 292 ? -32.383 22.17 43.792 1 80.16 292 TYR B CA 1
ATOM 11160 C C . TYR B 1 292 ? -33.436 22.995 44.523 1 80.16 292 TYR B C 1
ATOM 11162 O O . TYR B 1 292 ? -33.686 24.149 44.168 1 80.16 292 TYR B O 1
ATOM 11170 N N . ASP B 1 293 ? -34.167 22.317 45.42 1 75.44 293 ASP B N 1
ATOM 11171 C CA . ASP B 1 293 ? -35.241 22.948 46.18 1 75.44 293 ASP B CA 1
ATOM 11172 C C . ASP B 1 293 ? -34.811 23.216 47.62 1 75.44 293 ASP B C 1
ATOM 11174 O O . ASP B 1 293 ? -33.974 22.495 48.168 1 75.44 293 ASP B O 1
ATOM 11178 N N . ASN B 1 294 ? -35.232 24.398 48.458 1 69.96 294 ASN B N 1
ATOM 11179 C CA . ASN B 1 294 ? -35.181 24.669 49.89 1 69.96 294 ASN B CA 1
ATOM 11180 C C . ASN B 1 294 ? -33.753 24.926 50.361 1 69.96 294 ASN B C 1
ATOM 11182 O O . ASN B 1 294 ? -33.367 24.497 51.45 1 69.96 294 ASN B O 1
ATOM 11186 N N . HIS B 1 295 ? -32.456 26.054 50.011 1 74.79 295 HIS B N 1
ATOM 11187 C CA . HIS B 1 295 ? -31.103 26.48 50.354 1 74.79 295 HIS B CA 1
ATOM 11188 C C . HIS B 1 295 ? -30.278 25.314 50.888 1 74.79 295 HIS B C 1
ATOM 11190 O O . HIS B 1 295 ? -29.772 25.369 52.011 1 74.79 295 HIS B O 1
ATOM 11196 N N . PRO B 1 296 ? -30.581 23.624 49.68 1 81.77 296 PRO B N 1
ATOM 11197 C CA . PRO B 1 296 ? -29.747 22.49 50.085 1 81.77 296 PRO B CA 1
ATOM 11198 C C . PRO B 1 296 ? -28.256 22.819 50.067 1 81.77 296 PRO B C 1
ATOM 11200 O O . PRO B 1 296 ? -27.85 23.83 49.488 1 81.77 296 PRO B O 1
ATOM 11203 N N . ASP B 1 297 ? -27.447 21.981 50.787 1 80.77 297 ASP B N 1
ATOM 11204 C CA . ASP B 1 297 ? -25.993 22.099 50.839 1 80.77 297 ASP B CA 1
ATOM 11205 C C . ASP B 1 297 ? -25.321 20.835 50.309 1 80.77 297 ASP B C 1
ATOM 11207 O O . ASP B 1 297 ? -24.699 20.091 51.069 1 80.77 297 ASP B O 1
ATOM 11211 N N . PRO B 1 298 ? -25.443 20.656 48.99 1 87.86 298 PRO B N 1
ATOM 11212 C CA . PRO B 1 298 ? -24.794 19.454 48.463 1 87.86 298 PRO B CA 1
ATOM 11213 C C . PRO B 1 298 ? -23.275 19.592 48.378 1 87.86 298 PRO B C 1
ATOM 11215 O O . PRO B 1 298 ? -22.757 20.709 48.307 1 87.86 298 PRO B O 1
ATOM 11218 N N . ALA B 1 299 ? -22.502 18.536 48.442 1 91.42 299 ALA B N 1
ATOM 11219 C CA . ALA B 1 299 ? -21.059 18.458 48.227 1 91.42 299 ALA B CA 1
ATOM 11220 C C . ALA B 1 299 ? -20.717 17.407 47.175 1 91.42 299 ALA B C 1
ATOM 11222 O O . ALA B 1 299 ? -21.335 16.34 47.131 1 91.42 299 ALA B O 1
ATOM 11223 N N . PHE B 1 300 ? -19.944 17.767 46.284 1 92.06 300 PHE B N 1
ATOM 11224 C CA . PHE B 1 300 ? -19.501 16.923 45.181 1 92.06 300 PHE B CA 1
ATOM 11225 C C . PHE B 1 300 ? -18.001 16.666 45.264 1 92.06 300 PHE B C 1
ATOM 11227 O O . PHE B 1 300 ? -17.231 17.563 45.613 1 92.06 300 PHE B O 1
ATOM 11234 N N . GLY B 1 301 ? -17.558 15.489 44.936 1 91.3 301 GLY B N 1
ATOM 11235 C CA . GLY B 1 301 ? -16.128 15.224 44.932 1 91.3 301 GLY B CA 1
ATOM 11236 C C . GLY B 1 301 ? -15.795 13.752 44.781 1 91.3 301 GLY B C 1
ATOM 11237 O O . GLY B 1 301 ? -16.481 13.025 44.06 1 91.3 301 GLY B O 1
ATOM 11238 N N . VAL B 1 302 ? -14.696 13.375 45.429 1 90.46 302 VAL B N 1
ATOM 11239 C CA . VAL B 1 302 ? -14.199 12.003 45.414 1 90.46 302 VAL B CA 1
ATOM 11240 C C . VAL B 1 302 ? -14.007 11.507 46.845 1 90.46 302 VAL B C 1
ATOM 11242 O O . VAL B 1 302 ? -13.826 12.306 47.767 1 90.46 302 VAL B O 1
ATOM 11245 N N . ALA B 1 303 ? -14.11 10.195 46.976 1 90.06 303 ALA B N 1
ATOM 11246 C CA . ALA B 1 303 ? -13.981 9.614 48.31 1 90.06 303 ALA B CA 1
ATOM 11247 C C . ALA B 1 303 ? -13.37 8.217 48.243 1 90.06 303 ALA B C 1
ATOM 11249 O O . ALA B 1 303 ? -13.404 7.568 47.195 1 90.06 303 ALA B O 1
ATOM 11250 N N . ARG B 1 304 ? -12.832 7.861 49.305 1 85.44 304 ARG B N 1
ATOM 11251 C CA . ARG B 1 304 ? -12.423 6.473 49.493 1 85.44 304 ARG B CA 1
ATOM 11252 C C . ARG B 1 304 ? -13.624 5.587 49.805 1 85.44 304 ARG B C 1
ATOM 11254 O O . ARG B 1 304 ? -14.688 6.083 50.183 1 85.44 304 ARG B O 1
ATOM 11261 N N . ILE B 1 305 ? -13.399 4.332 49.688 1 79.08 305 ILE B N 1
ATOM 11262 C CA . ILE B 1 305 ? -14.504 3.385 49.798 1 79.08 305 ILE B CA 1
ATOM 11263 C C . ILE B 1 305 ? -15.075 3.42 51.214 1 79.08 305 ILE B C 1
ATOM 11265 O O . ILE B 1 305 ? -16.266 3.175 51.415 1 79.08 305 ILE B O 1
ATOM 11269 N N . ASP B 1 306 ? -14.32 3.723 52.183 1 79.98 306 ASP B N 1
ATOM 11270 C CA . ASP B 1 306 ? -14.738 3.658 53.58 1 79.98 306 ASP B CA 1
ATOM 11271 C C . ASP B 1 306 ? -15.118 5.041 54.105 1 79.98 306 ASP B 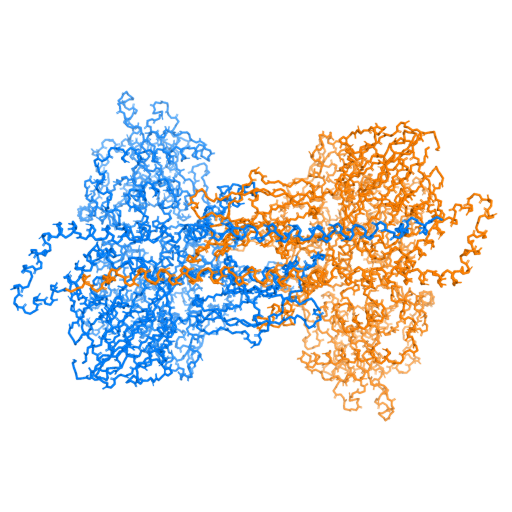C 1
ATOM 11273 O O . ASP B 1 306 ? -15.132 5.269 55.316 1 79.98 306 ASP B O 1
ATOM 11277 N N . VAL B 1 307 ? -15.475 5.95 53.265 1 87.03 307 VAL B N 1
ATOM 11278 C CA . VAL B 1 307 ? -15.922 7.284 53.65 1 87.03 307 VAL B CA 1
ATOM 11279 C C . VAL B 1 307 ? -17.16 7.179 54.537 1 87.03 307 VAL B C 1
ATOM 11281 O O . VAL B 1 307 ? -17.956 6.247 54.395 1 87.03 307 VAL B O 1
ATOM 11284 N N . MET B 1 308 ? -17.308 8.13 55.467 1 84.38 308 MET B N 1
ATOM 11285 C CA . MET B 1 308 ? -18.504 8.169 56.304 1 84.38 308 MET B CA 1
ATOM 11286 C C . MET B 1 308 ? -19.733 8.536 55.48 1 84.38 308 MET B C 1
ATOM 11288 O O . MET B 1 308 ? -19.743 9.56 54.794 1 84.38 308 MET B O 1
ATOM 11292 N N . LYS B 1 309 ? -20.69 7.801 55.605 1 85.55 309 LYS B N 1
ATOM 11293 C CA . LYS B 1 309 ? -21.837 7.945 54.713 1 85.55 309 LYS B CA 1
ATOM 11294 C C . LYS B 1 309 ? -22.916 8.822 55.342 1 85.55 309 LYS B C 1
ATOM 11296 O O . LYS B 1 309 ? -23.881 9.202 54.675 1 85.55 309 LYS B O 1
ATOM 11301 N N . ASP B 1 310 ? -22.785 9.178 56.637 1 83.05 310 ASP B N 1
ATOM 11302 C CA . ASP B 1 310 ? -23.849 9.898 57.33 1 83.05 310 ASP B CA 1
ATOM 11303 C C . ASP B 1 310 ? -23.438 11.341 57.617 1 83.05 310 ASP B C 1
ATOM 11305 O O . ASP B 1 310 ? -24.078 12.026 58.419 1 83.05 310 ASP B O 1
ATOM 11309 N N . VAL B 1 311 ? -22.309 11.829 57.088 1 86.13 311 VAL B N 1
ATOM 11310 C CA . VAL B 1 311 ? -21.881 13.219 57.209 1 86.13 311 VAL B CA 1
ATOM 11311 C C . VAL B 1 311 ? -21.594 13.794 55.824 1 86.13 311 VAL B C 1
ATOM 11313 O O . VAL B 1 311 ? -21.493 13.051 54.845 1 86.13 311 VAL B O 1
ATOM 11316 N N . MET B 1 312 ? -21.485 15.07 55.783 1 87.42 312 MET B N 1
ATOM 11317 C CA . MET B 1 312 ? -21.188 15.737 54.518 1 87.42 312 MET B CA 1
ATOM 11318 C C . MET B 1 312 ? -19.832 15.295 53.976 1 87.42 312 MET B C 1
ATOM 11320 O O . MET B 1 312 ? -18.867 15.171 54.733 1 87.42 312 MET B O 1
ATOM 11324 N N . LEU B 1 313 ? -19.863 15.108 52.738 1 89.87 313 LEU B N 1
ATOM 11325 C CA . LEU B 1 313 ? -18.626 14.734 52.06 1 89.87 313 LEU B CA 1
ATOM 11326 C C . LEU B 1 313 ? -17.519 15.742 52.353 1 89.87 313 LEU B C 1
ATOM 11328 O O . LEU B 1 313 ? -17.73 16.952 52.24 1 89.87 313 LEU B O 1
ATOM 11332 N N . GLY B 1 314 ? -16.352 15.273 52.769 1 86.97 314 GLY B N 1
ATOM 11333 C CA . GLY B 1 314 ? -15.233 16.143 53.091 1 86.97 314 GLY B CA 1
ATOM 11334 C C . GLY B 1 314 ? -15.101 16.421 54.577 1 86.97 314 GLY B C 1
ATOM 11335 O O . GLY B 1 314 ? -14.104 16.994 55.02 1 86.97 314 GLY B O 1
ATOM 11336 N N . LYS B 1 315 ? -16.063 16.091 55.323 1 88.29 315 LYS B N 1
ATOM 11337 C CA . LYS B 1 315 ? -16.004 16.309 56.766 1 88.29 315 LYS B CA 1
ATOM 11338 C C . LYS B 1 315 ? -15.041 15.33 57.431 1 88.29 315 LYS B C 1
ATOM 11340 O O . LYS B 1 315 ? -14.508 15.61 58.507 1 88.29 315 LYS B O 1
ATOM 11345 N N . ASP B 1 316 ? -14.89 14.218 56.805 1 82.68 316 ASP B N 1
ATOM 11346 C CA . ASP B 1 316 ? -13.878 13.287 57.294 1 82.68 316 ASP B CA 1
ATOM 11347 C C . ASP B 1 316 ? -12.631 13.32 56.413 1 82.68 316 ASP B C 1
ATOM 11349 O O . ASP B 1 316 ? -12.573 14.071 55.437 1 82.68 316 ASP B O 1
ATOM 11353 N N . ASP B 1 317 ? -11.544 12.588 56.777 1 83.43 317 ASP B N 1
ATOM 11354 C CA . ASP B 1 317 ? -10.268 12.625 56.07 1 83.43 317 ASP B CA 1
ATOM 11355 C C . ASP B 1 317 ? -10.262 11.651 54.895 1 83.43 317 ASP B C 1
ATOM 11357 O O . ASP B 1 317 ? -9.203 11.336 54.347 1 83.43 317 ASP B O 1
ATOM 11361 N N . LYS B 1 318 ? -11.412 11.251 54.512 1 88.56 318 LYS B N 1
ATOM 11362 C CA . LYS B 1 318 ? -11.466 10.232 53.468 1 88.56 318 LYS B CA 1
ATOM 11363 C C . LYS B 1 318 ? -12.093 10.786 52.192 1 88.56 318 LYS B C 1
ATOM 11365 O O . LYS B 1 318 ? -12.244 10.064 51.204 1 88.56 318 LYS B O 1
ATOM 11370 N N . ALA B 1 319 ? -12.495 12.01 52.253 1 90.56 319 ALA B N 1
ATOM 11371 C CA . ALA B 1 319 ? -13.159 12.577 51.082 1 90.56 319 ALA B CA 1
ATOM 11372 C C . ALA B 1 319 ? -12.643 13.981 50.784 1 90.56 319 ALA B C 1
ATOM 11374 O O . ALA B 1 319 ? -12.175 14.681 51.685 1 90.56 319 ALA B O 1
ATOM 11375 N N . TRP B 1 320 ? -12.567 14.372 49.563 1 91.55 320 TRP B N 1
ATOM 11376 C CA . TRP B 1 320 ? -12.265 15.69 49.016 1 91.55 320 TRP B CA 1
ATOM 11377 C C . TRP B 1 320 ? -13.455 16.243 48.24 1 91.55 320 TRP B C 1
ATOM 11379 O O . TRP B 1 320 ? -13.884 15.654 47.245 1 91.55 320 TRP B O 1
ATOM 11389 N N . ALA B 1 321 ? -14.003 17.333 48.711 1 92.52 321 ALA B N 1
ATOM 11390 C CA . ALA B 1 321 ? -15.278 17.727 48.118 1 92.52 321 ALA B CA 1
ATOM 11391 C C . ALA B 1 321 ? -15.368 19.243 47.968 1 92.52 321 ALA B C 1
ATOM 11393 O O . ALA B 1 321 ? -14.604 19.982 48.594 1 92.52 321 ALA B O 1
ATOM 11394 N N . MET B 1 322 ? -16.185 19.614 47.085 1 91.43 322 MET B N 1
ATOM 11395 C CA . MET B 1 322 ? -16.652 20.993 46.987 1 91.43 322 MET B CA 1
ATOM 11396 C C . MET B 1 322 ? -18.076 21.125 47.517 1 91.43 322 MET B C 1
ATOM 11398 O O . MET B 1 322 ? -18.995 20.484 47.004 1 91.43 322 MET B O 1
ATOM 11402 N N . TYR B 1 323 ? -18.154 21.878 48.593 1 89.25 323 TYR B N 1
ATOM 11403 C CA . TYR B 1 323 ? -19.438 22.269 49.163 1 89.25 323 TYR B CA 1
ATOM 11404 C C . TYR B 1 323 ? -19.978 23.522 48.482 1 89.25 323 TYR B C 1
ATOM 11406 O O . TYR B 1 323 ? -19.256 24.51 48.326 1 89.25 323 TYR B O 1
ATOM 11414 N N . VAL B 1 324 ? -21.179 23.354 47.938 1 86.94 324 VAL B N 1
ATOM 11415 C CA . VAL B 1 324 ? -21.668 24.466 47.13 1 86.94 324 VAL B CA 1
ATOM 11416 C C . VAL B 1 324 ? -23.068 24.864 47.591 1 86.94 324 VAL B C 1
ATOM 11418 O O . VAL B 1 324 ? -23.916 24.002 47.836 1 86.94 324 VAL B O 1
ATOM 11421 N N . ASP B 1 325 ? -23.312 26.119 47.844 1 80.99 325 ASP B N 1
ATOM 11422 C CA . ASP B 1 325 ? -24.658 26.631 48.084 1 80.99 325 ASP B CA 1
ATOM 11423 C C . ASP B 1 325 ? -25.15 27.459 46.9 1 80.99 325 ASP B C 1
ATOM 11425 O O . ASP B 1 325 ? -24.603 27.364 45.799 1 80.99 325 ASP B O 1
ATOM 11429 N N . ASN B 1 326 ? -26.169 28.263 47.038 1 78.5 326 ASN B N 1
ATOM 11430 C CA . ASN B 1 326 ? -26.781 29.008 45.943 1 78.5 326 ASN B CA 1
ATOM 11431 C C . ASN B 1 326 ? -25.861 30.115 45.435 1 78.5 326 ASN B C 1
ATOM 11433 O O . ASN B 1 326 ? -26.03 30.604 44.317 1 78.5 326 ASN B O 1
ATOM 11437 N N . ASN B 1 327 ? -24.922 30.566 46.159 1 78.7 327 ASN B N 1
ATOM 11438 C CA . ASN B 1 327 ? -24.141 31.736 45.774 1 78.7 327 ASN B CA 1
ATOM 11439 C C . ASN B 1 327 ? -22.642 31.462 45.858 1 78.7 327 ASN B C 1
ATOM 11441 O O . ASN B 1 327 ? -21.836 32.23 45.331 1 78.7 327 ASN B O 1
ATOM 11445 N N . ARG B 1 328 ? -22.327 30.46 46.562 1 81.26 328 ARG B N 1
ATOM 11446 C CA . ARG B 1 328 ? -20.914 30.249 46.862 1 81.26 328 ARG B CA 1
ATOM 11447 C C . ARG B 1 328 ? -20.569 28.764 46.855 1 81.26 328 ARG B C 1
ATOM 11449 O O . ARG B 1 328 ? -21.452 27.915 46.993 1 81.26 328 ARG B O 1
ATOM 11456 N N . SER B 1 329 ? -19.201 28.476 46.721 1 84.64 329 SER B N 1
ATOM 11457 C CA . SER B 1 329 ? -18.646 27.132 46.847 1 84.64 329 SER B CA 1
ATOM 11458 C C . SER B 1 329 ? -17.374 27.136 47.688 1 84.64 329 SER B C 1
ATOM 11460 O O . SER B 1 329 ? -16.684 28.154 47.775 1 84.64 329 SER B O 1
ATOM 11462 N N . TRP B 1 330 ? -17.156 26.057 48.484 1 86.4 330 TRP B N 1
ATOM 11463 C CA . TRP B 1 330 ? -15.986 25.824 49.324 1 86.4 330 TRP B CA 1
ATOM 11464 C C . TRP B 1 330 ? -15.393 24.444 49.06 1 86.4 330 TRP B C 1
ATOM 11466 O O . TRP B 1 330 ? -16.103 23.525 48.646 1 86.4 330 TRP B O 1
ATOM 11476 N N . PHE B 1 331 ? -14.11 24.407 49.271 1 90.09 331 PHE B N 1
ATOM 11477 C CA . PHE B 1 331 ? -13.482 23.091 49.266 1 90.09 331 PHE B CA 1
ATOM 11478 C C . PHE B 1 331 ? -13.428 22.512 50.674 1 90.09 331 PHE B C 1
ATOM 11480 O O . PHE B 1 331 ? -13.188 23.238 51.641 1 90.09 331 PHE B O 1
ATOM 11487 N N . MET B 1 332 ? -13.754 21.299 50.746 1 89.74 332 MET B N 1
ATOM 11488 C CA . MET B 1 332 ? -13.849 20.689 52.069 1 89.74 332 MET B CA 1
ATOM 11489 C C . MET B 1 332 ? -13.065 19.382 52.123 1 89.74 332 MET B C 1
ATOM 11491 O O . MET B 1 332 ? -13.212 18.529 51.246 1 89.74 332 MET B O 1
ATOM 11495 N N . HIS B 1 333 ? -12.181 19.258 53.087 1 89.57 333 HIS B N 1
ATOM 11496 C CA . HIS B 1 333 ? -11.451 18.041 53.423 1 89.57 333 HIS B CA 1
ATOM 11497 C C . HIS B 1 333 ? -11.105 17.999 54.908 1 89.57 333 HIS B C 1
ATOM 11499 O O . HIS B 1 333 ? -10.551 18.958 55.449 1 89.57 333 HIS B O 1
ATOM 11505 N N . ASN B 1 334 ? -11.416 16.913 55.529 1 86.13 334 ASN B N 1
ATOM 11506 C CA . ASN B 1 334 ? -11.135 16.71 56.946 1 86.13 334 ASN B CA 1
ATOM 11507 C C . ASN B 1 334 ? -11.712 17.836 57.799 1 86.13 334 ASN B C 1
ATOM 11509 O O . ASN B 1 334 ? -11.022 18.384 58.66 1 86.13 334 ASN B O 1
ATOM 11513 N N . ASN B 1 335 ? -12.869 18.244 57.398 1 81.14 335 ASN B N 1
ATOM 11514 C CA . ASN B 1 335 ? -13.674 19.24 58.098 1 81.14 335 ASN B CA 1
ATOM 11515 C C . ASN B 1 335 ? -13.023 20.619 58.052 1 81.14 335 ASN B C 1
ATOM 11517 O O . ASN B 1 335 ? -13.277 21.459 58.917 1 81.14 335 ASN B O 1
ATOM 11521 N N . SER B 1 336 ? -12.024 20.817 57.12 1 81.13 336 SER B N 1
ATOM 11522 C CA . SER B 1 336 ? -11.426 22.13 56.902 1 81.13 336 SER B CA 1
ATOM 11523 C C . SER B 1 336 ? -11.942 22.766 55.616 1 81.13 336 SER B C 1
ATOM 11525 O O . SER B 1 336 ? -11.963 22.124 54.564 1 81.13 336 SER B O 1
ATOM 11527 N N . HIS B 1 337 ? -12.486 23.869 55.721 1 79.68 337 HIS B N 1
ATOM 11528 C CA . HIS B 1 337 ? -12.969 24.656 54.592 1 79.68 337 HIS B CA 1
ATOM 11529 C C . HIS B 1 337 ? -11.882 25.585 54.063 1 79.68 337 HIS B C 1
ATOM 11531 O O . HIS B 1 337 ? -11.272 26.333 54.83 1 79.68 337 HIS B O 1
ATOM 11537 N N . THR B 1 338 ? -11.438 25.336 52.891 1 75.44 338 THR B N 1
ATOM 11538 C CA . THR B 1 338 ? -10.46 26.258 52.325 1 75.44 338 THR B CA 1
ATOM 11539 C C . THR B 1 338 ? -11.005 26.917 51.061 1 75.44 338 THR B C 1
ATOM 11541 O O . THR B 1 338 ? -11.96 26.421 50.459 1 75.44 338 THR B O 1
ATOM 11544 N N . ASN B 1 339 ? -10.642 28.053 50.618 1 75.74 339 ASN B N 1
ATOM 11545 C CA . ASN B 1 339 ? -10.804 28.74 49.341 1 75.74 339 ASN B CA 1
ATOM 11546 C C . ASN B 1 339 ? -12.274 29.004 49.029 1 75.74 339 ASN B C 1
ATOM 11548 O O . ASN B 1 339 ? -12.796 28.522 48.022 1 75.74 339 ASN B O 1
ATOM 11552 N N . ARG B 1 340 ? -12.911 29.725 49.696 1 76.63 340 ARG B N 1
ATOM 11553 C CA . ARG B 1 340 ? -14.28 30.149 49.42 1 76.63 340 ARG B CA 1
ATOM 11554 C C . ARG B 1 340 ? -14.349 30.975 48.14 1 76.63 340 ARG B C 1
ATOM 11556 O O . ARG B 1 340 ? -13.653 31.983 48.007 1 76.63 340 ARG B O 1
ATOM 11563 N N . THR B 1 341 ? -14.941 30.47 47.172 1 77.4 341 THR B N 1
ATOM 11564 C CA . THR B 1 341 ? -15.039 31.126 45.873 1 77.4 341 THR B CA 1
ATOM 11565 C C . THR B 1 341 ? -16.489 31.474 45.55 1 77.4 341 THR B C 1
ATOM 11567 O O . THR B 1 341 ? -17.413 30.808 46.022 1 77.4 341 THR B O 1
ATOM 11570 N N . GLU B 1 342 ? -16.634 32.516 44.794 1 77.33 342 GLU B N 1
ATOM 11571 C CA . GLU B 1 342 ? -17.964 32.858 44.299 1 77.33 342 GLU B CA 1
ATOM 11572 C C . GLU B 1 342 ? -18.418 31.884 43.216 1 77.33 342 GLU B C 1
ATOM 11574 O O . GLU B 1 342 ? -17.6 31.383 42.442 1 77.33 342 GLU B O 1
ATOM 11579 N N . GLY B 1 343 ? -19.608 31.367 43.277 1 76.11 343 GLY B N 1
ATOM 11580 C CA . GLY B 1 343 ? -20.218 30.434 42.343 1 76.11 343 GLY B CA 1
ATOM 11581 C C . GLY B 1 343 ? -21.118 29.416 43.018 1 76.11 343 GLY B C 1
ATOM 11582 O O . GLY B 1 343 ? -20.64 28.541 43.742 1 76.11 343 GLY B O 1
ATOM 11583 N N . GLY B 1 344 ? -22.298 29.56 42.892 1 79.49 344 GLY B N 1
ATOM 11584 C CA . GLY B 1 344 ? -23.289 28.656 43.453 1 79.49 344 GLY B CA 1
ATOM 11585 C C . GLY B 1 344 ? -23.999 27.823 42.403 1 79.49 344 GLY B C 1
ATOM 11586 O O . GLY B 1 344 ? -23.662 27.888 41.219 1 79.49 344 GLY B O 1
ATOM 11587 N N . ILE B 1 345 ? -24.757 26.817 42.969 1 82.16 345 ILE B N 1
ATOM 11588 C CA . ILE B 1 345 ? -25.45 25.929 42.042 1 82.16 345 ILE B CA 1
ATOM 11589 C C . ILE B 1 345 ? -26.955 26.174 42.121 1 82.16 345 ILE B C 1
ATOM 11591 O O . ILE B 1 345 ? -27.469 26.593 43.161 1 82.16 345 ILE B O 1
ATOM 11595 N N . THR B 1 346 ? -27.593 26.225 40.99 1 80.13 346 THR B N 1
ATOM 11596 C CA . THR B 1 346 ? -29.045 26.235 40.859 1 80.13 346 THR B CA 1
ATOM 11597 C C . THR B 1 346 ? -29.523 25.04 40.038 1 80.13 346 THR B C 1
ATOM 11599 O O . THR B 1 346 ? -28.711 24.239 39.569 1 80.13 346 THR B O 1
ATOM 11602 N N . LYS B 1 347 ? -30.815 24.94 40.056 1 79.53 347 LYS B N 1
ATOM 11603 C CA . LYS B 1 347 ? -31.351 23.899 39.184 1 79.53 347 LYS B CA 1
ATOM 11604 C C . LYS B 1 347 ? -30.822 24.046 37.761 1 79.53 347 LYS B C 1
ATOM 11606 O O . LYS B 1 347 ? -30.852 25.139 37.192 1 79.53 347 LYS B O 1
ATOM 11611 N N . GLY B 1 348 ? -30.209 23.034 37.251 1 75.13 348 GLY B N 1
ATOM 11612 C CA . GLY B 1 348 ? -29.662 23.053 35.903 1 75.13 348 GLY B CA 1
ATOM 11613 C C . GLY B 1 348 ? -28.156 23.233 35.874 1 75.13 348 GLY B C 1
ATOM 11614 O O . GLY B 1 348 ? -27.526 23.068 34.827 1 75.13 348 GLY B O 1
ATOM 11615 N N . SER B 1 349 ? -27.581 23.61 36.986 1 80.1 349 SER B N 1
ATOM 11616 C CA . SER B 1 349 ? -26.135 23.793 37.043 1 80.1 349 SER B CA 1
ATOM 11617 C C . SER B 1 349 ? -25.402 22.477 36.805 1 80.1 349 SER B C 1
ATOM 11619 O O . SER B 1 349 ? -25.902 21.408 37.16 1 80.1 349 SER B O 1
ATOM 11621 N N . THR B 1 350 ? -24.339 22.622 36.115 1 80.92 350 THR B N 1
ATOM 11622 C CA . THR B 1 350 ? -23.467 21.47 35.916 1 80.92 350 THR B CA 1
ATOM 11623 C C . THR B 1 350 ? -22.233 21.565 36.808 1 80.92 350 THR B C 1
ATOM 11625 O O . THR B 1 350 ? -21.592 22.615 36.88 1 80.92 350 THR B O 1
ATOM 11628 N N . ILE B 1 351 ? -22.033 20.496 37.541 1 84.29 351 ILE B N 1
ATOM 11629 C CA . ILE B 1 351 ? -20.849 20.397 38.387 1 84.29 351 ILE B CA 1
ATOM 11630 C C . ILE B 1 351 ? -19.826 19.47 37.736 1 84.29 351 ILE B C 1
ATOM 11632 O O . ILE B 1 351 ? -20.112 18.296 37.489 1 84.29 351 ILE B O 1
ATOM 11636 N N . GLY B 1 352 ? -18.773 20.076 37.368 1 82.2 352 GLY B N 1
ATOM 11637 C CA . GLY B 1 352 ? -17.681 19.286 36.823 1 82.2 352 GLY B CA 1
ATOM 11638 C C . GLY B 1 352 ? -16.606 18.969 37.845 1 82.2 352 GLY B C 1
ATOM 11639 O O . GLY B 1 352 ? -16.276 19.806 38.687 1 82.2 352 GLY B O 1
ATOM 11640 N N . ILE B 1 353 ? -16.165 17.769 37.922 1 84.78 353 ILE B N 1
ATOM 11641 C CA . ILE B 1 353 ? -15.081 17.31 38.784 1 84.78 353 ILE B CA 1
ATOM 11642 C C . ILE B 1 353 ? -13.944 16.753 37.93 1 84.78 353 ILE B C 1
ATOM 11644 O O . ILE B 1 353 ? -14.152 15.842 37.125 1 84.78 353 ILE B O 1
ATOM 11648 N N . LEU B 1 354 ? -12.895 17.369 38.022 1 83.77 354 LEU B N 1
ATOM 11649 C CA . LEU B 1 354 ? -11.691 16.909 37.34 1 83.77 354 LEU B CA 1
ATOM 11650 C C . LEU B 1 354 ? -10.715 16.277 38.327 1 83.77 354 LEU B C 1
ATOM 11652 O O . LEU B 1 354 ? -10.135 16.973 39.164 1 83.77 354 LEU B O 1
ATOM 11656 N N . LEU B 1 355 ? -10.678 15.046 38.247 1 81 355 LEU B N 1
ATOM 11657 C CA . LEU B 1 355 ? -9.707 14.289 39.03 1 81 355 LEU B CA 1
ATOM 11658 C C . LEU B 1 355 ? -8.491 13.927 38.185 1 81 355 LEU B C 1
ATOM 11660 O O . LEU B 1 355 ? -8.574 13.068 37.304 1 81 355 LEU B O 1
ATOM 11664 N N . ASP B 1 356 ? -7.479 14.612 38.365 1 77.22 356 ASP B N 1
ATOM 11665 C CA . ASP B 1 356 ? -6.223 14.364 37.664 1 77.22 356 ASP B CA 1
ATOM 11666 C C . ASP B 1 356 ? -5.245 13.592 38.547 1 77.22 356 ASP B C 1
ATOM 11668 O O . ASP B 1 356 ? -4.54 14.185 39.367 1 77.22 356 ASP B O 1
ATOM 11672 N N . LEU B 1 357 ? -5.269 12.385 38.494 1 70.17 357 LEU B N 1
ATOM 11673 C CA . LEU B 1 357 ? -4.434 11.561 39.362 1 70.17 357 LEU B CA 1
ATOM 11674 C C . LEU B 1 357 ? -2.989 11.55 38.874 1 70.17 357 LEU B C 1
ATOM 11676 O O . LEU B 1 357 ? -2.082 11.164 39.615 1 70.17 357 LEU B O 1
ATOM 11680 N N . ASN B 1 358 ? -2.788 12.009 37.686 1 66.62 358 ASN B N 1
ATOM 11681 C CA . ASN B 1 358 ? -1.421 12.205 37.218 1 66.62 358 ASN B CA 1
ATOM 11682 C C . ASN B 1 358 ? -0.761 13.4 37.9 1 66.62 358 ASN B C 1
ATOM 11684 O O . ASN B 1 358 ? 0.4 13.325 38.307 1 66.62 358 ASN B O 1
ATOM 11688 N N . ARG B 1 359 ? -1.505 14.405 38.028 1 72.53 359 ARG B N 1
ATOM 11689 C CA . ARG B 1 359 ? -1.036 15.615 38.697 1 72.53 359 ARG B CA 1
ATOM 11690 C C . ARG B 1 359 ? -1.48 15.642 40.155 1 72.53 359 ARG B C 1
ATOM 11692 O O . ARG B 1 359 ? -1.161 16.579 40.89 1 72.53 359 ARG B O 1
ATOM 11699 N N . LYS B 1 360 ? -2.14 14.635 40.484 1 80.1 360 LYS B N 1
ATOM 11700 C CA . LYS B 1 360 ? -2.649 14.477 41.843 1 80.1 360 LYS B CA 1
ATOM 11701 C C . LYS B 1 360 ? -3.453 15.7 42.274 1 80.1 360 LYS B C 1
ATOM 11703 O O . LYS B 1 360 ? -3.275 16.207 43.383 1 80.1 360 LYS B O 1
ATOM 11708 N N . THR B 1 361 ? -4.203 16.116 41.378 1 86.25 361 THR B N 1
ATOM 11709 C CA . THR B 1 361 ? -4.998 17.297 41.693 1 86.25 361 THR B CA 1
ATOM 11710 C C . THR B 1 361 ? -6.486 17.016 41.5 1 86.25 361 THR B C 1
ATOM 11712 O O . THR B 1 361 ? -6.86 16.111 40.752 1 86.25 361 THR B O 1
ATOM 11715 N N . LEU B 1 362 ? -7.247 17.786 42.215 1 89.49 362 LEU B N 1
ATOM 11716 C CA . LEU B 1 362 ? -8.701 17.79 42.099 1 89.49 362 LEU B CA 1
ATOM 11717 C C . LEU B 1 362 ? -9.224 19.205 41.875 1 89.49 362 LEU B C 1
ATOM 11719 O O . LEU B 1 362 ? -8.934 20.11 42.66 1 89.49 362 LEU B O 1
ATOM 11723 N N . THR B 1 363 ? -9.861 19.341 40.736 1 88.75 363 THR B N 1
ATOM 11724 C CA . THR B 1 363 ? -10.402 20.647 40.374 1 88.75 363 THR B CA 1
ATOM 11725 C C . THR B 1 363 ? -11.908 20.563 40.145 1 88.75 363 THR B C 1
ATOM 11727 O O . THR B 1 363 ? -12.411 19.551 39.653 1 88.75 363 THR B O 1
ATOM 11730 N N . PHE B 1 364 ? -12.582 21.578 40.534 1 87.64 364 PHE B N 1
ATOM 11731 C CA . PHE B 1 364 ? -14.035 21.593 40.41 1 87.64 364 PHE B CA 1
ATOM 11732 C C . PHE B 1 364 ? -14.486 22.705 39.471 1 87.64 364 PHE B C 1
ATOM 11734 O O . PHE B 1 364 ? -13.857 23.763 39.405 1 87.64 364 PHE B O 1
ATOM 11741 N N . PHE B 1 365 ? -15.536 22.392 38.802 1 84.17 365 PHE B N 1
ATOM 11742 C CA . PHE B 1 365 ? -16.122 23.338 37.86 1 84.17 365 PHE B CA 1
ATOM 11743 C C . PHE B 1 365 ? -17.618 23.492 38.109 1 84.17 365 PHE B C 1
ATOM 11745 O O . PHE B 1 365 ? -18.297 22.527 38.465 1 84.17 365 PHE B O 1
ATOM 11752 N N . ILE B 1 366 ? -18.113 24.688 38.03 1 82.84 366 ILE B N 1
ATOM 11753 C CA . ILE B 1 366 ? -19.548 24.952 38.004 1 82.84 366 ILE B CA 1
ATOM 11754 C C . ILE B 1 366 ? -19.92 25.655 36.701 1 82.84 366 ILE B C 1
ATOM 11756 O O . ILE B 1 366 ? -19.388 26.723 36.39 1 82.84 366 ILE B O 1
ATOM 11760 N N . ASN B 1 367 ? -20.791 24.949 35.964 1 74.22 367 ASN B N 1
ATOM 11761 C CA . ASN B 1 367 ? -21.19 25.459 34.657 1 74.22 367 ASN B CA 1
ATOM 11762 C C . ASN B 1 367 ? -19.978 25.774 33.784 1 74.22 367 ASN B C 1
ATOM 11764 O O . ASN B 1 367 ? -19.886 26.861 33.212 1 74.22 367 ASN B O 1
ATOM 11768 N N . ASP B 1 368 ? -19.077 24.833 33.815 1 69.82 368 ASP B N 1
ATOM 11769 C CA . ASP B 1 368 ? -17.873 24.815 32.99 1 69.82 368 ASP B CA 1
ATOM 11770 C C . ASP B 1 368 ? -16.886 25.892 33.434 1 69.82 368 ASP B C 1
ATOM 11772 O O . ASP B 1 368 ? -15.93 26.198 32.719 1 69.82 368 ASP B O 1
ATOM 11776 N N . GLU B 1 369 ? -17.161 26.523 34.467 1 76.06 369 GLU B N 1
ATOM 11777 C CA . GLU B 1 369 ? -16.239 27.49 35.054 1 76.06 369 GLU B CA 1
ATOM 11778 C C . GLU B 1 369 ? -15.541 26.914 36.282 1 76.06 369 GLU B C 1
ATOM 11780 O O . GLU B 1 369 ? -16.199 26.446 37.214 1 76.06 369 GLU B O 1
ATOM 11785 N N . GLN B 1 370 ? -14.231 26.92 36.175 1 80.93 370 GLN B N 1
ATOM 11786 C CA . GLN B 1 370 ? -13.475 26.401 37.309 1 80.93 370 GLN B CA 1
ATOM 11787 C C . GLN B 1 370 ? -13.76 27.204 38.575 1 80.93 370 GLN B C 1
ATOM 11789 O O . GLN B 1 370 ? -13.743 28.436 38.551 1 80.93 370 GLN B O 1
ATOM 11794 N N . GLN B 1 371 ? -13.993 26.56 39.552 1 81.62 371 GLN B N 1
ATOM 11795 C CA . GLN B 1 371 ? -14.264 27.208 40.831 1 81.62 371 GLN B CA 1
ATOM 11796 C C . GLN B 1 371 ? -12.99 27.346 41.659 1 81.62 371 GLN B C 1
ATOM 11798 O O . GLN B 1 371 ? -12.491 26.362 42.21 1 81.62 371 GLN B O 1
ATOM 11803 N N . GLY B 1 372 ? -12.432 28.56 41.656 1 73.91 372 GLY B N 1
ATOM 11804 C CA . GLY B 1 372 ? -11.244 28.805 42.458 1 73.91 372 GLY B CA 1
ATOM 11805 C C . GLY B 1 372 ? -9.997 28.152 41.893 1 73.91 372 GLY B C 1
ATOM 11806 O O . GLY B 1 372 ? -9.998 27.681 40.753 1 73.91 372 GLY B O 1
ATOM 11807 N N . PRO B 1 373 ? -8.975 28.078 42.604 1 77.51 373 PRO B N 1
ATOM 11808 C CA . PRO B 1 373 ? -7.75 27.377 42.211 1 77.51 373 PRO B CA 1
ATOM 11809 C C . PRO B 1 373 ? -7.903 25.858 42.244 1 77.51 373 PRO B C 1
ATOM 11811 O O . PRO B 1 373 ? -8.988 25.35 42.537 1 77.51 373 PRO B O 1
ATOM 11814 N N . ILE B 1 374 ? -6.833 25.206 41.972 1 80.64 374 ILE B N 1
ATOM 11815 C CA . ILE B 1 374 ? -6.832 23.765 42.202 1 80.64 374 ILE B CA 1
ATOM 11816 C C . ILE B 1 374 ? -7.3 23.469 43.625 1 80.64 374 ILE B C 1
ATOM 11818 O O . ILE B 1 374 ? -6.708 23.953 44.593 1 80.64 374 ILE B O 1
ATOM 11822 N N . ALA B 1 375 ? -8.397 22.82 43.699 1 88.13 375 ALA B N 1
ATOM 11823 C CA . ALA B 1 375 ? -9.053 22.648 44.993 1 88.13 375 ALA B CA 1
ATOM 11824 C C . ALA B 1 375 ? -8.167 21.866 45.958 1 88.13 375 ALA B C 1
ATOM 11826 O O . ALA B 1 375 ? -8.031 22.238 47.126 1 88.13 375 ALA B O 1
ATOM 11827 N N . PHE B 1 376 ? -7.677 20.764 45.424 1 87.08 376 PHE B N 1
ATOM 11828 C CA . PHE B 1 376 ? -6.834 19.915 46.257 1 87.08 376 PHE B CA 1
ATOM 11829 C C . PHE B 1 376 ? -5.599 19.457 45.49 1 87.08 376 PHE B C 1
ATOM 11831 O O . PHE B 1 376 ? -5.67 19.198 44.287 1 87.08 376 PHE B O 1
ATOM 11838 N N . GLU B 1 377 ? -4.62 19.421 46.12 1 81.7 377 GLU B N 1
ATOM 11839 C CA . GLU B 1 377 ? -3.349 18.914 45.613 1 81.7 377 GLU B CA 1
ATOM 11840 C C . GLU B 1 377 ? -2.886 17.695 46.406 1 81.7 377 GLU B C 1
ATOM 11842 O O . GLU B 1 377 ? -3.36 17.454 47.518 1 81.7 377 GLU B O 1
ATOM 11847 N N . ASN B 1 378 ? -2.054 16.818 45.899 1 78.29 378 ASN B N 1
ATOM 11848 C CA . ASN B 1 378 ? -1.503 15.603 46.489 1 78.29 378 ASN B CA 1
ATOM 11849 C C . ASN B 1 378 ? -2.592 14.571 46.767 1 78.29 378 ASN B C 1
ATOM 11851 O O . ASN B 1 378 ? -2.604 13.945 47.828 1 78.29 378 ASN B O 1
ATOM 11855 N N . VAL B 1 379 ? -3.555 14.49 45.802 1 79.66 379 VAL B N 1
ATOM 11856 C CA . VAL B 1 379 ? -4.633 13.509 45.877 1 79.66 379 VAL B CA 1
ATOM 11857 C C . VAL B 1 379 ? -4.176 12.192 45.253 1 79.66 379 VAL B C 1
ATOM 11859 O O . VAL B 1 379 ? -4.025 12.095 44.033 1 79.66 379 VAL B O 1
ATOM 11862 N N . GLU B 1 380 ? -3.834 11.237 46.098 1 76.91 380 GLU B N 1
ATOM 11863 C CA . GLU B 1 380 ? -3.334 9.943 45.644 1 76.91 380 GLU B CA 1
ATOM 11864 C C . GLU B 1 380 ? -4.148 8.798 46.238 1 76.91 380 GLU B C 1
ATOM 11866 O O . GLU B 1 380 ? -4.671 8.911 47.349 1 76.91 380 GLU B O 1
ATOM 11871 N N . GLY B 1 381 ? -4.52 7.711 45.402 1 71.74 381 GLY B N 1
ATOM 11872 C CA . GLY B 1 381 ? -5.206 6.516 45.866 1 71.74 381 GLY B CA 1
ATOM 11873 C C . GLY B 1 381 ? -6.381 6.125 44.99 1 71.74 381 GLY B C 1
ATOM 11874 O O . GLY B 1 381 ? -6.554 6.666 43.896 1 71.74 381 GLY B O 1
ATOM 11875 N N . LEU B 1 382 ? -7.074 4.633 45.223 1 76.82 382 LEU B N 1
ATOM 11876 C CA . LEU B 1 382 ? -8.32 4.211 44.594 1 76.82 382 LEU B CA 1
ATOM 11877 C C . LEU B 1 382 ? -9.483 5.087 45.049 1 76.82 382 LEU B C 1
ATOM 11879 O O . LEU B 1 382 ? -9.796 5.14 46.24 1 76.82 382 LEU B O 1
ATOM 11883 N N . PHE B 1 383 ? -10.021 6.314 44.308 1 84.75 383 PHE B N 1
ATOM 11884 C CA . PHE B 1 383 ? -11.104 7.241 44.617 1 84.75 383 PHE B CA 1
ATOM 11885 C C . PHE B 1 383 ? -12.369 6.869 43.852 1 84.75 383 PHE B C 1
ATOM 11887 O O . PHE B 1 383 ? -12.298 6.414 42.709 1 84.75 383 PHE B O 1
ATOM 11894 N N . PHE B 1 384 ? -13.456 7.142 44.542 1 85.1 384 PHE B N 1
ATOM 11895 C CA . PHE B 1 384 ? -14.77 6.981 43.931 1 85.1 384 PHE B CA 1
ATOM 11896 C C . PHE B 1 384 ? -15.463 8.329 43.773 1 85.1 384 PHE B C 1
ATOM 11898 O O . PHE B 1 384 ? -15.394 9.177 44.666 1 85.1 384 PHE B O 1
ATOM 11905 N N . PRO B 1 385 ? -16.067 8.582 42.621 1 86.86 385 PRO B N 1
ATOM 11906 C CA . PRO B 1 385 ? -16.962 9.742 42.598 1 86.86 385 PRO B CA 1
ATOM 11907 C C . PRO B 1 385 ? -17.987 9.718 43.731 1 86.86 385 PRO B C 1
ATOM 11909 O O . PRO B 1 385 ? -18.513 8.655 44.07 1 86.86 385 PRO B O 1
ATOM 11912 N N . ALA B 1 386 ? -18.101 10.828 44.363 1 90.08 386 ALA B N 1
ATOM 11913 C CA . ALA B 1 386 ? -18.988 10.851 45.523 1 90.08 386 ALA B CA 1
ATOM 11914 C C . ALA B 1 386 ? -19.798 12.143 45.569 1 90.08 386 ALA B C 1
ATOM 11916 O O . ALA B 1 386 ? -19.315 13.201 45.158 1 90.08 386 ALA B O 1
ATOM 11917 N N . VAL B 1 387 ? -21.01 11.982 46.022 1 90.76 387 VAL B N 1
ATOM 11918 C CA . VAL B 1 387 ? -21.852 13.15 46.261 1 90.76 387 VAL B CA 1
ATOM 11919 C C . VAL B 1 387 ? -22.513 13.038 47.633 1 90.76 387 VAL B C 1
ATOM 11921 O O . VAL B 1 387 ? -22.825 11.936 48.09 1 90.76 387 VAL B O 1
ATOM 11924 N N . SER B 1 388 ? -22.562 14.066 48.418 1 91.3 388 SER B N 1
ATOM 11925 C CA . SER B 1 388 ? -23.39 14.164 49.615 1 91.3 388 SER B CA 1
ATOM 11926 C C . SER B 1 388 ? -24.603 15.058 49.376 1 91.3 388 SER B C 1
ATOM 11928 O O . SER B 1 388 ? -24.468 16.173 48.868 1 91.3 388 SER B O 1
ATOM 11930 N N . LEU B 1 389 ? -25.679 14.542 49.635 1 89.3 389 LEU B N 1
ATOM 11931 C CA . LEU B 1 389 ? -26.935 15.207 49.305 1 89.3 389 LEU B CA 1
ATOM 11932 C C . LEU B 1 389 ? -27.819 15.344 50.54 1 89.3 389 LEU B C 1
ATOM 11934 O O . LEU B 1 389 ? -27.709 14.551 51.478 1 89.3 389 LEU B O 1
ATOM 11938 N N . ASN B 1 390 ? -28.563 16.413 50.532 1 86.15 390 ASN B N 1
ATOM 11939 C CA . ASN B 1 390 ? -29.613 16.632 51.521 1 86.15 390 ASN B CA 1
ATOM 11940 C C . ASN B 1 390 ? -30.782 17.417 50.933 1 86.15 390 ASN B C 1
ATOM 11942 O O . ASN B 1 390 ? -30.692 17.928 49.815 1 86.15 390 ASN B O 1
ATOM 11946 N N . ARG B 1 391 ? -31.88 17.456 51.493 1 83.53 391 ARG B N 1
ATOM 11947 C CA . ARG B 1 391 ? -33.052 18.29 51.248 1 83.53 391 ARG B CA 1
ATOM 11948 C C . ARG B 1 391 ? -33.528 18.154 49.806 1 83.53 391 ARG B C 1
ATOM 11950 O O . ARG B 1 391 ? -33.793 19.156 49.138 1 83.53 391 ARG B O 1
ATOM 11957 N N . ASN B 1 392 ? -33.517 16.963 49.11 1 79.33 392 ASN B N 1
ATOM 11958 C CA . ASN B 1 392 ? -34.123 16.596 47.835 1 79.33 392 ASN B CA 1
ATOM 11959 C C . ASN B 1 392 ? -33.342 17.171 46.656 1 79.33 392 ASN B C 1
ATOM 11961 O O . ASN B 1 392 ? -33.91 17.417 45.591 1 79.33 392 ASN B O 1
ATOM 11965 N N . VAL B 1 393 ? -32.088 17.494 46.853 1 81.65 393 VAL B N 1
ATOM 11966 C CA . VAL B 1 393 ? -31.26 17.824 45.698 1 81.65 393 VAL B CA 1
ATOM 11967 C C . VAL B 1 393 ? -30.975 16.561 44.889 1 81.65 393 VAL B C 1
ATOM 11969 O O . VAL B 1 393 ? -30.777 15.484 45.457 1 81.65 393 VAL B O 1
ATOM 11972 N N . GLN B 1 394 ? -31.056 16.671 43.524 1 79.84 394 GLN B N 1
ATOM 11973 C CA . GLN B 1 394 ? -30.923 15.525 42.631 1 79.84 394 GLN B CA 1
ATOM 11974 C C . GLN B 1 394 ? -29.848 15.769 41.577 1 79.84 394 GLN B C 1
ATOM 11976 O O . GLN B 1 394 ? -30.077 16.493 40.605 1 79.84 394 GLN B O 1
ATOM 11981 N N . PRO B 1 395 ? -28.68 15.211 41.859 1 76.97 395 PRO B N 1
ATOM 11982 C CA . PRO B 1 395 ? -27.671 15.239 40.797 1 76.97 395 PRO B CA 1
ATOM 11983 C C . PRO B 1 395 ? -27.819 14.081 39.812 1 76.97 395 PRO B C 1
ATOM 11985 O O . PRO B 1 395 ? -28.215 12.98 40.203 1 76.97 395 PRO B O 1
ATOM 11988 N N . LEU B 1 396 ? -27.711 14.274 38.647 1 73.1 396 LEU B N 1
ATOM 11989 C CA . LEU B 1 396 ? -27.69 13.305 37.556 1 73.1 396 LEU B CA 1
ATOM 11990 C C . LEU B 1 396 ? -26.299 13.212 36.938 1 73.1 396 LEU B C 1
ATOM 11992 O O . LEU B 1 396 ? -25.693 14.234 36.608 1 73.1 396 LEU B O 1
ATOM 11996 N N . THR B 1 397 ? -25.769 11.983 37.209 1 64.09 397 THR B N 1
ATOM 11997 C CA . THR B 1 397 ? -24.487 11.752 36.553 1 64.09 397 THR B CA 1
ATOM 11998 C C . THR B 1 397 ? -24.639 11.802 35.035 1 64.09 397 THR B C 1
ATOM 12000 O O . THR B 1 397 ? -25.568 11.213 34.48 1 64.09 397 THR B O 1
ATOM 12003 N N . ARG B 1 398 ? -24.202 12.633 34.505 1 47.96 398 ARG B N 1
ATOM 12004 C CA . ARG B 1 398 ? -24.244 12.718 33.049 1 47.96 398 ARG B CA 1
ATOM 12005 C C . ARG B 1 398 ? -23.059 11.99 32.423 1 47.96 398 ARG B C 1
ATOM 12007 O O . ARG B 1 398 ? -21.905 12.286 32.739 1 47.96 398 ARG B O 1
ATOM 12014 N N . PRO B 1 399 ? -23.269 10.78 32.191 1 42.51 399 PRO B N 1
ATOM 12015 C CA . PRO B 1 399 ? -22.157 10.251 31.397 1 42.51 399 PRO B CA 1
ATOM 12016 C C . PRO B 1 399 ? -21.607 11.269 30.401 1 42.51 399 PRO B C 1
ATOM 12018 O O . PRO B 1 399 ? -22.377 11.982 29.752 1 42.51 399 PRO B O 1
ATOM 12021 N N . LEU B 1 400 ? -20.767 11.966 31.013 1 35.92 400 LEU B N 1
ATOM 12022 C CA . LEU B 1 400 ? -20.295 12.867 29.966 1 35.92 400 LEU B CA 1
ATOM 12023 C C . LEU B 1 400 ? -20.222 12.148 28.623 1 35.92 400 LEU B C 1
ATOM 12025 O O . LEU B 1 400 ? -19.509 11.151 28.485 1 35.92 400 LEU B O 1
ATOM 12029 N N . SER B 1 401 ? -21.279 11.662 28.287 1 33.15 401 SER B N 1
ATOM 12030 C CA . SER B 1 401 ? -21.179 11.487 26.842 1 33.15 401 SER B CA 1
ATOM 12031 C C . SER B 1 401 ? -20.256 12.531 26.222 1 33.15 401 SER B C 1
ATOM 12033 O O . SER B 1 401 ? -20.273 13.698 26.62 1 33.15 401 SER B O 1
ATOM 12035 N N . SER B 1 402 ? -19.093 12.225 26.085 1 33.83 402 SER B N 1
ATOM 12036 C CA . SER B 1 402 ? -18.169 13.122 25.399 1 33.83 402 SER B CA 1
ATOM 12037 C C . SER B 1 402 ? -18.916 14.107 24.505 1 33.83 402 SER B C 1
ATOM 12039 O O . SER B 1 402 ? -19.649 13.701 23.602 1 33.83 402 SER B O 1
ATOM 12041 N N . LEU B 1 403 ? -19.716 14.946 24.904 1 34.37 403 LEU B N 1
ATOM 12042 C CA . LEU B 1 403 ? -20.013 16.168 24.165 1 34.37 403 LEU B CA 1
ATOM 12043 C C . LEU B 1 403 ? -18.907 16.48 23.163 1 34.37 403 LEU B C 1
ATOM 12045 O O . LEU B 1 403 ? -17.918 17.132 23.507 1 34.37 403 LEU B O 1
ATOM 12049 N N . PHE B 1 404 ? -18.501 15.633 22.533 1 38.52 404 PHE B N 1
ATOM 12050 C CA . PHE B 1 404 ? -17.334 15.752 21.666 1 38.52 404 PHE B CA 1
ATOM 12051 C C . PHE B 1 404 ? -17.644 16.628 20.458 1 38.52 404 PHE B C 1
ATOM 12053 O O . PHE B 1 404 ? -18.583 16.351 19.708 1 38.52 404 PHE B O 1
ATOM 12060 N N . GLN B 1 405 ? -17.735 17.873 20.595 1 47.74 405 GLN B N 1
ATOM 12061 C CA . GLN B 1 405 ? -17.592 18.713 19.411 1 47.74 405 GLN B CA 1
ATOM 12062 C C . GLN B 1 405 ? -16.374 18.302 18.589 1 47.74 405 GLN B C 1
ATOM 12064 O O . GLN B 1 405 ? -15.269 18.186 19.123 1 47.74 405 GLN B O 1
ATOM 12069 N N . ARG B 1 406 ? -16.696 17.834 17.302 1 67.44 406 ARG B N 1
ATOM 12070 C CA . ARG B 1 406 ? -15.592 17.518 16.401 1 67.44 406 ARG B CA 1
ATOM 12071 C C . ARG B 1 406 ? -15.254 18.709 15.51 1 67.44 406 ARG B C 1
ATOM 12073 O O . ARG B 1 406 ? -16.148 19.337 14.94 1 67.44 406 ARG B O 1
ATOM 12080 N N . VAL B 1 407 ? -14.122 19.227 15.623 1 85.27 407 VAL B N 1
ATOM 12081 C CA . VAL B 1 407 ? -13.628 20.327 14.801 1 85.27 407 VAL B CA 1
ATOM 12082 C C . VAL B 1 407 ? -13.087 19.782 13.481 1 85.27 407 VAL B C 1
ATOM 12084 O O . VAL B 1 407 ? -12.354 18.79 13.465 1 85.27 407 VAL B O 1
ATOM 12087 N N . TYR B 1 408 ? -13.685 20.375 12.454 1 93.72 408 TYR B N 1
ATOM 12088 C CA . TYR B 1 408 ? -13.174 20.045 11.128 1 93.72 408 TYR B CA 1
ATOM 12089 C C . TYR B 1 408 ? -12.378 21.207 10.545 1 93.72 408 TYR B C 1
ATOM 12091 O O . TYR B 1 408 ? -12.915 22.301 10.355 1 93.72 408 TYR B O 1
ATOM 12099 N N . TYR B 1 409 ? -11.143 20.98 10.41 1 96.46 409 TYR B N 1
ATOM 12100 C CA . TYR B 1 409 ? -10.242 21.999 9.882 1 96.46 409 TYR B CA 1
ATOM 12101 C C . TYR B 1 409 ? -9.99 21.786 8.394 1 96.46 409 TYR B C 1
ATOM 12103 O O . TYR B 1 409 ? -9.314 20.831 8.003 1 96.46 409 TYR B O 1
ATOM 12111 N N . LEU B 1 410 ? -10.497 22.719 7.495 1 97.38 410 LEU B N 1
ATOM 12112 C CA . LEU B 1 410 ? -10.342 22.592 6.05 1 97.38 410 LEU B CA 1
ATOM 12113 C C . LEU B 1 410 ? -9.19 23.455 5.548 1 97.38 410 LEU B C 1
ATOM 12115 O O . LEU B 1 410 ? -9.206 24.677 5.715 1 97.38 410 LEU B O 1
ATOM 12119 N N . SER B 1 411 ? -8.237 22.803 5.025 1 95.66 411 SER B N 1
ATOM 12120 C CA . SER B 1 411 ? -7.083 23.471 4.432 1 95.66 411 SER B CA 1
ATOM 12121 C C . SER B 1 411 ? -6.615 22.751 3.171 1 95.66 411 SER B C 1
ATOM 12123 O O . SER B 1 411 ? -6.663 21.522 3.098 1 95.66 411 SER B O 1
ATOM 12125 N N . LEU B 1 412 ? -6.158 23.466 2.228 1 93.32 412 LEU B N 1
ATOM 12126 C CA . LEU B 1 412 ? -5.676 22.843 1.001 1 93.32 412 LEU B CA 1
ATOM 12127 C C . LEU B 1 412 ? -4.266 22.292 1.188 1 93.32 412 LEU B C 1
ATOM 12129 O O . LEU B 1 412 ? -3.792 21.499 0.371 1 93.32 412 LEU B O 1
ATOM 12133 N N . GLU B 1 413 ? -3.636 22.73 2.299 1 92.95 413 GLU B N 1
ATOM 12134 C CA . GLU B 1 413 ? -2.28 22.216 2.468 1 92.95 413 GLU B CA 1
ATOM 12135 C C . GLU B 1 413 ? -1.987 21.902 3.932 1 92.95 413 GLU B C 1
ATOM 12137 O O . GLU B 1 413 ? -2.465 22.599 4.83 1 92.95 413 GLU B O 1
ATOM 12142 N N . PHE B 1 414 ? -1.259 20.867 4.186 1 95 414 PHE B N 1
ATOM 12143 C CA . PHE B 1 414 ? -0.692 20.43 5.456 1 95 414 PHE B CA 1
ATOM 12144 C C . PHE B 1 414 ? 0.78 20.067 5.296 1 95 414 PHE B C 1
ATOM 12146 O O . PHE B 1 414 ? 1.108 18.986 4.802 1 95 414 PHE B O 1
ATOM 12153 N N . TYR B 1 415 ? 1.571 20.949 5.765 1 93.8 415 TYR B N 1
ATOM 12154 C CA . TYR B 1 415 ? 2.995 20.662 5.637 1 93.8 415 TYR B CA 1
ATOM 12155 C C . TYR B 1 415 ? 3.524 19.962 6.883 1 93.8 415 TYR B C 1
ATOM 12157 O O . TYR B 1 415 ? 4.261 20.558 7.672 1 93.8 415 TYR B O 1
ATOM 12165 N N . MET B 1 416 ? 3.406 18.711 7.005 1 91.48 416 MET B N 1
ATOM 12166 C CA . MET B 1 416 ? 3.599 17.932 8.225 1 91.48 416 MET B CA 1
ATOM 12167 C C . MET B 1 416 ? 5.078 17.642 8.457 1 91.48 416 MET B C 1
ATOM 12169 O O . MET B 1 416 ? 5.513 17.493 9.6 1 91.48 416 MET B O 1
ATOM 12173 N N . GLY B 1 417 ? 5.85 17.592 7.433 1 90.94 417 GLY B N 1
ATOM 12174 C CA . GLY B 1 417 ? 7.198 17.065 7.574 1 90.94 417 GLY B CA 1
ATOM 12175 C C . GLY B 1 417 ? 7.238 15.555 7.709 1 90.94 417 GLY B C 1
ATOM 12176 O O . GLY B 1 417 ? 6.322 14.862 7.26 1 90.94 417 GLY B O 1
ATOM 12177 N N . ARG B 1 418 ? 8.299 15.078 8.273 1 91.47 418 ARG B N 1
ATOM 12178 C CA . ARG B 1 418 ? 8.463 13.639 8.455 1 91.47 418 ARG B CA 1
ATOM 12179 C C . ARG B 1 418 ? 7.644 13.14 9.64 1 91.47 418 ARG B C 1
ATOM 12181 O O . ARG B 1 418 ? 7.532 13.826 10.657 1 91.47 418 ARG B O 1
ATOM 12188 N N . THR B 1 419 ? 7.048 12.062 9.491 1 91.8 419 THR B N 1
ATOM 12189 C CA . THR B 1 419 ? 6.089 11.544 10.459 1 91.8 419 THR B CA 1
ATOM 12190 C C . THR B 1 419 ? 6.78 10.639 11.475 1 91.8 419 THR B C 1
ATOM 12192 O O . THR B 1 419 ? 6.392 10.599 12.644 1 91.8 419 THR B O 1
ATOM 12195 N N . LEU B 1 420 ? 7.828 9.931 11.109 1 89.74 420 LEU B N 1
ATOM 12196 C CA . LEU B 1 420 ? 8.453 8.924 11.96 1 89.74 420 LEU B CA 1
ATOM 12197 C C . LEU B 1 420 ? 8.945 9.542 13.264 1 89.74 420 LEU B C 1
ATOM 12199 O O . LEU B 1 420 ? 8.572 9.092 14.349 1 89.74 420 LEU B O 1
ATOM 12203 N N . GLN B 1 421 ? 9.753 10.578 13.162 1 87.26 421 GLN B N 1
ATOM 12204 C CA . GLN B 1 421 ? 10.33 11.194 14.352 1 87.26 421 GLN B CA 1
ATOM 12205 C C . GLN B 1 421 ? 9.25 11.832 15.22 1 87.26 421 GLN B C 1
ATOM 12207 O O . GLN B 1 421 ? 9.276 11.706 16.446 1 87.26 421 GLN B O 1
ATOM 12212 N N . ASN B 1 422 ? 8.385 12.561 14.585 1 90.34 422 ASN B N 1
ATOM 12213 C CA . ASN B 1 422 ? 7.309 13.222 15.316 1 90.34 422 ASN B CA 1
ATOM 12214 C C . ASN B 1 422 ? 6.437 12.215 16.061 1 90.34 422 ASN B C 1
ATOM 12216 O O . ASN B 1 422 ? 6.04 12.457 17.203 1 90.34 422 ASN B O 1
ATOM 12220 N N . THR B 1 423 ? 6.145 11.134 15.394 1 89.97 423 THR B N 1
ATOM 12221 C CA . THR B 1 423 ? 5.32 10.101 16.011 1 89.97 423 THR B CA 1
ATOM 12222 C C . THR B 1 423 ? 6.062 9.436 17.167 1 89.97 423 THR B C 1
ATOM 12224 O O . THR B 1 423 ? 5.468 9.146 18.208 1 89.97 423 THR B O 1
ATOM 12227 N N . MET B 1 424 ? 7.363 9.205 17.031 1 87.74 424 MET B N 1
ATOM 12228 C CA . MET B 1 424 ? 8.154 8.591 18.094 1 87.74 424 MET B CA 1
ATOM 12229 C C . MET B 1 424 ? 8.165 9.469 19.341 1 87.74 424 MET B C 1
ATOM 12231 O O . MET B 1 424 ? 8.037 8.968 20.459 1 87.74 424 MET B O 1
ATOM 12235 N N . ILE B 1 425 ? 8.265 10.746 19.127 1 87.84 425 ILE B N 1
ATOM 12236 C CA . ILE B 1 425 ? 8.313 11.695 20.234 1 87.84 425 ILE B CA 1
ATOM 12237 C C . ILE B 1 425 ? 6.943 11.777 20.904 1 87.84 425 ILE B C 1
ATOM 12239 O O . ILE B 1 425 ? 6.844 11.747 22.133 1 87.84 425 ILE B O 1
ATOM 12243 N N . ASN B 1 426 ? 5.945 11.891 20.125 1 90.53 426 ASN B N 1
ATOM 12244 C CA . ASN B 1 426 ? 4.595 12.054 20.655 1 90.53 426 ASN B CA 1
ATOM 12245 C C . ASN B 1 426 ? 4.135 10.809 21.409 1 90.53 426 ASN B C 1
ATOM 12247 O O . ASN B 1 426 ? 3.372 10.908 22.371 1 90.53 426 ASN B O 1
ATOM 12251 N N . LEU B 1 427 ? 4.687 9.644 20.945 1 86 427 LEU B N 1
ATOM 12252 C CA . LEU B 1 427 ? 4.299 8.402 21.604 1 86 427 LEU B CA 1
ATOM 12253 C C . LEU B 1 427 ? 5.269 8.058 22.73 1 86 427 LEU B C 1
ATOM 12255 O O . LEU B 1 427 ? 5.042 7.108 23.483 1 86 427 LEU B O 1
ATOM 12259 N N . GLY B 1 428 ? 6.343 8.829 22.872 1 80.91 428 GLY B N 1
ATOM 12260 C CA . GLY B 1 428 ? 7.337 8.558 23.899 1 80.91 428 GLY B CA 1
ATOM 12261 C C . GLY B 1 428 ? 8.13 7.292 23.642 1 80.91 428 GLY B C 1
ATOM 12262 O O . GLY B 1 428 ? 8.459 6.558 24.577 1 80.91 428 GLY B O 1
ATOM 12263 N N . LEU B 1 429 ? 8.359 6.972 22.303 1 81.22 429 LEU B N 1
ATOM 12264 C CA . LEU B 1 429 ? 8.989 5.708 21.936 1 81.22 429 LEU B CA 1
ATOM 12265 C C . LEU B 1 429 ? 10.387 5.941 21.373 1 81.22 429 LEU B C 1
ATOM 12267 O O . LEU B 1 429 ? 11.006 5.019 20.836 1 81.22 429 LEU B O 1
ATOM 12271 N N . GLN B 1 430 ? 10.886 7.114 21.405 1 81.7 430 GLN B N 1
ATOM 12272 C CA . GLN B 1 430 ? 12.154 7.453 20.769 1 81.7 430 GLN B CA 1
ATOM 12273 C C . GLN B 1 430 ? 13.27 6.524 21.238 1 81.7 430 GLN B C 1
ATOM 12275 O O . GLN B 1 430 ? 13.996 5.955 20.42 1 81.7 430 GLN B O 1
ATOM 12280 N N . ASN B 1 431 ? 13.353 6.382 22.532 1 69.86 431 ASN B N 1
ATOM 12281 C CA . ASN B 1 431 ? 14.443 5.584 23.084 1 69.86 431 ASN B CA 1
ATOM 12282 C C . ASN B 1 431 ? 14.275 4.103 22.756 1 69.86 431 ASN B C 1
ATOM 12284 O O . ASN B 1 431 ? 15.246 3.425 22.415 1 69.86 431 ASN B O 1
ATOM 12288 N N . ALA B 1 432 ? 13.065 3.687 22.821 1 73.55 432 ALA B N 1
ATOM 12289 C CA . ALA B 1 432 ? 12.772 2.286 22.529 1 73.55 432 ALA B CA 1
ATOM 12290 C C . ALA B 1 432 ? 13.057 1.959 21.066 1 73.55 432 ALA B C 1
ATOM 12292 O O . ALA B 1 432 ? 13.595 0.893 20.755 1 73.55 432 ALA B O 1
ATOM 12293 N N . CYS B 1 433 ? 12.681 2.821 20.129 1 80.71 433 CYS B N 1
ATOM 12294 C CA . CYS B 1 433 ? 12.906 2.617 18.702 1 80.71 433 CYS B CA 1
ATOM 12295 C C . CYS B 1 433 ? 14.393 2.672 18.371 1 80.71 433 CYS B C 1
ATOM 12297 O O . CYS B 1 433 ? 14.882 1.883 17.561 1 80.71 433 CYS B O 1
ATOM 12299 N N . ASP B 1 434 ? 15.026 3.608 18.974 1 74.41 434 ASP B N 1
ATOM 12300 C CA . ASP B 1 434 ? 16.461 3.745 18.741 1 74.41 434 ASP B CA 1
ATOM 12301 C C . ASP B 1 434 ? 17.204 2.469 19.131 1 74.41 434 ASP B C 1
ATOM 12303 O O . ASP B 1 434 ? 18.093 2.016 18.407 1 74.41 434 ASP B O 1
ATOM 12307 N N . GLU B 1 435 ? 16.829 1.934 20.195 1 66.9 435 GLU B N 1
ATOM 12308 C CA . GLU B 1 435 ? 17.446 0.706 20.685 1 66.9 435 GLU B CA 1
ATOM 12309 C C . GLU B 1 435 ? 17.119 -0.477 19.777 1 66.9 435 GLU B C 1
ATOM 12311 O O . GLU B 1 435 ? 17.997 -1.281 19.456 1 66.9 435 GLU B O 1
ATOM 12316 N N . ALA B 1 436 ? 15.889 -0.533 19.391 1 73.72 436 ALA B N 1
ATOM 12317 C CA . ALA B 1 436 ? 15.433 -1.632 18.543 1 73.72 436 ALA B CA 1
ATOM 12318 C C . ALA B 1 436 ? 16.119 -1.593 17.18 1 73.72 436 ALA B C 1
ATOM 12320 O O . ALA B 1 436 ? 16.525 -2.631 16.653 1 73.72 436 ALA B O 1
ATOM 12321 N N . ILE B 1 437 ? 16.281 -0.439 16.544 1 76.32 437 ILE B N 1
ATOM 12322 C CA . ILE B 1 437 ? 16.868 -0.263 15.22 1 76.32 437 ILE B CA 1
ATOM 12323 C C . ILE B 1 437 ? 18.369 -0.532 15.281 1 76.32 437 ILE B C 1
ATOM 12325 O O . ILE B 1 437 ? 18.938 -1.124 14.361 1 76.32 437 ILE B O 1
ATOM 12329 N N . TYR B 1 438 ? 18.919 -0.108 16.358 1 61.5 438 TYR B N 1
ATOM 12330 C CA . TYR B 1 438 ? 20.339 -0.374 16.556 1 61.5 438 TYR B CA 1
ATOM 12331 C C . TYR B 1 438 ? 20.609 -1.872 16.63 1 61.5 438 TYR B C 1
ATOM 12333 O O . TYR B 1 438 ? 21.604 -2.358 16.088 1 61.5 438 TYR B O 1
ATOM 12341 N N . GLN B 1 439 ? 19.655 -2.638 17.106 1 53.8 439 GLN B N 1
ATOM 12342 C CA . GLN B 1 439 ? 19.762 -4.086 17.251 1 53.8 439 GLN B CA 1
ATOM 12343 C C . GLN B 1 439 ? 19.661 -4.784 15.898 1 53.8 439 GLN B C 1
ATOM 12345 O O . GLN B 1 439 ? 20.222 -5.865 15.707 1 53.8 439 GLN B O 1
ATOM 12350 N N . LEU B 1 440 ? 19.033 -4.05 15.055 1 62.57 440 LEU B N 1
ATOM 12351 C CA . LEU B 1 440 ? 18.894 -4.575 13.701 1 62.57 440 LEU B CA 1
ATOM 12352 C C . LEU B 1 440 ? 20.078 -4.161 12.833 1 62.57 440 LEU B C 1
ATOM 12354 O O . LEU B 1 440 ? 20.13 -4.494 11.647 1 62.57 440 LEU B O 1
ATOM 12358 N N . GLY B 1 441 ? 21.099 -3.503 13.517 1 61.38 441 GLY B N 1
ATOM 12359 C CA . GLY B 1 441 ? 22.271 -3.034 12.795 1 61.38 441 GLY B CA 1
ATOM 12360 C C . GLY B 1 441 ? 22 -1.798 11.957 1 61.38 441 GLY B C 1
ATOM 12361 O O . GLY B 1 441 ? 22.754 -1.493 11.031 1 61.38 441 GLY B O 1
ATOM 12362 N N . LEU B 1 442 ? 20.903 -1.196 12.337 1 76.71 442 LEU B N 1
ATOM 12363 C CA . LEU B 1 442 ? 20.534 0.008 11.6 1 76.71 442 LEU B CA 1
ATOM 12364 C C . LEU B 1 442 ? 20.677 1.247 12.477 1 76.71 442 LEU B C 1
ATOM 12366 O O . LEU B 1 442 ? 20.833 1.136 13.695 1 76.71 442 LEU B O 1
ATOM 12370 N N . ASP B 1 443 ? 20.847 2.381 11.868 1 77.57 443 ASP B N 1
ATOM 12371 C CA . ASP B 1 443 ? 20.944 3.671 12.544 1 77.57 443 ASP B CA 1
ATOM 12372 C C . ASP B 1 443 ? 19.666 4.486 12.359 1 77.57 443 ASP B C 1
ATOM 12374 O O . ASP B 1 443 ? 19.223 4.708 11.23 1 77.57 443 ASP B O 1
ATOM 12378 N N . MET B 1 444 ? 19.14 4.828 13.525 1 78.89 444 MET B N 1
ATOM 12379 C CA . MET B 1 444 ? 17.871 5.549 13.491 1 78.89 444 MET B CA 1
ATOM 12380 C C . MET B 1 444 ? 17.999 6.841 12.691 1 78.89 444 MET B C 1
ATOM 12382 O O . MET B 1 444 ? 17.057 7.252 12.011 1 78.89 444 MET B O 1
ATOM 12386 N N . GLU B 1 445 ? 19.134 7.501 12.835 1 76.62 445 GLU B N 1
ATOM 12387 C CA . GLU B 1 445 ? 19.343 8.747 12.104 1 76.62 445 GLU B CA 1
ATOM 12388 C C . GLU B 1 445 ? 19.293 8.517 10.596 1 76.62 445 GLU B C 1
ATOM 12390 O O . GLU B 1 445 ? 18.752 9.341 9.855 1 76.62 445 GLU B O 1
ATOM 12395 N N . ASP B 1 446 ? 19.751 7.353 10.267 1 78.99 446 ASP B N 1
ATOM 12396 C CA . ASP B 1 446 ? 19.717 7 8.851 1 78.99 446 ASP B CA 1
ATOM 12397 C C . ASP B 1 446 ? 18.291 6.71 8.391 1 78.99 446 ASP B C 1
ATOM 12399 O O . ASP B 1 446 ? 17.914 7.049 7.268 1 78.99 446 ASP B O 1
ATOM 12403 N N . LEU B 1 447 ? 17.615 6.068 9.275 1 82.13 447 LEU B N 1
ATOM 12404 C CA . LEU B 1 447 ? 16.239 5.724 8.931 1 82.13 447 LEU B CA 1
ATOM 12405 C C . LEU B 1 447 ? 15.381 6.978 8.804 1 82.13 447 LEU B C 1
ATOM 12407 O O . LEU B 1 447 ? 14.481 7.037 7.963 1 82.13 447 LEU B O 1
ATOM 12411 N N . GLU B 1 448 ? 15.692 7.919 9.654 1 84.22 448 GLU B N 1
ATOM 12412 C CA . GLU B 1 448 ? 14.963 9.183 9.595 1 84.22 448 GLU B CA 1
ATOM 12413 C C . GLU B 1 448 ? 15.22 9.908 8.277 1 84.22 448 GLU B C 1
ATOM 12415 O O . GLU B 1 448 ? 14.33 10.572 7.744 1 84.22 448 GLU B O 1
ATOM 12420 N N . GLU B 1 449 ? 16.389 9.698 7.737 1 83.75 449 GLU B N 1
ATOM 12421 C CA . GLU B 1 449 ? 16.777 10.413 6.525 1 83.75 449 GLU B CA 1
ATOM 12422 C C . GLU B 1 449 ? 16.181 9.757 5.283 1 83.75 449 GLU B C 1
ATOM 12424 O O . GLU B 1 449 ? 16.101 10.382 4.223 1 83.75 449 GLU B O 1
ATOM 12429 N N . VAL B 1 450 ? 15.718 8.52 5.5 1 82.75 450 VAL B N 1
ATOM 12430 C CA . VAL B 1 450 ? 15.131 7.801 4.374 1 82.75 450 VAL B CA 1
ATOM 12431 C C . VAL B 1 450 ? 13.723 8.326 4.103 1 82.75 450 VAL B C 1
ATOM 12433 O O . VAL B 1 450 ? 13.268 8.341 2.957 1 82.75 450 VAL B O 1
ATOM 12436 N N . GLU B 1 451 ? 13.062 8.791 5.117 1 88.35 451 GLU B N 1
ATOM 12437 C CA . GLU B 1 451 ? 11.709 9.313 4.949 1 88.35 451 GLU B CA 1
ATOM 12438 C C . GLU B 1 451 ? 11.727 10.695 4.302 1 88.35 451 GLU B C 1
ATOM 12440 O O . GLU B 1 451 ? 12.455 11.585 4.747 1 88.35 451 GLU B O 1
ATOM 12445 N N . GLU B 1 452 ? 10.939 10.867 3.307 1 87.74 452 GLU B N 1
ATOM 12446 C CA . GLU B 1 452 ? 10.812 12.164 2.649 1 87.74 452 GLU B CA 1
ATOM 12447 C C . GLU B 1 452 ? 9.739 13.019 3.316 1 87.74 452 GLU B C 1
ATOM 12449 O O . GLU B 1 452 ? 8.814 12.491 3.936 1 87.74 452 GLU B O 1
ATOM 12454 N N . ASP B 1 453 ? 9.932 14.321 3.215 1 91.51 453 ASP B N 1
ATOM 12455 C CA . ASP B 1 453 ? 8.85 15.204 3.64 1 91.51 453 ASP B CA 1
ATOM 12456 C C . ASP B 1 453 ? 7.61 15.012 2.77 1 91.51 453 ASP B C 1
ATOM 12458 O O . ASP B 1 453 ? 7.708 14.965 1.542 1 91.51 453 ASP B O 1
ATOM 12462 N N . ALA B 1 454 ? 6.516 14.851 3.379 1 90.8 454 ALA B N 1
ATOM 12463 C CA . ALA B 1 454 ? 5.291 14.708 2.597 1 90.8 454 ALA B CA 1
ATOM 12464 C C . ALA B 1 454 ? 5.007 15.97 1.787 1 90.8 454 ALA B C 1
ATOM 12466 O O . ALA B 1 454 ? 5.061 17.081 2.318 1 90.8 454 ALA B O 1
ATOM 12467 N N . GLY B 1 455 ? 4.815 15.879 0.502 1 91.24 455 GLY B N 1
ATOM 12468 C CA . GLY B 1 455 ? 4.556 17.012 -0.371 1 91.24 455 GLY B CA 1
ATOM 12469 C C . GLY B 1 455 ? 3.122 17.502 -0.304 1 91.24 455 GLY B C 1
ATOM 12470 O O . GLY B 1 455 ? 2.458 17.637 -1.333 1 91.24 455 GLY B O 1
ATOM 12471 N N . LEU B 1 456 ? 2.621 17.87 0.923 1 92.46 456 LEU B N 1
ATOM 12472 C CA . LEU B 1 456 ? 1.223 18.229 1.138 1 92.46 456 LEU B CA 1
ATOM 12473 C C . LEU B 1 456 ? 1.082 19.722 1.416 1 92.46 456 LEU B C 1
ATOM 12475 O O . LEU B 1 456 ? 0.001 20.19 1.78 1 92.46 456 LEU B O 1
ATOM 12479 N N . GLY B 1 457 ? 2.283 20.388 1.32 1 87.95 457 GLY B N 1
ATOM 12480 C CA . GLY B 1 457 ? 2.234 21.817 1.583 1 87.95 457 GLY B CA 1
ATOM 12481 C C . GLY B 1 457 ? 3.484 22.55 1.135 1 87.95 457 GLY B C 1
ATOM 12482 O O . GLY B 1 457 ? 4.459 21.924 0.713 1 87.95 457 GLY B O 1
ATOM 12483 N N . ASN B 1 458 ? 3.602 23.782 0.976 1 75.22 458 ASN B N 1
ATOM 12484 C CA . ASN B 1 458 ? 4.736 24.556 0.481 1 75.22 458 ASN B CA 1
ATOM 12485 C C . ASN B 1 458 ? 5.101 25.689 1.435 1 75.22 458 ASN B C 1
ATOM 12487 O O . ASN B 1 458 ? 6.182 26.272 1.329 1 75.22 458 ASN B O 1
ATOM 12491 N N . GLY B 1 459 ? 4.254 26.029 2.446 1 74.59 459 GLY B N 1
ATOM 12492 C CA . GLY B 1 459 ? 4.602 27.266 3.128 1 74.59 459 GLY B CA 1
ATOM 12493 C C . GLY B 1 459 ? 4.037 27.353 4.533 1 74.59 459 GLY B C 1
ATOM 12494 O O . GLY B 1 459 ? 3.831 26.33 5.189 1 74.59 459 GLY B O 1
ATOM 12495 N N . GLY B 1 460 ? 4.073 28.642 4.845 1 80.69 460 GLY B N 1
ATOM 12496 C CA . GLY B 1 460 ? 3.695 28.95 6.215 1 80.69 460 GLY B CA 1
ATOM 12497 C C . GLY B 1 460 ? 2.277 28.526 6.552 1 80.69 460 GLY B C 1
ATOM 12498 O O . GLY B 1 460 ? 2.013 28.046 7.656 1 80.69 460 GLY B O 1
ATOM 12499 N N . LEU B 1 461 ? 1.42 28.613 5.476 1 85.94 461 LEU B N 1
ATOM 12500 C CA . LEU B 1 461 ? 0.03 28.25 5.73 1 85.94 461 LEU B CA 1
ATOM 12501 C C . LEU B 1 461 ? -0.1 26.757 6.01 1 85.94 461 LEU B C 1
ATOM 12503 O O . LEU B 1 461 ? -0.834 26.352 6.915 1 85.94 461 LEU B O 1
ATOM 12507 N N . GLY B 1 462 ? 0.661 26.006 5.202 1 91.19 462 GLY B N 1
ATOM 12508 C CA . GLY B 1 462 ? 0.626 24.568 5.412 1 91.19 462 GLY B CA 1
ATOM 12509 C C . GLY B 1 462 ? 1.275 24.139 6.714 1 91.19 462 GLY B C 1
ATOM 12510 O O . GLY B 1 462 ? 0.813 23.198 7.363 1 91.19 462 GLY B O 1
ATOM 12511 N N . ARG B 1 463 ? 2.345 24.794 7.023 1 92.88 463 ARG B N 1
ATOM 12512 C CA . ARG B 1 463 ? 3.024 24.469 8.274 1 92.88 463 ARG B CA 1
ATOM 12513 C C . ARG B 1 463 ? 2.163 24.841 9.476 1 92.88 463 ARG B C 1
ATOM 12515 O O . ARG B 1 463 ? 2.136 24.118 10.475 1 92.88 463 ARG B O 1
ATOM 12522 N N . LEU B 1 464 ? 1.526 25.992 9.393 1 93.66 464 LEU B N 1
ATOM 12523 C CA . LEU B 1 464 ? 0.612 26.414 10.449 1 93.66 464 LEU B CA 1
ATOM 12524 C C . LEU B 1 464 ? -0.503 25.392 10.643 1 93.66 464 LEU B C 1
ATOM 12526 O O . LEU B 1 464 ? -0.818 25.018 11.775 1 93.66 464 LEU B O 1
ATOM 12530 N N . ALA B 1 465 ? -1.101 25.002 9.499 1 94.73 465 ALA B N 1
ATOM 12531 C CA . ALA B 1 465 ? -2.166 24.006 9.572 1 94.73 465 ALA B CA 1
ATOM 12532 C C . ALA B 1 465 ? -1.674 22.725 10.24 1 94.73 465 ALA B C 1
ATOM 12534 O O . ALA B 1 465 ? -2.401 22.105 11.02 1 94.73 465 ALA B O 1
ATOM 12535 N N . ALA B 1 466 ? -0.439 22.34 9.916 1 94.5 466 ALA B N 1
ATOM 12536 C CA . ALA B 1 466 ? 0.157 21.156 10.53 1 94.5 466 ALA B CA 1
ATOM 12537 C C . ALA B 1 466 ? 0.332 21.346 12.034 1 94.5 466 ALA B C 1
ATOM 12539 O O . ALA B 1 466 ? 0.094 20.422 12.815 1 94.5 466 ALA B O 1
ATOM 12540 N N . CYS B 1 467 ? 0.778 22.487 12.442 1 94.05 467 CYS B N 1
ATOM 12541 C CA . CYS B 1 467 ? 0.955 22.793 13.857 1 94.05 467 CYS B CA 1
ATOM 12542 C C . CYS B 1 467 ? -0.375 22.728 14.599 1 94.05 467 CYS B C 1
ATOM 12544 O O . CYS B 1 467 ? -0.436 22.245 15.731 1 94.05 467 CYS B O 1
ATOM 12546 N N . PHE B 1 468 ? -1.447 23.215 13.984 1 93.36 468 PHE B N 1
ATOM 12547 C CA . PHE B 1 468 ? -2.766 23.171 14.605 1 93.36 468 PHE B CA 1
ATOM 12548 C C . PHE B 1 468 ? -3.201 21.731 14.848 1 93.36 468 PHE B C 1
ATOM 12550 O O . PHE B 1 468 ? -3.731 21.409 15.914 1 93.36 468 PHE B O 1
ATOM 12557 N N . LEU B 1 469 ? -2.954 20.909 13.85 1 93.63 469 LEU B N 1
ATOM 12558 C CA . LEU B 1 469 ? -3.37 19.517 13.99 1 93.63 469 LEU B CA 1
ATOM 12559 C C . LEU B 1 469 ? -2.614 18.836 15.126 1 93.63 469 LEU B C 1
ATOM 12561 O O . LEU B 1 469 ? -3.205 18.09 15.91 1 93.63 469 LEU B O 1
ATOM 12565 N N . ASP B 1 470 ? -1.349 19.087 15.135 1 92.21 470 ASP B N 1
ATOM 12566 C CA . ASP B 1 470 ? -0.527 18.534 16.207 1 92.21 470 ASP B CA 1
ATOM 12567 C C . ASP B 1 470 ? -0.978 19.055 17.57 1 92.21 470 ASP B C 1
ATOM 12569 O O . ASP B 1 470 ? -1.109 18.284 18.523 1 92.21 470 ASP B O 1
ATOM 12573 N N . SER B 1 471 ? -1.195 20.323 17.663 1 91.54 471 SER B N 1
ATOM 12574 C CA . SER B 1 471 ? -1.564 20.951 18.928 1 91.54 471 SER B CA 1
ATOM 12575 C C . SER B 1 471 ? -2.951 20.509 19.381 1 91.54 471 SER B C 1
ATOM 12577 O O . SER B 1 471 ? -3.183 20.301 20.574 1 91.54 471 SER B O 1
ATOM 12579 N N . MET B 1 472 ? -3.88 20.383 18.444 1 91.28 472 MET B N 1
ATOM 12580 C CA . MET B 1 472 ? -5.219 19.92 18.799 1 91.28 472 MET B CA 1
ATOM 12581 C C . MET B 1 472 ? -5.17 18.512 19.382 1 91.28 472 MET B C 1
ATOM 12583 O O . MET B 1 472 ? -5.862 18.215 20.358 1 91.28 472 MET B O 1
ATOM 12587 N N . ALA B 1 473 ? -4.355 17.681 18.738 1 90.87 473 ALA B N 1
ATOM 12588 C CA . ALA B 1 473 ? -4.205 16.322 19.252 1 90.87 473 ALA B CA 1
ATOM 12589 C C . ALA B 1 473 ? -3.6 16.329 20.653 1 90.87 473 ALA B C 1
ATOM 12591 O O . ALA B 1 473 ? -4.037 15.579 21.529 1 90.87 473 ALA B O 1
ATOM 12592 N N . THR B 1 474 ? -2.608 17.187 20.854 1 88.85 474 THR B N 1
ATOM 12593 C CA . THR B 1 474 ? -1.911 17.268 22.133 1 88.85 474 THR B CA 1
ATOM 12594 C C . THR B 1 474 ? -2.828 17.835 23.213 1 88.85 474 THR B C 1
ATOM 12596 O O . THR B 1 474 ? -2.754 17.427 24.374 1 88.85 474 THR B O 1
ATOM 12599 N N . LEU B 1 475 ? -3.766 18.733 22.856 1 84.66 475 LEU B N 1
ATOM 12600 C CA . LEU B 1 475 ? -4.688 19.353 23.802 1 84.66 475 LEU B CA 1
ATOM 12601 C C . LEU B 1 475 ? -5.917 18.475 24.017 1 84.66 475 LEU B C 1
ATOM 12603 O O . LEU B 1 475 ? -6.802 18.821 24.803 1 84.66 475 LEU B O 1
ATOM 12607 N N . GLY B 1 476 ? -5.963 17.396 23.233 1 77.75 476 GLY B N 1
ATOM 12608 C CA . GLY B 1 476 ? -7.043 16.437 23.405 1 77.75 476 GLY B CA 1
ATOM 12609 C C . GLY B 1 476 ? -8.328 16.854 22.716 1 77.75 476 GLY B C 1
ATOM 12610 O O . GLY B 1 476 ? -9.418 16.453 23.128 1 77.75 476 GLY B O 1
ATOM 12611 N N . LEU B 1 477 ? -8.282 17.709 21.765 1 83.02 477 LEU B N 1
ATOM 12612 C CA . LEU B 1 477 ? -9.451 18.134 21.003 1 83.02 477 LEU B CA 1
ATOM 12613 C C . LEU B 1 477 ? -9.725 17.176 19.849 1 83.02 477 LEU B C 1
ATOM 12615 O O . LEU B 1 477 ? -8.807 16.804 19.113 1 83.02 477 LEU B O 1
ATOM 12619 N N . ALA B 1 478 ? -10.87 16.683 19.738 1 80.91 478 ALA B N 1
ATOM 12620 C CA . ALA B 1 478 ? -11.248 15.821 18.621 1 80.91 478 ALA B CA 1
ATOM 12621 C C . ALA B 1 478 ? -11.347 16.617 17.323 1 80.91 478 ALA B C 1
ATOM 12623 O O . ALA B 1 478 ? -12.198 17.501 17.192 1 80.91 478 ALA B O 1
ATOM 12624 N N . ALA B 1 479 ? -10.485 16.346 16.479 1 89.21 479 ALA B N 1
ATOM 12625 C CA . ALA B 1 479 ? -10.444 17.162 15.269 1 89.21 479 ALA B CA 1
ATOM 12626 C C . ALA B 1 479 ? -10.058 16.323 14.054 1 89.21 479 ALA B C 1
ATOM 12628 O O . ALA B 1 479 ? -9.437 15.267 14.193 1 89.21 479 ALA B O 1
ATOM 12629 N N . TYR B 1 480 ? -10.576 16.741 12.882 1 92.56 480 TYR B N 1
ATOM 12630 C CA . TYR B 1 480 ? -10.152 16.235 11.581 1 92.56 480 TYR B CA 1
ATOM 12631 C C . TYR B 1 480 ? -9.506 17.338 10.752 1 92.56 480 TYR B C 1
ATOM 12633 O O . TYR B 1 480 ? -9.958 18.485 10.772 1 92.56 480 TYR B O 1
ATOM 12641 N N . GLY B 1 481 ? -8.387 17.004 10.23 1 96.03 481 GLY B N 1
ATOM 12642 C CA . GLY B 1 481 ? -7.875 17.84 9.156 1 96.03 481 GLY B CA 1
ATOM 12643 C C . GLY B 1 481 ? -8.185 17.294 7.775 1 96.03 481 GLY B C 1
ATOM 12644 O O . GLY B 1 481 ? -7.999 16.103 7.517 1 96.03 481 GLY B O 1
ATOM 12645 N N . TYR B 1 482 ? -8.817 18.14 6.911 1 97.4 482 TYR B N 1
ATOM 12646 C CA . TYR B 1 482 ? -9.184 17.693 5.572 1 97.4 482 TYR B CA 1
ATOM 12647 C C . TYR B 1 482 ? -8.385 18.438 4.51 1 97.4 482 TYR B C 1
ATOM 12649 O O . TYR B 1 482 ? -8.223 19.658 4.588 1 97.4 482 TYR B O 1
ATOM 12657 N N . GLY B 1 483 ? -7.837 17.725 3.626 1 96.56 483 GLY B N 1
ATOM 12658 C CA . GLY B 1 483 ? -7.11 18.287 2.499 1 96.56 483 GLY B CA 1
ATOM 12659 C C . GLY B 1 483 ? -7.066 17.364 1.296 1 96.56 483 GLY B C 1
ATOM 12660 O O . GLY B 1 483 ? -7.951 16.524 1.119 1 96.56 483 GLY B O 1
ATOM 12661 N N . ILE B 1 484 ? -6.188 17.606 0.367 1 96.97 484 ILE B N 1
ATOM 12662 C CA . ILE B 1 484 ? -6.026 16.799 -0.838 1 96.97 484 ILE B CA 1
ATOM 12663 C C . ILE B 1 484 ? -4.693 16.057 -0.787 1 96.97 484 ILE B C 1
ATOM 12665 O O . ILE B 1 484 ? -3.688 16.603 -0.325 1 96.97 484 ILE B O 1
ATOM 12669 N N . ARG B 1 485 ? -4.742 14.827 -1.149 1 96.87 485 ARG B N 1
ATOM 12670 C CA . ARG B 1 485 ? -3.538 14.005 -1.22 1 96.87 485 ARG B CA 1
ATOM 12671 C C . ARG B 1 485 ? -2.762 14.281 -2.503 1 96.87 485 ARG B C 1
ATOM 12673 O O . ARG B 1 485 ? -2.777 13.468 -3.43 1 96.87 485 ARG B O 1
ATOM 12680 N N . TYR B 1 486 ? -1.983 15.325 -2.533 1 95.86 486 TYR B N 1
ATOM 12681 C CA . TYR B 1 486 ? -1.224 15.676 -3.727 1 95.86 486 TYR B CA 1
ATOM 12682 C C . TYR B 1 486 ? -0.15 14.635 -4.017 1 95.86 486 TYR B C 1
ATOM 12684 O O . TYR B 1 486 ? 0.698 14.355 -3.166 1 95.86 486 TYR B O 1
ATOM 12692 N N . GLU B 1 487 ? -0.121 14.188 -5.165 1 92.31 487 GLU B N 1
ATOM 12693 C CA . GLU B 1 487 ? 0.822 13.136 -5.533 1 92.31 487 GLU B CA 1
ATOM 12694 C C . GLU B 1 487 ? 2.229 13.697 -5.723 1 92.31 487 GLU B C 1
ATOM 12696 O O . GLU B 1 487 ? 3.218 13.014 -5.45 1 92.31 487 GLU B O 1
ATOM 12701 N N . TYR B 1 488 ? 2.298 14.959 -6.255 1 91.43 488 TYR B N 1
ATOM 12702 C CA . TYR B 1 488 ? 3.608 15.509 -6.583 1 91.43 488 TYR B CA 1
ATOM 12703 C C . TYR B 1 488 ? 3.843 16.828 -5.857 1 91.43 488 TYR B C 1
ATOM 12705 O O . TYR B 1 488 ? 4.699 17.621 -6.258 1 91.43 488 TYR B O 1
ATOM 12713 N N . GLY B 1 489 ? 3.018 17.025 -4.781 1 88.81 489 GLY B N 1
ATOM 12714 C CA . GLY B 1 489 ? 3.209 18.248 -4.018 1 88.81 489 GLY B CA 1
ATOM 12715 C C . GLY B 1 489 ? 3.247 19.492 -4.885 1 88.81 489 GLY B C 1
ATOM 12716 O O . GLY B 1 489 ? 2.519 19.588 -5.875 1 88.81 489 GLY B O 1
ATOM 12717 N N . ILE B 1 490 ? 3.978 20.515 -4.494 1 86.93 490 ILE B N 1
ATOM 12718 C CA . ILE B 1 490 ? 4.165 21.709 -5.312 1 86.93 490 ILE B CA 1
ATOM 12719 C C . ILE B 1 490 ? 5.314 21.488 -6.292 1 86.93 490 ILE B C 1
ATOM 12721 O O . ILE B 1 490 ? 5.11 21.489 -7.509 1 86.93 490 ILE B O 1
ATOM 12725 N N . PHE B 1 491 ? 6.551 21.322 -5.826 1 90.12 491 PHE B N 1
ATOM 12726 C CA . PHE B 1 491 ? 7.681 20.919 -6.655 1 90.12 491 PHE B CA 1
ATOM 12727 C C . PHE B 1 491 ? 8.935 20.734 -5.809 1 90.12 491 PHE B C 1
ATOM 12729 O O . PHE B 1 491 ? 8.988 21.184 -4.662 1 90.12 491 PHE B O 1
ATOM 12736 N N . ASN B 1 492 ? 9.827 19.988 -6.286 1 91.21 492 ASN B N 1
ATOM 12737 C CA . ASN B 1 492 ? 11.19 19.889 -5.774 1 91.21 492 ASN B CA 1
ATOM 12738 C C . ASN B 1 492 ? 12.107 20.926 -6.417 1 91.21 492 ASN B C 1
ATOM 12740 O O . ASN B 1 492 ? 12.298 20.921 -7.635 1 91.21 492 ASN B O 1
ATOM 12744 N N . GLN B 1 493 ? 12.62 21.828 -5.578 1 94.26 493 GLN B N 1
ATOM 12745 C CA . GLN B 1 493 ? 13.46 22.911 -6.079 1 94.26 493 GLN B CA 1
ATOM 12746 C C . GLN B 1 493 ? 14.892 22.436 -6.308 1 94.26 493 GLN B C 1
ATOM 12748 O O . GLN B 1 493 ? 15.5 21.83 -5.422 1 94.26 493 GLN B O 1
ATOM 12753 N N . LYS B 1 494 ? 15.359 22.668 -7.496 1 93.29 494 LYS B N 1
ATOM 12754 C CA . LYS B 1 494 ? 16.764 22.457 -7.832 1 93.29 494 LYS B CA 1
ATOM 12755 C C . LYS B 1 494 ? 17.407 23.745 -8.34 1 93.29 494 LYS B C 1
ATOM 12757 O O . LYS B 1 494 ? 16.757 24.544 -9.016 1 93.29 494 LYS B O 1
ATOM 12762 N N . ILE B 1 495 ? 18.63 24.017 -7.858 1 95.21 495 ILE B N 1
ATOM 12763 C CA . ILE B 1 495 ? 19.372 25.17 -8.356 1 95.21 495 ILE B CA 1
ATOM 12764 C C . ILE B 1 495 ? 20.392 24.717 -9.398 1 95.21 495 ILE B C 1
ATOM 12766 O O . ILE B 1 495 ? 21.324 23.974 -9.082 1 95.21 495 ILE B O 1
ATOM 12770 N N . ARG B 1 496 ? 20.114 24.988 -10.674 1 93.4 496 ARG B N 1
ATOM 12771 C CA . ARG B 1 496 ? 21.03 24.677 -11.766 1 93.4 496 ARG B CA 1
ATOM 12772 C C . ARG B 1 496 ? 21.579 25.951 -12.4 1 93.4 496 ARG B C 1
ATOM 12774 O O . ARG B 1 496 ? 20.814 26.805 -12.852 1 93.4 496 ARG B O 1
ATOM 12781 N N . GLU B 1 497 ? 22.764 26.129 -12.411 1 92.78 497 GLU B N 1
ATOM 12782 C CA . GLU B 1 497 ? 23.425 27.334 -12.905 1 92.78 497 GLU B CA 1
ATOM 12783 C C . GLU B 1 497 ? 22.877 28.583 -12.221 1 92.78 497 GLU B C 1
ATOM 12785 O O . GLU B 1 497 ? 22.662 29.609 -12.869 1 92.78 497 GLU B O 1
ATOM 12790 N N . GLY B 1 498 ? 22.484 28.439 -10.964 1 94.05 498 GLY B N 1
ATOM 12791 C CA . GLY B 1 498 ? 22.033 29.551 -10.142 1 94.05 498 GLY B CA 1
ATOM 12792 C C . GLY B 1 498 ? 20.543 29.812 -10.257 1 94.05 498 GLY B C 1
ATOM 12793 O O . GLY B 1 498 ? 19.991 30.624 -9.512 1 94.05 498 GLY B O 1
ATOM 12794 N N . TRP B 1 499 ? 19.956 29.109 -11.2 1 95.32 499 TRP B N 1
ATOM 12795 C CA . TRP B 1 499 ? 18.527 29.316 -11.408 1 95.32 499 TRP B CA 1
ATOM 12796 C C . TRP B 1 499 ? 17.711 28.254 -10.678 1 95.32 499 TRP B C 1
ATOM 12798 O O . TRP B 1 499 ? 18.109 27.088 -10.62 1 95.32 499 TRP B O 1
ATOM 12808 N N . GLN B 1 500 ? 16.537 28.679 -10.21 1 95.1 500 GLN B N 1
ATOM 12809 C CA . GLN B 1 500 ? 15.581 27.704 -9.696 1 95.1 500 GLN B CA 1
ATOM 12810 C C . GLN B 1 500 ? 14.934 26.917 -10.832 1 95.1 500 GLN B C 1
ATOM 12812 O O . GLN B 1 500 ? 14.393 27.504 -11.772 1 95.1 500 GLN B O 1
ATOM 12817 N N . ILE B 1 501 ? 15.12 25.596 -10.8 1 92.43 501 ILE B N 1
ATOM 12818 C CA . ILE B 1 501 ? 14.423 24.67 -11.686 1 92.43 501 ILE B CA 1
ATOM 12819 C C . ILE B 1 501 ? 13.459 23.807 -10.876 1 92.43 501 ILE B C 1
ATOM 12821 O O . ILE B 1 501 ? 13.809 23.32 -9.798 1 92.43 501 ILE B O 1
ATOM 12825 N N . GLU B 1 502 ? 12.161 23.649 -11.37 1 91.26 502 GLU B N 1
ATOM 12826 C CA . GLU B 1 502 ? 11.132 22.918 -10.635 1 91.26 502 GLU B CA 1
ATOM 12827 C C . GLU B 1 502 ? 10.978 21.497 -11.168 1 91.26 502 GLU B C 1
ATOM 12829 O O . GLU B 1 502 ? 10.819 21.294 -12.373 1 91.26 502 GLU B O 1
ATOM 12834 N N . GLU B 1 503 ? 11.131 20.599 -10.243 1 90.18 503 GLU B N 1
ATOM 12835 C CA . GLU B 1 503 ? 10.902 19.194 -10.567 1 90.18 503 GLU B CA 1
ATOM 12836 C C . GLU B 1 503 ? 9.762 18.615 -9.734 1 90.18 503 GLU B C 1
ATOM 12838 O O . GLU B 1 503 ? 9.431 19.145 -8.671 1 90.18 503 GLU B O 1
ATOM 12843 N N . ALA B 1 504 ? 9.167 17.54 -10.262 1 89.03 504 ALA B N 1
ATOM 12844 C CA . ALA B 1 504 ? 8.077 16.901 -9.529 1 89.03 504 ALA B CA 1
ATOM 12845 C C . ALA B 1 504 ? 8.562 16.361 -8.187 1 89.03 504 ALA B C 1
ATOM 12847 O O . ALA B 1 504 ? 9.658 15.803 -8.095 1 89.03 504 ALA B O 1
ATOM 12848 N N . ASP B 1 505 ? 7.866 16.635 -7.151 1 90.21 505 ASP B N 1
ATOM 12849 C CA . ASP B 1 505 ? 8.137 16.098 -5.821 1 90.21 505 ASP B CA 1
ATOM 12850 C C . ASP B 1 505 ? 7.536 14.703 -5.659 1 90.21 505 ASP B C 1
ATOM 12852 O O . ASP B 1 505 ? 6.375 14.563 -5.268 1 90.21 505 ASP B O 1
ATOM 12856 N N . ASP B 1 506 ? 8.241 13.703 -5.887 1 85.82 506 ASP B N 1
ATOM 12857 C CA . ASP B 1 506 ? 7.75 12.328 -5.885 1 85.82 506 ASP B CA 1
ATOM 12858 C C . ASP B 1 506 ? 7.902 11.693 -4.505 1 85.82 506 ASP B C 1
ATOM 12860 O O . ASP B 1 506 ? 8.512 10.631 -4.368 1 85.82 506 ASP B O 1
ATOM 12864 N N . TRP B 1 507 ? 7.273 12.302 -3.514 1 89.82 507 TRP B N 1
ATOM 12865 C CA . TRP B 1 507 ? 7.423 11.863 -2.13 1 89.82 507 TRP B CA 1
ATOM 12866 C C . TRP B 1 507 ? 6.755 10.509 -1.913 1 89.82 507 TRP B C 1
ATOM 12868 O O . TRP B 1 507 ? 7.06 9.808 -0.945 1 89.82 507 TRP B O 1
ATOM 12878 N N . LEU B 1 508 ? 5.903 10.008 -2.816 1 86.82 508 LEU B N 1
ATOM 12879 C CA . LEU B 1 508 ? 5.19 8.741 -2.7 1 86.82 508 LEU B CA 1
ATOM 12880 C C . LEU B 1 508 ? 5.914 7.637 -3.463 1 86.82 508 LEU B C 1
ATOM 12882 O O . LEU B 1 508 ? 5.39 6.529 -3.606 1 86.82 508 LEU B O 1
ATOM 12886 N N . ARG B 1 509 ? 7.049 7.89 -3.96 1 75.86 509 ARG B N 1
ATOM 12887 C CA . ARG B 1 509 ? 7.791 6.958 -4.803 1 75.86 509 ARG B CA 1
ATOM 12888 C C . ARG B 1 509 ? 7.895 5.587 -4.143 1 75.86 509 ARG B C 1
ATOM 12890 O O . ARG B 1 509 ? 7.783 4.559 -4.814 1 75.86 509 ARG B O 1
ATOM 12897 N N . HIS B 1 510 ? 8.093 5.576 -2.841 1 72.15 510 HIS B N 1
ATOM 12898 C CA . HIS B 1 510 ? 8.273 4.312 -2.135 1 72.15 510 HIS B CA 1
ATOM 12899 C C . HIS B 1 510 ? 7.051 3.976 -1.287 1 72.15 510 HIS B C 1
ATOM 12901 O O . HIS B 1 510 ? 7.126 3.136 -0.387 1 72.15 510 HIS B O 1
ATOM 12907 N N . GLY B 1 511 ? 5.951 4.683 -1.605 1 74.25 511 GLY B N 1
ATOM 12908 C CA . GLY B 1 511 ? 4.777 4.494 -0.768 1 74.25 511 GLY B CA 1
ATOM 12909 C C . GLY B 1 511 ? 4.847 5.26 0.54 1 74.25 511 GLY B C 1
ATOM 12910 O O . GLY B 1 511 ? 5.893 5.813 0.886 1 74.25 511 GLY B O 1
ATOM 12911 N N . ASN B 1 512 ? 3.757 5.459 1.16 1 86.14 512 ASN B N 1
ATOM 12912 C CA . ASN B 1 512 ? 3.647 6.086 2.473 1 86.14 512 ASN B CA 1
ATOM 12913 C C . ASN B 1 512 ? 3.047 5.132 3.502 1 86.14 512 ASN B C 1
ATOM 12915 O O . ASN B 1 512 ? 1.848 4.849 3.468 1 86.14 512 ASN B O 1
ATOM 12919 N N . PRO B 1 513 ? 3.879 4.598 4.364 1 80.08 513 PRO B N 1
ATOM 12920 C CA . PRO B 1 513 ? 3.39 3.605 5.324 1 80.08 513 PRO B CA 1
ATOM 12921 C C . PRO B 1 513 ? 2.483 4.213 6.391 1 80.08 513 PRO B C 1
ATOM 12923 O O . PRO B 1 513 ? 1.796 3.484 7.111 1 80.08 513 PRO B O 1
ATOM 12926 N N . TRP B 1 514 ? 2.413 5.516 6.429 1 88.85 514 TRP B N 1
ATOM 12927 C CA . TRP B 1 514 ? 1.703 6.168 7.525 1 88.85 514 TRP B CA 1
ATOM 12928 C C . TRP B 1 514 ? 0.255 6.454 7.142 1 88.85 514 TRP B C 1
ATOM 12930 O O . TRP B 1 514 ? -0.513 6.986 7.947 1 88.85 514 TRP B O 1
ATOM 12940 N N . GLU B 1 515 ? -0.132 6.152 5.988 1 90.08 515 GLU B N 1
ATOM 12941 C CA . GLU B 1 515 ? -1.502 6.419 5.56 1 90.08 515 GLU B CA 1
ATOM 12942 C C . GLU B 1 515 ? -2.248 5.123 5.256 1 90.08 515 GLU B C 1
ATOM 12944 O O . GLU B 1 515 ? -1.627 4.093 4.983 1 90.08 515 GLU B O 1
ATOM 12949 N N . LYS B 1 516 ? -3.528 5.117 5.443 1 83.68 516 LYS B N 1
ATOM 12950 C CA . LYS B 1 516 ? -4.408 3.998 5.117 1 83.68 516 LYS B CA 1
ATOM 12951 C C . LYS B 1 516 ? -5.531 4.436 4.182 1 83.68 516 LYS B C 1
ATOM 12953 O O . LYS B 1 516 ? -6.252 5.393 4.475 1 83.68 516 LYS B O 1
ATOM 12958 N N . ALA B 1 517 ? -5.591 3.827 3.017 1 85.89 517 ALA B N 1
ATOM 12959 C CA . ALA B 1 517 ? -6.694 4.098 2.098 1 85.89 517 ALA B CA 1
ATOM 12960 C C . ALA B 1 517 ? -8.005 3.527 2.631 1 85.89 517 ALA B C 1
ATOM 12962 O O . ALA B 1 517 ? -8.027 2.433 3.201 1 85.89 517 ALA B O 1
ATOM 12963 N N . ARG B 1 518 ? -9.051 4.307 2.465 1 82.09 518 ARG B N 1
ATOM 12964 C CA . ARG B 1 518 ? -10.377 3.891 2.909 1 82.09 518 ARG B CA 1
ATOM 12965 C C . ARG B 1 518 ? -11.357 3.848 1.742 1 82.09 518 ARG B C 1
ATOM 12967 O O . ARG B 1 518 ? -12.242 4.7 1.636 1 82.09 518 ARG B O 1
ATOM 12974 N N . PRO B 1 519 ? -11.226 2.869 0.893 1 78.73 519 PRO B N 1
ATOM 12975 C CA . PRO B 1 519 ? -12.112 2.816 -0.273 1 78.73 519 PRO B CA 1
ATOM 12976 C C . PRO B 1 519 ? -13.583 2.669 0.11 1 78.73 519 PRO B C 1
ATOM 12978 O O . PRO B 1 519 ? -14.466 3.049 -0.663 1 78.73 519 PRO B O 1
ATOM 12981 N N . GLU B 1 520 ? -13.896 2.093 1.319 1 73.68 520 GLU B N 1
ATOM 12982 C CA . GLU B 1 520 ? -15.271 1.924 1.778 1 73.68 520 GLU B CA 1
ATOM 12983 C C . GLU B 1 520 ? -15.954 3.274 1.982 1 73.68 520 GLU B C 1
ATOM 12985 O O . GLU B 1 520 ? -17.184 3.355 2.012 1 73.68 520 GLU B O 1
ATOM 12990 N N . PHE B 1 521 ? -15.169 4.349 2.036 1 84.5 521 PHE B N 1
ATOM 12991 C CA . PHE B 1 521 ? -15.73 5.677 2.254 1 84.5 521 PHE B CA 1
ATOM 12992 C C . PHE B 1 521 ? -15.553 6.55 1.017 1 84.5 521 PHE B C 1
ATOM 12994 O O . PHE B 1 521 ? -15.537 7.779 1.115 1 84.5 521 PHE B O 1
ATOM 13001 N N . MET B 1 522 ? -15.34 5.907 -0.114 1 89.64 522 MET B N 1
ATOM 13002 C CA . MET B 1 522 ? -15.21 6.648 -1.366 1 89.64 522 MET B CA 1
ATOM 13003 C C . MET B 1 522 ? -16.495 7.404 -1.687 1 89.64 522 MET B C 1
ATOM 13005 O O . MET B 1 522 ? -17.593 6.877 -1.501 1 89.64 522 MET B O 1
ATOM 13009 N N . LEU B 1 523 ? -16.437 8.692 -2.133 1 93.25 523 LEU B N 1
ATOM 13010 C CA . LEU B 1 523 ? -17.594 9.554 -2.345 1 93.25 523 LEU B CA 1
ATOM 13011 C C . LEU B 1 523 ? -17.58 10.147 -3.75 1 93.25 523 LEU B C 1
ATOM 13013 O O . LEU B 1 523 ? -16.519 10.5 -4.268 1 93.25 523 LEU B O 1
ATOM 13017 N N . PRO B 1 524 ? -18.68 10.299 -4.392 1 95 524 PRO B N 1
ATOM 13018 C CA . PRO B 1 524 ? -18.763 10.932 -5.71 1 95 524 PRO B CA 1
ATOM 13019 C C . PRO B 1 524 ? -18.837 12.455 -5.629 1 95 524 PRO B C 1
ATOM 13021 O O . PRO B 1 524 ? -19.497 12.999 -4.74 1 95 524 PRO B O 1
ATOM 13024 N N . VAL B 1 525 ? -18.122 13.127 -6.374 1 97.68 525 VAL B N 1
ATOM 13025 C CA . VAL B 1 525 ? -18.171 14.577 -6.534 1 97.68 525 VAL B CA 1
ATOM 13026 C C . VAL B 1 525 ? -18.581 14.926 -7.962 1 97.68 525 VAL B C 1
ATOM 13028 O O . VAL B 1 525 ? -18.002 14.415 -8.924 1 97.68 525 VAL B O 1
ATOM 13031 N N . HIS B 1 526 ? -19.518 15.81 -8.131 1 96.76 526 HIS B N 1
ATOM 13032 C CA . HIS B 1 526 ? -20.108 16.114 -9.43 1 96.76 526 HIS B CA 1
ATOM 13033 C C . HIS B 1 526 ? -19.585 17.437 -9.978 1 96.76 526 HIS B C 1
ATOM 13035 O O . HIS B 1 526 ? -19.365 18.384 -9.219 1 96.76 526 HIS B O 1
ATOM 13041 N N . PHE B 1 527 ? -19.34 17.532 -11.219 1 97.17 527 PHE B N 1
ATOM 13042 C CA . PHE B 1 527 ? -18.939 18.744 -11.922 1 97.17 527 PHE B CA 1
ATOM 13043 C C . PHE B 1 527 ? -19.778 18.944 -13.179 1 97.17 527 PHE B C 1
ATOM 13045 O O . PHE B 1 527 ? -20.363 17.991 -13.699 1 97.17 527 PHE B O 1
ATOM 13052 N N . TYR B 1 528 ? -19.837 20.144 -13.634 1 96.74 528 TYR B N 1
ATOM 13053 C CA . TYR B 1 528 ? -20.495 20.488 -14.889 1 96.74 528 TYR B CA 1
ATOM 13054 C C . TYR B 1 528 ? -21.974 20.126 -14.847 1 96.74 528 TYR B C 1
ATOM 13056 O O . TYR B 1 528 ? -22.605 20.189 -13.789 1 96.74 528 TYR B O 1
ATOM 13064 N N . GLY B 1 529 ? -22.554 19.957 -15.897 1 95.18 529 GLY B N 1
ATOM 13065 C CA . GLY B 1 529 ? -23.959 19.593 -15.977 1 95.18 529 GLY B CA 1
ATOM 13066 C C . GLY B 1 529 ? -24.884 20.794 -16.039 1 95.18 529 GLY B C 1
ATOM 13067 O O . GLY B 1 529 ? -24.467 21.886 -16.43 1 95.18 529 GLY B O 1
ATOM 13068 N N . LYS B 1 530 ? -26.164 20.46 -15.836 1 95.57 530 LYS B N 1
ATOM 13069 C CA . LYS B 1 530 ? -27.192 21.495 -15.901 1 95.57 530 LYS B CA 1
ATOM 13070 C C . LYS B 1 530 ? -28.181 21.36 -14.746 1 95.57 530 LYS B C 1
ATOM 13072 O O . LYS B 1 530 ? -28.265 20.306 -14.113 1 95.57 530 LYS B O 1
ATOM 13077 N N . VAL B 1 531 ? -28.802 22.513 -14.4 1 96.13 531 VAL B N 1
ATOM 13078 C CA . VAL B 1 531 ? -29.766 22.512 -13.305 1 96.13 531 VAL B CA 1
ATOM 13079 C C . VAL B 1 531 ? -31.186 22.542 -13.866 1 96.13 531 VAL B C 1
ATOM 13081 O O . VAL B 1 531 ? -31.515 23.394 -14.695 1 96.13 531 VAL B O 1
ATOM 13084 N N . GLU B 1 532 ? -31.973 21.506 -13.469 1 94.41 532 GLU B N 1
ATOM 13085 C CA . GLU B 1 532 ? -33.388 21.463 -13.828 1 94.41 532 GLU B CA 1
ATOM 13086 C C . GLU B 1 532 ? -34.272 21.81 -12.634 1 94.41 532 GLU B C 1
ATOM 13088 O O . GLU B 1 532 ? -34.075 21.284 -11.536 1 94.41 532 GLU B O 1
ATOM 13093 N N . HIS B 1 533 ? -35.157 22.782 -12.835 1 92.17 533 HIS B N 1
ATOM 13094 C CA . HIS B 1 533 ? -36.081 23.181 -11.779 1 92.17 533 HIS B CA 1
ATOM 13095 C C . HIS B 1 533 ? -37.403 22.429 -11.89 1 92.17 533 HIS B C 1
ATOM 13097 O O . HIS B 1 533 ? -38.096 22.53 -12.905 1 92.17 533 HIS B O 1
ATOM 13103 N N . THR B 1 534 ? -37.642 21.606 -10.909 1 87.52 534 THR B N 1
ATOM 13104 C CA . THR B 1 534 ? -38.891 20.856 -10.834 1 87.52 534 THR B CA 1
ATOM 13105 C C . THR B 1 534 ? -39.731 21.319 -9.647 1 87.52 534 THR B C 1
ATOM 13107 O O . THR B 1 534 ? -39.291 22.16 -8.859 1 87.52 534 THR B O 1
ATOM 13110 N N . GLU B 1 535 ? -40.98 20.762 -9.525 1 81.23 535 GLU B N 1
ATOM 13111 C CA . GLU B 1 535 ? -41.85 21.088 -8.399 1 81.23 535 GLU B CA 1
ATOM 13112 C C . GLU B 1 535 ? -41.24 20.628 -7.079 1 81.23 535 GLU B C 1
ATOM 13114 O O . GLU B 1 535 ? -41.462 21.248 -6.037 1 81.23 535 GLU B O 1
ATOM 13119 N N . ALA B 1 536 ? -40.461 19.683 -7.176 1 81.17 536 ALA B N 1
ATOM 13120 C CA . ALA B 1 536 ? -39.861 19.119 -5.97 1 81.17 536 ALA B CA 1
ATOM 13121 C C . ALA B 1 536 ? -38.567 19.845 -5.611 1 81.17 536 ALA B C 1
ATOM 13123 O O . ALA B 1 536 ? -37.979 19.593 -4.556 1 81.17 536 ALA B O 1
ATOM 13124 N N . GLY B 1 537 ? -38.191 20.794 -6.473 1 86.76 537 GLY B N 1
ATOM 13125 C CA . GLY B 1 537 ? -36.963 21.528 -6.213 1 86.76 537 GLY B CA 1
ATOM 13126 C C . GLY B 1 537 ? -35.996 21.506 -7.382 1 86.76 537 GLY B C 1
ATOM 13127 O O . GLY B 1 537 ? -36.328 21.007 -8.459 1 86.76 537 GLY B O 1
ATOM 13128 N N . ALA B 1 538 ? -34.778 22.02 -7.238 1 92.98 538 ALA B N 1
ATOM 13129 C CA . ALA B 1 538 ? -33.742 22.073 -8.266 1 92.98 538 ALA B CA 1
ATOM 13130 C C . ALA B 1 538 ? -32.935 20.778 -8.3 1 92.98 538 ALA B C 1
ATOM 13132 O O . ALA B 1 538 ? -32.616 20.212 -7.252 1 92.98 538 ALA B O 1
ATOM 13133 N N . LYS B 1 539 ? -32.756 20.187 -9.532 1 92.46 539 LYS B N 1
ATOM 13134 C CA . LYS B 1 539 ? -31.974 18.967 -9.711 1 92.46 539 LYS B CA 1
ATOM 13135 C C . LYS B 1 539 ? -30.762 19.218 -10.603 1 92.46 539 LYS B C 1
ATOM 13137 O O . LYS B 1 539 ? -30.892 19.773 -11.696 1 92.46 539 LYS B O 1
ATOM 13142 N N . TRP B 1 540 ? -29.585 18.928 -10.133 1 94.97 540 TRP B N 1
ATOM 13143 C CA . TRP B 1 540 ? -28.326 19.008 -10.867 1 94.97 540 TRP B CA 1
ATOM 13144 C C . TRP B 1 540 ? -28.053 17.711 -11.622 1 94.97 540 TRP B C 1
ATOM 13146 O O . TRP B 1 540 ? -27.775 16.677 -11.011 1 94.97 540 TRP B O 1
ATOM 13156 N N . ILE B 1 541 ? -28.211 17.66 -13.084 1 92.93 541 ILE B N 1
ATOM 13157 C CA . ILE B 1 541 ? -28.205 16.421 -13.853 1 92.93 541 ILE B CA 1
ATOM 13158 C C . ILE B 1 541 ? -27.102 16.475 -14.909 1 92.93 541 ILE B C 1
ATOM 13160 O O . ILE B 1 541 ? -26.555 17.543 -15.189 1 92.93 541 ILE B O 1
ATOM 13164 N N . ASN B 1 542 ? -26.714 15.298 -15.624 1 90.87 542 ASN B N 1
ATOM 13165 C CA . ASN B 1 542 ? -25.714 15.141 -16.675 1 90.87 542 ASN B CA 1
ATOM 13166 C C . ASN B 1 542 ? -24.346 15.646 -16.225 1 90.87 542 ASN B C 1
ATOM 13168 O O . ASN B 1 542 ? -23.688 16.396 -16.949 1 90.87 542 ASN B O 1
ATOM 13172 N N . THR B 1 543 ? -24.066 15.299 -14.941 1 95.22 543 THR B N 1
ATOM 13173 C CA . THR B 1 543 ? -22.824 15.782 -14.348 1 95.22 543 THR B CA 1
ATOM 13174 C C . THR B 1 543 ? -21.685 14.8 -14.605 1 95.22 543 THR B C 1
ATOM 13176 O O . THR B 1 543 ? -21.923 13.639 -14.943 1 95.22 543 THR B O 1
ATOM 13179 N N . GLN B 1 544 ? -20.484 15.228 -14.64 1 93.49 544 GLN B N 1
ATOM 13180 C CA . GLN B 1 544 ? -19.289 14.393 -14.598 1 93.49 544 GLN B CA 1
ATOM 13181 C C . GLN B 1 544 ? -18.941 14.001 -13.165 1 93.49 544 GLN B C 1
ATOM 13183 O O . GLN B 1 544 ? -18.845 14.861 -12.287 1 93.49 544 GLN B O 1
ATOM 13188 N N . VAL B 1 545 ? -18.766 12.721 -12.982 1 94.41 545 VAL B N 1
ATOM 13189 C CA . VAL B 1 545 ? -18.565 12.236 -11.62 1 94.41 545 VAL B CA 1
ATOM 13190 C C . VAL B 1 545 ? -17.09 11.907 -11.402 1 94.41 545 VAL B C 1
ATOM 13192 O O . VAL B 1 545 ? -16.465 11.243 -12.233 1 94.41 545 VAL B O 1
ATOM 13195 N N . VAL B 1 546 ? -16.505 12.455 -10.386 1 96.09 546 VAL B N 1
ATOM 13196 C CA . VAL B 1 546 ? -15.176 12.11 -9.892 1 96.09 546 VAL B CA 1
ATOM 13197 C C . VAL B 1 546 ? -15.286 11.495 -8.499 1 96.09 546 VAL B C 1
ATOM 13199 O O . VAL B 1 546 ? -16.044 11.982 -7.657 1 96.09 546 VAL B O 1
ATOM 13202 N N . LEU B 1 547 ? -14.631 10.406 -8.278 1 94.77 547 LEU B N 1
ATOM 13203 C CA . LEU B 1 547 ? -14.68 9.752 -6.974 1 94.77 547 LEU B CA 1
ATOM 13204 C C . LEU B 1 547 ? -13.571 10.269 -6.065 1 94.77 547 LEU B C 1
ATOM 13206 O O . LEU B 1 547 ? -12.445 10.491 -6.516 1 94.77 547 LEU B O 1
ATOM 13210 N N . ALA B 1 548 ? -13.891 10.573 -4.863 1 97.46 548 ALA B N 1
ATOM 13211 C CA . ALA B 1 548 ? -12.927 10.984 -3.846 1 97.46 548 ALA B CA 1
ATOM 13212 C C . ALA B 1 548 ? -12.58 9.823 -2.918 1 97.46 548 ALA B C 1
ATOM 13214 O O . ALA B 1 548 ? -13.421 9.374 -2.135 1 97.46 548 ALA B O 1
ATOM 13215 N N . LEU B 1 549 ? -11.39 9.339 -3.076 1 94.02 549 LEU B N 1
ATOM 13216 C CA . LEU B 1 549 ? -10.897 8.269 -2.217 1 94.02 549 LEU B CA 1
ATOM 13217 C C . LEU B 1 549 ? -10.151 8.837 -1.014 1 94.02 549 LEU B C 1
ATOM 13219 O O . LEU B 1 549 ? -9.169 9.564 -1.174 1 94.02 549 LEU B O 1
ATOM 13223 N N . PRO B 1 550 ? -10.603 8.573 0.202 1 94.97 550 PRO B N 1
ATOM 13224 C CA . PRO B 1 550 ? -9.948 9.141 1.383 1 94.97 550 PRO B CA 1
ATOM 13225 C C . PRO B 1 550 ? -8.735 8.33 1.832 1 94.97 550 PRO B C 1
ATOM 13227 O O . PRO B 1 550 ? -8.751 7.098 1.762 1 94.97 550 PRO B O 1
ATOM 13230 N N . TYR B 1 551 ? -7.691 8.96 2.197 1 94.48 551 TYR B N 1
ATOM 13231 C CA . TYR B 1 551 ? -6.526 8.422 2.891 1 94.48 551 TYR B CA 1
ATOM 13232 C C . TYR B 1 551 ? -6.412 9.002 4.295 1 94.48 551 TYR B C 1
ATOM 13234 O O . TYR B 1 551 ? -6.329 10.221 4.466 1 94.48 551 TYR B O 1
ATOM 13242 N N . ASP B 1 552 ? -6.389 8.183 5.298 1 92.19 552 ASP B N 1
ATOM 13243 C CA . ASP B 1 552 ? -6.307 8.633 6.684 1 92.19 552 ASP B CA 1
ATOM 13244 C C . ASP B 1 552 ? -4.877 8.532 7.21 1 92.19 552 ASP B C 1
ATOM 13246 O O . ASP B 1 552 ? -4.203 7.521 7.001 1 92.19 552 ASP B O 1
ATOM 13250 N N . THR B 1 553 ? -4.372 9.59 7.739 1 93.86 553 THR B N 1
ATOM 13251 C CA . THR B 1 553 ? -3.108 9.61 8.466 1 93.86 553 THR B CA 1
ATOM 13252 C C . THR B 1 553 ? -3.333 9.961 9.934 1 93.86 553 THR B C 1
ATOM 13254 O O . THR B 1 553 ? -3.833 11.043 10.249 1 93.86 553 THR B O 1
ATOM 13257 N N . PRO B 1 554 ? -2.954 9.141 10.838 1 91.33 554 PRO B N 1
ATOM 13258 C CA . PRO B 1 554 ? -3.117 9.441 12.263 1 91.33 554 PRO B CA 1
ATOM 13259 C C . PRO B 1 554 ? -2.126 10.492 12.76 1 91.33 554 PRO B C 1
ATOM 13261 O O . PRO B 1 554 ? -0.96 10.486 12.357 1 91.33 554 PRO B O 1
ATOM 13264 N N . VAL B 1 555 ? -2.552 11.419 13.454 1 93.61 555 VAL B N 1
ATOM 13265 C CA . VAL B 1 555 ? -1.739 12.439 14.108 1 93.61 555 VAL B CA 1
ATOM 13266 C C . VAL B 1 555 ? -1.817 12.269 15.623 1 93.61 555 VAL B C 1
ATOM 13268 O O . VAL B 1 555 ? -2.73 12.791 16.266 1 93.61 555 VAL B O 1
ATOM 13271 N N . PRO B 1 556 ? -0.823 11.69 16.235 1 91.12 556 PRO B N 1
ATOM 13272 C CA . PRO B 1 556 ? -0.87 11.438 17.677 1 91.12 556 PRO B CA 1
ATOM 13273 C C . PRO B 1 556 ? -0.521 12.674 18.504 1 91.12 556 PRO B C 1
ATOM 13275 O O . PRO B 1 556 ? 0.355 13.452 18.119 1 91.12 556 PRO B O 1
ATOM 13278 N N . GLY B 1 557 ? -1.201 12.905 19.547 1 89.63 557 GLY B N 1
ATOM 13279 C CA . GLY B 1 557 ? -0.85 13.94 20.506 1 89.63 557 GLY B CA 1
ATOM 13280 C C . GLY B 1 557 ? 0.335 13.569 21.378 1 89.63 557 GLY B C 1
ATOM 13281 O O . GLY B 1 557 ? 0.712 12.398 21.457 1 89.63 557 GLY B O 1
ATOM 13282 N N . TYR B 1 558 ? 0.97 14.617 21.934 1 91.18 558 TYR B N 1
ATOM 13283 C CA . TYR B 1 558 ? 2.161 14.413 22.752 1 91.18 558 TYR B CA 1
ATOM 13284 C C . TYR B 1 558 ? 1.807 13.735 24.07 1 91.18 558 TYR B C 1
ATOM 13286 O O . TYR B 1 558 ? 1.171 14.341 24.936 1 91.18 558 TYR B O 1
ATOM 13294 N N . LEU B 1 559 ? 2.218 12.457 24.175 1 79.79 559 LEU B N 1
ATOM 13295 C CA . LEU B 1 559 ? 2.139 11.637 25.379 1 79.79 559 LEU B CA 1
ATOM 13296 C C . LEU B 1 559 ? 0.728 11.656 25.957 1 79.79 559 LEU B C 1
ATOM 13298 O O . LEU B 1 559 ? 0.544 11.907 27.151 1 79.79 559 LEU B O 1
ATOM 13302 N N . ASN B 1 560 ? -0.202 11.574 25.007 1 74.49 560 ASN B N 1
ATOM 13303 C CA . ASN B 1 560 ? -1.599 11.442 25.406 1 74.49 560 ASN B CA 1
ATOM 13304 C C . ASN B 1 560 ? -2.321 10.382 24.578 1 74.49 560 ASN B C 1
ATOM 13306 O O . ASN B 1 560 ? -1.691 9.654 23.81 1 74.49 560 ASN B O 1
ATOM 13310 N N . ASN B 1 561 ? -3.486 10.051 24.77 1 63.32 561 ASN B N 1
ATOM 13311 C CA . ASN B 1 561 ? -4.207 8.981 24.088 1 63.32 561 ASN B CA 1
ATOM 13312 C C . ASN B 1 561 ? -5.137 9.532 23.01 1 63.32 561 ASN B C 1
ATOM 13314 O O . ASN B 1 561 ? -6.179 8.94 22.722 1 63.32 561 ASN B O 1
ATOM 13318 N N . THR B 1 562 ? -4.769 10.755 22.612 1 79.5 562 THR B N 1
ATOM 13319 C CA . THR B 1 562 ? -5.586 11.361 21.567 1 79.5 562 THR B CA 1
ATOM 13320 C C . THR B 1 562 ? -4.873 11.298 20.219 1 79.5 562 THR B C 1
ATOM 13322 O O . THR B 1 562 ? -3.695 11.648 20.117 1 79.5 562 THR B O 1
ATOM 13325 N N . VAL B 1 563 ? -5.572 10.672 19.27 1 87.87 563 VAL B N 1
ATOM 13326 C CA . VAL B 1 563 ? -5.064 10.636 17.902 1 87.87 563 VAL B CA 1
ATOM 13327 C C . VAL B 1 563 ? -6.083 11.268 16.956 1 87.87 563 VAL B C 1
ATOM 13329 O O . VAL B 1 563 ? -7.242 10.849 16.912 1 87.87 563 VAL B O 1
ATOM 13332 N N . ASN B 1 564 ? -5.739 12.323 16.413 1 91.57 564 ASN B N 1
ATOM 13333 C CA . ASN B 1 564 ? -6.568 12.939 15.383 1 91.57 564 ASN B CA 1
ATOM 13334 C C . ASN B 1 564 ? -6.261 12.369 14.001 1 91.57 564 ASN B C 1
ATOM 13336 O O . ASN B 1 564 ? -5.272 11.655 13.826 1 91.57 564 ASN B O 1
ATOM 13340 N N . THR B 1 565 ? -7.142 12.63 13.06 1 92.01 565 THR B N 1
ATOM 13341 C CA . THR B 1 565 ? -6.999 12.082 11.716 1 92.01 565 THR B CA 1
ATOM 13342 C C . THR B 1 565 ? -6.859 13.202 10.688 1 92.01 565 THR B C 1
ATOM 13344 O O . THR B 1 565 ? -7.644 14.152 10.687 1 92.01 565 THR B O 1
ATOM 13347 N N . MET B 1 566 ? -5.849 13.181 10.03 1 96.22 566 MET B N 1
ATOM 13348 C CA . MET B 1 566 ? -5.776 13.972 8.805 1 96.22 566 MET B CA 1
ATOM 13349 C C . MET B 1 566 ? -6.269 13.167 7.608 1 96.22 566 MET B C 1
ATOM 13351 O O . MET B 1 566 ? -5.696 12.128 7.274 1 96.22 566 MET B O 1
ATOM 13355 N N . ARG B 1 567 ? -7.365 13.499 7.046 1 96.23 567 ARG B N 1
ATOM 13356 C CA . ARG B 1 567 ? -7.929 12.797 5.899 1 96.23 567 ARG B CA 1
ATOM 13357 C C . ARG B 1 567 ? -7.643 13.547 4.602 1 96.23 567 ARG B C 1
ATOM 13359 O O . ARG B 1 567 ? -8.071 14.69 4.433 1 96.23 567 ARG B O 1
ATOM 13366 N N . LEU B 1 568 ? -7.02 12.933 3.707 1 97.48 568 LEU B N 1
ATOM 13367 C CA . LEU B 1 568 ? -6.651 13.51 2.419 1 97.48 568 LEU B CA 1
ATOM 13368 C C . LEU B 1 568 ? -7.393 12.817 1.281 1 97.48 568 LEU B C 1
ATOM 13370 O O . LEU B 1 568 ? -7.483 11.588 1.25 1 97.48 568 LEU B O 1
ATOM 13374 N N . TRP B 1 569 ? -7.957 13.576 0.387 1 97.8 569 TRP B N 1
ATOM 13375 C CA . TRP B 1 569 ? -8.756 13.035 -0.708 1 97.8 569 TRP B CA 1
ATOM 13376 C C . TRP B 1 569 ? -7.907 12.846 -1.96 1 97.8 569 TRP B C 1
ATOM 13378 O O . TRP B 1 569 ? -7.13 13.73 -2.33 1 97.8 569 TRP B O 1
ATOM 13388 N N . SER B 1 570 ? -8.028 11.726 -2.513 1 96.28 570 SER B N 1
ATOM 13389 C CA . SER B 1 570 ? -7.451 11.454 -3.826 1 96.28 570 SER B CA 1
ATOM 13390 C C . SER B 1 570 ? -8.536 11.323 -4.89 1 96.28 570 SER B C 1
ATOM 13392 O O . SER B 1 570 ? -9.551 10.659 -4.671 1 96.28 570 SER B O 1
ATOM 13394 N N . ALA B 1 571 ? -8.388 12.005 -5.99 1 96.64 571 ALA B N 1
ATOM 13395 C CA . ALA B 1 571 ? -9.376 11.967 -7.066 1 96.64 571 ALA B CA 1
ATOM 13396 C C . ALA B 1 571 ? -9.189 10.73 -7.939 1 96.64 571 ALA B C 1
ATOM 13398 O O . ALA B 1 571 ? -8.067 10.403 -8.331 1 96.64 571 ALA B O 1
ATOM 13399 N N . ARG B 1 572 ? -10.284 9.996 -8.188 1 92.3 572 ARG B N 1
ATOM 13400 C CA . ARG B 1 572 ? -10.291 8.804 -9.03 1 92.3 572 ARG B CA 1
ATOM 13401 C C . ARG B 1 572 ? -11.447 8.842 -10.023 1 92.3 572 ARG B C 1
ATOM 13403 O O . ARG B 1 572 ? -12.462 9.497 -9.777 1 92.3 572 ARG B O 1
ATOM 13410 N N . ALA B 1 573 ? -11.282 8.181 -11.087 1 89.84 573 ALA B N 1
ATOM 13411 C CA . ALA B 1 573 ? -12.377 8.044 -12.044 1 89.84 573 ALA B CA 1
ATOM 13412 C C . ALA B 1 573 ? -13.233 6.822 -11.726 1 89.84 573 ALA B C 1
ATOM 13414 O O . ALA B 1 573 ? -12.732 5.823 -11.205 1 89.84 573 ALA B O 1
ATOM 13415 N N . PRO B 1 574 ? -14.559 6.965 -11.972 1 82.16 574 PRO B N 1
ATOM 13416 C CA . PRO B 1 574 ? -15.39 5.769 -11.813 1 82.16 574 PRO B CA 1
ATOM 13417 C C . PRO B 1 574 ? -14.929 4.61 -12.693 1 82.16 574 PRO B C 1
ATOM 13419 O O . PRO B 1 574 ? -14.919 3.459 -12.249 1 82.16 574 PRO B O 1
ATOM 13422 N N . ASN B 1 575 ? -14.546 4.967 -13.923 1 79.06 575 ASN B N 1
ATOM 13423 C CA . ASN B 1 575 ? -13.966 3.988 -14.836 1 79.06 575 ASN B CA 1
ATOM 13424 C C . ASN B 1 575 ? -12.475 4.235 -15.049 1 79.06 575 ASN B C 1
ATOM 13426 O O . ASN B 1 575 ? -12.091 5.162 -15.764 1 79.06 575 ASN B O 1
ATOM 13430 N N . ASP B 1 576 ? -11.756 3.4 -14.36 1 76.69 576 ASP B N 1
ATOM 13431 C CA . ASP B 1 576 ? -10.308 3.583 -14.374 1 76.69 576 ASP B CA 1
ATOM 13432 C C . ASP B 1 576 ? -9.708 3.113 -15.697 1 76.69 576 ASP B C 1
ATOM 13434 O O . ASP B 1 576 ? -8.601 3.516 -16.061 1 76.69 576 ASP B O 1
ATOM 13438 N N . PHE B 1 577 ? -10.45 2.234 -16.392 1 86.2 577 PHE B N 1
ATOM 13439 C CA . PHE B 1 577 ? -9.864 1.588 -17.56 1 86.2 577 PHE B CA 1
ATOM 13440 C C . PHE B 1 577 ? -10.951 1.044 -18.48 1 86.2 577 PHE B C 1
ATOM 13442 O O . PHE B 1 577 ? -11.826 0.295 -18.04 1 86.2 577 PHE B O 1
ATOM 13449 N N . ASN B 1 578 ? -10.893 1.57 -19.639 1 85.95 578 ASN B N 1
ATOM 13450 C CA . ASN B 1 578 ? -11.827 1.079 -20.646 1 85.95 578 ASN B CA 1
ATOM 13451 C C . ASN B 1 578 ? -11.207 -0.027 -21.495 1 85.95 578 ASN B C 1
ATOM 13453 O O . ASN B 1 578 ? -10.48 0.251 -22.45 1 85.95 578 ASN B O 1
ATOM 13457 N N . LEU B 1 579 ? -11.603 -1.221 -21.211 1 87.24 579 LEU B N 1
ATOM 13458 C CA . LEU B 1 579 ? -11.032 -2.383 -21.883 1 87.24 579 LEU B CA 1
ATOM 13459 C C . LEU B 1 579 ? -11.375 -2.374 -23.369 1 87.24 579 LEU B C 1
ATOM 13461 O O . LEU B 1 579 ? -10.575 -2.814 -24.198 1 87.24 579 LEU B O 1
ATOM 13465 N N . ARG B 1 580 ? -12.525 -1.879 -23.856 1 85.58 580 ARG B N 1
ATOM 13466 C CA . ARG B 1 580 ? -12.946 -1.846 -25.253 1 85.58 580 ARG B CA 1
ATOM 13467 C C . ARG B 1 580 ? -11.987 -1.009 -26.094 1 85.58 580 ARG B C 1
ATOM 13469 O O . ARG B 1 580 ? -11.537 -1.45 -27.154 1 85.58 580 ARG B O 1
ATOM 13476 N N . ASP B 1 581 ? -11.686 0.114 -25.496 1 86.06 581 ASP B N 1
ATOM 13477 C CA . ASP B 1 581 ? -10.76 0.994 -26.202 1 86.06 581 ASP B CA 1
ATOM 13478 C C . ASP B 1 581 ? -9.36 0.387 -26.257 1 86.06 581 ASP B C 1
ATOM 13480 O O . ASP B 1 581 ? -8.664 0.511 -27.268 1 86.06 581 ASP B O 1
ATOM 13484 N N . PHE B 1 582 ? -9.022 -0.217 -25.225 1 87.85 582 PHE B N 1
ATOM 13485 C CA . PHE B 1 582 ? -7.705 -0.842 -25.173 1 87.85 582 PHE B CA 1
ATOM 13486 C C . PHE B 1 582 ? -7.586 -1.939 -26.223 1 87.85 582 PHE B C 1
ATOM 13488 O O . PHE B 1 582 ? -6.548 -2.07 -26.876 1 87.85 582 PHE B O 1
ATOM 13495 N N . ASN B 1 583 ? -8.607 -2.699 -26.341 1 84.8 583 ASN B N 1
ATOM 13496 C CA . ASN B 1 583 ? -8.592 -3.852 -27.236 1 84.8 583 ASN B CA 1
ATOM 13497 C C . ASN B 1 583 ? -8.552 -3.425 -28.7 1 84.8 583 ASN B C 1
ATOM 13499 O O . ASN B 1 583 ? -8.237 -4.23 -29.578 1 84.8 583 ASN B O 1
ATOM 13503 N N . VAL B 1 584 ? -8.885 -2.08 -28.977 1 83.08 584 VAL B N 1
ATOM 13504 C CA . VAL B 1 584 ? -8.82 -1.629 -30.363 1 83.08 584 VAL B CA 1
ATOM 13505 C C . VAL B 1 584 ? -7.542 -0.824 -30.586 1 83.08 584 VAL B C 1
ATOM 13507 O O . VAL B 1 584 ? -7.367 -0.203 -31.637 1 83.08 584 VAL B O 1
ATOM 13510 N N . GLY B 1 585 ? -6.672 -0.781 -29.546 1 79.66 585 GLY B N 1
ATOM 13511 C CA . GLY B 1 585 ? -5.352 -0.196 -29.718 1 79.66 585 GLY B CA 1
ATOM 13512 C C . GLY B 1 585 ? -5.284 1.259 -29.295 1 79.66 585 GLY B C 1
ATOM 13513 O O . GLY B 1 585 ? -4.243 1.904 -29.434 1 79.66 585 GLY B O 1
ATOM 13514 N N . ASP B 1 586 ? -6.374 1.814 -28.839 1 84.67 586 ASP B N 1
ATOM 13515 C CA . ASP B 1 586 ? -6.369 3.189 -28.347 1 84.67 586 ASP B CA 1
ATOM 13516 C C . ASP B 1 586 ? -6.02 3.239 -26.862 1 84.67 586 ASP B C 1
ATOM 13518 O O . ASP B 1 586 ? -6.883 3.511 -26.025 1 84.67 586 ASP B O 1
ATOM 13522 N N . TYR B 1 587 ? -4.841 3.23 -26.662 1 84.88 587 TYR B N 1
ATOM 13523 C CA . TYR B 1 587 ? -4.357 3.042 -25.299 1 84.88 587 TYR B CA 1
ATOM 13524 C C . TYR B 1 587 ? -4.504 4.323 -24.487 1 84.88 587 TYR B C 1
ATOM 13526 O O . TYR B 1 587 ? -4.7 4.274 -23.27 1 84.88 587 TYR B O 1
ATOM 13534 N N . I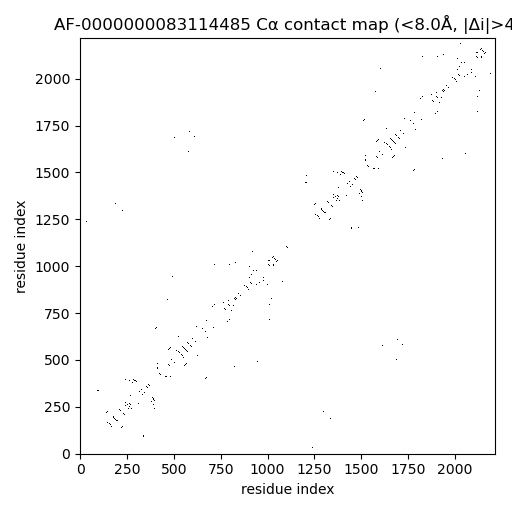LE B 1 588 ? -4.455 5.507 -25.136 1 81.06 588 ILE B N 1
ATOM 13535 C CA . ILE B 1 588 ? -4.595 6.772 -24.424 1 81.06 588 ILE B CA 1
ATOM 13536 C C . ILE B 1 588 ? -6.055 6.985 -24.032 1 81.06 588 ILE B C 1
ATOM 13538 O O . ILE B 1 588 ? -6.351 7.366 -22.897 1 81.06 588 ILE B O 1
ATOM 13542 N N . GLN B 1 589 ? -6.892 6.663 -24.965 1 81.7 589 GLN B N 1
ATOM 13543 C CA . GLN B 1 589 ? -8.317 6.819 -24.698 1 81.7 589 GLN B CA 1
ATOM 13544 C C . GLN B 1 589 ? -8.775 5.879 -23.586 1 81.7 589 GLN B C 1
ATOM 13546 O O . GLN B 1 589 ? -9.695 6.202 -22.832 1 81.7 589 GLN B O 1
ATOM 13551 N N . ALA B 1 590 ? -8.049 4.792 -23.505 1 87.13 590 ALA B N 1
ATOM 13552 C CA . ALA B 1 590 ? -8.432 3.777 -22.527 1 87.13 590 ALA B CA 1
ATOM 13553 C C . ALA B 1 590 ? -8.243 4.289 -21.102 1 87.13 590 ALA B C 1
ATOM 13555 O O . ALA B 1 590 ? -8.895 3.81 -20.172 1 87.13 590 ALA B O 1
ATOM 13556 N N . VAL B 1 591 ? -7.365 5.299 -20.971 1 86.51 591 VAL B N 1
ATOM 13557 C CA . VAL B 1 591 ? -7.069 5.758 -19.618 1 86.51 591 VAL B CA 1
ATOM 13558 C C . VAL B 1 591 ? -7.378 7.249 -19.499 1 86.51 591 VAL B C 1
ATOM 13560 O O . VAL B 1 591 ? -6.994 7.892 -18.519 1 86.51 591 VAL B O 1
ATOM 13563 N N . LEU B 1 592 ? -8.06 7.835 -20.423 1 85.34 592 LEU B N 1
ATOM 13564 C CA . LEU B 1 592 ? -8.291 9.274 -20.472 1 85.34 592 LEU B CA 1
ATOM 13565 C C . LEU B 1 592 ? -9.097 9.736 -19.262 1 85.34 592 LEU B C 1
ATOM 13567 O O . LEU B 1 592 ? -8.752 10.734 -18.625 1 85.34 592 LEU B O 1
ATOM 13571 N N . ASP B 1 593 ? -10.152 9.042 -18.894 1 85.26 593 ASP B N 1
ATOM 13572 C CA . ASP B 1 593 ? -10.998 9.416 -17.765 1 85.26 593 ASP B CA 1
ATOM 13573 C C . ASP B 1 593 ? -10.207 9.402 -16.458 1 85.26 593 ASP B C 1
ATOM 13575 O O . ASP B 1 593 ? -10.371 10.289 -15.618 1 85.26 593 ASP B O 1
ATOM 13579 N N . ARG B 1 594 ? -9.434 8.46 -16.377 1 88.07 594 ARG B N 1
ATOM 13580 C CA . ARG B 1 594 ? -8.601 8.339 -15.185 1 88.07 594 ARG B CA 1
ATOM 13581 C C . ARG B 1 594 ? -7.636 9.514 -15.069 1 88.07 594 ARG B C 1
ATOM 13583 O O . ARG B 1 594 ? -7.492 10.103 -13.996 1 88.07 594 ARG B O 1
ATOM 13590 N N . ASN B 1 595 ? -7.001 9.903 -16.112 1 87.26 595 ASN B N 1
ATOM 13591 C CA . ASN B 1 595 ? -6.007 10.971 -16.096 1 87.26 595 ASN B CA 1
ATOM 13592 C C . ASN B 1 595 ? -6.646 12.329 -15.82 1 87.26 595 ASN B C 1
ATOM 13594 O O . ASN B 1 595 ? -6.089 13.144 -15.084 1 87.26 595 ASN B O 1
ATOM 13598 N N . LEU B 1 596 ? -7.771 12.477 -16.363 1 87.88 596 LEU B N 1
ATOM 13599 C CA . LEU B 1 596 ? -8.47 13.74 -16.147 1 87.88 596 LEU B CA 1
ATOM 13600 C C . LEU B 1 596 ? -8.908 13.877 -14.692 1 87.88 596 LEU B C 1
ATOM 13602 O O . LEU B 1 596 ? -8.789 14.953 -14.102 1 87.88 596 LEU B O 1
ATOM 13606 N N . ALA B 1 597 ? -9.366 12.831 -14.172 1 92.33 597 ALA B N 1
ATOM 13607 C CA . ALA B 1 597 ? -9.809 12.857 -12.78 1 92.33 597 ALA B CA 1
ATOM 13608 C C . ALA B 1 597 ? -8.626 13.038 -11.832 1 92.33 597 ALA B C 1
ATOM 13610 O O . ALA B 1 597 ? -8.683 13.853 -10.908 1 92.33 597 ALA B O 1
ATOM 13611 N N . GLU B 1 598 ? -7.571 12.407 -12.094 1 92.1 598 GLU B N 1
ATOM 13612 C CA . GLU B 1 598 ? -6.428 12.385 -11.186 1 92.1 598 GLU B CA 1
ATOM 13613 C C . GLU B 1 598 ? -5.683 13.717 -11.204 1 92.1 598 GLU B C 1
ATOM 13615 O O . GLU B 1 598 ? -4.909 14.014 -10.291 1 92.1 598 GLU B O 1
ATOM 13620 N N . ASN B 1 599 ? -5.874 14.515 -12.18 1 92 599 ASN B N 1
ATOM 13621 C CA . ASN B 1 599 ? -5.23 15.823 -12.23 1 92 599 ASN B CA 1
ATOM 13622 C C . ASN B 1 599 ? -5.613 16.684 -11.03 1 92 599 ASN B C 1
ATOM 13624 O O . ASN B 1 599 ? -4.829 17.524 -10.587 1 92 599 ASN B O 1
ATOM 13628 N N . ILE B 1 600 ? -6.735 16.422 -10.527 1 95.4 600 ILE B N 1
ATOM 13629 C CA . ILE B 1 600 ? -7.25 17.216 -9.417 1 95.4 600 ILE B CA 1
ATOM 13630 C C . ILE B 1 600 ? -6.36 17.028 -8.191 1 95.4 600 ILE B C 1
ATOM 13632 O O . ILE B 1 600 ? -6.161 17.963 -7.411 1 95.4 600 ILE B O 1
ATOM 13636 N N . SER B 1 601 ? -5.783 15.891 -8.044 1 95.17 601 SER B N 1
ATOM 13637 C CA . SER B 1 601 ? -5.004 15.618 -6.841 1 95.17 601 SER B CA 1
ATOM 13638 C C . SER B 1 601 ? -3.525 15.443 -7.168 1 95.17 601 SER B C 1
ATOM 13640 O O . SER B 1 601 ? -2.763 14.912 -6.357 1 95.17 601 SER B O 1
ATOM 13642 N N . ARG B 1 602 ? -3.052 15.902 -8.261 1 93.03 602 ARG B N 1
ATOM 13643 C CA . ARG B 1 602 ? -1.666 15.656 -8.645 1 93.03 602 ARG B CA 1
ATOM 13644 C C . ARG B 1 602 ? -0.739 16.717 -8.061 1 93.03 602 ARG B C 1
ATOM 13646 O O . ARG B 1 602 ? 0.254 16.39 -7.408 1 93.03 602 ARG B O 1
ATOM 13653 N N . VAL B 1 603 ? -1.115 17.985 -8.331 1 92.19 603 VAL B N 1
ATOM 13654 C CA . VAL B 1 603 ? -0.189 19.052 -7.964 1 92.19 603 VAL B CA 1
ATOM 13655 C C . VAL B 1 603 ? -0.916 20.102 -7.127 1 92.19 603 VAL B C 1
ATOM 13657 O O . VAL B 1 603 ? -2.067 20.442 -7.409 1 92.19 603 VAL B O 1
ATOM 13660 N N . LEU B 1 604 ? -0.237 20.523 -6.151 1 91.05 604 LEU B N 1
ATOM 13661 C CA . LEU B 1 604 ? -0.727 21.625 -5.33 1 91.05 604 LEU B CA 1
ATOM 13662 C C . LEU B 1 604 ? -0.511 22.962 -6.03 1 91.05 604 LEU B C 1
ATOM 13664 O O . LEU B 1 604 ? 0.582 23.236 -6.531 1 91.05 604 LEU B O 1
ATOM 13668 N N . TYR B 1 605 ? -1.522 23.847 -6.166 1 81.35 605 TYR B N 1
ATOM 13669 C CA . TYR B 1 605 ? -1.487 25.195 -6.72 1 81.35 605 TYR B CA 1
ATOM 13670 C C . TYR B 1 605 ? -1.053 25.174 -8.181 1 81.35 605 TYR B C 1
ATOM 13672 O O . TYR B 1 605 ? 0.004 25.706 -8.529 1 81.35 605 TYR B O 1
ATOM 13680 N N . PRO B 1 606 ? -1.818 24.577 -9.011 1 85.19 606 PRO B N 1
ATOM 13681 C CA . PRO B 1 606 ? -1.483 24.627 -10.436 1 85.19 606 PRO B CA 1
ATOM 13682 C C . PRO B 1 606 ? -1.347 26.055 -10.96 1 85.19 606 PRO B C 1
ATOM 13684 O O . PRO B 1 606 ? -1.95 26.979 -10.408 1 85.19 606 PRO B O 1
ATOM 13687 N N . ASN B 1 607 ? -0.543 26.187 -11.954 1 80.67 607 ASN B N 1
ATOM 13688 C CA . ASN B 1 607 ? -0.307 27.496 -12.554 1 80.67 607 ASN B CA 1
ATOM 13689 C C . ASN B 1 607 ? -1.597 28.104 -13.098 1 80.67 607 ASN B C 1
ATOM 13691 O O . ASN B 1 607 ? -2.187 27.576 -14.043 1 80.67 607 ASN B O 1
ATOM 13695 N N . ASP B 1 608 ? -2.024 29.157 -12.48 1 77.3 608 ASP B N 1
ATOM 13696 C CA . ASP B 1 608 ? -3.321 29.725 -12.837 1 77.3 608 ASP B CA 1
ATOM 13697 C C . ASP B 1 608 ? -3.163 30.874 -13.829 1 77.3 608 ASP B C 1
ATOM 13699 O O . ASP B 1 608 ? -4.048 31.725 -13.948 1 77.3 608 ASP B O 1
ATOM 13703 N N . ASN B 1 609 ? -2.006 30.894 -14.469 1 77.23 609 ASN B N 1
ATOM 13704 C CA . ASN B 1 609 ? -1.809 31.919 -15.49 1 77.23 609 ASN B CA 1
ATOM 13705 C C . ASN B 1 609 ? -2.598 31.606 -16.758 1 77.23 609 ASN B C 1
ATOM 13707 O O . ASN B 1 609 ? -2.82 32.488 -17.589 1 77.23 609 ASN B O 1
ATOM 13711 N N . PHE B 1 610 ? -3.025 30.334 -16.848 1 81.98 610 PHE B N 1
ATOM 13712 C CA . PHE B 1 610 ? -3.818 29.91 -17.995 1 81.98 610 PHE B CA 1
ATOM 13713 C C . PHE B 1 610 ? -5.182 29.395 -17.551 1 81.98 610 PHE B C 1
ATOM 13715 O O . PHE B 1 610 ? -5.382 29.09 -16.373 1 81.98 610 PHE B O 1
ATOM 13722 N N . PHE B 1 611 ? -6.069 29.38 -18.45 1 84.3 611 PHE B N 1
ATOM 13723 C CA . PHE B 1 611 ? -7.452 29.02 -18.161 1 84.3 611 PHE B CA 1
ATOM 13724 C C . PHE B 1 611 ? -7.532 27.622 -17.558 1 84.3 611 PHE B C 1
ATOM 13726 O O . PHE B 1 611 ? -8.259 27.4 -16.587 1 84.3 611 PHE B O 1
ATOM 13733 N N . GLU B 1 612 ? -6.779 26.679 -18.147 1 85.89 612 GLU B N 1
ATOM 13734 C CA . GLU B 1 612 ? -6.81 25.298 -17.674 1 85.89 612 GLU B CA 1
ATOM 13735 C C . GLU B 1 612 ? -6.353 25.202 -16.221 1 85.89 612 GLU B C 1
ATOM 13737 O O . GLU B 1 612 ? -6.887 24.404 -15.449 1 85.89 612 GLU B O 1
ATOM 13742 N N . GLY B 1 613 ? -5.442 26.025 -15.925 1 87.8 613 GLY B N 1
ATOM 13743 C CA . GLY B 1 613 ? -4.951 26.041 -14.557 1 87.8 613 GLY B CA 1
ATOM 13744 C C . GLY B 1 613 ? -5.942 26.634 -13.573 1 87.8 613 GLY B C 1
ATOM 13745 O O . GLY B 1 613 ? -6.07 26.153 -12.446 1 87.8 613 GLY B O 1
ATOM 13746 N N . LYS B 1 614 ? -6.607 27.633 -13.981 1 90.95 614 LYS B N 1
ATOM 13747 C CA . LYS B 1 614 ? -7.634 28.241 -13.141 1 90.95 614 LYS B CA 1
ATOM 13748 C C . LYS B 1 614 ? -8.785 27.27 -12.89 1 90.95 614 LYS B C 1
ATOM 13750 O O . LYS B 1 614 ? -9.29 27.174 -11.77 1 90.95 614 LYS B O 1
ATOM 13755 N N . GLU B 1 615 ? -9.147 26.672 -13.977 1 93.96 615 GLU B N 1
ATOM 13756 C CA . GLU B 1 615 ? -10.221 25.691 -13.85 1 93.96 615 GLU B CA 1
ATOM 13757 C C . GLU B 1 615 ? -9.83 24.566 -12.896 1 93.96 615 GLU B C 1
ATOM 13759 O O . GLU B 1 615 ? -10.63 24.152 -12.055 1 93.96 615 GLU B O 1
ATOM 13764 N N . LEU B 1 616 ? -8.621 24.099 -13.1 1 93.95 616 LEU B N 1
ATOM 13765 C CA . LEU B 1 616 ? -8.152 23.013 -12.246 1 93.95 616 LEU B CA 1
ATOM 13766 C C . LEU B 1 616 ? -8.105 23.451 -10.786 1 93.95 616 LEU B C 1
ATOM 13768 O O . LEU B 1 616 ? -8.443 22.675 -9.89 1 93.95 616 LEU B O 1
ATOM 13772 N N . ARG B 1 617 ? -7.695 24.655 -10.524 1 93.35 617 ARG B N 1
ATOM 13773 C CA . ARG B 1 617 ? -7.619 25.161 -9.158 1 93.35 617 ARG B CA 1
ATOM 13774 C C . ARG B 1 617 ? -9.004 25.233 -8.523 1 93.35 617 ARG B C 1
ATOM 13776 O O . ARG B 1 617 ? -9.181 24.856 -7.362 1 93.35 617 ARG B O 1
ATOM 13783 N N . LEU B 1 618 ? -9.92 25.74 -9.261 1 95.84 618 LEU B N 1
ATOM 13784 C CA . LEU B 1 618 ? -11.284 25.805 -8.748 1 95.84 618 LEU B CA 1
ATOM 13785 C C . LEU B 1 618 ? -11.848 24.406 -8.524 1 95.84 618 LEU B C 1
ATOM 13787 O O . LEU B 1 618 ? -12.556 24.167 -7.543 1 95.84 618 LEU B O 1
ATOM 13791 N N . LYS B 1 619 ? -11.501 23.464 -9.42 1 96.45 619 LYS B N 1
ATOM 13792 C CA . LYS B 1 619 ? -11.926 22.076 -9.257 1 96.45 619 LYS B CA 1
ATOM 13793 C C . LYS B 1 619 ? -11.359 21.474 -7.975 1 96.45 619 LYS B C 1
ATOM 13795 O O . LYS B 1 619 ? -12.047 20.727 -7.277 1 96.45 619 LYS B O 1
ATOM 13800 N N . GLN B 1 620 ? -10.16 21.8 -7.717 1 96.38 620 GLN B N 1
ATOM 13801 C CA . GLN B 1 620 ? -9.513 21.295 -6.51 1 96.38 620 GLN B CA 1
ATOM 13802 C C . GLN B 1 620 ? -10.224 21.793 -5.255 1 96.38 620 GLN B C 1
ATOM 13804 O O . GLN B 1 620 ? -10.479 21.018 -4.331 1 96.38 620 GLN B O 1
ATOM 13809 N N . GLU B 1 621 ? -10.489 23.019 -5.276 1 96.8 621 GLU B N 1
ATOM 13810 C CA . GLU B 1 621 ? -11.137 23.622 -4.115 1 96.8 621 GLU B CA 1
ATOM 13811 C C . GLU B 1 621 ? -12.508 22.999 -3.863 1 96.8 621 GLU B C 1
ATOM 13813 O O . GLU B 1 621 ? -12.825 22.621 -2.734 1 96.8 621 GLU B O 1
ATOM 13818 N N . TYR B 1 622 ? -13.275 22.887 -4.887 1 98.06 622 TYR B N 1
ATOM 13819 C CA . TYR B 1 622 ? -14.608 22.32 -4.72 1 98.06 622 TYR B CA 1
ATOM 13820 C C . TYR B 1 622 ? -14.53 20.835 -4.385 1 98.06 622 TYR B C 1
ATOM 13822 O O . TYR B 1 622 ? -15.304 20.336 -3.564 1 98.06 622 TYR B O 1
ATOM 13830 N N . PHE B 1 623 ? -13.632 20.122 -5.046 1 98.08 623 PHE B N 1
ATOM 13831 C CA . PHE B 1 623 ? -13.448 18.697 -4.798 1 98.08 623 PHE B CA 1
ATOM 13832 C C . PHE B 1 623 ? -13.207 18.432 -3.316 1 98.08 623 PHE B C 1
ATOM 13834 O O . PHE B 1 623 ? -13.826 17.542 -2.731 1 98.08 623 PHE B O 1
ATOM 13841 N N . ALA B 1 624 ? -12.324 19.214 -2.815 1 97.68 624 ALA B N 1
ATOM 13842 C CA . ALA B 1 624 ? -11.946 19.051 -1.414 1 97.68 624 ALA B CA 1
ATOM 13843 C C . ALA B 1 624 ? -13.137 19.3 -0.493 1 97.68 624 ALA B C 1
ATOM 13845 O O . ALA B 1 624 ? -13.404 18.509 0.415 1 97.68 624 ALA B O 1
ATOM 13846 N N . VAL B 1 625 ? -13.872 20.348 -0.712 1 97.94 625 VAL B N 1
ATOM 13847 C CA . VAL B 1 625 ? -14.925 20.721 0.227 1 97.94 625 VAL B CA 1
ATOM 13848 C C . VAL B 1 625 ? -16.142 19.821 0.023 1 97.94 625 VAL B C 1
ATOM 13850 O O . VAL B 1 625 ? -16.858 19.509 0.977 1 97.94 625 VAL B O 1
ATOM 13853 N N . ALA B 1 626 ? -16.456 19.475 -1.227 1 98.23 626 ALA B N 1
ATOM 13854 C CA . ALA B 1 626 ? -17.599 18.607 -1.497 1 98.23 626 ALA B CA 1
ATOM 13855 C C . ALA B 1 626 ? -17.426 17.247 -0.829 1 98.23 626 ALA B C 1
ATOM 13857 O O . ALA B 1 626 ? -18.349 16.743 -0.184 1 98.23 626 ALA B O 1
ATOM 13858 N N . ALA B 1 627 ? -16.26 16.654 -1.042 1 97.86 627 ALA B N 1
ATOM 13859 C CA . ALA B 1 627 ? -15.977 15.366 -0.414 1 97.86 627 ALA B CA 1
ATOM 13860 C C . ALA B 1 627 ? -16.034 15.474 1.107 1 97.86 627 ALA B C 1
ATOM 13862 O O . ALA B 1 627 ? -16.605 14.609 1.776 1 97.86 627 ALA B O 1
ATOM 13863 N N . THR B 1 628 ? -15.488 16.52 1.654 1 97.84 628 THR B N 1
ATOM 13864 C CA . THR B 1 628 ? -15.401 16.719 3.097 1 97.84 628 THR B CA 1
ATOM 13865 C C . THR B 1 628 ? -16.792 16.86 3.708 1 97.84 628 THR B C 1
ATOM 13867 O O . THR B 1 628 ? -17.101 16.219 4.715 1 97.84 628 THR B O 1
ATOM 13870 N N . LEU B 1 629 ? -17.622 17.671 3.136 1 97.62 629 LEU B N 1
ATOM 13871 C CA . LEU B 1 629 ? -18.938 17.929 3.709 1 97.62 629 LEU B CA 1
ATOM 13872 C C . LEU B 1 629 ? -19.81 16.679 3.655 1 97.62 629 LEU B C 1
ATOM 13874 O O . LEU B 1 629 ? -20.603 16.429 4.566 1 97.62 629 LEU B O 1
ATOM 13878 N N . GLN B 1 630 ? -19.7 15.911 2.585 1 95.78 630 GLN B N 1
ATOM 13879 C CA . GLN B 1 630 ? -20.413 14.639 2.538 1 95.78 630 GLN B CA 1
ATOM 13880 C C . GLN B 1 630 ? -19.978 13.722 3.677 1 95.78 630 GLN B C 1
ATOM 13882 O O . GLN B 1 630 ? -20.808 13.041 4.284 1 95.78 630 GLN B O 1
ATOM 13887 N N . ASP B 1 631 ? -18.711 13.71 3.886 1 93.92 631 ASP B N 1
ATOM 13888 C CA . ASP B 1 631 ? -18.183 12.878 4.963 1 93.92 631 ASP B CA 1
ATOM 13889 C C . ASP B 1 631 ? -18.658 13.376 6.326 1 93.92 631 ASP B C 1
ATOM 13891 O O . ASP B 1 631 ? -18.989 12.577 7.204 1 93.92 631 ASP B O 1
ATOM 13895 N N . VAL B 1 632 ? -18.61 14.692 6.549 1 92.18 632 VAL B N 1
ATOM 13896 C CA . VAL B 1 632 ? -19.023 15.297 7.811 1 92.18 632 VAL B CA 1
ATOM 13897 C C . VAL B 1 632 ? -20.492 14.98 8.08 1 92.18 632 VAL B C 1
ATOM 13899 O O . VAL B 1 632 ? -20.862 14.621 9.201 1 92.18 632 VAL B O 1
ATOM 13902 N N . ILE B 1 633 ? -21.294 15.106 7.082 1 90.25 633 ILE B N 1
ATOM 13903 C CA . ILE B 1 633 ? -22.723 14.848 7.225 1 90.25 633 ILE B CA 1
ATOM 13904 C C . ILE B 1 633 ? -22.955 13.363 7.491 1 90.25 633 ILE B C 1
ATOM 13906 O O . ILE B 1 633 ? -23.797 12.997 8.315 1 90.25 633 ILE B O 1
ATOM 13910 N N . ARG B 1 634 ? -22.235 12.531 6.708 1 85.9 634 ARG B N 1
ATOM 13911 C CA . ARG B 1 634 ? -22.337 11.096 6.952 1 85.9 634 ARG B CA 1
ATOM 13912 C C . ARG B 1 634 ? -22.013 10.763 8.405 1 85.9 634 ARG B C 1
ATOM 13914 O O . ARG B 1 634 ? -22.729 9.988 9.043 1 85.9 634 ARG B O 1
ATOM 13921 N N . ARG B 1 635 ? -20.928 11.283 8.886 1 79.96 635 ARG B N 1
ATOM 13922 C CA . ARG B 1 635 ? -20.511 11.031 10.261 1 79.96 635 ARG B CA 1
ATOM 13923 C C . ARG B 1 635 ? -21.54 11.562 11.253 1 79.96 635 ARG B C 1
ATOM 13925 O O . ARG B 1 635 ? -21.792 10.941 12.287 1 79.96 635 ARG B O 1
ATOM 13932 N N . PHE B 1 636 ? -22.135 12.726 10.98 1 82.71 636 PHE B N 1
ATOM 13933 C CA . PHE B 1 636 ? -23.163 13.319 11.826 1 82.71 636 PHE B CA 1
ATOM 13934 C C . PHE B 1 636 ? -24.4 12.43 11.88 1 82.71 636 PHE B C 1
ATOM 13936 O O . PHE B 1 636 ? -24.943 12.178 12.958 1 82.71 636 PHE B O 1
ATOM 13943 N N . LYS B 1 637 ? -24.727 11.918 10.675 1 76.13 637 LYS B N 1
ATOM 13944 C CA . LYS B 1 637 ? -25.911 11.066 10.593 1 76.13 637 LYS B CA 1
ATOM 13945 C C . LYS B 1 637 ? -25.67 9.724 11.278 1 76.13 637 LYS B C 1
ATOM 13947 O O . LYS B 1 637 ? -26.579 9.164 11.895 1 76.13 637 LYS B O 1
ATOM 13952 N N . ALA B 1 638 ? -24.512 9.174 10.997 1 64.17 638 ALA B N 1
ATOM 13953 C CA . ALA B 1 638 ? -24.176 7.886 11.6 1 64.17 638 ALA B CA 1
ATOM 13954 C C . ALA B 1 638 ? -24.191 7.973 13.123 1 64.17 638 ALA B C 1
ATOM 13956 O O . ALA B 1 638 ? -24.493 6.99 13.805 1 64.17 638 ALA B O 1
ATOM 13957 N N . SER B 1 639 ? -23.801 8.994 13.644 1 53.61 639 SER B N 1
ATOM 13958 C CA . SER B 1 639 ? -23.772 9.185 15.091 1 53.61 639 SER B CA 1
ATOM 13959 C C . SER B 1 639 ? -25.182 9.292 15.663 1 53.61 639 SER B C 1
ATOM 13961 O O . SER B 1 639 ? -25.417 8.936 16.819 1 53.61 639 SER B O 1
ATOM 13963 N N . LYS B 1 640 ? -26.247 9.749 14.936 1 48.13 640 LYS B N 1
ATOM 13964 C CA . LYS B 1 640 ? -27.621 9.935 15.394 1 48.13 640 LYS B CA 1
ATOM 13965 C C . LYS B 1 640 ? -28.438 8.659 15.216 1 48.13 640 LYS B C 1
ATOM 13967 O O . LYS B 1 640 ? -29.529 8.531 15.775 1 48.13 640 LYS B O 1
ATOM 13972 N N . LEU B 1 641 ? -28.334 7.857 14.139 1 43.3 641 LEU B N 1
ATOM 13973 C CA . LEU B 1 641 ? -29.227 6.732 13.885 1 43.3 641 LEU B CA 1
ATOM 13974 C C . LEU B 1 641 ? -29.513 5.963 15.17 1 43.3 641 LEU B C 1
ATOM 13976 O O . LEU B 1 641 ? -30.352 5.059 15.184 1 43.3 641 LEU B O 1
ATOM 13980 N N . GLY B 1 642 ? -28.919 6.011 16.226 1 34.48 642 GLY B N 1
ATOM 13981 C CA . GLY B 1 642 ? -29.687 5.369 17.281 1 34.48 642 GLY B CA 1
ATOM 13982 C C . GLY B 1 642 ? -30.982 6.091 17.601 1 34.48 642 GLY B C 1
ATOM 13983 O O . GLY B 1 642 ? -31.787 5.609 18.399 1 34.48 642 GLY B O 1
ATOM 13984 N N . SER B 1 643 ? -31.054 7.426 17.448 1 33.2 643 SER B N 1
ATOM 13985 C CA . SER B 1 643 ? -32.281 8.023 17.964 1 33.2 643 SER B CA 1
ATOM 13986 C C . SER B 1 643 ? -33.335 8.155 16.869 1 33.2 643 SER B C 1
ATOM 13988 O O . SER B 1 643 ? -33.006 8.437 15.715 1 33.2 643 SER B O 1
ATOM 13990 N N . SER B 1 644 ? -34.394 7.445 16.78 1 34.27 644 SER B N 1
ATOM 13991 C CA . SER B 1 644 ? -35.618 7.346 15.992 1 34.27 644 SER B CA 1
ATOM 13992 C C . SER B 1 644 ? -36.116 8.723 15.568 1 34.27 644 SER B C 1
ATOM 13994 O O . SER B 1 644 ? -37.258 8.868 15.127 1 34.27 644 SER B O 1
ATOM 13996 N N . GLY B 1 645 ? -35.604 9.933 15.871 1 35.15 645 GLY B N 1
ATOM 13997 C CA . GLY B 1 645 ? -36.432 11.109 15.657 1 35.15 645 GLY B CA 1
ATOM 13998 C C . GLY B 1 645 ? -36.542 11.503 14.196 1 35.15 645 GLY B C 1
ATOM 13999 O O . GLY B 1 645 ? -35.768 11.033 13.361 1 35.15 645 GLY B O 1
ATOM 14000 N N . SER B 1 646 ? -37.653 12.204 13.726 1 39.76 646 SER B N 1
ATOM 14001 C CA . SER B 1 646 ? -38.049 12.698 12.411 1 39.76 646 SER B CA 1
ATOM 14002 C C . SER B 1 646 ? -36.918 13.478 11.749 1 39.76 646 SER B C 1
ATOM 14004 O O . SER B 1 646 ? -36.117 14.119 12.432 1 39.76 646 SER B O 1
ATOM 14006 N N . ALA B 1 647 ? -36.586 13.312 10.443 1 43.09 647 ALA B N 1
ATOM 14007 C CA . ALA B 1 647 ? -35.617 13.948 9.555 1 43.09 647 ALA B CA 1
ATOM 14008 C C . ALA B 1 647 ? -35.491 15.438 9.858 1 43.09 647 ALA B C 1
ATOM 14010 O O . ALA B 1 647 ? -34.405 16.011 9.748 1 43.09 647 ALA B O 1
ATOM 14011 N N . ALA B 1 648 ? -36.59 16.222 10.023 1 44.44 648 ALA B N 1
ATOM 14012 C CA . ALA B 1 648 ? -36.691 17.677 10.099 1 44.44 648 ALA B CA 1
ATOM 14013 C C . ALA B 1 648 ? -35.914 18.219 11.295 1 44.44 648 ALA B C 1
ATOM 14015 O O . ALA B 1 648 ? -35.357 19.318 11.235 1 44.44 648 ALA B O 1
ATOM 14016 N N . THR B 1 649 ? -35.809 17.68 12.347 1 51.97 649 THR B N 1
ATOM 14017 C CA . THR B 1 649 ? -35.174 18.138 13.577 1 51.97 649 THR B CA 1
ATOM 14018 C C . THR B 1 649 ? -33.797 17.503 13.745 1 51.97 649 THR B C 1
ATOM 14020 O O . THR B 1 649 ? -33.052 17.855 14.661 1 51.97 649 THR B O 1
ATOM 14023 N N . ALA B 1 650 ? -33.498 16.785 12.683 1 60.25 650 ALA B N 1
ATOM 14024 C CA . ALA B 1 650 ? -32.29 15.976 12.825 1 60.25 650 ALA B CA 1
ATOM 14025 C C . ALA B 1 650 ? -31.036 16.84 12.732 1 60.25 650 ALA B C 1
ATOM 14027 O O . ALA B 1 650 ? -30.043 16.579 13.414 1 60.25 650 ALA B O 1
ATOM 14028 N N . PHE B 1 651 ? -31.173 18.142 11.995 1 76.85 651 PHE B N 1
ATOM 14029 C CA . PHE B 1 651 ? -29.962 18.916 11.749 1 76.85 651 PHE B CA 1
ATOM 14030 C C . PHE B 1 651 ? -29.89 20.12 12.681 1 76.85 651 PHE B C 1
ATOM 14032 O O . PHE B 1 651 ? -28.953 20.917 12.603 1 76.85 651 PHE B O 1
ATOM 14039 N N . ASP B 1 652 ? -30.879 20.317 13.499 1 69.28 652 ASP B N 1
ATOM 14040 C CA . ASP B 1 652 ? -30.848 21.422 14.452 1 69.28 652 ASP B CA 1
ATOM 14041 C C . ASP B 1 652 ? -29.617 21.338 15.351 1 69.28 652 ASP B C 1
ATOM 14043 O O . ASP B 1 652 ? -29.073 22.364 15.765 1 69.28 652 ASP B O 1
ATOM 14047 N N . ALA B 1 653 ? -29.175 20.09 15.478 1 65.55 653 ALA B N 1
ATOM 14048 C CA . ALA B 1 653 ? -28.041 19.866 16.37 1 65.55 653 ALA B CA 1
ATOM 14049 C C . ALA B 1 653 ? -26.718 19.998 15.62 1 65.55 653 ALA B C 1
ATOM 14051 O O . ALA B 1 653 ? -25.646 19.944 16.226 1 65.55 653 ALA B O 1
ATOM 14052 N N . PHE B 1 654 ? -26.842 20.318 14.344 1 78.86 654 PHE B N 1
ATOM 14053 C CA . PHE B 1 654 ? -25.648 20.336 13.508 1 78.86 654 PHE B CA 1
ATOM 14054 C C . PHE B 1 654 ? -24.687 21.428 13.961 1 78.86 654 PHE B C 1
ATOM 14056 O O . PHE B 1 654 ? -23.529 21.15 14.282 1 78.86 654 PHE B O 1
ATOM 14063 N N . PRO B 1 655 ? -25.19 22.807 14.016 1 58.58 655 PRO B N 1
ATOM 14064 C CA . PRO B 1 655 ? -24.285 23.865 14.471 1 58.58 655 PRO B CA 1
ATOM 14065 C C . PRO B 1 655 ? -24.367 24.104 15.977 1 58.58 655 PRO B C 1
ATOM 14067 O O . PRO B 1 655 ? -23.594 24.895 16.523 1 58.58 655 PRO B O 1
ATOM 14070 N N . ASP B 1 656 ? -25.545 23.845 16.58 1 50.78 656 ASP B N 1
ATOM 14071 C CA . ASP B 1 656 ? -26.019 24.343 17.867 1 50.78 656 ASP B CA 1
ATOM 14072 C C . ASP B 1 656 ? -24.862 24.523 18.847 1 50.78 656 ASP B C 1
ATOM 14074 O O . ASP B 1 656 ? -24.304 23.542 19.343 1 50.78 656 ASP B O 1
ATOM 14078 N N . GLN B 1 657 ? -24.304 25.639 18.623 1 40.97 657 GLN B N 1
ATOM 14079 C CA . GLN B 1 657 ? -23.366 26.171 19.606 1 40.97 657 GLN B CA 1
ATOM 14080 C C . GLN B 1 657 ? -24.024 26.31 20.975 1 40.97 657 GLN B C 1
ATOM 14082 O O . GLN B 1 657 ? -23.374 26.118 22.005 1 40.97 657 GLN B O 1
ATOM 14087 N N . ALA B 1 658 ? -25.135 27.312 21.207 1 32.86 658 ALA B N 1
ATOM 14088 C CA . ALA B 1 658 ? -25.807 27.885 22.37 1 32.86 658 ALA B CA 1
ATOM 14089 C C . ALA B 1 658 ? -26.667 26.84 23.076 1 32.86 658 ALA B C 1
ATOM 14091 O O . ALA B 1 658 ? -26.841 26.891 24.296 1 32.86 658 ALA B O 1
ATOM 14092 N N . SER B 1 659 ? -27.802 26.429 22.305 1 30.04 659 SER B N 1
ATOM 14093 C CA . SER B 1 659 ? -28.957 25.98 23.075 1 30.04 659 SER B CA 1
ATOM 14094 C C . SER B 1 659 ? -28.619 24.749 23.91 1 30.04 659 SER B C 1
ATOM 14096 O O . SER B 1 659 ? -28.608 23.628 23.397 1 30.04 659 SER B O 1
ATOM 14098 N N . ILE B 1 660 ? -27.862 24.929 24.787 1 31.94 660 ILE B N 1
ATOM 14099 C CA . ILE B 1 660 ? -27.581 24.036 25.905 1 31.94 660 ILE B CA 1
ATOM 14100 C C . ILE B 1 660 ? -28.875 23.725 26.655 1 31.94 660 ILE B C 1
ATOM 14102 O O . ILE B 1 660 ? -29.22 24.411 27.62 1 31.94 660 ILE B O 1
ATOM 14106 N N . GLN B 1 661 ? -30.045 23.762 26.065 1 27.42 661 GLN B N 1
ATOM 14107 C CA . GLN B 1 661 ? -31.066 23.242 26.968 1 27.42 661 GLN B CA 1
ATOM 14108 C C . GLN B 1 661 ? -30.713 21.836 27.446 1 27.42 661 GLN B C 1
ATOM 14110 O O . GLN B 1 661 ? -30.371 20.968 26.641 1 27.42 661 GLN B O 1
ATOM 14115 N N . PRO B 1 662 ? -30.452 21.734 28.915 1 29.94 662 PRO B N 1
ATOM 14116 C CA . PRO B 1 662 ? -29.982 20.549 29.636 1 29.94 662 PRO B CA 1
ATOM 14117 C C . PRO B 1 662 ? -30.678 19.268 29.182 1 29.94 662 PRO B C 1
ATOM 14119 O O . PRO B 1 662 ? -30.196 18.167 29.461 1 29.94 662 PRO B O 1
ATOM 14122 N N . GLU B 1 663 ? -31.905 19.362 28.815 1 28.18 663 GLU B N 1
ATOM 14123 C CA . GLU B 1 663 ? -32.671 18.121 28.75 1 28.18 663 GLU B CA 1
ATOM 14124 C C . GLU B 1 663 ? -32.106 17.179 27.691 1 28.18 663 GLU B C 1
ATOM 14126 O O . GLU B 1 663 ? -32.059 15.964 27.894 1 28.18 663 GLU B O 1
ATOM 14131 N N . ARG B 1 664 ? -32.188 17.511 26.383 1 31.74 664 ARG B N 1
ATOM 14132 C CA . ARG B 1 664 ? -31.952 16.582 25.283 1 31.74 664 ARG B CA 1
ATOM 14133 C C . ARG B 1 664 ? -30.494 16.619 24.838 1 31.74 664 ARG B C 1
ATOM 14135 O O . ARG B 1 664 ? -30.199 16.944 23.686 1 31.74 664 ARG B O 1
ATOM 14142 N N . ARG B 1 665 ? -29.378 16.896 25.667 1 29.99 665 ARG B N 1
ATOM 14143 C CA . ARG B 1 665 ? -27.962 17.187 25.464 1 29.99 665 ARG B CA 1
ATOM 14144 C C . ARG B 1 665 ? -27.214 15.951 24.977 1 29.99 665 ARG B C 1
ATOM 14146 O O . ARG B 1 665 ? -25.987 15.97 24.853 1 29.99 665 ARG B O 1
ATOM 14153 N N . ARG B 1 666 ? -27.67 14.838 25.213 1 33.12 666 ARG B N 1
ATOM 14154 C CA . ARG B 1 666 ? -26.823 13.66 25.058 1 33.12 666 ARG B CA 1
ATOM 14155 C C . ARG B 1 666 ? -26.069 13.697 23.733 1 33.12 666 ARG B C 1
ATOM 14157 O O . ARG B 1 666 ? -24.86 13.459 23.694 1 33.12 666 ARG B O 1
ATOM 14164 N N . GLU B 1 667 ? -26.514 13.067 22.751 1 34.74 667 GLU B N 1
ATOM 14165 C CA . GLU B 1 667 ? -26.097 12.274 21.598 1 34.74 667 GLU B CA 1
ATOM 14166 C C . GLU B 1 667 ? -25.734 13.167 20.416 1 34.74 667 GLU B C 1
ATOM 14168 O O . GLU B 1 667 ? -25.633 12.694 19.282 1 34.74 667 GLU B O 1
ATOM 14173 N N . GLN B 1 668 ? -25.753 14.615 20.508 1 38.95 668 GLN B N 1
ATOM 14174 C CA . GLN B 1 668 ? -25.79 15.149 19.151 1 38.95 668 GLN B CA 1
ATOM 14175 C C . GLN B 1 668 ? -24.429 15.703 18.74 1 38.95 668 GLN B C 1
ATOM 14177 O O . GLN B 1 668 ? -23.804 16.451 19.496 1 38.95 668 GLN B O 1
ATOM 14182 N N . LEU B 1 669 ? -23.626 15.098 17.86 1 49.62 669 LEU B N 1
ATOM 14183 C CA . LEU B 1 669 ? -22.431 15.533 17.144 1 49.62 669 LEU B CA 1
ATOM 14184 C C . LEU B 1 669 ? -22.608 16.947 16.6 1 49.62 669 LEU B C 1
ATOM 14186 O O . LEU B 1 669 ? -23.594 17.235 15.917 1 49.62 669 LEU B O 1
ATOM 14190 N N . ARG B 1 670 ? -21.843 17.985 17.341 1 66.99 670 ARG B N 1
ATOM 14191 C CA . ARG B 1 670 ? -21.804 19.33 16.778 1 66.99 670 ARG B CA 1
ATOM 14192 C C . ARG B 1 670 ? -20.657 19.474 15.783 1 66.99 670 ARG B C 1
ATOM 14194 O O . ARG B 1 670 ? -19.624 18.815 15.919 1 66.99 670 ARG B O 1
ATOM 14201 N N . VAL B 1 671 ? -21.006 20.173 14.772 1 83.86 671 VAL B N 1
ATOM 14202 C CA . VAL B 1 671 ? -20.055 20.323 13.676 1 83.86 671 VAL B CA 1
ATOM 14203 C C . VAL B 1 671 ? -19.556 21.765 13.618 1 83.86 671 VAL B C 1
ATOM 14205 O O . VAL B 1 671 ? -20.356 22.704 13.582 1 83.86 671 VAL B O 1
ATOM 14208 N N . ALA B 1 672 ? -18.318 21.963 13.934 1 90.2 672 ALA B N 1
ATOM 14209 C CA . ALA B 1 672 ? -17.65 23.235 13.676 1 90.2 672 ALA B CA 1
ATOM 14210 C C . ALA B 1 672 ? -16.601 23.091 12.577 1 90.2 672 ALA B C 1
ATOM 14212 O O . ALA B 1 672 ? -15.746 22.205 12.639 1 90.2 672 ALA B O 1
ATOM 14213 N N . ILE B 1 673 ? -16.743 23.95 11.563 1 95.29 673 ILE B N 1
ATOM 14214 C CA . ILE B 1 673 ? -15.82 23.857 10.437 1 95.29 673 ILE B CA 1
ATOM 14215 C C . ILE B 1 673 ? -15.019 25.152 10.318 1 95.29 673 ILE B C 1
ATOM 14217 O O . ILE B 1 673 ? -15.594 26.24 10.246 1 95.29 673 ILE B O 1
ATOM 14221 N N . GLN B 1 674 ? -13.765 25.033 10.424 1 96.11 674 GLN B N 1
ATOM 14222 C CA . GLN B 1 674 ? -12.88 26.177 10.236 1 96.11 674 GLN B CA 1
ATOM 14223 C C . GLN B 1 674 ? -12.373 26.25 8.798 1 96.11 674 GLN B C 1
ATOM 14225 O O . GLN B 1 674 ? -11.8 25.286 8.287 1 96.11 674 GLN B O 1
ATOM 14230 N N . LEU B 1 675 ? -12.592 27.392 8.141 1 97.14 675 LEU B N 1
ATOM 14231 C CA . LEU B 1 675 ? -12.068 27.656 6.805 1 97.14 675 LEU B CA 1
ATOM 14232 C C . LEU B 1 675 ? -10.72 28.366 6.88 1 97.14 675 LEU B C 1
ATOM 14234 O O . LEU B 1 675 ? -10.645 29.522 7.301 1 97.14 675 LEU B O 1
ATOM 14238 N N . ASN B 1 676 ? -9.737 27.612 6.515 1 94.69 676 ASN B N 1
ATOM 14239 C CA . ASN B 1 676 ? -8.403 28.202 6.522 1 94.69 676 ASN B CA 1
ATOM 14240 C C . ASN B 1 676 ? -8.128 28.98 5.238 1 94.69 676 ASN B C 1
ATOM 14242 O O . ASN B 1 676 ? -7.683 28.405 4.242 1 94.69 676 ASN B O 1
ATOM 14246 N N . ASP B 1 677 ? -8.361 30.238 5.297 1 91.95 677 ASP B N 1
ATOM 14247 C CA . ASP B 1 677 ? -8.254 31.147 4.16 1 91.95 677 ASP B CA 1
ATOM 14248 C C . ASP B 1 677 ? -9.411 30.945 3.185 1 91.95 677 ASP B C 1
ATOM 14250 O O . ASP B 1 677 ? -10.391 30.27 3.507 1 91.95 677 ASP B O 1
ATOM 14254 N N . THR B 1 678 ? -9.355 31.447 1.972 1 93.23 678 THR B N 1
ATOM 14255 C CA . THR B 1 678 ? -10.5 31.481 1.07 1 93.23 678 THR B CA 1
ATOM 14256 C C . THR B 1 678 ? -10.573 30.202 0.24 1 93.23 678 THR B C 1
ATOM 14258 O O . THR B 1 678 ? -11.588 29.931 -0.404 1 93.23 678 THR B O 1
ATOM 14261 N N . HIS B 1 679 ? -9.669 29.366 0.334 1 92.14 679 HIS B N 1
ATOM 14262 C CA . HIS B 1 679 ? -9.629 28.187 -0.523 1 92.14 679 HIS B CA 1
ATOM 14263 C C . HIS B 1 679 ? -10.846 27.297 -0.293 1 92.14 679 HIS B C 1
ATOM 14265 O O . HIS B 1 679 ? -11.426 26.773 -1.247 1 92.14 679 HIS B O 1
ATOM 14271 N N . PRO B 1 680 ? -11.193 27.119 0.948 1 96.18 680 PRO B N 1
ATOM 14272 C CA . PRO B 1 680 ? -12.361 26.263 1.173 1 96.18 680 PRO B CA 1
ATOM 14273 C C . PRO B 1 680 ? -13.668 27.051 1.225 1 96.18 680 PRO B C 1
ATOM 14275 O O . PRO B 1 680 ? -14.625 26.623 1.874 1 96.18 680 PRO B O 1
ATOM 14278 N N . ALA B 1 681 ? -13.729 28.176 0.635 1 97.03 681 ALA B N 1
ATOM 14279 C CA . ALA B 1 681 ? -14.876 29.075 0.725 1 97.03 681 ALA B CA 1
ATOM 14280 C C . ALA B 1 681 ? -16.124 28.434 0.125 1 97.03 681 ALA B C 1
ATOM 14282 O O . ALA B 1 681 ? -17.242 28.697 0.575 1 97.03 681 ALA B O 1
ATOM 14283 N N . LEU B 1 682 ? -15.971 27.556 -0.828 1 98.03 682 LEU B N 1
ATOM 14284 C CA . LEU B 1 682 ? -17.095 26.917 -1.503 1 98.03 682 LEU B CA 1
ATOM 14285 C C . LEU B 1 682 ? -17.815 25.953 -0.566 1 98.03 682 LEU B C 1
ATOM 14287 O O . LEU B 1 682 ? -18.898 25.46 -0.889 1 98.03 682 LEU B O 1
ATOM 14291 N N . ALA B 1 683 ? -17.259 25.732 0.577 1 98.14 683 ALA B N 1
ATOM 14292 C CA . ALA B 1 683 ? -17.918 24.888 1.571 1 98.14 683 ALA B CA 1
ATOM 14293 C C . ALA B 1 683 ? -19.269 25.47 1.976 1 98.14 683 ALA B C 1
ATOM 14295 O O . ALA B 1 683 ? -20.207 24.728 2.276 1 98.14 683 ALA B O 1
ATOM 14296 N N . ILE B 1 684 ? -19.397 26.778 1.927 1 98.34 684 ILE B N 1
ATOM 14297 C CA . ILE B 1 684 ? -20.607 27.464 2.368 1 98.34 684 ILE B CA 1
ATOM 14298 C C . ILE B 1 684 ? -21.745 27.184 1.389 1 98.34 684 ILE B C 1
ATOM 14300 O O . ILE B 1 684 ? -22.784 26.643 1.775 1 98.34 684 ILE B O 1
ATOM 14304 N N . PRO B 1 685 ? -21.567 27.495 0.085 1 98.48 685 PRO B N 1
ATOM 14305 C CA . PRO B 1 685 ? -22.663 27.162 -0.827 1 98.48 685 PRO B CA 1
ATOM 14306 C C . PRO B 1 685 ? -22.88 25.657 -0.965 1 98.48 685 PRO B C 1
ATOM 14308 O O . PRO B 1 685 ? -24.003 25.212 -1.214 1 98.48 685 PRO B O 1
ATOM 14311 N N . GLU B 1 686 ? -21.875 24.834 -0.83 1 98.35 686 GLU B N 1
ATOM 14312 C CA . GLU B 1 686 ? -22.036 23.386 -0.915 1 98.35 686 GLU B CA 1
ATOM 14313 C C . GLU B 1 686 ? -22.892 22.857 0.232 1 98.35 686 GLU B C 1
ATOM 14315 O O . GLU B 1 686 ? -23.731 21.976 0.033 1 98.35 686 GLU B O 1
ATOM 14320 N N . LEU B 1 687 ? -22.617 23.334 1.417 1 97.77 687 LEU B N 1
ATOM 14321 C CA . LEU B 1 687 ? -23.443 22.906 2.541 1 97.77 687 LEU B CA 1
ATOM 14322 C C . LEU B 1 687 ? -24.899 23.308 2.33 1 97.77 687 LEU B C 1
ATOM 14324 O O . LEU B 1 687 ? -25.811 22.534 2.629 1 97.77 687 LEU B O 1
ATOM 14328 N N . MET B 1 688 ? -25.155 24.517 1.834 1 97.58 688 MET B N 1
ATOM 14329 C CA . MET B 1 688 ? -26.503 24.97 1.502 1 97.58 688 MET B CA 1
ATOM 14330 C C . MET B 1 688 ? -27.157 24.035 0.49 1 97.58 688 MET B C 1
ATOM 14332 O O . MET B 1 688 ? -28.326 23.673 0.638 1 97.58 688 MET B O 1
ATOM 14336 N N . ARG B 1 689 ? -26.397 23.686 -0.512 1 97.76 689 ARG B N 1
ATOM 14337 C CA . ARG B 1 689 ? -26.924 22.797 -1.542 1 97.76 689 ARG B CA 1
ATOM 14338 C C . ARG B 1 689 ? -27.345 21.458 -0.946 1 97.76 689 ARG B C 1
ATOM 14340 O O . ARG B 1 689 ? -28.418 20.941 -1.266 1 97.76 689 ARG B O 1
ATOM 14347 N N . ILE B 1 690 ? -26.466 20.865 -0.154 1 95.99 690 ILE B N 1
ATOM 14348 C CA . ILE B 1 690 ? -26.773 19.578 0.459 1 95.99 690 ILE B CA 1
ATOM 14349 C C . ILE B 1 690 ? -28.037 19.698 1.307 1 95.99 690 ILE B C 1
ATOM 14351 O O . ILE B 1 690 ? -28.93 18.851 1.226 1 95.99 690 ILE B O 1
ATOM 14355 N N . PHE B 1 691 ? -28.191 20.761 2.093 1 94.93 691 PHE B N 1
ATOM 14356 C CA . PHE B 1 691 ? -29.317 20.935 3.003 1 94.93 691 PHE B CA 1
ATOM 14357 C C . PHE B 1 691 ? -30.606 21.182 2.229 1 94.93 691 PHE B C 1
ATOM 14359 O O . PHE B 1 691 ? -31.652 20.618 2.559 1 94.93 691 PHE B O 1
ATOM 14366 N N . VAL B 1 692 ? -30.549 21.965 1.197 1 95.78 692 VAL B N 1
ATOM 14367 C CA . VAL B 1 692 ? -31.754 22.392 0.493 1 95.78 692 VAL B CA 1
ATOM 14368 C C . VAL B 1 692 ? -32.155 21.333 -0.532 1 95.78 692 VAL B C 1
ATOM 14370 O O . VAL B 1 692 ? -33.324 20.949 -0.612 1 95.78 692 VAL B O 1
ATOM 14373 N N . ASP B 1 693 ? -31.177 20.822 -1.273 1 94.68 693 ASP B N 1
ATOM 14374 C CA . ASP B 1 693 ? -31.495 19.969 -2.414 1 94.68 693 ASP B CA 1
ATOM 14375 C C . ASP B 1 693 ? -31.585 18.503 -1.995 1 94.68 693 ASP B C 1
ATOM 14377 O O . ASP B 1 693 ? -32.348 17.731 -2.58 1 94.68 693 ASP B O 1
ATOM 14381 N N . ILE B 1 694 ? -30.735 18.119 -1.131 1 91.78 694 ILE B N 1
ATOM 14382 C CA . ILE B 1 694 ? -30.663 16.703 -0.788 1 91.78 694 ILE B CA 1
ATOM 14383 C C . ILE B 1 694 ? -31.471 16.437 0.48 1 91.78 694 ILE B C 1
ATOM 14385 O O . ILE B 1 694 ? -32.357 15.579 0.49 1 91.78 694 ILE B O 1
ATOM 14389 N N . GLU B 1 695 ? -31.243 17.201 1.54 1 89.4 695 GLU B N 1
ATOM 14390 C CA . GLU B 1 695 ? -31.917 16.985 2.817 1 89.4 695 GLU B CA 1
ATOM 14391 C C . GLU B 1 695 ? -33.275 17.68 2.849 1 89.4 695 GLU B C 1
ATOM 14393 O O . GLU B 1 695 ? -34.075 17.449 3.758 1 89.4 695 GLU B O 1
ATOM 14398 N N . LYS B 1 696 ? -33.578 18.572 1.885 1 91.48 696 LYS B N 1
ATOM 14399 C CA . LYS B 1 696 ? -34.869 19.217 1.659 1 91.48 696 LYS B CA 1
ATOM 14400 C C . LYS B 1 696 ? -35.245 20.119 2.83 1 91.48 696 LYS B C 1
ATOM 14402 O O . LYS B 1 696 ? -36.39 20.105 3.288 1 91.48 696 LYS B O 1
ATOM 14407 N N . LEU B 1 697 ? -34.284 20.852 3.348 1 91.84 697 LEU B N 1
ATOM 14408 C CA . LEU B 1 697 ? -34.551 21.871 4.358 1 91.84 697 LEU B CA 1
ATOM 14409 C C . LEU B 1 697 ? -34.999 23.176 3.709 1 91.84 697 LEU B C 1
ATOM 14411 O O . LEU B 1 697 ? -34.552 23.513 2.61 1 91.84 697 LEU B O 1
ATOM 14415 N N . PRO B 1 698 ? -35.848 23.864 4.453 1 91.85 698 PRO B N 1
ATOM 14416 C CA . PRO B 1 698 ? -36.143 25.206 3.947 1 91.85 698 PRO B CA 1
ATOM 14417 C C . PRO B 1 698 ? -34.92 26.12 3.95 1 91.85 698 PRO B C 1
ATOM 14419 O O . PRO B 1 698 ? -34.065 26.009 4.832 1 91.85 698 PRO B O 1
ATOM 14422 N N . TRP B 1 699 ? -34.9 27.006 3.097 1 94.73 699 TRP B N 1
ATOM 14423 C CA . TRP B 1 699 ? -33.743 27.868 2.877 1 94.73 699 TRP B CA 1
ATOM 14424 C C . TRP B 1 699 ? -33.355 28.595 4.16 1 94.73 699 TRP B C 1
ATOM 14426 O O . TRP B 1 699 ? -32.172 28.683 4.497 1 94.73 699 TRP B O 1
ATOM 14436 N N . SER B 1 700 ? -34.318 29.159 4.868 1 93.33 700 SER B N 1
ATOM 14437 C CA . SER B 1 700 ? -34.029 29.959 6.054 1 93.33 700 SER B CA 1
ATOM 14438 C C . SER B 1 700 ? -33.377 29.116 7.144 1 93.33 700 SER B C 1
ATOM 14440 O O . SER B 1 700 ? -32.434 29.562 7.801 1 93.33 700 SER B O 1
ATOM 14442 N N . LYS B 1 701 ? -33.863 27.969 7.277 1 92.21 701 LYS B N 1
ATOM 14443 C CA . LYS B 1 701 ? -33.287 27.066 8.269 1 92.21 701 LYS B CA 1
ATOM 14444 C C . LYS B 1 701 ? -31.883 26.626 7.863 1 92.21 701 LYS B C 1
ATOM 14446 O O . LYS B 1 701 ? -30.97 26.604 8.691 1 92.21 701 LYS B O 1
ATOM 14451 N N . ALA B 1 702 ? -31.768 26.26 6.602 1 94.7 702 ALA B N 1
ATOM 14452 C CA . ALA B 1 702 ? -30.47 25.85 6.075 1 94.7 702 ALA B CA 1
ATOM 14453 C C . ALA B 1 702 ? -29.431 26.954 6.254 1 94.7 702 ALA B C 1
ATOM 14455 O O . ALA B 1 702 ? -28.292 26.686 6.644 1 94.7 702 ALA B O 1
ATOM 14456 N N . TRP B 1 703 ? -29.817 28.153 6.034 1 95.75 703 TRP B N 1
ATOM 14457 C CA . TRP B 1 703 ? -28.909 29.293 6.109 1 95.75 703 TRP B CA 1
ATOM 14458 C C . TRP B 1 703 ? -28.495 29.565 7.551 1 95.75 703 TRP B C 1
ATOM 14460 O O . TRP B 1 703 ? -27.331 29.868 7.822 1 95.75 703 TRP B O 1
ATOM 14470 N N . ASP B 1 704 ? -29.421 29.446 8.44 1 91.75 704 ASP B N 1
ATOM 14471 C CA . ASP B 1 704 ? -29.134 29.645 9.857 1 91.75 704 ASP B CA 1
ATOM 14472 C C . ASP B 1 704 ? -28.113 28.627 10.359 1 91.75 704 ASP B C 1
ATOM 14474 O O . ASP B 1 704 ? -27.159 28.987 11.053 1 91.75 704 ASP B O 1
ATOM 14478 N N . ILE B 1 705 ? -28.301 27.429 9.949 1 92.08 705 ILE B N 1
ATOM 14479 C CA . ILE B 1 705 ? -27.39 26.365 10.359 1 92.08 705 ILE B CA 1
ATOM 14480 C C . ILE B 1 705 ? -26.018 26.59 9.729 1 92.08 705 ILE B C 1
ATOM 14482 O O . ILE B 1 705 ? -24.99 26.44 10.394 1 92.08 705 ILE B O 1
ATOM 14486 N N . THR B 1 706 ? -25.992 26.972 8.465 1 95.39 706 THR B N 1
ATOM 14487 C CA . THR B 1 706 ? -24.747 27.168 7.731 1 95.39 706 THR B CA 1
ATOM 14488 C C . THR B 1 706 ? -23.911 28.273 8.369 1 95.39 706 THR B C 1
ATOM 14490 O O . THR B 1 706 ? -22.713 28.096 8.603 1 95.39 706 THR B O 1
ATOM 14493 N N . GLN B 1 707 ? -24.483 29.343 8.73 1 94.38 707 GLN B N 1
ATOM 14494 C CA . GLN B 1 707 ? -23.761 30.47 9.312 1 94.38 707 GLN B CA 1
ATOM 14495 C C . GLN B 1 707 ? -23.179 30.106 10.675 1 94.38 707 GLN B C 1
ATOM 14497 O O . GLN B 1 707 ? -22.091 30.561 11.032 1 94.38 707 GLN B O 1
ATOM 14502 N N . LYS B 1 708 ? -23.855 29.277 11.372 1 91.61 708 LYS B N 1
ATOM 14503 C CA . LYS B 1 708 ? -23.422 28.899 12.714 1 91.61 708 LYS B CA 1
ATOM 14504 C C . LYS B 1 708 ? -22.361 27.804 12.66 1 91.61 708 LYS B C 1
ATOM 14506 O O . LYS B 1 708 ? -21.673 27.55 13.652 1 91.61 708 LYS B O 1
ATOM 14511 N N . THR B 1 709 ? -22.198 27.25 11.514 1 93.11 709 THR B N 1
ATOM 14512 C CA . THR B 1 709 ? -21.306 26.104 11.366 1 93.11 709 THR B CA 1
ATOM 14513 C C . THR B 1 709 ? -19.892 26.561 11.022 1 93.11 709 THR B C 1
ATOM 14515 O O . THR B 1 709 ? -18.913 25.981 11.498 1 93.11 709 THR B O 1
ATOM 14518 N N . PHE B 1 710 ? -19.732 27.669 10.284 1 95.73 710 PHE B N 1
ATOM 14519 C CA . PHE B 1 710 ? -18.442 28.008 9.696 1 95.73 710 PHE B CA 1
ATOM 14520 C C . PHE B 1 710 ? -17.774 29.139 10.47 1 95.73 710 PHE B C 1
ATOM 14522 O O . PHE B 1 710 ? -18.452 30.035 10.976 1 95.73 710 PHE B O 1
ATOM 14529 N N . ALA B 1 711 ? -16.49 29.024 10.663 1 95.76 711 ALA B N 1
ATOM 14530 C CA . ALA B 1 711 ? -15.581 30.1 11.05 1 95.76 711 ALA B CA 1
ATOM 14531 C C . ALA B 1 711 ? -14.501 30.311 9.993 1 95.76 711 ALA B C 1
ATOM 14533 O O . ALA B 1 711 ? -14.143 29.381 9.266 1 95.76 711 ALA B O 1
ATOM 14534 N N . TYR B 1 712 ? -14.07 31.601 9.803 1 96.59 712 TYR B N 1
ATOM 14535 C CA . TYR B 1 712 ? -13.165 31.96 8.717 1 96.59 712 TYR B CA 1
ATOM 14536 C C . TYR B 1 712 ? -11.919 32.657 9.252 1 96.59 712 TYR B C 1
ATOM 14538 O O . TYR B 1 712 ? -12.019 33.597 10.043 1 96.59 712 TYR B O 1
ATOM 14546 N N . THR B 1 713 ? -10.69 32.119 8.809 1 96 713 THR B N 1
ATOM 14547 C CA . THR B 1 713 ? -9.426 32.794 9.081 1 96 713 THR B CA 1
ATOM 14548 C C . THR B 1 713 ? -8.888 33.463 7.819 1 96 713 THR B C 1
ATOM 14550 O O . THR B 1 713 ? -8.699 32.805 6.794 1 96 713 THR B O 1
ATOM 14553 N N . ASN B 1 714 ? -8.65 34.681 7.889 1 94.08 714 ASN B N 1
ATOM 14554 C CA . ASN B 1 714 ? -8.079 35.42 6.768 1 94.08 714 ASN B CA 1
ATOM 14555 C C . ASN B 1 714 ? -6.568 35.579 6.912 1 94.08 714 ASN B C 1
ATOM 14557 O O . ASN B 1 714 ? -6.076 35.92 7.989 1 94.08 714 ASN B O 1
ATOM 14561 N N . HIS B 1 715 ? -5.848 35.309 5.857 1 88.95 715 HIS B N 1
ATOM 14562 C CA . HIS B 1 715 ? -4.396 35.443 5.87 1 88.95 715 HIS B CA 1
ATOM 14563 C C . HIS B 1 715 ? -3.931 36.495 4.869 1 88.95 715 HIS B C 1
ATOM 14565 O O . HIS B 1 715 ? -2.742 36.575 4.553 1 88.95 715 HIS B O 1
ATOM 14571 N N . THR B 1 716 ? -4.883 37.248 4.33 1 83.39 716 THR B N 1
ATOM 14572 C CA . THR B 1 716 ? -4.54 38.199 3.279 1 83.39 716 THR B CA 1
ATOM 14573 C C . THR B 1 716 ? -4.664 39.634 3.785 1 83.39 716 THR B C 1
ATOM 14575 O O . THR B 1 716 ? -5.639 39.978 4.456 1 83.39 716 THR B O 1
ATOM 14578 N N . VAL B 1 717 ? -3.69 40.425 3.461 1 75.9 717 VAL B N 1
ATOM 14579 C CA . VAL B 1 717 ? -3.668 41.803 3.941 1 75.9 717 VAL B CA 1
ATOM 14580 C C . VAL B 1 717 ? -4.2 42.736 2.855 1 75.9 717 VAL B C 1
ATOM 14582 O O . VAL B 1 717 ? -4.757 43.794 3.156 1 75.9 717 VAL B O 1
ATOM 14585 N N . LEU B 1 718 ? -3.933 42.375 1.631 1 75.62 718 LEU B N 1
ATOM 14586 C CA . LEU B 1 718 ? -4.272 43.287 0.545 1 75.62 718 LEU B CA 1
ATOM 14587 C C . LEU B 1 718 ? -5.563 42.857 -0.144 1 75.62 718 LEU B C 1
ATOM 14589 O O . LEU B 1 718 ? -5.709 41.695 -0.528 1 75.62 718 LEU B O 1
ATOM 14593 N N . PRO B 1 719 ? -6.402 43.767 -0.268 1 70.93 719 PRO B N 1
ATOM 14594 C CA . PRO B 1 719 ? -7.675 43.438 -0.914 1 70.93 719 PRO B CA 1
ATOM 14595 C C . PRO B 1 719 ? -7.493 42.857 -2.314 1 70.93 719 PRO B C 1
ATOM 14597 O O . PRO B 1 719 ? -8.246 41.968 -2.721 1 70.93 719 PRO B O 1
ATOM 14600 N N . GLU B 1 720 ? -6.434 43.292 -2.962 1 62.8 720 GLU B N 1
ATOM 14601 C CA . GLU B 1 720 ? -6.196 42.848 -4.332 1 62.8 720 GLU B CA 1
ATOM 14602 C C . GLU B 1 720 ? -5.743 41.391 -4.369 1 62.8 720 GLU B C 1
ATOM 14604 O O . GLU B 1 720 ? -5.86 40.725 -5.4 1 62.8 720 GLU B O 1
ATOM 14609 N N . ALA B 1 721 ? -5.434 40.948 -3.203 1 71.9 721 ALA B N 1
ATOM 14610 C CA . ALA B 1 721 ? -4.871 39.601 -3.169 1 71.9 721 ALA B CA 1
ATOM 14611 C C . ALA B 1 721 ? -5.917 38.581 -2.727 1 71.9 721 ALA B C 1
ATOM 14613 O O . ALA B 1 721 ? -5.646 37.378 -2.699 1 71.9 721 ALA B O 1
ATOM 14614 N N . LEU B 1 722 ? -7.112 39.118 -2.608 1 85.29 722 LEU B N 1
ATOM 14615 C CA . LEU B 1 722 ? -8.175 38.195 -2.227 1 85.29 722 LEU B CA 1
ATOM 14616 C C . LEU B 1 722 ? -8.662 37.399 -3.433 1 85.29 722 LEU B C 1
ATOM 14618 O O . LEU B 1 722 ? -8.737 37.93 -4.543 1 85.29 722 LEU B O 1
ATOM 14622 N N . GLU B 1 723 ? -8.955 36.239 -3.201 1 89.17 723 GLU B N 1
ATOM 14623 C CA . GLU B 1 723 ? -9.329 35.327 -4.278 1 89.17 723 GLU B CA 1
ATOM 14624 C C . GLU B 1 723 ? -10.685 35.7 -4.871 1 89.17 723 GLU B C 1
ATOM 14626 O O . GLU B 1 723 ? -11.633 35.981 -4.135 1 89.17 723 GLU B O 1
ATOM 14631 N N . ARG B 1 724 ? -10.739 35.741 -6.168 1 93.49 724 ARG B N 1
ATOM 14632 C CA . ARG B 1 724 ? -11.956 35.99 -6.934 1 93.49 724 ARG B CA 1
ATOM 14633 C C . ARG B 1 724 ? -12.091 35 -8.085 1 93.49 724 ARG B C 1
ATOM 14635 O O . ARG B 1 724 ? -11.098 34.643 -8.723 1 93.49 724 ARG B O 1
ATOM 14642 N N . TRP B 1 725 ? -13.275 34.539 -8.27 1 94.52 725 TRP B N 1
ATOM 14643 C CA . TRP B 1 725 ? -13.5 33.621 -9.381 1 94.52 725 TRP B CA 1
ATOM 14644 C C . TRP B 1 725 ? -14.458 34.225 -10.402 1 94.52 725 TRP B C 1
ATOM 14646 O O . TRP B 1 725 ? -15.479 34.812 -10.033 1 94.52 725 TRP B O 1
ATOM 14656 N N . PRO B 1 726 ? -14.13 34.091 -11.697 1 94.52 726 PRO B N 1
ATOM 14657 C CA . PRO B 1 726 ? -15.076 34.552 -12.715 1 94.52 726 PRO B CA 1
ATOM 14658 C C . PRO B 1 726 ? -16.4 33.793 -12.677 1 94.52 726 PRO B C 1
ATOM 14660 O O . PRO B 1 726 ? -16.411 32.569 -12.528 1 94.52 726 PRO B O 1
ATOM 14663 N N . VAL B 1 727 ? -17.444 34.485 -12.822 1 96.35 727 VAL B N 1
ATOM 14664 C CA . VAL B 1 727 ? -18.779 33.899 -12.759 1 96.35 727 VAL B CA 1
ATOM 14665 C C . VAL B 1 727 ? -18.937 32.856 -13.863 1 96.35 727 VAL B C 1
ATOM 14667 O O . VAL B 1 727 ? -19.571 31.818 -13.659 1 96.35 727 VAL B O 1
ATOM 14670 N N . GLU B 1 728 ? -18.336 33.048 -15.009 1 94.61 728 GLU B N 1
ATOM 14671 C CA . GLU B 1 728 ? -18.443 32.13 -16.139 1 94.61 728 GLU B CA 1
ATOM 14672 C C . GLU B 1 728 ? -17.827 30.774 -15.809 1 94.61 728 GLU B C 1
ATOM 14674 O O . GLU B 1 728 ? -18.364 29.732 -16.19 1 94.61 728 GLU B O 1
ATOM 14679 N N . LEU B 1 729 ? -16.749 30.877 -15.185 1 95.6 729 LEU B N 1
ATOM 14680 C CA . LEU B 1 729 ? -16.068 29.646 -14.801 1 95.6 729 LEU B CA 1
ATOM 14681 C C . LEU B 1 729 ? -16.897 28.857 -13.794 1 95.6 729 LEU B C 1
ATOM 14683 O O . LEU B 1 729 ? -17.032 27.637 -13.915 1 95.6 729 LEU B O 1
ATOM 14687 N N . VAL B 1 730 ? -17.473 29.557 -12.853 1 97.16 730 VAL B N 1
ATOM 14688 C CA . VAL B 1 730 ? -18.282 28.897 -11.834 1 97.16 730 VAL B CA 1
ATOM 14689 C C . VAL B 1 730 ? -19.58 28.385 -12.455 1 97.16 730 VAL B C 1
ATOM 14691 O O . VAL B 1 730 ? -20.075 27.319 -12.083 1 97.16 730 VAL B O 1
ATOM 14694 N N . GLU B 1 731 ? -20.12 29.077 -13.367 1 96.22 731 GLU B N 1
ATOM 14695 C CA . GLU B 1 731 ? -21.339 28.654 -14.051 1 96.22 731 GLU B CA 1
ATOM 14696 C C . GLU B 1 731 ? -21.123 27.344 -14.803 1 96.22 731 GLU B C 1
ATOM 14698 O O . GLU B 1 731 ? -21.977 26.455 -14.772 1 96.22 731 GLU B O 1
ATOM 14703 N N . LYS B 1 732 ? -20.041 27.264 -15.408 1 95.83 732 LYS B N 1
ATOM 14704 C CA . LYS B 1 732 ? -19.721 26.073 -16.189 1 95.83 732 LYS B CA 1
ATOM 14705 C C . LYS B 1 732 ? -19.45 24.877 -15.281 1 95.83 732 LYS B C 1
ATOM 14707 O O . LYS B 1 732 ? -19.947 23.776 -15.53 1 95.83 732 LYS B O 1
ATOM 14712 N N . LEU B 1 733 ? -18.741 25.089 -14.235 1 96.7 733 LEU B N 1
ATOM 14713 C CA . LEU B 1 733 ? -18.265 24.004 -13.383 1 96.7 733 LEU B CA 1
ATOM 14714 C C . LEU B 1 733 ? -19.302 23.65 -12.324 1 96.7 733 LEU B C 1
ATOM 14716 O O . LEU B 1 733 ? -19.468 22.478 -11.979 1 96.7 733 LEU B O 1
ATOM 14720 N N . LEU B 1 734 ? -19.939 24.721 -11.777 1 98.02 734 LEU B N 1
ATOM 14721 C CA . LEU B 1 734 ? -20.83 24.555 -10.634 1 98.02 734 LEU B CA 1
ATOM 14722 C C . LEU B 1 734 ? -22.087 25.403 -10.798 1 98.02 734 LEU B C 1
ATOM 14724 O O . LEU B 1 734 ? -22.359 26.282 -9.977 1 98.02 734 LEU B O 1
ATOM 14728 N N . PRO B 1 735 ? -22.881 25.008 -11.736 1 97.78 735 PRO B N 1
ATOM 14729 C CA . PRO B 1 735 ? -24.031 25.86 -12.046 1 97.78 735 PRO B CA 1
ATOM 14730 C C . PRO B 1 735 ? -25.006 25.985 -10.877 1 97.78 735 PRO B C 1
ATOM 14732 O O . PRO B 1 735 ? -25.553 27.064 -10.637 1 97.78 735 PRO B O 1
ATOM 14735 N N . ARG B 1 736 ? -25.269 24.994 -10.138 1 97.82 736 ARG B N 1
ATOM 14736 C CA . ARG B 1 736 ? -26.205 25.057 -9.02 1 97.82 736 ARG B CA 1
ATOM 14737 C C . ARG B 1 736 ? -25.66 25.935 -7.898 1 97.82 736 ARG B C 1
ATOM 14739 O O . ARG B 1 736 ? -26.406 26.696 -7.28 1 97.82 736 ARG B O 1
ATOM 14746 N N . HIS B 1 737 ? -24.404 25.879 -7.624 1 98.28 737 HIS B N 1
ATOM 14747 C CA . HIS B 1 737 ? -23.767 26.679 -6.584 1 98.28 737 HIS B CA 1
ATOM 14748 C C . HIS B 1 737 ? -23.856 28.168 -6.901 1 98.28 737 HIS B C 1
ATOM 14750 O O . HIS B 1 737 ? -24.036 28.989 -5.999 1 98.28 737 HIS B O 1
ATOM 14756 N N . LEU B 1 738 ? -23.693 28.446 -8.192 1 98.03 738 LEU B N 1
ATOM 14757 C CA . LEU B 1 738 ? -23.817 29.846 -8.583 1 98.03 738 LEU B CA 1
ATOM 14758 C C . LEU B 1 738 ? -25.207 30.381 -8.258 1 98.03 738 LEU B C 1
ATOM 14760 O O . LEU B 1 738 ? -25.348 31.512 -7.787 1 98.03 738 LEU B O 1
ATOM 14764 N N . GLN B 1 739 ? -26.214 29.566 -8.464 1 97.55 739 GLN B N 1
ATOM 14765 C CA . GLN B 1 739 ? -27.579 29.969 -8.144 1 97.55 739 GLN B CA 1
ATOM 14766 C C . GLN B 1 739 ? -27.743 30.218 -6.648 1 97.55 739 GLN B C 1
ATOM 14768 O O . GLN B 1 739 ? -28.406 31.174 -6.241 1 97.55 739 GLN B O 1
ATOM 14773 N N . ILE B 1 740 ? -27.176 29.437 -5.904 1 98.05 740 ILE B N 1
ATOM 14774 C CA . ILE B 1 740 ? -27.253 29.562 -4.452 1 98.05 740 ILE B CA 1
ATOM 14775 C C . ILE B 1 740 ? -26.529 30.829 -4.004 1 98.05 740 ILE B C 1
ATOM 14777 O O . ILE B 1 740 ? -27.02 31.559 -3.139 1 98.05 740 ILE B O 1
ATOM 14781 N N . ILE B 1 741 ? -25.389 31.143 -4.603 1 98.26 741 ILE B N 1
ATOM 14782 C CA . ILE B 1 741 ? -24.61 32.326 -4.254 1 98.26 741 ILE B CA 1
ATOM 14783 C C . ILE B 1 741 ? -25.4 33.585 -4.603 1 98.26 741 ILE B C 1
ATOM 14785 O O . ILE B 1 741 ? -25.399 34.557 -3.843 1 98.26 741 ILE B O 1
ATOM 14789 N N . TYR B 1 742 ? -26.082 33.518 -5.702 1 97.57 742 TYR B N 1
ATOM 14790 C CA . TYR B 1 742 ? -26.898 34.663 -6.091 1 97.57 742 TYR B CA 1
ATOM 14791 C C . TYR B 1 742 ? -28.03 34.889 -5.097 1 97.57 742 TYR B C 1
ATOM 14793 O O . TYR B 1 742 ? -28.353 36.032 -4.763 1 97.57 742 TYR B O 1
ATOM 14801 N N . GLU B 1 743 ? -28.603 33.827 -4.662 1 96.97 743 GLU B N 1
ATOM 14802 C CA . GLU B 1 743 ? -29.673 33.947 -3.675 1 96.97 743 GLU B CA 1
ATOM 14803 C C . GLU B 1 743 ? -29.139 34.471 -2.345 1 96.97 743 GLU B C 1
ATOM 14805 O O . GLU B 1 743 ? -29.772 35.313 -1.704 1 96.97 743 GLU B O 1
ATOM 14810 N N . MET B 1 744 ? -28.035 34.018 -1.902 1 97.27 744 MET B N 1
ATOM 14811 C CA . MET B 1 744 ? -27.377 34.513 -0.697 1 97.27 744 MET B CA 1
ATOM 14812 C C . MET B 1 744 ? -27.081 36.005 -0.812 1 97.27 744 MET B C 1
ATOM 14814 O O . MET B 1 744 ? -27.315 36.763 0.131 1 97.27 744 MET B O 1
ATOM 14818 N N . ASN B 1 745 ? -26.514 36.568 -1.764 1 97.38 745 ASN B N 1
ATOM 14819 C CA . ASN B 1 745 ? -26.148 37.96 -2.003 1 97.38 745 ASN B CA 1
ATOM 14820 C C . ASN B 1 745 ? -27.366 38.877 -1.952 1 97.38 745 ASN B C 1
ATOM 14822 O O . ASN B 1 745 ? -27.305 39.966 -1.378 1 97.38 745 ASN B O 1
ATOM 14826 N N . GLN B 1 746 ? -28.482 38.254 -2.749 1 96.59 746 GLN B N 1
ATOM 14827 C CA . GLN B 1 746 ? -29.7 39.058 -2.763 1 96.59 746 GLN B CA 1
ATOM 14828 C C . GLN B 1 746 ? -30.226 39.283 -1.348 1 96.59 746 GLN B C 1
ATOM 14830 O O . GLN B 1 746 ? -30.554 40.411 -0.974 1 96.59 746 GLN B O 1
ATOM 14835 N N . LYS B 1 747 ? -30.287 38.241 -0.624 1 96.08 747 LYS B N 1
ATOM 14836 C CA . LYS B 1 747 ? -30.785 38.341 0.745 1 96.08 747 LYS B CA 1
ATOM 14837 C C . LYS B 1 747 ? -29.869 39.21 1.601 1 96.08 747 LYS B C 1
ATOM 14839 O O . LYS B 1 747 ? -30.338 39.945 2.473 1 96.08 747 LYS B O 1
ATOM 14844 N N . HIS B 1 748 ? -28.622 39.088 1.391 1 96.02 748 HIS B N 1
ATOM 14845 C CA . HIS B 1 748 ? -27.64 39.892 2.11 1 96.02 748 HIS B CA 1
ATOM 14846 C C . HIS B 1 748 ? -27.772 41.369 1.754 1 96.02 748 HIS B C 1
ATOM 14848 O O . HIS B 1 748 ? -27.794 42.226 2.64 1 96.02 748 HIS B O 1
ATOM 14854 N N . LEU B 1 749 ? -27.904 41.642 0.508 1 96.21 749 LEU B N 1
ATOM 14855 C CA . LEU B 1 749 ? -27.995 43.029 0.064 1 96.21 749 LEU B CA 1
ATOM 14856 C C . LEU B 1 749 ? -29.314 43.654 0.506 1 96.21 749 LEU B C 1
ATOM 14858 O O . LEU B 1 749 ? -29.371 44.85 0.802 1 96.21 749 LEU B O 1
ATOM 14862 N N . ASP B 1 750 ? -30.363 42.843 0.551 1 95.59 750 ASP B N 1
ATOM 14863 C CA . ASP B 1 750 ? -31.637 43.336 1.067 1 95.59 750 ASP B CA 1
ATOM 14864 C C . ASP B 1 750 ? -31.504 43.778 2.523 1 95.59 750 ASP B C 1
ATOM 14866 O O . ASP B 1 750 ? -32.063 44.803 2.919 1 95.59 750 ASP B O 1
ATOM 14870 N N . LYS B 1 751 ? -30.816 43.012 3.24 1 94.9 751 LYS B N 1
ATOM 14871 C CA . LYS B 1 751 ? -30.577 43.348 4.641 1 94.9 751 LYS B CA 1
ATOM 14872 C C . LYS B 1 751 ? -29.757 44.629 4.767 1 94.9 751 LYS B C 1
ATOM 14874 O O . LYS B 1 751 ? -30.06 45.487 5.598 1 94.9 751 LYS B O 1
ATOM 14879 N N . ILE B 1 752 ? -28.758 44.808 3.946 1 95.56 752 ILE B N 1
ATOM 14880 C CA . ILE B 1 752 ? -27.887 45.977 3.984 1 95.56 752 ILE B CA 1
ATOM 14881 C C . ILE B 1 752 ? -28.669 47.217 3.557 1 95.56 752 ILE B C 1
ATOM 14883 O O . ILE B 1 752 ? -28.527 48.285 4.157 1 95.56 752 ILE B O 1
ATOM 14887 N N . ALA B 1 753 ? -29.477 46.991 2.562 1 95.14 753 ALA B N 1
ATOM 14888 C CA . ALA B 1 753 ? -30.288 48.105 2.076 1 95.14 753 ALA B CA 1
ATOM 14889 C C . ALA B 1 753 ? -31.263 48.581 3.149 1 95.14 753 ALA B C 1
ATOM 14891 O O . ALA B 1 753 ? -31.562 49.774 3.239 1 95.14 753 ALA B O 1
ATOM 14892 N N . ALA B 1 754 ? -31.739 47.685 3.903 1 94.67 754 ALA B N 1
ATOM 14893 C CA . ALA B 1 754 ? -32.681 48.014 4.97 1 94.67 754 ALA B CA 1
ATOM 14894 C C . ALA B 1 754 ? -31.978 48.729 6.12 1 94.67 754 ALA B C 1
ATOM 14896 O O . ALA B 1 754 ? -32.538 49.648 6.722 1 94.67 754 ALA B O 1
ATOM 14897 N N . LEU B 1 755 ? -30.779 48.415 6.43 1 94.01 755 LEU B N 1
ATOM 14898 C CA . LEU B 1 755 ? -30.042 48.96 7.565 1 94.01 755 LEU B CA 1
ATOM 14899 C C . LEU B 1 755 ? -29.379 50.284 7.198 1 94.01 755 LEU B C 1
ATOM 14901 O O . LEU B 1 755 ? -29.238 51.168 8.046 1 94.01 755 LEU B O 1
ATOM 14905 N N . PHE B 1 756 ? -28.947 50.377 5.82 1 94.02 756 PHE B N 1
ATOM 14906 C CA . PHE B 1 756 ? -28.253 51.582 5.381 1 94.02 756 PHE B CA 1
ATOM 14907 C C . PHE B 1 756 ? -28.877 52.13 4.103 1 94.02 756 PHE B C 1
ATOM 14909 O O . PHE B 1 756 ? -28.222 52.186 3.06 1 94.02 756 PHE B O 1
ATOM 14916 N N . PRO B 1 757 ? -30.016 52.685 4.086 1 88.94 757 PRO B N 1
ATOM 14917 C CA . PRO B 1 757 ? -30.752 53.081 2.883 1 88.94 757 PRO B CA 1
ATOM 14918 C C . PRO B 1 757 ? -30.083 54.231 2.134 1 88.94 757 PRO B C 1
ATOM 14920 O O . PRO B 1 757 ? -30.252 54.363 0.919 1 88.94 757 PRO B O 1
ATOM 14923 N N . LYS B 1 758 ? -29.234 55.054 2.755 1 89.3 758 LYS B N 1
ATOM 14924 C CA . LYS B 1 758 ? -28.662 56.235 2.114 1 89.3 758 LYS B CA 1
ATOM 14925 C C . LYS B 1 758 ? -27.264 55.946 1.575 1 89.3 758 LYS B C 1
ATOM 14927 O O . LYS B 1 758 ? -26.663 56.792 0.909 1 89.3 758 LYS B O 1
ATOM 14932 N N . ASP B 1 759 ? -26.764 54.794 1.784 1 91.08 759 ASP B N 1
ATOM 14933 C CA . ASP B 1 759 ? -25.405 54.457 1.372 1 91.08 759 ASP B CA 1
ATOM 14934 C C . ASP B 1 759 ? -25.413 53.426 0.246 1 91.08 759 ASP B C 1
ATOM 14936 O O . ASP B 1 759 ? -25.16 52.242 0.479 1 91.08 759 ASP B O 1
ATOM 14940 N N . VAL B 1 760 ? -25.599 53.802 -0.95 1 88.46 760 VAL B N 1
ATOM 14941 C CA . VAL B 1 760 ? -25.722 52.914 -2.101 1 88.46 760 VAL B CA 1
ATOM 14942 C C . VAL B 1 760 ? -24.367 52.283 -2.414 1 88.46 760 VAL B C 1
ATOM 14944 O O . VAL B 1 760 ? -24.299 51.14 -2.874 1 88.46 760 VAL B O 1
ATOM 14947 N N . ASP B 1 761 ? -23.346 52.996 -2.178 1 92.04 761 ASP B N 1
ATOM 14948 C CA . ASP B 1 761 ? -22.011 52.484 -2.47 1 92.04 761 ASP B CA 1
ATOM 14949 C C . ASP B 1 761 ? -21.65 51.33 -1.538 1 92.04 761 ASP B C 1
ATOM 14951 O O . ASP B 1 761 ? -20.866 50.451 -1.905 1 92.04 761 ASP B O 1
ATOM 14955 N N . ARG B 1 762 ? -22.222 51.352 -0.45 1 92.93 762 ARG B N 1
ATOM 14956 C CA . ARG B 1 762 ? -21.982 50.274 0.504 1 92.93 762 ARG B CA 1
ATOM 14957 C C . ARG B 1 762 ? -22.493 48.942 -0.034 1 92.93 762 ARG B C 1
ATOM 14959 O O . ARG B 1 762 ? -21.903 47.892 0.229 1 92.93 762 ARG B O 1
ATOM 14966 N N . LEU B 1 763 ? -23.57 48.933 -0.775 1 93.33 763 LEU B N 1
ATOM 14967 C CA . LEU B 1 763 ? -24.101 47.72 -1.388 1 93.33 763 LEU B CA 1
ATOM 14968 C C . LEU B 1 763 ? -23.083 47.103 -2.342 1 93.33 763 LEU B C 1
ATOM 14970 O O . LEU B 1 763 ? -22.893 45.885 -2.35 1 93.33 763 LEU B O 1
ATOM 14974 N N . ARG B 1 764 ? -22.428 47.981 -3.009 1 91.53 764 ARG B N 1
ATOM 14975 C CA . ARG B 1 764 ? -21.423 47.511 -3.958 1 91.53 764 ARG B CA 1
ATOM 14976 C C . ARG B 1 764 ? -20.208 46.944 -3.232 1 91.53 764 ARG B C 1
ATOM 14978 O O . ARG B 1 764 ? -19.685 45.895 -3.613 1 91.53 764 ARG B O 1
ATOM 14985 N N . ARG B 1 765 ? -19.785 47.577 -2.196 1 92.56 765 ARG B N 1
ATOM 14986 C CA . ARG B 1 765 ? -18.58 47.186 -1.473 1 92.56 765 ARG B CA 1
ATOM 14987 C C . ARG B 1 765 ? -18.809 45.905 -0.677 1 92.56 765 ARG B C 1
ATOM 14989 O O . ARG B 1 765 ? -17.872 45.142 -0.434 1 92.56 765 ARG B O 1
ATOM 14996 N N . MET B 1 766 ? -20.049 45.594 -0.394 1 95.62 766 MET B N 1
ATOM 14997 C CA . MET B 1 766 ? -20.328 44.441 0.457 1 95.62 766 MET B CA 1
ATOM 14998 C C . MET B 1 766 ? -20.953 43.308 -0.349 1 95.62 766 MET B C 1
ATOM 15000 O O . MET B 1 766 ? -21.278 42.254 0.201 1 95.62 766 MET B O 1
ATOM 15004 N N . SER B 1 767 ? -21.045 43.505 -1.621 1 95.66 767 SER B N 1
ATOM 15005 C CA . SER B 1 767 ? -21.651 42.492 -2.48 1 95.66 767 SER B CA 1
ATOM 15006 C C . SER B 1 767 ? -20.74 41.279 -2.634 1 95.66 767 SER B C 1
ATOM 15008 O O . SER B 1 767 ? -19.518 41.421 -2.718 1 95.66 767 SER B O 1
ATOM 15010 N N . LEU B 1 768 ? -21.347 40.115 -2.742 1 96.49 768 LEU B N 1
ATOM 15011 C CA . LEU B 1 768 ? -20.597 38.898 -3.032 1 96.49 768 LEU B CA 1
ATOM 15012 C C . LEU B 1 768 ? -20.178 38.853 -4.497 1 96.49 768 LEU B C 1
ATOM 15014 O O . LEU B 1 768 ? -19.247 38.13 -4.86 1 96.49 768 LEU B O 1
ATOM 15018 N N . ILE B 1 769 ? -20.875 39.558 -5.339 1 96.01 769 ILE B N 1
ATOM 15019 C CA . ILE B 1 769 ? -20.626 39.558 -6.776 1 96.01 769 ILE B CA 1
ATOM 15020 C C . ILE B 1 769 ? -20.152 40.941 -7.218 1 96.01 769 ILE B C 1
ATOM 15022 O O . ILE B 1 769 ? -20.814 41.946 -6.95 1 96.01 769 ILE B O 1
ATOM 15026 N N . GLU B 1 770 ? -18.981 40.886 -7.78 1 91.73 770 GLU B N 1
ATOM 15027 C CA . GLU B 1 770 ? -18.458 42.11 -8.38 1 91.73 770 GLU B CA 1
ATOM 15028 C C . GLU B 1 770 ? -18.978 42.294 -9.802 1 91.73 770 GLU B C 1
ATOM 15030 O O . GLU B 1 770 ? -18.922 41.367 -10.614 1 91.73 770 GLU B O 1
ATOM 15035 N N . GLU B 1 771 ? -19.508 43.432 -10.176 1 86.86 771 GLU B N 1
ATOM 15036 C CA . GLU B 1 771 ? -20.139 43.667 -11.471 1 86.86 771 GLU B CA 1
ATOM 15037 C C . GLU B 1 771 ? -19.176 44.351 -12.438 1 86.86 771 GLU B C 1
ATOM 15039 O O . GLU B 1 771 ? -19.34 44.257 -13.656 1 86.86 771 GLU B O 1
ATOM 15044 N N . GLU B 1 772 ? -18.175 45.059 -11.976 1 80.25 772 GLU B N 1
ATOM 15045 C CA . GLU B 1 772 ? -17.303 45.846 -12.843 1 80.25 772 GLU B CA 1
ATOM 15046 C C . GLU B 1 772 ? -16.191 44.986 -13.436 1 80.25 772 GLU B C 1
ATOM 15048 O O . GLU B 1 772 ? -15.528 44.237 -12.715 1 80.25 772 GLU B O 1
ATOM 15053 N N . GLY B 1 773 ? -15.75 45.153 -14.753 1 70.99 773 GLY B N 1
ATOM 15054 C CA . GLY B 1 773 ? -14.649 44.495 -15.44 1 70.99 773 GLY B CA 1
ATOM 15055 C C . GLY B 1 773 ? -14.84 42.996 -15.574 1 70.99 773 GLY B C 1
ATOM 15056 O O . GLY B 1 773 ? -13.865 42.243 -15.616 1 70.99 773 GLY B O 1
ATOM 15057 N N . GLY B 1 774 ? -15.908 42.428 -15.6 1 83.68 774 GLY B N 1
ATOM 15058 C CA . GLY B 1 774 ? -16.259 41.016 -15.595 1 83.68 774 GLY B CA 1
ATOM 15059 C C . GLY B 1 774 ? -16.747 40.528 -14.244 1 83.68 774 GLY B C 1
ATOM 15060 O O . GLY B 1 774 ? -16.132 40.814 -13.215 1 83.68 774 GLY B O 1
ATOM 15061 N N . LYS B 1 775 ? -17.867 39.944 -14.184 1 92.81 775 LYS B N 1
ATOM 15062 C CA . LYS B 1 775 ? -18.498 39.496 -12.946 1 92.81 775 LYS B CA 1
ATOM 15063 C C . LYS B 1 775 ? -17.641 38.45 -12.239 1 92.81 775 LYS B C 1
ATOM 15065 O O . LYS B 1 775 ? -17.159 37.506 -12.869 1 92.81 775 LYS B O 1
ATOM 15070 N N . ARG B 1 776 ? -17.28 38.784 -11.061 1 95.62 776 ARG B N 1
ATOM 15071 C CA . ARG B 1 776 ? -16.484 37.869 -10.249 1 95.62 776 ARG B CA 1
ATOM 15072 C C . ARG B 1 776 ? -17.136 37.633 -8.891 1 95.62 776 ARG B C 1
ATOM 15074 O O . ARG B 1 776 ? -17.861 38.493 -8.387 1 95.62 776 ARG B O 1
ATOM 15081 N N . ILE B 1 777 ? -16.93 36.581 -8.354 1 96.64 777 ILE B N 1
ATOM 15082 C CA . ILE B 1 777 ? -17.403 36.253 -7.013 1 96.64 777 ILE B CA 1
ATOM 15083 C C . ILE B 1 777 ? -16.312 36.561 -5.991 1 96.64 777 ILE B C 1
ATOM 15085 O O . ILE B 1 777 ? -15.182 36.083 -6.116 1 96.64 777 ILE B O 1
ATOM 15089 N N . ASN B 1 778 ? -16.601 37.359 -5.014 1 95.51 778 ASN B N 1
ATOM 15090 C CA . ASN B 1 778 ? -15.678 37.661 -3.925 1 95.51 778 ASN B CA 1
ATOM 15091 C C . ASN B 1 778 ? -15.701 36.576 -2.853 1 95.51 778 ASN B C 1
ATOM 15093 O O . ASN B 1 778 ? -16.557 36.592 -1.966 1 95.51 778 ASN B O 1
ATOM 15097 N N . MET B 1 779 ? -14.693 35.83 -2.901 1 96.63 779 MET B N 1
ATOM 15098 C CA . MET B 1 779 ? -14.705 34.638 -2.057 1 96.63 779 MET B CA 1
ATOM 15099 C C . MET B 1 779 ? -14.565 35.012 -0.585 1 96.63 779 MET B C 1
ATOM 15101 O O . MET B 1 779 ? -15.132 34.349 0.285 1 96.63 779 MET B O 1
ATOM 15105 N N . ALA B 1 780 ? -13.774 36.04 -0.287 1 95.93 780 ALA B N 1
ATOM 15106 C CA . ALA B 1 780 ? -13.642 36.477 1.1 1 95.93 780 ALA B CA 1
ATOM 15107 C C . ALA B 1 780 ? -14.98 36.961 1.652 1 95.93 780 ALA B C 1
ATOM 15109 O O . ALA B 1 780 ? -15.316 36.692 2.808 1 95.93 780 ALA B O 1
ATOM 15110 N N . HIS B 1 781 ? -15.724 37.687 0.832 1 96.17 781 HIS B N 1
ATOM 15111 C CA . HIS B 1 781 ? -17.047 38.151 1.236 1 96.17 781 HIS B CA 1
ATOM 15112 C C . HIS B 1 781 ? -17.98 36.977 1.518 1 96.17 781 HIS B C 1
ATOM 15114 O O . HIS B 1 781 ? -18.742 37.004 2.486 1 96.17 781 HIS B O 1
ATOM 15120 N N . LEU B 1 782 ? -17.843 36.056 0.622 1 97.58 782 LEU B N 1
ATOM 15121 C CA . LEU B 1 782 ? -18.646 34.851 0.802 1 97.58 782 LEU B CA 1
ATOM 15122 C C . LEU B 1 782 ? -18.364 34.208 2.155 1 97.58 782 LEU B C 1
ATOM 15124 O O . LEU B 1 782 ? -19.29 33.788 2.853 1 97.58 782 LEU B O 1
ATOM 15128 N N . CYS B 1 783 ? -17.099 34.163 2.543 1 97.47 783 CYS B N 1
ATOM 15129 C CA . CYS B 1 783 ? -16.709 33.58 3.822 1 97.47 783 CYS B CA 1
ATOM 15130 C C . CYS B 1 783 ? -17.238 34.412 4.984 1 97.47 783 CYS B C 1
ATOM 15132 O O . CYS B 1 783 ? -17.754 33.864 5.96 1 97.47 783 CYS B O 1
ATOM 15134 N N . ILE B 1 784 ? -17.146 35.669 4.893 1 96.52 784 ILE B N 1
ATOM 15135 C CA . ILE B 1 784 ? -17.546 36.555 5.981 1 96.52 784 ILE B CA 1
ATOM 15136 C C . ILE B 1 784 ? -19.055 36.461 6.195 1 96.52 784 ILE B C 1
ATOM 15138 O O . ILE B 1 784 ? -19.52 36.321 7.328 1 96.52 784 ILE B O 1
ATOM 15142 N N . VAL B 1 785 ? -19.808 36.481 5.111 1 96.94 785 VAL B N 1
ATOM 15143 C CA . VAL B 1 785 ? -21.265 36.464 5.189 1 96.94 785 VAL B CA 1
ATOM 15144 C C . VAL B 1 785 ? -21.741 35.098 5.678 1 96.94 785 VAL B C 1
ATOM 15146 O O . VAL B 1 785 ? -22.734 35.003 6.403 1 96.94 785 VAL B O 1
ATOM 15149 N N . GLY B 1 786 ? -21.011 34.069 5.297 1 96.71 786 GLY B N 1
ATOM 15150 C CA . GLY B 1 786 ? -21.455 32.714 5.582 1 96.71 786 GLY B CA 1
ATOM 15151 C C . GLY B 1 786 ? -20.902 32.165 6.883 1 96.71 786 GLY B C 1
ATOM 15152 O O . GLY B 1 786 ? -21.124 30.999 7.215 1 96.71 786 GLY B O 1
ATOM 15153 N N . SER B 1 787 ? -20.158 32.977 7.708 1 95.38 787 SER B N 1
ATOM 15154 C CA . SER B 1 787 ? -19.534 32.475 8.928 1 95.38 787 SER B CA 1
ATOM 15155 C C . SER B 1 787 ? -20.006 33.252 10.151 1 95.38 787 SER B C 1
ATOM 15157 O O . SER B 1 787 ? -20.492 34.379 10.028 1 95.38 787 SER B O 1
ATOM 15159 N N . HIS B 1 788 ? -19.883 32.625 11.345 1 93.53 788 HIS B N 1
ATOM 15160 C CA . HIS B 1 788 ? -20.276 33.281 12.587 1 93.53 788 HIS B CA 1
ATOM 15161 C C . HIS B 1 788 ? -19.084 33.966 13.249 1 93.53 788 HIS B C 1
ATOM 15163 O O . HIS B 1 788 ? -19.259 34.805 14.135 1 93.53 788 HIS B O 1
ATOM 15169 N N . ALA B 1 789 ? -17.886 33.59 12.784 1 94.78 789 ALA B N 1
ATOM 15170 C CA . ALA B 1 789 ? -16.667 34.165 13.347 1 94.78 789 ALA B CA 1
ATOM 15171 C C . ALA B 1 789 ? -15.601 34.351 12.271 1 94.78 789 ALA B C 1
ATOM 15173 O O . ALA B 1 789 ? -15.453 33.507 11.383 1 94.78 789 ALA B O 1
ATOM 15174 N N . VAL B 1 790 ? -14.876 35.483 12.275 1 95.61 790 VAL B N 1
ATOM 15175 C CA . VAL B 1 790 ? -13.786 35.822 11.367 1 95.61 790 VAL B CA 1
ATOM 15176 C C . VAL B 1 790 ? -12.577 36.302 12.166 1 95.61 790 VAL B C 1
ATOM 15178 O O . VAL B 1 790 ? -12.703 37.169 13.034 1 95.61 790 VAL B O 1
ATOM 15181 N N . ASN B 1 791 ? -11.472 35.704 11.962 1 94 791 ASN B N 1
ATOM 15182 C CA . ASN B 1 791 ? -10.333 36.181 12.739 1 94 791 ASN B CA 1
ATOM 15183 C C . ASN B 1 791 ? -9.146 36.522 11.843 1 94 791 ASN B C 1
ATOM 15185 O O . ASN B 1 791 ? -8.936 35.879 10.813 1 94 791 ASN B O 1
ATOM 15189 N N . GLY B 1 792 ? -8.356 37.547 12.228 1 93.72 792 GLY B N 1
ATOM 15190 C CA . GLY B 1 792 ? -7.018 37.783 11.711 1 93.72 792 GLY B CA 1
ATOM 15191 C C . GLY B 1 792 ? -5.951 36.973 12.423 1 93.72 792 GLY B C 1
ATOM 15192 O O . GLY B 1 792 ? -6.253 36.222 13.354 1 93.72 792 GLY B O 1
ATOM 15193 N N . VAL B 1 793 ? -4.732 37.135 11.99 1 93.98 793 VAL B N 1
ATOM 15194 C CA . VAL B 1 793 ? -3.765 36.152 12.464 1 93.98 793 VAL B CA 1
ATOM 15195 C C . VAL B 1 793 ? -2.627 36.858 13.197 1 93.98 793 VAL B C 1
ATOM 15197 O O . VAL B 1 793 ? -1.628 36.231 13.558 1 93.98 793 VAL B O 1
ATOM 15200 N N . ALA B 1 794 ? -2.6 38.126 13.423 1 92.83 794 ALA B N 1
ATOM 15201 C CA . ALA B 1 794 ? -1.819 38.979 14.315 1 92.83 794 ALA B CA 1
ATOM 15202 C C . ALA B 1 794 ? -2.586 40.249 14.671 1 92.83 794 ALA B C 1
ATOM 15204 O O . ALA B 1 794 ? -3.533 40.625 13.975 1 92.83 794 ALA B O 1
ATOM 15205 N N . LYS B 1 795 ? -2.225 40.864 15.749 1 91.01 795 LYS B N 1
ATOM 15206 C CA . LYS B 1 795 ? -2.98 42.034 16.188 1 91.01 795 LYS B CA 1
ATOM 15207 C C . LYS B 1 795 ? -3.004 43.11 15.106 1 91.01 795 LYS B C 1
ATOM 15209 O O . LYS B 1 795 ? -4.067 43.637 14.771 1 91.01 795 LYS B O 1
ATOM 15214 N N . ILE B 1 796 ? -1.898 43.366 14.584 1 87.91 796 ILE B N 1
ATOM 15215 C CA . ILE B 1 796 ? -1.808 44.382 13.542 1 87.91 796 ILE B CA 1
ATOM 15216 C C . ILE B 1 796 ? -2.633 43.953 12.33 1 87.91 796 ILE B C 1
ATOM 15218 O O . ILE B 1 796 ? -3.337 44.768 11.731 1 87.91 796 ILE B O 1
ATOM 15222 N N . HIS B 1 797 ? -2.52 42.77 11.935 1 90.69 797 HIS B N 1
ATOM 15223 C CA . HIS B 1 797 ? -3.279 42.246 10.805 1 90.69 797 HIS B CA 1
ATOM 15224 C C . HIS B 1 797 ? -4.779 42.322 11.066 1 90.69 797 HIS B C 1
ATOM 15226 O O . HIS B 1 797 ? -5.551 42.687 10.176 1 90.69 797 HIS B O 1
ATOM 15232 N N . SER B 1 798 ? -5.159 41.931 12.275 1 92.33 798 SER B N 1
ATOM 15233 C CA . SER B 1 798 ? -6.571 41.973 12.643 1 92.33 798 SER B CA 1
ATOM 15234 C C . SER B 1 798 ? -7.119 43.394 12.57 1 92.33 798 SER B C 1
ATOM 15236 O O . SER B 1 798 ? -8.26 43.605 12.152 1 92.33 798 SER B O 1
ATOM 15238 N N . ASP B 1 799 ? -6.308 44.267 12.967 1 89.57 799 ASP B N 1
ATOM 15239 C CA . ASP B 1 799 ? -6.717 45.668 12.921 1 89.57 799 ASP B CA 1
ATOM 15240 C C . ASP B 1 799 ? -6.861 46.151 11.479 1 89.57 799 ASP B C 1
ATOM 15242 O O . ASP B 1 799 ? -7.779 46.909 11.162 1 89.57 799 ASP B O 1
ATOM 15246 N N . ILE B 1 800 ? -5.962 45.716 10.672 1 87.51 800 ILE B N 1
ATOM 15247 C CA . ILE B 1 800 ? -6.024 46.086 9.263 1 87.51 800 ILE B CA 1
ATOM 15248 C C . ILE B 1 800 ? -7.28 45.494 8.628 1 87.51 800 ILE B C 1
ATOM 15250 O O . ILE B 1 800 ? -7.97 46.167 7.858 1 87.51 800 ILE B O 1
ATOM 15254 N N . VAL B 1 801 ? -7.542 44.287 8.973 1 90.53 801 VAL B N 1
ATOM 15255 C CA . VAL B 1 801 ? -8.701 43.589 8.426 1 90.53 801 VAL B CA 1
ATOM 15256 C C . VAL B 1 801 ? -9.984 44.273 8.892 1 90.53 801 VAL B C 1
ATOM 15258 O O . VAL B 1 801 ? -10.91 44.475 8.103 1 90.53 801 VAL B O 1
ATOM 15261 N N . LYS B 1 802 ? -10.009 44.685 10.106 1 91.38 802 LYS B N 1
ATOM 15262 C CA . LYS B 1 802 ? -11.194 45.274 10.722 1 91.38 802 LYS B CA 1
ATOM 15263 C C . LYS B 1 802 ? -11.413 46.704 10.237 1 91.38 802 LYS B C 1
ATOM 15265 O O . LYS B 1 802 ? -12.549 47.114 9.989 1 91.38 802 LYS B O 1
ATOM 15270 N N . ASN B 1 803 ? -10.343 47.384 10.026 1 88.54 803 ASN B N 1
ATOM 15271 C CA . ASN B 1 803 ? -10.478 48.827 9.859 1 88.54 803 ASN B CA 1
ATOM 15272 C C . ASN B 1 803 ? -10.286 49.243 8.403 1 88.54 803 ASN B C 1
ATOM 15274 O O . ASN B 1 803 ? -10.65 50.355 8.018 1 88.54 803 ASN B O 1
ATOM 15278 N N . GLN B 1 804 ? -9.719 48.342 7.607 1 87.44 804 GLN B N 1
ATOM 15279 C CA . GLN B 1 804 ? -9.413 48.761 6.243 1 87.44 804 GLN B CA 1
ATOM 15280 C C . GLN B 1 804 ? -9.996 47.786 5.224 1 87.44 804 GLN B C 1
ATOM 15282 O O . GLN B 1 804 ? -10.919 48.132 4.483 1 87.44 804 GLN B O 1
ATOM 15287 N N . VAL B 1 805 ? -9.573 46.567 5.237 1 89.34 805 VAL B N 1
ATOM 15288 C CA . VAL B 1 805 ? -9.914 45.605 4.194 1 89.34 805 VAL B CA 1
ATOM 15289 C C . VAL B 1 805 ? -11.409 45.301 4.24 1 89.34 805 VAL B C 1
ATOM 15291 O O . VAL B 1 805 ? -12.078 45.284 3.204 1 89.34 805 VAL B O 1
ATOM 15294 N N . PHE B 1 806 ? -11.934 45.057 5.479 1 94.3 806 PHE B N 1
ATOM 15295 C CA . PHE B 1 806 ? -13.339 44.697 5.635 1 94.3 806 PHE B CA 1
ATOM 15296 C C . PHE B 1 806 ? -14.038 45.651 6.596 1 94.3 806 PHE B C 1
ATOM 15298 O O . PHE B 1 806 ? -14.801 45.219 7.462 1 94.3 806 PHE B O 1
ATOM 15305 N N . LYS B 1 807 ? -13.771 46.83 6.491 1 93.21 807 LYS B N 1
ATOM 15306 C CA . LYS B 1 807 ? -14.293 47.857 7.388 1 93.21 807 LYS B CA 1
ATOM 15307 C C . LYS B 1 807 ? -15.818 47.833 7.423 1 93.21 807 LYS B C 1
ATOM 15309 O O . LYS B 1 807 ? -16.42 47.874 8.498 1 93.21 807 LYS B O 1
ATOM 15314 N N . ASP B 1 808 ? -16.474 47.763 6.285 1 94.68 808 ASP B N 1
ATOM 15315 C CA . ASP B 1 808 ? -17.931 47.8 6.196 1 94.68 808 ASP B CA 1
ATOM 15316 C C . ASP B 1 808 ? -18.555 46.601 6.907 1 94.68 808 ASP B C 1
ATOM 15318 O O . ASP B 1 808 ? -19.581 46.735 7.577 1 94.68 808 ASP B O 1
ATOM 15322 N N . PHE B 1 809 ? -17.949 45.471 6.713 1 96.03 809 PHE B N 1
ATOM 15323 C CA . PHE B 1 809 ? -18.462 44.263 7.35 1 96.03 809 PHE B CA 1
ATOM 15324 C C . PHE B 1 809 ? -18.271 44.326 8.861 1 96.03 809 PHE B C 1
ATOM 15326 O O . PHE B 1 809 ? -19.133 43.879 9.62 1 96.03 809 PHE B O 1
ATOM 15333 N N . SER B 1 810 ? -17.083 44.816 9.251 1 94.88 810 SER B N 1
ATOM 15334 C CA . SER B 1 810 ? -16.789 44.934 10.675 1 94.88 810 SER B CA 1
ATOM 15335 C C . SER B 1 810 ? -17.732 45.921 11.355 1 94.88 810 SER B C 1
ATOM 15337 O O . SER B 1 810 ? -18.1 45.737 12.517 1 94.88 810 SER B O 1
ATOM 15339 N N . GLU B 1 811 ? -18.107 46.934 10.71 1 93.34 811 GLU B N 1
ATOM 15340 C CA . GLU B 1 811 ? -19.063 47.9 11.244 1 93.34 811 GLU B CA 1
ATOM 15341 C C . GLU B 1 811 ? -20.44 47.269 11.429 1 93.34 811 GLU B C 1
ATOM 15343 O O . GLU B 1 811 ? -21.148 47.58 12.389 1 93.34 811 GLU B O 1
ATOM 15348 N N . LEU B 1 812 ? -20.751 46.481 10.521 1 94.03 812 LEU B N 1
ATOM 15349 C CA . LEU B 1 812 ? -22.043 45.805 10.576 1 94.03 812 LEU B CA 1
ATOM 15350 C C . LEU B 1 812 ? -22.086 44.808 11.729 1 94.03 812 LEU B C 1
ATOM 15352 O O . LEU B 1 812 ? -23.085 44.727 12.447 1 94.03 812 LEU B O 1
ATOM 15356 N N . GLU B 1 813 ? -20.987 44.007 11.86 1 93.35 813 GLU B N 1
ATOM 15357 C CA . GLU B 1 813 ? -20.895 42.989 12.903 1 93.35 813 GLU B CA 1
ATOM 15358 C C . GLU B 1 813 ? -19.525 43.008 13.574 1 93.35 813 GLU B C 1
ATOM 15360 O O . GLU B 1 813 ? -18.725 42.088 13.39 1 93.35 813 GLU B O 1
ATOM 15365 N N . PRO B 1 814 ? -19.31 43.895 14.472 1 88.47 814 PRO B N 1
ATOM 15366 C CA . PRO B 1 814 ? -17.985 44.072 15.07 1 88.47 814 PRO B CA 1
ATOM 15367 C C . PRO B 1 814 ? -17.547 42.868 15.901 1 88.47 814 PRO B C 1
ATOM 15369 O O . PRO B 1 814 ? -16.364 42.52 15.915 1 88.47 814 PRO B O 1
ATOM 15372 N N . ASP B 1 815 ? -18.467 42.219 16.563 1 88.25 815 ASP B N 1
ATOM 15373 C CA . ASP B 1 815 ? -18.125 41.116 17.456 1 88.25 815 ASP B CA 1
ATOM 15374 C C . ASP B 1 815 ? -17.714 39.876 16.665 1 88.25 815 ASP B C 1
ATOM 15376 O O . ASP B 1 815 ? -17.112 38.953 17.218 1 88.25 815 ASP B O 1
ATOM 15380 N N . LYS B 1 816 ? -18.003 39.907 15.418 1 93.19 816 LYS B N 1
ATOM 15381 C CA . LYS B 1 816 ? -17.664 38.79 14.542 1 93.19 816 LYS B CA 1
ATOM 15382 C C . LYS B 1 816 ? -16.162 38.739 14.272 1 93.19 816 LYS B C 1
ATOM 15384 O O . LYS B 1 816 ? -15.596 37.66 14.084 1 93.19 816 LYS B O 1
ATOM 15389 N N . PHE B 1 817 ? -15.489 39.855 14.256 1 94.99 817 PHE B N 1
ATOM 15390 C CA . PHE B 1 817 ? -14.072 39.963 13.927 1 94.99 817 PHE B CA 1
ATOM 15391 C C . PHE B 1 817 ? -13.218 39.9 15.188 1 94.99 817 PHE B C 1
ATOM 15393 O O . PHE B 1 817 ? -13.407 40.693 16.112 1 94.99 817 PHE B O 1
ATOM 15400 N N . GLN B 1 818 ? -12.355 38.866 15.192 1 93.12 818 GLN B N 1
ATOM 15401 C CA . GLN B 1 818 ? -11.511 38.628 16.359 1 93.12 818 GLN B CA 1
ATOM 15402 C C . GLN B 1 818 ? -10.047 38.474 15.956 1 93.12 818 GLN B C 1
ATOM 15404 O O . GLN B 1 818 ? -9.722 38.473 14.767 1 93.12 818 GLN B O 1
ATOM 15409 N N . ASN B 1 819 ? -9.188 38.509 16.964 1 92.61 819 ASN B N 1
ATOM 15410 C CA . ASN B 1 819 ? -7.758 38.318 16.746 1 92.61 819 ASN B CA 1
ATOM 15411 C C . ASN B 1 819 ? -7.267 37.009 17.357 1 92.61 819 ASN B C 1
ATOM 15413 O O . ASN B 1 819 ? -7.594 36.693 18.502 1 92.61 819 ASN B O 1
ATOM 15417 N N . LYS B 1 820 ? -6.714 36.218 16.548 1 92.12 820 LYS B N 1
ATOM 15418 C CA . LYS B 1 820 ? -5.988 35.03 16.989 1 92.12 820 LYS B CA 1
ATOM 15419 C C . LYS B 1 820 ? -4.593 34.979 16.372 1 92.12 820 LYS B C 1
ATOM 15421 O O . LYS B 1 820 ? -4.437 34.61 15.206 1 92.12 820 LYS B O 1
ATOM 15426 N N . THR B 1 821 ? -3.571 35.278 17.116 1 91.73 821 THR B N 1
ATOM 15427 C CA . THR B 1 821 ? -2.217 35.244 16.574 1 91.73 821 THR B CA 1
ATOM 15428 C C . THR B 1 821 ? -1.782 33.808 16.296 1 91.73 821 THR B C 1
ATOM 15430 O O . THR B 1 821 ? -1.972 32.923 17.133 1 91.73 821 THR B O 1
ATOM 15433 N N . ASN B 1 822 ? -1.196 33.591 15.13 1 91.54 822 ASN B N 1
ATOM 15434 C CA . ASN B 1 822 ? -0.709 32.263 14.771 1 91.54 822 ASN B CA 1
ATOM 15435 C C . ASN B 1 822 ? 0.365 31.779 15.742 1 91.54 822 ASN B C 1
ATOM 15437 O O . ASN B 1 822 ? 1.039 32.588 16.382 1 91.54 822 ASN B O 1
ATOM 15441 N N . GLY B 1 823 ? 0.426 30.536 15.961 1 90.2 823 GLY B N 1
ATOM 15442 C CA . GLY B 1 823 ? 1.432 29.951 16.834 1 90.2 823 GLY B CA 1
ATOM 15443 C C . GLY B 1 823 ? 2.18 28.798 16.193 1 90.2 823 GLY B C 1
ATOM 15444 O O . GLY B 1 823 ? 1.962 28.485 15.021 1 90.2 823 GLY B O 1
ATOM 15445 N N . ILE B 1 824 ? 3.191 28.289 16.863 1 92.4 824 ILE B N 1
ATOM 15446 C CA . ILE B 1 824 ? 3.99 27.163 16.392 1 92.4 824 ILE B CA 1
ATOM 15447 C C . ILE B 1 824 ? 3.923 26.023 17.406 1 92.4 824 ILE B C 1
ATOM 15449 O O . ILE B 1 824 ? 3.55 26.233 18.562 1 92.4 824 ILE B O 1
ATOM 15453 N N . THR B 1 825 ? 4.248 24.843 16.983 1 91.65 825 THR B N 1
ATOM 15454 C CA . THR B 1 825 ? 4.314 23.682 17.864 1 91.65 825 THR B CA 1
ATOM 15455 C C . THR B 1 825 ? 5.708 23.542 18.471 1 91.65 825 THR B C 1
ATOM 15457 O O . THR B 1 825 ? 6.648 23.126 17.79 1 91.65 825 THR B O 1
ATOM 15460 N N . PRO B 1 826 ? 5.827 23.859 19.725 1 91.6 826 PRO B N 1
ATOM 15461 C CA . PRO B 1 826 ? 7.159 23.828 20.333 1 91.6 826 PRO B CA 1
ATOM 15462 C C . PRO B 1 826 ? 7.763 22.426 20.359 1 91.6 826 PRO B C 1
ATOM 15464 O O . PRO B 1 826 ? 8.987 22.278 20.413 1 91.6 826 PRO B O 1
ATOM 15467 N N . ARG B 1 827 ? 7.014 21.41 20.328 1 92.22 827 ARG B N 1
ATOM 15468 C CA . ARG B 1 827 ? 7.513 20.038 20.338 1 92.22 827 ARG B CA 1
ATOM 15469 C C . ARG B 1 827 ? 8.345 19.748 19.093 1 92.22 827 ARG B C 1
ATOM 15471 O O . ARG B 1 827 ? 9.355 19.046 19.165 1 92.22 827 ARG B O 1
ATOM 15478 N N . ARG B 1 828 ? 7.885 20.283 17.989 1 91.56 828 ARG B N 1
ATOM 15479 C CA . ARG B 1 828 ? 8.63 20.081 16.75 1 91.56 828 ARG B CA 1
ATOM 15480 C C . ARG B 1 828 ? 9.853 20.99 16.692 1 91.56 828 ARG B C 1
ATOM 15482 O O . ARG B 1 828 ? 10.947 20.545 16.34 1 91.56 828 ARG B O 1
ATOM 15489 N N . TRP B 1 829 ? 9.658 22.201 17.118 1 95.37 829 TRP B N 1
ATOM 15490 C CA . TRP B 1 829 ? 10.657 23.215 16.796 1 95.37 829 TRP B CA 1
ATOM 15491 C C . TRP B 1 829 ? 11.609 23.431 17.968 1 95.37 829 TRP B C 1
ATOM 15493 O O . TRP B 1 829 ? 12.496 24.285 17.905 1 95.37 829 TRP B O 1
ATOM 15503 N N . LEU B 1 830 ? 11.415 22.674 19.044 1 95.25 830 LEU B N 1
ATOM 15504 C CA . LEU B 1 830 ? 12.364 22.7 20.152 1 95.25 830 LEU B CA 1
ATOM 15505 C C . LEU B 1 830 ? 12.691 21.287 20.622 1 95.25 830 LEU B C 1
ATOM 15507 O O . LEU B 1 830 ? 13.827 20.828 20.478 1 95.25 830 LEU B O 1
ATOM 15511 N N . LEU B 1 831 ? 11.746 20.594 20.993 1 93.21 831 LEU B N 1
ATOM 15512 C CA . LEU B 1 831 ? 11.96 19.267 21.56 1 93.21 831 LEU B CA 1
ATOM 15513 C C . LEU B 1 831 ? 12.606 18.337 20.538 1 93.21 831 LEU B C 1
ATOM 15515 O O . LEU B 1 831 ? 13.544 17.606 20.864 1 93.21 831 LEU B O 1
ATOM 15519 N N . LEU B 1 832 ? 12.081 18.383 19.365 1 91.36 832 LEU B N 1
ATOM 15520 C CA . LEU B 1 832 ? 12.547 17.47 18.327 1 91.36 832 LEU B CA 1
ATOM 15521 C C . LEU B 1 832 ? 13.803 18.011 17.651 1 91.36 832 LEU B C 1
ATOM 15523 O O . LEU B 1 832 ? 14.797 17.294 17.516 1 91.36 832 LEU B O 1
ATOM 15527 N N . CYS B 1 833 ? 13.839 19.253 17.256 1 92.13 833 CYS B N 1
ATOM 15528 C CA . CYS B 1 833 ? 14.888 19.746 16.372 1 92.13 833 CYS B CA 1
ATOM 15529 C C . CYS B 1 833 ? 16.101 20.211 17.17 1 92.13 833 CYS B C 1
ATOM 15531 O O . CYS B 1 833 ? 17.194 20.352 16.621 1 92.13 833 CYS B O 1
ATOM 15533 N N . ASN B 1 834 ? 15.918 20.432 18.477 1 95.49 834 ASN B N 1
ATOM 15534 C CA . ASN B 1 834 ? 16.999 20.897 19.34 1 95.49 834 ASN B CA 1
ATOM 15535 C C . ASN B 1 834 ? 16.99 20.178 20.686 1 95.49 834 ASN B C 1
ATOM 15537 O O . ASN B 1 834 ? 16.784 20.803 21.728 1 95.49 834 ASN B O 1
ATOM 15541 N N . PRO B 1 835 ? 17.274 18.904 20.609 1 90.8 835 PRO B N 1
ATOM 15542 C CA . PRO B 1 835 ? 17.191 18.119 21.843 1 90.8 835 PRO B CA 1
ATOM 15543 C C . PRO B 1 835 ? 18.162 18.603 22.917 1 90.8 835 PRO B C 1
ATOM 15545 O O . PRO B 1 835 ? 17.856 18.529 24.11 1 90.8 835 PRO B O 1
ATOM 15548 N N . GLY B 1 836 ? 19.369 19.113 22.553 1 91.81 836 GLY B N 1
ATOM 15549 C CA . GLY B 1 836 ? 20.316 19.638 23.524 1 91.81 836 GLY B CA 1
ATOM 15550 C C . GLY B 1 836 ? 19.753 20.781 24.348 1 91.81 836 GLY B C 1
ATOM 15551 O O . GLY B 1 836 ? 19.874 20.787 25.575 1 91.81 836 GLY B O 1
ATOM 15552 N N . LEU B 1 837 ? 19.171 21.693 23.68 1 95.5 837 LEU B N 1
ATOM 15553 C CA . LEU B 1 837 ? 18.578 22.831 24.374 1 95.5 837 LEU B CA 1
ATOM 15554 C C . LEU B 1 837 ? 17.368 22.397 25.194 1 95.5 837 LEU B C 1
ATOM 15556 O O . LEU B 1 837 ? 17.166 22.876 26.312 1 95.5 837 LEU B O 1
ATOM 15560 N N . ALA B 1 838 ? 16.558 21.561 24.623 1 94.45 838 ALA B N 1
ATOM 15561 C CA . ALA B 1 838 ? 15.381 21.052 25.322 1 94.45 838 ALA B CA 1
ATOM 15562 C C . ALA B 1 838 ? 15.77 20.384 26.637 1 94.45 838 ALA B C 1
ATOM 15564 O O . ALA B 1 838 ? 15.101 20.569 27.657 1 94.45 838 ALA B O 1
ATOM 15565 N N . GLU B 1 839 ? 16.832 19.671 26.585 1 89.74 839 GLU B N 1
ATOM 15566 C CA . GLU B 1 839 ? 17.306 18.975 27.777 1 89.74 839 GLU B CA 1
ATOM 15567 C C . GLU B 1 839 ? 17.829 19.959 28.819 1 89.74 839 GLU B C 1
ATOM 15569 O O . GLU B 1 839 ? 17.597 19.785 30.018 1 89.74 839 GLU B O 1
ATOM 15574 N N . LEU B 1 840 ? 18.566 20.873 28.344 1 91.91 840 LEU B N 1
ATOM 15575 C CA . LEU B 1 840 ? 19.104 21.89 29.242 1 91.91 840 LEU B CA 1
ATOM 15576 C C . LEU B 1 840 ? 17.981 22.652 29.936 1 91.91 840 LEU B C 1
ATOM 15578 O O . LEU B 1 840 ? 18.058 22.923 31.137 1 91.91 840 LEU B O 1
ATOM 15582 N N . ILE B 1 841 ? 16.966 23.025 29.192 1 94.15 841 ILE B N 1
ATOM 15583 C CA . ILE B 1 841 ? 15.814 23.722 29.753 1 94.15 841 ILE B CA 1
ATOM 15584 C C . ILE B 1 841 ? 15.109 22.821 30.766 1 94.15 841 ILE B C 1
ATOM 15586 O O . ILE B 1 841 ? 14.76 23.265 31.863 1 94.15 841 ILE B O 1
ATOM 15590 N N . ALA B 1 842 ? 14.948 21.619 30.397 1 91.15 842 ALA B N 1
ATOM 15591 C CA . ALA B 1 842 ? 14.272 20.663 31.27 1 91.15 842 ALA B CA 1
ATOM 15592 C C . ALA B 1 842 ? 15.037 20.48 32.578 1 91.15 842 ALA B C 1
ATOM 15594 O O . ALA B 1 842 ? 14.432 20.301 33.638 1 91.15 842 ALA B O 1
ATOM 15595 N N . GLU B 1 843 ? 16.339 20.516 32.47 1 86.98 843 GLU B N 1
ATOM 15596 C CA . GLU B 1 843 ? 17.187 20.36 33.648 1 86.98 843 GLU B CA 1
ATOM 15597 C C . GLU B 1 843 ? 17.01 21.527 34.614 1 86.98 843 GLU B C 1
ATOM 15599 O O . GLU B 1 843 ? 17.083 21.348 35.832 1 86.98 843 GLU B O 1
ATOM 15604 N N . LYS B 1 844 ? 16.767 22.586 34.08 1 88.96 844 LYS B N 1
ATOM 15605 C CA . LYS B 1 844 ? 16.705 23.787 34.908 1 88.96 844 LYS B CA 1
ATOM 15606 C C . LYS B 1 844 ? 15.288 24.032 35.416 1 88.96 844 LYS B C 1
ATOM 15608 O O . LYS B 1 844 ? 15.095 24.434 36.566 1 88.96 844 LYS B O 1
ATOM 15613 N N . ILE B 1 845 ? 14.31 23.836 34.499 1 92.22 845 ILE B N 1
ATOM 15614 C CA . ILE B 1 845 ? 12.985 24.285 34.912 1 92.22 845 ILE B CA 1
ATOM 15615 C C . ILE B 1 845 ? 11.998 23.123 34.831 1 92.22 845 ILE B C 1
ATOM 15617 O O . ILE B 1 845 ? 10.807 23.291 35.101 1 92.22 845 ILE B O 1
ATOM 15621 N N . GLY B 1 846 ? 12.392 22.063 34.441 1 84.13 846 GLY B N 1
ATOM 15622 C CA . GLY B 1 846 ? 11.508 20.916 34.312 1 84.13 846 GLY B CA 1
ATOM 15623 C C . GLY B 1 846 ? 11.01 20.702 32.895 1 84.13 846 GLY B C 1
ATOM 15624 O O . GLY B 1 846 ? 11.361 21.459 31.987 1 84.13 846 GLY B O 1
ATOM 15625 N N . GLU B 1 847 ? 10.137 19.723 32.691 1 83.48 847 GLU B N 1
ATOM 15626 C CA . GLU B 1 847 ? 9.708 19.298 31.362 1 83.48 847 GLU B CA 1
ATOM 15627 C C . GLU B 1 847 ? 8.307 19.812 31.044 1 83.48 847 GLU B C 1
ATOM 15629 O O . GLU B 1 847 ? 7.818 19.643 29.925 1 83.48 847 GLU B O 1
ATOM 15634 N N . ASP B 1 848 ? 7.711 20.511 31.82 1 79.41 848 ASP B N 1
ATOM 15635 C CA . ASP B 1 848 ? 6.323 20.936 31.663 1 79.41 848 ASP B CA 1
ATOM 15636 C C . ASP B 1 848 ? 6.192 21.987 30.563 1 79.41 848 ASP B C 1
ATOM 15638 O O . ASP B 1 848 ? 5.103 22.194 30.023 1 79.41 848 ASP B O 1
ATOM 15642 N N . TYR B 1 849 ? 7.248 22.611 30.266 1 89.82 849 TYR B N 1
ATOM 15643 C CA . TYR B 1 849 ? 7.214 23.662 29.255 1 89.82 849 TYR B CA 1
ATOM 15644 C C . TYR B 1 849 ? 6.801 23.101 27.9 1 89.82 849 TYR B C 1
ATOM 15646 O O . TYR B 1 849 ? 6.336 23.842 27.03 1 89.82 849 TYR B O 1
ATOM 15654 N N . VAL B 1 850 ? 6.923 21.756 27.722 1 87.92 850 VAL B N 1
ATOM 15655 C CA . VAL B 1 850 ? 6.633 21.12 26.441 1 87.92 850 VAL B CA 1
ATOM 15656 C C . VAL B 1 850 ? 5.139 21.222 26.14 1 87.92 850 VAL B C 1
ATOM 15658 O O . VAL B 1 850 ? 4.739 21.333 24.979 1 87.92 850 VAL B O 1
ATOM 15661 N N . LYS B 1 851 ? 4.332 21.241 27.124 1 83.56 851 LYS B N 1
ATOM 15662 C CA . LYS B 1 851 ? 2.885 21.342 26.955 1 83.56 851 LYS B CA 1
ATOM 15663 C C . LYS B 1 851 ? 2.395 22.758 27.245 1 83.56 851 LYS B C 1
ATOM 15665 O O . LYS B 1 851 ? 1.313 23.149 26.802 1 83.56 851 LYS B O 1
ATOM 15670 N N . ASP B 1 852 ? 3.237 23.455 28.057 1 84.52 852 ASP B N 1
ATOM 15671 C CA . ASP B 1 852 ? 2.906 24.826 28.432 1 84.52 852 ASP B CA 1
ATOM 15672 C C . ASP B 1 852 ? 4.119 25.742 28.29 1 84.52 852 ASP B C 1
ATOM 15674 O O . ASP B 1 852 ? 4.907 25.888 29.227 1 84.52 852 ASP B O 1
ATOM 15678 N N . LEU B 1 853 ? 4.135 26.45 27.293 1 90.02 853 LEU B N 1
ATOM 15679 C CA . LEU B 1 853 ? 5.31 27.233 26.926 1 90.02 853 LEU B CA 1
ATOM 15680 C C . LEU B 1 853 ? 5.473 28.434 27.851 1 90.02 853 LEU B C 1
ATOM 15682 O O . LEU B 1 853 ? 6.547 29.038 27.908 1 90.02 853 LEU B O 1
ATOM 15686 N N . SER B 1 854 ? 4.48 28.82 28.599 1 86.22 854 SER B N 1
ATOM 15687 C CA . SER B 1 854 ? 4.591 29.945 29.522 1 86.22 854 SER B CA 1
ATOM 15688 C C . SER B 1 854 ? 5.587 29.648 30.638 1 86.22 854 SER B C 1
ATOM 15690 O O . SER B 1 854 ? 6.142 30.567 31.243 1 86.22 854 SER B O 1
ATOM 15692 N N . GLN B 1 855 ? 5.892 28.384 30.777 1 88.44 855 GLN B N 1
ATOM 15693 C CA . GLN B 1 855 ? 6.825 27.963 31.818 1 88.44 855 GLN B CA 1
ATOM 15694 C C . GLN B 1 855 ? 8.247 28.415 31.497 1 88.44 855 GLN B C 1
ATOM 15696 O O . GLN B 1 855 ? 9.098 28.481 32.387 1 88.44 855 GLN B O 1
ATOM 15701 N N . LEU B 1 856 ? 8.439 28.846 30.303 1 91.94 856 LEU B N 1
ATOM 15702 C CA . LEU B 1 856 ? 9.772 29.294 29.915 1 91.94 856 LEU B CA 1
ATOM 15703 C C . LEU B 1 856 ? 10.139 30.59 30.631 1 91.94 856 LEU B C 1
ATOM 15705 O O . LEU B 1 856 ? 11.318 30.943 30.718 1 91.94 856 LEU B O 1
ATOM 15709 N N . THR B 1 857 ? 9.173 31.304 31.119 1 90.02 857 THR B N 1
ATOM 15710 C CA . THR B 1 857 ? 9.429 32.539 31.851 1 90.02 857 THR B CA 1
ATOM 15711 C C . THR B 1 857 ? 10.281 32.268 33.088 1 90.02 857 THR B C 1
ATOM 15713 O O . THR B 1 857 ? 10.966 33.164 33.585 1 90.02 857 THR B O 1
ATOM 15716 N N . LYS B 1 858 ? 10.367 31.067 33.468 1 88.89 858 LYS B N 1
ATOM 15717 C CA . LYS B 1 858 ? 11.167 30.669 34.623 1 88.89 858 LYS B CA 1
ATOM 15718 C C . LYS B 1 858 ? 12.659 30.786 34.324 1 88.89 858 LYS B C 1
ATOM 15720 O O . LYS B 1 858 ? 13.474 30.898 35.242 1 88.89 858 LYS B O 1
ATOM 15725 N N . LEU B 1 859 ? 12.942 30.833 33.17 1 92.32 859 LEU B N 1
ATOM 15726 C CA . LEU B 1 859 ? 14.343 30.932 32.775 1 92.32 859 LEU B CA 1
ATOM 15727 C C . LEU B 1 859 ? 14.909 32.305 33.119 1 92.32 859 LEU B C 1
ATOM 15729 O O . LEU B 1 859 ? 16.127 32.479 33.19 1 92.32 859 LEU B O 1
ATOM 15733 N N . ASN B 1 860 ? 14.091 33.302 33.335 1 89.92 860 ASN B N 1
ATOM 15734 C CA . ASN B 1 860 ? 14.534 34.644 33.699 1 89.92 860 ASN B CA 1
ATOM 15735 C C . ASN B 1 860 ? 15.347 34.635 34.99 1 89.92 860 ASN B C 1
ATOM 15737 O O . ASN B 1 860 ? 16.184 35.513 35.208 1 89.92 860 ASN B O 1
ATOM 15741 N N . GLY B 1 861 ? 15.211 33.773 35.64 1 82.38 861 GLY B N 1
ATOM 15742 C CA . GLY B 1 861 ? 15.927 33.658 36.9 1 82.38 861 GLY B CA 1
ATOM 15743 C C . GLY B 1 861 ? 17.373 33.234 36.729 1 82.38 861 GLY B C 1
ATOM 15744 O O . GLY B 1 861 ? 18.172 33.345 37.661 1 82.38 861 GLY B O 1
ATOM 15745 N N . PHE B 1 862 ? 17.676 32.822 35.648 1 92.18 862 PHE B N 1
ATOM 15746 C CA . PHE B 1 862 ? 19.018 32.303 35.411 1 92.18 862 PHE B CA 1
ATOM 15747 C C . PHE B 1 862 ? 19.812 33.246 34.515 1 92.18 862 PHE B C 1
ATOM 15749 O O . PHE B 1 862 ? 20.805 32.843 33.906 1 92.18 862 PHE B O 1
ATOM 15756 N N . LEU B 1 863 ? 19.453 34.474 34.413 1 87 863 LEU B N 1
ATOM 15757 C CA . LEU B 1 863 ? 20.125 35.461 33.575 1 87 863 LEU B CA 1
ATOM 15758 C C . LEU B 1 863 ? 21.539 35.729 34.078 1 87 863 LEU B C 1
ATOM 15760 O O . LEU B 1 863 ? 22.426 36.08 33.295 1 87 863 LEU B O 1
ATOM 15764 N N . GLY B 1 864 ? 21.857 35.633 35.294 1 80.15 864 GLY B N 1
ATOM 15765 C CA . GLY B 1 864 ? 23.174 35.874 35.861 1 80.15 864 GLY B CA 1
ATOM 15766 C C . GLY B 1 864 ? 23.966 34.601 36.093 1 80.15 864 GLY B C 1
ATOM 15767 O O . GLY B 1 864 ? 25.077 34.643 36.626 1 80.15 864 GLY B O 1
ATOM 15768 N N . ASP B 1 865 ? 23.399 33.488 35.699 1 89.19 865 ASP B N 1
ATOM 15769 C CA . ASP B 1 865 ? 24.071 32.2 35.836 1 89.19 865 ASP B CA 1
ATOM 15770 C C . ASP B 1 865 ? 25.045 31.963 34.685 1 89.19 865 ASP B C 1
ATOM 15772 O O . ASP B 1 865 ? 24.655 31.459 33.629 1 89.19 865 ASP B O 1
ATOM 15776 N N . ASP B 1 866 ? 26.232 32.198 34.927 1 85.87 866 ASP B N 1
ATOM 15777 C CA . ASP B 1 866 ? 27.257 32.122 33.89 1 85.87 866 ASP B CA 1
ATOM 15778 C C . ASP B 1 866 ? 27.391 30.699 33.354 1 85.87 866 ASP B C 1
ATOM 15780 O O . ASP B 1 866 ? 27.693 30.5 32.175 1 85.87 866 ASP B O 1
ATOM 15784 N N . ILE B 1 867 ? 27.246 29.723 34.193 1 86.08 867 ILE B N 1
ATOM 15785 C CA . ILE B 1 867 ? 27.373 28.332 33.771 1 86.08 867 ILE B CA 1
ATOM 15786 C C . ILE B 1 867 ? 26.245 27.981 32.804 1 86.08 867 ILE B C 1
ATOM 15788 O O . ILE B 1 867 ? 26.476 27.332 31.781 1 86.08 867 ILE B O 1
ATOM 15792 N N . PHE B 1 868 ? 25.077 28.398 33.18 1 91.16 868 PHE B N 1
ATOM 15793 C CA . PHE B 1 868 ? 23.926 28.139 32.323 1 91.16 868 PHE B CA 1
ATOM 15794 C C . PHE B 1 868 ? 24.089 28.829 30.974 1 91.16 868 PHE B C 1
ATOM 15796 O O . PHE B 1 868 ? 23.828 28.23 29.928 1 91.16 868 PHE B O 1
ATOM 15803 N N . LEU B 1 869 ? 24.522 29.987 31.01 1 90.55 869 LEU B N 1
ATOM 15804 C CA . LEU B 1 869 ? 24.699 30.76 29.786 1 90.55 869 LEU B CA 1
ATOM 15805 C C . LEU B 1 869 ? 25.79 30.151 28.912 1 90.55 869 LEU B C 1
ATOM 15807 O O . LEU B 1 869 ? 25.682 30.153 27.684 1 90.55 869 LEU B O 1
ATOM 15811 N N . ARG B 1 870 ? 26.723 29.628 29.512 1 89.43 870 ARG B N 1
ATOM 15812 C CA . ARG B 1 870 ? 27.786 28.957 28.77 1 89.43 870 ARG B CA 1
ATOM 15813 C C . ARG B 1 870 ? 27.284 27.658 28.149 1 89.43 870 ARG B C 1
ATOM 15815 O O . ARG B 1 870 ? 27.669 27.309 27.031 1 89.43 870 ARG B O 1
ATOM 15822 N N . GLU B 1 871 ? 26.465 26.975 28.933 1 91.44 871 GLU B N 1
ATOM 15823 C CA . GLU B 1 871 ? 25.911 25.727 28.415 1 91.44 871 GLU B CA 1
ATOM 15824 C C . GLU B 1 871 ? 24.999 25.983 27.219 1 91.44 871 GLU B C 1
ATOM 15826 O O . GLU B 1 871 ? 25 25.215 26.254 1 91.44 871 GLU B O 1
ATOM 15831 N N . ILE B 1 872 ? 24.237 27.029 27.285 1 93.31 872 ILE B N 1
ATOM 15832 C CA . ILE B 1 872 ? 23.38 27.407 26.167 1 93.31 872 ILE B CA 1
ATOM 15833 C C . ILE B 1 872 ? 24.238 27.733 24.946 1 93.31 872 ILE B C 1
ATOM 15835 O O . ILE B 1 872 ? 23.92 27.322 23.828 1 93.31 872 ILE B O 1
ATOM 15839 N N . SER B 1 873 ? 25.281 28.423 25.226 1 93.18 873 SER B N 1
ATOM 15840 C CA . SER B 1 873 ? 26.199 28.79 24.154 1 93.18 873 SER B CA 1
ATOM 15841 C C . SER B 1 873 ? 26.853 27.558 23.539 1 93.18 873 SER B C 1
ATOM 15843 O O . SER B 1 873 ? 27.096 27.514 22.331 1 93.18 873 SER B O 1
ATOM 15845 N N . ASN B 1 874 ? 27.13 26.617 24.369 1 91.77 874 ASN B N 1
ATOM 15846 C CA . ASN B 1 874 ? 27.734 25.379 23.887 1 91.77 874 ASN B CA 1
ATOM 15847 C C . ASN B 1 874 ? 26.776 24.601 22.99 1 91.77 874 ASN B C 1
ATOM 15849 O O . ASN B 1 874 ? 27.192 24.023 21.985 1 91.77 874 ASN B O 1
ATOM 15853 N N . VAL B 1 875 ? 25.536 24.533 23.399 1 95.55 875 VAL B N 1
ATOM 15854 C CA . VAL B 1 875 ? 24.536 23.849 22.586 1 95.55 875 VAL B CA 1
ATOM 15855 C C . VAL B 1 875 ? 24.42 24.533 21.226 1 95.55 875 VAL B C 1
ATOM 15857 O O . VAL B 1 875 ? 24.32 23.864 20.194 1 95.55 875 VAL B O 1
ATOM 15860 N N . LYS B 1 876 ? 24.414 25.864 21.241 1 96.08 876 LYS B N 1
ATOM 15861 C CA . LYS B 1 876 ? 24.371 26.633 20 1 96.08 876 LYS B CA 1
ATOM 15862 C C . LYS B 1 876 ? 25.576 26.32 19.118 1 96.08 876 LYS B C 1
ATOM 15864 O O . LYS B 1 876 ?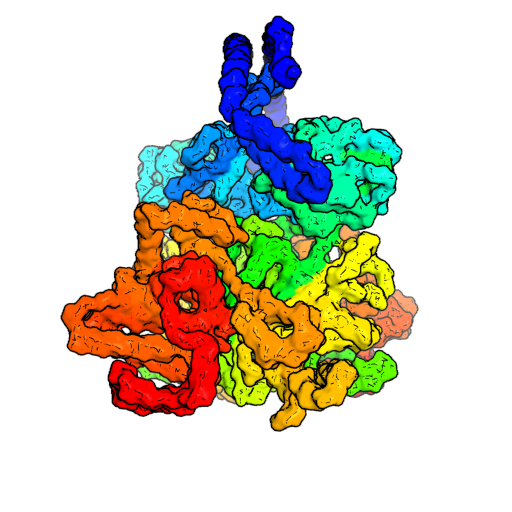 25.431 26.107 17.912 1 96.08 876 LYS B O 1
ATOM 15869 N N . GLN B 1 877 ? 26.685 26.211 19.742 1 94.51 877 GLN B N 1
ATOM 15870 C CA . GLN B 1 877 ? 27.911 25.934 19.001 1 94.51 877 GLN B CA 1
ATOM 15871 C C . GLN B 1 877 ? 27.888 24.529 18.405 1 94.51 877 GLN B C 1
ATOM 15873 O O . GLN B 1 877 ? 28.345 24.319 17.28 1 94.51 877 GLN B O 1
ATOM 15878 N N . GLU B 1 878 ? 27.344 23.671 19.172 1 94 878 GLU B N 1
ATOM 15879 C CA . GLU B 1 878 ? 27.235 22.301 18.68 1 94 878 GLU B CA 1
ATOM 15880 C C . GLU B 1 878 ? 26.302 22.219 17.475 1 94 878 GLU B C 1
ATOM 15882 O O . GLU B 1 878 ? 26.582 21.5 16.514 1 94 878 GLU B O 1
ATOM 15887 N N . ASN B 1 879 ? 25.205 22.864 17.526 1 96.63 879 ASN B N 1
ATOM 15888 C CA . ASN B 1 879 ? 24.264 22.899 16.412 1 96.63 879 ASN B CA 1
ATOM 15889 C C . ASN B 1 879 ? 24.887 23.535 15.172 1 96.63 879 ASN B C 1
ATOM 15891 O O . ASN B 1 879 ? 24.646 23.085 14.051 1 96.63 879 ASN B O 1
ATOM 15895 N N . LYS B 1 880 ? 25.669 24.582 15.395 1 96.67 880 LYS B N 1
ATOM 15896 C CA . LYS B 1 880 ? 26.344 25.257 14.291 1 96.67 880 LYS B CA 1
ATOM 15897 C C . LYS B 1 880 ? 27.388 24.349 13.647 1 96.67 880 LYS B C 1
ATOM 15899 O O . LYS B 1 880 ? 27.54 24.34 12.424 1 96.67 880 LYS B O 1
ATOM 15904 N N . MET B 1 881 ? 28.042 23.562 14.472 1 95.33 881 MET B N 1
ATOM 15905 C CA . MET B 1 881 ? 29.038 22.632 13.949 1 95.33 881 MET B CA 1
ATOM 15906 C C . MET B 1 881 ? 28.379 21.541 13.113 1 95.33 881 MET B C 1
ATOM 15908 O O . MET B 1 881 ? 28.854 21.215 12.023 1 95.33 881 MET B O 1
ATOM 15912 N N . LYS B 1 882 ? 27.299 21.01 13.65 1 93.11 882 LYS B N 1
ATOM 15913 C CA . LYS B 1 882 ? 26.563 19.984 12.918 1 93.11 882 LYS B CA 1
ATOM 15914 C C . LYS B 1 882 ? 26.048 20.522 11.586 1 93.11 882 LYS B C 1
ATOM 15916 O O . LYS B 1 882 ? 26.11 19.832 10.566 1 93.11 882 LYS B O 1
ATOM 15921 N N . PHE B 1 883 ? 25.535 21.711 11.597 1 96.46 883 PHE B N 1
ATOM 15922 C CA . PHE B 1 883 ? 24.983 22.319 10.392 1 96.46 883 PHE B CA 1
ATOM 15923 C C . PHE B 1 883 ? 26.088 22.649 9.396 1 96.46 883 PHE B C 1
ATOM 15925 O O . PHE B 1 883 ? 25.902 22.509 8.186 1 96.46 883 PHE B O 1
ATOM 15932 N N . SER B 1 884 ? 27.231 23.078 9.909 1 94.82 884 SER B N 1
ATOM 15933 C CA . SER B 1 884 ? 28.376 23.36 9.05 1 94.82 884 SER B CA 1
ATOM 15934 C C . SER B 1 884 ? 28.858 22.099 8.34 1 94.82 884 SER B C 1
ATOM 15936 O O . SER B 1 884 ? 29.23 22.145 7.165 1 94.82 884 SER B O 1
ATOM 15938 N N . GLN B 1 885 ? 28.789 21.025 9.066 1 92.15 885 GLN B N 1
ATOM 15939 C CA . GLN B 1 885 ? 29.166 19.752 8.461 1 92.15 885 GLN B CA 1
ATOM 15940 C C . GLN B 1 885 ? 28.173 19.342 7.377 1 92.15 885 GLN B C 1
ATOM 15942 O O . GLN B 1 885 ? 28.564 18.797 6.343 1 92.15 885 GLN B O 1
ATOM 15947 N N . PHE B 1 886 ? 27.013 19.53 7.566 1 92.67 886 PHE B N 1
ATOM 15948 C CA . PHE B 1 886 ? 25.97 19.243 6.588 1 92.67 886 PHE B CA 1
ATOM 15949 C C . PHE B 1 886 ? 26.172 20.069 5.324 1 92.67 886 PHE B C 1
ATOM 15951 O O . PHE B 1 886 ? 26.061 19.549 4.212 1 92.67 886 PHE B O 1
ATOM 15958 N N . LEU B 1 887 ? 26.448 21.425 5.556 1 94.37 887 LEU B N 1
ATOM 15959 C CA . LEU B 1 887 ? 26.661 22.31 4.416 1 94.37 887 LEU B CA 1
ATOM 15960 C C . LEU B 1 887 ? 27.892 21.886 3.622 1 94.37 887 LEU B C 1
ATOM 15962 O O . LEU B 1 887 ? 27.907 21.985 2.393 1 94.37 887 LEU B O 1
ATOM 15966 N N . GLU B 1 888 ? 28.83 21.368 4.351 1 92.02 888 GLU B N 1
ATOM 15967 C CA . GLU B 1 888 ? 30.043 20.91 3.68 1 92.02 888 GLU B CA 1
ATOM 15968 C C . GLU B 1 888 ? 29.782 19.643 2.871 1 92.02 888 GLU B C 1
ATOM 15970 O O . GLU B 1 888 ? 30.268 19.507 1.746 1 92.02 888 GLU B O 1
ATOM 15975 N N . THR B 1 889 ? 28.994 18.814 3.417 1 89.49 889 THR B N 1
ATOM 15976 C CA . THR B 1 889 ? 28.749 17.522 2.785 1 89.49 889 THR B CA 1
ATOM 15977 C C . THR B 1 889 ? 27.742 17.66 1.647 1 89.49 889 THR B C 1
ATOM 15979 O O . THR B 1 889 ? 27.954 17.126 0.556 1 89.49 889 THR B O 1
ATOM 15982 N N . GLU B 1 890 ? 26.683 18.43 1.837 1 87.39 890 GLU B N 1
ATOM 15983 C CA . GLU B 1 890 ? 25.577 18.466 0.885 1 87.39 890 GLU B CA 1
ATOM 15984 C C . GLU B 1 890 ? 25.729 19.625 -0.095 1 87.39 890 GLU B C 1
ATOM 15986 O O . GLU B 1 890 ? 25.305 19.529 -1.248 1 87.39 890 GLU B O 1
ATOM 15991 N N . TYR B 1 891 ? 26.33 20.751 0.369 1 89.51 891 TYR B N 1
ATOM 15992 C CA . TYR B 1 891 ? 26.428 21.951 -0.454 1 89.51 891 TYR B CA 1
ATOM 15993 C C . TYR B 1 891 ? 27.868 22.2 -0.885 1 89.51 891 TYR B C 1
ATOM 15995 O O . TYR B 1 891 ? 28.132 23.073 -1.716 1 89.51 891 TYR B O 1
ATOM 16003 N N . LYS B 1 892 ? 28.803 21.468 -0.352 1 89.22 892 LYS B N 1
ATOM 16004 C CA . LYS B 1 892 ? 30.221 21.559 -0.684 1 89.22 892 LYS B CA 1
ATOM 16005 C C . LYS B 1 892 ? 30.772 22.946 -0.366 1 89.22 892 LYS B C 1
ATOM 16007 O O . LYS B 1 892 ? 31.526 23.517 -1.157 1 89.22 892 LYS B O 1
ATOM 16012 N N . VAL B 1 893 ? 30.275 23.549 0.751 1 89.55 893 VAL B N 1
ATOM 16013 C CA . VAL B 1 893 ? 30.755 24.85 1.205 1 89.55 893 VAL B CA 1
ATOM 16014 C C . VAL B 1 893 ? 31.271 24.739 2.638 1 89.55 893 VAL B C 1
ATOM 16016 O O . VAL B 1 893 ? 30.572 24.231 3.519 1 89.55 893 VAL B O 1
ATOM 16019 N N . LYS B 1 894 ? 32.437 25.099 2.799 1 89.92 894 LYS B N 1
ATOM 16020 C CA . LYS B 1 894 ? 33.026 25.117 4.135 1 89.92 894 LYS B CA 1
ATOM 16021 C C . LYS B 1 894 ? 32.796 26.461 4.82 1 89.92 894 LYS B C 1
ATOM 16023 O O . LYS B 1 894 ? 33.093 27.513 4.249 1 89.92 894 LYS B O 1
ATOM 16028 N N . ILE B 1 895 ? 32.201 26.465 5.983 1 93.22 895 ILE B N 1
ATOM 16029 C CA . ILE B 1 895 ? 31.929 27.712 6.69 1 93.22 895 ILE B CA 1
ATOM 16030 C C . ILE B 1 895 ? 32.566 27.667 8.078 1 93.22 895 ILE B C 1
ATOM 16032 O O . ILE B 1 895 ? 32.869 26.588 8.594 1 93.22 895 ILE B O 1
ATOM 16036 N N . ASN B 1 896 ? 32.787 28.832 8.598 1 92.13 896 ASN B N 1
ATOM 16037 C CA . ASN B 1 896 ? 33.309 29.004 9.95 1 92.13 896 ASN B CA 1
ATOM 16038 C C . ASN B 1 896 ? 32.199 28.923 10.994 1 92.13 896 ASN B C 1
ATOM 16040 O O . ASN B 1 896 ? 31.363 29.823 11.087 1 92.13 896 ASN B O 1
ATOM 16044 N N . PRO B 1 897 ? 32.178 27.921 11.786 1 93.37 897 PRO B N 1
ATOM 16045 C CA . PRO B 1 897 ? 31.107 27.772 12.773 1 93.37 897 PRO B CA 1
ATOM 16046 C C . PRO B 1 897 ? 31.14 28.856 13.849 1 93.37 897 PRO B C 1
ATOM 16048 O O . PRO B 1 897 ? 30.164 29.034 14.581 1 93.37 897 PRO B O 1
ATOM 16051 N N . SER B 1 898 ? 32.214 29.554 13.899 1 92.86 898 SER B N 1
ATOM 16052 C CA . SER B 1 898 ? 32.328 30.613 14.896 1 92.86 898 SER B CA 1
ATOM 16053 C C . SER B 1 898 ? 31.784 31.934 14.364 1 92.86 898 SER B C 1
ATOM 16055 O O . SER B 1 898 ? 31.629 32.897 15.119 1 92.86 898 SER B O 1
ATOM 16057 N N . SER B 1 899 ? 31.562 31.974 13.117 1 96.31 899 SER B N 1
ATOM 16058 C CA . SER B 1 899 ? 30.958 33.178 12.555 1 96.31 899 SER B CA 1
ATOM 16059 C C . SER B 1 899 ? 29.514 33.339 13.017 1 96.31 899 SER B C 1
ATOM 16061 O O . SER B 1 899 ? 28.899 32.384 13.497 1 96.31 899 SER B O 1
ATOM 16063 N N . MET B 1 900 ? 28.965 34.521 12.87 1 96.7 900 MET B N 1
ATOM 16064 C CA . MET B 1 900 ? 27.557 34.768 13.164 1 96.7 900 MET B CA 1
ATOM 16065 C C . MET B 1 900 ? 26.666 34.234 12.047 1 96.7 900 MET B C 1
ATOM 16067 O O . MET B 1 900 ? 26.756 34.687 10.905 1 96.7 900 MET B O 1
ATOM 16071 N N . PHE B 1 901 ? 25.837 33.232 12.361 1 98.06 901 PHE B N 1
ATOM 16072 C CA . PHE B 1 901 ? 24.885 32.722 11.381 1 98.06 901 PHE B CA 1
ATOM 16073 C C . PHE B 1 901 ? 23.682 33.65 11.263 1 98.06 901 PHE B C 1
ATOM 16075 O O . PHE B 1 901 ? 22.86 33.729 12.178 1 98.06 901 PHE B O 1
ATOM 16082 N N . ASP B 1 902 ? 23.563 34.38 10.208 1 97.81 902 ASP B N 1
ATOM 16083 C CA . ASP B 1 902 ? 22.498 35.316 9.86 1 97.81 902 ASP B CA 1
ATOM 16084 C C . ASP B 1 902 ? 21.552 34.712 8.825 1 97.81 902 ASP B C 1
ATOM 16086 O O . ASP B 1 902 ? 21.901 34.6 7.648 1 97.81 902 ASP B O 1
ATOM 16090 N N . VAL B 1 903 ? 20.334 34.332 9.268 1 98.07 903 VAL B N 1
ATOM 16091 C CA . VAL B 1 903 ? 19.527 33.423 8.461 1 98.07 903 VAL B CA 1
ATOM 16092 C C . VAL B 1 903 ? 18.204 34.093 8.096 1 98.07 903 VAL B C 1
ATOM 16094 O O . VAL B 1 903 ? 17.56 34.713 8.945 1 98.07 903 VAL B O 1
ATOM 16097 N N . GLN B 1 904 ? 17.813 34.032 6.862 1 97.37 904 GLN B N 1
ATOM 16098 C CA . GLN B 1 904 ? 16.5 34.418 6.356 1 97.37 904 GLN B CA 1
ATOM 16099 C C . GLN B 1 904 ? 15.881 33.299 5.523 1 97.37 904 GLN B C 1
ATOM 16101 O O . GLN B 1 904 ? 16.177 33.166 4.334 1 97.37 904 GLN B O 1
ATOM 16106 N N . VAL B 1 905 ? 15.016 32.53 6.134 1 95.15 905 VAL B N 1
ATOM 16107 C CA . VAL B 1 905 ? 14.38 31.43 5.415 1 95.15 905 VAL B CA 1
ATOM 16108 C C . VAL B 1 905 ? 12.869 31.642 5.378 1 95.15 905 VAL B C 1
ATOM 16110 O O . VAL B 1 905 ? 12.183 31.444 6.384 1 95.15 905 VAL B O 1
ATOM 16113 N N . LYS B 1 906 ? 12.342 32.026 4.266 1 91.38 906 LYS B N 1
ATOM 16114 C CA . LYS B 1 906 ? 10.941 32.292 3.954 1 91.38 906 LYS B CA 1
ATOM 16115 C C . LYS B 1 906 ? 10.674 32.152 2.458 1 91.38 906 LYS B C 1
ATOM 16117 O O . LYS B 1 906 ? 11.61 32.076 1.66 1 91.38 906 LYS B O 1
ATOM 16122 N N . ARG B 1 907 ? 9.329 32.125 2.158 1 88.99 907 ARG B N 1
ATOM 16123 C CA . ARG B 1 907 ? 8.986 32.152 0.74 1 88.99 907 ARG B CA 1
ATOM 16124 C C . ARG B 1 907 ? 9.645 33.336 0.04 1 88.99 907 ARG B C 1
ATOM 16126 O O . ARG B 1 907 ? 9.722 34.431 0.6 1 88.99 907 ARG B O 1
ATOM 16133 N N . ILE B 1 908 ? 10.169 33.1 -1.12 1 92.6 908 ILE B N 1
ATOM 16134 C CA . ILE B 1 908 ? 10.838 34.175 -1.844 1 92.6 908 ILE B CA 1
ATOM 16135 C C . ILE B 1 908 ? 9.801 35.04 -2.558 1 92.6 908 ILE B C 1
ATOM 16137 O O . ILE B 1 908 ? 9.038 34.544 -3.391 1 92.6 908 ILE B O 1
ATOM 16141 N N . HIS B 1 909 ? 9.673 36.177 -2.148 1 87.71 909 HIS B N 1
ATOM 16142 C CA . HIS B 1 909 ? 8.77 37.177 -2.707 1 87.71 909 HIS B CA 1
ATOM 16143 C C . HIS B 1 909 ? 9.303 38.588 -2.48 1 87.71 909 HIS B C 1
ATOM 16145 O O . HIS B 1 909 ? 10.045 38.829 -1.526 1 87.71 909 HIS B O 1
ATOM 16151 N N . GLU B 1 910 ? 8.877 39.477 -3.176 1 86.16 910 GLU B N 1
ATOM 16152 C CA . GLU B 1 910 ? 9.381 40.845 -3.103 1 86.16 910 GLU B CA 1
ATOM 16153 C C . GLU B 1 910 ? 9.083 41.472 -1.744 1 86.16 910 GLU B C 1
ATOM 16155 O O . GLU B 1 910 ? 9.935 42.151 -1.168 1 86.16 910 GLU B O 1
ATOM 16160 N N . TYR B 1 911 ? 7.915 41.204 -1.18 1 80.89 911 TYR B N 1
ATOM 16161 C CA . TYR B 1 911 ? 7.538 41.88 0.056 1 80.89 911 TYR B CA 1
ATOM 16162 C C . TYR B 1 911 ? 8.25 41.263 1.254 1 80.89 911 TYR B C 1
ATOM 16164 O O . TYR B 1 911 ? 8.308 41.866 2.329 1 80.89 911 TYR B O 1
ATOM 16172 N N . LYS B 1 912 ? 8.784 40.104 1.101 1 88.13 912 LYS B N 1
ATOM 16173 C CA . LYS B 1 912 ? 9.553 39.453 2.158 1 88.13 912 LYS B CA 1
ATOM 16174 C C . LYS B 1 912 ? 10.99 39.966 2.188 1 88.13 912 LYS B C 1
ATOM 16176 O O . LYS B 1 912 ? 11.712 39.749 3.163 1 88.13 912 LYS B O 1
ATOM 16181 N N . ARG B 1 913 ? 11.497 40.581 1.197 1 92.12 913 ARG B N 1
ATOM 16182 C CA . ARG B 1 913 ? 12.659 41.456 1.086 1 92.12 913 ARG B CA 1
ATOM 16183 C C . ARG B 1 913 ? 13.955 40.669 1.248 1 92.12 913 ARG B C 1
ATOM 16185 O O . ARG B 1 913 ? 14.845 41.075 1.998 1 92.12 913 ARG B O 1
ATOM 16192 N N . GLN B 1 914 ? 13.999 39.53 0.643 1 95.56 914 GLN B N 1
ATOM 16193 C CA . GLN B 1 914 ? 15.291 38.861 0.526 1 95.56 914 GLN B CA 1
ATOM 16194 C C . GLN B 1 914 ? 16.269 39.694 -0.297 1 95.56 914 GLN B C 1
ATOM 16196 O O . GLN B 1 914 ? 17.478 39.658 -0.057 1 95.56 914 GLN B O 1
ATOM 16201 N N . LEU B 1 915 ? 15.673 40.476 -1.177 1 95.2 915 LEU B N 1
ATOM 16202 C CA . LEU B 1 915 ? 16.49 41.374 -1.985 1 95.2 915 LEU B CA 1
ATOM 16203 C C . LEU B 1 915 ? 17.209 42.393 -1.107 1 95.2 915 LEU B C 1
ATOM 16205 O O . LEU B 1 915 ? 18.38 42.702 -1.339 1 95.2 915 LEU B O 1
ATOM 16209 N N . LEU B 1 916 ? 16.519 42.966 -0.109 1 94.67 916 LEU B N 1
ATOM 16210 C CA . LEU B 1 916 ? 17.134 43.916 0.812 1 94.67 916 LEU B CA 1
ATOM 16211 C C . LEU B 1 916 ? 18.305 43.276 1.55 1 94.67 916 LEU B C 1
ATOM 16213 O O . LEU B 1 916 ? 19.342 43.913 1.749 1 94.67 916 LEU B O 1
ATOM 16217 N N . ASN B 1 917 ? 18.141 42.113 2.002 1 96.66 917 ASN B N 1
ATOM 16218 C CA . ASN B 1 917 ? 19.213 41.393 2.681 1 96.66 917 ASN B CA 1
ATOM 16219 C C . ASN B 1 917 ? 20.408 41.166 1.759 1 96.66 917 ASN B C 1
ATOM 16221 O O . ASN B 1 917 ? 21.558 41.25 2.193 1 96.66 917 ASN B O 1
ATOM 16225 N N . CYS B 1 918 ? 20.081 40.865 0.523 1 97.21 918 CYS B N 1
ATOM 16226 C CA . CYS B 1 918 ? 21.145 40.675 -0.456 1 97.21 918 CYS B CA 1
ATOM 16227 C C . CYS B 1 918 ? 21.924 41.967 -0.673 1 97.21 918 CYS B C 1
ATOM 16229 O O . CYS B 1 918 ? 23.153 41.948 -0.759 1 97.21 918 CYS B O 1
ATOM 16231 N N . LEU B 1 919 ? 21.247 43.07 -0.725 1 96.8 919 LEU B N 1
ATOM 16232 C CA . LEU B 1 919 ? 21.893 44.371 -0.859 1 96.8 919 LEU B CA 1
ATOM 16233 C C . LEU B 1 919 ? 22.782 44.663 0.345 1 96.8 919 LEU B C 1
ATOM 16235 O O . LEU B 1 919 ? 23.845 45.272 0.204 1 96.8 919 LEU B O 1
ATOM 16239 N N . HIS B 1 920 ? 22.347 44.252 1.448 1 96.51 920 HIS B N 1
ATOM 16240 C CA . HIS B 1 920 ? 23.15 44.424 2.653 1 96.51 920 HIS B CA 1
ATOM 16241 C C . HIS B 1 920 ? 24.446 43.624 2.571 1 96.51 920 HIS B C 1
ATOM 16243 O O . HIS B 1 920 ? 25.498 44.093 3.012 1 96.51 920 HIS B O 1
ATOM 16249 N N . VAL B 1 921 ? 24.351 42.399 2.078 1 97.4 921 VAL B N 1
ATOM 16250 C CA . VAL B 1 921 ? 25.536 41.563 1.917 1 97.4 921 VAL B CA 1
ATOM 16251 C C . VAL B 1 921 ? 26.527 42.248 0.978 1 97.4 921 VAL B C 1
ATOM 16253 O O . VAL B 1 921 ? 27.732 42.259 1.239 1 97.4 921 VAL B O 1
ATOM 16256 N N . VAL B 1 922 ? 26.009 42.782 -0.091 1 97.92 922 VAL B N 1
ATOM 16257 C CA . VAL B 1 922 ? 26.858 43.486 -1.047 1 97.92 922 VAL B CA 1
ATOM 16258 C C . VAL B 1 922 ? 27.521 44.681 -0.367 1 97.92 922 VAL B C 1
ATOM 16260 O O . VAL B 1 922 ? 28.697 44.966 -0.606 1 97.92 922 VAL B O 1
ATOM 16263 N N . THR B 1 923 ? 26.772 45.392 0.472 1 97.05 923 THR B N 1
ATOM 16264 C CA . THR B 1 923 ? 27.303 46.538 1.202 1 97.05 923 THR B CA 1
ATOM 16265 C C . THR B 1 923 ? 28.427 46.107 2.14 1 97.05 923 THR B C 1
ATOM 16267 O O . THR B 1 923 ? 29.463 46.77 2.22 1 97.05 923 THR B O 1
ATOM 16270 N N . MET B 1 924 ? 28.242 45.029 2.843 1 96.54 924 MET B N 1
ATOM 16271 C CA . MET B 1 924 ? 29.268 44.507 3.742 1 96.54 924 MET B CA 1
ATOM 16272 C C . MET B 1 924 ? 30.503 44.069 2.962 1 96.54 924 MET B C 1
ATOM 16274 O O . MET B 1 924 ? 31.631 44.255 3.422 1 96.54 924 MET B O 1
ATOM 16278 N N . TYR B 1 925 ? 30.294 43.428 1.8 1 97.05 925 TYR B N 1
ATOM 16279 C CA . TYR B 1 925 ? 31.383 43.032 0.914 1 97.05 925 TYR B CA 1
ATOM 16280 C C . TYR B 1 925 ? 32.235 44.234 0.525 1 97.05 925 TYR B C 1
ATOM 16282 O O . TYR B 1 925 ? 33.464 44.188 0.617 1 97.05 925 TYR B O 1
ATOM 16290 N N . ASN B 1 926 ? 31.522 45.321 0.186 1 96.99 926 ASN B N 1
ATOM 16291 C CA . ASN B 1 926 ? 32.216 46.537 -0.227 1 96.99 926 ASN B CA 1
ATOM 16292 C C . ASN B 1 926 ? 32.97 47.175 0.935 1 96.99 926 ASN B C 1
ATOM 16294 O O . ASN B 1 926 ? 34.051 47.736 0.747 1 96.99 926 ASN B O 1
ATOM 16298 N N . ARG B 1 927 ? 32.42 47.114 2.108 1 95.94 927 ARG B N 1
ATOM 16299 C CA . ARG B 1 927 ? 33.086 47.65 3.291 1 95.94 927 ARG B CA 1
ATOM 16300 C C . ARG B 1 927 ? 34.366 46.88 3.594 1 95.94 927 ARG B C 1
ATOM 16302 O O . ARG B 1 927 ? 35.389 47.476 3.938 1 95.94 927 ARG B O 1
ATOM 16309 N N . ILE B 1 928 ? 34.299 45.59 3.482 1 96.08 928 ILE B N 1
ATOM 16310 C CA . ILE B 1 928 ? 35.457 44.744 3.75 1 96.08 928 ILE B CA 1
ATOM 16311 C C . ILE B 1 928 ? 36.533 44.995 2.696 1 96.08 928 ILE B C 1
ATOM 16313 O O . ILE B 1 928 ? 37.723 45.052 3.015 1 96.08 928 ILE B O 1
ATOM 16317 N N . LYS B 1 929 ? 36.11 45.148 1.433 1 95.04 929 LYS B N 1
ATOM 16318 C CA . LYS B 1 929 ? 37.042 45.384 0.334 1 95.04 929 LYS B CA 1
ATOM 16319 C C . LYS B 1 929 ? 37.717 46.746 0.469 1 95.04 929 LYS B C 1
ATOM 16321 O O . LYS B 1 929 ? 38.874 46.913 0.077 1 95.04 929 LYS B O 1
ATOM 16326 N N . LYS B 1 930 ? 36.98 47.677 0.991 1 93.93 930 LYS B N 1
ATOM 16327 C CA . LYS B 1 930 ? 37.508 49.026 1.172 1 93.93 930 LYS B CA 1
ATOM 16328 C C . LYS B 1 930 ? 38.554 49.063 2.282 1 93.93 930 LYS B C 1
ATOM 16330 O O . LYS B 1 930 ? 39.56 49.767 2.172 1 93.93 930 LYS B O 1
ATOM 16335 N N . ASP B 1 931 ? 38.286 48.349 3.373 1 92.21 931 ASP B N 1
ATOM 16336 C CA . ASP B 1 931 ? 39.226 48.289 4.488 1 92.21 931 ASP B CA 1
ATOM 16337 C C . ASP B 1 931 ? 39.433 46.85 4.954 1 92.21 931 ASP B C 1
ATOM 16339 O O . ASP B 1 931 ? 38.927 46.454 6.006 1 92.21 931 ASP B O 1
ATOM 16343 N N . PRO B 1 932 ? 40.245 46.087 4.243 1 88.46 932 PRO B N 1
ATOM 16344 C CA . PRO B 1 932 ? 40.386 44.658 4.533 1 88.46 932 PRO B CA 1
ATOM 16345 C C . PRO B 1 932 ? 41.03 44.393 5.892 1 88.46 932 PRO B C 1
ATOM 16347 O O . PRO B 1 932 ? 40.875 43.304 6.451 1 88.46 932 PRO B O 1
ATOM 16350 N N . LYS B 1 933 ? 41.721 45.443 6.434 1 84.97 933 LYS B N 1
ATOM 16351 C CA . LYS B 1 933 ? 42.456 45.228 7.677 1 84.97 933 LYS B CA 1
ATOM 16352 C C . LYS B 1 933 ? 41.581 45.527 8.892 1 84.97 933 LYS B C 1
ATOM 16354 O O . LYS B 1 933 ? 41.94 45.186 10.021 1 84.97 933 LYS B O 1
ATOM 16359 N N . LYS B 1 934 ? 40.486 46.097 8.627 1 90.25 934 LYS B N 1
ATOM 16360 C CA . LYS B 1 934 ? 39.565 46.404 9.718 1 90.25 934 LYS B CA 1
ATOM 16361 C C . LYS B 1 934 ? 38.965 45.13 10.306 1 90.25 934 LYS B C 1
ATOM 16363 O O . LYS B 1 934 ? 38.746 44.152 9.588 1 90.25 934 LYS B O 1
ATOM 16368 N N . LEU B 1 935 ? 38.774 45.22 11.611 1 88.45 935 LEU B N 1
ATOM 16369 C CA . LEU B 1 935 ? 38.205 44.071 12.306 1 88.45 935 LEU B CA 1
ATOM 16370 C C . LEU B 1 935 ? 36.702 43.976 12.06 1 88.45 935 LEU B C 1
ATOM 16372 O O . LEU B 1 935 ? 35.96 44.915 12.359 1 88.45 935 LEU B O 1
ATOM 16376 N N . PHE B 1 936 ? 36.254 42.946 11.366 1 92.05 936 PHE B N 1
ATOM 16377 C CA . PHE B 1 936 ? 34.844 42.66 11.128 1 92.05 936 PHE B CA 1
ATOM 16378 C C . PHE B 1 936 ? 34.413 41.405 11.878 1 92.05 936 PHE B C 1
ATOM 16380 O O . PHE B 1 936 ? 35.18 40.446 11.988 1 92.05 936 PHE B O 1
ATOM 16387 N N . VAL B 1 937 ? 33.269 41.397 12.419 1 92.71 937 VAL B N 1
ATOM 16388 C CA . VAL B 1 937 ? 32.703 40.167 12.965 1 92.71 937 VAL B CA 1
ATOM 16389 C C . VAL B 1 937 ? 32.365 39.204 11.829 1 92.71 937 VAL B C 1
ATOM 16391 O O . VAL B 1 937 ? 31.613 39.552 10.915 1 92.71 937 VAL B O 1
ATOM 16394 N N . PRO B 1 938 ? 33.023 38.076 11.817 1 94.87 938 PRO B N 1
ATOM 16395 C CA . PRO B 1 938 ? 32.724 37.123 10.746 1 94.87 938 PRO B CA 1
ATOM 16396 C C . PRO B 1 938 ? 31.242 36.758 10.677 1 94.87 938 PRO B C 1
ATOM 16398 O O . PRO B 1 938 ? 30.602 36.562 11.713 1 94.87 938 PRO B O 1
ATOM 16401 N N . ARG B 1 939 ? 30.714 36.777 9.462 1 96.25 939 ARG B N 1
ATOM 16402 C CA . ARG B 1 939 ? 29.283 36.564 9.271 1 96.25 939 ARG B CA 1
ATOM 16403 C C . ARG B 1 939 ? 29.022 35.572 8.143 1 96.25 939 ARG B C 1
ATOM 16405 O O . ARG B 1 939 ? 29.671 35.63 7.096 1 96.25 939 ARG B O 1
ATOM 16412 N N . THR B 1 940 ? 28.229 34.55 8.39 1 97.59 940 THR B N 1
ATOM 16413 C CA . THR B 1 940 ? 27.699 33.642 7.378 1 97.59 940 THR B CA 1
ATOM 16414 C C . THR B 1 940 ? 26.216 33.909 7.137 1 97.59 940 THR B C 1
ATOM 16416 O O . THR B 1 940 ? 25.376 33.588 7.981 1 97.59 940 THR B O 1
ATOM 16419 N N . VAL B 1 941 ? 25.855 34.525 6.005 1 97.95 941 VAL B N 1
ATOM 16420 C CA . VAL B 1 941 ? 24.472 34.843 5.664 1 97.95 941 VAL B CA 1
ATOM 16421 C C . VAL B 1 941 ? 23.837 33.663 4.931 1 97.95 941 VAL B C 1
ATOM 16423 O O . VAL B 1 941 ? 24.384 33.172 3.94 1 97.95 941 VAL B O 1
ATOM 16426 N N . ILE B 1 942 ? 22.744 33.184 5.439 1 98.03 942 ILE B N 1
ATOM 16427 C CA . ILE B 1 942 ? 22.061 32.023 4.879 1 98.03 942 ILE B CA 1
ATOM 16428 C C . ILE B 1 942 ? 20.642 32.408 4.466 1 98.03 942 ILE B C 1
ATOM 16430 O O . ILE B 1 942 ? 19.854 32.875 5.291 1 98.03 942 ILE B O 1
ATOM 16434 N N . ILE B 1 943 ? 20.332 32.261 3.218 1 97.55 943 ILE B N 1
ATOM 16435 C CA . ILE B 1 943 ? 19.008 32.566 2.686 1 97.55 943 ILE B CA 1
ATOM 16436 C C . ILE B 1 943 ? 18.387 31.305 2.091 1 97.55 943 ILE B C 1
ATOM 16438 O O . ILE B 1 943 ? 19.082 30.497 1.47 1 97.55 943 ILE B O 1
ATOM 16442 N N . GLY B 1 944 ? 17.203 31.093 2.378 1 95.08 944 GLY B N 1
ATOM 16443 C CA . GLY B 1 944 ? 16.515 29.945 1.81 1 95.08 944 GLY B CA 1
ATOM 16444 C C . GLY B 1 944 ? 15.038 30.193 1.572 1 95.08 944 GLY B C 1
ATOM 16445 O O . GLY B 1 944 ? 14.427 31.028 2.242 1 95.08 944 GLY B O 1
ATOM 16446 N N . GLY B 1 945 ? 14.443 29.519 0.611 1 93.78 945 GLY B N 1
ATOM 16447 C CA . GLY B 1 945 ? 13.04 29.623 0.245 1 93.78 945 GLY B CA 1
ATOM 16448 C C . GLY B 1 945 ? 12.771 29.249 -1.2 1 93.78 945 GLY B C 1
ATOM 16449 O O . GLY B 1 945 ? 13.703 29.122 -1.998 1 93.78 945 GLY B O 1
ATOM 16450 N N . LYS B 1 946 ? 11.453 29.063 -1.518 1 92.28 946 LYS B N 1
ATOM 16451 C CA . LYS B 1 946 ? 11.037 28.713 -2.873 1 92.28 946 LYS B CA 1
ATOM 16452 C C . LYS B 1 946 ? 10.222 29.837 -3.505 1 92.28 946 LYS B C 1
ATOM 16454 O O . LYS B 1 946 ? 9.498 30.552 -2.81 1 92.28 946 LYS B O 1
ATOM 16459 N N . ALA B 1 947 ? 10.46 30.004 -4.724 1 91.53 947 ALA B N 1
ATOM 16460 C CA . ALA B 1 947 ? 9.618 30.904 -5.508 1 91.53 947 ALA B CA 1
ATOM 16461 C C . ALA B 1 947 ? 8.553 30.128 -6.278 1 91.53 947 ALA B C 1
ATOM 16463 O O . ALA B 1 947 ? 8.833 29.063 -6.834 1 91.53 947 ALA B O 1
ATOM 16464 N N . ALA B 1 948 ? 7.33 30.583 -6.281 1 84.39 948 ALA B N 1
ATOM 16465 C CA . ALA B 1 948 ? 6.293 29.924 -7.071 1 84.39 948 ALA B CA 1
ATOM 16466 C C . ALA B 1 948 ? 6.666 29.893 -8.55 1 84.39 948 ALA B C 1
ATOM 16468 O O . ALA B 1 948 ? 7.317 30.813 -9.052 1 84.39 948 ALA B O 1
ATOM 16469 N N . PRO B 1 949 ? 6.27 28.895 -9.279 1 79.61 949 PRO B N 1
ATOM 16470 C CA . PRO B 1 949 ? 6.682 28.724 -10.674 1 79.61 949 PRO B CA 1
ATOM 16471 C C . PRO B 1 949 ? 6.34 29.932 -11.543 1 79.61 949 PRO B C 1
ATOM 16473 O O . PRO B 1 949 ? 7.115 30.299 -12.43 1 79.61 949 PRO B O 1
ATOM 16476 N N . GLY B 1 950 ? 5.34 30.654 -11.237 1 77.94 950 GLY B N 1
ATOM 16477 C CA . GLY B 1 950 ? 4.906 31.761 -12.075 1 77.94 950 GLY B CA 1
ATOM 16478 C C . GLY B 1 950 ? 5.512 33.091 -11.669 1 77.94 950 GLY B C 1
ATOM 16479 O O . GLY B 1 950 ? 5.299 34.106 -12.335 1 77.94 950 GLY B O 1
ATOM 16480 N N . TYR B 1 951 ? 6.374 33.088 -10.642 1 85.12 951 TYR B N 1
ATOM 16481 C CA . TYR B 1 951 ? 6.932 34.334 -10.13 1 85.12 951 TYR B CA 1
ATOM 16482 C C . TYR B 1 951 ? 8.302 34.609 -10.737 1 85.12 951 TYR B C 1
ATOM 16484 O O . TYR B 1 951 ? 9.33 34.262 -10.149 1 85.12 951 TYR B O 1
ATOM 16492 N N . HIS B 1 952 ? 8.255 35.252 -11.759 1 87.74 952 HIS B N 1
ATOM 16493 C CA . HIS B 1 952 ? 9.488 35.5 -12.498 1 87.74 952 HIS B CA 1
ATOM 16494 C C . HIS B 1 952 ? 10.461 36.34 -11.679 1 87.74 952 HIS B C 1
ATOM 16496 O O . HIS B 1 952 ? 11.651 36.025 -11.605 1 87.74 952 HIS B O 1
ATOM 16502 N N . MET B 1 953 ? 9.974 37.411 -11.035 1 92.41 953 MET B N 1
ATOM 16503 C CA . MET B 1 953 ? 10.831 38.303 -10.259 1 92.41 953 MET B CA 1
ATOM 16504 C C . MET B 1 953 ? 11.45 37.568 -9.074 1 92.41 953 MET B C 1
ATOM 16506 O O . MET B 1 953 ? 12.626 37.762 -8.763 1 92.41 953 MET B O 1
ATOM 16510 N N . ALA B 1 954 ? 10.688 36.784 -8.418 1 93.88 954 ALA B N 1
ATOM 16511 C CA . ALA B 1 954 ? 11.191 36.015 -7.283 1 93.88 954 ALA B CA 1
ATOM 16512 C C . ALA B 1 954 ? 12.314 35.075 -7.712 1 93.88 954 ALA B C 1
ATOM 16514 O O . ALA B 1 954 ? 13.296 34.899 -6.987 1 93.88 954 ALA B O 1
ATOM 16515 N N . LYS B 1 955 ? 12.207 34.494 -8.852 1 94.25 955 LYS B N 1
ATOM 16516 C CA . LYS B 1 955 ? 13.242 33.605 -9.372 1 94.25 955 LYS B CA 1
ATOM 16517 C C . LYS B 1 955 ? 14.501 34.383 -9.741 1 94.25 955 LYS B C 1
ATOM 16519 O O . LYS B 1 955 ? 15.617 33.887 -9.57 1 94.25 955 LYS B O 1
ATOM 16524 N N . LEU B 1 956 ? 14.274 35.567 -10.243 1 96.35 956 LEU B N 1
ATOM 16525 C CA . LEU B 1 956 ? 15.408 36.428 -10.563 1 96.35 956 LEU B CA 1
ATOM 16526 C C . LEU B 1 956 ? 16.166 36.821 -9.299 1 96.35 956 LEU B C 1
ATOM 16528 O O . LEU B 1 956 ? 17.393 36.94 -9.318 1 96.35 956 LEU B O 1
ATOM 16532 N N . ILE B 1 957 ? 15.437 37.05 -8.203 1 96.75 957 ILE B N 1
ATOM 16533 C CA . ILE B 1 957 ? 16.065 37.374 -6.927 1 96.75 957 ILE B CA 1
ATOM 16534 C C . ILE B 1 957 ? 16.929 36.202 -6.465 1 96.75 957 ILE B C 1
ATOM 16536 O O . ILE B 1 957 ? 18.039 36.4 -5.966 1 96.75 957 ILE B O 1
ATOM 16540 N N . ILE B 1 958 ? 16.424 35.025 -6.637 1 97.51 958 ILE B N 1
ATOM 16541 C CA . ILE B 1 958 ? 17.2 33.842 -6.283 1 97.51 958 ILE B CA 1
ATOM 16542 C C . ILE B 1 958 ? 18.482 33.798 -7.112 1 97.51 958 ILE B C 1
ATOM 16544 O O . ILE B 1 958 ? 19.561 33.521 -6.583 1 97.51 958 ILE B O 1
ATOM 16548 N N . LYS B 1 959 ? 18.362 34.077 -8.417 1 97.94 959 LYS B N 1
ATOM 16549 C CA . LYS B 1 959 ? 19.527 34.091 -9.298 1 97.94 959 LYS B CA 1
ATOM 16550 C C . LYS B 1 959 ? 20.547 35.131 -8.843 1 97.94 959 LYS B C 1
ATOM 16552 O O . LYS B 1 959 ? 21.754 34.88 -8.875 1 97.94 959 LYS B O 1
ATOM 16557 N N . LEU B 1 960 ? 20.06 36.267 -8.397 1 98.01 960 LEU B N 1
ATOM 16558 C CA . LEU B 1 960 ? 20.96 37.308 -7.911 1 98.01 960 LEU B CA 1
ATOM 16559 C C . LEU B 1 960 ? 21.705 36.843 -6.665 1 98.01 960 LEU B C 1
ATOM 16561 O O . LEU B 1 960 ? 22.918 37.038 -6.553 1 98.01 960 LEU B O 1
ATOM 16565 N N . ILE B 1 961 ? 21.006 36.302 -5.71 1 98.05 961 ILE B N 1
ATOM 16566 C CA . ILE B 1 961 ? 21.598 35.859 -4.453 1 98.05 961 ILE B CA 1
ATOM 16567 C C . ILE B 1 961 ? 22.699 34.838 -4.732 1 98.05 961 ILE B C 1
ATOM 16569 O O . ILE B 1 961 ? 23.782 34.908 -4.146 1 98.05 961 ILE B O 1
ATOM 16573 N N . THR B 1 962 ? 22.403 33.894 -5.637 1 97.26 962 THR B N 1
ATOM 16574 C CA . THR B 1 962 ? 23.387 32.86 -5.935 1 97.26 962 THR B CA 1
ATOM 16575 C C . THR B 1 962 ? 24.579 33.447 -6.687 1 97.26 962 THR B C 1
ATOM 16577 O O . THR B 1 962 ? 25.712 32.992 -6.518 1 97.26 962 THR B O 1
ATOM 16580 N N . SER B 1 963 ? 24.356 34.434 -7.539 1 97.64 963 SER B N 1
ATOM 16581 C CA . SER B 1 963 ? 25.447 35.097 -8.246 1 97.64 963 SER B CA 1
ATOM 16582 C C . SER B 1 963 ? 26.343 35.866 -7.281 1 97.64 963 SER B C 1
ATOM 16584 O O . SER B 1 963 ? 27.569 35.834 -7.405 1 97.64 963 SER B O 1
ATOM 16586 N N . VAL B 1 964 ? 25.738 36.578 -6.351 1 97.85 964 VAL B N 1
ATOM 16587 C CA . VAL B 1 964 ? 26.495 37.308 -5.34 1 97.85 964 VAL B CA 1
ATOM 16588 C C . VAL B 1 964 ? 27.296 36.328 -4.485 1 97.85 964 VAL B C 1
ATOM 16590 O O . VAL B 1 964 ? 28.447 36.598 -4.134 1 97.85 964 VAL B O 1
ATOM 16593 N N . ALA B 1 965 ? 26.672 35.229 -4.136 1 97.05 965 ALA B N 1
ATOM 16594 C CA . ALA B 1 965 ? 27.339 34.2 -3.341 1 97.05 965 ALA B CA 1
ATOM 16595 C C . ALA B 1 965 ? 28.598 33.696 -4.04 1 97.05 965 ALA B C 1
ATOM 16597 O O . ALA B 1 965 ? 29.619 33.451 -3.394 1 97.05 965 ALA B O 1
ATOM 16598 N N . GLU B 1 966 ? 28.488 33.52 -5.345 1 94.88 966 GLU B N 1
ATOM 16599 C CA . GLU B 1 966 ? 29.624 33.025 -6.116 1 94.88 966 GLU B CA 1
ATOM 16600 C C . GLU B 1 966 ? 30.807 33.985 -6.033 1 94.88 966 GLU B C 1
ATOM 16602 O O . GLU B 1 966 ? 31.952 33.556 -5.879 1 94.88 966 GLU B O 1
ATOM 16607 N N . VAL B 1 967 ? 30.548 35.256 -6.068 1 95.72 967 VAL B N 1
ATOM 16608 C CA . VAL B 1 967 ? 31.598 36.269 -6.043 1 95.72 967 VAL B CA 1
ATOM 16609 C C . VAL B 1 967 ? 32.159 36.398 -4.629 1 95.72 967 VAL B C 1
ATOM 16611 O O . VAL B 1 967 ? 33.377 36.387 -4.433 1 95.72 967 VAL B O 1
ATOM 16614 N N . VAL B 1 968 ? 31.332 36.497 -3.621 1 95.88 968 VAL B N 1
ATOM 16615 C CA . VAL B 1 968 ? 31.716 36.744 -2.235 1 95.88 968 VAL B CA 1
ATOM 16616 C C . VAL B 1 968 ? 32.49 35.545 -1.692 1 95.88 968 VAL B C 1
ATOM 16618 O O . VAL B 1 968 ? 33.519 35.709 -1.031 1 95.88 968 VAL B O 1
ATOM 16621 N N . ASN B 1 969 ? 32.016 34.34 -1.953 1 94.87 969 ASN B N 1
ATOM 16622 C CA . ASN B 1 969 ? 32.571 33.127 -1.361 1 94.87 969 ASN B CA 1
ATOM 16623 C C . ASN B 1 969 ? 33.913 32.761 -1.989 1 94.87 969 ASN B C 1
ATOM 16625 O O . ASN B 1 969 ? 34.7 32.022 -1.394 1 94.87 969 ASN B O 1
ATOM 16629 N N . ASN B 1 970 ? 34.174 33.331 -3.2 1 91.79 970 ASN B N 1
ATOM 16630 C CA . ASN B 1 970 ? 35.403 32.951 -3.889 1 91.79 970 ASN B CA 1
ATOM 16631 C C . ASN B 1 970 ? 36.422 34.087 -3.886 1 91.79 970 ASN B C 1
ATOM 16633 O O . ASN B 1 970 ? 37.475 33.984 -4.518 1 91.79 970 ASN B O 1
ATOM 16637 N N . ASP B 1 971 ? 36.168 35.161 -3.15 1 93.29 971 ASP B N 1
ATOM 16638 C CA . ASP B 1 971 ? 37.104 36.275 -3.038 1 93.29 971 ASP B CA 1
ATOM 16639 C C . ASP B 1 971 ? 38.08 36.059 -1.883 1 93.29 971 ASP B C 1
ATOM 16641 O O . ASP B 1 971 ? 37.678 36.044 -0.718 1 93.29 971 ASP B O 1
ATOM 16645 N N . PRO B 1 972 ? 39.453 36.056 -1.933 1 91 972 PRO B N 1
ATOM 16646 C CA . PRO B 1 972 ? 40.436 35.761 -0.888 1 91 972 PRO B CA 1
ATOM 16647 C C . PRO B 1 972 ? 40.598 36.905 0.11 1 91 972 PRO B C 1
ATOM 16649 O O . PRO B 1 972 ? 40.959 36.674 1.267 1 91 972 PRO B O 1
ATOM 16652 N N . MET B 1 973 ? 40.206 37.982 -0.476 1 91.74 973 MET B N 1
ATOM 16653 C CA . MET B 1 973 ? 40.323 39.127 0.422 1 91.74 973 MET B CA 1
ATOM 16654 C C . MET B 1 973 ? 39.226 39.101 1.481 1 91.74 973 MET B C 1
ATOM 16656 O O . MET B 1 973 ? 39.419 39.599 2.592 1 91.74 973 MET B O 1
ATOM 16660 N N . VAL B 1 974 ? 38.136 38.632 1.166 1 92.21 974 VAL B N 1
ATOM 16661 C CA . VAL B 1 974 ? 37.009 38.536 2.089 1 92.21 974 VAL B CA 1
ATOM 16662 C C . VAL B 1 974 ? 37.176 37.31 2.983 1 92.21 974 VAL B C 1
ATOM 16664 O O . VAL B 1 974 ? 36.965 37.385 4.196 1 92.21 974 VAL B O 1
ATOM 16667 N N . GLY B 1 975 ? 37.69 36.172 2.385 1 86.85 975 GLY B N 1
ATOM 16668 C CA . GLY B 1 975 ? 37.976 34.949 3.118 1 86.85 975 GLY B CA 1
ATOM 16669 C C . GLY B 1 975 ? 36.8 34.458 3.941 1 86.85 975 GLY B C 1
ATOM 16670 O O . GLY B 1 975 ? 35.693 34.305 3.421 1 86.85 975 GLY B O 1
ATOM 16671 N N . SER B 1 976 ? 37.014 34.379 5.323 1 87.12 976 SER B N 1
ATOM 16672 C CA . SER B 1 976 ? 35.987 33.819 6.195 1 87.12 976 SER B CA 1
ATOM 16673 C C . SER B 1 976 ? 35.233 34.917 6.938 1 87.12 976 SER B C 1
ATOM 16675 O O . SER B 1 976 ? 34.408 34.631 7.808 1 87.12 976 SER B O 1
ATOM 16677 N N . LYS B 1 977 ? 35.464 36.144 6.507 1 93.93 977 LYS B N 1
ATOM 16678 C CA . LYS B 1 977 ? 34.787 37.263 7.157 1 93.93 977 LYS B CA 1
ATOM 16679 C C . LYS B 1 977 ? 33.317 37.323 6.755 1 93.93 977 LYS B C 1
ATOM 16681 O O . LYS B 1 977 ? 32.477 37.801 7.521 1 93.93 977 LYS B O 1
ATOM 16686 N N . LEU B 1 978 ? 33.081 36.873 5.472 1 96.03 978 LEU B N 1
ATOM 16687 C CA . LEU B 1 978 ? 31.717 36.929 4.958 1 96.03 978 LEU B CA 1
ATOM 16688 C C . LEU B 1 978 ? 31.445 35.765 4.012 1 96.03 978 LEU B C 1
ATOM 16690 O O . LEU B 1 978 ? 32.257 35.471 3.132 1 96.03 978 LEU B O 1
ATOM 16694 N N . LYS B 1 979 ? 30.404 35.039 4.244 1 96.68 979 LYS B N 1
ATOM 16695 C CA . LYS B 1 979 ? 29.931 33.965 3.375 1 96.68 979 LYS B CA 1
ATOM 16696 C C . LYS B 1 979 ? 28.437 34.101 3.096 1 96.68 979 LYS B C 1
ATOM 16698 O O . LYS B 1 979 ? 27.683 34.582 3.945 1 96.68 979 LYS B O 1
ATOM 16703 N N . LEU B 1 980 ? 28.008 33.768 1.905 1 97.07 980 LEU B N 1
ATOM 16704 C CA . LEU B 1 980 ? 26.604 33.773 1.509 1 97.07 980 LEU B CA 1
ATOM 16705 C C . LEU B 1 980 ? 26.196 32.421 0.935 1 97.07 980 LEU B C 1
ATOM 16707 O O . LEU B 1 980 ? 26.817 31.93 -0.011 1 97.07 980 LEU B O 1
ATOM 16711 N N . ILE B 1 981 ? 25.207 31.802 1.574 1 97 981 ILE B N 1
ATOM 16712 C CA . ILE B 1 981 ? 24.769 30.474 1.157 1 97 981 ILE B CA 1
ATOM 16713 C C . ILE B 1 981 ? 23.267 30.488 0.887 1 97 981 ILE B C 1
ATOM 16715 O O . ILE B 1 981 ? 22.492 31.027 1.681 1 97 981 ILE B O 1
ATOM 16719 N N . PHE B 1 982 ? 22.867 29.954 -0.251 1 97.47 982 PHE B N 1
ATOM 16720 C CA . PHE B 1 982 ? 21.452 29.749 -0.537 1 97.47 982 PHE B CA 1
ATOM 16721 C C . PHE B 1 982 ? 21.055 28.297 -0.296 1 97.47 982 PHE B C 1
ATOM 16723 O O . PHE B 1 982 ? 21.629 27.384 -0.894 1 97.47 982 PHE B O 1
ATOM 16730 N N . LEU B 1 983 ? 20.04 28.103 0.515 1 96.59 983 LEU B N 1
ATOM 16731 C CA . LEU B 1 983 ? 19.596 26.755 0.854 1 96.59 983 LEU B CA 1
ATOM 16732 C C . LEU B 1 983 ? 18.597 26.237 -0.176 1 96.59 983 LEU B C 1
ATOM 16734 O O . LEU B 1 983 ? 17.476 26.742 -0.269 1 96.59 983 LEU B O 1
ATOM 16738 N N . GLU B 1 984 ? 19.027 25.237 -0.885 1 95.24 984 GLU B N 1
ATOM 16739 C CA . GLU B 1 984 ? 18.213 24.618 -1.926 1 95.24 984 GLU B CA 1
ATOM 16740 C C . GLU B 1 984 ? 17.096 23.771 -1.323 1 95.24 984 GLU B C 1
ATOM 16742 O O . GLU B 1 984 ? 17.314 23.051 -0.347 1 95.24 984 GLU B O 1
ATOM 16747 N N . ASN B 1 985 ? 15.879 23.88 -1.864 1 93.6 985 ASN B N 1
ATOM 16748 C CA . ASN B 1 985 ? 14.712 23.072 -1.527 1 93.6 985 ASN B CA 1
ATOM 16749 C C . ASN B 1 985 ? 14.385 23.154 -0.038 1 93.6 985 ASN B C 1
ATOM 16751 O O . ASN B 1 985 ? 14.297 22.129 0.64 1 93.6 985 ASN B O 1
ATOM 16755 N N . TYR B 1 986 ? 14.242 24.347 0.385 1 93.49 986 TYR B N 1
ATOM 16756 C CA . TYR B 1 986 ? 13.901 24.581 1.784 1 93.49 986 TYR B CA 1
ATOM 16757 C C . TYR B 1 986 ? 12.614 23.857 2.16 1 93.49 986 TYR B C 1
ATOM 16759 O O . TYR B 1 986 ? 11.583 24.028 1.505 1 93.49 986 TYR B O 1
ATOM 16767 N N . ARG B 1 987 ? 12.692 22.989 3.04 1 92.53 987 ARG B N 1
ATOM 16768 C CA . ARG B 1 987 ? 11.609 22.14 3.526 1 92.53 987 ARG B CA 1
ATOM 16769 C C . ARG B 1 987 ? 11.674 21.985 5.042 1 92.53 987 ARG B C 1
ATOM 16771 O O . ARG B 1 987 ? 12.527 22.587 5.697 1 92.53 987 ARG B O 1
ATOM 16778 N N . VAL B 1 988 ? 10.784 21.197 5.585 1 92.9 988 VAL B N 1
ATOM 16779 C CA . VAL B 1 988 ? 10.678 21.084 7.036 1 92.9 988 VAL B CA 1
ATOM 16780 C C . VAL B 1 988 ? 11.951 20.458 7.601 1 92.9 988 VAL B C 1
ATOM 16782 O O . VAL B 1 988 ? 12.492 20.932 8.602 1 92.9 988 VAL B O 1
ATOM 16785 N N . SER B 1 989 ? 12.486 19.438 6.956 1 92.34 989 SER B N 1
ATOM 16786 C CA . SER B 1 989 ? 13.679 18.747 7.433 1 92.34 989 SER B CA 1
ATOM 16787 C C . SER B 1 989 ? 14.889 19.676 7.445 1 92.34 989 SER B C 1
ATOM 16789 O O . SER B 1 989 ? 15.748 19.574 8.323 1 92.34 989 SER B O 1
ATOM 16791 N N . LEU B 1 990 ? 14.957 20.528 6.485 1 93.66 990 LEU B N 1
ATOM 16792 C CA . LEU B 1 990 ? 16.048 21.495 6.44 1 93.66 990 LEU B CA 1
ATOM 16793 C C . LEU B 1 990 ? 15.866 22.571 7.506 1 93.66 990 LEU B C 1
ATOM 16795 O O . LEU B 1 990 ? 16.84 23.022 8.111 1 93.66 990 LEU B O 1
ATOM 16799 N N . ALA B 1 991 ? 14.658 22.996 7.756 1 95.01 991 ALA B N 1
ATOM 16800 C CA . ALA B 1 991 ? 14.357 23.963 8.809 1 95.01 991 ALA B CA 1
ATOM 16801 C C . ALA B 1 991 ? 14.769 23.429 10.178 1 95.01 991 ALA B C 1
ATOM 16803 O O . ALA B 1 991 ? 15.229 24.188 11.034 1 95.01 991 ALA B O 1
ATOM 16804 N N . GLU B 1 992 ? 14.628 22.172 10.337 1 93.65 992 GLU B N 1
ATOM 16805 C CA . GLU B 1 992 ? 14.959 21.534 11.608 1 93.65 992 GLU B CA 1
ATOM 16806 C C . GLU B 1 992 ? 16.46 21.585 11.875 1 93.65 992 GLU B C 1
ATOM 16808 O O . GLU B 1 992 ? 16.898 21.432 13.018 1 93.65 992 GLU B O 1
ATOM 16813 N N . LYS B 1 993 ? 17.203 21.836 10.866 1 94.54 993 LYS B N 1
ATOM 16814 C CA . LYS B 1 993 ? 18.653 21.912 11.017 1 94.54 993 LYS B CA 1
ATOM 16815 C C . LYS B 1 993 ? 19.118 23.361 11.13 1 94.54 993 LYS B C 1
ATOM 16817 O O . LYS B 1 993 ? 19.962 23.684 11.968 1 94.54 993 LYS B O 1
ATOM 16822 N N . VAL B 1 994 ? 18.526 24.245 10.384 1 96.98 994 VAL B N 1
ATOM 16823 C CA . VAL B 1 994 ? 19.039 25.608 10.281 1 96.98 994 VAL B CA 1
ATOM 16824 C C . VAL B 1 994 ? 18.533 26.441 11.457 1 96.98 994 VAL B C 1
ATOM 16826 O O . VAL B 1 994 ? 19.241 27.321 11.952 1 96.98 994 VAL B O 1
ATOM 16829 N N . ILE B 1 995 ? 17.409 26.183 11.973 1 97.25 995 ILE B N 1
ATOM 16830 C CA . ILE B 1 995 ? 16.785 27.023 12.991 1 97.25 995 ILE B CA 1
ATOM 16831 C C . ILE B 1 995 ? 17.563 26.91 14.3 1 97.25 995 ILE B C 1
ATOM 16833 O O . ILE B 1 995 ? 17.951 27.923 14.888 1 97.25 995 ILE B O 1
ATOM 16837 N N . PRO B 1 996 ? 17.948 25.714 14.716 1 97.06 996 PRO B N 1
ATOM 16838 C CA . PRO B 1 996 ? 18.719 25.62 15.958 1 97.06 996 PRO B CA 1
ATOM 16839 C C . PRO B 1 996 ? 20.118 26.218 15.83 1 97.06 996 PRO B C 1
ATOM 16841 O O . PRO B 1 996 ? 20.719 26.612 16.833 1 97.06 996 PRO B O 1
ATOM 16844 N N . ALA B 1 997 ? 20.626 26.364 14.63 1 97.86 997 ALA B N 1
ATOM 16845 C CA . ALA B 1 997 ? 21.998 26.807 14.399 1 97.86 997 ALA B CA 1
ATOM 16846 C C . ALA B 1 997 ? 22.063 28.321 14.224 1 97.86 997 ALA B C 1
ATOM 16848 O O . ALA B 1 997 ? 23.151 28.897 14.144 1 97.86 997 ALA B O 1
ATOM 16849 N N . THR B 1 998 ? 21.014 29.067 14.323 1 98.24 998 THR B N 1
ATOM 16850 C CA . THR B 1 998 ? 20.927 30.467 13.92 1 98.24 998 THR B CA 1
ATOM 16851 C C . THR B 1 998 ? 21.232 31.388 15.097 1 98.24 998 THR B C 1
ATOM 16853 O O . THR B 1 998 ? 20.754 31.161 16.21 1 98.24 998 THR B O 1
ATOM 16856 N N . ASP B 1 999 ? 22.067 32.387 14.866 1 97.34 999 ASP B N 1
ATOM 16857 C CA . ASP B 1 999 ? 22.348 33.424 15.855 1 97.34 999 ASP B CA 1
ATOM 16858 C C . ASP B 1 999 ? 21.422 34.624 15.671 1 97.34 999 ASP B C 1
ATOM 16860 O O . ASP B 1 999 ? 20.91 35.175 16.648 1 97.34 999 ASP B O 1
ATOM 16864 N N . LEU B 1 1000 ? 21.277 34.994 14.413 1 96.66 1000 LEU B N 1
ATOM 16865 C CA . LEU B 1 1000 ? 20.473 36.153 14.044 1 96.66 1000 LEU B CA 1
ATOM 16866 C C . LEU B 1 1000 ? 19.429 35.779 12.997 1 96.66 1000 LEU B C 1
ATOM 16868 O O . LEU B 1 1000 ? 19.764 35.21 11.956 1 96.66 1000 LEU B O 1
ATOM 16872 N N . SER B 1 1001 ? 18.164 36.066 13.311 1 96.55 1001 SER B N 1
ATOM 16873 C CA . SER B 1 1001 ? 17.067 35.754 12.401 1 96.55 1001 SER B CA 1
ATOM 16874 C C . SER B 1 1001 ? 16.556 37.01 11.701 1 96.55 1001 SER B C 1
ATOM 16876 O O . SER B 1 1001 ? 16.156 37.973 12.358 1 96.55 1001 SER B O 1
ATOM 16878 N N . GLU B 1 1002 ? 16.5 36.969 10.386 1 96.33 1002 GLU B N 1
ATOM 16879 C CA . GLU B 1 1002 ? 16.038 38.099 9.586 1 96.33 1002 GLU B CA 1
ATOM 16880 C C . GLU B 1 1002 ? 14.528 38.046 9.375 1 96.33 1002 GLU B C 1
ATOM 16882 O O . GLU B 1 1002 ? 14.011 37.092 8.789 1 96.33 1002 GLU B O 1
ATOM 16887 N N . GLN B 1 1003 ? 13.828 38.987 9.965 1 95.04 1003 GLN B N 1
ATOM 16888 C CA . GLN B 1 1003 ? 12.389 39.165 9.795 1 95.04 1003 GLN B CA 1
ATOM 16889 C C . GLN B 1 1003 ? 12.061 40.581 9.33 1 95.04 1003 GLN B C 1
ATOM 16891 O O . GLN B 1 1003 ? 11.538 41.387 10.102 1 95.04 1003 GLN B O 1
ATOM 16896 N N . ILE B 1 1004 ? 12.247 40.863 8.004 1 93.33 1004 ILE B N 1
ATOM 16897 C CA . ILE B 1 1004 ? 12.389 42.255 7.591 1 93.33 1004 ILE B CA 1
ATOM 16898 C C . ILE B 1 1004 ? 11.315 42.599 6.561 1 93.33 1004 ILE B C 1
ATOM 16900 O O . ILE B 1 1004 ? 11.524 43.457 5.7 1 93.33 1004 ILE B O 1
ATOM 16904 N N . SER B 1 1005 ? 10.229 41.906 6.562 1 89.86 1005 SER B N 1
ATOM 16905 C CA . SER B 1 1005 ? 9.142 42.247 5.651 1 89.86 1005 SER B CA 1
ATOM 16906 C C . SER B 1 1005 ? 8.728 43.707 5.806 1 89.86 1005 SER B C 1
ATOM 16908 O O . SER B 1 1005 ? 8.918 44.301 6.869 1 89.86 1005 SER B O 1
ATOM 16910 N N . THR B 1 1006 ? 8.166 44.174 4.752 1 84.3 1006 THR B N 1
ATOM 16911 C CA . THR B 1 1006 ? 7.672 45.544 4.835 1 84.3 1006 THR B CA 1
ATOM 16912 C C . THR B 1 1006 ? 6.54 45.65 5.852 1 84.3 1006 THR B C 1
ATOM 16914 O O . THR B 1 1006 ? 5.66 44.788 5.902 1 84.3 1006 THR B O 1
ATOM 16917 N N . ALA B 1 1007 ? 6.618 46.67 6.664 1 83.79 1007 ALA B N 1
ATOM 16918 C CA . ALA B 1 1007 ? 5.603 46.841 7.701 1 83.79 1007 ALA B CA 1
ATOM 16919 C C . ALA B 1 1007 ? 4.205 46.905 7.095 1 83.79 1007 ALA B C 1
ATOM 16921 O O . ALA B 1 1007 ? 3.962 47.667 6.156 1 83.79 1007 ALA B O 1
ATOM 16922 N N . GLY B 1 1008 ? 3.399 46.047 7.565 1 80.73 1008 GLY B N 1
ATOM 16923 C CA . GLY B 1 1008 ? 2.016 46.053 7.115 1 80.73 1008 GLY B CA 1
ATOM 16924 C C . GLY B 1 1008 ? 1.736 45.027 6.034 1 80.73 1008 GLY B C 1
ATOM 16925 O O . GLY B 1 1008 ? 0.599 44.893 5.577 1 80.73 1008 GLY B O 1
ATOM 16926 N N . THR B 1 1009 ? 2.692 44.227 5.592 1 84.03 1009 THR B N 1
ATOM 16927 C CA . THR B 1 1009 ? 2.495 43.308 4.477 1 84.03 1009 THR B CA 1
ATOM 16928 C C . THR B 1 1009 ? 2.532 41.86 4.956 1 84.03 1009 THR B C 1
ATOM 16930 O O . THR B 1 1009 ? 2.093 40.954 4.245 1 84.03 1009 THR B O 1
ATOM 16933 N N . GLU B 1 1010 ? 3.036 41.67 6.13 1 84.01 1010 GLU B N 1
ATOM 16934 C CA . GLU B 1 1010 ? 3.071 40.323 6.69 1 84.01 1010 GLU B CA 1
ATOM 16935 C C . GLU B 1 1010 ? 1.857 40.063 7.577 1 84.01 1010 GLU B C 1
ATOM 16937 O O . GLU B 1 1010 ? 1.557 40.852 8.475 1 84.01 1010 GLU B O 1
ATOM 16942 N N . ALA B 1 1011 ? 1.143 38.975 7.313 1 84.65 1011 ALA B N 1
ATOM 16943 C CA . ALA B 1 1011 ? -0.019 38.646 8.134 1 84.65 1011 ALA B CA 1
ATOM 16944 C C . ALA B 1 1011 ? 0.398 38.305 9.562 1 84.65 1011 ALA B C 1
ATOM 16946 O O . ALA B 1 1011 ? -0.048 38.948 10.516 1 84.65 1011 ALA B O 1
ATOM 16947 N N . SER B 1 1012 ? 1.238 37.359 9.787 1 88.6 1012 SER B N 1
ATOM 16948 C CA . SER B 1 1012 ? 1.703 36.958 11.112 1 88.6 1012 SER B CA 1
ATOM 16949 C C . SER B 1 1012 ? 3.176 36.565 11.085 1 88.6 1012 SER B C 1
ATOM 16951 O O . SER B 1 1012 ? 4.006 37.205 11.734 1 88.6 1012 SER B O 1
ATOM 16953 N N . GLY B 1 1013 ? 3.601 35.727 10.291 1 83.68 1013 GLY B N 1
ATOM 16954 C CA . GLY B 1 1013 ? 4.945 35.174 10.263 1 83.68 1013 GLY B CA 1
ATOM 16955 C C . GLY B 1 1013 ? 5.266 34.324 11.478 1 83.68 1013 GLY B C 1
ATOM 16956 O O . GLY B 1 1013 ? 5.275 34.822 12.605 1 83.68 1013 GLY B O 1
ATOM 16957 N N . THR B 1 1014 ? 5.423 33.054 11.267 1 89.36 1014 THR B N 1
ATOM 16958 C CA . THR B 1 1014 ? 5.705 32.174 12.396 1 89.36 1014 THR B CA 1
ATOM 16959 C C . THR B 1 1014 ? 7.17 31.746 12.395 1 89.36 1014 THR B C 1
ATOM 16961 O O . THR B 1 1014 ? 7.654 31.168 13.37 1 89.36 1014 THR B O 1
ATOM 16964 N N . GLY B 1 1015 ? 7.869 32.131 11.375 1 91.04 1015 GLY B N 1
ATOM 16965 C CA . GLY B 1 1015 ? 9.294 31.843 11.343 1 91.04 1015 GLY B CA 1
ATOM 16966 C C . GLY B 1 1015 ? 10.061 32.496 12.477 1 91.04 1015 GLY B C 1
ATOM 16967 O O . GLY B 1 1015 ? 10.968 31.89 13.051 1 91.04 1015 GLY B O 1
ATOM 16968 N N . ASN B 1 1016 ? 9.672 33.7 12.806 1 93.16 1016 ASN B N 1
ATOM 16969 C CA . ASN B 1 1016 ? 10.335 34.428 13.883 1 93.16 1016 ASN B CA 1
ATOM 16970 C C . ASN B 1 1016 ? 10.167 33.72 15.225 1 93.16 1016 ASN B C 1
ATOM 16972 O O . ASN B 1 1016 ? 11.092 33.695 16.038 1 93.16 1016 ASN B O 1
ATOM 16976 N N . MET B 1 1017 ? 9.006 33.085 15.379 1 93.38 1017 MET B N 1
ATOM 16977 C CA . MET B 1 1017 ? 8.739 32.367 16.622 1 93.38 1017 MET B CA 1
ATOM 16978 C C . MET B 1 1017 ? 9.627 31.133 16.738 1 93.38 1017 MET B C 1
ATOM 16980 O O . MET B 1 1017 ? 10.142 30.833 17.817 1 93.38 1017 MET B O 1
ATOM 16984 N N . LYS B 1 1018 ? 9.805 30.446 15.679 1 94.75 1018 LYS B N 1
ATOM 16985 C CA . LYS B 1 1018 ? 10.631 29.243 15.666 1 94.75 1018 LYS B CA 1
ATOM 16986 C C . LYS B 1 1018 ? 12.087 29.571 15.984 1 94.75 1018 LYS B C 1
ATOM 16988 O O . LYS B 1 1018 ? 12.731 28.87 16.767 1 94.75 1018 LYS B O 1
ATOM 16993 N N . PHE B 1 1019 ? 12.55 30.659 15.431 1 96.24 1019 PHE B N 1
ATOM 16994 C CA . PHE B 1 1019 ? 13.931 31.075 15.642 1 96.24 1019 PHE B CA 1
ATOM 16995 C C . PHE B 1 1019 ? 14.137 31.564 17.07 1 96.24 1019 PHE B C 1
ATOM 16997 O O . PHE B 1 1019 ? 15.119 31.2 17.721 1 96.24 1019 PHE B O 1
ATOM 17004 N N . MET B 1 1020 ? 13.26 32.342 17.562 1 93.98 1020 MET B N 1
ATOM 17005 C CA . MET B 1 1020 ? 13.401 32.892 18.907 1 93.98 1020 MET B CA 1
ATOM 17006 C C . MET B 1 1020 ? 13.328 31.788 19.957 1 93.98 1020 MET B C 1
ATOM 17008 O O . MET B 1 1020 ? 14.012 31.852 20.98 1 93.98 1020 MET B O 1
ATOM 17012 N N . LEU B 1 1021 ? 12.508 30.851 19.676 1 93.99 1021 LEU B N 1
ATOM 17013 C CA . LEU B 1 1021 ? 12.363 29.714 20.578 1 93.99 1021 LEU B CA 1
ATOM 17014 C C . LEU B 1 1021 ? 13.683 28.965 20.726 1 93.99 1021 LEU B C 1
ATOM 17016 O O . LEU B 1 1021 ? 13.939 28.349 21.763 1 93.99 1021 LEU B O 1
ATOM 17020 N N . ASN B 1 1022 ? 14.543 29.086 19.749 1 95.46 1022 ASN B N 1
ATOM 17021 C CA . ASN B 1 1022 ? 15.826 28.392 19.76 1 95.46 1022 ASN B CA 1
ATOM 17022 C C . ASN B 1 1022 ? 16.969 29.331 20.135 1 95.46 1022 ASN B C 1
ATOM 17024 O O . ASN B 1 1022 ? 18.14 28.993 19.956 1 95.46 1022 ASN B O 1
ATOM 17028 N N . GLY B 1 1023 ? 16.665 30.543 20.521 1 92.66 1023 GLY B N 1
ATOM 17029 C CA . GLY B 1 1023 ? 17.663 31.443 21.076 1 92.66 1023 GLY B CA 1
ATOM 17030 C C . GLY B 1 1023 ? 18.257 32.383 20.045 1 92.66 1023 GLY B C 1
ATOM 17031 O O . GLY B 1 1023 ? 19.249 33.064 20.316 1 92.66 1023 GLY B O 1
ATOM 17032 N N . ALA B 1 1024 ? 17.673 32.499 18.913 1 95.52 1024 ALA B N 1
ATOM 17033 C CA . ALA B 1 1024 ? 18.17 33.432 17.905 1 95.52 1024 ALA B CA 1
ATOM 17034 C C . ALA B 1 1024 ? 17.608 34.832 18.129 1 95.52 1024 ALA B C 1
ATOM 17036 O O . ALA B 1 1024 ? 16.44 34.988 18.496 1 95.52 1024 ALA B O 1
ATOM 17037 N N . LEU B 1 1025 ? 18.416 35.804 17.944 1 94.48 1025 LEU B N 1
ATOM 17038 C CA . LEU B 1 1025 ? 17.96 37.186 18.049 1 94.48 1025 LEU B CA 1
ATOM 17039 C C . LEU B 1 1025 ? 17.308 37.644 16.749 1 94.48 1025 LEU B C 1
ATOM 17041 O O . LEU B 1 1025 ? 17.733 37.245 15.662 1 94.48 1025 LEU B O 1
ATOM 17045 N N . THR B 1 1026 ? 16.338 38.455 16.905 1 94.67 1026 THR B N 1
ATOM 17046 C CA . THR B 1 1026 ? 15.579 38.891 15.738 1 94.67 1026 THR B CA 1
ATOM 17047 C C . THR B 1 1026 ? 16.057 40.26 15.264 1 94.67 1026 THR B C 1
ATOM 17049 O O . THR B 1 1026 ? 16.163 41.196 16.059 1 94.67 1026 THR B O 1
ATOM 17052 N N . ILE B 1 1027 ? 16.431 40.372 14.067 1 95.11 1027 ILE B N 1
ATOM 17053 C CA . ILE B 1 1027 ? 16.59 41.654 13.39 1 95.11 1027 ILE B CA 1
ATOM 17054 C C . ILE B 1 1027 ? 15.449 41.856 12.394 1 95.11 1027 ILE B C 1
ATOM 17056 O O . ILE B 1 1027 ? 15.24 41.029 11.504 1 95.11 1027 ILE B O 1
ATOM 17060 N N . GLY B 1 1028 ? 14.658 42.857 12.701 1 92.86 1028 GLY B N 1
ATOM 17061 C CA . GLY B 1 1028 ? 13.505 42.933 11.819 1 92.86 1028 GLY B CA 1
ATOM 17062 C C . GLY B 1 1028 ? 12.749 44.244 11.935 1 92.86 1028 GLY B C 1
ATOM 17063 O O . GLY B 1 1028 ? 13.23 45.19 12.563 1 92.86 1028 GLY B O 1
ATOM 17064 N N . THR B 1 1029 ? 11.677 44.261 11.15 1 91.95 1029 THR B N 1
ATOM 17065 C CA . THR B 1 1029 ? 10.762 45.398 11.138 1 91.95 1029 THR B CA 1
ATOM 17066 C C . THR B 1 1029 ? 9.556 45.13 12.033 1 91.95 1029 THR B C 1
ATOM 17068 O O . THR B 1 1029 ? 9.297 43.984 12.409 1 91.95 1029 THR B O 1
ATOM 17071 N N . MET B 1 1030 ? 8.938 46.224 12.391 1 90.28 1030 MET B N 1
ATOM 17072 C CA . MET B 1 1030 ? 7.757 46.074 13.237 1 90.28 1030 MET B CA 1
ATOM 17073 C C . MET B 1 1030 ? 6.539 45.684 12.406 1 90.28 1030 MET B C 1
ATOM 17075 O O . MET B 1 1030 ? 5.722 46.538 12.056 1 90.28 1030 MET B O 1
ATOM 17079 N N . ASP B 1 1031 ? 6.445 44.467 12.252 1 89.14 1031 ASP B N 1
ATOM 17080 C CA . ASP B 1 1031 ? 5.379 43.906 11.428 1 89.14 1031 ASP B CA 1
ATOM 17081 C C . ASP B 1 1031 ? 4.958 42.529 11.937 1 89.14 1031 ASP B C 1
ATOM 17083 O O . ASP B 1 1031 ? 5.729 41.852 12.619 1 89.14 1031 ASP B O 1
ATOM 17087 N N . GLY B 1 1032 ? 3.732 42.177 11.648 1 88.3 1032 GLY B N 1
ATOM 17088 C CA . GLY B 1 1032 ? 3.224 40.866 12.021 1 88.3 1032 GLY B CA 1
ATOM 17089 C C . GLY B 1 1032 ? 3.405 40.553 13.494 1 88.3 1032 GLY B C 1
ATOM 17090 O O . GLY B 1 1032 ? 3.11 41.387 14.353 1 88.3 1032 GLY B O 1
ATOM 17091 N N . ALA B 1 1033 ? 3.961 39.335 13.721 1 88.87 1033 ALA B N 1
ATOM 17092 C CA . ALA B 1 1033 ? 4.095 38.875 15.101 1 88.87 1033 ALA B CA 1
ATOM 17093 C C . ALA B 1 1033 ? 5.311 39.504 15.773 1 88.87 1033 ALA B C 1
ATOM 17095 O O . ALA B 1 1033 ? 5.469 39.415 16.993 1 88.87 1033 ALA B O 1
ATOM 17096 N N . ASN B 1 1034 ? 6.139 40.16 14.98 1 91.72 1034 ASN B N 1
ATOM 17097 C CA . ASN B 1 1034 ? 7.293 40.833 15.564 1 91.72 1034 ASN B CA 1
ATOM 17098 C C . ASN B 1 1034 ? 6.873 41.866 16.606 1 91.72 1034 ASN B C 1
ATOM 17100 O O . ASN B 1 1034 ? 7.583 42.088 17.588 1 91.72 1034 ASN B O 1
ATOM 17104 N N . VAL B 1 1035 ? 5.75 42.501 16.347 1 90.32 1035 VAL B N 1
ATOM 17105 C CA . VAL B 1 1035 ? 5.245 43.515 17.266 1 90.32 1035 VAL B CA 1
ATOM 17106 C C . VAL B 1 1035 ? 4.918 42.875 18.613 1 90.32 1035 VAL B C 1
ATOM 17108 O O . VAL B 1 1035 ? 5.351 43.362 19.66 1 90.32 1035 VAL B O 1
ATOM 17111 N N . GLU B 1 1036 ? 4.23 41.798 18.508 1 91.77 1036 GLU B N 1
ATOM 17112 C CA . GLU B 1 1036 ? 3.826 41.114 19.733 1 91.77 1036 GLU B CA 1
ATOM 17113 C C . GLU B 1 1036 ? 5.028 40.494 20.441 1 91.77 1036 GLU B C 1
ATOM 17115 O O . GLU B 1 1036 ? 5.067 40.436 21.672 1 91.77 1036 GLU B O 1
ATOM 17120 N N . MET B 1 1037 ? 5.947 40.069 19.714 1 91.76 1037 MET B N 1
ATOM 17121 C CA . MET B 1 1037 ? 7.161 39.502 20.294 1 91.76 1037 MET B CA 1
ATOM 17122 C C . MET B 1 1037 ? 7.984 40.577 20.995 1 91.76 1037 MET B C 1
ATOM 17124 O O . MET B 1 1037 ? 8.541 40.338 22.068 1 91.76 1037 MET B O 1
ATOM 17128 N N . ALA B 1 1038 ? 8.052 41.711 20.38 1 91.63 1038 ALA B N 1
ATOM 17129 C CA . ALA B 1 1038 ? 8.755 42.836 20.992 1 91.63 1038 ALA B CA 1
ATOM 17130 C C . ALA B 1 1038 ? 8.068 43.276 22.282 1 91.63 1038 ALA B C 1
ATOM 17132 O O . ALA B 1 1038 ? 8.733 43.664 23.245 1 91.63 1038 ALA B O 1
ATOM 17133 N N . GLU B 1 1039 ? 6.776 43.216 22.258 1 91.13 1039 GLU B N 1
ATOM 17134 C CA . GLU B 1 1039 ? 6.01 43.571 23.449 1 91.13 1039 GLU B CA 1
ATOM 17135 C C . GLU B 1 1039 ? 6.256 42.576 24.58 1 91.13 1039 GLU B C 1
ATOM 17137 O O . GLU B 1 1039 ? 6.366 42.967 25.744 1 91.13 1039 GLU B O 1
ATOM 17142 N N . GLU B 1 1040 ? 6.363 41.344 24.223 1 89.01 1040 GLU B N 1
ATOM 17143 C CA . GLU B 1 1040 ? 6.527 40.293 25.222 1 89.01 1040 GLU B CA 1
ATOM 17144 C C . GLU B 1 1040 ? 7.964 40.236 25.733 1 89.01 1040 GLU B C 1
ATOM 17146 O O . GLU B 1 1040 ? 8.196 40.117 26.938 1 89.01 1040 GLU B O 1
ATOM 17151 N N . ALA B 1 1041 ? 8.948 40.348 24.859 1 88.81 1041 ALA B N 1
ATOM 17152 C CA . ALA B 1 1041 ? 10.353 40.179 25.221 1 88.81 1041 ALA B CA 1
ATOM 17153 C C . ALA B 1 1041 ? 11 41.521 25.552 1 88.81 1041 ALA B C 1
ATOM 17155 O O . ALA B 1 1041 ? 12.051 41.568 26.195 1 88.81 1041 ALA B O 1
ATOM 17156 N N . GLY B 1 1042 ? 10.405 42.619 25.216 1 88.23 1042 GLY B N 1
ATOM 17157 C CA . GLY B 1 1042 ? 11.026 43.932 25.284 1 88.23 1042 GLY B CA 1
ATOM 17158 C C . GLY B 1 1042 ? 11.726 44.328 23.998 1 88.23 1042 GLY B C 1
ATOM 17159 O O . GLY B 1 1042 ? 12.443 43.522 23.402 1 88.23 1042 GLY B O 1
ATOM 17160 N N . GLU B 1 1043 ? 11.483 45.438 23.516 1 89.18 1043 GLU B N 1
ATOM 17161 C CA . GLU B 1 1043 ? 12.023 45.921 22.249 1 89.18 1043 GLU B CA 1
ATOM 17162 C C . GLU B 1 1043 ? 13.549 45.934 22.269 1 89.18 1043 GLU B C 1
ATOM 17164 O O . GLU B 1 1043 ? 14.19 45.809 21.223 1 89.18 1043 GLU B O 1
ATOM 17169 N N . GLU B 1 1044 ? 14.146 46.068 23.393 1 87.84 1044 GLU B N 1
ATOM 17170 C CA . GLU B 1 1044 ? 15.598 46.13 23.521 1 87.84 1044 GLU B CA 1
ATOM 17171 C C . GLU B 1 1044 ? 16.239 44.782 23.204 1 87.84 1044 GLU B C 1
ATOM 17173 O O . GLU B 1 1044 ? 17.437 44.708 22.925 1 87.84 1044 GLU B O 1
ATOM 17178 N N . ASN B 1 1045 ? 15.437 43.8 23.283 1 90.47 1045 ASN B N 1
ATOM 17179 C CA . ASN B 1 1045 ? 15.962 42.465 23.019 1 90.47 1045 ASN B CA 1
ATOM 17180 C C . ASN B 1 1045 ? 15.838 42.096 21.543 1 90.47 1045 ASN B C 1
ATOM 17182 O O . ASN B 1 1045 ? 16.114 40.959 21.158 1 90.47 1045 ASN B O 1
ATOM 17186 N N . LEU B 1 1046 ? 15.381 43.016 20.69 1 94.16 1046 LEU B N 1
ATOM 17187 C CA . LEU B 1 1046 ? 15.303 42.865 19.241 1 94.16 1046 LEU B CA 1
ATOM 17188 C C . LEU B 1 1046 ? 16.066 43.982 18.536 1 94.16 1046 LEU B C 1
ATOM 17190 O O . LEU B 1 1046 ? 16.218 45.077 19.082 1 94.16 1046 LEU B O 1
ATOM 17194 N N . PHE B 1 1047 ? 16.582 43.676 17.448 1 95.21 1047 PHE B N 1
ATOM 17195 C CA . PHE B 1 1047 ? 17.2 44.702 16.617 1 95.21 1047 PHE B CA 1
ATOM 17196 C C . PHE B 1 1047 ? 16.217 45.216 15.572 1 95.21 1047 PHE B C 1
ATOM 17198 O O . PHE B 1 1047 ? 16.118 44.657 14.478 1 95.21 1047 PHE B O 1
ATOM 17205 N N . ILE B 1 1048 ? 15.497 46.213 15.968 1 91.92 1048 ILE B N 1
ATOM 17206 C CA . ILE B 1 1048 ? 14.42 46.724 15.127 1 91.92 1048 ILE B CA 1
ATOM 17207 C C . ILE B 1 1048 ? 14.929 47.897 14.292 1 91.92 1048 ILE B C 1
ATOM 17209 O O . ILE B 1 1048 ? 15.698 48.728 14.782 1 91.92 1048 ILE B O 1
ATOM 17213 N N . PHE B 1 1049 ? 14.54 47.812 13.027 1 91.53 1049 PHE B N 1
ATOM 17214 C CA . PHE B 1 1049 ? 14.863 48.947 12.17 1 91.53 1049 PHE B CA 1
ATOM 17215 C C . PHE B 1 1049 ? 13.721 49.237 11.203 1 91.53 1049 PHE B C 1
ATOM 17217 O O . PHE B 1 1049 ? 12.742 48.49 11.148 1 91.53 1049 PHE B O 1
ATOM 17224 N N . GLY B 1 1050 ? 13.768 50.295 10.558 1 86.39 1050 GLY B N 1
ATOM 17225 C CA . GLY B 1 1050 ? 12.814 50.625 9.512 1 86.39 1050 GLY B CA 1
ATOM 17226 C C . GLY B 1 1050 ? 11.625 51.42 10.019 1 86.39 1050 GLY B C 1
ATOM 17227 O O . GLY B 1 1050 ? 11.606 51.85 11.174 1 86.39 1050 GLY B O 1
ATOM 17228 N N . MET B 1 1051 ? 10.666 51.468 9.112 1 86.96 1051 MET B N 1
ATOM 17229 C CA . MET B 1 1051 ? 9.488 52.289 9.374 1 86.96 1051 MET B CA 1
ATOM 17230 C C . MET B 1 1051 ? 8.374 51.459 10.003 1 86.96 1051 MET B C 1
ATOM 17232 O O . MET B 1 1051 ? 8.33 50.24 9.828 1 86.96 1051 MET B O 1
ATOM 17236 N N . ARG B 1 1052 ? 7.621 52.114 10.764 1 87.43 1052 ARG B N 1
ATOM 17237 C CA . ARG B 1 1052 ? 6.392 51.506 11.264 1 87.43 1052 ARG B CA 1
ATOM 17238 C C . ARG B 1 1052 ? 5.251 51.677 10.266 1 87.43 1052 ARG B C 1
ATOM 17240 O O . ARG B 1 1052 ? 5.4 52.371 9.258 1 87.43 1052 ARG B O 1
ATOM 17247 N N . VAL B 1 1053 ? 4.193 51.088 10.51 1 83.75 1053 VAL B N 1
ATOM 17248 C CA . VAL B 1 1053 ? 3.081 51.054 9.566 1 83.75 1053 VAL B CA 1
ATOM 17249 C C . VAL B 1 1053 ? 2.608 52.477 9.273 1 83.75 1053 VAL B C 1
ATOM 17251 O O . VAL B 1 1053 ? 2.331 52.82 8.121 1 83.75 1053 VAL B O 1
ATOM 17254 N N . GLU B 1 1054 ? 2.569 53.293 10.31 1 82.92 1054 GLU B N 1
ATOM 17255 C CA . GLU B 1 1054 ? 2.107 54.669 10.157 1 82.92 1054 GLU B CA 1
ATOM 17256 C C . GLU B 1 1054 ? 3.093 55.494 9.334 1 82.92 1054 GLU B C 1
ATOM 17258 O O . GLU B 1 1054 ? 2.688 56.354 8.549 1 82.92 1054 GLU B O 1
ATOM 17263 N N . ASP B 1 1055 ? 4.38 55.185 9.534 1 86.19 1055 ASP B N 1
ATOM 17264 C CA . ASP B 1 1055 ? 5.42 55.898 8.798 1 86.19 1055 ASP B CA 1
ATOM 17265 C C . ASP B 1 1055 ? 5.392 55.533 7.315 1 86.19 1055 ASP B C 1
ATOM 17267 O O . ASP B 1 1055 ? 5.658 56.378 6.458 1 86.19 1055 ASP B O 1
ATOM 17271 N N . VAL B 1 1056 ? 5.099 54.271 7.063 1 84.07 1056 VAL B N 1
ATOM 17272 C CA . VAL B 1 1056 ? 5.03 53.812 5.68 1 84.07 1056 VAL B CA 1
ATOM 17273 C C . VAL B 1 1056 ? 3.866 54.495 4.966 1 84.07 1056 VAL B C 1
ATOM 17275 O O . VAL B 1 1056 ? 4.007 54.945 3.826 1 84.07 1056 VAL B O 1
ATOM 17278 N N . ALA B 1 1057 ? 2.761 54.547 5.698 1 80.91 1057 ALA B N 1
ATOM 17279 C CA . ALA B 1 1057 ? 1.581 55.195 5.132 1 80.91 1057 ALA B CA 1
ATOM 17280 C C . ALA B 1 1057 ? 1.835 56.679 4.884 1 80.91 1057 ALA B C 1
ATOM 17282 O O . ALA B 1 1057 ? 1.387 57.233 3.877 1 80.91 1057 ALA B O 1
ATOM 17283 N N . ALA B 1 1058 ? 2.536 57.343 5.778 1 86.09 1058 ALA B N 1
ATOM 17284 C CA . ALA B 1 1058 ? 2.854 58.763 5.656 1 86.09 1058 ALA B CA 1
ATOM 17285 C C . ALA B 1 1058 ? 3.788 59.016 4.476 1 86.09 1058 ALA B C 1
ATOM 17287 O O . ALA B 1 1058 ? 3.645 60.015 3.766 1 86.09 1058 ALA B O 1
ATOM 17288 N N . LEU B 1 1059 ? 4.713 58.103 4.371 1 87.64 1059 LEU B N 1
ATOM 17289 C CA . LEU B 1 1059 ? 5.648 58.236 3.259 1 87.64 1059 LEU B CA 1
ATOM 17290 C C . LEU B 1 1059 ? 4.937 58.038 1.924 1 87.64 1059 LEU B C 1
ATOM 17292 O O . LEU B 1 1059 ? 5.248 58.718 0.944 1 87.64 1059 LEU B O 1
ATOM 17296 N N . ASP B 1 1060 ? 4.086 57.147 1.901 1 83.13 1060 ASP B N 1
ATOM 17297 C CA . ASP B 1 1060 ? 3.319 56.884 0.687 1 83.13 1060 ASP B CA 1
ATOM 17298 C C . ASP B 1 1060 ? 2.479 58.097 0.294 1 83.13 1060 ASP B C 1
ATOM 17300 O O . ASP B 1 1060 ? 2.349 58.412 -0.891 1 83.13 1060 ASP B O 1
ATOM 17304 N N . LYS B 1 1061 ? 1.942 58.736 1.265 1 84.62 1061 LYS B N 1
ATOM 17305 C CA . LYS B 1 1061 ? 1.141 59.932 1.02 1 84.62 1061 LYS B CA 1
ATOM 17306 C C . LYS B 1 1061 ? 2.005 61.075 0.494 1 84.62 1061 LYS B C 1
ATOM 17308 O O . LYS B 1 1061 ? 1.566 61.85 -0.359 1 84.62 1061 LYS B O 1
ATOM 17313 N N . LYS B 1 1062 ? 3.137 61.146 1.135 1 86.19 1062 LYS B N 1
ATOM 17314 C CA . LYS B 1 1062 ? 4.055 62.201 0.715 1 86.19 1062 LYS B CA 1
ATOM 17315 C C . LYS B 1 1062 ? 4.616 61.919 -0.676 1 86.19 1062 LYS B C 1
ATOM 17317 O O . LYS B 1 1062 ? 4.997 62.843 -1.396 1 86.19 1062 LYS B O 1
ATOM 17322 N N . GLY B 1 1063 ? 4.566 60.731 -1.134 1 82.99 1063 GLY B N 1
ATOM 17323 C CA . GLY B 1 1063 ? 5.121 60.332 -2.417 1 82.99 1063 GLY B CA 1
ATOM 17324 C C . GLY B 1 1063 ? 6.512 59.737 -2.306 1 82.99 1063 GLY B C 1
ATOM 17325 O O . GLY B 1 1063 ? 7.48 60.453 -2.037 1 82.99 1063 GLY B O 1
ATOM 17326 N N . TYR B 1 1064 ? 6.729 58.494 -2.407 1 86.98 1064 TYR B N 1
ATOM 17327 C CA . TYR B 1 1064 ? 7.986 57.762 -2.3 1 86.98 1064 TYR B CA 1
ATOM 17328 C C . TYR B 1 1064 ? 8.679 57.667 -3.654 1 86.98 1064 TYR B C 1
ATOM 17330 O O . TYR B 1 1064 ? 8.083 57.211 -4.632 1 86.98 1064 TYR B O 1
ATOM 17338 N N . LYS B 1 1065 ? 9.843 58.3 -3.793 1 87.73 1065 LYS B N 1
ATOM 17339 C CA . LYS B 1 1065 ? 10.702 58.195 -4.969 1 87.73 1065 LYS B CA 1
ATOM 17340 C C . LYS B 1 1065 ? 12.013 57.49 -4.631 1 87.73 1065 LYS B C 1
ATOM 17342 O O . LYS B 1 1065 ? 12.923 58.098 -4.064 1 87.73 1065 LYS B O 1
ATOM 17347 N N . ALA B 1 1066 ? 12.236 56.315 -5.02 1 89.32 1066 ALA B N 1
ATOM 17348 C CA . ALA B 1 1066 ? 13.358 55.442 -4.687 1 89.32 1066 ALA B CA 1
ATOM 17349 C C . ALA B 1 1066 ? 14.682 56.055 -5.135 1 89.32 1066 ALA B C 1
ATOM 17351 O O . ALA B 1 1066 ? 15.709 55.881 -4.475 1 89.32 1066 ALA B O 1
ATOM 17352 N N . LYS B 1 1067 ? 14.702 56.803 -6.166 1 89.57 1067 LYS B N 1
ATOM 17353 C CA . LYS B 1 1067 ? 15.916 57.358 -6.756 1 89.57 1067 LYS B CA 1
ATOM 17354 C C . LYS B 1 1067 ? 16.555 58.39 -5.831 1 89.57 1067 LYS B C 1
ATOM 17356 O O . LYS B 1 1067 ? 17.779 58.535 -5.806 1 89.57 1067 LYS B O 1
ATOM 17361 N N . GLU B 1 1068 ? 15.771 59.087 -5.07 1 90.17 1068 GLU B N 1
ATOM 17362 C CA . GLU B 1 1068 ? 16.292 60.079 -4.134 1 90.17 1068 GLU B CA 1
ATOM 17363 C C . GLU B 1 1068 ? 17.154 59.424 -3.059 1 90.17 1068 GLU B C 1
ATOM 17365 O O . GLU B 1 1068 ? 18.175 59.981 -2.649 1 90.17 1068 GLU B O 1
ATOM 17370 N N . TYR B 1 1069 ? 16.731 58.329 -2.622 1 90.67 1069 TYR B N 1
ATOM 17371 C CA . TYR B 1 1069 ? 17.499 57.612 -1.61 1 90.67 1069 TYR B CA 1
ATOM 17372 C C . TYR B 1 1069 ? 18.764 57.01 -2.21 1 90.67 1069 TYR B C 1
ATOM 17374 O O . TYR B 1 1069 ? 19.808 56.965 -1.555 1 90.67 1069 TYR B O 1
ATOM 17382 N N . TYR B 1 1070 ? 18.653 56.581 -3.434 1 92.08 1070 TYR B N 1
ATOM 17383 C CA . TYR B 1 1070 ? 19.787 56.062 -4.191 1 92.08 1070 TYR B CA 1
ATOM 17384 C C . TYR B 1 1070 ? 20.874 57.12 -4.339 1 92.08 1070 TYR B C 1
ATOM 17386 O O . TYR B 1 1070 ? 22.058 56.835 -4.141 1 92.08 1070 TYR B O 1
ATOM 17394 N N . GLU B 1 1071 ? 20.471 58.304 -4.565 1 93.04 1071 GLU B N 1
ATOM 17395 C CA . GLU B 1 1071 ? 21.43 59.383 -4.782 1 93.04 1071 GLU B CA 1
ATOM 17396 C C . GLU B 1 1071 ? 21.977 59.91 -3.458 1 93.04 1071 GLU B C 1
ATOM 17398 O O . GLU B 1 1071 ? 23.12 60.368 -3.391 1 93.04 1071 GLU B O 1
ATOM 17403 N N . ALA B 1 1072 ? 21.242 59.739 -2.441 1 93.38 1072 ALA B N 1
ATOM 17404 C CA . ALA B 1 1072 ? 21.596 60.327 -1.152 1 93.38 1072 ALA B CA 1
ATOM 17405 C C . ALA B 1 1072 ? 22.548 59.42 -0.378 1 93.38 1072 ALA B C 1
ATOM 17407 O O . ALA B 1 1072 ? 23.336 59.893 0.444 1 93.38 1072 ALA B O 1
ATOM 17408 N N . LEU B 1 1073 ? 22.518 58.136 -0.598 1 94.33 1073 LEU B N 1
ATOM 17409 C CA . LEU B 1 1073 ? 23.312 57.189 0.176 1 94.33 1073 LEU B CA 1
ATOM 17410 C C . LEU B 1 1073 ? 24.377 56.533 -0.695 1 94.33 1073 LEU B C 1
ATOM 17412 O O . LEU B 1 1073 ? 24.096 55.562 -1.402 1 94.33 1073 LEU B O 1
ATOM 17416 N N . PRO B 1 1074 ? 25.557 56.914 -0.588 1 94.53 1074 PRO B N 1
ATOM 17417 C CA . PRO B 1 1074 ? 26.632 56.432 -1.459 1 94.53 1074 PRO B CA 1
ATOM 17418 C C . PRO B 1 1074 ? 26.792 54.914 -1.414 1 94.53 1074 PRO B C 1
ATOM 17420 O O . PRO B 1 1074 ? 27.073 54.288 -2.439 1 94.53 1074 PRO B O 1
ATOM 17423 N N . GLU B 1 1075 ? 26.639 54.31 -0.276 1 95.05 1075 GLU B N 1
ATOM 17424 C CA . GLU B 1 1075 ? 26.789 52.863 -0.159 1 95.05 1075 GLU B CA 1
ATOM 17425 C C . GLU B 1 1075 ? 25.696 52.13 -0.932 1 95.05 1075 GLU B C 1
ATOM 17427 O O . GLU B 1 1075 ? 25.948 51.084 -1.534 1 95.05 1075 GLU B O 1
ATOM 17432 N N . LEU B 1 1076 ? 24.529 52.679 -0.889 1 95.16 1076 LEU B N 1
ATOM 17433 C CA . LEU B 1 1076 ? 23.417 52.092 -1.629 1 95.16 1076 LEU B CA 1
ATOM 17434 C C . LEU B 1 1076 ? 23.622 52.247 -3.132 1 95.16 1076 LEU B C 1
ATOM 17436 O O . LEU B 1 1076 ? 23.348 51.321 -3.899 1 95.16 1076 LEU B O 1
ATOM 17440 N N . LYS B 1 1077 ? 24.095 53.382 -3.501 1 95.47 1077 LYS B N 1
ATOM 17441 C CA . LYS B 1 1077 ? 24.361 53.654 -4.911 1 95.47 1077 LYS B CA 1
ATOM 17442 C C . LYS B 1 1077 ? 25.404 52.691 -5.47 1 95.47 1077 LYS B C 1
ATOM 17444 O O . LYS B 1 1077 ? 25.228 52.142 -6.56 1 95.47 1077 LYS B O 1
ATOM 17449 N N . LEU B 1 1078 ? 26.469 52.489 -4.744 1 96.68 1078 LEU B N 1
ATOM 17450 C CA . LEU B 1 1078 ? 27.527 51.588 -5.189 1 96.68 1078 LEU B CA 1
ATOM 17451 C C . LEU B 1 1078 ? 26.995 50.17 -5.367 1 96.68 1078 LEU B C 1
ATOM 17453 O O . LEU B 1 1078 ? 27.313 49.502 -6.353 1 96.68 1078 LEU B O 1
ATOM 17457 N N . ALA B 1 1079 ? 26.226 49.693 -4.422 1 96.76 1079 ALA B N 1
ATOM 17458 C CA . ALA B 1 1079 ? 25.684 48.338 -4.475 1 96.76 1079 ALA B CA 1
ATOM 17459 C C . ALA B 1 1079 ? 24.768 48.16 -5.683 1 96.76 1079 ALA B C 1
ATOM 17461 O O . ALA B 1 1079 ? 24.866 47.163 -6.402 1 96.76 1079 ALA B O 1
ATOM 17462 N N . ILE B 1 1080 ? 23.85 49.08 -5.956 1 96.16 1080 ILE B N 1
ATOM 17463 C CA . ILE B 1 1080 ? 22.888 49 -7.051 1 96.16 1080 ILE B CA 1
ATOM 17464 C C . ILE B 1 1080 ? 23.618 49.108 -8.388 1 96.16 1080 ILE B C 1
ATOM 17466 O O . ILE B 1 1080 ? 23.287 48.401 -9.342 1 96.16 1080 ILE B O 1
ATOM 17470 N N . ASP B 1 1081 ? 24.673 49.953 -8.41 1 95.51 1081 ASP B N 1
ATOM 17471 C CA . ASP B 1 1081 ? 25.452 50.111 -9.634 1 95.51 1081 ASP B CA 1
ATOM 17472 C C . ASP B 1 1081 ? 26.194 48.823 -9.983 1 95.51 1081 ASP B C 1
ATOM 17474 O O . ASP B 1 1081 ? 26.31 48.465 -11.157 1 95.51 1081 ASP B O 1
ATOM 17478 N N . GLN B 1 1082 ? 26.727 48.145 -9.013 1 97.24 1082 GLN B N 1
ATOM 17479 C CA . GLN B 1 1082 ? 27.425 46.884 -9.239 1 97.24 1082 GLN B CA 1
ATOM 17480 C C . GLN B 1 1082 ? 26.489 45.836 -9.836 1 97.24 1082 GLN B C 1
ATOM 17482 O O . GLN B 1 1082 ? 26.886 45.072 -10.718 1 97.24 1082 GLN B O 1
ATOM 17487 N N . ILE B 1 1083 ? 25.211 45.8 -9.376 1 97 1083 ILE B N 1
ATOM 17488 C CA . ILE B 1 1083 ? 24.224 44.848 -9.874 1 97 1083 ILE B CA 1
ATOM 17489 C C . ILE B 1 1083 ? 23.797 45.238 -11.287 1 97 1083 ILE B C 1
ATOM 17491 O O . ILE B 1 1083 ? 23.674 44.381 -12.164 1 97 1083 ILE B O 1
ATOM 17495 N N . ASP B 1 1084 ? 23.668 46.537 -11.461 1 95.09 1084 ASP B N 1
ATOM 17496 C CA . ASP B 1 1084 ? 23.19 47.07 -12.733 1 95.09 1084 ASP B CA 1
ATOM 17497 C C . ASP B 1 1084 ? 24.242 46.907 -13.827 1 95.09 1084 ASP B C 1
ATOM 17499 O O . ASP B 1 1084 ? 23.907 46.647 -14.984 1 95.09 1084 ASP B O 1
ATOM 17503 N N . LYS B 1 1085 ? 25.514 47.061 -13.482 1 94.29 1085 LYS B N 1
ATOM 17504 C CA . LYS B 1 1085 ? 26.584 47.074 -14.476 1 94.29 1085 LYS B CA 1
ATOM 17505 C C . LYS B 1 1085 ? 27.195 45.686 -14.645 1 94.29 1085 LYS B C 1
ATOM 17507 O O . LYS B 1 1085 ? 28.25 45.537 -15.265 1 94.29 1085 LYS B O 1
ATOM 17512 N N . GLY B 1 1086 ? 26.692 44.658 -14.026 1 95.05 1086 GLY B N 1
ATOM 17513 C CA . GLY B 1 1086 ? 27.035 43.274 -14.312 1 95.05 1086 GLY B CA 1
ATOM 17514 C C . GLY B 1 1086 ? 28.224 42.777 -13.512 1 95.05 1086 GLY B C 1
ATOM 17515 O O . GLY B 1 1086 ? 28.88 41.808 -13.901 1 95.05 1086 GLY B O 1
ATOM 17516 N N . PHE B 1 1087 ? 28.517 43.445 -12.441 1 96.08 1087 PHE B N 1
ATOM 17517 C CA . PHE B 1 1087 ? 29.618 43.01 -11.59 1 96.08 1087 PHE B CA 1
ATOM 17518 C C . PHE B 1 1087 ? 29.406 41.575 -11.121 1 96.08 1087 PHE B C 1
ATOM 17520 O O . PHE B 1 1087 ? 30.358 40.796 -11.039 1 96.08 1087 PHE B O 1
ATOM 17527 N N . PHE B 1 1088 ? 28.211 41.163 -10.918 1 96.75 1088 PHE B N 1
ATOM 17528 C CA . PHE B 1 1088 ? 27.9 39.839 -10.392 1 96.75 1088 PHE B CA 1
ATOM 17529 C C . PHE B 1 1088 ? 27.434 38.91 -11.507 1 96.75 1088 PHE B C 1
ATOM 17531 O O . PHE B 1 1088 ? 27.064 37.762 -11.251 1 96.75 1088 PHE B O 1
ATOM 17538 N N . SER B 1 1089 ? 27.296 39.357 -12.66 1 94.18 1089 SER B N 1
ATOM 17539 C CA . SER B 1 1089 ? 26.973 38.557 -13.837 1 94.18 1089 SER B CA 1
ATOM 17540 C C . SER B 1 1089 ? 27.793 38.996 -15.046 1 94.18 1089 SER B C 1
ATOM 17542 O O . SER B 1 1089 ? 27.235 39.431 -16.056 1 94.18 1089 SER B O 1
ATOM 17544 N N . PRO B 1 1090 ? 29.019 38.794 -14.97 1 92.02 1090 PRO B N 1
ATOM 17545 C CA . PRO B 1 1090 ? 29.905 39.337 -16.003 1 92.02 1090 PRO B CA 1
ATOM 17546 C C . PRO B 1 1090 ? 29.63 38.749 -17.385 1 92.02 1090 PRO B C 1
ATOM 17548 O O . PRO B 1 1090 ? 29.815 39.43 -18.397 1 92.02 1090 PRO B O 1
ATOM 17551 N N . LYS B 1 1091 ? 29.212 37.506 -17.492 1 92.35 1091 LYS B N 1
ATOM 17552 C CA . LYS B 1 1091 ? 28.942 36.866 -18.777 1 92.35 1091 LYS B CA 1
ATOM 17553 C C . LYS B 1 1091 ? 27.642 37.383 -19.386 1 92.35 1091 LYS B C 1
ATOM 17555 O O . LYS B 1 1091 ? 27.435 37.282 -20.598 1 92.35 1091 LYS B O 1
ATOM 17560 N N . GLN B 1 1092 ? 26.702 37.966 -18.492 1 94.8 1092 GLN B N 1
ATOM 17561 C CA . GLN B 1 1092 ? 25.436 38.558 -18.914 1 94.8 1092 GLN B CA 1
ATOM 17562 C C . GLN B 1 1092 ? 25.16 39.858 -18.163 1 94.8 1092 GLN B C 1
ATOM 17564 O O . GLN B 1 1092 ? 24.299 39.901 -17.282 1 94.8 1092 GLN B O 1
ATOM 17569 N N . PRO B 1 1093 ? 25.701 40.91 -18.536 1 92.89 1093 PRO B N 1
ATOM 17570 C CA . PRO B 1 1093 ? 25.668 42.153 -17.763 1 92.89 1093 PRO B CA 1
ATOM 17571 C C . PRO B 1 1093 ? 24.256 42.711 -17.603 1 92.89 1093 PRO B C 1
ATOM 17573 O O . PRO B 1 1093 ? 23.973 43.417 -16.632 1 92.89 1093 PRO B O 1
ATOM 17576 N N . ASP B 1 1094 ? 23.339 42.366 -18.553 1 93.74 1094 ASP B N 1
ATOM 17577 C CA . ASP B 1 1094 ? 21.993 42.928 -18.497 1 93.74 1094 ASP B CA 1
ATOM 17578 C C . ASP B 1 1094 ? 21.029 41.976 -17.792 1 93.74 1094 ASP B C 1
ATOM 17580 O O . ASP B 1 1094 ? 19.819 42.211 -17.773 1 93.74 1094 ASP B O 1
ATOM 17584 N N . LEU B 1 1095 ? 21.567 41.031 -17.158 1 95.66 1095 LEU B N 1
ATOM 17585 C CA . LEU B 1 1095 ? 20.742 39.972 -16.586 1 95.66 1095 LEU B CA 1
ATOM 17586 C C . LEU B 1 1095 ? 19.809 40.528 -15.516 1 95.66 1095 LEU B C 1
ATOM 17588 O O . LEU B 1 1095 ? 18.653 40.109 -15.417 1 95.66 1095 LEU B O 1
ATOM 17592 N N . PHE B 1 1096 ? 20.265 41.562 -14.707 1 96.78 1096 PHE B N 1
ATOM 17593 C CA . PHE B 1 1096 ? 19.507 42.003 -13.541 1 96.78 1096 PHE B CA 1
ATOM 17594 C C . PHE B 1 1096 ? 18.921 43.391 -13.77 1 96.78 1096 PHE B C 1
ATOM 17596 O O . PHE B 1 1096 ? 18.546 44.077 -12.817 1 96.78 1096 PHE B O 1
ATOM 17603 N N . LYS B 1 1097 ? 18.789 43.775 -14.943 1 94.98 1097 LYS B N 1
ATOM 17604 C CA . LYS B 1 1097 ? 18.253 45.094 -15.268 1 94.98 1097 LYS B CA 1
ATOM 17605 C C . LYS B 1 1097 ? 16.793 45.215 -14.841 1 94.98 1097 LYS B C 1
ATOM 17607 O O . LYS B 1 1097 ? 16.366 46.268 -14.363 1 94.98 1097 LYS B O 1
ATOM 17612 N N . ASP B 1 1098 ? 16.081 44.176 -15.052 1 93.33 1098 ASP B N 1
ATOM 17613 C CA . ASP B 1 1098 ? 14.672 44.178 -14.672 1 93.33 1098 ASP B CA 1
ATOM 17614 C C . ASP B 1 1098 ? 14.511 44.324 -13.161 1 93.33 1098 ASP B C 1
ATOM 17616 O O . ASP B 1 1098 ? 13.549 44.935 -12.69 1 93.33 1098 ASP B O 1
ATOM 17620 N N . LEU B 1 1099 ? 15.418 43.757 -12.505 1 94.2 1099 LEU B N 1
ATOM 17621 C CA . LEU B 1 1099 ? 15.385 43.845 -11.05 1 94.2 1099 LEU B CA 1
ATOM 17622 C C . LEU B 1 1099 ? 15.664 45.27 -10.585 1 94.2 1099 LEU B C 1
ATOM 17624 O O . LEU B 1 1099 ? 14.984 45.781 -9.692 1 94.2 1099 LEU B O 1
ATOM 17628 N N . VAL B 1 1100 ? 16.588 45.919 -11.183 1 93.93 1100 VAL B N 1
ATOM 17629 C CA . VAL B 1 1100 ? 16.944 47.294 -10.848 1 93.93 1100 VAL B CA 1
ATOM 17630 C C . VAL B 1 1100 ? 15.8 48.231 -11.228 1 93.93 1100 VAL B C 1
ATOM 17632 O O . VAL B 1 1100 ? 15.474 49.158 -10.482 1 93.93 1100 VAL B O 1
ATOM 17635 N N . ASN B 1 1101 ? 15.17 47.933 -12.305 1 92.84 1101 ASN B N 1
ATOM 17636 C CA . ASN B 1 1101 ? 14.017 48.721 -12.728 1 92.84 1101 ASN B CA 1
ATOM 17637 C C . ASN B 1 1101 ? 12.859 48.592 -11.743 1 92.84 1101 ASN B C 1
ATOM 17639 O O . ASN B 1 1101 ? 12.152 49.566 -11.479 1 92.84 1101 ASN B O 1
ATOM 17643 N N . MET B 1 1102 ? 12.713 47.457 -11.267 1 91.68 1102 MET B N 1
ATOM 17644 C CA . MET B 1 1102 ? 11.654 47.236 -10.287 1 91.68 1102 MET B CA 1
ATOM 17645 C C . MET B 1 1102 ? 11.909 48.042 -9.018 1 91.68 1102 MET B C 1
ATOM 17647 O O . MET B 1 1102 ? 10.983 48.626 -8.452 1 91.68 1102 MET B O 1
ATOM 17651 N N . LEU B 1 1103 ? 13.136 48.149 -8.605 1 91.07 1103 LEU B N 1
ATOM 17652 C CA . LEU B 1 1103 ? 13.505 48.893 -7.406 1 91.07 1103 LEU B CA 1
ATOM 17653 C C . LEU B 1 1103 ? 13.27 50.387 -7.599 1 91.07 1103 LEU B C 1
ATOM 17655 O O . LEU B 1 1103 ? 12.856 51.08 -6.667 1 91.07 1103 LEU B O 1
ATOM 17659 N N . PHE B 1 1104 ? 13.406 50.869 -8.806 1 91.38 1104 PHE B N 1
ATOM 17660 C CA . PHE B 1 1104 ? 13.344 52.306 -9.046 1 91.38 1104 PHE B CA 1
ATOM 17661 C C . PHE B 1 1104 ? 11.922 52.737 -9.386 1 91.38 1104 PHE B C 1
ATOM 17663 O O . PHE B 1 1104 ? 11.505 53.845 -9.044 1 91.38 1104 PHE B O 1
ATOM 17670 N N . TYR B 1 1105 ? 11.229 51.808 -9.978 1 86.54 1105 TYR B N 1
ATOM 17671 C CA . TYR B 1 1105 ? 9.984 52.295 -10.56 1 86.54 1105 TYR B CA 1
ATOM 17672 C C . TYR B 1 1105 ? 8.783 51.573 -9.962 1 86.54 1105 TYR B C 1
ATOM 17674 O O . TYR B 1 1105 ? 7.645 52.028 -10.099 1 86.54 1105 TYR B O 1
ATOM 17682 N N . HIS B 1 1106 ? 8.974 50.454 -9.358 1 79.61 1106 HIS B N 1
ATOM 17683 C CA . HIS B 1 1106 ? 7.82 49.694 -8.892 1 79.61 1106 HIS B CA 1
ATOM 17684 C C . HIS B 1 1106 ? 7.932 49.378 -7.405 1 79.61 1106 HIS B C 1
ATOM 17686 O O . HIS B 1 1106 ? 7.081 48.681 -6.848 1 79.61 1106 HIS B O 1
ATOM 17692 N N . ASP B 1 1107 ? 8.971 49.865 -6.813 1 76.17 1107 ASP B N 1
ATOM 17693 C CA . ASP B 1 1107 ? 9.175 49.591 -5.394 1 76.17 1107 ASP B CA 1
ATOM 17694 C C . ASP B 1 1107 ? 8.138 50.316 -4.539 1 76.17 1107 ASP B C 1
ATOM 17696 O O . ASP B 1 1107 ? 7.785 51.463 -4.822 1 76.17 1107 ASP B O 1
ATOM 17700 N N . ARG B 1 1108 ? 7.455 49.634 -3.698 1 64.26 1108 ARG B N 1
ATOM 17701 C CA . ARG B 1 1108 ? 6.495 50.228 -2.773 1 64.26 1108 ARG B CA 1
ATOM 17702 C C . ARG B 1 1108 ? 6.997 50.146 -1.335 1 64.26 1108 ARG B C 1
ATOM 17704 O O . ARG B 1 1108 ? 7.781 49.258 -0.996 1 64.26 1108 ARG B O 1
#

Organism: Balaenoptera physalus (NCBI:txid9770)

pLDDT: mean 79.78, std 18.34, range [24.9, 98.48]

Radius of gyration: 44.8 Å; Cα contacts (8 Å, |Δi|>4): 4380; chains: 2; bounding box: 89×134×127 Å